Protein AF-0000000086674410 (afdb_homodimer)

Structure (mmCIF, N/CA/C/O backbone):
data_AF-0000000086674410-model_v1
#
loop_
_entity.id
_entity.type
_entity.pdbx_description
1 polymer 'NB-ARC domain-containing protein'
#
loop_
_atom_site.group_PDB
_atom_site.id
_atom_site.type_symbol
_atom_site.label_atom_id
_atom_site.label_alt_id
_atom_site.label_comp_id
_atom_site.label_asym_id
_atom_site.label_entity_id
_atom_site.label_seq_id
_atom_site.pdbx_PDB_ins_code
_atom_site.Cartn_x
_atom_site.Cartn_y
_atom_site.Cartn_z
_atom_site.occupancy
_atom_site.B_iso_or_equiv
_atom_site.auth_seq_id
_atom_site.auth_comp_id
_atom_site.auth_asym_id
_atom_site.auth_atom_id
_atom_site.pdbx_PDB_model_num
ATOM 1 N N . MET A 1 1 ? -72.562 6.164 -1.632 1 20.02 1 MET A N 1
ATOM 2 C CA . MET A 1 1 ? -71.625 5.305 -2.396 1 20.02 1 MET A CA 1
ATOM 3 C C . MET A 1 1 ? -70.25 5.938 -2.516 1 20.02 1 MET A C 1
ATOM 5 O O . MET A 1 1 ? -69.312 5.312 -3.023 1 20.02 1 MET A O 1
ATOM 9 N N . THR A 1 2 ? -70.25 7.18 -2.297 1 23.55 2 THR A N 1
ATOM 10 C CA . THR A 1 2 ? -69.25 8.008 -2.918 1 23.55 2 THR A CA 1
ATOM 11 C C . THR A 1 2 ? -67.875 7.84 -2.201 1 23.55 2 THR A C 1
ATOM 13 O O . THR A 1 2 ? -67.688 8.391 -1.117 1 23.55 2 THR A O 1
ATOM 16 N N . ASP A 1 3 ? -67.5 6.531 -2.08 1 24.77 3 ASP A N 1
ATOM 17 C CA . ASP A 1 3 ? -66.438 6.156 -1.225 1 24.77 3 ASP A CA 1
ATOM 18 C C . ASP A 1 3 ? -65.125 6.902 -1.625 1 24.77 3 ASP A C 1
ATOM 20 O O . ASP A 1 3 ? -64.875 7.051 -2.814 1 24.77 3 ASP A O 1
ATOM 24 N N . ALA A 1 4 ? -64.688 7.754 -0.651 1 25.45 4 ALA A N 1
ATOM 25 C CA . ALA A 1 4 ? -63.75 8.867 -0.396 1 25.45 4 ALA A CA 1
ATOM 26 C C . ALA A 1 4 ? -62.312 8.453 -0.635 1 25.45 4 ALA A C 1
ATOM 28 O O . ALA A 1 4 ? -61.781 7.582 0.062 1 25.45 4 ALA A O 1
ATOM 29 N N . GLN A 1 5 ? -61.875 8.422 -1.929 1 24.64 5 GLN A N 1
ATOM 30 C CA . GLN A 1 5 ? -60.656 8.016 -2.641 1 24.64 5 GLN A CA 1
ATOM 31 C C . GLN A 1 5 ? -59.438 8.742 -2.096 1 24.64 5 GLN A C 1
ATOM 33 O O . GLN A 1 5 ? -59.281 9.945 -2.322 1 24.64 5 GLN A O 1
ATOM 38 N N . THR A 1 6 ? -59.312 8.688 -0.72 1 28.62 6 THR A N 1
ATOM 39 C CA . THR A 1 6 ? -58.25 9.586 -0.27 1 28.62 6 THR A CA 1
ATOM 40 C C . THR A 1 6 ? -56.938 9.297 -1.015 1 28.62 6 THR A C 1
ATOM 42 O O . THR A 1 6 ? -56.5 8.148 -1.104 1 28.62 6 THR A O 1
ATOM 45 N N . PRO A 1 7 ? -56.531 10.281 -1.865 1 28.67 7 PRO A N 1
ATOM 46 C CA . PRO A 1 7 ? -55.406 10.102 -2.783 1 28.67 7 PRO A CA 1
ATOM 47 C C . PRO A 1 7 ? -54.094 9.766 -2.059 1 28.67 7 PRO A C 1
ATOM 49 O O . PRO A 1 7 ? -53.812 10.312 -0.987 1 28.67 7 PRO A O 1
ATOM 52 N N . ARG A 1 8 ? -53.688 8.484 -2.055 1 25.62 8 ARG A N 1
ATOM 53 C CA . ARG A 1 8 ? -52.406 7.957 -1.562 1 25.62 8 ARG A CA 1
ATOM 54 C C . ARG A 1 8 ? -51.25 8.828 -2.016 1 25.62 8 ARG A C 1
ATOM 56 O O . ARG A 1 8 ? -51.062 9.047 -3.215 1 25.62 8 ARG A O 1
ATOM 63 N N . ALA A 1 9 ? -50.938 9.812 -1.191 1 24.42 9 ALA A N 1
ATOM 64 C CA . ALA A 1 9 ? -49.812 10.703 -1.492 1 24.42 9 ALA A CA 1
ATOM 65 C C . ALA A 1 9 ? -48.594 9.906 -1.978 1 24.42 9 ALA A C 1
ATOM 67 O O . ALA A 1 9 ? -48.188 8.953 -1.325 1 24.42 9 ALA A O 1
ATOM 68 N N . ALA A 1 10 ? -48.375 9.938 -3.305 1 27.17 10 ALA A N 1
ATOM 69 C CA . ALA A 1 10 ? -47.188 9.461 -4.031 1 27.17 10 ALA A CA 1
ATOM 70 C C . ALA A 1 10 ? -45.906 9.883 -3.332 1 27.17 10 ALA A C 1
ATOM 72 O O . ALA A 1 10 ? -45.656 11.078 -3.158 1 27.17 10 ALA A O 1
ATOM 73 N N . THR A 1 11 ? -45.594 9.109 -2.281 1 26.58 11 THR A N 1
ATOM 74 C CA . THR A 1 11 ? -44.312 9.367 -1.671 1 26.58 11 THR A CA 1
ATOM 75 C C . THR A 1 11 ? -43.219 9.539 -2.738 1 26.58 11 THR A C 1
ATOM 77 O O . THR A 1 11 ? -43 8.648 -3.562 1 26.58 11 THR A O 1
ATOM 80 N N . THR A 1 12 ? -43.188 10.742 -3.27 1 27.06 12 THR A N 1
ATOM 81 C CA . THR A 1 12 ? -42.125 11.07 -4.215 1 27.06 12 THR A CA 1
ATOM 82 C C . THR A 1 12 ? -40.781 10.531 -3.732 1 27.06 12 THR A C 1
ATOM 84 O O . THR A 1 12 ? -40.312 10.898 -2.658 1 27.06 12 THR A O 1
ATOM 87 N N . ALA A 1 13 ? -40.562 9.234 -3.98 1 29.98 13 ALA A N 1
ATOM 88 C CA . ALA A 1 13 ? -39.219 8.664 -3.867 1 29.98 13 ALA A CA 1
ATOM 89 C C . ALA A 1 13 ? -38.156 9.672 -4.301 1 29.98 13 ALA A C 1
ATOM 91 O O . ALA A 1 13 ? -38.188 10.156 -5.434 1 29.98 13 ALA A O 1
ATOM 92 N N . THR A 1 14 ? -37.812 10.523 -3.461 1 28.25 14 THR A N 1
ATOM 93 C CA . THR A 1 14 ? -36.656 11.383 -3.711 1 28.25 14 THR A CA 1
ATOM 94 C C . THR A 1 14 ? -35.594 10.625 -4.469 1 28.25 14 THR A C 1
ATOM 96 O O . THR A 1 14 ? -35.062 9.617 -3.988 1 28.25 14 THR A O 1
ATOM 99 N N . VAL A 1 15 ? -35.719 10.531 -5.766 1 29.47 15 VAL A N 1
ATOM 100 C CA . VAL A 1 15 ? -34.625 10.086 -6.625 1 29.47 15 VAL A CA 1
ATOM 101 C C . VAL A 1 15 ? -33.281 10.562 -6.059 1 29.47 15 VAL A C 1
ATOM 103 O O . VAL A 1 15 ? -33.062 11.773 -5.965 1 29.47 15 VAL A O 1
ATOM 106 N N . ALA A 1 16 ? -32.719 9.797 -5.176 1 34.81 16 ALA A N 1
ATOM 107 C CA . ALA A 1 16 ? -31.344 10.047 -4.785 1 34.81 16 ALA A CA 1
ATOM 108 C C . ALA A 1 16 ? -30.516 10.516 -5.973 1 34.81 16 ALA A C 1
ATOM 110 O O . ALA A 1 16 ? -30.438 9.836 -6.996 1 34.81 16 ALA A O 1
ATOM 111 N N . HIS A 1 17 ? -30.5 11.711 -6.34 1 33.88 17 HIS A N 1
ATOM 112 C CA . HIS A 1 17 ? -29.531 12.25 -7.297 1 33.88 17 HIS A CA 1
ATOM 113 C C . HIS A 1 17 ? -28.219 11.484 -7.238 1 33.88 17 HIS A C 1
ATOM 115 O O . HIS A 1 17 ? -27.547 11.477 -6.203 1 33.88 17 HIS A O 1
ATOM 121 N N . THR A 1 18 ? -28.188 10.32 -7.734 1 39.38 18 THR A N 1
ATOM 122 C CA . THR A 1 18 ? -26.922 9.609 -7.918 1 39.38 18 THR A CA 1
ATOM 123 C C . THR A 1 18 ? -25.812 10.578 -8.297 1 39.38 18 THR A C 1
ATOM 125 O O . THR A 1 18 ? -25.859 11.219 -9.344 1 39.38 18 THR A O 1
ATOM 128 N N . ASP A 1 19 ? -25.234 11.312 -7.492 1 44.06 19 ASP A N 1
ATOM 129 C CA . ASP A 1 19 ? -24.094 12.195 -7.715 1 44.06 19 ASP A CA 1
ATOM 130 C C . ASP A 1 19 ? -23.141 11.609 -8.758 1 44.06 19 ASP A C 1
ATOM 132 O O . ASP A 1 19 ? -22.766 10.438 -8.68 1 44.06 19 ASP A O 1
ATOM 136 N N . PRO A 1 20 ? -23.203 12.164 -9.984 1 52.78 20 PRO A N 1
ATOM 137 C CA . PRO A 1 20 ? -22.406 11.688 -11.125 1 52.78 20 PRO A CA 1
ATOM 138 C C . PRO A 1 20 ? -20.969 11.359 -10.734 1 52.78 20 PRO A C 1
ATOM 140 O O . PRO A 1 20 ? -20.375 12.055 -9.898 1 52.78 20 PRO A O 1
ATOM 143 N N . LEU A 1 21 ? -20.562 10.133 -10.922 1 59.09 21 LEU A N 1
ATOM 144 C CA . LEU A 1 21 ? -19.219 9.617 -10.695 1 59.09 21 LEU A CA 1
ATOM 145 C C . LEU A 1 21 ? -18.172 10.5 -11.367 1 59.09 21 LEU A C 1
ATOM 147 O O . LEU A 1 21 ? -18.25 10.758 -12.57 1 59.09 21 LEU A O 1
ATOM 151 N N . ARG A 1 22 ? -17.547 11.453 -10.797 1 77.69 22 ARG A N 1
ATOM 152 C CA . ARG A 1 22 ? -16.469 12.227 -11.406 1 77.69 22 ARG A CA 1
ATOM 153 C C . ARG A 1 22 ? -15.109 11.586 -11.133 1 77.69 22 ARG A C 1
ATOM 155 O O . ARG A 1 22 ? -14.664 11.531 -9.984 1 77.69 22 ARG A O 1
ATOM 162 N N . ILE A 1 23 ? -14.555 10.906 -12.203 1 82.75 23 ILE A N 1
ATOM 163 C CA . ILE A 1 23 ? -13.227 10.297 -12.117 1 82.75 23 ILE A CA 1
ATOM 164 C C . ILE A 1 23 ? -12.203 11.203 -12.797 1 82.75 23 ILE A C 1
ATOM 166 O O . ILE A 1 23 ? -12.344 11.539 -13.977 1 82.75 23 ILE A O 1
ATOM 170 N N . TRP A 1 24 ? -11.328 11.773 -12.062 1 85.06 24 TRP A N 1
ATOM 171 C CA . TRP A 1 24 ? -10.227 12.602 -12.547 1 85.06 24 TRP A CA 1
ATOM 172 C C . TRP A 1 24 ? -8.898 12.141 -11.953 1 85.06 24 TRP A C 1
ATOM 174 O O . TRP A 1 24 ? -8.672 12.266 -10.75 1 85.06 24 TRP A O 1
ATOM 184 N N . ALA A 1 25 ? -8.039 11.586 -12.812 1 81.5 25 ALA A N 1
ATOM 185 C CA . ALA A 1 25 ? -6.777 11.117 -12.242 1 81.5 25 ALA A CA 1
ATOM 186 C C . ALA A 1 25 ? -5.66 11.148 -13.281 1 81.5 25 ALA A C 1
ATOM 188 O O . ALA A 1 25 ? -5.91 10.961 -14.477 1 81.5 25 ALA A O 1
ATOM 189 N N . GLY A 1 26 ? -4.488 11.43 -12.781 1 81.44 26 GLY A N 1
ATOM 190 C CA . GLY A 1 26 ? -3.283 11.289 -13.578 1 81.44 26 GLY A CA 1
ATOM 191 C C . GLY A 1 26 ? -2.936 12.539 -14.367 1 81.44 26 GLY A C 1
ATOM 192 O O . GLY A 1 26 ? -1.865 12.625 -14.977 1 81.44 26 GLY A O 1
ATOM 193 N N . VAL A 1 27 ? -3.775 13.555 -14.422 1 86.94 27 VAL A N 1
ATOM 194 C CA . VAL A 1 27 ? -3.537 14.758 -15.219 1 86.94 27 VAL A CA 1
ATOM 195 C C . VAL A 1 27 ? -2.482 15.625 -14.531 1 86.94 27 VAL A C 1
ATOM 197 O O . VAL A 1 27 ? -2.596 15.922 -13.344 1 86.94 27 VAL A O 1
ATOM 200 N N . PRO A 1 28 ? -1.473 15.922 -15.281 1 84.69 28 PRO A N 1
ATOM 201 C CA . PRO A 1 28 ? -0.436 16.781 -14.703 1 84.69 28 PRO A CA 1
ATOM 202 C C . PRO A 1 28 ? -0.986 18.109 -14.211 1 84.69 28 PRO A C 1
ATOM 204 O O . PRO A 1 28 ? -2.104 18.5 -14.562 1 84.69 28 PRO A O 1
ATOM 207 N N . LEU A 1 29 ? -0.163 18.781 -13.43 1 78.69 29 LEU A N 1
ATOM 208 C CA . LEU A 1 29 ? -0.551 20.094 -12.93 1 78.69 29 LEU A CA 1
ATOM 209 C C . LEU A 1 29 ? -0.717 21.094 -14.07 1 78.69 29 LEU A C 1
ATOM 211 O O . LEU A 1 29 ? 0.051 21.062 -15.031 1 78.69 29 LEU A O 1
ATOM 215 N N . ARG A 1 30 ? -1.68 21.812 -13.922 1 83.94 30 ARG A N 1
ATOM 216 C CA . ARG A 1 30 ? -1.926 22.828 -14.93 1 83.94 30 ARG A CA 1
ATOM 217 C C . ARG A 1 30 ? -0.771 23.828 -14.992 1 83.94 30 ARG A C 1
ATOM 219 O O . ARG A 1 30 ? -0.235 24.234 -13.953 1 83.94 30 ARG A O 1
ATOM 226 N N . ASN A 1 31 ? -0.399 24.172 -16.156 1 83.44 31 ASN A N 1
ATOM 227 C CA . ASN A 1 31 ? 0.657 25.156 -16.375 1 83.44 31 ASN A CA 1
ATOM 228 C C . ASN A 1 31 ? 0.153 26.578 -16.125 1 83.44 31 ASN A C 1
ATOM 230 O O . ASN A 1 31 ? -0.61 27.109 -16.938 1 83.44 31 ASN A O 1
ATOM 234 N N . SER A 1 32 ? 0.61 27.219 -15.094 1 76.25 32 SER A N 1
ATOM 235 C CA . SER A 1 32 ? 0.14 28.547 -14.742 1 76.25 32 SER A CA 1
ATOM 236 C C . SER A 1 32 ? 0.58 29.578 -15.773 1 76.25 32 SER A C 1
ATOM 238 O O . SER A 1 32 ? -0.04 30.641 -15.906 1 76.25 32 SER A O 1
ATOM 240 N N . SER A 1 33 ? 1.573 29.234 -16.531 1 79.75 33 SER A N 1
ATOM 241 C CA . SER A 1 33 ? 2.094 30.188 -17.516 1 79.75 33 SER A CA 1
ATOM 242 C C . SER A 1 33 ? 1.648 29.812 -18.922 1 79.75 33 SER A C 1
ATOM 244 O O . SER A 1 33 ? 2.27 30.219 -19.906 1 79.75 33 SER A O 1
ATOM 246 N N . PHE A 1 34 ? 0.615 28.953 -18.922 1 88.44 34 PHE A N 1
ATOM 247 C CA . PHE A 1 34 ? 0.121 28.594 -20.234 1 88.44 34 PHE A CA 1
ATOM 248 C C . PHE A 1 34 ? -0.249 29.859 -21.031 1 88.44 34 PHE A C 1
ATOM 250 O O . PHE A 1 34 ? -0.903 30.75 -20.5 1 88.44 34 PHE A O 1
ATOM 257 N N . THR A 1 35 ? 0.22 29.938 -22.203 1 89.5 35 THR A N 1
ATOM 258 C CA . THR A 1 35 ? 0.074 31.156 -23 1 89.5 35 THR A CA 1
ATOM 259 C C . THR A 1 35 ? -0.441 30.828 -24.391 1 89.5 35 THR A C 1
ATOM 261 O O . THR A 1 35 ? 0.055 29.906 -25.047 1 89.5 35 THR A O 1
ATOM 264 N N . GLY A 1 36 ? -1.478 31.594 -24.688 1 86.38 36 GLY A N 1
ATOM 265 C CA . GLY A 1 36 ? -1.959 31.547 -26.062 1 86.38 36 GLY A CA 1
ATOM 266 C C . GLY A 1 36 ? -2.711 30.266 -26.391 1 86.38 36 GLY A C 1
ATOM 267 O O . GLY A 1 36 ? -3.436 29.734 -25.547 1 86.38 36 GLY A O 1
ATOM 268 N N . ARG A 1 37 ? -2.721 29.859 -27.734 1 91.38 37 ARG A N 1
ATOM 269 C CA . ARG A 1 37 ? -3.215 28.625 -28.328 1 91.38 37 ARG A CA 1
ATOM 270 C C . ARG A 1 37 ? -4.734 28.547 -28.266 1 91.38 37 ARG A C 1
ATOM 272 O O . ARG A 1 37 ? -5.309 27.453 -28.234 1 91.38 37 ARG A O 1
ATOM 279 N N . GLU A 1 38 ? -5.332 29.641 -28.172 1 91.69 38 GLU A N 1
ATOM 280 C CA . GLU A 1 38 ? -6.789 29.656 -28.078 1 91.69 38 GLU A CA 1
ATOM 281 C C . GLU A 1 38 ? -7.434 29.031 -29.297 1 91.69 38 GLU A C 1
ATOM 283 O O . GLU A 1 38 ? -8.414 28.281 -29.188 1 91.69 38 GLU A O 1
ATOM 288 N N . ILE A 1 39 ? -6.836 29.328 -30.406 1 90.44 39 ILE A N 1
ATOM 289 C CA . ILE A 1 39 ? -7.383 28.812 -31.656 1 90.44 39 ILE A CA 1
ATOM 290 C C . ILE A 1 39 ? -7.203 27.297 -31.703 1 90.44 39 ILE A C 1
ATOM 292 O O . ILE A 1 39 ? -8.109 26.562 -32.125 1 90.44 39 ILE A O 1
ATOM 296 N N . LEU A 1 40 ? -6.074 26.859 -31.328 1 91.75 40 LEU A N 1
ATOM 297 C CA . LEU A 1 40 ? -5.797 25.422 -31.344 1 91.75 40 LEU A CA 1
ATOM 298 C C . LEU A 1 40 ? -6.727 24.688 -30.375 1 91.75 40 LEU A C 1
ATOM 300 O O . LEU A 1 40 ? -7.172 23.578 -30.672 1 91.75 40 LEU A O 1
ATOM 304 N N . LEU A 1 41 ? -6.98 25.25 -29.25 1 93.88 41 LEU A N 1
ATOM 305 C CA . LEU A 1 41 ? -7.879 24.656 -28.266 1 93.88 41 LEU A CA 1
ATOM 306 C C . LEU A 1 41 ? -9.297 24.547 -28.812 1 93.88 41 LEU A C 1
ATOM 308 O O . LEU A 1 41 ? -9.961 23.531 -28.625 1 93.88 41 LEU A O 1
ATOM 312 N N . SER A 1 42 ? -9.641 25.578 -29.453 1 92.25 42 SER A N 1
ATOM 313 C CA . SER A 1 42 ? -10.969 25.578 -30.062 1 92.25 42 SER A CA 1
ATOM 314 C C . SER A 1 42 ? -11.062 24.562 -31.188 1 92.25 42 SER A C 1
ATOM 316 O O . SER A 1 42 ? -12.086 23.891 -31.328 1 92.25 42 SER A O 1
ATOM 318 N N . THR A 1 43 ? -10.055 24.5 -31.938 1 90.88 43 THR A N 1
ATOM 319 C CA . THR A 1 43 ? -10.008 23.516 -33.031 1 90.88 43 THR A CA 1
ATOM 320 C C . THR A 1 43 ? -10.086 22.094 -32.5 1 90.88 43 THR A C 1
ATOM 322 O O . THR A 1 43 ? -10.797 21.25 -33.031 1 90.88 43 THR A O 1
ATOM 325 N N . LEU A 1 44 ? -9.328 21.859 -31.5 1 91.62 44 LEU A N 1
ATOM 326 C CA . LEU A 1 44 ? -9.336 20.547 -30.875 1 91.62 44 LEU A CA 1
ATOM 327 C C . LEU A 1 44 ? -10.727 20.203 -30.328 1 91.62 44 LEU A C 1
ATOM 329 O O . LEU A 1 44 ? -11.203 19.094 -30.5 1 91.62 44 LEU A O 1
ATOM 333 N N . ARG A 1 45 ? -11.32 21.141 -29.672 1 91.25 45 ARG A N 1
ATOM 334 C CA . ARG A 1 45 ? -12.664 20.953 -29.141 1 91.25 45 ARG A CA 1
ATOM 335 C C . ARG A 1 45 ? -13.656 20.625 -30.25 1 91.25 45 ARG A C 1
ATOM 337 O O . ARG A 1 45 ? -14.445 19.688 -30.125 1 91.25 45 ARG A O 1
ATOM 344 N N . GLN A 1 46 ? -13.547 21.375 -31.25 1 89.62 46 GLN A N 1
ATOM 345 C CA . GLN A 1 46 ? -14.453 21.188 -32.375 1 89.62 46 GLN A CA 1
ATOM 346 C C . GLN A 1 46 ? -14.227 19.828 -33.031 1 89.62 46 GLN A C 1
ATOM 348 O O . GLN A 1 46 ? -15.188 19.141 -33.406 1 89.62 46 GLN A O 1
ATOM 353 N N . ALA A 1 47 ? -13.055 19.516 -33.188 1 87.81 47 ALA A N 1
ATOM 354 C CA . ALA A 1 47 ? -12.727 18.219 -33.781 1 87.81 47 ALA A CA 1
ATOM 355 C C . ALA A 1 47 ? -13.289 17.078 -32.938 1 87.81 47 ALA A C 1
ATOM 357 O O . ALA A 1 47 ? -13.781 16.078 -33.5 1 87.81 47 ALA A O 1
ATOM 358 N N . LEU A 1 48 ? -13.219 17.141 -31.688 1 89.25 48 LEU A N 1
ATOM 359 C CA . LEU A 1 48 ? -13.703 16.094 -30.781 1 89.25 48 LEU A CA 1
ATOM 360 C C . LEU A 1 48 ? -15.227 16.062 -30.781 1 89.25 48 LEU A C 1
ATOM 362 O O . LEU A 1 48 ? -15.82 14.977 -30.719 1 89.25 48 LEU A O 1
ATOM 366 N N . ASP A 1 49 ? -15.805 17.219 -30.875 1 86.94 49 ASP A N 1
ATOM 367 C CA . ASP A 1 49 ? -17.266 17.297 -30.844 1 86.94 49 ASP A CA 1
ATOM 368 C C . ASP A 1 49 ? -17.875 16.719 -32.125 1 86.94 49 ASP A C 1
ATOM 370 O O . ASP A 1 49 ? -19 16.219 -32.094 1 86.94 49 ASP A O 1
ATOM 374 N N . GLN A 1 50 ? -17.203 16.875 -33.156 1 80.31 50 GLN A N 1
ATOM 375 C CA . GLN A 1 50 ? -17.719 16.438 -34.438 1 80.31 50 GLN A CA 1
ATOM 376 C C . GLN A 1 50 ? -17.609 14.93 -34.594 1 80.31 50 GLN A C 1
ATOM 378 O O . GLN A 1 50 ? -18.234 14.336 -35.469 1 80.31 50 GLN A O 1
ATOM 383 N N . GLN A 1 51 ? -16.953 14.398 -33.656 1 75.06 51 GLN A N 1
ATOM 384 C CA . GLN A 1 51 ? -16.781 12.953 -33.75 1 75.06 51 GLN A CA 1
ATOM 385 C C . GLN A 1 51 ? -18.047 12.211 -33.312 1 75.06 51 GLN A C 1
ATOM 387 O O . GLN A 1 51 ? -18.75 12.656 -32.406 1 75.06 51 GLN A O 1
ATOM 392 N N . SER A 1 52 ? -18.359 11.203 -34.188 1 63.25 52 SER A N 1
ATOM 393 C CA . SER A 1 52 ? -19.5 10.352 -33.875 1 63.25 52 SER A CA 1
ATOM 394 C C . SER A 1 52 ? -19.203 9.484 -32.656 1 63.25 52 SER A C 1
ATOM 396 O O . SER A 1 52 ? -18.047 9.117 -32.406 1 63.25 52 SER A O 1
ATOM 398 N N . LYS A 1 53 ? -20.172 9.312 -31.828 1 61.5 53 LYS A N 1
ATOM 399 C CA . LYS A 1 53 ? -20.047 8.492 -30.625 1 61.5 53 LYS A CA 1
ATOM 400 C C . LYS A 1 53 ? -19.781 7.035 -30.969 1 61.5 53 LYS A C 1
ATOM 402 O O . LYS A 1 53 ? -19.234 6.285 -30.156 1 61.5 53 LYS A O 1
ATOM 407 N N . ALA A 1 54 ? -20.094 6.699 -32.156 1 57.38 54 ALA A N 1
ATOM 408 C CA . ALA A 1 54 ? -20.016 5.297 -32.562 1 57.38 54 ALA A CA 1
ATOM 409 C C . ALA A 1 54 ? -18.562 4.902 -32.875 1 57.38 54 ALA A C 1
ATOM 411 O O . ALA A 1 54 ? -18.188 3.736 -32.719 1 57.38 54 ALA A O 1
ATOM 412 N N . SER A 1 55 ? -17.766 5.855 -33.344 1 61.59 55 SER A N 1
ATOM 413 C CA . SER A 1 55 ? -16.375 5.559 -33.625 1 61.59 55 SER A CA 1
ATOM 414 C C . SER A 1 55 ? -15.453 6.625 -33.062 1 61.59 55 SER A C 1
ATOM 416 O O . SER A 1 55 ? -15.562 7.805 -33.406 1 61.59 55 SER A O 1
ATOM 418 N N . VAL A 1 56 ? -14.695 6.199 -32.062 1 62.12 56 VAL A N 1
ATOM 419 C CA . VAL A 1 56 ? -13.773 7.137 -31.453 1 62.12 56 VAL A CA 1
ATOM 420 C C . VAL A 1 56 ? -12.453 7.152 -32.219 1 62.12 56 VAL A C 1
ATOM 422 O O . VAL A 1 56 ? -11.805 6.117 -32.375 1 62.12 56 VAL A O 1
ATOM 425 N N . LEU A 1 57 ? -12.266 8.18 -33.031 1 69.06 57 LEU A N 1
ATOM 426 C CA . LEU A 1 57 ? -10.953 8.383 -33.625 1 69.06 57 LEU A CA 1
ATOM 427 C C . LEU A 1 57 ? -10.102 9.328 -32.781 1 69.06 57 LEU A C 1
ATOM 429 O O . LEU A 1 57 ? -10.539 10.438 -32.469 1 69.06 57 LEU A O 1
ATOM 433 N N . PRO A 1 58 ? -8.938 8.766 -32.438 1 75.69 58 PRO A N 1
ATOM 434 C CA . PRO A 1 58 ? -8.062 9.633 -31.625 1 75.69 58 PRO A CA 1
ATOM 435 C C . PRO A 1 58 ? -7.617 10.883 -32.375 1 75.69 58 PRO A C 1
ATOM 437 O O . PRO A 1 58 ? -7.465 10.836 -33.625 1 75.69 58 PRO A O 1
ATOM 440 N N . HIS A 1 59 ? -7.738 11.969 -31.797 1 77.38 59 HIS A N 1
ATOM 441 C CA . HIS A 1 59 ? -7.094 13.164 -32.344 1 77.38 59 HIS A CA 1
ATOM 442 C C . HIS A 1 59 ? -5.668 13.305 -31.828 1 77.38 59 HIS A C 1
ATOM 444 O O . HIS A 1 59 ? -5.441 13.398 -30.609 1 77.38 59 HIS A O 1
ATOM 450 N N . ALA A 1 60 ? -4.797 13.273 -32.812 1 76.81 60 ALA A N 1
ATOM 451 C CA . ALA A 1 60 ? -3.375 13.289 -32.469 1 76.81 60 ALA A CA 1
ATOM 452 C C . ALA A 1 60 ? -2.803 14.695 -32.562 1 76.81 60 ALA A C 1
ATOM 454 O O . ALA A 1 60 ? -2.992 15.375 -33.562 1 76.81 60 ALA A O 1
ATOM 455 N N . LEU A 1 61 ? -2.328 15.18 -31.516 1 83.31 61 LEU A N 1
ATOM 456 C CA . LEU A 1 61 ? -1.507 16.391 -31.547 1 83.31 61 LEU A CA 1
ATOM 457 C C . LEU A 1 61 ? -0.084 16.062 -31.984 1 83.31 61 LEU A C 1
ATOM 459 O O . LEU A 1 61 ? 0.634 15.336 -31.297 1 83.31 61 LEU A O 1
ATOM 463 N N . HIS A 1 62 ? 0.208 16.531 -33.125 1 80.38 62 HIS A N 1
ATOM 464 C CA . HIS A 1 62 ? 1.505 16.203 -33.719 1 80.38 62 HIS A CA 1
ATOM 465 C C . HIS A 1 62 ? 2.359 17.453 -33.906 1 80.38 62 HIS A C 1
ATOM 467 O O . HIS A 1 62 ? 1.836 18.531 -34.188 1 80.38 62 HIS A O 1
ATOM 473 N N . GLY A 1 63 ? 3.59 17.328 -33.656 1 76.62 63 GLY A N 1
ATOM 474 C CA . GLY A 1 63 ? 4.547 18.406 -33.812 1 76.62 63 GLY A CA 1
ATOM 475 C C . GLY A 1 63 ? 5.934 18.078 -33.312 1 76.62 63 GLY A C 1
ATOM 476 O O . GLY A 1 63 ? 6.145 17 -32.75 1 76.62 63 GLY A O 1
ATOM 477 N N . LEU A 1 64 ? 6.805 19.031 -33.594 1 74.75 64 LEU A N 1
ATOM 478 C CA . LEU A 1 64 ? 8.18 18.859 -33.156 1 74.75 64 LEU A CA 1
ATOM 479 C C . LEU A 1 64 ? 8.234 18.781 -31.625 1 74.75 64 LEU A C 1
ATOM 481 O O . LEU A 1 64 ? 7.281 19.172 -30.938 1 74.75 64 LEU A O 1
ATOM 485 N N . GLY A 1 65 ? 9.227 18.203 -31.125 1 78.44 65 GLY A N 1
ATOM 486 C CA . GLY A 1 65 ? 9.43 18.172 -29.688 1 78.44 65 GLY A CA 1
ATOM 487 C C . GLY A 1 65 ? 9.555 19.562 -29.094 1 78.44 65 GLY A C 1
ATOM 488 O O . GLY A 1 65 ? 10.195 20.438 -29.672 1 78.44 65 GLY A O 1
ATOM 489 N N . GLY A 1 66 ? 8.703 19.844 -28.078 1 83.06 66 GLY A N 1
ATOM 490 C CA . GLY A 1 66 ? 8.852 21.094 -27.328 1 83.06 66 GLY A CA 1
ATOM 491 C C . GLY A 1 66 ? 7.867 22.156 -27.766 1 83.06 66 GLY A C 1
ATOM 492 O O . GLY A 1 66 ? 7.879 23.266 -27.219 1 83.06 66 GLY A O 1
ATOM 493 N N . VAL A 1 67 ? 7.066 21.797 -28.688 1 86.62 67 VAL A N 1
ATOM 494 C CA . VAL A 1 67 ? 6.16 22.797 -29.219 1 86.62 67 VAL A CA 1
ATOM 495 C C . VAL A 1 67 ? 4.965 22.969 -28.281 1 86.62 67 VAL A C 1
ATOM 497 O O . VAL A 1 67 ? 4.164 23.891 -28.438 1 86.62 67 VAL A O 1
ATOM 500 N N . GLY A 1 68 ? 4.82 22.047 -27.281 1 88.81 68 GLY A N 1
ATOM 501 C CA . GLY A 1 68 ? 3.805 22.25 -26.266 1 88.81 68 GLY A CA 1
ATOM 502 C C . GLY A 1 68 ? 2.604 21.328 -26.438 1 88.81 68 GLY A C 1
ATOM 503 O O . GLY A 1 68 ? 1.506 21.656 -25.969 1 88.81 68 GLY A O 1
ATOM 504 N N . LYS A 1 69 ? 2.744 20.234 -27.172 1 90.62 69 LYS A N 1
ATOM 505 C CA . LYS A 1 69 ? 1.647 19.297 -27.391 1 90.62 69 LYS A CA 1
ATOM 506 C C . LYS A 1 69 ? 1.069 18.797 -26.062 1 90.62 69 LYS A C 1
ATOM 508 O O . LYS A 1 69 ? -0.148 18.812 -25.859 1 90.62 69 LYS A O 1
ATOM 513 N N . THR A 1 70 ? 1.973 18.375 -25.156 1 89.69 70 THR A N 1
ATOM 514 C CA . THR A 1 70 ? 1.563 17.875 -23.844 1 89.69 70 THR A CA 1
ATOM 515 C C . THR A 1 70 ? 0.859 18.969 -23.047 1 89.69 70 THR A C 1
ATOM 517 O O . THR A 1 70 ? -0.182 18.719 -22.438 1 89.69 70 THR A O 1
ATOM 520 N N . GLN A 1 71 ? 1.384 20.188 -23.125 1 90.94 71 GLN A N 1
ATOM 521 C CA . GLN A 1 71 ? 0.797 21.297 -22.406 1 90.94 71 GLN A CA 1
ATOM 522 C C . GLN A 1 71 ? -0.582 21.656 -22.953 1 90.94 71 GLN A C 1
ATOM 524 O O . GLN A 1 71 ? -1.475 22.047 -22.188 1 90.94 71 GLN A O 1
ATOM 529 N N . LEU A 1 72 ? -0.689 21.562 -24.219 1 92.81 72 LEU A N 1
ATOM 530 C CA . LEU A 1 72 ? -1.978 21.812 -24.859 1 92.81 72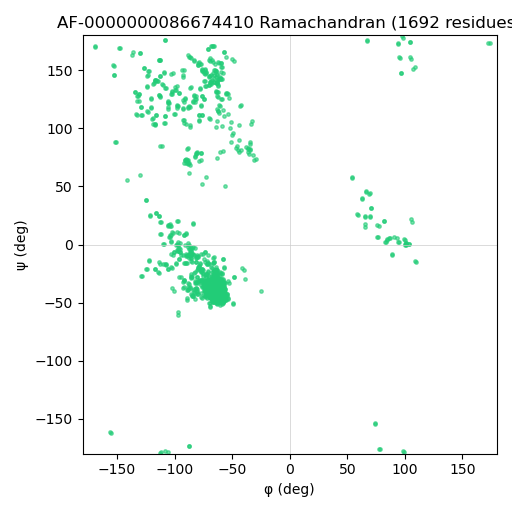 LEU A CA 1
ATOM 531 C C . LEU A 1 72 ? -3.027 20.828 -24.375 1 92.81 72 LEU A C 1
ATOM 533 O O . LEU A 1 72 ? -4.164 21.203 -24.094 1 92.81 72 LEU A O 1
ATOM 537 N N . ALA A 1 73 ? -2.662 19.594 -24.344 1 93.5 73 ALA A N 1
ATOM 538 C CA . ALA A 1 73 ? -3.564 18.547 -23.875 1 93.5 73 ALA A CA 1
ATOM 539 C C . ALA A 1 73 ? -3.955 18.781 -22.422 1 93.5 73 ALA A C 1
ATOM 541 O O . ALA A 1 73 ? -5.113 18.578 -22.047 1 93.5 73 ALA A O 1
ATOM 542 N N . VAL A 1 74 ? -2.992 19.172 -21.578 1 92 74 VAL A N 1
ATOM 543 C CA . VAL A 1 74 ? -3.24 19.453 -20.172 1 92 74 VAL A CA 1
ATOM 544 C C . VAL A 1 74 ? -4.234 20.594 -20.031 1 92 74 VAL A C 1
ATOM 546 O O . VAL A 1 74 ? -5.211 20.5 -19.281 1 92 74 VAL A O 1
ATOM 549 N N . GLU A 1 75 ? -3.959 21.641 -20.75 1 92.25 75 GLU A N 1
ATOM 550 C CA . GLU A 1 75 ? -4.836 22.797 -20.672 1 92.25 75 GLU A CA 1
ATOM 551 C C . GLU A 1 75 ? -6.25 22.453 -21.141 1 92.25 75 GLU A C 1
ATOM 553 O O . GLU A 1 75 ? -7.23 22.922 -20.562 1 92.25 75 GLU A O 1
ATOM 558 N N . PHE A 1 76 ? -6.301 21.688 -22.172 1 93.31 76 PHE A N 1
ATOM 559 C CA . PHE A 1 76 ? -7.602 21.25 -22.656 1 93.31 76 PHE A CA 1
ATOM 560 C C . PHE A 1 76 ? -8.367 20.5 -21.578 1 93.31 76 PHE A C 1
ATOM 562 O O . PHE A 1 76 ? -9.555 20.75 -21.375 1 93.31 76 PHE A O 1
ATOM 569 N N . ALA A 1 77 ? -7.758 19.547 -20.953 1 91.56 77 ALA A N 1
ATOM 570 C CA . ALA A 1 77 ? -8.391 18.766 -19.906 1 91.56 77 ALA A CA 1
ATOM 571 C C . ALA A 1 77 ? -8.961 19.656 -18.812 1 91.56 77 ALA A C 1
ATOM 573 O O . ALA A 1 77 ? -10.078 19.438 -18.344 1 91.56 77 ALA A O 1
ATOM 574 N N . TYR A 1 78 ? -8.188 20.656 -18.438 1 87 78 TYR A N 1
ATOM 575 C CA . TYR A 1 78 ? -8.609 21.531 -17.359 1 87 78 TYR A CA 1
ATOM 576 C C . TYR A 1 78 ? -9.742 22.453 -17.812 1 87 78 TYR A C 1
ATOM 578 O O . TYR A 1 78 ? -10.719 22.656 -17.078 1 87 78 TYR A O 1
ATOM 586 N N . ARG A 1 79 ? -9.68 23 -18.922 1 88.81 79 ARG A N 1
ATOM 587 C CA . ARG A 1 79 ? -10.656 23.984 -19.406 1 88.81 79 ARG A CA 1
ATOM 588 C C . ARG A 1 79 ? -12.008 23.312 -19.688 1 88.81 79 ARG A C 1
ATOM 590 O O . ARG A 1 79 ? -13.055 23.938 -19.5 1 88.81 79 ARG A O 1
ATOM 597 N N . TYR A 1 80 ? -11.93 22.094 -20.141 1 90.06 80 TYR A N 1
ATOM 598 C CA . TYR A 1 80 ? -13.172 21.438 -20.547 1 90.06 80 TYR A CA 1
ATOM 599 C C . TYR A 1 80 ? -13.492 20.266 -19.625 1 90.06 80 TYR A C 1
ATOM 601 O O . TYR A 1 80 ? -14.141 19.297 -20.031 1 90.06 80 TYR A O 1
ATOM 609 N N . ALA A 1 81 ? -13.023 20.266 -18.453 1 85.19 81 ALA A N 1
ATOM 610 C CA . ALA A 1 81 ? -13.203 19.203 -17.469 1 85.19 81 ALA A CA 1
ATOM 611 C C . ALA A 1 81 ? -14.688 18.969 -17.203 1 85.19 81 ALA A C 1
ATOM 613 O O . ALA A 1 81 ? -15.102 17.828 -16.984 1 85.19 81 ALA A O 1
ATOM 614 N N . ASP A 1 82 ? -15.469 19.984 -17.25 1 82.5 82 ASP A N 1
ATOM 615 C CA . ASP A 1 82 ? -16.875 19.906 -16.875 1 82.5 82 ASP A CA 1
ATOM 616 C C . ASP A 1 82 ? -17.688 19.125 -17.922 1 82.5 82 ASP A C 1
ATOM 618 O O . ASP A 1 82 ? -18.797 18.672 -17.625 1 82.5 82 ASP A O 1
ATOM 622 N N . ARG A 1 83 ? -17.125 18.938 -19.016 1 88.5 83 ARG A N 1
ATOM 623 C CA . ARG A 1 83 ? -17.828 18.25 -20.094 1 88.5 83 ARG A CA 1
ATOM 624 C C . ARG A 1 83 ? -17.719 16.75 -19.953 1 88.5 83 ARG A C 1
ATOM 626 O O . ARG A 1 83 ? -18.453 16 -20.609 1 88.5 83 ARG A O 1
ATOM 633 N N . TYR A 1 84 ? -16.906 16.344 -19.031 1 90.81 84 TYR A N 1
ATOM 634 C CA . TYR A 1 84 ? -16.641 14.922 -18.953 1 90.81 84 TYR A CA 1
ATOM 635 C C . TYR A 1 84 ? -16.906 14.391 -17.547 1 90.81 84 TYR A C 1
ATOM 637 O O . TYR A 1 84 ? -16.75 15.117 -16.562 1 90.81 84 TYR A O 1
ATOM 645 N N . ASP A 1 85 ? -17.266 13.125 -17.516 1 89 85 ASP A N 1
ATOM 646 C CA . ASP A 1 85 ? -17.406 12.398 -16.25 1 89 85 ASP A CA 1
ATOM 647 C C . ASP A 1 85 ? -16.109 11.703 -15.867 1 89 85 ASP A C 1
ATOM 649 O O . ASP A 1 85 ? -15.836 11.5 -14.68 1 89 85 ASP A O 1
ATOM 653 N N . VAL A 1 86 ? -15.414 11.344 -16.875 1 91.19 86 VAL A N 1
ATOM 654 C CA . VAL A 1 86 ? -14.141 10.664 -16.688 1 91.19 86 VAL A CA 1
ATOM 655 C C . VAL A 1 86 ? -13.055 11.352 -17.5 1 91.19 86 VAL A C 1
ATOM 657 O O . VAL A 1 86 ? -13.18 11.477 -18.734 1 91.19 86 VAL A O 1
ATOM 660 N N . VAL A 1 87 ? -12.07 11.852 -16.797 1 92.69 87 VAL A N 1
ATOM 661 C CA . VAL A 1 87 ? -10.859 12.336 -17.453 1 92.69 87 VAL A CA 1
ATOM 662 C C . VAL A 1 87 ? -9.648 11.562 -16.938 1 92.69 87 VAL A C 1
ATOM 664 O O . VAL A 1 87 ? -9.344 11.609 -15.742 1 92.69 87 VAL A O 1
ATOM 667 N N . TRP A 1 88 ? -8.961 10.828 -17.797 1 92.88 88 TRP A N 1
ATOM 668 C CA . TRP A 1 88 ? -7.879 9.953 -17.375 1 92.88 88 TRP A CA 1
ATOM 669 C C . TRP A 1 88 ? -6.637 10.164 -18.234 1 92.88 88 TRP A C 1
ATOM 671 O O . TRP A 1 88 ? -6.711 10.109 -19.469 1 92.88 88 TRP A O 1
ATOM 681 N N . TRP A 1 89 ? -5.523 10.484 -17.547 1 93.25 89 TRP A N 1
ATOM 682 C CA . TRP A 1 89 ? -4.238 10.695 -18.203 1 93.25 89 TRP A CA 1
ATOM 683 C C . TRP A 1 89 ? -3.447 9.398 -18.281 1 93.25 89 TRP A C 1
ATOM 685 O O . TRP A 1 89 ? -3.215 8.742 -17.266 1 93.25 89 TRP A O 1
ATOM 695 N N . ILE A 1 90 ? -2.992 8.961 -19.453 1 94.62 90 ILE A N 1
ATOM 696 C CA . ILE A 1 90 ? -2.293 7.695 -19.656 1 94.62 90 ILE A CA 1
ATOM 697 C C . ILE A 1 90 ? -0.895 7.965 -20.203 1 94.62 90 ILE A C 1
ATOM 699 O O . ILE A 1 90 ? -0.737 8.328 -21.375 1 94.62 90 ILE A O 1
ATOM 703 N N . PRO A 1 91 ? 0.157 7.766 -19.391 1 91.19 91 PRO A N 1
ATOM 704 C CA . PRO A 1 91 ? 1.497 7.773 -19.969 1 91.19 91 PRO A CA 1
ATOM 705 C C . PRO A 1 91 ? 1.688 6.676 -21.016 1 91.19 91 PRO A C 1
ATOM 707 O O . PRO A 1 91 ? 1.563 5.488 -20.703 1 91.19 91 PRO A O 1
ATOM 710 N N . ALA A 1 92 ? 1.994 7.062 -22.25 1 91.06 92 ALA A N 1
ATOM 711 C CA . ALA A 1 92 ? 1.975 6.094 -23.344 1 91.06 92 ALA A CA 1
ATOM 712 C C . ALA A 1 92 ? 3.367 5.914 -23.938 1 91.06 92 ALA A C 1
ATOM 714 O O . ALA A 1 92 ? 3.502 5.621 -25.125 1 91.06 92 ALA A O 1
ATOM 715 N N . GLU A 1 93 ? 4.348 6.148 -23.125 1 84.06 93 GLU A N 1
ATOM 716 C CA . GLU A 1 93 ? 5.719 5.984 -23.609 1 84.06 93 GLU A CA 1
ATOM 717 C C . GLU A 1 93 ? 6.016 4.527 -23.938 1 84.06 93 GLU A C 1
ATOM 719 O O . GLU A 1 93 ? 6.867 4.246 -24.797 1 84.06 93 GLU A O 1
ATOM 724 N N . ASN A 1 94 ? 5.402 3.68 -23.203 1 85.62 94 ASN A N 1
ATOM 725 C CA . ASN A 1 94 ? 5.484 2.252 -23.5 1 85.62 94 ASN A CA 1
ATOM 726 C C . ASN A 1 94 ? 4.199 1.524 -23.109 1 85.62 94 ASN A C 1
ATOM 728 O O . ASN A 1 94 ? 3.348 2.082 -22.422 1 85.62 94 ASN A O 1
ATOM 732 N N . GLN A 1 95 ? 4.168 0.363 -23.547 1 87.44 95 GLN A N 1
ATOM 733 C CA . GLN A 1 95 ? 2.928 -0.392 -23.406 1 87.44 95 GLN A CA 1
ATOM 734 C C . GLN A 1 95 ? 2.637 -0.705 -21.938 1 87.44 95 GLN A C 1
ATOM 736 O O . GLN A 1 95 ? 1.479 -0.695 -21.516 1 87.44 95 GLN A O 1
ATOM 741 N N . THR A 1 96 ? 3.668 -1.021 -21.172 1 86.19 96 THR A N 1
ATOM 742 C CA . THR A 1 96 ? 3.486 -1.379 -19.766 1 86.19 96 THR A CA 1
ATOM 743 C C . THR A 1 96 ? 2.812 -0.244 -19 1 86.19 96 THR A C 1
ATOM 745 O O . THR A 1 96 ? 1.915 -0.482 -18.188 1 86.19 96 THR A O 1
ATOM 748 N N . LEU A 1 97 ? 3.248 0.931 -19.266 1 88.19 97 LEU A N 1
ATOM 749 C CA . LEU A 1 97 ? 2.67 2.092 -18.609 1 88.19 97 LEU A CA 1
ATOM 750 C C . LEU A 1 97 ? 1.2 2.258 -18.969 1 88.19 97 LEU A C 1
ATOM 752 O O . LEU A 1 97 ? 0.374 2.594 -18.125 1 88.19 97 LEU A O 1
ATOM 756 N N . VAL A 1 98 ? 0.915 2.008 -20.219 1 91.44 98 VAL A N 1
ATOM 757 C CA . VAL A 1 98 ? -0.463 2.092 -20.688 1 91.44 98 VAL A CA 1
ATOM 758 C C . VAL A 1 98 ? -1.325 1.067 -19.953 1 91.44 98 VAL A C 1
ATOM 760 O O . VAL A 1 98 ? -2.393 1.403 -19.438 1 91.44 98 VAL A O 1
ATOM 763 N N . LEU A 1 99 ? -0.82 -0.115 -19.891 1 90.19 99 LEU A N 1
ATOM 764 C CA . LEU A 1 99 ? -1.558 -1.208 -19.266 1 90.19 99 LEU A CA 1
ATOM 765 C C . LEU A 1 99 ? -1.771 -0.942 -17.781 1 90.19 99 LEU A C 1
ATOM 767 O O . LEU A 1 99 ? -2.871 -1.148 -17.25 1 90.19 99 LEU A O 1
ATOM 771 N N . GLN A 1 100 ? -0.759 -0.479 -17.141 1 87.5 100 GLN A N 1
ATOM 772 C CA . GLN A 1 100 ? -0.86 -0.185 -15.719 1 87.5 100 GLN A CA 1
ATOM 773 C C . GLN A 1 100 ? -1.858 0.94 -15.461 1 87.5 100 GLN A C 1
ATOM 775 O O . GLN A 1 100 ? -2.645 0.874 -14.516 1 87.5 100 GLN A O 1
ATOM 780 N N . SER A 1 101 ? -1.788 1.97 -16.281 1 91.62 101 SER A N 1
ATOM 781 C CA . SER A 1 101 ? -2.707 3.094 -16.125 1 91.62 101 SER A CA 1
ATOM 782 C C . SER A 1 101 ? -4.156 2.654 -16.312 1 91.62 101 SER A C 1
ATOM 784 O O . SER A 1 101 ? -5.039 3.066 -15.562 1 91.62 101 SER A O 1
ATOM 786 N N . LEU A 1 102 ? -4.398 1.838 -17.281 1 92 102 LEU A N 1
ATOM 787 C CA . LEU A 1 102 ? -5.75 1.363 -17.547 1 92 102 LEU A CA 1
ATOM 788 C C . LEU A 1 102 ? -6.242 0.455 -16.422 1 92 102 LEU A C 1
ATOM 790 O O . LEU A 1 102 ? -7.43 0.463 -16.094 1 92 102 LEU A O 1
ATOM 794 N N . ARG A 1 103 ? -5.344 -0.325 -15.914 1 87.12 103 ARG A N 1
ATOM 795 C CA . ARG A 1 103 ? -5.715 -1.12 -14.75 1 87.12 103 ARG A CA 1
ATOM 796 C C . ARG A 1 103 ? -6.172 -0.228 -13.602 1 87.12 103 ARG A C 1
ATOM 798 O O . ARG A 1 103 ? -7.176 -0.515 -12.945 1 87.12 103 ARG A O 1
ATOM 805 N N . ASP A 1 104 ? -5.469 0.8 -13.375 1 88 104 ASP A N 1
ATOM 806 C CA . ASP A 1 104 ? -5.824 1.729 -12.312 1 88 104 ASP A CA 1
ATOM 807 C C . ASP A 1 104 ? -7.184 2.375 -12.57 1 88 104 ASP A C 1
ATOM 809 O O . ASP A 1 104 ? -7.965 2.59 -11.641 1 88 104 ASP A O 1
ATOM 813 N N . LEU A 1 105 ? -7.422 2.713 -13.797 1 90.38 105 LEU A N 1
ATOM 814 C CA . LEU A 1 105 ? -8.734 3.242 -14.172 1 90.38 105 LEU A CA 1
ATOM 815 C C . LEU A 1 105 ? -9.828 2.213 -13.906 1 90.38 105 LEU A C 1
ATOM 817 O O . LEU A 1 105 ? -10.922 2.564 -13.461 1 90.38 105 LEU A O 1
ATOM 821 N N . GLY A 1 106 ? -9.516 0.982 -14.203 1 88.38 106 GLY A N 1
ATOM 822 C CA . GLY A 1 106 ? -10.469 -0.088 -13.945 1 88.38 106 GLY A CA 1
ATOM 823 C C . GLY A 1 106 ? -10.883 -0.183 -12.492 1 88.38 106 GLY A C 1
ATOM 824 O O . GLY A 1 106 ? -12.062 -0.399 -12.195 1 88.38 106 GLY A O 1
ATOM 825 N N . ARG A 1 107 ? -9.961 0.036 -11.648 1 81 107 ARG A N 1
ATOM 826 C CA . ARG A 1 107 ? -10.258 0.01 -10.219 1 81 107 ARG A CA 1
ATOM 827 C C . ARG A 1 107 ? -11.25 1.109 -9.844 1 81 107 ARG A C 1
ATOM 829 O O . ARG A 1 107 ? -12.141 0.893 -9.031 1 81 107 ARG A O 1
ATOM 836 N N . ARG A 1 108 ? -11.094 2.256 -10.469 1 81.31 108 ARG A N 1
ATOM 837 C CA . ARG A 1 108 ? -11.984 3.383 -10.203 1 81.31 108 ARG A CA 1
ATOM 838 C C . ARG A 1 108 ? -13.359 3.145 -10.805 1 81.31 108 ARG A C 1
ATOM 840 O O . ARG A 1 108 ? -14.367 3.646 -10.289 1 81.31 108 ARG A O 1
ATOM 847 N N . LEU A 1 109 ? -13.391 2.424 -11.914 1 84.94 109 LEU A N 1
ATOM 848 C CA . LEU A 1 109 ? -14.641 2.16 -12.617 1 84.94 109 LEU A CA 1
ATOM 849 C C . LEU A 1 109 ? -15.344 0.936 -12.039 1 84.94 109 LEU A C 1
ATOM 851 O O . LEU A 1 109 ? -16.484 0.653 -12.383 1 84.94 109 LEU A O 1
ATOM 855 N N . GLY A 1 110 ? -14.594 0.215 -11.188 1 76.12 110 GLY A N 1
ATOM 856 C CA . GLY A 1 110 ? -15.172 -0.974 -10.578 1 76.12 110 GLY A CA 1
ATOM 857 C C . GLY A 1 110 ? -15.109 -2.195 -11.477 1 76.12 110 GLY A C 1
ATOM 858 O O . GLY A 1 110 ? -15.938 -3.102 -11.352 1 76.12 110 GLY A O 1
ATOM 859 N N . THR A 1 111 ? -14.195 -2.111 -12.453 1 79.75 111 THR A N 1
ATOM 860 C CA . THR A 1 111 ? -14.023 -3.281 -13.312 1 79.75 111 THR A CA 1
ATOM 861 C C . THR A 1 111 ? -13.305 -4.398 -12.555 1 79.75 111 THR A C 1
ATOM 863 O O . THR A 1 111 ? -12.523 -4.137 -11.648 1 79.75 111 THR A O 1
ATOM 866 N N . PRO A 1 112 ? -13.609 -5.637 -12.859 1 67 112 PRO A N 1
ATOM 867 C CA . PRO A 1 112 ? -12.992 -6.766 -12.156 1 67 112 PRO A CA 1
ATOM 868 C C . PRO A 1 112 ? -11.477 -6.805 -12.312 1 67 112 PRO A C 1
ATOM 870 O O . PRO A 1 112 ? -10.953 -6.438 -13.375 1 67 112 PRO A O 1
ATOM 873 N N . GLU A 1 113 ? -10.797 -7.195 -11.258 1 66.06 113 GLU A N 1
ATOM 874 C CA . GLU A 1 113 ? -9.344 -7.363 -11.32 1 66.06 113 GLU A CA 1
ATOM 875 C C . GLU A 1 113 ? -8.977 -8.648 -12.047 1 66.06 113 GLU A C 1
ATOM 877 O O . GLU A 1 113 ? -9.648 -9.672 -11.898 1 66.06 113 GLU A O 1
ATOM 882 N N . THR A 1 114 ? -8.062 -8.547 -13.102 1 67.5 114 THR A N 1
ATOM 883 C CA . THR A 1 114 ? -7.637 -9.688 -13.906 1 67.5 114 THR A CA 1
ATOM 884 C C . THR A 1 114 ? -6.164 -10 -13.664 1 67.5 114 THR A C 1
ATOM 886 O O . THR A 1 114 ? -5.43 -9.18 -13.117 1 67.5 114 THR A O 1
ATOM 889 N N . ALA A 1 115 ? -5.758 -11.258 -13.977 1 64.94 115 ALA A N 1
ATOM 890 C CA . ALA A 1 115 ? -4.367 -11.695 -13.852 1 64.94 115 ALA A CA 1
ATOM 891 C C . ALA A 1 115 ? -3.498 -11.07 -14.945 1 64.94 115 ALA A C 1
ATOM 893 O O . ALA A 1 115 ? -2.281 -10.945 -14.781 1 64.94 115 ALA A O 1
ATOM 894 N N . SER A 1 116 ? -4.113 -10.781 -16.016 1 75.31 116 SER A N 1
ATOM 895 C CA . SER A 1 116 ? -3.416 -10.211 -17.156 1 75.31 116 SER A CA 1
ATOM 896 C C . SER A 1 116 ? -3.717 -8.719 -17.312 1 75.31 116 SER A C 1
ATOM 898 O O . SER A 1 116 ? -4.883 -8.32 -17.328 1 75.31 116 SER A O 1
ATOM 900 N N . LEU A 1 117 ? -2.611 -7.934 -17.312 1 79.44 117 LEU A N 1
ATOM 901 C CA . LEU A 1 117 ? -2.801 -6.5 -17.5 1 79.44 117 LEU A CA 1
ATOM 902 C C . LEU A 1 117 ? -3.496 -6.215 -18.828 1 79.44 117 LEU A C 1
ATOM 904 O O . LEU A 1 117 ? -4.27 -5.258 -18.922 1 79.44 117 LEU A O 1
ATOM 908 N N . GLN A 1 118 ? -3.219 -7.012 -19.797 1 79.69 118 GLN A N 1
ATOM 909 C CA . GLN A 1 118 ? -3.832 -6.812 -21.109 1 79.69 118 GLN A CA 1
ATOM 910 C C . GLN A 1 118 ? -5.34 -7.059 -21.047 1 79.69 118 GLN A C 1
ATOM 912 O O . GLN A 1 118 ? -6.117 -6.301 -21.641 1 79.69 118 GLN A O 1
ATOM 917 N N . GLN A 1 119 ? -5.668 -8.039 -20.328 1 76.75 119 GLN A N 1
ATOM 918 C CA . GLN A 1 119 ? -7.086 -8.336 -20.188 1 76.75 119 GLN A CA 1
ATOM 919 C C . GLN A 1 119 ? -7.801 -7.258 -19.375 1 76.75 119 GLN A C 1
ATOM 921 O O . GLN A 1 119 ? -8.93 -6.887 -19.688 1 76.75 119 GLN A O 1
ATOM 926 N N . ALA A 1 120 ? -7.129 -6.848 -18.328 1 81 120 ALA A N 1
ATOM 927 C CA . ALA A 1 120 ? -7.695 -5.766 -17.516 1 81 120 ALA A CA 1
ATOM 928 C C . ALA A 1 120 ? -7.957 -4.527 -18.375 1 81 120 ALA A C 1
ATOM 930 O O . ALA A 1 120 ? -9.016 -3.904 -18.266 1 81 120 ALA A O 1
ATOM 931 N N . ALA A 1 121 ? -6.973 -4.242 -19.203 1 87.81 121 ALA A N 1
ATOM 932 C CA . ALA A 1 121 ? -7.102 -3.086 -20.078 1 87.81 121 ALA A CA 1
ATOM 933 C C . ALA A 1 121 ? -8.281 -3.25 -21.031 1 87.81 121 ALA A C 1
ATOM 935 O O . ALA A 1 121 ? -9.047 -2.311 -21.25 1 87.81 121 ALA A O 1
ATOM 936 N N . ARG A 1 122 ? -8.492 -4.414 -21.562 1 83.56 122 ARG A N 1
ATOM 937 C CA . ARG A 1 122 ? -9.57 -4.676 -22.5 1 83.56 122 ARG A CA 1
ATOM 938 C C . ARG A 1 122 ? -10.93 -4.52 -21.828 1 83.56 122 ARG A C 1
ATOM 940 O O . ARG A 1 122 ? -11.859 -3.965 -22.422 1 83.56 122 ARG A O 1
ATOM 947 N N . LEU A 1 123 ? -10.969 -4.996 -20.672 1 82.19 123 LEU A N 1
ATOM 948 C CA . LEU A 1 123 ? -12.227 -4.887 -19.938 1 82.19 123 LEU A CA 1
ATOM 949 C C . LEU A 1 123 ? -12.586 -3.428 -19.688 1 82.19 123 LEU A C 1
ATOM 951 O O . LEU A 1 123 ? -13.758 -3.049 -19.797 1 82.19 123 LEU A O 1
ATOM 955 N N . VAL A 1 124 ? -11.594 -2.686 -19.375 1 89.44 124 VAL A N 1
ATOM 956 C CA . VAL A 1 124 ? -11.805 -1.267 -19.109 1 89.44 124 VAL A CA 1
ATOM 957 C C . VAL A 1 124 ? -12.266 -0.57 -20.391 1 89.44 124 VAL A C 1
ATOM 959 O O . VAL A 1 124 ? -13.211 0.222 -20.359 1 89.44 124 VAL A O 1
ATOM 962 N N . LEU A 1 125 ? -11.625 -0.861 -21.484 1 90.56 125 LEU A N 1
ATOM 963 C CA . LEU A 1 125 ? -11.953 -0.237 -22.75 1 90.56 125 LEU A CA 1
ATOM 964 C C . LEU A 1 125 ? -13.352 -0.62 -23.219 1 90.56 125 LEU A C 1
ATOM 966 O O . LEU A 1 125 ? -14.102 0.223 -23.719 1 90.56 125 LEU A O 1
ATOM 970 N N . ASP A 1 126 ? -13.703 -1.814 -22.969 1 86.12 126 ASP A N 1
ATOM 971 C CA . ASP A 1 126 ? -15.047 -2.27 -23.312 1 86.12 126 ASP A CA 1
ATOM 972 C C . ASP A 1 126 ? -16.094 -1.572 -22.453 1 86.12 126 ASP A C 1
ATOM 974 O O . ASP A 1 126 ? -17.172 -1.198 -22.953 1 86.12 126 ASP A O 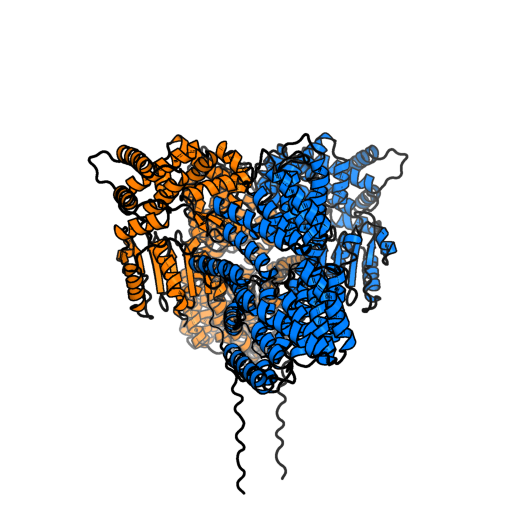1
ATOM 978 N N . ARG A 1 127 ? -15.773 -1.478 -21.219 1 86.94 127 ARG A N 1
ATOM 979 C CA . ARG A 1 127 ? -16.688 -0.796 -20.297 1 86.94 127 ARG A CA 1
ATOM 980 C C . ARG A 1 127 ? -16.891 0.654 -20.719 1 86.94 127 ARG A C 1
ATOM 982 O O . ARG A 1 127 ? -18.016 1.158 -20.688 1 86.94 127 ARG A O 1
ATOM 989 N N . LEU A 1 128 ? -15.883 1.283 -21.078 1 89.94 128 LEU A N 1
ATOM 990 C CA . LEU A 1 128 ? -15.969 2.672 -21.516 1 89.94 128 LEU A CA 1
ATOM 991 C C . LEU A 1 128 ? -16.766 2.781 -22.812 1 89.94 128 LEU A C 1
ATOM 993 O O . LEU A 1 128 ? -17.578 3.682 -22.969 1 89.94 128 LEU A O 1
ATOM 997 N N . ALA A 1 129 ? -16.562 1.886 -23.703 1 87.25 129 ALA A N 1
ATOM 998 C CA . ALA A 1 129 ? -17.203 1.905 -25 1 87.25 129 ALA A CA 1
ATOM 999 C C . ALA A 1 129 ? -18.719 1.69 -24.875 1 87.25 129 ALA A C 1
ATOM 1001 O O . ALA A 1 129 ? -19.5 2.248 -25.641 1 87.25 129 ALA A O 1
ATOM 1002 N N . SER A 1 130 ? -19.031 0.979 -23.844 1 84.69 130 SER A N 1
ATOM 1003 C CA . SER A 1 130 ? -20.438 0.621 -23.703 1 84.69 130 SER A CA 1
ATOM 1004 C C . SER A 1 130 ? -21.125 1.518 -22.688 1 84.69 130 SER A C 1
ATOM 1006 O O . SER A 1 130 ? -22.344 1.457 -22.531 1 84.69 130 SER A O 1
ATOM 1008 N N . SER A 1 131 ? -20.391 2.295 -22.062 1 84.69 131 SER A N 1
ATOM 1009 C CA . SER A 1 131 ? -20.969 3.105 -20.984 1 84.69 131 SER A CA 1
ATOM 1010 C C . SER A 1 131 ? -21.578 4.395 -21.547 1 84.69 131 SER A C 1
ATOM 1012 O O . SER A 1 131 ? -21.281 4.789 -22.672 1 84.69 131 SER A O 1
ATOM 1014 N N . ARG A 1 132 ? -22.469 4.992 -20.734 1 85.25 132 ARG A N 1
ATOM 1015 C CA . ARG A 1 132 ? -23.047 6.285 -21.078 1 85.25 132 ARG A CA 1
ATOM 1016 C C . ARG A 1 132 ? -22.234 7.426 -20.5 1 85.25 132 ARG A C 1
ATOM 1018 O O . ARG A 1 132 ? -22.594 8.594 -20.625 1 85.25 132 ARG A O 1
ATOM 1025 N N . LEU A 1 133 ? -21.141 6.984 -19.984 1 88.38 133 LEU A N 1
ATOM 1026 C CA . LEU A 1 133 ? -20.281 7.992 -19.375 1 88.38 133 LEU A CA 1
ATOM 1027 C C . LEU A 1 133 ? -19.594 8.828 -20.453 1 88.38 133 LEU A C 1
ATOM 1029 O O . LEU A 1 133 ? -19.203 8.305 -21.5 1 88.38 133 LEU A O 1
ATOM 1033 N N . ARG A 1 134 ? -19.547 10.102 -20.281 1 92.25 134 ARG A N 1
ATOM 1034 C CA . ARG A 1 134 ? -18.719 10.969 -21.109 1 92.25 134 ARG A CA 1
ATOM 1035 C C . ARG A 1 134 ? -17.25 10.922 -20.672 1 92.25 134 ARG A C 1
ATOM 1037 O O . ARG A 1 134 ? -16.906 11.453 -19.609 1 92.25 134 ARG A O 1
ATOM 1044 N N . TRP A 1 135 ? -16.453 10.312 -21.391 1 93.25 135 TRP A N 1
ATOM 1045 C CA . TRP A 1 135 ? -15.086 10.141 -20.906 1 93.25 135 TRP A CA 1
ATOM 1046 C C . TRP A 1 135 ? -14.086 10.734 -21.906 1 93.25 135 TRP A C 1
ATOM 1048 O O . TRP A 1 135 ? -14.367 10.828 -23.094 1 93.25 135 TRP A O 1
ATOM 1058 N N . LEU A 1 136 ? -12.93 11.234 -21.375 1 94.12 136 LEU A N 1
ATOM 1059 C CA . LEU A 1 136 ? -11.766 11.727 -22.109 1 94.12 136 LEU A CA 1
ATOM 1060 C C . LEU A 1 136 ? -10.508 10.969 -21.703 1 94.12 136 LEU A C 1
ATOM 1062 O O . LEU A 1 136 ? -10.125 10.984 -20.531 1 94.12 136 LEU A O 1
ATOM 1066 N N . LEU A 1 137 ? -9.961 10.227 -22.641 1 94.81 137 LEU A N 1
ATOM 1067 C CA . LEU A 1 137 ? -8.672 9.586 -22.422 1 94.81 137 LEU A CA 1
ATOM 1068 C C . LEU A 1 137 ? -7.555 10.336 -23.141 1 94.81 137 LEU A C 1
ATOM 1070 O O . LEU A 1 137 ? -7.691 10.664 -24.312 1 94.81 137 LEU A O 1
ATOM 1074 N N . ILE A 1 138 ? -6.5 10.633 -22.422 1 95.38 138 ILE A N 1
ATOM 1075 C CA . ILE A 1 138 ? -5.367 11.336 -23.016 1 95.38 138 ILE A CA 1
ATOM 1076 C C . ILE A 1 138 ? -4.129 10.438 -22.984 1 95.38 138 ILE A C 1
ATOM 1078 O O . ILE A 1 138 ? -3.604 10.141 -21.906 1 95.38 138 ILE A O 1
ATOM 1082 N N . TYR A 1 139 ? -3.707 10.008 -24.141 1 94.25 139 TYR A N 1
ATOM 1083 C CA . TYR A 1 139 ? -2.48 9.234 -24.281 1 94.25 139 TYR A CA 1
ATOM 1084 C C . TYR A 1 139 ? -1.289 10.133 -24.562 1 94.25 139 TYR A C 1
ATOM 1086 O O . TYR A 1 139 ? -1.124 10.617 -25.688 1 94.25 139 TYR A O 1
ATOM 1094 N N . ASP A 1 140 ? -0.439 10.289 -23.562 1 91.19 140 ASP A N 1
ATOM 1095 C CA . ASP A 1 140 ? 0.662 11.234 -23.688 1 91.19 140 ASP A CA 1
ATOM 1096 C C . ASP A 1 140 ? 1.944 10.531 -24.125 1 91.19 140 ASP A C 1
ATOM 1098 O O . ASP A 1 140 ? 2.322 9.508 -23.562 1 91.19 140 ASP A O 1
ATOM 1102 N N . ASN A 1 141 ? 2.609 11.023 -25.125 1 87.69 141 ASN A N 1
ATOM 1103 C CA . ASN A 1 141 ? 3.887 10.555 -25.656 1 87.69 141 ASN A CA 1
ATOM 1104 C C . ASN A 1 141 ? 3.76 9.164 -26.266 1 87.69 141 ASN A C 1
ATOM 1106 O O . ASN A 1 141 ? 4.547 8.266 -25.953 1 87.69 141 ASN A O 1
ATOM 1110 N N . ALA A 1 142 ? 2.699 9 -27.062 1 87.62 142 ALA A N 1
ATOM 1111 C CA . ALA A 1 142 ? 2.475 7.75 -27.781 1 87.62 142 ALA A CA 1
ATOM 1112 C C . ALA A 1 142 ? 3.318 7.691 -29.062 1 87.62 142 ALA A C 1
ATOM 1114 O O . ALA A 1 142 ? 2.789 7.789 -30.172 1 87.62 142 ALA A O 1
ATOM 1115 N N . ASN A 1 143 ? 4.516 7.414 -28.906 1 79.06 143 ASN A N 1
ATOM 1116 C CA . ASN A 1 143 ? 5.418 7.508 -30.047 1 79.06 143 ASN A CA 1
ATOM 1117 C C . ASN A 1 143 ? 5.402 6.234 -30.891 1 79.06 143 ASN A C 1
ATOM 1119 O O . ASN A 1 143 ? 5.746 6.258 -32.062 1 79.06 143 ASN A O 1
ATOM 1123 N N . ASP A 1 144 ? 5.109 5.145 -30.219 1 82.25 144 ASP A N 1
ATOM 1124 C CA . ASP A 1 144 ? 4.984 3.887 -30.938 1 82.25 144 ASP A CA 1
ATOM 1125 C C . ASP A 1 144 ? 3.525 3.434 -31.016 1 82.25 144 ASP A C 1
ATOM 1127 O O . ASP A 1 144 ? 2.961 2.99 -30.016 1 82.25 144 ASP A O 1
ATOM 1131 N N . PRO A 1 145 ? 3.02 3.494 -32.156 1 81.62 145 PRO A N 1
ATOM 1132 C CA . PRO A 1 145 ? 1.609 3.121 -32.281 1 81.62 145 PRO A CA 1
ATOM 1133 C C . PRO A 1 145 ? 1.319 1.708 -31.781 1 81.62 145 PRO A C 1
ATOM 1135 O O . PRO A 1 145 ? 0.237 1.446 -31.25 1 81.62 145 PRO A O 1
ATOM 1138 N N . ASP A 1 146 ? 2.254 0.84 -31.938 1 80.06 146 ASP A N 1
ATOM 1139 C CA . ASP A 1 146 ? 2.043 -0.552 -31.562 1 80.06 146 ASP A CA 1
ATOM 1140 C C . ASP A 1 146 ? 1.793 -0.675 -30.047 1 80.06 146 ASP A C 1
ATOM 1142 O O . ASP A 1 146 ? 1.154 -1.628 -29.609 1 80.06 146 ASP A O 1
ATOM 1146 N N . ASP A 1 147 ? 2.248 0.331 -29.375 1 84 147 ASP A N 1
ATOM 1147 C CA . ASP A 1 147 ? 2.115 0.294 -27.922 1 84 147 ASP A CA 1
ATOM 1148 C C . ASP A 1 147 ? 0.719 0.732 -27.484 1 84 147 ASP A C 1
ATOM 1150 O O . ASP A 1 147 ? 0.298 0.457 -26.359 1 84 147 ASP A O 1
ATOM 1154 N N . VAL A 1 148 ? -0.036 1.375 -28.422 1 87.5 148 VAL A N 1
ATOM 1155 C CA . VAL A 1 148 ? -1.234 2.061 -27.953 1 87.5 148 VAL A CA 1
ATOM 1156 C C . VAL A 1 148 ? -2.439 1.63 -28.797 1 87.5 148 VAL A C 1
ATOM 1158 O O . VAL A 1 148 ? -3.568 1.609 -28.297 1 87.5 148 VAL A O 1
ATOM 1161 N N . VAL A 1 149 ? -2.27 1.24 -30 1 84.38 149 VAL A N 1
ATOM 1162 C CA . VAL A 1 149 ? -3.336 1.074 -30.984 1 84.38 149 VAL A CA 1
ATOM 1163 C C . VAL A 1 149 ? -4.336 0.031 -30.484 1 84.38 149 VAL A C 1
ATOM 1165 O O . VAL A 1 149 ? -5.547 0.188 -30.672 1 84.38 149 VAL A O 1
ATOM 1168 N N . ASN A 1 150 ? -3.863 -0.947 -29.812 1 84.56 150 ASN A N 1
ATOM 1169 C CA . ASN A 1 150 ? -4.727 -2.025 -29.344 1 84.56 150 ASN A CA 1
ATOM 1170 C C . ASN A 1 150 ? -5.438 -1.655 -28.047 1 84.56 150 ASN A C 1
ATOM 1172 O O . ASN A 1 150 ? -6.289 -2.402 -27.578 1 84.56 150 ASN A O 1
ATOM 1176 N N . PHE A 1 151 ? -5.105 -0.507 -27.578 1 89.62 151 PHE A N 1
ATOM 1177 C CA . PHE A 1 151 ? -5.648 -0.13 -26.281 1 89.62 151 PHE A CA 1
ATOM 1178 C C . PHE A 1 151 ? -6.383 1.201 -26.375 1 89.62 151 PHE A C 1
ATOM 1180 O O . PHE A 1 151 ? -6.262 2.043 -25.484 1 89.62 151 PHE A O 1
ATOM 1187 N N . ILE A 1 152 ? -7.027 1.35 -27.422 1 88.75 152 ILE A N 1
ATOM 1188 C CA . ILE A 1 152 ? -7.922 2.48 -27.656 1 88.75 152 ILE A CA 1
ATOM 1189 C C . ILE A 1 152 ? -9.367 1.991 -27.719 1 88.75 152 ILE A C 1
ATOM 1191 O O . ILE A 1 152 ? -9.672 1.024 -28.422 1 88.75 152 ILE A O 1
ATOM 1195 N N . PRO A 1 153 ? -10.172 2.625 -26.906 1 86.69 153 PRO A N 1
ATOM 1196 C CA . PRO A 1 153 ? -11.578 2.209 -26.969 1 86.69 153 PRO A CA 1
ATOM 1197 C C . PRO A 1 153 ? -12.188 2.387 -28.344 1 86.69 153 PRO A C 1
ATOM 1199 O O . PRO A 1 153 ? -11.812 3.305 -29.078 1 86.69 153 PRO A O 1
ATOM 1202 N N . SER A 1 154 ? -13.211 1.588 -28.719 1 79.81 154 SER A N 1
ATOM 1203 C CA . SER A 1 154 ? -13.82 1.598 -30.031 1 79.81 154 SER A CA 1
ATOM 1204 C C . SER A 1 154 ? -14.828 2.736 -30.172 1 79.81 154 SER A C 1
ATOM 1206 O O . SER A 1 154 ? -15.109 3.195 -31.281 1 79.81 154 SER A O 1
ATOM 1208 N N . GLY A 1 155 ? -15.422 3.141 -29.016 1 81.12 155 GLY A N 1
ATOM 1209 C CA . GLY A 1 155 ? -16.406 4.211 -29.109 1 81.12 155 GLY A CA 1
ATOM 1210 C C . GLY A 1 155 ? -16.812 4.754 -27.75 1 81.12 155 GLY A C 1
ATOM 1211 O O . GLY A 1 155 ? -16.266 4.336 -26.719 1 81.12 155 GLY A O 1
ATOM 1212 N N . GLY A 1 156 ? -17.547 5.875 -27.828 1 81.5 156 GLY A N 1
ATOM 1213 C CA . GLY A 1 156 ? -18.266 6.316 -26.641 1 81.5 156 GLY A CA 1
ATOM 1214 C C . GLY A 1 156 ? -17.688 7.578 -26.031 1 81.5 156 GLY A C 1
ATOM 1215 O O . GLY A 1 156 ? -18.328 8.234 -25.203 1 81.5 156 GLY A O 1
ATOM 1216 N N . GLY A 1 157 ? -16.453 7.938 -26.438 1 90.62 157 GLY A N 1
ATOM 1217 C CA . GLY A 1 157 ? -15.844 9.094 -25.797 1 90.62 157 GLY A CA 1
ATOM 1218 C C . GLY A 1 157 ? -14.805 9.781 -26.656 1 90.62 157 GLY A C 1
ATOM 1219 O O . GLY A 1 157 ? -14.914 9.789 -27.875 1 90.62 157 GLY A O 1
ATOM 1220 N N . HIS A 1 158 ? -13.984 10.562 -26.047 1 92.19 158 HIS A N 1
ATOM 1221 C CA . HIS A 1 158 ? -12.977 11.352 -26.75 1 92.19 158 HIS A CA 1
ATOM 1222 C C . HIS A 1 158 ? -11.57 10.867 -26.422 1 92.19 158 HIS A C 1
ATOM 1224 O O . HIS A 1 158 ? -11.305 10.43 -25.297 1 92.19 158 HIS A O 1
ATOM 1230 N N . ILE A 1 159 ? -10.719 10.938 -27.406 1 92.88 159 ILE A N 1
ATOM 1231 C CA . ILE A 1 159 ? -9.328 10.523 -27.219 1 92.88 159 ILE A CA 1
ATOM 1232 C C . ILE A 1 159 ? -8.391 11.594 -27.781 1 92.88 159 ILE A C 1
ATOM 1234 O O . ILE A 1 159 ? -8.555 12.031 -28.922 1 92.88 159 ILE A O 1
ATOM 1238 N N . ILE A 1 160 ? -7.449 12.008 -26.922 1 92.44 160 ILE A N 1
ATOM 1239 C CA . ILE A 1 160 ? -6.367 12.883 -27.359 1 92.44 160 ILE A CA 1
ATOM 1240 C C . ILE A 1 160 ? -5.039 12.133 -27.281 1 92.44 160 ILE A C 1
ATOM 1242 O O . ILE A 1 160 ? -4.746 11.484 -26.281 1 92.44 160 ILE A O 1
ATOM 1246 N N . LEU A 1 161 ? -4.328 12.156 -28.328 1 91.38 161 LEU A N 1
ATOM 1247 C CA . LEU A 1 161 ? -3.014 11.523 -28.375 1 91.38 161 LEU A CA 1
ATOM 1248 C C . LEU A 1 161 ? -1.929 12.539 -28.703 1 91.38 161 LEU A C 1
ATOM 1250 O O . LEU A 1 161 ? -2.084 13.344 -29.625 1 91.38 161 LEU A O 1
ATOM 1254 N N . THR A 1 162 ? -0.884 12.625 -27.828 1 90.44 162 THR A N 1
ATOM 1255 C CA . THR A 1 162 ? 0.266 13.453 -28.172 1 90.44 162 THR A CA 1
ATOM 1256 C C . THR A 1 162 ? 1.429 12.594 -28.656 1 90.44 162 THR A C 1
ATOM 1258 O O . THR A 1 162 ? 1.708 11.539 -28.078 1 90.44 162 THR A O 1
ATOM 1261 N N . SER A 1 163 ? 2.01 12.938 -29.734 1 87.56 163 SER A N 1
ATOM 1262 C CA . SER A 1 163 ? 3.084 12.133 -30.312 1 87.56 163 SER A CA 1
ATOM 1263 C C . SER A 1 163 ? 4.039 12.992 -31.141 1 87.56 163 SER A C 1
ATOM 1265 O O . SER A 1 163 ? 3.666 14.07 -31.609 1 87.56 163 SER A O 1
ATOM 1267 N N . ARG A 1 164 ? 5.254 12.492 -31.219 1 77.81 164 ARG A N 1
ATOM 1268 C CA . ARG A 1 164 ? 6.23 13.094 -32.125 1 77.81 164 ARG A CA 1
ATOM 1269 C C . ARG A 1 164 ? 6.27 12.352 -33.438 1 77.81 164 ARG A C 1
ATOM 1271 O O . ARG A 1 164 ? 6.836 12.852 -34.438 1 77.81 164 ARG A O 1
ATOM 1278 N N . ASN A 1 165 ? 5.637 11.234 -33.375 1 77.38 165 ASN A N 1
ATOM 1279 C CA . ASN A 1 165 ? 5.684 10.352 -34.562 1 77.38 165 ASN A CA 1
ATOM 1280 C C . ASN A 1 165 ? 4.641 10.742 -35.594 1 77.38 165 ASN A C 1
ATOM 1282 O O . ASN A 1 165 ? 3.441 10.727 -35.312 1 77.38 165 ASN A O 1
ATOM 1286 N N . GLN A 1 166 ? 5.105 10.992 -36.719 1 71 166 GLN A N 1
ATOM 1287 C CA . GLN A 1 166 ? 4.238 11.438 -37.812 1 71 166 GLN A CA 1
ATOM 1288 C C . GLN A 1 166 ? 3.4 10.281 -38.344 1 71 166 GLN A C 1
ATOM 1290 O O . GLN A 1 166 ? 2.396 10.5 -39.031 1 71 166 GLN A O 1
ATOM 1295 N N . THR A 1 167 ? 3.789 9.148 -38 1 72.81 167 THR A N 1
ATOM 1296 C CA . THR A 1 167 ? 3.084 7.977 -38.5 1 72.81 167 THR A CA 1
ATOM 1297 C C . THR A 1 167 ? 1.625 7.988 -38.062 1 72.81 167 THR A C 1
ATOM 1299 O O . THR A 1 167 ? 0.762 7.418 -38.719 1 72.81 167 THR A O 1
ATOM 1302 N N . TRP A 1 168 ? 1.381 8.656 -37.031 1 71.69 168 TRP A N 1
ATOM 1303 C CA . TRP A 1 168 ? 0.018 8.719 -36.5 1 71.69 168 TRP A CA 1
ATOM 1304 C C . TRP A 1 168 ? -0.899 9.461 -37.469 1 71.69 168 TRP A C 1
ATOM 1306 O O . TRP A 1 168 ? -2.111 9.234 -37.5 1 71.69 168 TRP A O 1
ATOM 1316 N N . SER A 1 169 ? -0.274 10.352 -38.188 1 65.38 169 SER A N 1
ATOM 1317 C CA . SER A 1 169 ? -1.051 11.164 -39.125 1 65.38 169 SER A CA 1
ATOM 1318 C C . SER A 1 169 ? -1.653 10.312 -40.219 1 65.38 169 SER A C 1
ATOM 1320 O O . SER A 1 169 ? -2.627 10.719 -40.875 1 65.38 169 SER A O 1
ATOM 1322 N N . GLU A 1 170 ? -1 9.242 -40.344 1 68.25 170 GLU A N 1
ATOM 1323 C CA . GLU A 1 170 ? -1.534 8.32 -41.344 1 68.25 170 GLU A CA 1
ATOM 1324 C C . GLU A 1 170 ? -2.732 7.547 -40.812 1 68.25 170 GLU A C 1
ATOM 1326 O O . GLU A 1 170 ? -3.576 7.082 -41.594 1 68.25 170 GLU A O 1
ATOM 1331 N N . LEU A 1 171 ? -2.848 7.523 -39.594 1 66.94 171 LEU A N 1
ATOM 1332 C CA . LEU A 1 171 ? -3.879 6.707 -38.938 1 66.94 171 LEU A CA 1
ATOM 1333 C C . LEU A 1 171 ? -5.062 7.562 -38.531 1 66.94 171 LEU A C 1
ATOM 1335 O O . LEU A 1 171 ? -6.215 7.125 -38.594 1 66.94 171 LEU A O 1
ATOM 1339 N N . TRP A 1 172 ? -4.664 8.727 -38.062 1 70.75 172 TRP A N 1
ATOM 1340 C CA . TRP A 1 172 ? -5.723 9.547 -37.469 1 70.75 172 TRP A CA 1
ATOM 1341 C C . TRP A 1 172 ? -5.59 11 -37.906 1 70.75 172 TRP A C 1
ATOM 1343 O O . TRP A 1 172 ? -4.578 11.383 -38.531 1 70.75 172 TRP A O 1
ATOM 1353 N N . ASP A 1 173 ? -6.613 11.773 -37.75 1 71.81 173 ASP A N 1
ATOM 1354 C CA . ASP A 1 173 ? -6.621 13.18 -38.125 1 71.81 173 ASP A CA 1
ATOM 1355 C C . ASP A 1 173 ? -5.715 14 -37.219 1 71.81 173 ASP A C 1
ATOM 1357 O O . ASP A 1 173 ? -6.039 14.227 -36.031 1 71.81 173 ASP A O 1
ATOM 1361 N N . PRO A 1 174 ? -4.672 14.391 -37.781 1 81.38 174 PRO A N 1
ATOM 1362 C CA . PRO A 1 174 ? -3.701 15.094 -36.938 1 81.38 174 PRO A CA 1
ATOM 1363 C C . PRO A 1 174 ? -3.996 16.594 -36.812 1 81.38 174 PRO A C 1
ATOM 1365 O O . PRO A 1 174 ? -4.527 17.188 -37.75 1 81.38 174 PRO A O 1
ATOM 1368 N N . ILE A 1 175 ? -3.906 17.062 -35.625 1 86.25 175 ILE A N 1
ATOM 1369 C CA . ILE A 1 175 ? -3.844 18.5 -35.406 1 86.25 175 ILE A CA 1
ATOM 1370 C C . ILE A 1 175 ? -2.391 18.922 -35.219 1 86.25 175 ILE A C 1
ATOM 1372 O O . ILE A 1 175 ? -1.718 18.484 -34.281 1 86.25 175 ILE A O 1
ATOM 1376 N N . LYS A 1 176 ? -2.023 19.734 -36.094 1 87.62 176 LYS A N 1
ATOM 1377 C CA . LYS A 1 176 ? -0.626 20.156 -36.094 1 87.62 176 LYS A CA 1
ATOM 1378 C C . LYS A 1 176 ? -0.4 21.281 -35.062 1 87.62 176 LYS A C 1
ATOM 1380 O O . LYS A 1 176 ? -1.134 22.266 -35.062 1 87.62 176 LYS A O 1
ATOM 1385 N N . VAL A 1 177 ? 0.508 21.047 -34.219 1 89.38 177 VAL A N 1
ATOM 1386 C CA . VAL A 1 177 ? 0.93 22.062 -33.25 1 89.38 177 VAL A CA 1
ATOM 1387 C C . VAL A 1 177 ? 2.293 22.625 -33.656 1 89.38 177 VAL A C 1
ATOM 1389 O O . VAL A 1 177 ? 3.275 21.875 -33.719 1 89.38 177 VAL A O 1
ATOM 1392 N N . ASP A 1 178 ? 2.281 23.859 -33.938 1 88.75 178 ASP A N 1
ATOM 1393 C CA . ASP A 1 178 ? 3.514 24.5 -34.375 1 88.75 178 ASP A CA 1
ATOM 1394 C C . ASP A 1 178 ? 4.102 25.391 -33.281 1 88.75 178 ASP A C 1
ATOM 1396 O O . ASP A 1 178 ? 3.557 25.484 -32.188 1 88.75 178 ASP A O 1
ATOM 1400 N N . VAL A 1 179 ? 5.18 26.016 -33.625 1 91 179 VAL A N 1
ATOM 1401 C CA . VAL A 1 179 ? 5.812 26.938 -32.688 1 91 179 VAL A CA 1
ATOM 1402 C C . VAL A 1 179 ? 4.898 28.141 -32.438 1 91 179 VAL A C 1
ATOM 1404 O O . VAL A 1 179 ? 3.865 28.281 -33.094 1 91 179 VAL A O 1
ATOM 1407 N N . PHE A 1 180 ? 5.285 28.906 -31.484 1 92.44 180 PHE A N 1
ATOM 1408 C CA . PHE A 1 180 ? 4.492 30.078 -31.094 1 92.44 180 PHE A CA 1
ATOM 1409 C C . PHE A 1 180 ? 4.531 31.141 -32.188 1 92.44 180 PHE A C 1
ATOM 1411 O O . PHE A 1 180 ? 5.527 31.266 -32.906 1 92.44 180 PHE A O 1
ATOM 1418 N N . ASP A 1 181 ? 3.402 31.781 -32.281 1 93.19 181 ASP A N 1
ATOM 1419 C CA . ASP A 1 181 ? 3.502 33.094 -32.938 1 93.19 181 ASP A CA 1
ATOM 1420 C C . ASP A 1 181 ? 4.301 34.062 -32.094 1 93.19 181 ASP A C 1
ATOM 1422 O O . ASP A 1 181 ? 4.402 33.906 -30.875 1 93.19 181 ASP A O 1
ATOM 1426 N N . ARG A 1 182 ? 4.812 35.062 -32.719 1 93.62 182 ARG A N 1
ATOM 1427 C CA . ARG A 1 182 ? 5.711 36 -32.031 1 93.62 182 ARG A CA 1
ATOM 1428 C C . ARG A 1 182 ? 5.023 36.656 -30.844 1 93.62 182 ARG A C 1
ATOM 1430 O O . ARG A 1 182 ? 5.629 36.812 -29.797 1 93.62 182 ARG A O 1
ATOM 1437 N N . ASP A 1 183 ? 3.799 36.938 -30.984 1 93.12 183 ASP A N 1
ATOM 1438 C CA . ASP A 1 183 ? 3.062 37.594 -29.906 1 93.12 183 ASP A CA 1
ATOM 1439 C C . ASP A 1 183 ? 2.932 36.656 -28.703 1 93.12 183 ASP A C 1
ATOM 1441 O O . ASP A 1 183 ? 3.008 37.094 -27.562 1 93.12 183 ASP A O 1
ATOM 1445 N N . GLU A 1 184 ? 2.719 35.469 -29.016 1 93.5 184 GLU A N 1
ATOM 1446 C CA . GLU A 1 184 ? 2.623 34.469 -27.953 1 93.5 184 GLU A CA 1
ATOM 1447 C C . GLU A 1 184 ? 3.963 34.281 -27.25 1 93.5 184 GLU A C 1
ATOM 1449 O O . GLU A 1 184 ? 4.008 34.125 -26.016 1 93.5 184 GLU A O 1
ATOM 1454 N N . SER A 1 185 ? 5.008 34.312 -28.016 1 94.25 185 SER A N 1
ATOM 1455 C CA . SER A 1 185 ? 6.348 34.188 -27.453 1 94.25 185 SER A CA 1
ATOM 1456 C C . SER A 1 185 ? 6.648 35.344 -26.5 1 94.25 185 SER A C 1
ATOM 1458 O O . SER A 1 185 ? 7.137 35.094 -25.391 1 94.25 185 SER A O 1
ATOM 1460 N N . VAL A 1 186 ? 6.312 36.469 -26.922 1 93.81 186 VAL A N 1
ATOM 1461 C CA . VAL A 1 186 ? 6.586 37.656 -26.125 1 93.81 186 VAL A CA 1
ATOM 1462 C C . VAL A 1 186 ? 5.746 37.625 -24.844 1 93.81 186 VAL A C 1
ATOM 1464 O O . VAL A 1 186 ? 6.234 37.969 -23.766 1 93.81 186 VAL A O 1
ATOM 1467 N N . GLU A 1 187 ? 4.578 37.188 -25.016 1 91.56 187 GLU A N 1
ATOM 1468 C CA . GLU A 1 187 ? 3.689 37.094 -23.859 1 91.56 187 GLU A CA 1
ATOM 1469 C C . GLU A 1 187 ? 4.234 36.125 -22.828 1 91.56 187 GLU A C 1
ATOM 1471 O O . GLU A 1 187 ? 4.23 36.406 -21.625 1 91.56 187 GLU A O 1
ATOM 1476 N N . LEU A 1 188 ? 4.676 34.969 -23.266 1 91.56 188 LEU A N 1
ATOM 1477 C CA . LEU A 1 188 ? 5.195 33.969 -22.359 1 91.56 188 LEU A CA 1
ATOM 1478 C C . LEU A 1 188 ? 6.418 34.5 -21.609 1 91.56 188 LEU A C 1
ATOM 1480 O O . LEU A 1 188 ? 6.52 34.344 -20.391 1 91.56 188 LEU A O 1
ATOM 1484 N N . VAL A 1 189 ? 7.316 35.125 -22.328 1 89.81 189 VAL A N 1
ATOM 1485 C CA . VAL A 1 189 ? 8.57 35.625 -21.75 1 89.81 189 VAL A CA 1
ATOM 1486 C C . VAL A 1 189 ? 8.273 36.719 -20.734 1 89.81 189 VAL A C 1
ATOM 1488 O O . VAL A 1 189 ? 8.891 36.75 -19.656 1 89.81 189 VAL A O 1
ATOM 1491 N N . CYS A 1 190 ? 7.312 37.469 -21.047 1 87 190 CYS A N 1
ATOM 1492 C CA . CYS A 1 190 ? 6.961 38.562 -20.156 1 87 190 CYS A CA 1
ATOM 1493 C C . CYS A 1 190 ? 6.246 38.031 -18.906 1 87 190 CYS A C 1
ATOM 1495 O O . CYS A 1 190 ? 6.387 38.594 -17.828 1 87 190 CYS A O 1
ATOM 1497 N N . LYS A 1 191 ? 5.508 37.031 -19.109 1 80.06 191 LYS A N 1
ATOM 1498 C CA . LYS A 1 191 ? 4.805 36.406 -17.984 1 80.06 191 LYS A CA 1
ATOM 1499 C C . LYS A 1 191 ? 5.785 35.781 -17.016 1 80.06 191 LYS A C 1
ATOM 1501 O O . LYS A 1 191 ? 5.566 35.781 -15.805 1 80.06 191 LYS A O 1
ATOM 1506 N N . ARG A 1 192 ? 6.812 35.188 -17.531 1 76.25 192 ARG A N 1
ATOM 1507 C CA . ARG A 1 192 ? 7.773 34.438 -16.734 1 76.25 192 ARG A CA 1
ATOM 1508 C C . ARG A 1 192 ? 8.797 35.375 -16.078 1 76.25 192 ARG A C 1
ATOM 1510 O O . ARG A 1 192 ? 9.312 35.062 -15.008 1 76.25 192 ARG A O 1
ATOM 1517 N N . GLY A 1 193 ? 9.156 36.375 -16.844 1 66.75 193 GLY A N 1
ATOM 1518 C CA . GLY A 1 193 ? 10.203 37.281 -16.359 1 66.75 193 GLY A CA 1
ATOM 1519 C C . GLY A 1 193 ? 9.68 38.656 -15.953 1 66.75 193 GLY A C 1
ATOM 1520 O O . GLY A 1 193 ? 9.141 39.375 -16.781 1 66.75 193 GLY A O 1
ATOM 1521 N N . SER A 1 194 ? 9.555 38.969 -14.711 1 61.97 194 SER A N 1
ATOM 1522 C CA . SER A 1 194 ? 8.984 40.25 -14.242 1 61.97 194 SER A CA 1
ATOM 1523 C C . SER A 1 194 ? 9.742 41.438 -14.805 1 61.97 194 SER A C 1
ATOM 1525 O O . SER A 1 194 ? 9.188 42.531 -14.93 1 61.97 194 SER A O 1
ATOM 1527 N N . GLU A 1 195 ? 10.969 41.25 -15.25 1 72.19 195 GLU A N 1
ATOM 1528 C CA . GLU A 1 195 ? 11.719 42.438 -15.578 1 72.19 195 GLU A CA 1
ATOM 1529 C C . GLU A 1 195 ? 12.164 42.438 -17.031 1 72.19 195 GLU A C 1
ATOM 1531 O O . GLU A 1 195 ? 13.094 43.188 -17.406 1 72.19 195 GLU A O 1
ATOM 1536 N N . VAL A 1 196 ? 11.469 41.75 -17.844 1 80.75 196 VAL A N 1
ATOM 1537 C CA . VAL A 1 196 ? 11.898 41.688 -19.25 1 80.75 196 VAL A CA 1
ATOM 1538 C C . VAL A 1 196 ? 10.992 42.562 -20.109 1 80.75 196 VAL A C 1
ATOM 1540 O O . VAL A 1 196 ? 9.766 42.438 -20.062 1 80.75 196 VAL A O 1
ATOM 1543 N N . SER A 1 197 ? 11.57 43.531 -20.797 1 86.5 197 SER A N 1
ATOM 1544 C CA . SER A 1 197 ? 10.797 44.375 -21.688 1 86.5 197 SER A CA 1
ATOM 1545 C C . SER A 1 197 ? 10.312 43.594 -22.906 1 86.5 197 SER A C 1
ATOM 1547 O O . SER A 1 197 ? 10.859 42.531 -23.234 1 86.5 197 SER A O 1
ATOM 1549 N N . SER A 1 198 ? 9.258 44.062 -23.562 1 90.94 198 SER A N 1
ATOM 1550 C CA . SER A 1 198 ? 8.703 43.438 -24.75 1 90.94 198 SER A CA 1
ATOM 1551 C C . SER A 1 198 ? 9.75 43.344 -25.859 1 90.94 198 SER A C 1
ATOM 1553 O O . SER A 1 198 ? 9.789 42.375 -26.609 1 90.94 198 SER A O 1
ATOM 1555 N N . ALA A 1 199 ? 10.602 44.375 -25.906 1 90.75 199 ALA A N 1
ATOM 1556 C CA . ALA A 1 199 ? 11.641 44.375 -26.938 1 90.75 199 ALA A CA 1
ATOM 1557 C C . ALA A 1 199 ? 12.68 43.281 -26.688 1 90.75 199 ALA A C 1
ATOM 1559 O O . ALA A 1 199 ? 13.148 42.656 -27.625 1 90.75 199 ALA A O 1
ATOM 1560 N N . GLU A 1 200 ? 12.984 43.219 -25.516 1 89.25 200 GLU A N 1
ATOM 1561 C CA . GLU A 1 200 ? 13.93 42.156 -25.141 1 89.25 200 GLU A CA 1
ATOM 1562 C C . GLU A 1 200 ? 13.344 40.781 -25.344 1 89.25 200 GLU A C 1
ATOM 1564 O O . GLU A 1 200 ? 14.039 39.844 -25.797 1 89.25 200 GLU A O 1
ATOM 1569 N N . ALA A 1 201 ? 12.086 40.656 -25 1 92.19 201 ALA A N 1
ATOM 1570 C CA . ALA A 1 201 ? 11.383 39.406 -25.203 1 92.19 201 ALA A CA 1
ATOM 1571 C C . ALA A 1 201 ? 11.352 39 -26.672 1 92.19 201 ALA A C 1
ATOM 1573 O O . ALA A 1 201 ? 11.469 37.812 -27.016 1 92.19 201 ALA A O 1
ATOM 1574 N N . GLU A 1 202 ? 11.188 39.969 -27.5 1 93.69 202 GLU A N 1
ATOM 1575 C CA . GLU A 1 202 ? 11.172 39.719 -28.938 1 93.69 202 GLU A CA 1
ATOM 1576 C C . GLU A 1 202 ? 12.531 39.219 -29.422 1 93.69 202 GLU A C 1
ATOM 1578 O O . GLU A 1 202 ? 12.609 38.344 -30.312 1 93.69 202 GLU A O 1
ATOM 1583 N N . GLN A 1 203 ? 13.578 39.781 -28.922 1 91.88 203 GLN A N 1
ATOM 1584 C CA . GLN A 1 203 ? 14.922 39.344 -29.297 1 91.88 203 GLN A CA 1
ATOM 1585 C C . GLN A 1 203 ? 15.164 37.906 -28.906 1 91.88 203 GLN A C 1
ATOM 1587 O O . GLN A 1 203 ? 15.758 37.125 -29.656 1 91.88 203 GLN A O 1
ATOM 1592 N N . LEU A 1 204 ? 14.75 37.625 -27.75 1 90.5 204 LEU A N 1
ATOM 1593 C CA . LEU A 1 204 ? 14.883 36.25 -27.281 1 90.5 204 LEU A CA 1
ATOM 1594 C C . LEU A 1 204 ? 14.07 35.281 -28.156 1 90.5 204 LEU A C 1
ATOM 1596 O O . LEU A 1 204 ? 14.547 34.188 -28.484 1 90.5 204 LEU A O 1
ATOM 1600 N N . ALA A 1 205 ? 12.875 35.656 -28.484 1 92.94 205 ALA A N 1
ATOM 1601 C CA . ALA A 1 205 ? 11.977 34.844 -29.312 1 92.94 205 ALA A CA 1
ATOM 1602 C C . ALA A 1 205 ? 12.594 34.594 -30.672 1 92.94 205 ALA A C 1
ATOM 1604 O O . ALA A 1 205 ? 12.484 33.469 -31.203 1 92.94 205 ALA A O 1
ATOM 1605 N N . ILE A 1 206 ? 13.266 35.531 -31.141 1 90.5 206 ILE A N 1
ATOM 1606 C CA . ILE A 1 206 ? 13.891 35.406 -32.438 1 90.5 206 ILE A CA 1
ATOM 1607 C C . ILE A 1 206 ? 15.023 34.375 -32.375 1 90.5 206 ILE A C 1
ATOM 1609 O O . ILE A 1 206 ? 15.133 33.5 -33.25 1 90.5 206 ILE A O 1
ATOM 1613 N N . ARG A 1 207 ? 15.781 34.469 -31.406 1 88.44 207 ARG A N 1
ATOM 1614 C CA . ARG A 1 207 ? 16.938 33.594 -31.281 1 88.44 207 ARG A CA 1
ATOM 1615 C C . ARG A 1 207 ? 16.5 32.156 -31.031 1 88.44 207 ARG A C 1
ATOM 1617 O O . ARG A 1 207 ? 17.234 31.219 -31.359 1 88.44 207 ARG A O 1
ATOM 1624 N N . LEU A 1 208 ? 15.383 32.062 -30.375 1 90.25 208 LEU A N 1
ATOM 1625 C CA . LEU A 1 208 ? 14.961 30.734 -29.953 1 90.25 208 LEU A CA 1
ATOM 1626 C C . LEU A 1 208 ? 13.875 30.188 -30.891 1 90.25 208 LEU A C 1
ATOM 1628 O O . LEU A 1 208 ? 13.242 29.188 -30.594 1 90.25 208 LEU A O 1
ATOM 1632 N N . ASP A 1 209 ? 13.656 30.875 -31.984 1 88.69 209 ASP A N 1
ATOM 1633 C CA . ASP A 1 209 ? 12.789 30.453 -33.094 1 88.69 209 ASP A CA 1
ATOM 1634 C C . ASP A 1 209 ? 11.359 30.219 -32.594 1 88.69 209 ASP A C 1
ATOM 1636 O O . ASP A 1 209 ? 10.688 29.297 -33.031 1 88.69 209 ASP A O 1
ATOM 1640 N N . ASP A 1 210 ? 10.984 30.875 -31.531 1 92.5 210 ASP A N 1
ATOM 1641 C CA . ASP A 1 210 ? 9.625 30.875 -31 1 92.5 210 ASP A CA 1
ATOM 1642 C C . ASP A 1 210 ? 9.234 29.484 -30.5 1 92.5 210 ASP A C 1
ATOM 1644 O O . ASP A 1 210 ? 8.062 29.109 -30.516 1 92.5 210 ASP A O 1
ATOM 1648 N N . LEU A 1 211 ? 10.195 28.672 -30.141 1 91.69 211 LEU A N 1
ATOM 1649 C CA . LEU A 1 211 ? 9.922 27.375 -29.547 1 91.69 211 LEU A CA 1
ATOM 1650 C C . LEU A 1 211 ? 9.516 27.516 -28.078 1 91.69 211 LEU A C 1
ATOM 1652 O O . LEU A 1 211 ? 10.32 27.953 -27.25 1 91.69 211 LEU A O 1
ATOM 1656 N N . PRO A 1 212 ? 8.312 27.078 -27.75 1 90.94 212 PRO A N 1
ATOM 1657 C CA . PRO A 1 212 ? 7.777 27.312 -26.406 1 90.94 212 PRO A CA 1
ATOM 1658 C C . PRO A 1 212 ? 8.672 26.734 -25.297 1 90.94 212 PRO A C 1
ATOM 1660 O O . PRO A 1 212 ? 8.953 27.422 -24.312 1 90.94 212 PRO A O 1
ATOM 1663 N N . LEU A 1 213 ? 9.109 25.531 -25.422 1 88.38 213 LEU A N 1
ATOM 1664 C CA . LEU A 1 213 ? 9.953 24.906 -24.422 1 88.38 213 LEU A CA 1
ATOM 1665 C C . LEU A 1 213 ? 11.227 25.703 -24.188 1 88.38 213 LEU A C 1
ATOM 1667 O O . LEU A 1 213 ? 11.625 25.938 -23.047 1 88.38 213 LEU A O 1
ATOM 1671 N N . ALA A 1 214 ? 11.805 26.125 -25.281 1 89 214 ALA A N 1
ATOM 1672 C CA . ALA A 1 214 ? 13.047 26.891 -25.219 1 89 214 ALA A CA 1
ATOM 1673 C C . ALA A 1 214 ? 12.82 28.25 -24.562 1 89 214 ALA A C 1
ATOM 1675 O O . ALA A 1 214 ? 13.641 28.703 -23.75 1 89 214 ALA A O 1
ATOM 1676 N N . LEU A 1 215 ? 11.773 28.828 -24.953 1 90.5 215 LEU A N 1
ATOM 1677 C CA . LEU A 1 215 ? 11.453 30.156 -24.422 1 90.5 215 LEU A CA 1
ATOM 1678 C C . LEU A 1 215 ? 11.219 30.078 -22.906 1 90.5 215 LEU A C 1
ATOM 1680 O O . LEU A 1 215 ? 11.734 30.906 -22.156 1 90.5 215 LEU A O 1
ATOM 1684 N N . ASP A 1 216 ? 10.461 29.109 -22.516 1 88.5 216 ASP A N 1
ATOM 1685 C CA . ASP A 1 216 ? 10.164 28.922 -21.094 1 88.5 216 ASP A CA 1
ATOM 1686 C C . ASP A 1 216 ? 11.445 28.688 -20.297 1 88.5 216 ASP A C 1
ATOM 1688 O O . ASP A 1 216 ? 11.648 29.281 -19.234 1 88.5 216 ASP A O 1
ATOM 1692 N N . GLN A 1 217 ? 12.289 27.859 -20.781 1 86.56 217 GLN A N 1
ATOM 1693 C CA . GLN A 1 217 ? 13.531 27.516 -20.094 1 86.56 217 GLN A CA 1
ATOM 1694 C C . GLN A 1 217 ? 14.5 28.703 -20.094 1 86.56 217 GLN A C 1
ATOM 1696 O O . GLN A 1 217 ? 15.195 28.922 -19.094 1 86.56 217 GLN A O 1
ATOM 1701 N N . ALA A 1 218 ? 14.547 29.375 -21.203 1 88.44 218 ALA A N 1
ATOM 1702 C CA . ALA A 1 218 ? 15.461 30.5 -21.312 1 88.44 218 ALA A CA 1
ATOM 1703 C C . ALA A 1 218 ? 15.062 31.625 -20.344 1 88.44 218 ALA A C 1
ATOM 1705 O O . ALA A 1 218 ? 15.922 32.25 -19.719 1 88.44 218 ALA A O 1
ATOM 1706 N N . ALA A 1 219 ? 13.828 31.828 -20.281 1 87.25 219 ALA A N 1
ATOM 1707 C CA . ALA A 1 219 ? 13.344 32.844 -19.359 1 87.25 219 ALA A CA 1
ATOM 1708 C C . ALA A 1 219 ? 13.688 32.5 -17.922 1 87.25 219 ALA A C 1
ATOM 1710 O O . ALA A 1 219 ? 14.141 33.344 -17.156 1 87.25 219 ALA A O 1
ATOM 1711 N N . ALA A 1 220 ? 13.477 31.281 -17.578 1 83.62 220 ALA A N 1
ATOM 1712 C CA . ALA A 1 220 ? 13.781 30.812 -16.234 1 83.62 220 ALA A CA 1
ATOM 1713 C C . ALA A 1 220 ? 15.281 30.875 -15.953 1 83.62 220 ALA A C 1
ATOM 1715 O O . ALA A 1 220 ? 15.711 31.266 -14.867 1 83.62 220 ALA A O 1
ATOM 1716 N N . CYS A 1 221 ? 16.016 30.422 -16.875 1 85.88 221 CYS A N 1
ATOM 1717 C CA . CYS A 1 221 ? 17.469 30.391 -16.734 1 85.88 221 CYS A CA 1
ATOM 1718 C C . CYS A 1 221 ? 18.016 31.812 -16.594 1 85.88 221 CYS A C 1
ATOM 1720 O O . CYS A 1 221 ? 18.875 32.062 -15.742 1 85.88 221 CYS A O 1
ATOM 1722 N N . GLN A 1 222 ? 17.562 32.625 -17.469 1 86.69 222 GLN A N 1
ATOM 1723 C CA . GLN A 1 222 ? 17.984 34.031 -17.406 1 86.69 222 GLN A CA 1
ATOM 1724 C C . GLN A 1 222 ? 17.672 34.656 -16.047 1 86.69 222 GLN A C 1
ATOM 1726 O O . GLN A 1 222 ? 18.531 35.312 -15.453 1 86.69 222 GLN A O 1
ATOM 1731 N N . ALA A 1 223 ? 16.516 34.406 -15.578 1 82.19 223 ALA A N 1
ATOM 1732 C CA . ALA A 1 223 ? 16.125 34.906 -14.273 1 82.19 223 ALA A CA 1
ATOM 1733 C C . ALA A 1 223 ? 17 34.344 -13.164 1 82.19 223 ALA A C 1
ATOM 1735 O O . ALA A 1 223 ? 17.359 35.062 -12.219 1 82.19 223 ALA A O 1
ATOM 1736 N N . ALA A 1 224 ? 17.344 33.125 -13.25 1 81.25 224 ALA A N 1
ATOM 1737 C CA . ALA A 1 224 ? 18.125 32.406 -12.227 1 81.25 224 ALA A CA 1
ATOM 1738 C C . ALA A 1 224 ? 19.562 32.906 -12.195 1 81.25 224 ALA A C 1
ATOM 1740 O O . ALA A 1 224 ? 20.188 32.969 -11.125 1 81.25 224 ALA A O 1
ATOM 1741 N N . THR A 1 225 ? 20.125 33.219 -13.289 1 82.44 225 THR A N 1
ATOM 1742 C CA . THR A 1 225 ? 21.5 33.688 -13.367 1 82.44 225 THR A CA 1
ATOM 1743 C C . THR A 1 225 ? 21.609 35.125 -12.898 1 82.44 225 THR A C 1
ATOM 1745 O O . THR A 1 225 ? 22.688 35.562 -12.5 1 82.44 225 THR A O 1
ATOM 1748 N N . GLY A 1 226 ? 20.562 35.844 -13.023 1 78.5 226 GLY A N 1
ATOM 1749 C CA . GLY A 1 226 ? 20.578 37.25 -12.688 1 78.5 226 GLY A CA 1
ATOM 1750 C C . GLY A 1 226 ? 21.25 38.094 -13.75 1 78.5 226 GLY A C 1
ATOM 1751 O O . GLY A 1 226 ? 21.375 39.312 -13.578 1 78.5 226 GLY A O 1
ATOM 1752 N N . MET A 1 227 ? 21.609 37.531 -14.852 1 83.31 227 MET A N 1
ATOM 1753 C CA . MET A 1 227 ? 22.234 38.25 -15.945 1 83.31 227 MET A CA 1
ATOM 1754 C C . MET A 1 227 ? 21.219 39.125 -16.688 1 83.31 227 MET A C 1
ATOM 1756 O O . MET A 1 227 ? 20.078 38.719 -16.875 1 83.31 227 MET A O 1
ATOM 1760 N N . PRO A 1 228 ? 21.688 40.281 -17.047 1 85.31 228 PRO A N 1
ATOM 1761 C CA . PRO A 1 228 ? 20.812 41.031 -17.953 1 85.31 228 PRO A CA 1
ATOM 1762 C C . PRO A 1 228 ? 20.531 40.281 -19.25 1 85.31 228 PRO A C 1
ATOM 1764 O O . PRO A 1 228 ? 21.422 39.594 -19.766 1 85.31 228 PRO A O 1
ATOM 1767 N N . ILE A 1 229 ? 19.422 40.469 -19.797 1 86.5 229 ILE A N 1
ATOM 1768 C CA . ILE A 1 229 ? 18.969 39.719 -20.969 1 86.5 229 ILE A CA 1
ATOM 1769 C C . ILE A 1 229 ? 19.938 39.938 -22.125 1 86.5 229 ILE A C 1
ATOM 1771 O O . ILE A 1 229 ? 20.172 39.031 -22.922 1 86.5 229 ILE A O 1
ATOM 1775 N N . SER A 1 230 ? 20.516 41.188 -22.203 1 86.94 230 SER A N 1
ATOM 1776 C CA . SER A 1 230 ? 21.453 41.469 -23.297 1 86.94 230 SER A CA 1
ATOM 1777 C C . SER A 1 230 ? 22.688 40.594 -23.219 1 86.94 230 SER A C 1
ATOM 1779 O O . SER A 1 230 ? 23.141 40.062 -24.234 1 86.94 230 SER A O 1
ATOM 1781 N N . GLN A 1 231 ? 23.125 40.469 -22.078 1 90.06 231 GLN A N 1
ATOM 1782 C CA . GLN A 1 231 ? 24.297 39.625 -21.859 1 90.06 231 GLN A CA 1
ATOM 1783 C C . GLN A 1 231 ? 23.953 38.156 -22.109 1 90.06 231 GLN A C 1
ATOM 1785 O O . GLN A 1 231 ? 24.766 37.406 -22.656 1 90.06 231 GLN A O 1
ATOM 1790 N N . TYR A 1 232 ? 22.797 37.781 -21.625 1 90 232 TYR A N 1
ATOM 1791 C CA . TYR A 1 232 ? 22.344 36.438 -21.812 1 90 232 TYR A CA 1
ATOM 1792 C C . TYR A 1 232 ? 22.25 36.062 -23.297 1 90 232 TYR A C 1
ATOM 1794 O O . TYR A 1 232 ? 22.656 35 -23.703 1 90 232 TYR A O 1
ATOM 1802 N N . LEU A 1 233 ? 21.797 36.969 -24.109 1 89.38 233 LEU A N 1
ATOM 1803 C CA . LEU A 1 233 ? 21.625 36.781 -25.547 1 89.38 233 LEU A CA 1
ATOM 1804 C C . LEU A 1 233 ? 22.984 36.625 -26.234 1 89.38 233 LEU A C 1
ATOM 1806 O O . LEU A 1 233 ? 23.141 35.844 -27.156 1 89.38 233 LEU A O 1
ATOM 1810 N N . ILE A 1 234 ? 23.922 37.375 -25.734 1 90.94 234 ILE A N 1
ATOM 1811 C CA . ILE A 1 234 ? 25.266 37.281 -26.312 1 90.94 234 ILE A CA 1
ATOM 1812 C C . ILE A 1 234 ? 25.844 35.906 -26.062 1 90.94 234 ILE A C 1
ATOM 1814 O O . ILE A 1 234 ? 26.422 35.312 -26.969 1 90.94 234 ILE A O 1
ATOM 1818 N N . ARG A 1 235 ? 25.688 35.469 -24.891 1 90.5 235 ARG A N 1
ATOM 1819 C CA . ARG A 1 235 ? 26.188 34.156 -24.547 1 90.5 235 ARG A CA 1
ATOM 1820 C C . ARG A 1 235 ? 25.484 33.062 -25.344 1 90.5 235 ARG A C 1
ATOM 1822 O O . ARG A 1 235 ? 26.094 32.062 -25.734 1 90.5 235 ARG A O 1
ATOM 1829 N N . LEU A 1 236 ? 24.188 33.188 -25.484 1 89.88 236 LEU A N 1
ATOM 1830 C CA . LEU A 1 236 ? 23.391 32.25 -26.266 1 89.88 236 LEU A CA 1
ATOM 1831 C C . LEU A 1 236 ? 23.859 32.219 -27.719 1 89.88 236 LEU A C 1
ATOM 1833 O O . LEU A 1 236 ? 24 31.125 -28.297 1 89.88 236 LEU A O 1
ATOM 1837 N N . ASP A 1 237 ? 24.156 33.312 -28.219 1 88.88 237 ASP A N 1
ATOM 1838 C CA . ASP A 1 237 ? 24.625 33.438 -29.609 1 88.88 237 ASP A CA 1
ATOM 1839 C C . ASP A 1 237 ? 25.969 32.75 -29.797 1 88.88 237 ASP A C 1
ATOM 1841 O O . ASP A 1 237 ? 26.234 32.156 -30.844 1 88.88 237 ASP A O 1
ATOM 1845 N N . GLU A 1 238 ? 26.734 32.906 -28.828 1 89.69 238 GLU A N 1
ATOM 1846 C CA . GLU A 1 238 ? 28.047 32.25 -28.875 1 89.69 238 GLU A CA 1
ATOM 1847 C C . GLU A 1 238 ? 27.906 30.734 -29 1 89.69 238 GLU A C 1
ATOM 1849 O O . GLU A 1 238 ? 28.625 30.109 -29.781 1 89.69 238 GLU A O 1
ATOM 1854 N N . HIS A 1 239 ? 27.016 30.219 -28.281 1 88.19 239 HIS A N 1
ATOM 1855 C CA . HIS A 1 239 ? 26.812 28.766 -28.328 1 88.19 239 HIS A CA 1
ATOM 1856 C C . HIS A 1 239 ? 26.125 28.344 -29.625 1 88.19 239 HIS A C 1
ATOM 1858 O O . HIS A 1 239 ? 26.422 27.266 -30.156 1 88.19 239 HIS A O 1
ATOM 1864 N N . ILE A 1 240 ? 25.203 29.078 -30.062 1 85.19 240 ILE A N 1
ATOM 1865 C CA . ILE A 1 240 ? 24.516 28.781 -31.328 1 85.19 240 ILE A CA 1
ATOM 1866 C C . ILE A 1 240 ? 25.531 28.766 -32.469 1 85.19 240 ILE A C 1
ATOM 1868 O O . ILE A 1 240 ? 25.516 27.875 -33.312 1 85.19 240 ILE A O 1
ATOM 1872 N N . GLN A 1 241 ? 26.406 29.688 -32.406 1 83.5 241 GLN A N 1
ATOM 1873 C CA . GLN A 1 241 ? 27.422 29.781 -33.469 1 83.5 241 GLN A CA 1
ATOM 1874 C C . GLN A 1 241 ? 28.391 28.609 -33.406 1 83.5 241 GLN A C 1
ATOM 1876 O O . GLN A 1 241 ? 28.828 28.109 -34.438 1 83.5 241 GLN A O 1
ATOM 1881 N N . ALA A 1 242 ? 28.609 28.219 -32.281 1 83.38 242 ALA A N 1
ATOM 1882 C CA . ALA A 1 242 ? 29.531 27.109 -32.094 1 83.38 242 ALA A CA 1
ATOM 1883 C C . ALA A 1 242 ? 28.922 25.797 -32.594 1 83.38 242 ALA A C 1
ATOM 1885 O O . ALA A 1 242 ? 29.641 24.906 -33.062 1 83.38 242 ALA A O 1
ATOM 1886 N N . LEU A 1 243 ? 27.641 25.625 -32.562 1 82.25 243 LEU A N 1
ATOM 1887 C CA . LEU A 1 243 ? 26.953 24.375 -32.875 1 82.25 243 LEU A CA 1
ATOM 1888 C C . LEU A 1 243 ? 26.562 24.344 -34.375 1 82.25 243 LEU A C 1
ATOM 1890 O O . LEU A 1 243 ? 26.328 23.281 -34.938 1 82.25 243 LEU A O 1
ATOM 1894 N N . SER A 1 244 ? 26.188 25.344 -34.938 1 75 244 SER A N 1
ATOM 1895 C CA . SER A 1 244 ? 25.781 25.391 -36.344 1 75 244 SER A CA 1
ATOM 1896 C C . SER A 1 244 ? 26.703 26.312 -37.156 1 75 244 SER A C 1
ATOM 1898 O O . SER A 1 244 ? 26.656 27.531 -37 1 75 244 SER A O 1
ATOM 1900 N N . PRO A 1 245 ? 27.609 25.641 -37.906 1 61.41 245 PRO A N 1
ATOM 1901 C CA . PRO A 1 245 ? 28.359 26.531 -38.812 1 61.41 245 PRO A CA 1
ATOM 1902 C C . PRO A 1 245 ? 27.469 27.297 -39.781 1 61.41 245 PRO A C 1
ATOM 1904 O O . PRO A 1 245 ? 26.344 26.859 -40.062 1 61.41 245 PRO A O 1
ATOM 1907 N N . PRO A 1 246 ? 27.734 28.578 -40.125 1 56.03 246 PRO A N 1
ATOM 1908 C CA . PRO A 1 246 ? 26.938 29.531 -40.875 1 56.03 246 PRO A CA 1
ATOM 1909 C C . PRO A 1 246 ? 26.203 28.891 -42.062 1 56.03 246 PRO A C 1
ATOM 1911 O O . PRO A 1 246 ? 25.172 29.391 -42.5 1 56.03 246 PRO A O 1
ATOM 1914 N N . GLU A 1 247 ? 26.547 27.797 -42.625 1 53.38 247 GLU A N 1
ATOM 1915 C CA . GLU A 1 247 ? 25.969 27.328 -43.875 1 53.38 247 GLU A CA 1
ATOM 1916 C C . GLU A 1 247 ? 24.734 26.469 -43.625 1 53.38 247 GLU A C 1
ATOM 1918 O O . GLU A 1 247 ? 23.969 26.172 -44.562 1 53.38 247 GLU A O 1
ATOM 1923 N N . LYS A 1 248 ? 24.531 26.031 -42.5 1 55.72 248 LYS A N 1
ATOM 1924 C CA . LYS A 1 248 ? 23.406 25.109 -42.344 1 55.72 248 LYS A CA 1
ATOM 1925 C C . LYS A 1 248 ? 22.25 25.766 -41.594 1 55.72 248 LYS A C 1
ATOM 1927 O O . LYS A 1 248 ? 22.469 26.562 -40.688 1 55.72 248 LYS A O 1
ATOM 1932 N N . PRO A 1 249 ? 21.031 25.547 -42.156 1 56.62 249 PRO A N 1
ATOM 1933 C CA . PRO A 1 249 ? 19.844 26.125 -41.531 1 56.62 249 PRO A CA 1
ATOM 1934 C C . PRO A 1 249 ? 19.719 25.75 -40.062 1 56.62 249 PRO A C 1
ATOM 1936 O O . PRO A 1 249 ? 20.031 24.625 -39.656 1 56.62 249 PRO A O 1
ATOM 1939 N N . ARG A 1 250 ? 19.516 26.719 -39.312 1 63.06 250 ARG A N 1
ATOM 1940 C CA . ARG A 1 250 ? 19.328 26.578 -37.875 1 63.06 250 ARG A CA 1
ATOM 1941 C C . ARG A 1 250 ? 18.094 25.75 -37.562 1 63.06 250 ARG A C 1
ATOM 1943 O O . ARG A 1 250 ? 17 26.031 -38.031 1 63.06 250 ARG A O 1
ATOM 1950 N N . SER A 1 251 ? 18.328 24.547 -36.938 1 71.75 251 SER A N 1
ATOM 1951 C CA . SER A 1 251 ? 17.219 23.703 -36.531 1 71.75 251 SER A CA 1
ATOM 1952 C C . SER A 1 251 ? 16.828 23.969 -35.094 1 71.75 251 SER A C 1
ATOM 1954 O O . SER A 1 251 ? 17.594 24.594 -34.344 1 71.75 251 SER A O 1
ATOM 1956 N N . SER A 1 252 ? 15.617 23.781 -34.781 1 74.31 252 SER A N 1
ATOM 1957 C CA . SER A 1 252 ? 15.125 23.891 -33.406 1 74.31 252 SER A CA 1
ATOM 1958 C C . SER A 1 252 ? 16 23.109 -32.438 1 74.31 252 SER A C 1
ATOM 1960 O O . SER A 1 252 ? 16.188 23.516 -31.281 1 74.31 252 SER A O 1
ATOM 1962 N N . ARG A 1 253 ? 16.578 22.156 -32.906 1 79.31 253 ARG A N 1
ATOM 1963 C CA . ARG A 1 253 ? 17.438 21.312 -32.094 1 79.31 253 ARG A CA 1
ATOM 1964 C C . ARG A 1 253 ? 18.719 22.062 -31.688 1 79.31 253 ARG A C 1
ATOM 1966 O O . ARG A 1 253 ? 19.219 21.875 -30.578 1 79.31 253 ARG A O 1
ATOM 1973 N N . THR A 1 254 ? 19.203 22.828 -32.625 1 83.25 254 THR A N 1
ATOM 1974 C CA . THR A 1 254 ? 20.422 23.578 -32.375 1 83.25 254 THR A CA 1
ATOM 1975 C C . THR A 1 254 ? 20.172 24.641 -31.297 1 83.25 254 THR A C 1
ATOM 1977 O O . THR A 1 254 ? 21.031 24.875 -30.453 1 83.25 254 THR A O 1
ATOM 1980 N N . THR A 1 255 ? 19.078 25.219 -31.391 1 82.06 255 THR A N 1
ATOM 1981 C CA . THR A 1 255 ? 18.719 26.25 -30.422 1 82.06 255 THR A CA 1
ATOM 1982 C C . THR A 1 255 ? 18.609 25.656 -29.016 1 82.06 255 THR A C 1
ATOM 1984 O O . THR A 1 255 ? 19.109 26.234 -28.047 1 82.06 255 THR A O 1
ATOM 1987 N N . VAL A 1 256 ? 17.984 24.547 -28.922 1 86.38 256 VAL A N 1
ATOM 1988 C CA . VAL A 1 256 ? 17.812 23.891 -27.641 1 86.38 256 VAL A CA 1
ATOM 1989 C C . VAL A 1 256 ? 19.172 23.422 -27.109 1 86.38 256 VAL A C 1
ATOM 1991 O O . VAL A 1 256 ? 19.453 23.5 -25.922 1 86.38 256 VAL A O 1
ATOM 1994 N N . ALA A 1 257 ? 19.953 23 -28.031 1 89.12 257 ALA A N 1
ATOM 1995 C CA . ALA A 1 257 ? 21.297 22.562 -27.656 1 89.12 257 ALA A CA 1
ATOM 1996 C C . ALA A 1 257 ? 22.094 23.703 -27.047 1 89.12 257 ALA A C 1
ATOM 1998 O O . ALA A 1 257 ? 22.828 23.516 -26.078 1 89.12 257 ALA A O 1
ATOM 1999 N N . ALA A 1 258 ? 22 24.828 -27.656 1 88.19 258 ALA A N 1
ATOM 2000 C CA . ALA A 1 258 ? 22.703 26 -27.156 1 88.19 258 ALA A CA 1
ATOM 2001 C C . ALA A 1 258 ? 22.219 26.375 -25.766 1 88.19 258 ALA A C 1
ATOM 2003 O O . ALA A 1 258 ? 23.031 26.734 -24.891 1 88.19 258 ALA A O 1
ATOM 2004 N N . LEU A 1 259 ? 20.984 26.328 -25.578 1 87.94 259 LEU A N 1
ATOM 2005 C CA . LEU A 1 259 ? 20.391 26.609 -24.281 1 87.94 259 LEU A CA 1
ATOM 2006 C C . LEU A 1 259 ? 20.875 25.625 -23.234 1 87.94 259 LEU A C 1
ATOM 2008 O O . LEU A 1 259 ? 21.203 26.031 -22.109 1 87.94 259 LEU A O 1
ATOM 2012 N N . VAL A 1 260 ? 20.906 24.391 -23.547 1 88.75 260 VAL A N 1
ATOM 2013 C CA . VAL A 1 260 ? 21.312 23.344 -22.625 1 88.75 260 VAL A CA 1
ATOM 2014 C C . VAL A 1 260 ? 22.797 23.531 -22.266 1 88.75 260 VAL A C 1
ATOM 2016 O O . VAL A 1 260 ? 23.172 23.391 -21.094 1 88.75 260 VAL A O 1
ATOM 2019 N N . ARG A 1 261 ? 23.531 23.875 -23.25 1 89.31 261 ARG A N 1
ATOM 2020 C CA . ARG A 1 261 ? 24.953 24.109 -23.016 1 89.31 261 ARG A CA 1
ATOM 2021 C C . ARG A 1 261 ? 25.172 25.281 -22.062 1 89.31 261 ARG A C 1
ATOM 2023 O O . ARG A 1 261 ? 26 25.188 -21.141 1 89.31 261 ARG A O 1
ATOM 2030 N N . LEU A 1 262 ? 24.5 26.281 -22.328 1 89.19 262 LEU A N 1
ATOM 2031 C CA . LEU A 1 262 ? 24.609 27.453 -21.484 1 89.19 262 LEU A CA 1
ATOM 2032 C C . LEU A 1 262 ? 24.203 27.125 -20.047 1 89.19 262 LEU A C 1
ATOM 2034 O O . LEU A 1 262 ? 24.875 27.531 -19.094 1 89.19 262 LEU A O 1
ATOM 2038 N N . THR A 1 263 ? 23.109 26.453 -19.891 1 89.69 263 THR A N 1
ATOM 2039 C CA . THR A 1 263 ? 22.609 26.062 -18.578 1 89.69 263 THR A CA 1
ATOM 2040 C C . THR A 1 263 ? 23.609 25.172 -17.859 1 89.69 263 THR A C 1
ATOM 2042 O O . THR A 1 263 ? 23.891 25.359 -16.672 1 89.69 263 THR A O 1
ATOM 2045 N N . LEU A 1 264 ? 24.172 24.25 -18.531 1 90.75 264 LEU A N 1
ATOM 2046 C CA . LEU A 1 264 ? 25.141 23.328 -17.953 1 90.75 264 LEU A CA 1
ATOM 2047 C C . LEU A 1 264 ? 26.391 24.062 -17.5 1 90.75 264 LEU A C 1
ATOM 2049 O O . LEU A 1 264 ? 26.953 23.734 -16.453 1 90.75 264 LEU A O 1
ATOM 2053 N N . GLU A 1 265 ? 26.766 24.938 -18.328 1 90.5 265 GLU A N 1
ATOM 2054 C CA . GLU A 1 265 ? 27.953 25.734 -17.984 1 90.5 265 GLU A CA 1
ATOM 2055 C C . GLU A 1 265 ? 27.734 26.5 -16.688 1 90.5 265 GLU A C 1
ATOM 2057 O O . GLU A 1 265 ? 28.625 26.531 -15.828 1 90.5 265 GLU A O 1
ATOM 2062 N N . GLN A 1 266 ? 26.656 27.062 -16.578 1 90.06 266 GLN A N 1
ATOM 2063 C CA . GLN A 1 266 ? 26.344 27.844 -15.375 1 90.06 266 GLN A CA 1
ATOM 2064 C C . GLN A 1 266 ? 26.219 26.922 -14.156 1 90.06 266 GLN A C 1
ATOM 2066 O O . GLN A 1 266 ? 26.703 27.266 -13.078 1 90.06 266 GLN A O 1
ATOM 2071 N N . LEU A 1 267 ? 25.594 25.828 -14.305 1 91.94 267 LEU A N 1
ATOM 2072 C CA . LEU A 1 267 ? 25.391 24.891 -13.203 1 91.94 267 LEU A CA 1
ATOM 2073 C C . LEU A 1 267 ? 26.719 24.297 -12.734 1 91.94 267 LEU A C 1
ATOM 2075 O O . LEU A 1 267 ? 26.906 24.047 -11.539 1 91.94 267 LEU A O 1
ATOM 2079 N N . ARG A 1 268 ? 27.578 24.031 -13.664 1 92.06 268 ARG A N 1
ATOM 2080 C CA . ARG A 1 268 ? 28.875 23.453 -13.312 1 92.06 268 ARG A CA 1
ATOM 2081 C C . ARG A 1 268 ? 29.656 24.375 -12.398 1 92.06 268 ARG A C 1
ATOM 2083 O O . ARG A 1 268 ? 30.391 23.906 -11.523 1 92.06 268 ARG A O 1
ATOM 2090 N N . ILE A 1 269 ? 29.406 25.609 -12.586 1 90.62 269 ILE A N 1
ATOM 2091 C CA . ILE A 1 269 ? 30.125 26.594 -11.797 1 90.62 269 ILE A CA 1
ATOM 2092 C C . ILE A 1 269 ? 29.406 26.797 -10.461 1 90.62 269 ILE A C 1
ATOM 2094 O O . ILE A 1 269 ? 30.047 26.781 -9.398 1 90.62 269 ILE A O 1
ATOM 2098 N N . LYS A 1 270 ? 28.172 26.906 -10.492 1 89.31 270 LYS A N 1
ATOM 2099 C CA . LYS A 1 270 ? 27.406 27.328 -9.32 1 89.31 270 LYS A CA 1
ATOM 2100 C C . LYS A 1 270 ? 27.062 26.125 -8.438 1 89.31 270 LYS A C 1
ATOM 2102 O O . LYS A 1 270 ? 27.016 26.25 -7.207 1 89.31 270 LYS A O 1
ATOM 2107 N N . SER A 1 271 ? 26.781 25.016 -9.031 1 93.5 271 SER A N 1
ATOM 2108 C CA . SER A 1 271 ? 26.344 23.844 -8.297 1 93.5 271 SER A CA 1
ATOM 2109 C C . SER A 1 271 ? 26.734 22.562 -9.031 1 93.5 271 SER A C 1
ATOM 2111 O O . SER A 1 271 ? 25.906 21.953 -9.727 1 93.5 271 SER A O 1
ATOM 2113 N N . PRO A 1 272 ? 27.938 22.109 -8.734 1 94.94 272 PRO A N 1
ATOM 2114 C CA . PRO A 1 272 ? 28.391 20.906 -9.414 1 94.94 272 PRO A CA 1
ATOM 2115 C C . PRO A 1 272 ? 27.484 19.703 -9.172 1 94.94 272 PRO A C 1
ATOM 2117 O O . PRO A 1 272 ? 27.297 18.875 -10.07 1 94.94 272 PRO A O 1
ATOM 2120 N N . ALA A 1 273 ? 26.906 19.641 -8 1 95.25 273 ALA A N 1
ATOM 2121 C CA . ALA A 1 273 ? 25.984 18.562 -7.684 1 95.25 273 ALA A CA 1
ATOM 2122 C C . ALA A 1 273 ? 24.75 18.594 -8.594 1 95.25 273 ALA A C 1
ATOM 2124 O O . ALA A 1 273 ? 24.328 17.562 -9.102 1 95.25 273 ALA A O 1
ATOM 2125 N N . ALA A 1 274 ? 24.203 19.781 -8.82 1 95.25 274 ALA A N 1
ATOM 2126 C CA . ALA A 1 274 ? 23.047 19.938 -9.695 1 95.25 274 ALA A CA 1
ATOM 2127 C C . ALA A 1 274 ? 23.391 19.594 -11.141 1 95.25 274 ALA A C 1
ATOM 2129 O O . ALA A 1 274 ? 22.578 19.031 -11.867 1 95.25 274 ALA A O 1
ATOM 2130 N N . SER A 1 275 ? 24.625 19.938 -11.508 1 95.12 275 SER A N 1
ATOM 2131 C CA . SER A 1 275 ? 25.078 19.641 -12.867 1 95.12 275 SER A CA 1
ATOM 2132 C C . SER A 1 275 ? 25.172 18.141 -13.102 1 95.12 275 SER A C 1
ATOM 2134 O O . SER A 1 275 ? 24.656 17.641 -14.102 1 95.12 275 SER A O 1
ATOM 2136 N N . GLU A 1 276 ? 25.781 17.438 -12.172 1 96.19 276 GLU A N 1
ATOM 2137 C CA . GLU A 1 276 ? 25.922 15.992 -12.32 1 96.19 276 GLU A CA 1
ATOM 2138 C C . GLU A 1 276 ? 24.562 15.297 -12.234 1 96.19 276 GLU A C 1
ATOM 2140 O O . GLU A 1 276 ? 24.328 14.289 -12.906 1 96.19 276 GLU A O 1
ATOM 2145 N N . LEU A 1 277 ? 23.688 15.844 -11.375 1 96.06 277 LEU A N 1
ATOM 2146 C CA . LEU A 1 277 ? 22.328 15.32 -11.305 1 96.06 277 LEU A CA 1
ATOM 2147 C C . LEU A 1 277 ? 21.609 15.484 -12.641 1 96.06 277 LEU A C 1
ATOM 2149 O O . LEU A 1 277 ? 20.953 14.555 -13.109 1 96.06 277 LEU A O 1
ATOM 2153 N N . LEU A 1 278 ? 21.75 16.656 -13.242 1 94.81 278 LEU A N 1
ATOM 2154 C CA . LEU A 1 278 ? 21.125 16.922 -14.539 1 94.81 278 LEU A CA 1
ATOM 2155 C C . LEU A 1 278 ? 21.672 15.961 -15.602 1 94.81 278 LEU A C 1
ATOM 2157 O O . LEU A 1 278 ? 20.906 15.477 -16.438 1 94.81 278 LEU A O 1
ATOM 2161 N N . GLU A 1 279 ? 22.922 15.727 -15.578 1 95.69 279 GLU A N 1
ATOM 2162 C CA . GLU A 1 279 ? 23.562 14.867 -16.562 1 95.69 279 GLU A CA 1
ATOM 2163 C C . GLU A 1 279 ? 23.016 13.445 -16.5 1 95.69 279 GLU A C 1
ATOM 2165 O O . GLU A 1 279 ? 22.969 12.75 -17.516 1 95.69 279 GLU A O 1
ATOM 2170 N N . MET A 1 280 ? 22.562 12.984 -15.336 1 96.25 280 MET A N 1
ATOM 2171 C CA . MET A 1 280 ? 21.969 11.656 -15.203 1 96.25 280 MET A CA 1
ATOM 2172 C C . MET A 1 280 ? 20.734 11.523 -16.078 1 96.25 280 MET A C 1
ATOM 2174 O O . MET A 1 280 ? 20.453 10.438 -16.594 1 96.25 280 MET A O 1
ATOM 2178 N N . PHE A 1 281 ? 20.031 12.625 -16.312 1 95.19 281 PHE A N 1
ATOM 2179 C CA . PHE A 1 281 ? 18.781 12.586 -17.062 1 95.19 281 PHE A CA 1
ATOM 2180 C C . PHE A 1 281 ? 19.047 12.375 -18.547 1 95.19 281 PHE A C 1
ATOM 2182 O O . PHE A 1 281 ? 18.109 12.133 -19.312 1 95.19 281 PHE A O 1
ATOM 2189 N N . ALA A 1 282 ? 20.312 12.398 -18.922 1 94.69 282 ALA A N 1
ATOM 2190 C CA . ALA A 1 282 ? 20.656 12 -20.281 1 94.69 282 ALA A CA 1
ATOM 2191 C C . ALA A 1 282 ? 20.359 10.516 -20.516 1 94.69 282 ALA A C 1
ATOM 2193 O O . ALA A 1 282 ? 20.141 10.086 -21.641 1 94.69 282 ALA A O 1
ATOM 2194 N N . PHE A 1 283 ? 20.297 9.773 -19.391 1 95.94 283 PHE A N 1
ATOM 2195 C CA . PHE A 1 283 ? 20.172 8.328 -19.531 1 95.94 283 PHE A CA 1
ATOM 2196 C C . PHE A 1 283 ? 18.922 7.82 -18.828 1 95.94 283 PHE A C 1
ATOM 2198 O O . PHE A 1 283 ? 18.5 6.676 -19.031 1 95.94 283 PHE A O 1
ATOM 2205 N N . LEU A 1 284 ? 18.297 8.609 -17.984 1 95.19 284 LEU A N 1
ATOM 2206 C CA . LEU A 1 284 ? 17.047 8.234 -17.344 1 95.19 284 LEU A CA 1
ATOM 2207 C C . LEU A 1 284 ? 15.875 8.375 -18.312 1 95.19 284 LEU A C 1
ATOM 2209 O O . LEU A 1 284 ? 15.969 9.109 -19.297 1 95.19 284 LEU A O 1
ATOM 2213 N N . GLY A 1 285 ? 14.797 7.617 -18.047 1 90.38 285 GLY A N 1
ATOM 2214 C CA . GLY A 1 285 ? 13.578 7.781 -18.828 1 90.38 285 GLY A CA 1
ATOM 2215 C C . GLY A 1 285 ? 12.891 9.109 -18.594 1 90.38 285 GLY A C 1
ATOM 2216 O O . GLY A 1 285 ? 13.297 9.883 -17.719 1 90.38 285 GLY A O 1
ATOM 2217 N N . ALA A 1 286 ? 11.906 9.391 -19.406 1 86.31 286 ALA A N 1
ATOM 2218 C CA . ALA A 1 286 ? 11.203 10.672 -19.359 1 86.31 286 ALA A CA 1
ATOM 2219 C C . ALA A 1 286 ? 10.18 10.688 -18.234 1 86.31 286 ALA A C 1
ATOM 2221 O O . ALA A 1 286 ? 9.68 11.75 -17.859 1 86.31 286 ALA A O 1
ATOM 2222 N N . GLU A 1 287 ? 9.938 9.484 -17.625 1 87.06 287 GLU A N 1
ATOM 2223 C CA . GLU A 1 287 ? 9 9.422 -16.516 1 87.06 287 GLU A CA 1
ATOM 2224 C C . GLU A 1 287 ? 9.602 10.031 -15.25 1 87.06 287 GLU A C 1
ATOM 2226 O O . GLU A 1 287 ? 10.828 10.039 -15.078 1 87.06 287 GLU A O 1
ATOM 2231 N N . PRO A 1 288 ? 8.734 10.578 -14.406 1 90.25 288 PRO A N 1
ATOM 2232 C CA . PRO A 1 288 ? 9.242 11.219 -13.195 1 90.25 288 PRO A CA 1
ATOM 2233 C C . PRO A 1 288 ? 9.93 10.227 -12.25 1 90.25 288 PRO A C 1
ATOM 2235 O O . PRO A 1 288 ? 9.586 9.039 -12.242 1 90.25 288 PRO A O 1
ATOM 2238 N N . ILE A 1 289 ? 10.914 10.688 -11.508 1 93.31 289 ILE A N 1
ATOM 2239 C CA . ILE A 1 289 ? 11.648 9.898 -10.523 1 93.31 289 ILE A CA 1
ATOM 2240 C C . ILE A 1 289 ? 11.57 10.586 -9.164 1 93.31 289 ILE A C 1
ATOM 2242 O O . ILE A 1 289 ? 11.672 11.812 -9.07 1 93.31 289 ILE A O 1
ATOM 2246 N N . SER A 1 290 ? 11.328 9.82 -8.117 1 93.31 290 SER A N 1
ATOM 2247 C CA . SER A 1 290 ? 11.148 10.383 -6.781 1 93.31 290 SER A CA 1
ATOM 2248 C C . SER A 1 290 ? 12.492 10.719 -6.137 1 93.31 290 SER A C 1
ATOM 2250 O O . SER A 1 290 ? 13.516 10.141 -6.492 1 93.31 290 SER A O 1
ATOM 2252 N N . ARG A 1 291 ? 12.516 11.641 -5.18 1 92.19 291 ARG A N 1
ATOM 2253 C CA . ARG A 1 291 ? 13.688 11.992 -4.395 1 92.19 291 ARG A CA 1
ATOM 2254 C C . ARG A 1 291 ? 14.164 10.805 -3.559 1 92.19 291 ARG A C 1
ATOM 2256 O O . ARG A 1 291 ? 15.367 10.602 -3.393 1 92.19 291 ARG A O 1
ATOM 2263 N N . SER A 1 292 ? 13.195 10.055 -3.104 1 90.81 292 SER A N 1
ATOM 2264 C CA . SER A 1 292 ? 13.508 8.898 -2.277 1 90.81 292 SER A CA 1
ATOM 2265 C C . SER A 1 292 ? 14.305 7.855 -3.062 1 90.81 292 SER A C 1
ATOM 2267 O O . SER A 1 292 ? 15.258 7.273 -2.543 1 90.81 292 SER A O 1
ATOM 2269 N N . LEU A 1 293 ? 13.922 7.633 -4.336 1 93.06 293 LEU A N 1
ATOM 2270 C CA . LEU A 1 293 ? 14.641 6.672 -5.168 1 93.06 293 LEU A CA 1
ATOM 2271 C C . LEU A 1 293 ? 16.078 7.121 -5.41 1 93.06 293 LEU A C 1
ATOM 2273 O O . LEU A 1 293 ? 17 6.32 -5.32 1 93.06 293 LEU A O 1
ATOM 2277 N N . LEU A 1 294 ? 16.281 8.438 -5.645 1 94.56 294 LEU A N 1
ATOM 2278 C CA . LEU A 1 294 ? 17.625 8.969 -5.867 1 94.56 294 LEU A CA 1
ATOM 2279 C C . LEU A 1 294 ? 18.469 8.875 -4.602 1 94.56 294 LEU A C 1
ATOM 2281 O O . LEU A 1 294 ? 19.641 8.531 -4.66 1 94.56 294 LEU A O 1
ATOM 2285 N N . HIS A 1 295 ? 17.797 9.102 -3.508 1 93 295 HIS A N 1
ATOM 2286 C CA . HIS A 1 295 ? 18.484 9.094 -2.221 1 93 295 HIS A CA 1
ATOM 2287 C C . HIS A 1 295 ? 18.984 7.699 -1.87 1 93 295 HIS A C 1
ATOM 2289 O O . HIS A 1 295 ? 19.953 7.555 -1.119 1 93 295 HIS A O 1
ATOM 2295 N N . LYS A 1 296 ? 18.438 6.656 -2.385 1 91.31 296 LYS A N 1
ATOM 2296 C CA . LYS A 1 296 ? 18.859 5.281 -2.131 1 91.31 296 LYS A CA 1
ATOM 2297 C C . LYS A 1 296 ? 20.25 5.02 -2.697 1 91.31 296 LYS A C 1
ATOM 2299 O O . LYS A 1 296 ? 20.891 4.039 -2.328 1 91.31 296 LYS A O 1
ATOM 2304 N N . GLY A 1 297 ? 20.688 5.957 -3.615 1 92.44 297 GLY A N 1
ATOM 2305 C CA . GLY A 1 297 ? 22.031 5.844 -4.141 1 92.44 297 GLY A CA 1
ATOM 2306 C C . GLY A 1 297 ? 23.078 6.473 -3.242 1 92.44 297 GLY A C 1
ATOM 2307 O O . GLY A 1 297 ? 24.203 6.703 -3.668 1 92.44 297 GLY A O 1
ATOM 2308 N N . ARG A 1 298 ? 22.797 6.707 -2.018 1 90.81 298 ARG A N 1
ATOM 2309 C CA . ARG A 1 298 ? 23.641 7.469 -1.108 1 90.81 298 ARG A CA 1
ATOM 2310 C C . ARG A 1 298 ? 24.969 6.75 -0.868 1 90.81 298 ARG A C 1
ATOM 2312 O O . ARG A 1 298 ? 26 7.395 -0.678 1 90.81 298 ARG A O 1
ATOM 2319 N N . ASP A 1 299 ? 24.922 5.34 -0.929 1 88.69 299 ASP A N 1
ATOM 2320 C CA . ASP A 1 299 ? 26.141 4.582 -0.647 1 88.69 299 ASP A CA 1
ATOM 2321 C C . ASP A 1 299 ? 26.75 4.043 -1.934 1 88.69 299 ASP A C 1
ATOM 2323 O O . ASP A 1 299 ? 27.75 3.307 -1.891 1 88.69 299 ASP A O 1
ATOM 2327 N N . ALA A 1 300 ? 26.172 4.445 -3.061 1 91.56 300 ALA A N 1
ATOM 2328 C CA . ALA A 1 300 ? 26.672 3.949 -4.34 1 91.56 300 ALA A CA 1
ATOM 2329 C C . ALA A 1 300 ? 27.984 4.633 -4.723 1 91.56 300 ALA A C 1
ATOM 2331 O O . ALA A 1 300 ? 28.25 5.77 -4.32 1 91.56 300 ALA A O 1
ATOM 2332 N N . PRO A 1 301 ? 28.812 3.936 -5.422 1 92.06 301 PRO A N 1
ATOM 2333 C CA . PRO A 1 301 ? 30.047 4.559 -5.914 1 92.06 301 PRO A CA 1
ATOM 2334 C C . PRO A 1 301 ? 29.812 5.457 -7.121 1 92.06 301 PRO A C 1
ATOM 2336 O O . PRO A 1 301 ? 30.141 5.086 -8.25 1 92.06 301 PRO A O 1
ATOM 2339 N N . VAL A 1 302 ? 29.328 6.645 -6.848 1 95.62 302 VAL A N 1
ATOM 2340 C CA . VAL A 1 302 ? 29.047 7.613 -7.898 1 95.62 302 VAL A CA 1
ATOM 2341 C C . VAL A 1 302 ? 30.062 8.742 -7.852 1 95.62 302 VAL A C 1
ATOM 2343 O O . VAL A 1 302 ? 31 8.711 -7.055 1 95.62 302 VAL A O 1
ATOM 2346 N N . SER A 1 303 ? 29.953 9.648 -8.828 1 96.19 303 SER A N 1
ATOM 2347 C CA . SER A 1 303 ? 30.875 10.773 -8.906 1 96.19 303 SER A CA 1
ATOM 2348 C C . SER A 1 303 ? 30.812 11.633 -7.645 1 96.19 303 SER A C 1
ATOM 2350 O O . SER A 1 303 ? 29.797 11.625 -6.941 1 96.19 303 SER A O 1
ATOM 2352 N N . SER A 1 304 ? 31.781 12.328 -7.352 1 93.38 304 SER A N 1
ATOM 2353 C CA . SER A 1 304 ? 32 12.953 -6.051 1 93.38 304 SER A CA 1
ATOM 2354 C C . SER A 1 304 ? 30.922 13.977 -5.734 1 93.38 304 SER A C 1
ATOM 2356 O O . SER A 1 304 ? 30.344 13.953 -4.652 1 93.38 304 SER A O 1
ATOM 2358 N N . ALA A 1 305 ? 30.672 14.891 -6.684 1 94.5 305 ALA A N 1
ATOM 2359 C CA . ALA A 1 305 ? 29.688 15.938 -6.426 1 94.5 305 ALA A CA 1
ATOM 2360 C C . ALA A 1 305 ? 28.297 15.359 -6.258 1 94.5 305 ALA A C 1
ATOM 2362 O O . ALA A 1 305 ? 27.531 15.773 -5.375 1 94.5 305 ALA A O 1
ATOM 2363 N N . LEU A 1 306 ? 28 14.375 -7.086 1 95.75 306 LEU A N 1
ATOM 2364 C CA . LEU A 1 306 ? 26.703 13.711 -6.984 1 95.75 306 LEU A CA 1
ATOM 2365 C C . LEU A 1 306 ? 26.594 12.93 -5.68 1 95.75 306 LEU A C 1
ATOM 2367 O O . LEU A 1 306 ? 25.547 12.961 -5.02 1 95.75 306 LEU A O 1
ATOM 2371 N N . GLY A 1 307 ? 27.672 12.219 -5.379 1 94.81 307 GLY A N 1
ATOM 2372 C CA . GLY A 1 307 ? 27.688 11.445 -4.148 1 94.81 307 GLY A CA 1
ATOM 2373 C C . GLY A 1 307 ? 27.453 12.297 -2.912 1 94.81 307 GLY A C 1
ATOM 2374 O O . GLY A 1 307 ? 26.719 11.891 -2.006 1 94.81 307 GLY A O 1
ATOM 2375 N N . ALA A 1 308 ? 28.047 13.422 -2.887 1 91.38 308 ALA A N 1
ATOM 2376 C CA . ALA A 1 308 ? 27.875 14.344 -1.765 1 91.38 308 ALA A CA 1
ATOM 2377 C C . ALA A 1 308 ? 26.422 14.789 -1.64 1 91.38 308 ALA A C 1
ATOM 2379 O O . ALA A 1 308 ? 25.891 14.914 -0.531 1 91.38 308 ALA A O 1
ATOM 2380 N N . ALA A 1 309 ? 25.781 15.023 -2.725 1 92.69 309 ALA A N 1
ATOM 2381 C CA . ALA A 1 309 ? 24.391 15.461 -2.729 1 92.69 309 ALA A CA 1
ATOM 2382 C C . ALA A 1 309 ? 23.453 14.336 -2.297 1 92.69 309 ALA A C 1
ATOM 2384 O O . ALA A 1 309 ? 22.5 14.562 -1.558 1 92.69 309 ALA A O 1
ATOM 2385 N N . LEU A 1 310 ? 23.734 13.078 -2.668 1 92.94 310 LEU A N 1
ATOM 2386 C CA . LEU A 1 310 ? 22.844 11.953 -2.416 1 92.94 310 LEU A CA 1
ATOM 2387 C C . LEU A 1 310 ? 22.938 11.508 -0.961 1 92.94 310 LEU A C 1
ATOM 2389 O O . LEU A 1 310 ? 22 10.883 -0.441 1 92.94 310 LEU A O 1
ATOM 2393 N N . ARG A 1 311 ? 24.016 11.797 -0.339 1 87.38 311 ARG A N 1
ATOM 2394 C CA . ARG A 1 311 ? 24.266 11.305 1.011 1 87.38 311 ARG A CA 1
ATOM 2395 C C . ARG A 1 311 ? 23.328 11.953 2.02 1 87.38 311 ARG A C 1
ATOM 2397 O O . ARG A 1 311 ? 23.016 11.359 3.055 1 87.38 311 ARG A O 1
ATOM 2404 N N . SER A 1 312 ? 22.969 13.203 1.669 1 85.56 312 SER A N 1
ATOM 2405 C CA . SER A 1 312 ? 22.047 13.891 2.572 1 85.56 312 SER A CA 1
ATOM 2406 C C . SER A 1 312 ? 20.797 14.344 1.842 1 85.56 312 SER A C 1
ATOM 2408 O O . SER A 1 312 ? 20.844 14.734 0.671 1 85.56 312 SER A O 1
ATOM 2410 N N . GLN A 1 313 ? 19.688 14.312 2.533 1 84.56 313 GLN A N 1
ATOM 2411 C CA . GLN A 1 313 ? 18.438 14.75 1.94 1 84.56 313 GLN A CA 1
ATOM 2412 C C . GLN A 1 313 ? 18.484 16.234 1.595 1 84.56 313 GLN A C 1
ATOM 2414 O O . GLN A 1 313 ? 17.969 16.656 0.549 1 84.56 313 GLN A O 1
ATOM 2419 N N . ALA A 1 314 ? 19.078 16.984 2.443 1 82.31 314 ALA A N 1
ATOM 2420 C CA . ALA A 1 314 ? 19.203 18.422 2.209 1 82.31 314 ALA A CA 1
ATOM 2421 C C . ALA A 1 314 ? 20.016 18.719 0.95 1 82.31 314 ALA A C 1
ATOM 2423 O O . ALA A 1 314 ? 19.672 19.609 0.169 1 82.31 314 ALA A O 1
ATOM 2424 N N . GLY A 1 315 ? 21.141 17.984 0.855 1 87.19 315 GLY A N 1
ATOM 2425 C CA . GLY A 1 315 ? 21.969 18.141 -0.335 1 87.19 315 GLY A CA 1
ATOM 2426 C C . GLY A 1 315 ? 21.219 17.812 -1.618 1 87.19 315 GLY A C 1
ATOM 2427 O O . GLY A 1 315 ? 21.312 18.547 -2.6 1 87.19 315 GLY A O 1
ATOM 2428 N N . LEU A 1 316 ? 20.516 16.734 -1.599 1 92.12 316 LEU A N 1
ATOM 2429 C CA . LEU A 1 316 ? 19.75 16.312 -2.773 1 92.12 316 LEU A CA 1
ATOM 2430 C C . LEU A 1 316 ? 18.641 17.312 -3.082 1 92.12 316 LEU A C 1
ATOM 2432 O O . LEU A 1 316 ? 18.453 17.688 -4.238 1 92.12 316 LEU A O 1
ATOM 2436 N N . ASN A 1 317 ? 17.953 17.734 -2.096 1 86.69 317 ASN A N 1
ATOM 2437 C CA . ASN A 1 317 ? 16.891 18.719 -2.283 1 86.69 317 ASN A CA 1
ATOM 2438 C C . ASN A 1 317 ? 17.438 20.031 -2.844 1 86.69 317 ASN A C 1
ATOM 2440 O O . ASN A 1 317 ? 16.797 20.672 -3.684 1 86.69 317 ASN A O 1
ATOM 2444 N N . GLY A 1 318 ? 18.594 20.406 -2.336 1 87 318 GLY A N 1
ATOM 2445 C CA . GLY A 1 318 ? 19.234 21.609 -2.848 1 87 318 GLY A CA 1
ATOM 2446 C C . GLY A 1 318 ? 19.578 21.516 -4.324 1 87 318 GLY A C 1
ATOM 2447 O O . GLY A 1 318 ? 19.344 22.469 -5.078 1 87 318 GLY A O 1
ATOM 2448 N N . ALA A 1 319 ? 20.109 20.406 -4.684 1 92.62 319 ALA A N 1
ATOM 2449 C CA . ALA A 1 319 ? 20.453 20.203 -6.086 1 92.62 319 ALA A CA 1
ATOM 2450 C C . ALA A 1 319 ? 19.203 20.219 -6.969 1 92.62 319 ALA A C 1
ATOM 2452 O O . ALA A 1 319 ? 19.203 20.797 -8.055 1 92.62 319 ALA A O 1
ATOM 2453 N N . ILE A 1 320 ? 18.188 19.609 -6.496 1 91.25 320 ILE A N 1
ATOM 2454 C CA . ILE A 1 320 ? 16.938 19.516 -7.238 1 91.25 320 ILE A CA 1
ATOM 2455 C C . ILE A 1 320 ? 16.312 20.906 -7.355 1 91.25 320 ILE A C 1
ATOM 2457 O O . ILE A 1 320 ? 15.789 21.281 -8.406 1 91.25 320 ILE A O 1
ATOM 2461 N N . GLN A 1 321 ? 16.375 21.625 -6.328 1 85.69 321 GLN A N 1
ATOM 2462 C CA . GLN A 1 321 ? 15.828 22.984 -6.34 1 85.69 321 GLN A CA 1
ATOM 2463 C C . GLN A 1 321 ? 16.562 23.859 -7.344 1 85.69 321 GLN A C 1
ATOM 2465 O O . GLN A 1 321 ? 15.961 24.734 -7.965 1 85.69 321 GLN A O 1
ATOM 2470 N N . GLU A 1 322 ? 17.844 23.641 -7.434 1 88.69 322 GLU A N 1
ATOM 2471 C CA . GLU A 1 322 ? 18.609 24.391 -8.422 1 88.69 322 GLU A CA 1
ATOM 2472 C C . GLU A 1 322 ? 18.156 24.078 -9.844 1 88.69 322 GLU A C 1
ATOM 2474 O O . GLU A 1 322 ? 18.062 24.969 -10.688 1 88.69 322 GLU A O 1
ATOM 2479 N N . LEU A 1 323 ? 17.859 22.844 -10.07 1 91.38 323 LEU A N 1
ATOM 2480 C CA . LEU A 1 323 ? 17.375 22.438 -11.391 1 91.38 323 LEU A CA 1
ATOM 2481 C C . LEU A 1 323 ? 16.016 23.078 -11.68 1 91.38 323 LEU A C 1
ATOM 2483 O O . LEU A 1 323 ? 15.742 23.469 -12.812 1 91.38 323 LEU A O 1
ATOM 2487 N N . LYS A 1 324 ? 15.242 23.156 -10.719 1 85.06 324 LYS A N 1
ATOM 2488 C CA . LYS A 1 324 ? 13.938 23.797 -10.867 1 85.06 324 LYS A CA 1
ATOM 2489 C C . LYS A 1 324 ? 14.086 25.281 -11.148 1 85.06 324 LYS A C 1
ATOM 2491 O O . LYS A 1 324 ? 13.391 25.828 -12.008 1 85.06 324 LYS A O 1
ATOM 2496 N N . ARG A 1 325 ? 14.977 25.906 -10.461 1 83.62 325 ARG A N 1
ATOM 2497 C CA . ARG A 1 325 ? 15.211 27.328 -10.609 1 83.62 325 ARG A CA 1
ATOM 2498 C C . ARG A 1 325 ? 15.672 27.672 -12.023 1 83.62 325 ARG A C 1
ATOM 2500 O O . ARG A 1 325 ? 15.305 28.719 -12.562 1 83.62 325 ARG A O 1
ATOM 2507 N N . TYR A 1 326 ? 16.391 26.766 -12.586 1 86.75 326 TYR A N 1
ATOM 2508 C CA . TYR A 1 326 ? 16.906 27 -13.93 1 86.75 326 TYR A CA 1
ATOM 2509 C C . TYR A 1 326 ? 15.891 26.562 -14.984 1 86.75 326 TYR A C 1
ATOM 2511 O O . TYR A 1 326 ? 16.156 26.656 -16.188 1 86.75 326 TYR A O 1
ATOM 2519 N N . GLY A 1 327 ? 14.781 26.062 -14.539 1 83.31 327 GLY A N 1
ATOM 2520 C CA . GLY A 1 327 ? 13.68 25.75 -15.438 1 83.31 327 GLY A CA 1
ATOM 2521 C C . GLY A 1 327 ? 13.891 24.453 -16.219 1 83.31 327 GLY A C 1
ATOM 2522 O O . GLY A 1 327 ? 13.203 24.203 -17.203 1 83.31 327 GLY A O 1
ATOM 2523 N N . ILE A 1 328 ? 14.82 23.641 -15.781 1 85.81 328 ILE A N 1
ATOM 2524 C CA . ILE A 1 328 ? 15.148 22.438 -16.531 1 85.81 328 ILE A CA 1
ATOM 2525 C C . ILE A 1 328 ? 14.312 21.266 -16.031 1 85.81 328 ILE A C 1
ATOM 2527 O O . ILE A 1 328 ? 14.016 20.344 -16.781 1 85.81 328 ILE A O 1
ATOM 2531 N N . ALA A 1 329 ? 13.992 21.281 -14.773 1 86.81 329 ALA A N 1
ATOM 2532 C CA . ALA A 1 329 ? 13.227 20.188 -14.195 1 86.81 329 ALA A CA 1
ATOM 2533 C C . ALA A 1 329 ? 11.875 20.672 -13.68 1 86.81 329 ALA A C 1
ATOM 2535 O O . ALA A 1 329 ? 11.758 21.812 -13.195 1 86.81 329 ALA A O 1
ATOM 2536 N N . ASN A 1 330 ? 10.914 19.844 -13.883 1 81.69 330 ASN A N 1
ATOM 2537 C CA . ASN A 1 330 ? 9.586 20.094 -13.336 1 81.69 330 ASN A CA 1
ATOM 2538 C C . ASN A 1 330 ? 9.211 19.078 -12.273 1 81.69 330 ASN A C 1
ATOM 2540 O O . ASN A 1 330 ? 9.789 17.984 -12.219 1 81.69 330 ASN A O 1
ATOM 2544 N N . PHE A 1 331 ? 8.273 19.5 -11.477 1 78.38 331 PHE A N 1
ATOM 2545 C CA . PHE A 1 331 ? 7.809 18.625 -10.406 1 78.38 331 PHE A CA 1
ATOM 2546 C C . PHE A 1 331 ? 6.332 18.297 -10.57 1 78.38 331 PHE A C 1
ATOM 2548 O O . PHE A 1 331 ? 5.539 19.156 -10.969 1 78.38 331 PHE A O 1
ATOM 2555 N N . ASP A 1 332 ? 6.062 17.047 -10.328 1 75.5 332 ASP A N 1
ATOM 2556 C CA . ASP A 1 332 ? 4.648 16.672 -10.359 1 75.5 332 ASP A CA 1
ATOM 2557 C C . ASP A 1 332 ? 3.994 16.891 -9 1 75.5 332 ASP A C 1
ATOM 2559 O O . ASP A 1 332 ? 4.582 17.516 -8.109 1 75.5 332 ASP A O 1
ATOM 2563 N N . ALA A 1 333 ? 2.734 16.438 -8.898 1 64.75 333 ALA A N 1
ATOM 2564 C CA . ALA A 1 333 ? 1.92 16.703 -7.719 1 64.75 333 ALA A CA 1
ATOM 2565 C C . ALA A 1 333 ? 2.537 16.078 -6.469 1 64.75 333 ALA A C 1
ATOM 2567 O O . ALA A 1 333 ? 2.385 16.609 -5.363 1 64.75 333 ALA A O 1
ATOM 2568 N N . VAL A 1 334 ? 3.279 14.953 -6.703 1 66.31 334 VAL A N 1
ATOM 2569 C CA . VAL A 1 334 ? 3.859 14.273 -5.551 1 66.31 334 VAL A CA 1
ATOM 2570 C C . VAL A 1 334 ? 5.359 14.547 -5.488 1 66.31 334 VAL A C 1
ATOM 2572 O O . VAL A 1 334 ? 6.109 13.797 -4.867 1 66.31 334 VAL A O 1
ATOM 2575 N N . ARG A 1 335 ? 5.836 15.586 -6.234 1 74.38 335 ARG A N 1
ATOM 2576 C CA . ARG A 1 335 ? 7.168 16.188 -6.199 1 74.38 335 ARG A CA 1
ATOM 2577 C C . ARG A 1 335 ? 8.211 15.25 -6.793 1 74.38 335 ARG A C 1
ATOM 2579 O O . ARG A 1 335 ? 9.344 15.188 -6.316 1 74.38 335 ARG A O 1
ATOM 2586 N N . ARG A 1 336 ? 7.852 14.516 -7.676 1 87.31 336 ARG A N 1
ATOM 2587 C CA . ARG A 1 336 ? 8.836 13.789 -8.477 1 87.31 336 ARG A CA 1
ATOM 2588 C C . ARG A 1 336 ? 9.438 14.688 -9.547 1 87.31 336 ARG A C 1
ATOM 2590 O O . ARG A 1 336 ? 8.781 15.617 -10.031 1 87.31 336 ARG A O 1
ATOM 2597 N N . ILE A 1 337 ? 10.625 14.328 -9.93 1 90.75 337 ILE A N 1
ATOM 2598 C CA . ILE A 1 337 ? 11.375 15.18 -10.844 1 90.75 337 ILE A CA 1
ATOM 2599 C C . ILE A 1 337 ? 11.25 14.641 -12.273 1 90.75 337 ILE A C 1
ATOM 2601 O O . ILE A 1 337 ? 11.359 13.438 -12.5 1 90.75 337 ILE A O 1
ATOM 2605 N N . GLN A 1 338 ? 10.984 15.508 -13.133 1 89.38 338 GLN A N 1
ATOM 2606 C CA . GLN A 1 338 ? 10.867 15.125 -14.539 1 89.38 338 GLN A CA 1
ATOM 2607 C C . GLN A 1 338 ? 11.609 16.109 -15.438 1 89.38 338 GLN A C 1
ATOM 2609 O O . GLN A 1 338 ? 11.578 17.328 -15.195 1 89.38 338 GLN A O 1
ATOM 2614 N N . VAL A 1 339 ? 12.414 15.594 -16.328 1 89.62 339 VAL A N 1
ATOM 2615 C CA . VAL A 1 339 ? 13.07 16.406 -17.359 1 89.62 339 VAL A CA 1
ATOM 2616 C C . VAL A 1 339 ? 12.484 16.062 -18.719 1 89.62 339 VAL A C 1
ATOM 2618 O O . VAL A 1 339 ? 12.242 14.891 -19.031 1 89.62 339 VAL A O 1
ATOM 2621 N N . HIS A 1 340 ? 12.281 17.078 -19.438 1 83.5 340 HIS A N 1
ATOM 2622 C CA . HIS A 1 340 ? 11.664 16.906 -20.75 1 83.5 340 HIS A CA 1
ATOM 2623 C C . HIS A 1 340 ? 12.539 16.062 -21.672 1 83.5 340 HIS A C 1
ATOM 2625 O O . HIS A 1 340 ? 13.766 16.219 -21.672 1 83.5 340 HIS A O 1
ATOM 2631 N N . ARG A 1 341 ? 11.914 15.305 -22.516 1 83.5 341 ARG A N 1
ATOM 2632 C CA . ARG A 1 341 ? 12.578 14.344 -23.391 1 83.5 341 ARG A CA 1
ATOM 2633 C C . ARG A 1 341 ? 13.547 15.047 -24.328 1 83.5 341 ARG A C 1
ATOM 2635 O O . ARG A 1 341 ? 14.648 14.547 -24.594 1 83.5 341 ARG A O 1
ATOM 2642 N N . LEU A 1 342 ? 13.172 16.172 -24.844 1 81.12 342 LEU A N 1
ATOM 2643 C CA . LEU A 1 342 ? 14.031 16.891 -25.766 1 81.12 342 LEU A CA 1
ATOM 2644 C C . LEU A 1 342 ? 15.32 17.328 -25.078 1 81.12 342 LEU A C 1
ATOM 2646 O O . LEU A 1 342 ? 16.391 17.266 -25.672 1 81.12 342 LEU A O 1
ATOM 2650 N N . PHE A 1 343 ? 15.156 17.734 -23.906 1 86.5 343 PHE A N 1
ATOM 2651 C CA . PHE A 1 343 ? 16.344 18.125 -23.141 1 86.5 343 PHE A CA 1
ATOM 2652 C C . PHE A 1 343 ? 17.25 16.922 -22.891 1 86.5 343 PHE A C 1
ATOM 2654 O O . PHE A 1 343 ? 18.469 17.031 -22.969 1 86.5 343 PHE A O 1
ATOM 2661 N N . GLN A 1 344 ? 16.641 15.828 -22.594 1 88.56 344 GLN A N 1
ATOM 2662 C CA . GLN A 1 344 ? 17.406 14.602 -22.359 1 88.56 344 GLN A CA 1
ATOM 2663 C C . GLN A 1 344 ? 18.219 14.219 -23.594 1 88.56 344 GLN A C 1
ATOM 2665 O O . GLN A 1 344 ? 19.406 13.891 -23.484 1 88.56 344 GLN A O 1
ATOM 2670 N N . LEU A 1 345 ? 17.609 14.336 -24.734 1 85.69 345 LEU A N 1
ATOM 2671 C CA . LEU A 1 345 ? 18.266 13.977 -26 1 85.69 345 LEU A CA 1
ATOM 2672 C C . LEU A 1 345 ? 19.438 14.914 -26.281 1 85.69 345 LEU A C 1
ATOM 2674 O O . LEU A 1 345 ? 20.516 14.469 -26.656 1 85.69 345 LEU A O 1
ATOM 2678 N N . VAL A 1 346 ? 19.172 16.109 -26.062 1 87.19 346 VAL A N 1
ATOM 2679 C CA . VAL A 1 346 ? 20.188 17.125 -26.344 1 87.19 346 VAL A CA 1
ATOM 2680 C C . VAL A 1 346 ? 21.328 16.984 -25.344 1 87.19 346 VAL A C 1
ATOM 2682 O O . VAL A 1 346 ? 22.5 17.125 -25.719 1 87.19 346 VAL A O 1
ATOM 2685 N N . LEU A 1 347 ? 20.969 16.719 -24.125 1 90.19 347 LEU A N 1
ATOM 2686 C CA . LEU A 1 347 ? 21.969 16.5 -23.094 1 90.19 347 LEU A CA 1
ATOM 2687 C C . LEU A 1 347 ? 22.906 15.375 -23.484 1 90.19 347 LEU A C 1
ATOM 2689 O O . LEU A 1 347 ? 24.125 15.484 -23.312 1 90.19 347 LEU A O 1
ATOM 2693 N N . ARG A 1 348 ? 22.438 14.367 -23.969 1 89.5 348 ARG A N 1
ATOM 2694 C CA . ARG A 1 348 ? 23.219 13.203 -24.359 1 89.5 348 ARG A CA 1
ATOM 2695 C C . ARG A 1 348 ? 24.219 13.562 -25.469 1 89.5 348 ARG A C 1
ATOM 2697 O O . ARG A 1 348 ? 25.328 13.055 -25.484 1 89.5 348 ARG A O 1
ATOM 2704 N N . ASP A 1 349 ? 23.812 14.5 -26.266 1 86.94 349 ASP A N 1
ATOM 2705 C CA . ASP A 1 349 ? 24.641 14.891 -27.406 1 86.94 349 ASP A CA 1
ATOM 2706 C C . ASP A 1 349 ? 25.672 15.938 -27.016 1 86.94 349 ASP A C 1
ATOM 2708 O O . ASP A 1 349 ? 26.719 16.062 -27.641 1 86.94 349 ASP A O 1
ATOM 2712 N N . GLN A 1 350 ? 25.297 16.656 -26.016 1 85.56 350 GLN A N 1
ATOM 2713 C CA . GLN A 1 350 ? 26.094 17.844 -25.75 1 85.56 350 GLN A CA 1
ATOM 2714 C C . GLN A 1 350 ? 27.109 17.594 -24.625 1 85.56 350 GLN A C 1
ATOM 2716 O O . GLN A 1 350 ? 28.094 18.328 -24.484 1 85.56 350 GLN A O 1
ATOM 2721 N N . ILE A 1 351 ? 26.812 16.531 -23.953 1 88.44 351 ILE A N 1
ATOM 2722 C CA . ILE A 1 351 ? 27.719 16.281 -22.844 1 88.44 351 ILE A CA 1
ATOM 2723 C C . ILE A 1 351 ? 28.969 15.555 -23.359 1 88.44 351 ILE A C 1
ATOM 2725 O O . ILE A 1 351 ? 28.875 14.742 -24.281 1 88.44 351 ILE A O 1
ATOM 2729 N N . GLY A 1 352 ? 30.188 16.031 -23.078 1 86.81 352 GLY A N 1
ATOM 2730 C CA . GLY A 1 352 ? 31.438 15.406 -23.5 1 86.81 352 GLY A CA 1
ATOM 2731 C C . GLY A 1 352 ? 31.5 13.914 -23.219 1 86.81 352 GLY A C 1
ATOM 2732 O O . GLY A 1 352 ? 30.734 13.414 -22.391 1 86.81 352 GLY A O 1
ATOM 2733 N N . ALA A 1 353 ? 32.281 13.195 -23.875 1 91.56 353 ALA A N 1
ATOM 2734 C CA . ALA A 1 353 ? 32.344 11.742 -23.797 1 91.56 353 ALA A CA 1
ATOM 2735 C C . ALA A 1 353 ? 32.625 11.273 -22.375 1 91.56 353 ALA A C 1
ATOM 2737 O O . ALA A 1 353 ? 32.062 10.281 -21.922 1 91.56 353 ALA A O 1
ATOM 2738 N N . GLU A 1 354 ? 33.469 11.961 -21.734 1 92.5 354 GLU A N 1
ATOM 2739 C CA . GLU A 1 354 ? 33.812 11.57 -20.359 1 92.5 354 GLU A CA 1
ATOM 2740 C C . GLU A 1 354 ? 32.656 11.766 -19.422 1 92.5 354 GLU A C 1
ATOM 2742 O O . GLU A 1 354 ? 32.375 10.891 -18.594 1 92.5 354 GLU A O 1
ATOM 2747 N N . ALA A 1 355 ? 32.062 12.875 -19.578 1 92.69 355 ALA A N 1
ATOM 2748 C CA . ALA A 1 355 ? 30.891 13.164 -18.75 1 92.69 355 ALA A CA 1
ATOM 2749 C C . ALA A 1 355 ? 29.734 12.203 -19.062 1 92.69 355 ALA A C 1
ATOM 2751 O O . ALA A 1 355 ? 28.969 11.836 -18.172 1 92.69 355 ALA A O 1
ATOM 2752 N N . LEU A 1 356 ? 29.703 11.867 -20.266 1 94.75 356 LEU A N 1
ATOM 2753 C CA . LEU A 1 356 ? 28.672 10.945 -20.688 1 94.75 356 LEU A CA 1
ATOM 2754 C C . LEU A 1 356 ? 28.859 9.57 -20.062 1 94.75 356 LEU A C 1
ATOM 2756 O O . LEU A 1 356 ? 27.906 8.984 -19.531 1 94.75 356 LEU A O 1
ATOM 2760 N N . ALA A 1 357 ? 30.047 9.062 -20.109 1 95.25 357 ALA A N 1
ATOM 2761 C CA . ALA A 1 357 ? 30.359 7.77 -19.516 1 95.25 357 ALA A CA 1
ATOM 2762 C C . ALA A 1 357 ? 30.141 7.797 -18 1 95.25 357 ALA A C 1
ATOM 2764 O O . ALA A 1 357 ? 29.594 6.848 -17.438 1 95.25 357 ALA A O 1
ATOM 2765 N N . ARG A 1 358 ? 30.531 8.844 -17.422 1 95.38 358 ARG A N 1
ATOM 2766 C CA . 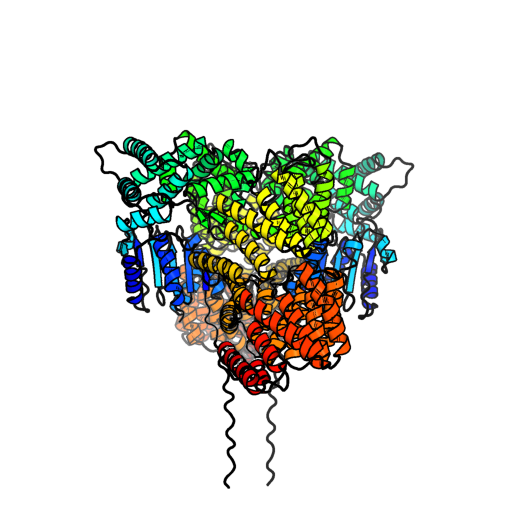ARG A 1 358 ? 30.359 9.008 -15.984 1 95.38 358 ARG A CA 1
ATOM 2767 C C . ARG A 1 358 ? 28.875 9.047 -15.617 1 95.38 358 ARG A C 1
ATOM 2769 O O . ARG A 1 358 ? 28.453 8.43 -14.633 1 95.38 358 ARG A O 1
ATOM 2776 N N . SER A 1 359 ? 28.141 9.773 -16.391 1 96.25 359 SER A N 1
ATOM 2777 C CA . SER A 1 359 ? 26.719 9.914 -16.125 1 96.25 359 SER A CA 1
ATOM 2778 C C . SER A 1 359 ? 26 8.578 -16.266 1 96.25 359 SER A C 1
ATOM 2780 O O . SER A 1 359 ? 25.094 8.258 -15.484 1 96.25 359 SER A O 1
ATOM 2782 N N . ARG A 1 360 ? 26.375 7.871 -17.266 1 96.5 360 ARG A N 1
ATOM 2783 C CA . ARG A 1 360 ? 25.781 6.551 -17.469 1 96.5 360 ARG A CA 1
ATOM 2784 C C . ARG A 1 360 ? 26.094 5.629 -16.297 1 96.5 360 ARG A C 1
ATOM 2786 O O . ARG A 1 360 ? 25.203 4.941 -15.797 1 96.5 360 ARG A O 1
ATOM 2793 N N . GLU A 1 361 ? 27.281 5.648 -15.898 1 97 361 GLU A N 1
ATOM 2794 C CA . GLU A 1 361 ? 27.688 4.832 -14.758 1 97 361 GLU A CA 1
ATOM 2795 C C . GLU A 1 361 ? 26.953 5.258 -13.484 1 97 361 GLU A C 1
ATOM 2797 O O . GLU A 1 361 ? 26.531 4.414 -12.695 1 97 361 GLU A O 1
ATOM 2802 N N . ASN A 1 362 ? 26.859 6.59 -13.281 1 97.5 362 ASN A N 1
ATOM 2803 C CA . ASN A 1 362 ? 26.125 7.102 -12.133 1 97.5 362 ASN A CA 1
ATOM 2804 C C . ASN A 1 362 ? 24.688 6.57 -12.109 1 97.5 362 ASN A C 1
ATOM 2806 O O . ASN A 1 362 ? 24.203 6.129 -11.062 1 97.5 362 ASN A O 1
ATOM 2810 N N . VAL A 1 363 ? 24.031 6.566 -13.281 1 98 363 VAL A N 1
ATOM 2811 C CA . VAL A 1 363 ? 22.641 6.113 -13.375 1 98 363 VAL A CA 1
ATOM 2812 C C . VAL A 1 363 ? 22.562 4.621 -13.055 1 98 363 VAL A C 1
ATOM 2814 O O . VAL A 1 363 ? 21.688 4.188 -12.312 1 98 363 VAL A O 1
ATOM 2817 N N . HIS A 1 364 ? 23.562 3.836 -13.594 1 97.88 364 HIS A N 1
ATOM 2818 C CA . HIS A 1 364 ? 23.578 2.4 -13.344 1 97.88 364 HIS A CA 1
ATOM 2819 C C . HIS A 1 364 ? 23.734 2.104 -11.859 1 97.88 364 HIS A C 1
ATOM 2821 O O . HIS A 1 364 ? 23.031 1.252 -11.32 1 97.88 364 HIS A O 1
ATOM 2827 N N . GLN A 1 365 ? 24.594 2.865 -11.242 1 96.75 365 GLN A N 1
ATOM 2828 C CA . GLN A 1 365 ? 24.859 2.656 -9.82 1 96.75 365 GLN A CA 1
ATOM 2829 C C . GLN A 1 365 ? 23.672 3.049 -8.969 1 96.75 365 GLN A C 1
ATOM 2831 O O . GLN A 1 365 ? 23.312 2.336 -8.023 1 96.75 365 GLN A O 1
ATOM 2836 N N . VAL A 1 366 ? 23.031 4.125 -9.273 1 96.62 366 VAL A N 1
ATOM 2837 C CA . VAL A 1 366 ? 21.906 4.621 -8.484 1 96.62 366 VAL A CA 1
ATOM 2838 C C . VAL A 1 366 ? 20.719 3.666 -8.625 1 96.62 366 VAL A C 1
ATOM 2840 O O . VAL A 1 366 ? 20.078 3.316 -7.629 1 96.62 366 VAL A O 1
ATOM 2843 N N . LEU A 1 367 ? 20.438 3.199 -9.844 1 97.19 367 LEU A N 1
ATOM 2844 C CA . LEU A 1 367 ? 19.328 2.293 -10.055 1 97.19 367 LEU A CA 1
ATOM 2845 C C . LEU A 1 367 ? 19.594 0.935 -9.422 1 97.19 367 LEU A C 1
ATOM 2847 O O . LEU A 1 367 ? 18.672 0.289 -8.914 1 97.19 367 LEU A O 1
ATOM 2851 N N . ALA A 1 368 ? 20.859 0.54 -9.453 1 95.56 368 ALA A N 1
ATOM 2852 C CA . ALA A 1 368 ? 21.234 -0.704 -8.781 1 95.56 368 ALA A CA 1
ATOM 2853 C C . ALA A 1 368 ? 20.984 -0.617 -7.281 1 95.56 368 ALA A C 1
ATOM 2855 O O . ALA A 1 368 ? 20.453 -1.547 -6.676 1 95.56 368 ALA A O 1
ATOM 2856 N N . SER A 1 369 ? 21.359 0.496 -6.711 1 93.69 369 SER A N 1
ATOM 2857 C CA . SER A 1 369 ? 21.203 0.696 -5.277 1 93.69 369 SER A CA 1
ATOM 2858 C C . SER A 1 369 ? 19.734 0.846 -4.895 1 93.69 369 SER A C 1
ATOM 2860 O O . SER A 1 369 ? 19.328 0.474 -3.791 1 93.69 369 SER A O 1
ATOM 2862 N N . ALA A 1 370 ? 18.984 1.372 -5.797 1 94.25 370 ALA A N 1
ATOM 2863 C CA . ALA A 1 370 ? 17.562 1.631 -5.527 1 94.25 370 ALA A CA 1
ATOM 2864 C C . ALA A 1 370 ? 16.734 0.365 -5.703 1 94.25 370 ALA A C 1
ATOM 2866 O O . ALA A 1 370 ? 15.578 0.311 -5.273 1 94.25 370 ALA A O 1
ATOM 2867 N N . ASN A 1 371 ? 17.312 -0.693 -6.285 1 95.12 371 ASN A N 1
ATOM 2868 C CA . ASN A 1 371 ? 16.609 -1.938 -6.543 1 95.12 371 ASN A CA 1
ATOM 2869 C C . ASN A 1 371 ? 16.141 -2.6 -5.246 1 95.12 371 ASN A C 1
ATOM 2871 O O . ASN A 1 371 ? 16.969 -3.018 -4.434 1 95.12 371 ASN A O 1
ATOM 2875 N N . PRO A 1 372 ? 14.883 -2.715 -5.039 1 91.12 372 PRO A N 1
ATOM 2876 C CA . PRO A 1 372 ? 14.43 -3.332 -3.793 1 91.12 372 PRO A CA 1
ATOM 2877 C C . PRO A 1 372 ? 14.703 -4.836 -3.746 1 91.12 372 PRO A C 1
ATOM 2879 O O . PRO A 1 372 ? 14.781 -5.418 -2.66 1 91.12 372 PRO A O 1
ATOM 2882 N N . GLY A 1 373 ? 14.828 -5.438 -4.965 1 91.12 373 GLY A N 1
ATOM 2883 C CA . GLY A 1 373 ? 14.922 -6.891 -4.996 1 91.12 373 GLY A CA 1
ATOM 2884 C C . GLY A 1 373 ? 13.641 -7.582 -4.566 1 91.12 373 GLY A C 1
ATOM 2885 O O . GLY A 1 373 ? 12.617 -6.926 -4.348 1 91.12 373 GLY A O 1
ATOM 2886 N N . TYR A 1 374 ? 13.609 -8.883 -4.652 1 90 374 TYR A N 1
ATOM 2887 C CA . TYR A 1 374 ? 12.539 -9.742 -4.168 1 90 374 TYR A CA 1
ATOM 2888 C C . TYR A 1 374 ? 11.195 -9.32 -4.746 1 90 374 TYR A C 1
ATOM 2890 O O . TYR A 1 374 ? 10.242 -9.062 -4.004 1 90 374 TYR A O 1
ATOM 2898 N N . PRO A 1 375 ? 11.094 -9.297 -6.043 1 91.69 375 PRO A N 1
ATOM 2899 C CA . PRO A 1 375 ? 9.836 -8.898 -6.68 1 91.69 375 PRO A CA 1
ATOM 2900 C C . PRO A 1 375 ? 8.656 -9.766 -6.254 1 91.69 375 PRO A C 1
ATOM 2902 O O . PRO A 1 375 ? 7.5 -9.398 -6.469 1 91.69 375 PRO A O 1
ATOM 2905 N N . GLU A 1 376 ? 8.883 -10.938 -5.582 1 85.25 376 GLU A N 1
ATOM 2906 C CA . GLU A 1 376 ? 7.809 -11.812 -5.117 1 85.25 376 GLU A CA 1
ATOM 2907 C C . GLU A 1 376 ? 7.07 -11.195 -3.928 1 85.25 376 GLU A C 1
ATOM 2909 O O . GLU A 1 376 ? 5.969 -11.625 -3.586 1 85.25 376 GLU A O 1
ATOM 2914 N N . ASP A 1 377 ? 7.73 -10.219 -3.338 1 83.62 377 ASP A N 1
ATOM 2915 C CA . ASP A 1 377 ? 7.117 -9.484 -2.238 1 83.62 377 ASP A CA 1
ATOM 2916 C C . ASP A 1 377 ? 6.391 -8.242 -2.746 1 83.62 377 ASP A C 1
ATOM 2918 O O . ASP A 1 377 ? 7.02 -7.305 -3.244 1 83.62 377 ASP A O 1
ATOM 2922 N N . GLU A 1 378 ? 5.125 -8.203 -2.562 1 79.44 378 GLU A N 1
ATOM 2923 C CA . GLU A 1 378 ? 4.293 -7.117 -3.074 1 79.44 378 GLU A CA 1
ATOM 2924 C C . GLU A 1 378 ? 4.715 -5.777 -2.48 1 79.44 378 GLU A C 1
ATOM 2926 O O . GLU A 1 378 ? 4.504 -4.727 -3.096 1 79.44 378 GLU A O 1
ATOM 2931 N N . LYS A 1 379 ? 5.328 -5.82 -1.311 1 81.94 379 LYS A N 1
ATOM 2932 C CA . LYS A 1 379 ? 5.75 -4.59 -0.645 1 81.94 379 LYS A CA 1
ATOM 2933 C C . LYS A 1 379 ? 6.848 -3.883 -1.438 1 81.94 379 LYS A C 1
ATOM 2935 O O . LYS A 1 379 ? 7.094 -2.693 -1.238 1 81.94 379 LYS A O 1
ATOM 2940 N N . THR A 1 380 ? 7.461 -4.586 -2.379 1 89.75 380 THR A N 1
ATOM 2941 C CA . THR A 1 380 ? 8.555 -4.004 -3.145 1 89.75 380 THR A CA 1
ATOM 2942 C C . THR A 1 380 ? 8.055 -3.459 -4.477 1 89.75 380 THR A C 1
ATOM 2944 O O . THR A 1 380 ? 8.805 -2.814 -5.215 1 89.75 380 THR A O 1
ATOM 2947 N N . TRP A 1 381 ? 6.812 -3.641 -4.859 1 88.31 381 TRP A N 1
ATOM 2948 C CA . TRP A 1 381 ? 6.289 -3.395 -6.199 1 88.31 381 TRP A CA 1
ATOM 2949 C C . TRP A 1 381 ? 6.359 -1.912 -6.547 1 88.31 381 TRP A C 1
ATOM 2951 O O . TRP A 1 381 ? 6.625 -1.549 -7.695 1 88.31 381 TRP A O 1
ATOM 2961 N N . ASP A 1 382 ? 6.129 -1.025 -5.566 1 88.12 382 ASP A N 1
ATOM 2962 C CA . ASP A 1 382 ? 6.199 0.408 -5.836 1 88.12 382 ASP A CA 1
ATOM 2963 C C . ASP A 1 382 ? 7.586 0.805 -6.332 1 88.12 382 ASP A C 1
ATOM 2965 O O . ASP A 1 382 ? 7.715 1.636 -7.23 1 88.12 382 ASP A O 1
ATOM 2969 N N . GLY A 1 383 ? 8.531 0.211 -5.738 1 92 383 GLY A N 1
ATOM 2970 C CA . GLY A 1 383 ? 9.891 0.486 -6.164 1 92 383 GLY A CA 1
ATOM 2971 C C . GLY A 1 383 ? 10.188 0.004 -7.57 1 92 383 GLY A C 1
ATOM 2972 O O . GLY A 1 383 ? 10.797 0.726 -8.367 1 92 383 GLY A O 1
ATOM 2973 N N . HIS A 1 384 ? 9.742 -1.194 -7.902 1 94.06 384 HIS A N 1
ATOM 2974 C CA . HIS A 1 384 ? 9.945 -1.743 -9.234 1 94.06 384 HIS A CA 1
ATOM 2975 C C . HIS A 1 384 ? 9.203 -0.928 -10.289 1 94.06 384 HIS A C 1
ATOM 2977 O O . HIS A 1 384 ? 9.719 -0.692 -11.383 1 94.06 384 HIS A O 1
ATOM 2983 N N . ALA A 1 385 ? 7.992 -0.502 -9.914 1 90.06 385 ALA A N 1
ATOM 2984 C CA . ALA A 1 385 ? 7.176 0.289 -10.836 1 90.06 385 ALA A CA 1
ATOM 2985 C C . ALA A 1 385 ? 7.863 1.607 -11.18 1 90.06 385 ALA A C 1
ATOM 2987 O O . ALA A 1 385 ? 7.766 2.088 -12.312 1 90.06 385 ALA A O 1
ATOM 2988 N N . GLU A 1 386 ? 8.484 2.17 -10.234 1 92.12 386 GLU A N 1
ATOM 2989 C CA . GLU A 1 386 ? 9.125 3.461 -10.453 1 92.12 386 GLU A CA 1
ATOM 2990 C C . GLU A 1 386 ? 10.414 3.307 -11.258 1 92.12 386 GLU A C 1
ATOM 2992 O O . GLU A 1 386 ? 10.766 4.184 -12.055 1 92.12 386 GLU A O 1
ATOM 2997 N N . ILE A 1 387 ? 11.172 2.211 -11.141 1 96.06 387 ILE A N 1
ATOM 2998 C CA . ILE A 1 387 ? 12.453 1.979 -11.781 1 96.06 387 ILE A CA 1
ATOM 2999 C C . ILE A 1 387 ? 12.242 1.573 -13.242 1 96.06 387 ILE A C 1
ATOM 3001 O O . ILE A 1 387 ? 13.039 1.917 -14.109 1 96.06 387 ILE A O 1
ATOM 3005 N N . GLY A 1 388 ? 11.18 0.917 -13.547 1 94.31 388 GLY A N 1
ATOM 3006 C CA . GLY A 1 388 ? 10.891 0.259 -14.812 1 94.31 388 GLY A CA 1
ATOM 3007 C C . GLY A 1 388 ? 11.141 1.146 -16.016 1 94.31 388 GLY A C 1
ATOM 3008 O O . GLY A 1 388 ? 11.93 0.794 -16.891 1 94.31 388 GLY A O 1
ATOM 3009 N N . PRO A 1 389 ? 10.586 2.373 -16.016 1 92.25 389 PRO A N 1
ATOM 3010 C CA . PRO A 1 389 ? 10.688 3.242 -17.188 1 92.25 389 PRO A CA 1
ATOM 3011 C C . PRO A 1 389 ? 12.117 3.686 -17.469 1 92.25 389 PRO A C 1
ATOM 3013 O O . PRO A 1 389 ? 12.398 4.219 -18.547 1 92.25 389 PRO A O 1
ATOM 3016 N N . HIS A 1 390 ? 13.023 3.461 -16.578 1 94.75 390 HIS A N 1
ATOM 3017 C CA . HIS A 1 390 ? 14.375 3.984 -16.719 1 94.75 390 HIS A CA 1
ATOM 3018 C C . HIS A 1 390 ? 15.344 2.896 -17.172 1 94.75 390 HIS A C 1
ATOM 3020 O O . HIS A 1 390 ? 16.484 3.188 -17.562 1 94.75 390 HIS A O 1
ATOM 3026 N N . ILE A 1 391 ? 14.922 1.659 -17.219 1 96.19 391 ILE A N 1
ATOM 3027 C CA . ILE A 1 391 ? 15.805 0.519 -17.453 1 96.19 391 ILE A CA 1
ATOM 3028 C C . ILE A 1 391 ? 16.328 0.535 -18.891 1 96.19 391 ILE A C 1
ATOM 3030 O O . ILE A 1 391 ? 17.531 0.498 -19.109 1 96.19 391 ILE A O 1
ATOM 3034 N N . VAL A 1 392 ? 15.438 0.679 -19.828 1 93.12 392 VAL A N 1
ATOM 3035 C CA . VAL A 1 392 ? 15.812 0.586 -21.234 1 93.12 392 VAL A CA 1
ATOM 3036 C C . VAL A 1 392 ? 16.578 1.844 -21.656 1 93.12 392 VAL A C 1
ATOM 3038 O O . VAL A 1 392 ? 17.656 1.758 -22.234 1 93.12 392 VAL A O 1
ATOM 3041 N N . PRO A 1 393 ? 16.094 3.039 -21.25 1 92.44 393 PRO A N 1
ATOM 3042 C CA . PRO A 1 393 ? 16.844 4.242 -21.609 1 92.44 393 PRO A CA 1
ATOM 3043 C C . PRO A 1 393 ? 18.25 4.258 -21 1 92.44 393 PRO A C 1
ATOM 3045 O O . PRO A 1 393 ? 19.188 4.758 -21.625 1 92.44 393 PRO A O 1
ATOM 3048 N N . ALA A 1 394 ? 18.406 3.717 -19.844 1 96.31 394 ALA A N 1
ATOM 3049 C CA . ALA A 1 394 ? 19.703 3.727 -19.172 1 96.31 394 ALA A CA 1
ATOM 3050 C C . ALA A 1 394 ? 20.625 2.67 -19.75 1 96.31 394 ALA A C 1
ATOM 3052 O O . ALA A 1 394 ? 21.844 2.707 -19.531 1 96.31 394 ALA A O 1
ATOM 3053 N N . GLY A 1 395 ? 20.078 1.754 -20.469 1 96.69 395 GLY A N 1
ATOM 3054 C CA . GLY A 1 395 ? 20.875 0.674 -21.016 1 96.69 395 GLY A CA 1
ATOM 3055 C C . GLY A 1 395 ? 21.391 -0.285 -19.953 1 96.69 395 GLY A C 1
ATOM 3056 O O . GLY A 1 395 ? 22.562 -0.672 -19.984 1 96.69 395 GLY A O 1
ATOM 3057 N N . LEU A 1 396 ? 20.5 -0.646 -19 1 97.5 396 LEU A N 1
ATOM 3058 C CA . LEU A 1 396 ? 20.938 -1.49 -17.891 1 97.5 396 LEU A CA 1
ATOM 3059 C C . LEU A 1 396 ? 21.297 -2.887 -18.391 1 97.5 396 LEU A C 1
ATOM 3061 O O . LEU A 1 396 ? 22.125 -3.57 -17.781 1 97.5 396 LEU A O 1
ATOM 3065 N N . VAL A 1 397 ? 20.734 -3.406 -19.5 1 96.69 397 VAL A N 1
ATOM 3066 C CA . VAL A 1 397 ? 20.984 -4.746 -20.016 1 96.69 397 VAL A CA 1
ATOM 3067 C C . VAL A 1 397 ? 22.453 -4.887 -20.375 1 96.69 397 VAL A C 1
ATOM 3069 O O . VAL A 1 397 ? 23.078 -5.922 -20.109 1 96.69 397 VAL A O 1
ATOM 3072 N N . ASP A 1 398 ? 23 -3.82 -20.922 1 93.69 398 ASP A N 1
ATOM 3073 C CA . ASP A 1 398 ? 24.391 -3.859 -21.375 1 93.69 398 ASP A CA 1
ATOM 3074 C C . ASP A 1 398 ? 25.328 -3.277 -20.328 1 93.69 398 ASP A C 1
ATOM 3076 O O . ASP A 1 398 ? 26.453 -2.893 -20.641 1 93.69 398 ASP A O 1
ATOM 3080 N N . SER A 1 399 ? 24.922 -3.217 -19.125 1 95.25 399 SER A N 1
ATOM 3081 C CA . SER A 1 399 ? 25.703 -2.543 -18.094 1 95.25 399 SER A CA 1
ATOM 3082 C C . SER A 1 399 ? 26.891 -3.393 -17.656 1 95.25 399 SER A C 1
ATOM 3084 O O . SER A 1 399 ? 26.797 -4.621 -17.609 1 95.25 399 SER A O 1
ATOM 3086 N N . ASP A 1 400 ? 27.969 -2.77 -17.234 1 92.25 400 ASP A N 1
ATOM 3087 C CA . ASP A 1 400 ? 29.109 -3.445 -16.625 1 92.25 400 ASP A CA 1
ATOM 3088 C C . ASP A 1 400 ? 28.938 -3.588 -15.125 1 92.25 400 ASP A C 1
ATOM 3090 O O . ASP A 1 400 ? 29.734 -4.266 -14.461 1 92.25 400 ASP A O 1
ATOM 3094 N N . VAL A 1 401 ? 27.938 -2.955 -14.633 1 91.75 401 VAL A N 1
ATOM 3095 C CA . VAL A 1 401 ? 27.641 -3.004 -13.203 1 91.75 401 VAL A CA 1
ATOM 3096 C C . VAL A 1 401 ? 26.734 -4.199 -12.898 1 91.75 401 VAL A C 1
ATOM 3098 O O . VAL A 1 401 ? 25.609 -4.266 -13.383 1 91.75 401 VAL A O 1
ATOM 3101 N N . ALA A 1 402 ? 27.219 -5.129 -12.094 1 89.81 402 ALA A N 1
ATOM 3102 C CA . ALA A 1 402 ? 26.5 -6.367 -11.805 1 89.81 402 ALA A CA 1
ATOM 3103 C C . ALA A 1 402 ? 25.125 -6.074 -11.188 1 89.81 402 ALA A C 1
ATOM 3105 O O . ALA A 1 402 ? 24.141 -6.711 -11.539 1 89.81 402 ALA A O 1
ATOM 3106 N N . GLY A 1 403 ? 25.125 -5.094 -10.289 1 91.75 403 GLY A N 1
ATOM 3107 C CA . GLY A 1 403 ? 23.875 -4.734 -9.648 1 91.75 403 GLY A CA 1
ATOM 3108 C C . GLY A 1 403 ? 22.828 -4.227 -10.625 1 91.75 403 GLY A C 1
ATOM 3109 O O . GLY A 1 403 ? 21.625 -4.453 -10.438 1 91.75 403 GLY A O 1
ATOM 3110 N N . ALA A 1 404 ? 23.297 -3.516 -11.672 1 95.12 404 ALA A N 1
ATOM 3111 C CA . ALA A 1 404 ? 22.391 -2.986 -12.68 1 95.12 404 ALA A CA 1
ATOM 3112 C C . ALA A 1 404 ? 21.766 -4.113 -13.492 1 95.12 404 ALA A C 1
ATOM 3114 O O . ALA A 1 404 ? 20.594 -4.039 -13.867 1 95.12 404 ALA A O 1
ATOM 3115 N N . ARG A 1 405 ? 22.516 -5.148 -13.742 1 95.19 405 ARG A N 1
ATOM 3116 C CA . ARG A 1 405 ? 22 -6.305 -14.461 1 95.19 405 ARG A CA 1
ATOM 3117 C C . ARG A 1 405 ? 20.953 -7.047 -13.633 1 95.19 405 ARG A C 1
ATOM 3119 O O . ARG A 1 405 ? 19.984 -7.562 -14.172 1 95.19 405 ARG A O 1
ATOM 3126 N N . GLN A 1 406 ? 21.188 -7.074 -12.344 1 93.75 406 GLN A N 1
ATOM 3127 C CA . GLN A 1 406 ? 20.219 -7.695 -11.445 1 93.75 406 GLN A CA 1
ATOM 3128 C C . GLN A 1 406 ? 18.875 -6.961 -11.492 1 93.75 406 GLN A C 1
ATOM 3130 O O . GLN A 1 406 ? 17.812 -7.578 -11.359 1 93.75 406 GLN A O 1
ATOM 3135 N N . VAL A 1 407 ? 18.953 -5.621 -11.672 1 96.5 407 VAL A N 1
ATOM 3136 C CA . VAL A 1 407 ? 17.734 -4.832 -11.789 1 96.5 407 VAL A CA 1
ATOM 3137 C C . VAL A 1 407 ? 16.906 -5.355 -12.961 1 96.5 407 VAL A C 1
ATOM 3139 O O . VAL A 1 407 ? 15.672 -5.438 -12.859 1 96.5 407 VAL A O 1
ATOM 3142 N N . VAL A 1 408 ? 17.531 -5.754 -14.031 1 97.62 408 VAL A N 1
ATOM 3143 C CA . VAL A 1 408 ? 16.875 -6.215 -15.25 1 97.62 408 VAL A CA 1
ATOM 3144 C C . VAL A 1 408 ? 16.109 -7.504 -14.953 1 97.62 408 VAL A C 1
ATOM 3146 O O . VAL A 1 408 ? 14.938 -7.641 -15.328 1 97.62 408 VAL A O 1
ATOM 3149 N N . ILE A 1 409 ? 16.719 -8.398 -14.234 1 96 409 ILE A N 1
ATOM 3150 C CA . ILE A 1 409 ? 16.094 -9.68 -13.906 1 96 409 ILE A CA 1
ATOM 3151 C C . ILE A 1 409 ? 14.914 -9.461 -12.977 1 96 409 ILE A C 1
ATOM 3153 O O . ILE A 1 409 ? 13.836 -10.031 -13.188 1 96 409 ILE A O 1
ATOM 3157 N N . ASP A 1 410 ? 15.148 -8.68 -11.938 1 96.06 410 ASP A N 1
ATOM 3158 C CA . ASP A 1 410 ? 14.086 -8.406 -10.969 1 96.06 410 ASP A CA 1
ATOM 3159 C C . ASP A 1 410 ? 12.898 -7.723 -11.641 1 96.06 410 ASP A C 1
ATOM 3161 O O . ASP A 1 410 ? 11.742 -8.016 -11.32 1 96.06 410 ASP A O 1
ATOM 3165 N N . GLN A 1 411 ? 13.195 -6.836 -12.594 1 97 411 GLN A N 1
ATOM 3166 C CA . GLN A 1 411 ? 12.133 -6.137 -13.312 1 97 411 GLN A CA 1
ATOM 3167 C C . GLN A 1 411 ? 11.344 -7.102 -14.188 1 97 411 GLN A C 1
ATOM 3169 O O . GLN A 1 411 ? 10.109 -7.023 -14.25 1 97 411 GLN A O 1
ATOM 3174 N N . ALA A 1 412 ? 12.055 -7.977 -14.891 1 96.94 412 ALA A N 1
ATOM 3175 C CA . ALA A 1 412 ? 11.375 -8.961 -15.727 1 96.94 412 ALA A CA 1
ATOM 3176 C C . ALA A 1 412 ? 10.445 -9.844 -14.891 1 96.94 412 ALA A C 1
ATOM 3178 O O . ALA A 1 412 ? 9.328 -10.148 -15.305 1 96.94 412 ALA A O 1
ATOM 3179 N N . THR A 1 413 ? 10.922 -10.219 -13.758 1 95.44 413 THR A N 1
ATOM 3180 C CA . THR A 1 413 ? 10.125 -11.031 -12.844 1 95.44 413 THR A CA 1
ATOM 3181 C C . THR A 1 413 ? 8.914 -10.242 -12.336 1 95.44 413 THR A C 1
ATOM 3183 O O . THR A 1 413 ? 7.801 -10.758 -12.305 1 95.44 413 THR A O 1
ATOM 3186 N N . TYR A 1 414 ? 9.133 -8.969 -11.93 1 94.06 414 TYR A N 1
ATOM 3187 C CA . TYR A 1 414 ? 8.055 -8.094 -11.477 1 94.06 414 TYR A CA 1
ATOM 3188 C C . TYR A 1 414 ? 6.973 -7.965 -12.539 1 94.06 414 TYR A C 1
ATOM 3190 O O . TYR A 1 414 ? 5.785 -8.094 -12.25 1 94.06 414 TYR A O 1
ATOM 3198 N N . LEU A 1 415 ? 7.414 -7.738 -13.82 1 93.12 415 LEU A N 1
ATOM 3199 C CA . LEU A 1 415 ? 6.473 -7.574 -14.922 1 93.12 415 LEU A CA 1
ATOM 3200 C C . LEU A 1 415 ? 5.621 -8.828 -15.102 1 93.12 415 LEU A C 1
ATOM 3202 O O . LEU A 1 415 ? 4.414 -8.734 -15.336 1 93.12 415 LEU A O 1
ATOM 3206 N N . ARG A 1 416 ? 6.191 -9.977 -14.953 1 90.06 416 ARG A N 1
ATOM 3207 C CA . ARG A 1 416 ? 5.457 -11.234 -15.031 1 90.06 416 ARG A CA 1
ATOM 3208 C C . ARG A 1 416 ? 4.414 -11.328 -13.922 1 90.06 416 ARG A C 1
ATOM 3210 O O . ARG A 1 416 ? 3.266 -11.695 -14.172 1 90.06 416 ARG A O 1
ATOM 3217 N N . LEU A 1 417 ? 4.781 -10.93 -12.734 1 85.69 417 LEU A N 1
ATOM 3218 C CA . LEU A 1 417 ? 3.938 -11.094 -11.555 1 85.69 417 LEU A CA 1
ATOM 3219 C C . LEU A 1 417 ? 2.752 -10.141 -11.594 1 85.69 417 LEU A C 1
ATOM 3221 O O . LEU A 1 417 ? 1.662 -10.477 -11.125 1 85.69 417 LEU A O 1
ATOM 3225 N N . ILE A 1 418 ? 2.955 -8.969 -12.188 1 80.19 418 ILE A N 1
ATOM 3226 C CA . ILE A 1 418 ? 1.854 -8.016 -12.242 1 80.19 418 ILE A CA 1
ATOM 3227 C C . ILE A 1 418 ? 0.986 -8.289 -13.469 1 80.19 418 ILE A C 1
ATOM 3229 O O . ILE A 1 418 ? -0.031 -7.625 -13.68 1 80.19 418 ILE A O 1
ATOM 3233 N N . GLY A 1 419 ? 1.449 -9.266 -14.383 1 79.81 419 GLY A N 1
ATOM 3234 C CA . GLY A 1 419 ? 0.612 -9.719 -15.484 1 79.81 419 GLY A CA 1
ATOM 3235 C C . GLY A 1 419 ? 1.004 -9.125 -16.828 1 79.81 419 GLY A C 1
ATOM 3236 O O . GLY A 1 419 ? 0.334 -9.352 -17.828 1 79.81 419 GLY A O 1
ATOM 3237 N N . ASP A 1 420 ? 2.033 -8.289 -16.875 1 87 420 ASP A N 1
ATOM 3238 C CA . ASP A 1 420 ? 2.561 -7.828 -18.156 1 87 420 ASP A CA 1
ATOM 3239 C C . ASP A 1 420 ? 3.516 -8.859 -18.766 1 87 420 ASP A C 1
ATOM 3241 O O . ASP A 1 420 ? 4.719 -8.609 -18.859 1 87 420 ASP A O 1
ATOM 3245 N N . LEU A 1 421 ? 2.988 -9.867 -19.281 1 86.81 421 LEU A N 1
ATOM 3246 C CA . LEU A 1 421 ? 3.756 -11.016 -19.766 1 86.81 421 LEU A CA 1
ATOM 3247 C C . LEU A 1 421 ? 4.594 -10.633 -20.984 1 86.81 421 LEU A C 1
ATOM 3249 O O . LEU A 1 421 ? 5.734 -11.078 -21.109 1 86.81 421 LEU A O 1
ATOM 3253 N N . ASP A 1 422 ? 4.031 -9.82 -21.828 1 86.81 422 ASP A N 1
ATOM 3254 C CA . ASP A 1 422 ? 4.773 -9.398 -23.016 1 86.81 422 ASP A CA 1
ATOM 3255 C C . ASP A 1 422 ? 5.98 -8.547 -22.625 1 86.81 422 ASP A C 1
ATOM 3257 O O . ASP A 1 422 ? 7.055 -8.672 -23.219 1 86.81 422 ASP A O 1
ATOM 3261 N N . GLY A 1 423 ? 5.688 -7.641 -21.672 1 90.69 423 GLY A N 1
ATOM 3262 C CA . GLY A 1 423 ? 6.801 -6.848 -21.188 1 90.69 423 GLY A CA 1
ATOM 3263 C C . GLY A 1 423 ? 7.902 -7.684 -20.562 1 90.69 423 GLY A C 1
ATOM 3264 O O . GLY A 1 423 ? 9.086 -7.434 -20.781 1 90.69 423 GLY A O 1
ATOM 3265 N N . SER A 1 424 ? 7.523 -8.664 -19.781 1 94.62 424 SER A N 1
ATOM 3266 C CA . SER A 1 424 ? 8.477 -9.594 -19.172 1 94.62 424 SER A CA 1
ATOM 3267 C C . SER A 1 424 ? 9.266 -10.344 -20.25 1 94.62 424 SER A C 1
ATOM 3269 O O . SER A 1 424 ? 10.492 -10.438 -20.172 1 94.62 424 SER A O 1
ATOM 3271 N N . ARG A 1 425 ? 8.57 -10.836 -21.25 1 94.31 425 ARG A N 1
ATOM 3272 C CA . ARG A 1 425 ? 9.203 -11.586 -22.328 1 94.31 425 ARG A CA 1
ATOM 3273 C C . ARG A 1 425 ? 10.227 -10.727 -23.078 1 94.31 425 ARG A C 1
ATOM 3275 O O . ARG A 1 425 ? 11.359 -11.156 -23.281 1 94.31 425 ARG A O 1
ATOM 3282 N N . ARG A 1 426 ? 9.844 -9.508 -23.469 1 94.5 426 ARG A N 1
ATOM 3283 C CA . ARG A 1 426 ? 10.711 -8.633 -24.25 1 94.5 426 ARG A CA 1
ATOM 3284 C C . ARG A 1 426 ? 11.992 -8.305 -23.484 1 94.5 426 ARG A C 1
ATOM 3286 O O . ARG A 1 426 ? 13.086 -8.375 -24.031 1 94.5 426 ARG A O 1
ATOM 3293 N N . LEU A 1 427 ? 11.828 -7.93 -22.219 1 96.5 427 LEU A N 1
ATOM 3294 C CA . LEU A 1 427 ? 12.977 -7.562 -21.406 1 96.5 427 LEU A CA 1
ATOM 3295 C C . LEU A 1 427 ? 13.891 -8.766 -21.188 1 96.5 427 LEU A C 1
ATOM 3297 O O . LEU A 1 427 ? 15.109 -8.656 -21.312 1 96.5 427 LEU A O 1
ATOM 3301 N N . ALA A 1 428 ? 13.32 -9.914 -20.844 1 98 428 ALA A N 1
ATOM 3302 C CA . ALA A 1 428 ? 14.102 -11.133 -20.594 1 98 428 ALA A CA 1
ATOM 3303 C C . ALA A 1 428 ? 14.781 -11.609 -21.875 1 98 428 ALA A C 1
ATOM 3305 O O . ALA A 1 428 ? 15.938 -12.047 -21.844 1 98 428 ALA A O 1
ATOM 3306 N N . GLU A 1 429 ? 14.055 -11.562 -22.953 1 97.5 429 GLU A N 1
ATOM 3307 C CA . GLU A 1 429 ? 14.617 -11.984 -24.234 1 97.5 429 GLU A CA 1
ATOM 3308 C C . GLU A 1 429 ? 15.812 -11.117 -24.625 1 97.5 429 GLU A C 1
ATOM 3310 O O . GLU A 1 429 ? 16.844 -11.633 -25.078 1 97.5 429 GLU A O 1
ATOM 3315 N N . ASN A 1 430 ? 15.609 -9.82 -24.5 1 97.12 430 ASN A N 1
ATOM 3316 C CA . ASN A 1 430 ? 16.719 -8.906 -24.75 1 97.12 430 ASN A CA 1
ATOM 3317 C C . ASN A 1 430 ? 17.922 -9.227 -23.875 1 97.12 430 ASN A C 1
ATOM 3319 O O . ASN A 1 430 ? 19.062 -9.234 -24.344 1 97.12 430 ASN A O 1
ATOM 3323 N N . ALA A 1 431 ? 17.734 -9.438 -22.594 1 97.81 431 ALA A N 1
ATOM 3324 C CA . ALA A 1 431 ? 18.812 -9.758 -21.656 1 97.81 431 ALA A CA 1
ATOM 3325 C C . ALA A 1 431 ? 19.531 -11.039 -22.062 1 97.81 431 ALA A C 1
ATOM 3327 O O . ALA A 1 431 ? 20.766 -11.07 -22.109 1 97.81 431 ALA A O 1
ATOM 3328 N N . VAL A 1 432 ? 18.75 -12.086 -22.406 1 97.56 432 VAL A N 1
ATOM 3329 C CA . VAL A 1 432 ? 19.344 -13.367 -22.797 1 97.56 432 VAL A CA 1
ATOM 3330 C C . VAL A 1 432 ? 20.219 -13.188 -24.031 1 97.56 432 VAL A C 1
ATOM 3332 O O . VAL A 1 432 ? 21.344 -13.688 -24.094 1 97.56 432 VAL A O 1
ATOM 3335 N N . ASP A 1 433 ? 19.719 -12.477 -25 1 96.69 433 ASP A N 1
ATOM 3336 C CA . ASP A 1 433 ? 20.422 -12.281 -26.266 1 96.69 433 ASP A CA 1
ATOM 3337 C C . ASP A 1 433 ? 21.75 -11.547 -26.047 1 96.69 433 ASP A C 1
ATOM 3339 O O . ASP A 1 433 ? 22.781 -11.938 -26.594 1 96.69 433 ASP A O 1
ATOM 3343 N N . VAL A 1 434 ? 21.703 -10.547 -25.219 1 96.81 434 VAL A N 1
ATOM 3344 C CA . VAL A 1 434 ? 22.859 -9.703 -25 1 96.81 434 VAL A CA 1
ATOM 3345 C C . VAL A 1 434 ? 23.859 -10.43 -24.078 1 96.81 434 VAL A C 1
ATOM 3347 O O . VAL A 1 434 ? 25.062 -10.438 -24.344 1 96.81 434 VAL A O 1
ATOM 3350 N N . TRP A 1 435 ? 23.422 -11.016 -23.031 1 97.19 435 TRP A N 1
ATOM 3351 C CA . TRP A 1 435 ? 24.266 -11.586 -22 1 97.19 435 TRP A CA 1
ATOM 3352 C C . TRP A 1 435 ? 24.922 -12.883 -22.484 1 97.19 435 TRP A C 1
ATOM 3354 O O . TRP A 1 435 ? 26.031 -13.219 -22.062 1 97.19 435 TRP A O 1
ATOM 3364 N N . ARG A 1 436 ? 24.25 -13.617 -23.328 1 95.5 436 ARG A N 1
ATOM 3365 C CA . ARG A 1 436 ? 24.812 -14.852 -23.875 1 95.5 436 ARG A CA 1
ATOM 3366 C C . ARG A 1 436 ? 26.094 -14.578 -24.656 1 95.5 436 ARG A C 1
ATOM 3368 O O . ARG A 1 436 ? 27.016 -15.391 -24.641 1 95.5 436 ARG A O 1
ATOM 3375 N N . LYS A 1 437 ? 26.141 -13.406 -25.203 1 93.75 437 LYS A N 1
ATOM 3376 C CA . LYS A 1 437 ? 27.266 -13.039 -26.062 1 93.75 437 LYS A CA 1
ATOM 3377 C C . LYS A 1 437 ? 28.391 -12.383 -25.25 1 93.75 437 LYS A C 1
ATOM 3379 O O . LYS A 1 437 ? 29.516 -12.273 -25.719 1 93.75 437 LYS A O 1
ATOM 3384 N N . ALA A 1 438 ? 28.078 -11.977 -24.078 1 92 438 ALA A N 1
ATOM 3385 C CA . ALA A 1 438 ? 29.031 -11.25 -23.25 1 92 438 ALA A CA 1
ATOM 3386 C C . ALA A 1 438 ? 29.875 -12.211 -22.406 1 92 438 ALA A C 1
ATOM 3388 O O . ALA A 1 438 ? 29.688 -12.289 -21.188 1 92 438 ALA A O 1
ATOM 3389 N N . GLU A 1 439 ? 30.922 -12.812 -22.875 1 85.94 439 GLU A N 1
ATOM 3390 C CA . GLU A 1 439 ? 31.688 -13.852 -22.203 1 85.94 439 GLU A CA 1
ATOM 3391 C C . GLU A 1 439 ? 32.75 -13.25 -21.266 1 85.94 439 GLU A C 1
ATOM 3393 O O . GLU A 1 439 ? 33.281 -13.938 -20.406 1 85.94 439 GLU A O 1
ATOM 3398 N N . ASN A 1 440 ? 32.938 -12.008 -21.297 1 84.5 440 ASN A N 1
ATOM 3399 C CA . ASN A 1 440 ? 34.031 -11.391 -20.562 1 84.5 440 ASN A CA 1
ATOM 3400 C C . ASN A 1 440 ? 33.594 -10.867 -19.203 1 84.5 440 ASN A C 1
ATOM 3402 O O . ASN A 1 440 ? 34.406 -10.398 -18.406 1 84.5 440 ASN A O 1
ATOM 3406 N N . LEU A 1 441 ? 32.406 -10.883 -18.906 1 85.38 441 LEU A N 1
ATOM 3407 C CA . LEU A 1 441 ? 31.906 -10.352 -17.641 1 85.38 441 LEU A CA 1
ATOM 3408 C C . LEU A 1 441 ? 31.438 -11.484 -16.719 1 85.38 441 LEU A C 1
ATOM 3410 O O . LEU A 1 441 ? 30.906 -12.492 -17.188 1 85.38 441 LEU A O 1
ATOM 3414 N N . THR A 1 442 ? 31.609 -11.25 -15.469 1 82.62 442 THR A N 1
ATOM 3415 C CA . THR A 1 442 ? 31.266 -12.25 -14.461 1 82.62 442 THR A CA 1
ATOM 3416 C C . THR A 1 442 ? 29.766 -12.531 -14.477 1 82.62 442 THR A C 1
ATOM 3418 O O . THR A 1 442 ? 28.953 -11.602 -14.461 1 82.62 442 THR A O 1
ATOM 3421 N N . GLY A 1 443 ? 29.469 -13.812 -14.492 1 84.62 443 GLY A N 1
ATOM 3422 C CA . GLY A 1 443 ? 28.078 -14.234 -14.391 1 84.62 443 GLY A CA 1
ATOM 3423 C C . GLY A 1 443 ? 27.344 -14.195 -15.719 1 84.62 443 GLY A C 1
ATOM 3424 O O . GLY A 1 443 ? 26.141 -14.453 -15.773 1 84.62 443 GLY A O 1
ATOM 3425 N N . LEU A 1 444 ? 28.125 -13.812 -16.797 1 93.31 444 LEU A N 1
ATOM 3426 C CA . LEU A 1 444 ? 27.5 -13.742 -18.109 1 93.31 444 LEU A CA 1
ATOM 3427 C C . LEU A 1 444 ? 28.031 -14.82 -19.031 1 93.31 444 LEU A C 1
ATOM 3429 O O . LEU A 1 444 ? 28.797 -15.695 -18.609 1 93.31 444 LEU A O 1
ATOM 3433 N N . GLY A 1 445 ? 27.609 -14.898 -20.25 1 93.31 445 GLY A N 1
ATOM 3434 C CA . GLY A 1 445 ? 27.859 -16 -21.172 1 93.31 445 GLY A CA 1
ATOM 3435 C C . GLY A 1 445 ? 26.719 -16.984 -21.266 1 93.31 445 GLY A C 1
ATOM 3436 O O . GLY A 1 445 ? 25.703 -16.844 -20.578 1 93.31 445 GLY A O 1
ATOM 3437 N N . ALA A 1 446 ? 26.891 -17.938 -21.984 1 92.5 446 ALA A N 1
ATOM 3438 C CA . ALA A 1 446 ? 25.828 -18.922 -22.234 1 92.5 446 ALA A CA 1
ATOM 3439 C C . ALA A 1 446 ? 25.469 -19.672 -20.953 1 92.5 446 ALA A C 1
ATOM 3441 O O . ALA A 1 446 ? 24.297 -20.031 -20.75 1 92.5 446 ALA A O 1
ATOM 3442 N N . ASP A 1 447 ? 26.438 -19.844 -20.094 1 93.25 447 ASP A N 1
ATOM 3443 C CA . ASP A 1 447 ? 26.219 -20.609 -18.875 1 93.25 447 ASP A CA 1
ATOM 3444 C C . ASP A 1 447 ? 26.297 -19.703 -17.641 1 93.25 447 ASP A C 1
ATOM 3446 O O . ASP A 1 447 ? 26.422 -20.203 -16.516 1 93.25 447 ASP A O 1
ATOM 3450 N N . GLY A 1 448 ? 26.359 -18.406 -17.922 1 93.19 448 GLY A N 1
ATOM 3451 C CA . GLY A 1 448 ? 26.422 -17.5 -16.781 1 93.19 448 GLY A CA 1
ATOM 3452 C C . GLY A 1 448 ? 25.156 -17.5 -15.953 1 93.19 448 GLY A C 1
ATOM 3453 O O . GLY A 1 448 ? 24.047 -17.656 -16.484 1 93.19 448 GLY A O 1
ATOM 3454 N N . GLU A 1 449 ? 25.281 -17.297 -14.68 1 91.75 449 GLU A N 1
ATOM 3455 C CA . GLU A 1 449 ? 24.172 -17.344 -13.742 1 91.75 449 GLU A CA 1
ATOM 3456 C C . GLU A 1 449 ? 23.062 -16.375 -14.141 1 91.75 449 GLU A C 1
ATOM 3458 O O . GLU A 1 449 ? 21.891 -16.734 -14.172 1 91.75 449 GLU A O 1
ATOM 3463 N N . LEU A 1 450 ? 23.422 -15.109 -14.469 1 93.12 450 LEU A N 1
ATOM 3464 C CA . LEU A 1 450 ? 22.422 -14.102 -14.797 1 93.12 450 LEU A CA 1
ATOM 3465 C C . LEU A 1 450 ? 21.734 -14.422 -16.109 1 93.12 450 LEU A C 1
ATOM 3467 O O . LEU A 1 450 ? 20.531 -14.203 -16.25 1 93.12 450 LEU A O 1
ATOM 3471 N N . THR A 1 451 ? 22.516 -14.945 -17.062 1 95.88 451 THR A N 1
ATOM 3472 C CA . THR A 1 451 ? 21.953 -15.352 -18.344 1 95.88 451 THR A CA 1
ATOM 3473 C C . THR A 1 451 ? 20.906 -16.453 -18.156 1 95.88 451 THR A C 1
ATOM 3475 O O . THR A 1 451 ? 19.828 -16.391 -18.734 1 95.88 451 THR A O 1
ATOM 3478 N N . LEU A 1 452 ? 21.281 -17.406 -17.328 1 95.88 452 LEU A N 1
ATOM 3479 C CA . LEU A 1 452 ? 20.391 -18.531 -17.078 1 95.88 452 LEU A CA 1
ATOM 3480 C C . LEU A 1 452 ? 19.141 -18.078 -16.328 1 95.88 452 LEU A C 1
ATOM 3482 O O . LEU A 1 452 ? 18.047 -18.578 -16.609 1 95.88 452 LEU A O 1
ATOM 3486 N N . LEU A 1 453 ? 19.297 -17.172 -15.414 1 95.06 453 LEU A N 1
ATOM 3487 C CA . LEU A 1 453 ? 18.156 -16.656 -14.68 1 95.06 453 LEU A CA 1
ATOM 3488 C C . LEU A 1 453 ? 17.219 -15.883 -15.609 1 95.06 453 LEU A C 1
ATOM 3490 O O . LEU A 1 453 ? 15.992 -16.016 -15.508 1 95.06 453 LEU A O 1
ATOM 3494 N N . ALA A 1 454 ? 17.766 -15.062 -16.5 1 96.81 454 ALA A N 1
ATOM 3495 C CA . ALA A 1 454 ? 16.953 -14.367 -17.484 1 96.81 454 ALA A CA 1
ATOM 3496 C C . ALA A 1 454 ? 16.219 -15.359 -18.391 1 96.81 454 ALA A C 1
ATOM 3498 O O . ALA A 1 454 ? 15.055 -15.148 -18.734 1 96.81 454 ALA A O 1
ATOM 3499 N N . GLY A 1 455 ? 16.953 -16.438 -18.766 1 97.19 455 GLY A N 1
ATOM 3500 C CA . GLY A 1 455 ? 16.344 -17.484 -19.562 1 97.19 455 GLY A CA 1
ATOM 3501 C C . GLY A 1 455 ? 15.18 -18.156 -18.875 1 97.19 455 GLY A C 1
ATOM 3502 O O . GLY A 1 455 ? 14.164 -18.469 -19.5 1 97.19 455 GLY A O 1
ATOM 3503 N N . HIS A 1 456 ? 15.352 -18.391 -17.641 1 96.69 456 HIS A N 1
ATOM 3504 C CA . HIS A 1 456 ? 14.289 -19 -16.844 1 96.69 456 HIS A CA 1
ATOM 3505 C C . HIS A 1 456 ? 13.047 -18.109 -16.828 1 96.69 456 HIS A C 1
ATOM 3507 O O . HIS A 1 456 ? 11.93 -18.594 -17.031 1 96.69 456 HIS A O 1
ATOM 3513 N N . THR A 1 457 ? 13.258 -16.859 -16.594 1 96.31 457 THR A N 1
ATOM 3514 C CA . THR A 1 457 ? 12.148 -15.906 -16.594 1 96.31 457 THR A CA 1
ATOM 3515 C C . THR A 1 457 ? 11.492 -15.852 -17.969 1 96.31 457 THR A C 1
ATOM 3517 O O . THR A 1 457 ? 10.258 -15.797 -18.062 1 96.31 457 THR A O 1
ATOM 3520 N N . LEU A 1 458 ? 12.289 -15.891 -18.969 1 97.25 458 LEU A N 1
ATOM 3521 C CA . LEU A 1 458 ? 11.789 -15.883 -20.328 1 97.25 458 LEU A CA 1
ATOM 3522 C C . LEU A 1 458 ? 10.938 -17.125 -20.609 1 97.25 458 LEU A C 1
ATOM 3524 O O . LEU A 1 458 ? 9.867 -17.016 -21.203 1 97.25 458 LEU A O 1
ATOM 3528 N N . ALA A 1 459 ? 11.406 -18.266 -20.172 1 97.19 459 ALA A N 1
ATOM 3529 C CA . ALA A 1 459 ? 10.68 -19.5 -20.391 1 97.19 459 ALA A CA 1
ATOM 3530 C C . ALA A 1 459 ? 9.289 -19.453 -19.766 1 97.19 459 ALA A C 1
ATOM 3532 O O . ALA A 1 459 ? 8.312 -19.891 -20.359 1 97.19 459 ALA A O 1
ATOM 3533 N N . ILE A 1 460 ? 9.211 -18.938 -18.625 1 94.5 460 ILE A N 1
ATOM 3534 C CA . ILE A 1 460 ? 7.938 -18.828 -17.938 1 94.5 460 ILE A CA 1
ATOM 3535 C C . ILE A 1 460 ? 7.008 -17.891 -18.703 1 94.5 460 ILE A C 1
ATOM 3537 O O . ILE A 1 460 ? 5.836 -18.219 -18.922 1 94.5 460 ILE A O 1
ATOM 3541 N N . ALA A 1 461 ? 7.539 -16.719 -19.078 1 92.44 461 ALA A N 1
ATOM 3542 C CA . ALA A 1 461 ? 6.734 -15.758 -19.812 1 92.44 461 ALA A CA 1
ATOM 3543 C C . ALA A 1 461 ? 6.219 -16.359 -21.125 1 92.44 461 ALA A C 1
ATOM 3545 O O . ALA A 1 461 ? 5.055 -16.172 -21.484 1 92.44 461 ALA A O 1
ATOM 3546 N N . LEU A 1 462 ? 7.066 -17.109 -21.797 1 93.62 462 LEU A N 1
ATOM 3547 C CA . LEU A 1 462 ? 6.691 -17.734 -23.062 1 93.62 462 LEU A CA 1
ATOM 3548 C C . LEU A 1 462 ? 5.566 -18.734 -22.859 1 93.62 462 LEU A C 1
ATOM 3550 O O . LEU A 1 462 ? 4.617 -18.797 -23.641 1 93.62 462 LEU A O 1
ATOM 3554 N N . ARG A 1 463 ? 5.641 -19.469 -21.859 1 90.06 463 ARG A N 1
ATOM 3555 C CA . ARG A 1 463 ? 4.605 -20.453 -21.562 1 90.06 463 ARG A CA 1
ATOM 3556 C C . ARG A 1 463 ? 3.268 -19.766 -21.297 1 90.06 463 ARG A C 1
ATOM 3558 O O . ARG A 1 463 ? 2.236 -20.172 -21.828 1 90.06 463 ARG A O 1
ATOM 3565 N N . LEU A 1 464 ? 3.357 -18.781 -20.453 1 83.38 464 LEU A N 1
ATOM 3566 C CA . LEU A 1 464 ? 2.139 -18.078 -20.062 1 83.38 464 LEU A CA 1
ATOM 3567 C C . LEU A 1 464 ? 1.527 -17.344 -21.25 1 83.38 464 LEU A C 1
ATOM 3569 O O . LEU A 1 464 ? 0.317 -17.109 -21.281 1 83.38 464 LEU A O 1
ATOM 3573 N N . LEU A 1 465 ? 2.375 -17.031 -22.266 1 82.69 465 LEU A N 1
ATOM 3574 C CA . LEU A 1 465 ? 1.907 -16.359 -23.469 1 82.69 465 LEU A CA 1
ATOM 3575 C C . LEU A 1 465 ? 1.446 -17.375 -24.516 1 82.69 465 LEU A C 1
ATOM 3577 O O . LEU A 1 465 ? 0.909 -17 -25.547 1 82.69 465 LEU A O 1
ATOM 35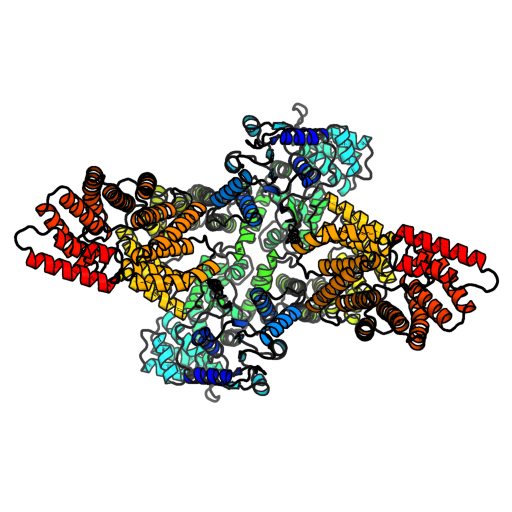81 N N . GLY A 1 466 ? 1.705 -18.703 -24.312 1 79.31 466 GLY A N 1
ATOM 3582 C CA . GLY A 1 466 ? 1.197 -19.734 -25.188 1 79.31 466 GLY A CA 1
ATOM 3583 C C . GLY A 1 466 ? 2.234 -20.25 -26.172 1 79.31 466 GLY A C 1
ATOM 3584 O O . GLY A 1 466 ? 1.926 -21.062 -27.047 1 79.31 466 GLY A O 1
ATOM 3585 N N . PHE A 1 467 ? 3.422 -19.672 -26.078 1 87.88 467 PHE A N 1
ATOM 3586 C CA . PHE A 1 467 ? 4.492 -20.203 -26.906 1 87.88 467 PHE A CA 1
ATOM 3587 C C . PHE A 1 467 ? 5.039 -21.5 -26.328 1 87.88 467 PHE A C 1
ATOM 3589 O O . PHE A 1 467 ? 6.211 -21.578 -25.953 1 87.88 467 PHE A O 1
ATOM 3596 N N . ASN A 1 468 ? 4.285 -22.531 -26.438 1 88.62 468 ASN A N 1
ATOM 3597 C CA . ASN A 1 468 ? 4.469 -23.734 -25.641 1 88.62 468 ASN A CA 1
ATOM 3598 C C . ASN A 1 468 ? 5.742 -24.484 -26.031 1 88.62 468 ASN A C 1
ATOM 3600 O O . ASN A 1 468 ? 6.539 -24.859 -25.172 1 88.62 468 ASN A O 1
ATOM 3604 N N . GLU A 1 469 ? 5.988 -24.656 -27.297 1 90.31 469 GLU A N 1
ATOM 3605 C CA . GLU A 1 469 ? 7.148 -25.422 -27.75 1 90.31 469 GLU A CA 1
ATOM 3606 C C . GLU A 1 469 ? 8.453 -24.703 -27.406 1 90.31 469 GLU A C 1
ATOM 3608 O O . GLU A 1 469 ? 9.398 -25.312 -26.922 1 90.31 469 GLU A O 1
ATOM 3613 N N . ARG A 1 470 ? 8.414 -23.422 -27.719 1 94.38 470 ARG A N 1
ATOM 3614 C CA . ARG A 1 470 ? 9.602 -22.625 -27.406 1 94.38 470 ARG A CA 1
ATOM 3615 C C . ARG A 1 470 ? 9.859 -22.594 -25.906 1 94.38 470 ARG A C 1
ATOM 3617 O O . ARG A 1 470 ? 11.008 -22.703 -25.469 1 94.38 470 ARG A O 1
ATOM 3624 N N . ALA A 1 471 ? 8.812 -22.453 -25.125 1 95.81 471 ALA A N 1
ATOM 3625 C CA . ALA A 1 471 ? 8.922 -22.422 -23.672 1 95.81 471 ALA A CA 1
ATOM 3626 C C . ALA A 1 471 ? 9.492 -23.734 -23.141 1 95.81 471 ALA A C 1
ATOM 3628 O O . ALA A 1 471 ? 10.391 -23.719 -22.297 1 95.81 471 ALA A O 1
ATOM 3629 N N . ARG A 1 472 ? 9.016 -24.812 -23.625 1 95.06 472 ARG A N 1
ATOM 3630 C CA . ARG A 1 472 ? 9.461 -26.125 -23.172 1 95.06 472 ARG A CA 1
ATOM 3631 C C . ARG A 1 472 ? 10.938 -26.344 -23.484 1 95.06 472 ARG A C 1
ATOM 3633 O O . ARG A 1 472 ? 11.711 -26.75 -22.609 1 95.06 472 ARG A O 1
ATOM 3640 N N . ALA A 1 473 ? 11.297 -26.062 -24.703 1 96.94 473 ALA A N 1
ATOM 3641 C CA . ALA A 1 473 ? 12.688 -26.25 -25.109 1 96.94 473 ALA A CA 1
ATOM 3642 C C . ALA A 1 473 ? 13.625 -25.406 -24.266 1 96.94 473 ALA A C 1
ATOM 3644 O O . ALA A 1 473 ? 14.672 -25.891 -23.812 1 96.94 473 ALA A O 1
ATOM 3645 N N . LEU A 1 474 ? 13.219 -24.203 -24.062 1 97.38 474 LEU A N 1
ATOM 3646 C CA . LEU A 1 474 ? 14.055 -23.281 -23.297 1 97.38 474 LEU A CA 1
ATOM 3647 C C . LEU A 1 474 ? 14.125 -23.719 -21.828 1 97.38 474 LEU A C 1
ATOM 3649 O O . LEU A 1 474 ? 15.195 -23.672 -21.219 1 97.38 474 LEU A O 1
ATOM 3653 N N . ALA A 1 475 ? 13.008 -24.062 -21.234 1 97.56 475 ALA A N 1
ATOM 3654 C CA . ALA A 1 475 ? 12.969 -24.484 -19.844 1 97.56 475 ALA A CA 1
ATOM 3655 C C . ALA A 1 475 ? 13.867 -25.703 -19.609 1 97.56 475 ALA A C 1
ATOM 3657 O O . ALA A 1 475 ? 14.609 -25.75 -18.625 1 97.56 475 ALA A O 1
ATOM 3658 N N . GLU A 1 476 ? 13.828 -26.641 -20.516 1 96.62 476 GLU A N 1
ATOM 3659 C CA . GLU A 1 476 ? 14.641 -27.844 -20.406 1 96.62 476 GLU A CA 1
ATOM 3660 C C . GLU A 1 476 ? 16.125 -27.516 -20.547 1 96.62 476 GLU A C 1
ATOM 3662 O O . GLU A 1 476 ? 16.953 -28.047 -19.812 1 96.62 476 GLU A O 1
ATOM 3667 N N . ASP A 1 477 ? 16.391 -26.688 -21.484 1 97.12 477 ASP A N 1
ATOM 3668 C CA . ASP A 1 477 ? 17.781 -26.281 -21.703 1 97.12 477 ASP A CA 1
ATOM 3669 C C . ASP A 1 477 ? 18.359 -25.578 -20.484 1 97.12 477 ASP A C 1
ATOM 3671 O O . ASP A 1 477 ? 19.469 -25.891 -20.031 1 97.12 477 ASP A O 1
ATOM 3675 N N . ILE A 1 478 ? 17.641 -24.641 -19.938 1 97.38 478 ILE A N 1
ATOM 3676 C CA . ILE A 1 478 ? 18.078 -23.875 -18.781 1 97.38 478 ILE A CA 1
ATOM 3677 C C . ILE A 1 478 ? 18.297 -24.797 -17.594 1 97.38 478 ILE A C 1
ATOM 3679 O O . ILE A 1 478 ? 19.297 -24.688 -16.891 1 97.38 478 ILE A O 1
ATOM 3683 N N . TYR A 1 479 ? 17.391 -25.734 -17.375 1 96.75 479 TYR A N 1
ATOM 3684 C CA . TYR A 1 479 ? 17.516 -26.672 -16.25 1 96.75 479 TYR A CA 1
ATOM 3685 C C . TYR A 1 479 ? 18.766 -27.516 -16.391 1 96.75 479 TYR A C 1
ATOM 3687 O O . TYR A 1 479 ? 19.531 -27.672 -15.43 1 96.75 479 TYR A O 1
ATOM 3695 N N . GLN A 1 480 ? 18.953 -28 -17.562 1 96.5 480 GLN A N 1
ATOM 3696 C CA . GLN A 1 480 ? 2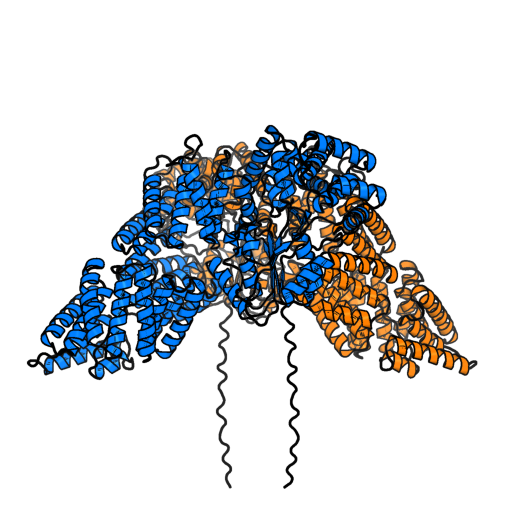0.109 -28.844 -17.797 1 96.5 480 GLN A CA 1
ATOM 3697 C C . GLN A 1 480 ? 21.406 -28.078 -17.578 1 96.5 480 GLN A C 1
ATOM 3699 O O . GLN A 1 480 ? 22.344 -28.578 -16.969 1 96.5 480 GLN A O 1
ATOM 3704 N N . ARG A 1 481 ? 21.469 -26.891 -18.031 1 96.12 481 ARG A N 1
ATOM 3705 C CA . ARG A 1 481 ? 22.672 -26.062 -17.891 1 96.12 481 ARG A CA 1
ATOM 3706 C C . ARG A 1 481 ? 22.922 -25.703 -16.438 1 96.12 481 ARG A C 1
ATOM 3708 O O . ARG A 1 481 ? 24.062 -25.719 -15.969 1 96.12 481 ARG A O 1
ATOM 3715 N N . MET A 1 482 ? 21.875 -25.344 -15.703 1 95.81 482 MET A N 1
ATOM 3716 C CA . MET A 1 482 ? 22.031 -25.031 -14.289 1 95.81 482 MET A CA 1
ATOM 3717 C C . MET A 1 482 ? 22.484 -26.266 -13.508 1 95.81 482 MET A C 1
ATOM 3719 O O . MET A 1 482 ? 23.344 -26.172 -12.633 1 95.81 482 MET A O 1
ATOM 3723 N N . ARG A 1 483 ? 21.859 -27.391 -13.812 1 95.25 483 ARG A N 1
ATOM 3724 C CA . ARG A 1 483 ? 22.172 -28.641 -13.133 1 95.25 483 ARG A CA 1
ATOM 3725 C C . ARG A 1 483 ? 23.641 -29.031 -13.352 1 95.25 483 ARG A C 1
ATOM 3727 O O . ARG A 1 483 ? 24.281 -29.562 -12.445 1 95.25 483 ARG A O 1
ATOM 3734 N N . ASN A 1 484 ? 24.156 -28.719 -14.477 1 94.06 484 ASN A N 1
ATOM 3735 C CA . ASN A 1 484 ? 25.516 -29.141 -14.852 1 94.06 484 ASN A CA 1
ATOM 3736 C C . ASN A 1 484 ? 26.531 -28.047 -14.562 1 94.06 484 ASN A C 1
ATOM 3738 O O . ASN A 1 484 ? 27.719 -28.219 -14.805 1 94.06 484 ASN A O 1
ATOM 3742 N N . SER A 1 485 ? 26.047 -26.922 -14.102 1 92.12 485 SER A N 1
ATOM 3743 C CA . SER A 1 485 ? 26.938 -25.812 -13.773 1 92.12 485 SER A CA 1
ATOM 3744 C C . SER A 1 485 ? 27.797 -26.125 -12.555 1 92.12 485 SER A C 1
ATOM 3746 O O . SER A 1 485 ? 27.297 -26.672 -11.562 1 92.12 485 SER A O 1
ATOM 3748 N N . SER A 1 486 ? 29.062 -25.766 -12.617 1 87.44 486 SER A N 1
ATOM 3749 C CA . SER A 1 486 ? 29.969 -25.984 -11.484 1 87.44 486 SER A CA 1
ATOM 3750 C C . SER A 1 486 ? 29.656 -25.016 -10.344 1 87.44 486 SER A C 1
ATOM 3752 O O . SER A 1 486 ? 29.906 -25.328 -9.18 1 87.44 486 SER A O 1
ATOM 3754 N N . GLU A 1 487 ? 29.078 -23.906 -10.727 1 83.31 487 GLU A N 1
ATOM 3755 C CA . GLU A 1 487 ? 28.797 -22.891 -9.727 1 83.31 487 GLU A CA 1
ATOM 3756 C C . GLU A 1 487 ? 27.469 -23.172 -9.016 1 83.31 487 GLU A C 1
ATOM 3758 O O . GLU A 1 487 ? 27.328 -22.891 -7.82 1 83.31 487 GLU A O 1
ATOM 3763 N N . LEU A 1 488 ? 26.469 -23.609 -9.641 1 88.69 488 LEU A N 1
ATOM 3764 C CA . LEU A 1 488 ? 25.141 -23.781 -9.07 1 88.69 488 LEU A CA 1
ATOM 3765 C C . LEU A 1 488 ? 24.922 -25.219 -8.617 1 88.69 488 LEU A C 1
ATOM 3767 O O . LEU A 1 488 ? 24.812 -25.484 -7.414 1 88.69 488 LEU A O 1
ATOM 3771 N N . GLY A 1 489 ? 25.062 -26.188 -9.617 1 90.19 489 GLY A N 1
ATOM 3772 C CA . GLY A 1 489 ? 24.891 -27.594 -9.289 1 90.19 489 GLY A CA 1
ATOM 3773 C C . GLY A 1 489 ? 23.438 -28 -9.148 1 90.19 489 GLY A C 1
ATOM 3774 O O . GLY A 1 489 ? 22.531 -27.188 -9.352 1 90.19 489 GLY A O 1
ATOM 3775 N N . PRO A 1 490 ? 23.094 -29.234 -8.766 1 90.19 490 PRO A N 1
ATOM 3776 C CA . PRO A 1 490 ? 21.75 -29.797 -8.789 1 90.19 490 PRO A CA 1
ATOM 3777 C C . PRO A 1 490 ? 20.906 -29.359 -7.602 1 90.19 490 PRO A C 1
ATOM 3779 O O . PRO A 1 490 ? 19.672 -29.375 -7.672 1 90.19 490 PRO A O 1
ATOM 3782 N N . ASP A 1 491 ? 21.547 -28.906 -6.566 1 87.25 491 ASP A N 1
ATOM 3783 C CA . ASP A 1 491 ? 20.781 -28.656 -5.352 1 87.25 491 ASP A CA 1
ATOM 3784 C C . ASP A 1 491 ? 20.672 -27.156 -5.074 1 87.25 491 ASP A C 1
ATOM 3786 O O . ASP A 1 491 ? 20.109 -26.75 -4.059 1 87.25 491 ASP A O 1
ATOM 3790 N N . HIS A 1 492 ? 21.266 -26.375 -5.965 1 87 492 HIS A N 1
ATOM 3791 C CA . HIS A 1 492 ? 21.172 -24.938 -5.797 1 87 492 HIS A CA 1
ATOM 3792 C C . HIS A 1 492 ? 19.734 -24.453 -5.941 1 87 492 HIS A C 1
ATOM 3794 O O . HIS A 1 492 ? 18.969 -25 -6.73 1 87 492 HIS A O 1
ATOM 3800 N N . ASP A 1 493 ? 19.344 -23.375 -5.277 1 85.5 493 ASP A N 1
ATOM 3801 C CA . ASP A 1 493 ? 17.984 -22.859 -5.281 1 85.5 493 ASP A CA 1
ATOM 3802 C C . ASP A 1 493 ? 17.516 -22.531 -6.699 1 85.5 493 ASP A C 1
ATOM 3804 O O . ASP A 1 493 ? 16.375 -22.812 -7.07 1 85.5 493 ASP A O 1
ATOM 3808 N N . HIS A 1 494 ? 18.375 -21.938 -7.504 1 90.12 494 HIS A N 1
ATOM 3809 C CA . HIS A 1 494 ? 18.016 -21.578 -8.875 1 90.12 494 HIS A CA 1
ATOM 3810 C C . HIS A 1 494 ? 17.766 -22.812 -9.719 1 90.12 494 HIS A C 1
ATOM 3812 O O . HIS A 1 494 ? 16.875 -22.828 -10.57 1 90.12 494 HIS A O 1
ATOM 3818 N N . THR A 1 495 ? 18.578 -23.859 -9.422 1 93.56 495 THR A N 1
ATOM 3819 C CA . THR A 1 495 ? 18.422 -25.109 -10.164 1 93.56 495 THR A CA 1
ATOM 3820 C C . THR A 1 495 ? 17.109 -25.797 -9.805 1 93.56 495 THR A C 1
ATOM 3822 O O . THR A 1 495 ? 16.406 -26.312 -10.68 1 93.56 495 THR A O 1
ATOM 3825 N N . LEU A 1 496 ? 16.797 -25.766 -8.547 1 90.94 496 LEU A N 1
ATOM 3826 C CA . LEU A 1 496 ? 15.547 -26.359 -8.094 1 90.94 496 LEU A CA 1
ATOM 3827 C C . LEU A 1 496 ? 14.352 -25.625 -8.688 1 90.94 496 LEU A C 1
ATOM 3829 O O . LEU A 1 496 ? 13.375 -26.25 -9.109 1 90.94 496 LEU A O 1
ATOM 3833 N N . ALA A 1 497 ? 14.43 -24.344 -8.719 1 91.31 497 ALA A N 1
ATOM 3834 C CA . ALA A 1 497 ? 13.359 -23.547 -9.305 1 91.31 497 ALA A CA 1
ATOM 3835 C C . ALA A 1 497 ? 13.203 -23.844 -10.789 1 91.31 497 ALA A C 1
ATOM 3837 O O . ALA A 1 497 ? 12.086 -23.938 -11.297 1 91.31 497 ALA A O 1
ATOM 3838 N N . ALA A 1 498 ? 14.32 -23.938 -11.484 1 94.75 498 ALA A N 1
ATOM 3839 C CA . ALA A 1 498 ? 14.289 -24.266 -12.906 1 94.75 498 ALA A CA 1
ATOM 3840 C C . ALA A 1 498 ? 13.703 -25.656 -13.141 1 94.75 498 ALA A C 1
ATOM 3842 O O . ALA A 1 498 ? 12.969 -25.859 -14.102 1 94.75 498 ALA A O 1
ATOM 3843 N N . ALA A 1 499 ? 14.055 -26.578 -12.266 1 95.12 499 ALA A N 1
ATOM 3844 C CA . ALA A 1 499 ? 13.516 -27.938 -12.367 1 95.12 499 ALA A CA 1
ATOM 3845 C C . ALA A 1 499 ? 11.992 -27.922 -12.258 1 95.12 499 ALA A C 1
ATOM 3847 O O . ALA A 1 499 ? 11.312 -28.625 -13.008 1 95.12 499 ALA A O 1
ATOM 3848 N N . ALA A 1 500 ? 11.516 -27.172 -11.391 1 92.06 500 ALA A N 1
ATOM 3849 C CA . ALA A 1 500 ? 10.07 -27.078 -11.148 1 92.06 500 ALA A CA 1
ATOM 3850 C C . ALA A 1 500 ? 9.367 -26.375 -12.305 1 92.06 500 ALA A C 1
ATOM 3852 O O . ALA A 1 500 ? 8.148 -26.5 -12.469 1 92.06 500 ALA A O 1
ATOM 3853 N N . GLY A 1 501 ? 10.109 -25.703 -13.109 1 92.25 501 GLY A N 1
ATOM 3854 C CA . GLY A 1 501 ? 9.547 -24.953 -14.227 1 92.25 501 GLY A CA 1
ATOM 3855 C C . GLY A 1 501 ? 9.359 -25.797 -15.477 1 92.25 501 GLY A C 1
ATOM 3856 O O . GLY A 1 501 ? 8.648 -25.406 -16.406 1 92.25 501 GLY A O 1
ATOM 3857 N N . VAL A 1 502 ? 9.852 -27.016 -15.508 1 95.69 502 VAL A N 1
ATOM 3858 C CA . VAL A 1 502 ? 9.836 -27.844 -16.703 1 95.69 502 VAL A CA 1
ATOM 3859 C C . VAL A 1 502 ? 8.508 -28.578 -16.797 1 95.69 502 VAL A C 1
ATOM 3861 O O . VAL A 1 502 ? 7.863 -28.578 -17.859 1 95.69 502 VAL A O 1
ATOM 3864 N N . PRO A 1 503 ? 8.016 -29.109 -15.695 1 96.06 503 PRO A N 1
ATOM 3865 C CA . PRO A 1 503 ? 6.836 -29.984 -15.781 1 96.06 503 PRO A CA 1
ATOM 3866 C C . PRO A 1 503 ? 5.598 -29.266 -16.297 1 96.06 503 PRO A C 1
ATOM 3868 O O . PRO A 1 503 ? 4.836 -29.812 -17.094 1 96.06 503 PRO A O 1
ATOM 3871 N N . PRO A 1 504 ? 5.359 -28.078 -15.977 1 93.94 504 PRO A N 1
ATOM 3872 C CA . PRO A 1 504 ? 4.199 -27.391 -16.547 1 93.94 504 PRO A CA 1
ATOM 3873 C C . PRO A 1 504 ? 4.227 -27.375 -18.078 1 93.94 504 PRO A C 1
ATOM 3875 O O . PRO A 1 504 ? 3.178 -27.5 -18.719 1 93.94 504 PRO A O 1
ATOM 3878 N N . ASN A 1 505 ? 5.367 -27.25 -18.641 1 94.81 505 ASN A N 1
ATOM 3879 C CA . ASN A 1 505 ? 5.5 -27.281 -20.094 1 94.81 505 ASN A CA 1
ATOM 3880 C C . ASN A 1 505 ? 5.207 -28.688 -20.641 1 94.81 505 ASN A C 1
ATOM 3882 O O . ASN A 1 505 ? 4.641 -28.828 -21.734 1 94.81 505 ASN A O 1
ATOM 3886 N N . LEU A 1 506 ? 5.598 -29.656 -19.906 1 95.38 506 LEU A N 1
ATOM 3887 C CA . LEU A 1 506 ? 5.328 -31.031 -20.312 1 95.38 506 LEU A CA 1
ATOM 3888 C C . LEU A 1 506 ? 3.832 -31.328 -20.266 1 95.38 506 LEU A C 1
ATOM 3890 O O . LEU A 1 506 ? 3.303 -32 -21.156 1 95.38 506 LEU A O 1
ATOM 3894 N N . ARG A 1 507 ? 3.162 -30.828 -19.312 1 94.06 507 ARG A N 1
ATOM 3895 C CA . ARG A 1 507 ? 1.719 -31.016 -19.203 1 94.06 507 ARG A CA 1
ATOM 3896 C C . ARG A 1 507 ? 1.001 -30.359 -20.391 1 94.06 507 ARG A C 1
ATOM 3898 O O . ARG A 1 507 ? 0.08 -30.938 -20.969 1 94.06 507 ARG A O 1
ATOM 3905 N N . VAL A 1 508 ? 1.459 -29.172 -20.734 1 92 508 VAL A N 1
ATOM 3906 C CA . VAL A 1 508 ? 0.866 -28.469 -21.859 1 92 508 VAL A CA 1
ATOM 3907 C C . VAL A 1 508 ? 1.073 -29.266 -23.141 1 92 508 VAL A C 1
ATOM 3909 O O . VAL A 1 508 ? 0.211 -29.266 -24.031 1 92 508 VAL A O 1
ATOM 3912 N N . ALA A 1 509 ? 2.129 -30.016 -23.188 1 92.5 509 ALA A N 1
ATOM 3913 C CA . ALA A 1 509 ? 2.453 -30.812 -24.359 1 92.5 509 ALA A CA 1
ATOM 3914 C C . ALA A 1 509 ? 1.745 -32.156 -24.328 1 92.5 509 ALA A C 1
ATOM 3916 O O . ALA A 1 509 ? 1.84 -32.938 -25.266 1 92.5 509 ALA A O 1
ATOM 3917 N N . GLY A 1 510 ? 1.057 -32.438 -23.234 1 92.38 510 GLY A N 1
ATOM 3918 C CA . GLY A 1 510 ? 0.336 -33.688 -23.109 1 92.38 510 GLY A CA 1
ATOM 3919 C C . GLY A 1 510 ? 1.193 -34.812 -22.578 1 92.38 510 GLY A C 1
ATOM 3920 O O . GLY A 1 510 ? 0.772 -35.969 -22.578 1 92.38 510 GLY A O 1
ATOM 3921 N N . LEU A 1 511 ? 2.381 -34.531 -22.203 1 94.31 511 LEU A N 1
ATOM 3922 C CA . LEU A 1 511 ? 3.312 -35.531 -21.672 1 94.31 511 LEU A CA 1
ATOM 3923 C C . LEU A 1 511 ? 3.203 -35.625 -20.156 1 94.31 511 LEU A C 1
ATOM 3925 O O . LEU A 1 511 ? 4.152 -35.312 -19.438 1 94.31 511 LEU A O 1
ATOM 3929 N N . PHE A 1 512 ? 2.172 -36.188 -19.672 1 95.81 512 PHE A N 1
ATOM 3930 C CA . PHE A 1 512 ? 1.801 -36.188 -18.266 1 95.81 512 PHE A CA 1
ATOM 3931 C C . PHE A 1 512 ? 2.719 -37.094 -17.453 1 95.81 512 PHE A C 1
ATOM 3933 O O . PHE A 1 512 ? 3.09 -36.75 -16.328 1 95.81 512 PHE A O 1
ATOM 3940 N N . ARG A 1 513 ? 3.08 -38.25 -17.969 1 95.38 513 ARG A N 1
ATOM 3941 C CA . ARG A 1 513 ? 3.926 -39.188 -17.25 1 95.38 513 ARG A CA 1
ATOM 3942 C C . ARG A 1 513 ? 5.324 -38.625 -17.031 1 95.38 513 ARG A C 1
ATOM 3944 O O . ARG A 1 513 ? 5.906 -38.781 -15.961 1 95.38 513 ARG A O 1
ATOM 3951 N N . GLU A 1 514 ? 5.805 -38 -18.125 1 95.94 514 GLU A N 1
ATOM 3952 C CA . GLU A 1 514 ? 7.113 -37.375 -18 1 95.94 514 GLU A CA 1
ATOM 3953 C C . GLU A 1 514 ? 7.09 -36.25 -16.984 1 95.94 514 GLU A C 1
ATOM 3955 O O . GLU A 1 514 ? 8.047 -36.062 -16.219 1 95.94 514 GLU A O 1
ATOM 3960 N N . ALA A 1 515 ? 6.031 -35.469 -16.984 1 97.12 515 ALA A N 1
ATOM 3961 C CA . ALA A 1 515 ? 5.867 -34.375 -16 1 97.12 515 ALA A CA 1
ATOM 3962 C C . ALA A 1 515 ? 5.898 -34.938 -14.578 1 97.12 515 ALA A C 1
ATOM 3964 O O . ALA A 1 515 ? 6.555 -34.375 -13.695 1 97.12 515 ALA A O 1
ATOM 3965 N N . LEU A 1 516 ? 5.191 -36.031 -14.336 1 97.44 516 LEU A N 1
ATOM 3966 C CA . LEU A 1 516 ? 5.133 -36.688 -13.023 1 97.44 516 LEU A CA 1
ATOM 3967 C C . LEU A 1 516 ? 6.527 -37.094 -12.57 1 97.44 516 LEU A C 1
ATOM 3969 O O . LEU A 1 516 ? 6.906 -36.875 -11.422 1 97.44 516 LEU A O 1
ATOM 3973 N N . GLU A 1 517 ? 7.238 -37.75 -13.477 1 97.06 517 GLU A N 1
ATOM 3974 C CA . GLU A 1 517 ? 8.57 -38.219 -13.133 1 97.06 517 GLU A CA 1
ATOM 3975 C C . GLU A 1 517 ? 9.484 -37.062 -12.703 1 97.06 517 GLU A C 1
ATOM 3977 O O . GLU A 1 517 ? 10.211 -37.188 -11.719 1 97.06 517 GLU A O 1
ATOM 3982 N N . GLN A 1 518 ? 9.375 -36.031 -13.445 1 96.25 518 GLN A N 1
ATOM 3983 C CA . GLN A 1 518 ? 10.219 -34.875 -13.148 1 96.25 518 GLN A CA 1
ATOM 3984 C C . GLN A 1 518 ? 9.789 -34.219 -11.844 1 96.25 518 GLN A C 1
ATOM 3986 O O . GLN A 1 518 ? 10.633 -33.812 -11.047 1 96.25 518 GLN A O 1
ATOM 3991 N N . ASP A 1 519 ? 8.5 -34.031 -11.633 1 97.25 519 ASP A N 1
ATOM 3992 C CA . ASP A 1 519 ? 8.016 -33.406 -10.414 1 97.25 519 ASP A CA 1
ATOM 3993 C C . ASP A 1 519 ? 8.328 -34.25 -9.188 1 97.25 519 ASP A C 1
ATOM 3995 O O . ASP A 1 519 ? 8.602 -33.719 -8.109 1 97.25 519 ASP A O 1
ATOM 3999 N N . ARG A 1 520 ? 8.281 -35.562 -9.32 1 97 520 ARG A N 1
ATOM 4000 C CA . ARG A 1 520 ? 8.648 -36.438 -8.219 1 97 520 ARG A CA 1
ATOM 4001 C C . ARG A 1 520 ? 10.117 -36.281 -7.84 1 97 520 ARG A C 1
ATOM 4003 O O . ARG A 1 520 ? 10.453 -36.219 -6.656 1 97 520 ARG A O 1
ATOM 4010 N N . ALA A 1 521 ? 10.906 -36.219 -8.883 1 95.12 521 ALA A N 1
ATOM 4011 C CA . ALA A 1 521 ? 12.336 -36.031 -8.648 1 95.12 521 ALA A CA 1
ATOM 4012 C C . ALA A 1 521 ? 12.586 -34.688 -7.934 1 95.12 521 ALA A C 1
ATOM 4014 O O . ALA A 1 521 ? 13.406 -34.625 -7.012 1 95.12 521 ALA A O 1
ATOM 4015 N N . SER A 1 522 ? 11.938 -33.656 -8.406 1 94.38 522 SER A N 1
ATOM 4016 C CA . SER A 1 522 ? 12.07 -32.344 -7.793 1 94.38 522 SER A CA 1
ATOM 4017 C C . SER A 1 522 ? 11.594 -32.375 -6.344 1 94.38 522 SER A C 1
ATOM 4019 O O . SER A 1 522 ? 12.242 -31.812 -5.461 1 94.38 522 SER A O 1
ATOM 4021 N N . ALA A 1 523 ? 10.438 -32.969 -6.062 1 95.12 523 ALA A N 1
ATOM 4022 C CA . ALA A 1 523 ? 9.883 -33.031 -4.715 1 95.12 523 ALA A CA 1
ATOM 4023 C C . ALA A 1 523 ? 10.828 -33.75 -3.76 1 95.12 523 ALA A C 1
ATOM 4025 O O . ALA A 1 523 ? 10.969 -33.344 -2.6 1 95.12 523 ALA A O 1
ATOM 4026 N N . ASP A 1 524 ? 11.469 -34.75 -4.258 1 93.75 524 ASP A N 1
ATOM 4027 C CA . ASP A 1 524 ? 12.43 -35.5 -3.449 1 93.75 524 ASP A CA 1
ATOM 4028 C C . ASP A 1 524 ? 13.617 -34.594 -3.068 1 93.75 524 ASP A C 1
ATOM 4030 O O . ASP A 1 524 ? 14.109 -34.688 -1.94 1 93.75 524 ASP A O 1
ATOM 4034 N N . ARG A 1 525 ? 14.039 -33.844 -3.971 1 91.56 525 ARG A N 1
ATOM 4035 C CA . ARG A 1 525 ? 15.164 -32.938 -3.709 1 91.56 525 ARG A CA 1
ATOM 4036 C C . ARG A 1 525 ? 14.773 -31.859 -2.713 1 91.56 525 ARG A C 1
ATOM 4038 O O . ARG A 1 525 ? 15.562 -31.5 -1.837 1 91.56 525 ARG A O 1
ATOM 4045 N N . TYR A 1 526 ? 13.57 -31.297 -2.898 1 90.69 526 TYR A N 1
ATOM 4046 C CA . TYR A 1 526 ? 13.086 -30.297 -1.952 1 90.69 526 TYR A CA 1
ATOM 4047 C C . TYR A 1 526 ? 12.977 -30.891 -0.549 1 90.69 526 TYR A C 1
ATOM 4049 O O . TYR A 1 526 ? 13.32 -30.219 0.433 1 90.69 526 TYR A O 1
ATOM 4057 N N . ARG A 1 527 ? 12.516 -32.062 -0.464 1 87.69 527 ARG A N 1
ATOM 4058 C CA . ARG A 1 527 ? 12.359 -32.719 0.83 1 87.69 527 ARG A CA 1
ATOM 4059 C C . ARG A 1 527 ? 13.711 -32.906 1.521 1 87.69 527 ARG A C 1
ATOM 4061 O O . ARG A 1 527 ? 13.82 -32.75 2.736 1 87.69 527 ARG A O 1
ATOM 4068 N N . ARG A 1 528 ? 14.688 -33.219 0.718 1 82.44 528 ARG A N 1
ATOM 4069 C CA . ARG A 1 528 ? 16.031 -33.406 1.272 1 82.44 528 ARG A CA 1
ATOM 4070 C C . ARG A 1 528 ? 16.625 -32.062 1.732 1 82.44 528 ARG A C 1
ATOM 4072 O O . ARG A 1 528 ? 17.359 -32.031 2.719 1 82.44 528 ARG A O 1
ATOM 4079 N N . LYS A 1 529 ? 16.297 -31.094 0.995 1 79.38 529 LYS A N 1
ATOM 4080 C CA . LYS A 1 529 ? 16.891 -29.781 1.26 1 79.38 529 LYS A CA 1
ATOM 4081 C C . LYS A 1 529 ? 16.156 -29.062 2.381 1 79.38 529 LYS A C 1
ATOM 4083 O O . LYS A 1 529 ? 16.781 -28.375 3.193 1 79.38 529 LYS A O 1
ATOM 4088 N N . PHE A 1 530 ? 14.766 -28.906 2.537 1 74.56 530 PHE A N 1
ATOM 4089 C CA . PHE A 1 530 ? 14 -28.047 3.428 1 74.56 530 PHE A CA 1
ATOM 4090 C C . PHE A 1 530 ? 13.234 -28.875 4.457 1 74.56 530 PHE A C 1
ATOM 4092 O O . PHE A 1 530 ? 12.633 -28.312 5.379 1 74.56 530 PHE A O 1
ATOM 4099 N N . ASP A 1 531 ? 12.961 -29.984 4.504 1 73.94 531 ASP A N 1
ATOM 4100 C CA . ASP A 1 531 ? 12.172 -30.875 5.348 1 73.94 531 ASP A CA 1
ATOM 4101 C C . ASP A 1 531 ? 10.797 -31.125 4.734 1 73.94 531 ASP A C 1
ATOM 4103 O O . ASP A 1 531 ? 10.406 -30.469 3.771 1 73.94 531 ASP A O 1
ATOM 4107 N N . GLU A 1 532 ? 10.047 -31.875 5.309 1 78.31 532 GLU A N 1
ATOM 4108 C CA . GLU A 1 532 ? 8.805 -32.406 4.75 1 78.31 532 GLU A CA 1
ATOM 4109 C C . GLU A 1 532 ? 7.676 -31.391 4.852 1 78.31 532 GLU A C 1
ATOM 4111 O O . GLU A 1 532 ? 6.828 -31.312 3.957 1 78.31 532 GLU A O 1
ATOM 4116 N N . ASP A 1 533 ? 7.688 -30.594 5.871 1 78.12 533 ASP A N 1
ATOM 4117 C CA . ASP A 1 533 ? 6.543 -29.719 6.098 1 78.12 533 ASP A CA 1
ATOM 4118 C C . ASP A 1 533 ? 6.867 -28.281 5.688 1 78.12 533 ASP A C 1
ATOM 4120 O O . ASP A 1 533 ? 6.074 -27.359 5.93 1 78.12 533 ASP A O 1
ATOM 4124 N N . ASP A 1 534 ? 8.031 -28.141 5.051 1 81.5 534 ASP A N 1
ATOM 4125 C CA . ASP A 1 534 ? 8.398 -26.812 4.57 1 81.5 534 ASP A CA 1
ATOM 4126 C C . ASP A 1 534 ? 7.496 -26.375 3.418 1 81.5 534 ASP A C 1
ATOM 4128 O O . ASP A 1 534 ? 7.152 -27.188 2.551 1 81.5 534 ASP A O 1
ATOM 4132 N N . PRO A 1 535 ? 7.102 -25.125 3.406 1 83.19 535 PRO A N 1
ATOM 4133 C CA . PRO A 1 535 ? 6.223 -24.625 2.342 1 83.19 535 PRO A CA 1
ATOM 4134 C C . PRO A 1 535 ? 6.77 -24.922 0.945 1 83.19 535 PRO A C 1
ATOM 4136 O O . PRO A 1 535 ? 6 -25.188 0.021 1 83.19 535 PRO A O 1
ATOM 4139 N N . GLU A 1 536 ? 8.047 -24.922 0.765 1 86.12 536 GLU A N 1
ATOM 4140 C CA . GLU A 1 536 ? 8.633 -25.219 -0.539 1 86.12 536 GLU A CA 1
ATOM 4141 C C . GLU A 1 536 ? 8.453 -26.688 -0.902 1 86.12 536 GLU A C 1
ATOM 4143 O O . GLU A 1 536 ? 8.156 -27.016 -2.053 1 86.12 536 GLU A O 1
ATOM 4148 N N . THR A 1 537 ? 8.602 -27.516 0.096 1 90.56 537 THR A N 1
ATOM 4149 C CA . THR A 1 537 ? 8.406 -28.953 -0.127 1 90.56 537 THR A CA 1
ATOM 4150 C C . THR A 1 537 ? 6.938 -29.25 -0.411 1 90.56 537 THR A C 1
ATOM 4152 O O . THR A 1 537 ? 6.625 -30.031 -1.317 1 90.56 537 THR A O 1
ATOM 4155 N N . LEU A 1 538 ? 6.105 -28.625 0.366 1 91.94 538 LEU A N 1
ATOM 4156 C CA . LEU A 1 538 ? 4.676 -28.812 0.156 1 91.94 538 LEU A CA 1
ATOM 4157 C C . LEU A 1 538 ? 4.262 -28.344 -1.233 1 91.94 538 LEU A C 1
ATOM 4159 O O . LEU A 1 538 ? 3.42 -28.969 -1.881 1 91.94 538 LEU A O 1
ATOM 4163 N N . GLY A 1 539 ? 4.863 -27.297 -1.662 1 92.94 539 GLY A N 1
ATOM 4164 C CA . GLY A 1 539 ? 4.605 -26.812 -3.008 1 92.94 539 GLY A CA 1
ATOM 4165 C C . GLY A 1 539 ? 5.039 -27.781 -4.09 1 92.94 539 GLY A C 1
ATOM 4166 O O . GLY A 1 539 ? 4.316 -27.984 -5.066 1 92.94 539 GLY A O 1
ATOM 4167 N N . ALA A 1 540 ? 6.199 -28.375 -3.912 1 94.62 540 ALA A N 1
ATOM 4168 C CA . ALA A 1 540 ? 6.691 -29.359 -4.867 1 94.62 540 ALA A CA 1
ATOM 4169 C C . ALA A 1 540 ? 5.805 -30.609 -4.875 1 94.62 540 ALA A C 1
ATOM 4171 O O . ALA A 1 540 ? 5.543 -31.188 -5.934 1 94.62 540 ALA A O 1
ATOM 4172 N N . GLN A 1 541 ? 5.344 -30.969 -3.736 1 95.94 541 GLN A N 1
ATOM 4173 C CA . GLN A 1 541 ? 4.445 -32.125 -3.631 1 95.94 541 GLN A CA 1
ATOM 4174 C C . GLN A 1 541 ? 3.105 -31.828 -4.297 1 95.94 541 GLN A C 1
ATOM 4176 O O . GLN A 1 541 ? 2.502 -32.719 -4.898 1 95.94 541 GLN A O 1
ATOM 4181 N N . ASN A 1 542 ? 2.674 -30.672 -4.152 1 95.56 542 ASN A N 1
ATOM 4182 C CA . ASN A 1 542 ? 1.443 -30.281 -4.824 1 95.56 542 ASN A CA 1
ATOM 4183 C C . ASN A 1 542 ? 1.55 -30.438 -6.336 1 95.56 542 ASN A C 1
ATOM 4185 O O . ASN A 1 542 ? 0.584 -30.844 -6.992 1 95.56 542 ASN A O 1
ATOM 4189 N N . ASN A 1 543 ? 2.682 -30.141 -6.883 1 95.69 543 ASN A N 1
ATOM 4190 C CA . ASN A 1 543 ? 2.891 -30.328 -8.312 1 95.69 543 ASN A CA 1
ATOM 4191 C C . ASN A 1 543 ? 2.771 -31.797 -8.711 1 95.69 543 ASN A C 1
ATOM 4193 O O . ASN A 1 543 ? 2.227 -32.125 -9.766 1 95.69 543 ASN A O 1
ATOM 4197 N N . VAL A 1 544 ? 3.268 -32.594 -7.844 1 97.5 544 VAL A N 1
ATOM 4198 C CA . VAL A 1 544 ? 3.143 -34.031 -8.07 1 97.5 544 VAL A CA 1
ATOM 4199 C C . VAL A 1 544 ? 1.667 -34.438 -8.094 1 97.5 544 VAL A C 1
ATOM 4201 O O . VAL A 1 544 ? 1.233 -35.188 -8.969 1 97.5 544 VAL A O 1
ATOM 4204 N N . ALA A 1 545 ? 0.958 -33.875 -7.164 1 97.62 545 ALA A N 1
ATOM 4205 C CA . ALA A 1 545 ? -0.468 -34.188 -7.078 1 97.62 545 ALA A CA 1
ATOM 4206 C C . ALA A 1 545 ? -1.199 -33.75 -8.344 1 97.62 545 ALA A C 1
ATOM 4208 O O . ALA A 1 545 ? -2.123 -34.438 -8.797 1 97.62 545 ALA A O 1
ATOM 4209 N N . VAL A 1 546 ? -0.819 -32.719 -8.953 1 96.31 546 VAL A N 1
ATOM 4210 C CA . VAL A 1 546 ? -1.423 -32.219 -10.188 1 96.31 546 VAL A CA 1
ATOM 4211 C C . VAL A 1 546 ? -1.208 -33.25 -11.297 1 96.31 546 VAL A C 1
ATOM 4213 O O . VAL A 1 546 ? -2.143 -33.594 -12.031 1 96.31 546 VAL A O 1
ATOM 4216 N N . ASP A 1 547 ? -0.037 -33.75 -11.383 1 97 547 ASP A N 1
ATOM 4217 C CA . ASP A 1 547 ? 0.287 -34.75 -12.406 1 97 547 ASP A CA 1
ATOM 4218 C C . ASP A 1 547 ? -0.5 -36.031 -12.195 1 97 547 ASP A C 1
ATOM 4220 O O . ASP A 1 547 ? -0.977 -36.656 -13.148 1 97 547 ASP A O 1
ATOM 4224 N N . LEU A 1 548 ? -0.584 -36.344 -10.953 1 97.56 548 LEU A N 1
ATOM 4225 C CA . LEU A 1 548 ? -1.319 -37.562 -10.633 1 97.56 548 LEU A CA 1
ATOM 4226 C C . LEU A 1 548 ? -2.789 -37.438 -11.016 1 97.56 548 LEU A C 1
ATOM 4228 O O . LEU A 1 548 ? -3.379 -38.375 -11.555 1 97.56 548 LEU A O 1
ATOM 4232 N N . ARG A 1 549 ? -3.342 -36.312 -10.812 1 96.19 549 ARG A N 1
ATOM 4233 C CA . ARG A 1 549 ? -4.719 -36.094 -11.234 1 96.19 549 ARG A CA 1
ATOM 4234 C C . ARG A 1 549 ? -4.855 -36.188 -12.75 1 96.19 549 ARG A C 1
ATOM 4236 O O . ARG A 1 549 ? -5.824 -36.75 -13.258 1 96.19 549 ARG A O 1
ATOM 4243 N N . MET A 1 550 ? -3.891 -35.625 -13.422 1 95.38 550 MET A N 1
ATOM 4244 C CA . MET A 1 550 ? -3.934 -35.656 -14.883 1 95.38 550 MET A CA 1
ATOM 4245 C C . MET A 1 550 ? -3.854 -37.094 -15.398 1 95.38 550 MET A C 1
ATOM 4247 O O . MET A 1 550 ? -4.383 -37.406 -16.469 1 95.38 550 MET A O 1
ATOM 4251 N N . LEU A 1 551 ? -3.277 -37.906 -14.586 1 95.69 551 LEU A N 1
ATOM 4252 C CA . LEU A 1 551 ? -3.139 -39.312 -14.953 1 95.69 551 LEU A CA 1
ATOM 4253 C C . LEU A 1 551 ? -4.258 -40.156 -14.344 1 95.69 551 LEU A C 1
ATOM 4255 O O . LEU A 1 551 ? -4.188 -41.375 -14.336 1 95.69 551 LEU A O 1
ATOM 4259 N N . SER A 1 552 ? -5.262 -39.5 -13.781 1 95.38 552 SER A N 1
ATOM 4260 C CA . SER A 1 552 ? -6.453 -40.094 -13.188 1 95.38 552 SER A CA 1
ATOM 4261 C C . SER A 1 552 ? -6.105 -40.938 -11.953 1 95.38 552 SER A C 1
ATOM 4263 O O . SER A 1 552 ? -6.828 -41.875 -11.602 1 95.38 552 SER A O 1
ATOM 4265 N N . ASP A 1 553 ? -4.934 -40.719 -11.43 1 96.25 553 ASP A N 1
ATOM 4266 C CA . ASP A 1 553 ? -4.574 -41.375 -10.164 1 96.25 553 ASP A CA 1
ATOM 4267 C C . ASP A 1 553 ? -4.992 -40.5 -8.977 1 96.25 553 ASP A C 1
ATOM 4269 O O . ASP A 1 553 ? -4.141 -40 -8.242 1 96.25 553 ASP A O 1
ATOM 4273 N N . PHE A 1 554 ? -6.258 -40.438 -8.719 1 96.94 554 PHE A N 1
ATOM 4274 C CA . PHE A 1 554 ? -6.84 -39.562 -7.711 1 96.94 554 PHE A CA 1
ATOM 4275 C C . PHE A 1 554 ? -6.535 -40.062 -6.309 1 96.94 554 PHE A C 1
ATOM 4277 O O . PHE A 1 554 ? -6.348 -39.281 -5.379 1 96.94 554 PHE A O 1
ATOM 4284 N N . PRO A 1 555 ? -6.449 -41.406 -6.129 1 96.62 555 PRO A N 1
ATOM 4285 C CA . PRO A 1 555 ? -6.109 -41.906 -4.785 1 96.62 555 PRO A CA 1
ATOM 4286 C C . PRO A 1 555 ? -4.746 -41.406 -4.312 1 96.62 555 PRO A C 1
ATOM 4288 O O . PRO A 1 555 ? -4.617 -40.938 -3.174 1 96.62 555 PRO A O 1
ATOM 4291 N N . ALA A 1 556 ? -3.77 -41.5 -5.223 1 97.31 556 ALA A N 1
ATOM 4292 C CA . ALA A 1 556 ? -2.438 -41.031 -4.844 1 97.31 556 ALA A CA 1
ATOM 4293 C C . ALA A 1 556 ? -2.426 -39.531 -4.625 1 97.31 556 ALA A C 1
ATOM 4295 O O . ALA A 1 556 ? -1.769 -39.031 -3.709 1 97.31 556 ALA A O 1
ATOM 4296 N N . ALA A 1 557 ? -3.092 -38.75 -5.477 1 98 557 ALA A N 1
ATOM 4297 C CA . ALA A 1 557 ? -3.189 -37.312 -5.316 1 98 557 ALA A CA 1
ATOM 4298 C C . ALA A 1 557 ? -3.859 -36.938 -3.994 1 98 557 ALA A C 1
ATOM 4300 O O . ALA A 1 557 ? -3.432 -36 -3.309 1 98 557 ALA A O 1
ATOM 4301 N N . TYR A 1 558 ? -4.887 -37.688 -3.668 1 98.06 558 TYR A N 1
ATOM 4302 C CA . TYR A 1 558 ? -5.637 -37.469 -2.436 1 98.06 558 TYR A CA 1
ATOM 4303 C C . TYR A 1 558 ? -4.73 -37.594 -1.217 1 98.06 558 TYR A C 1
ATOM 4305 O O . TYR A 1 558 ? -4.816 -36.781 -0.293 1 98.06 558 TYR A O 1
ATOM 4313 N N . GLU A 1 559 ? -3.887 -38.531 -1.245 1 97.56 559 GLU A N 1
ATOM 4314 C CA . GLU A 1 559 ? -3 -38.75 -0.103 1 97.56 559 GLU A CA 1
ATOM 4315 C C . GLU A 1 559 ? -2.027 -37.594 0.054 1 97.56 559 GLU A C 1
ATOM 4317 O O . GLU A 1 559 ? -1.73 -37.156 1.174 1 97.56 559 GLU A O 1
ATOM 4322 N N . ILE A 1 560 ? -1.515 -37.094 -1.008 1 97.44 560 ILE A N 1
ATOM 4323 C CA . ILE A 1 560 ? -0.591 -35.938 -0.981 1 97.44 560 ILE A CA 1
ATOM 4324 C C . ILE A 1 560 ? -1.316 -34.688 -0.482 1 97.44 560 ILE A C 1
ATOM 4326 O O . ILE A 1 560 ? -0.817 -34 0.396 1 97.44 560 ILE A O 1
ATOM 4330 N N . ASP A 1 561 ? -2.498 -34.438 -1.044 1 97.5 561 ASP A N 1
ATOM 4331 C CA . ASP A 1 561 ? -3.242 -33.25 -0.685 1 97.5 561 ASP A CA 1
ATOM 4332 C C . ASP A 1 561 ? -3.752 -33.312 0.752 1 97.5 561 ASP A C 1
ATOM 4334 O O . ASP A 1 561 ? -3.828 -32.312 1.446 1 97.5 561 ASP A O 1
ATOM 4338 N N . LYS A 1 562 ? -4.137 -34.531 1.151 1 96.94 562 LYS A N 1
ATOM 4339 C CA . LYS A 1 562 ? -4.543 -34.719 2.537 1 96.94 562 LYS A CA 1
ATOM 4340 C C . LYS A 1 562 ? -3.404 -34.406 3.5 1 96.94 562 LYS A C 1
ATOM 4342 O O . LYS A 1 562 ? -3.615 -33.75 4.52 1 96.94 562 LYS A O 1
ATOM 4347 N N . ALA A 1 563 ? -2.248 -34.844 3.129 1 94.81 563 ALA A N 1
ATOM 4348 C CA . ALA A 1 563 ? -1.069 -34.562 3.939 1 94.81 563 ALA A CA 1
ATOM 4349 C C . ALA A 1 563 ? -0.789 -33.062 3.979 1 94.81 563 ALA A C 1
ATOM 4351 O O . ALA A 1 563 ? -0.398 -32.531 5.016 1 94.81 563 ALA A O 1
ATOM 4352 N N . ALA A 1 564 ? -0.935 -32.406 2.852 1 95 564 ALA A N 1
ATOM 4353 C CA . ALA A 1 564 ? -0.727 -30.969 2.787 1 95 564 ALA A CA 1
ATOM 4354 C C . ALA A 1 564 ? -1.729 -30.234 3.67 1 95 564 ALA A C 1
ATOM 4356 O O . ALA A 1 564 ? -1.368 -29.281 4.367 1 95 564 ALA A O 1
ATOM 4357 N N . VAL A 1 565 ? -2.996 -30.594 3.633 1 94.62 565 VAL A N 1
ATOM 4358 C CA . VAL A 1 565 ? -4.031 -29.984 4.465 1 94.62 565 VAL A CA 1
ATOM 4359 C C . VAL A 1 565 ? -3.678 -30.172 5.941 1 94.62 565 VAL A C 1
ATOM 4361 O O . VAL A 1 565 ? -3.771 -29.234 6.727 1 94.62 565 VAL A O 1
ATOM 4364 N N . HIS A 1 566 ? -3.23 -31.344 6.191 1 90 566 HIS A N 1
ATOM 4365 C CA . HIS A 1 566 ? -2.854 -31.625 7.574 1 90 566 HIS A CA 1
ATOM 4366 C C . HIS A 1 566 ? -1.684 -30.75 8.016 1 90 566 HIS A C 1
ATOM 4368 O O . HIS A 1 566 ? -1.696 -30.203 9.117 1 90 566 HIS A O 1
ATOM 4374 N N . ALA A 1 567 ? -0.729 -30.656 7.18 1 87.12 567 ALA A N 1
ATOM 4375 C CA . ALA A 1 567 ? 0.45 -29.859 7.484 1 87.12 567 ALA A CA 1
ATOM 4376 C C . ALA A 1 567 ? 0.071 -28.391 7.715 1 87.12 567 ALA A C 1
ATOM 4378 O O . ALA A 1 567 ? 0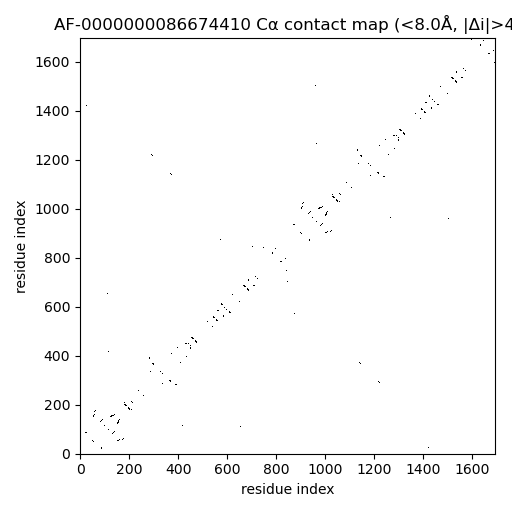.501 -27.781 8.695 1 87.12 567 ALA A O 1
ATOM 4379 N N . TRP A 1 568 ? -0.766 -27.828 6.832 1 87.12 568 TRP A N 1
ATOM 4380 C CA . TRP A 1 568 ? -1.151 -26.422 6.93 1 87.12 568 TRP A CA 1
ATOM 4381 C C . TRP A 1 568 ? -2.055 -26.188 8.133 1 87.12 568 TRP A C 1
ATOM 4383 O O . TRP A 1 568 ? -1.975 -25.141 8.781 1 87.12 568 TRP A O 1
ATOM 4393 N N . GLN A 1 569 ? -2.928 -27.141 8.391 1 80.56 569 GLN A N 1
ATOM 4394 C CA . GLN A 1 569 ? -3.832 -27.031 9.531 1 80.56 569 GLN A CA 1
ATOM 4395 C C . GLN A 1 569 ? -3.055 -26.906 10.836 1 80.56 569 GLN A C 1
ATOM 4397 O O . GLN A 1 569 ? -3.539 -26.297 11.797 1 80.56 569 GLN A O 1
ATOM 4402 N N . GLN A 1 570 ? -1.862 -27.438 10.695 1 73.31 570 GLN A N 1
ATOM 4403 C CA . GLN A 1 570 ? -1.037 -27.422 11.898 1 73.31 570 GLN A CA 1
ATOM 4404 C C . GLN A 1 570 ? -0.292 -26.094 12.031 1 73.31 570 GLN A C 1
ATOM 4406 O O . GLN A 1 570 ? 0.188 -25.75 13.109 1 73.31 570 GLN A O 1
ATOM 4411 N N . THR A 1 571 ? -0.26 -25.359 11 1 73.38 571 THR A N 1
ATOM 4412 C CA . THR A 1 571 ? 0.694 -24.25 11.016 1 73.38 571 THR A CA 1
ATOM 4413 C C . THR A 1 571 ? -0.011 -22.922 10.758 1 73.38 571 THR A C 1
ATOM 4415 O O . THR A 1 571 ? 0.528 -21.859 11.062 1 73.38 571 THR A O 1
ATOM 4418 N N . VAL A 1 572 ? -1.189 -22.953 10.148 1 76.38 572 VAL A N 1
ATOM 4419 C CA . VAL A 1 572 ? -1.825 -21.703 9.773 1 76.38 572 VAL A CA 1
ATOM 4420 C C . VAL A 1 572 ? -3.273 -21.688 10.258 1 76.38 572 VAL A C 1
ATOM 4422 O O . VAL A 1 572 ? -3.795 -22.719 10.703 1 76.38 572 VAL A O 1
ATOM 4425 N N . SER A 1 573 ? -3.859 -20.5 10.266 1 72.31 573 SER A N 1
ATOM 4426 C CA . SER A 1 573 ? -5.254 -20.359 10.672 1 72.31 573 SER A CA 1
ATOM 4427 C C . SER A 1 573 ? -6.195 -20.938 9.625 1 72.31 573 SER A C 1
ATOM 4429 O O . SER A 1 573 ? -5.781 -21.234 8.5 1 72.31 573 SER A O 1
ATOM 4431 N N . GLU A 1 574 ? -7.383 -21.078 9.961 1 74.94 574 GLU A N 1
ATOM 4432 C CA . GLU A 1 574 ? -8.383 -21.734 9.125 1 74.94 574 GLU A CA 1
ATOM 4433 C C . GLU A 1 574 ? -8.625 -20.969 7.836 1 74.94 574 GLU A C 1
ATOM 4435 O O . GLU A 1 574 ? -8.969 -21.547 6.809 1 74.94 574 GLU A O 1
ATOM 4440 N N . ASN A 1 575 ? -8.43 -19.688 7.898 1 77.19 575 ASN A N 1
ATOM 4441 C CA . ASN A 1 575 ? -8.742 -18.891 6.711 1 77.19 575 ASN A CA 1
ATOM 4442 C C . ASN A 1 575 ? -7.473 -18.484 5.965 1 77.19 575 ASN A C 1
ATOM 4444 O O . ASN A 1 575 ? -7.516 -17.594 5.109 1 77.19 575 ASN A O 1
ATOM 4448 N N . ASP A 1 576 ? -6.426 -19.203 6.352 1 81.94 576 ASP A N 1
ATOM 4449 C CA . ASP A 1 576 ? -5.184 -18.922 5.637 1 81.94 576 ASP A CA 1
ATOM 4450 C C . ASP A 1 576 ? -5.258 -19.422 4.195 1 81.94 576 ASP A C 1
ATOM 4452 O O . ASP A 1 576 ? -5.777 -20.516 3.934 1 81.94 576 ASP A O 1
ATOM 4456 N N . ASN A 1 577 ? -4.77 -18.609 3.297 1 84.38 577 ASN A N 1
ATOM 4457 C CA . ASN A 1 577 ? -4.855 -18.922 1.872 1 84.38 577 ASN A CA 1
ATOM 4458 C C . ASN A 1 577 ? -4.184 -20.25 1.54 1 84.38 577 ASN A C 1
ATOM 4460 O O . ASN A 1 577 ? -4.621 -20.953 0.632 1 84.38 577 ASN A O 1
ATOM 4464 N N . ARG A 1 578 ? -3.17 -20.656 2.264 1 85.5 578 ARG A N 1
ATOM 4465 C CA . ARG A 1 578 ? -2.432 -21.891 1.977 1 85.5 578 ARG A CA 1
ATOM 4466 C C . ARG A 1 578 ? -3.252 -23.125 2.346 1 85.5 578 ARG A C 1
ATOM 4468 O O . ARG A 1 578 ? -3.262 -24.109 1.608 1 85.5 578 ARG A O 1
ATOM 4475 N N . LEU A 1 579 ? -3.902 -22.938 3.398 1 89.12 579 LEU A N 1
ATOM 4476 C CA . LEU A 1 579 ? -4.777 -24.031 3.824 1 89.12 579 LEU A CA 1
ATOM 4477 C C . LEU A 1 579 ? -5.996 -24.125 2.912 1 89.12 579 LEU A C 1
ATOM 4479 O O . LEU A 1 579 ? -6.375 -25.234 2.496 1 89.12 579 LEU A O 1
ATOM 4483 N N . LEU A 1 580 ? -6.586 -22.984 2.627 1 91.31 580 LEU A N 1
ATOM 4484 C CA . LEU A 1 580 ? -7.75 -22.969 1.745 1 91.31 580 LEU A CA 1
ATOM 4485 C C . LEU A 1 580 ? -7.402 -23.562 0.38 1 91.31 580 LEU A C 1
ATOM 4487 O O . LEU A 1 580 ? -8.18 -24.328 -0.189 1 91.31 580 LEU A O 1
ATOM 4491 N N . PHE A 1 581 ? -6.223 -23.25 -0.107 1 92.81 581 PHE A N 1
ATOM 4492 C CA . PHE A 1 581 ? -5.754 -23.766 -1.386 1 92.81 581 PHE A CA 1
ATOM 4493 C C . PHE A 1 581 ? -5.59 -25.281 -1.327 1 92.81 581 PHE A C 1
ATOM 4495 O O . PHE A 1 581 ? -6.035 -26 -2.229 1 92.81 581 PHE A O 1
ATOM 4502 N N . ALA A 1 582 ? -4.988 -25.766 -0.296 1 95.38 582 ALA A N 1
ATOM 4503 C CA . ALA A 1 582 ? -4.805 -27.203 -0.124 1 95.38 582 ALA A CA 1
ATOM 4504 C C . ALA A 1 582 ? -6.148 -27.922 -0.03 1 95.38 582 ALA A C 1
ATOM 4506 O O . ALA A 1 582 ? -6.316 -29.016 -0.581 1 95.38 582 ALA A O 1
ATOM 4507 N N . GLN A 1 583 ? -7.074 -27.312 0.615 1 96.19 583 GLN A N 1
ATOM 4508 C CA . GLN A 1 583 ? -8.391 -27.906 0.78 1 96.19 583 GLN A CA 1
ATOM 4509 C C . GLN A 1 583 ? -9.148 -27.953 -0.544 1 96.19 583 GLN A C 1
ATOM 4511 O O . GLN A 1 583 ? -9.914 -28.875 -0.807 1 96.19 583 GLN A O 1
ATOM 4516 N N . THR A 1 584 ? -8.984 -27.016 -1.358 1 95.88 584 THR A N 1
ATOM 4517 C CA . THR A 1 584 ? -9.586 -27.016 -2.684 1 95.88 584 THR A CA 1
ATOM 4518 C C . THR A 1 584 ? -9.039 -28.172 -3.527 1 95.88 584 THR A C 1
ATOM 4520 O O . THR A 1 584 ? -9.781 -28.797 -4.277 1 95.88 584 THR A O 1
ATOM 4523 N N . ASN A 1 585 ? -7.766 -28.375 -3.406 1 96.62 585 ASN A N 1
ATOM 4524 C CA . ASN A 1 585 ? -7.164 -29.5 -4.102 1 96.62 585 ASN A CA 1
ATOM 4525 C C . ASN A 1 585 ? -7.719 -30.828 -3.598 1 96.62 585 ASN A C 1
ATOM 4527 O O . ASN A 1 585 ? -7.988 -31.734 -4.391 1 96.62 585 ASN A O 1
ATOM 4531 N N . LEU A 1 586 ? -7.898 -30.859 -2.318 1 97.69 586 LEU A N 1
ATOM 4532 C CA . LEU A 1 586 ? -8.461 -32.062 -1.724 1 97.69 586 LEU A CA 1
ATOM 4533 C C . LEU A 1 586 ? -9.875 -32.312 -2.234 1 97.69 586 LEU A C 1
ATOM 4535 O O . LEU A 1 586 ? -10.25 -33.469 -2.492 1 97.69 586 LEU A O 1
ATOM 4539 N N . ALA A 1 587 ? -10.609 -31.281 -2.361 1 97.56 587 ALA A N 1
ATOM 4540 C CA . ALA A 1 587 ? -11.969 -31.391 -2.893 1 97.56 587 ALA A CA 1
ATOM 4541 C C . ALA A 1 587 ? -11.953 -31.953 -4.316 1 97.56 587 ALA A C 1
ATOM 4543 O O . ALA A 1 587 ? -12.828 -32.719 -4.691 1 97.56 587 ALA A O 1
ATOM 4544 N N . ARG A 1 588 ? -11.047 -31.594 -5.074 1 96.81 588 ARG A N 1
ATOM 4545 C CA . ARG A 1 588 ? -10.914 -32.094 -6.434 1 96.81 588 ARG A CA 1
ATOM 4546 C C . ARG A 1 588 ? -10.625 -33.594 -6.43 1 96.81 588 ARG A C 1
ATOM 4548 O O . ARG A 1 588 ? -11.141 -34.344 -7.27 1 96.81 588 ARG A O 1
ATOM 4555 N N . ASP A 1 589 ? -9.789 -33.969 -5.516 1 97.88 589 ASP A N 1
ATOM 4556 C CA . ASP A 1 589 ? -9.484 -35.406 -5.395 1 97.88 589 ASP A CA 1
ATOM 4557 C C . ASP A 1 589 ? -10.719 -36.188 -4.98 1 97.88 589 ASP A C 1
ATOM 4559 O O . ASP A 1 589 ? -10.961 -37.281 -5.488 1 97.88 589 ASP A O 1
ATOM 4563 N N . LEU A 1 590 ? -11.477 -35.594 -4.039 1 97.88 590 LEU A N 1
ATOM 4564 C CA . LEU A 1 590 ? -12.703 -36.25 -3.596 1 97.88 590 LEU A CA 1
ATOM 4565 C C . LEU A 1 590 ? -13.68 -36.438 -4.754 1 97.88 590 LEU A C 1
ATOM 4567 O O . LEU A 1 590 ? -14.312 -37.469 -4.898 1 97.88 590 LEU A O 1
ATOM 4571 N N . TYR A 1 591 ? -13.75 -35.438 -5.531 1 97.06 591 TYR A N 1
ATOM 4572 C CA . TYR A 1 591 ? -14.547 -35.531 -6.746 1 97.06 591 TYR A CA 1
ATOM 4573 C C . TYR A 1 591 ? -14.062 -36.688 -7.633 1 97.06 591 TYR A C 1
ATOM 4575 O O . TYR A 1 591 ? -14.875 -37.5 -8.102 1 97.06 591 TYR A O 1
ATOM 4583 N N . GLY A 1 592 ? -12.773 -36.75 -7.855 1 96.56 592 GLY A N 1
ATOM 4584 C CA . GLY A 1 592 ? -12.211 -37.781 -8.711 1 96.56 592 GLY A CA 1
ATOM 4585 C C . GLY A 1 592 ? -12.422 -39.188 -8.164 1 96.56 592 GLY A C 1
ATOM 4586 O O . GLY A 1 592 ? -12.508 -40.156 -8.922 1 96.56 592 GLY A O 1
ATOM 4587 N N . LEU A 1 593 ? -12.578 -39.25 -6.855 1 96.94 593 LEU A N 1
ATOM 4588 C CA . LEU A 1 593 ? -12.75 -40.531 -6.188 1 96.94 593 LEU A CA 1
ATOM 4589 C C . LEU A 1 593 ? -14.219 -40.938 -6.168 1 96.94 593 LEU A C 1
ATOM 4591 O O . LEU A 1 593 ? -14.555 -42.031 -5.711 1 96.94 593 LEU A O 1
ATOM 4595 N N . GLY A 1 594 ? -15.055 -40.094 -6.641 1 96.06 594 GLY A N 1
ATOM 4596 C CA . GLY A 1 594 ? -16.484 -40.375 -6.66 1 96.06 594 GLY A CA 1
ATOM 4597 C C . GLY A 1 594 ? -17.172 -40.031 -5.348 1 96.06 594 GLY A C 1
ATOM 4598 O O . GLY A 1 594 ? -18.344 -40.406 -5.152 1 96.06 594 GLY A O 1
ATOM 4599 N N . ARG A 1 595 ? -16.453 -39.469 -4.441 1 96.62 595 ARG A N 1
ATOM 4600 C CA . ARG A 1 595 ? -17.031 -39.062 -3.164 1 96.62 595 ARG A CA 1
ATOM 4601 C C . ARG A 1 595 ? -17.594 -37.625 -3.256 1 96.62 595 ARG A C 1
ATOM 4603 O O . ARG A 1 595 ? -17.125 -36.719 -2.561 1 96.62 595 ARG A O 1
ATOM 4610 N N . TYR A 1 596 ? -18.672 -37.531 -4.023 1 97.38 596 TYR A N 1
ATOM 4611 C CA . TYR A 1 596 ? -19.203 -36.25 -4.457 1 97.38 596 TYR A CA 1
ATOM 4612 C C . TYR A 1 596 ? -19.812 -35.5 -3.281 1 97.38 596 TYR A C 1
ATOM 4614 O O . TYR A 1 596 ? -19.641 -34.281 -3.17 1 97.38 596 TYR A O 1
ATOM 4622 N N . GLY A 1 597 ? -20.469 -36.188 -2.432 1 95.62 597 GLY A N 1
ATOM 4623 C CA . GLY A 1 597 ? -21.078 -35.531 -1.278 1 95.62 597 GLY A CA 1
ATOM 4624 C C . GLY A 1 597 ? -20.062 -34.875 -0.355 1 95.62 597 GLY A C 1
ATOM 4625 O O . GLY A 1 597 ? -20.281 -33.75 0.098 1 95.62 597 GLY A O 1
ATOM 4626 N N . GLU A 1 598 ? -18.984 -35.625 -0.077 1 96.44 598 GLU A N 1
ATOM 4627 C CA . GLU A 1 598 ? -17.922 -35.094 0.767 1 96.44 598 GLU A CA 1
ATOM 4628 C C . GLU A 1 598 ? -17.25 -33.906 0.107 1 96.44 598 GLU A C 1
ATOM 4630 O O . GLU A 1 598 ? -16.922 -32.906 0.777 1 96.44 598 GLU A O 1
ATOM 4635 N N . ALA A 1 599 ? -17.047 -34 -1.185 1 97.62 599 ALA A N 1
ATOM 4636 C CA . ALA A 1 599 ? -16.438 -32.906 -1.933 1 97.62 599 ALA A CA 1
ATOM 4637 C C . ALA A 1 599 ? -17.281 -31.641 -1.854 1 97.62 599 ALA A C 1
ATOM 4639 O O . ALA A 1 599 ? -16.766 -30.547 -1.618 1 97.62 599 ALA A O 1
ATOM 4640 N N . LEU A 1 600 ? -18.562 -31.781 -2.064 1 97.19 600 LEU A N 1
ATOM 4641 C CA . LEU A 1 600 ? -19.469 -30.641 -2.053 1 97.19 600 LEU A CA 1
ATOM 4642 C C . LEU A 1 600 ? -19.5 -29.984 -0.678 1 97.19 600 LEU A C 1
ATOM 4644 O O . LEU A 1 600 ? -19.469 -28.766 -0.572 1 97.19 600 LEU A O 1
ATOM 4648 N N . ALA A 1 601 ? -19.531 -30.828 0.353 1 96.38 601 ALA A N 1
ATOM 4649 C CA . ALA A 1 601 ? -19.547 -30.297 1.716 1 96.38 601 ALA A CA 1
ATOM 4650 C C . ALA A 1 601 ? -18.297 -29.484 2.012 1 96.38 601 ALA A C 1
ATOM 4652 O O . ALA A 1 601 ? -18.375 -28.406 2.605 1 96.38 601 ALA A O 1
ATOM 4653 N N . LEU A 1 602 ? -17.188 -30.016 1.586 1 96 602 LEU A N 1
ATOM 4654 C CA . LEU A 1 602 ? -15.93 -29.312 1.799 1 96 602 LEU A CA 1
ATOM 4655 C C . LEU A 1 602 ? -15.898 -28 1.027 1 96 602 LEU A C 1
ATOM 4657 O O . LEU A 1 602 ? -15.492 -26.969 1.566 1 96 602 LEU A O 1
ATOM 4661 N N . GLN A 1 603 ? -16.359 -27.969 -0.187 1 95.94 603 GLN A N 1
ATOM 4662 C CA . GLN A 1 603 ? -16.344 -26.781 -1.039 1 95.94 603 GLN A CA 1
ATOM 4663 C C . GLN A 1 603 ? -17.25 -25.688 -0.479 1 95.94 603 GLN A C 1
ATOM 4665 O O . GLN A 1 603 ? -16.891 -24.516 -0.5 1 95.94 603 GLN A O 1
ATOM 4670 N N . GLN A 1 604 ? -18.375 -26.078 -0.032 1 92.81 604 GLN A N 1
ATOM 4671 C CA . GLN A 1 604 ? -19.328 -25.109 0.502 1 92.81 604 GLN A CA 1
ATOM 4672 C C . GLN A 1 604 ? -18.781 -24.422 1.75 1 92.81 604 GLN A C 1
ATOM 4674 O O . GLN A 1 604 ? -19.078 -23.25 2.002 1 92.81 604 GLN A O 1
ATOM 4679 N N . ARG A 1 605 ? -17.938 -25.156 2.387 1 90.69 605 ARG A N 1
ATOM 4680 C CA . ARG A 1 605 ? -17.344 -24.609 3.605 1 90.69 605 ARG A CA 1
ATOM 4681 C C . ARG A 1 605 ? -16.203 -23.641 3.279 1 90.69 605 ARG A C 1
ATOM 4683 O O . ARG A 1 605 ? -16.031 -22.625 3.969 1 90.69 605 ARG A O 1
ATOM 4690 N N . ILE A 1 606 ? -15.5 -23.875 2.238 1 92.25 606 ILE A N 1
ATOM 4691 C CA . ILE A 1 606 ? -14.227 -23.188 2.111 1 92.25 606 ILE A CA 1
ATOM 4692 C C . ILE A 1 606 ? -14.328 -22.109 1.034 1 92.25 606 ILE A C 1
ATOM 4694 O O . ILE A 1 606 ? -13.492 -21.203 0.964 1 92.25 606 ILE A O 1
ATOM 4698 N N . LEU A 1 607 ? -15.289 -22.094 0.145 1 93 607 LEU A N 1
ATOM 4699 C CA . LEU A 1 607 ? -15.297 -21.219 -1.029 1 93 607 LEU A CA 1
ATOM 4700 C C . LEU A 1 607 ? -15.5 -19.766 -0.629 1 93 607 LEU A C 1
ATOM 4702 O O . LEU A 1 607 ? -14.852 -18.875 -1.176 1 93 607 LEU A O 1
ATOM 4706 N N . VAL A 1 608 ? -16.312 -19.531 0.36 1 86 608 VAL A N 1
ATOM 4707 C CA . VAL A 1 608 ? -16.641 -18.156 0.75 1 86 608 VAL A CA 1
ATOM 4708 C C . VAL A 1 608 ? -15.414 -17.484 1.361 1 86 608 VAL A C 1
ATOM 4710 O O . VAL A 1 608 ? -14.969 -16.438 0.894 1 86 608 VAL A O 1
ATOM 4713 N N . PRO A 1 609 ? -14.836 -18.141 2.365 1 82.62 609 PRO A N 1
ATOM 4714 C CA . PRO A 1 609 ? -13.625 -17.516 2.891 1 82.62 609 PRO A CA 1
ATOM 4715 C C . PRO A 1 609 ? -12.523 -17.391 1.844 1 82.62 609 PRO A C 1
ATOM 4717 O O . PRO A 1 609 ? -11.758 -16.422 1.856 1 82.62 609 PRO A O 1
ATOM 4720 N N . PHE A 1 610 ? -12.445 -18.281 0.977 1 87.88 610 PHE A N 1
ATOM 4721 C CA . PHE A 1 610 ? -11.406 -18.266 -0.046 1 87.88 610 PHE A CA 1
ATOM 4722 C C . PHE A 1 610 ? -11.586 -17.062 -0.971 1 87.88 610 PHE A C 1
ATOM 4724 O O . PHE A 1 610 ? -10.617 -16.391 -1.324 1 87.88 610 PHE A O 1
ATOM 4731 N N . ARG A 1 611 ? -12.875 -16.781 -1.309 1 84.81 611 ARG A N 1
ATOM 4732 C CA . ARG A 1 611 ? -13.219 -15.633 -2.137 1 84.81 611 ARG A CA 1
ATOM 4733 C C . ARG A 1 611 ? -12.883 -14.32 -1.424 1 84.81 611 ARG A C 1
ATOM 4735 O O . ARG A 1 611 ? -12.398 -13.375 -2.047 1 84.81 611 ARG A O 1
ATOM 4742 N N . GLN A 1 612 ? -13.078 -14.375 -0.184 1 75.81 612 GLN A N 1
ATOM 4743 C CA . GLN A 1 612 ? -12.82 -13.172 0.607 1 75.81 612 GLN A CA 1
ATOM 4744 C C . GLN A 1 612 ? -11.328 -12.898 0.723 1 75.81 612 GLN A C 1
ATOM 4746 O O . GLN A 1 612 ? -10.891 -11.75 0.68 1 75.81 612 GLN A O 1
ATOM 4751 N N . GLN A 1 613 ? -10.609 -13.977 0.829 1 73.06 613 GLN A N 1
ATOM 4752 C CA . GLN A 1 613 ? -9.18 -13.828 1.06 1 73.06 613 GLN A CA 1
ATOM 4753 C C . GLN A 1 613 ? -8.438 -13.516 -0.241 1 73.06 613 GLN A C 1
ATOM 4755 O O . GLN A 1 613 ? -7.555 -12.656 -0.271 1 73.06 613 GLN A O 1
ATOM 4760 N N . ARG A 1 614 ? -8.797 -14.195 -1.318 1 76.5 614 ARG A N 1
ATOM 4761 C CA . ARG A 1 614 ? -8.023 -14.109 -2.551 1 76.5 614 ARG A CA 1
ATOM 4762 C C . ARG A 1 614 ? -8.711 -13.211 -3.572 1 76.5 614 ARG A C 1
ATOM 4764 O O . ARG A 1 614 ? -8.078 -12.727 -4.512 1 76.5 614 ARG A O 1
ATOM 4771 N N . GLY A 1 615 ? -10.039 -12.961 -3.402 1 74.5 615 GLY A N 1
ATOM 4772 C CA . GLY A 1 615 ? -10.82 -12.25 -4.398 1 74.5 615 GLY A CA 1
ATOM 4773 C C . GLY A 1 615 ? -11.57 -13.172 -5.34 1 74.5 615 GLY A C 1
ATOM 4774 O O . GLY A 1 615 ? -11.117 -14.289 -5.613 1 74.5 615 GLY A O 1
ATOM 4775 N N . PRO A 1 616 ? -12.664 -12.859 -5.812 1 75.69 616 PRO A N 1
ATOM 4776 C CA . PRO A 1 616 ? -13.555 -13.734 -6.582 1 75.69 616 PRO A CA 1
ATOM 4777 C C . PRO A 1 616 ? -12.961 -14.141 -7.93 1 75.69 616 PRO A C 1
ATOM 4779 O O . PRO A 1 616 ? -13.305 -15.203 -8.461 1 75.69 616 PRO A O 1
ATOM 4782 N N . ARG A 1 617 ? -12.102 -13.453 -8.539 1 78.88 617 ARG A N 1
ATOM 4783 C CA . ARG A 1 617 ? -11.617 -13.82 -9.867 1 78.88 617 ARG A CA 1
ATOM 4784 C C . ARG A 1 617 ? -10.156 -14.25 -9.82 1 78.88 617 ARG A C 1
ATOM 4786 O O . ARG A 1 617 ? -9.492 -14.32 -10.852 1 78.88 617 ARG A O 1
ATOM 4793 N N . HIS A 1 618 ? -9.773 -14.594 -8.609 1 79.81 618 HIS A N 1
ATOM 4794 C CA . HIS A 1 618 ? -8.453 -15.211 -8.5 1 79.81 618 HIS A CA 1
ATOM 4795 C C . HIS A 1 618 ? -8.445 -16.609 -9.109 1 79.81 618 HIS A C 1
ATOM 4797 O O . HIS A 1 618 ? -9.445 -17.328 -9.047 1 79.81 618 HIS A O 1
ATOM 4803 N N . GLN A 1 619 ? -7.402 -17 -9.703 1 84.38 619 GLN A N 1
ATOM 4804 C CA . GLN A 1 619 ? -7.293 -18.266 -10.43 1 84.38 619 GLN A CA 1
ATOM 4805 C C . GLN A 1 619 ? -7.688 -19.438 -9.555 1 84.38 619 GLN A C 1
ATOM 4807 O O . GLN A 1 619 ? -8.414 -20.328 -9.992 1 84.38 619 GLN A O 1
ATOM 4812 N N . ASP A 1 620 ? -7.18 -19.469 -8.32 1 87.94 620 ASP A N 1
ATOM 4813 C CA . ASP A 1 620 ? -7.449 -20.578 -7.418 1 87.94 620 ASP A CA 1
ATOM 4814 C C . ASP A 1 620 ? -8.93 -20.625 -7.035 1 87.94 620 ASP A C 1
ATOM 4816 O O . ASP A 1 620 ? -9.492 -21.719 -6.863 1 87.94 620 ASP A O 1
ATOM 4820 N N . VAL A 1 621 ? -9.539 -19.469 -6.926 1 89.56 621 VAL A N 1
ATOM 4821 C CA . VAL A 1 621 ? -10.953 -19.391 -6.59 1 89.56 621 VAL A CA 1
ATOM 4822 C C . VAL A 1 621 ? -11.797 -19.859 -7.773 1 89.56 621 VAL A C 1
ATOM 4824 O O . VAL A 1 621 ? -12.789 -20.562 -7.598 1 89.56 621 VAL A O 1
ATOM 4827 N N . LEU A 1 622 ? -11.367 -19.5 -8.953 1 90.75 622 LEU A N 1
ATOM 4828 C CA . LEU A 1 622 ? -12.07 -19.953 -10.156 1 90.75 622 LEU A CA 1
ATOM 4829 C C . LEU A 1 622 ? -12.023 -21.469 -10.289 1 90.75 622 LEU A C 1
ATOM 4831 O O . LEU A 1 622 ? -13.016 -22.094 -10.656 1 90.75 622 LEU A O 1
ATOM 4835 N N . LEU A 1 623 ? -10.898 -22 -10 1 92.88 623 LEU A N 1
ATOM 4836 C CA . LEU A 1 623 ? -10.789 -23.453 -10.062 1 92.88 623 LEU A CA 1
ATOM 4837 C C . LEU A 1 623 ? -11.688 -24.109 -9.023 1 92.88 623 LEU A C 1
ATOM 4839 O O . LEU A 1 623 ? -12.281 -25.156 -9.273 1 92.88 623 LEU A O 1
ATOM 4843 N N . ALA A 1 624 ? -11.695 -23.5 -7.855 1 94.69 624 ALA A N 1
ATOM 4844 C CA . ALA A 1 624 ? -12.594 -24 -6.816 1 94.69 624 ALA A CA 1
ATOM 4845 C C . ALA A 1 624 ? -14.055 -23.891 -7.254 1 94.69 624 ALA A C 1
ATOM 4847 O O . ALA A 1 624 ? -14.859 -24.781 -6.98 1 94.69 624 ALA A O 1
ATOM 4848 N N . GLU A 1 625 ? -14.414 -22.859 -7.91 1 95.94 625 GLU A N 1
ATOM 4849 C CA . GLU A 1 625 ? -15.766 -22.656 -8.414 1 95.94 625 GLU A CA 1
ATOM 4850 C C . GLU A 1 625 ? -16.109 -23.672 -9.5 1 95.94 625 GLU A C 1
ATOM 4852 O O . GLU A 1 625 ? -17.25 -24.109 -9.609 1 95.94 625 GLU A O 1
ATOM 4857 N N . ARG A 1 626 ? -15.156 -23.969 -10.289 1 96.69 626 ARG A N 1
ATOM 4858 C CA . ARG A 1 626 ? -15.375 -25.016 -11.273 1 96.69 626 ARG A CA 1
ATOM 4859 C C . ARG A 1 626 ? -15.711 -26.344 -10.602 1 96.69 626 ARG A C 1
ATOM 4861 O O . ARG A 1 626 ? -16.656 -27.031 -10.992 1 96.69 626 ARG A O 1
ATOM 4868 N N . THR A 1 627 ? -14.898 -26.703 -9.641 1 96.56 627 THR A N 1
ATOM 4869 C CA . THR A 1 627 ? -15.117 -27.938 -8.914 1 96.56 627 THR A CA 1
ATOM 4870 C C . THR A 1 627 ? -16.5 -27.953 -8.258 1 96.56 627 THR A C 1
ATOM 4872 O O . THR A 1 627 ? -17.141 -29 -8.195 1 96.56 627 THR A O 1
ATOM 4875 N N . LEU A 1 628 ? -16.922 -26.781 -7.797 1 97.12 628 LEU A N 1
ATOM 4876 C CA . LEU A 1 628 ? -18.266 -26.672 -7.215 1 97.12 628 LEU A CA 1
ATOM 4877 C C . LEU A 1 628 ? -19.328 -27 -8.25 1 97.12 628 LEU A C 1
ATOM 4879 O O . LEU A 1 628 ? -20.266 -27.766 -7.973 1 97.12 628 LEU A O 1
ATOM 4883 N N . ALA A 1 629 ? -19.172 -26.438 -9.422 1 97.62 629 ALA A N 1
ATOM 4884 C CA . ALA A 1 629 ? -20.141 -26.703 -10.492 1 97.62 629 ALA A CA 1
ATOM 4885 C C . ALA A 1 629 ? -20.172 -28.188 -10.836 1 97.62 629 ALA A C 1
ATOM 4887 O O . ALA A 1 629 ? -21.25 -28.766 -11.016 1 97.62 629 ALA A O 1
ATOM 4888 N N . MET A 1 630 ? -19.078 -28.797 -10.898 1 97.81 630 MET A N 1
ATOM 4889 C CA . MET A 1 630 ? -18.969 -30.219 -11.219 1 97.81 630 MET A CA 1
ATOM 4890 C C . MET A 1 630 ? -19.625 -31.078 -10.133 1 97.81 630 MET A C 1
ATOM 4892 O O . MET A 1 630 ? -20.406 -31.984 -10.438 1 97.81 630 MET A O 1
ATOM 4896 N N . THR A 1 631 ? -19.312 -30.734 -8.938 1 97.62 631 THR A N 1
ATOM 4897 C CA . THR A 1 631 ? -19.797 -31.547 -7.828 1 97.62 631 THR A CA 1
ATOM 4898 C C . THR A 1 631 ? -21.312 -31.391 -7.672 1 97.62 631 THR A C 1
ATOM 4900 O O . THR A 1 631 ? -22.016 -32.375 -7.375 1 97.62 631 THR A O 1
ATOM 4903 N N . LEU A 1 632 ? -21.797 -30.172 -7.848 1 97.81 632 LEU A N 1
ATOM 4904 C CA . LEU A 1 632 ? -23.234 -29.938 -7.812 1 97.81 632 LEU A CA 1
ATOM 4905 C C . LEU A 1 632 ? -23.953 -30.797 -8.852 1 97.81 632 LEU A C 1
ATOM 4907 O O . LEU A 1 632 ? -25 -31.375 -8.57 1 97.81 632 LEU A O 1
ATOM 4911 N N . ARG A 1 633 ? -23.391 -30.828 -10.016 1 97.62 633 ARG A N 1
ATOM 4912 C CA . ARG A 1 633 ? -23.969 -31.656 -11.07 1 97.62 633 ARG A CA 1
ATOM 4913 C C . ARG A 1 633 ? -23.969 -33.125 -10.68 1 97.62 633 ARG A C 1
ATOM 4915 O O . ARG A 1 633 ? -24.969 -33.844 -10.859 1 97.62 633 ARG A O 1
ATOM 4922 N N . LYS A 1 634 ? -22.922 -33.594 -10.078 1 97.62 634 LYS A N 1
ATOM 4923 C CA . LYS A 1 634 ? -22.75 -35.031 -9.797 1 97.62 634 LYS A CA 1
ATOM 4924 C C . LYS A 1 634 ? -23.594 -35.469 -8.609 1 97.62 634 LYS A C 1
ATOM 4926 O O . LYS A 1 634 ? -23.922 -36.625 -8.477 1 97.62 634 LYS A O 1
ATOM 4931 N N . VAL A 1 635 ? -23.969 -34.5 -7.773 1 97 635 VAL A N 1
ATOM 4932 C CA . VAL A 1 635 ? -24.844 -34.875 -6.672 1 97 635 VAL A CA 1
ATOM 4933 C C . VAL A 1 635 ? -26.312 -34.719 -7.109 1 97 635 VAL A C 1
ATOM 4935 O O . VAL A 1 635 ? -27.219 -34.938 -6.316 1 97 635 VAL A O 1
ATOM 4938 N N . GLY A 1 636 ? -26.578 -34.281 -8.336 1 96.5 636 GLY A N 1
ATOM 4939 C CA . GLY A 1 636 ? -27.922 -34.281 -8.906 1 96.5 636 GLY A CA 1
ATOM 4940 C C . GLY A 1 636 ? -28.609 -32.938 -8.844 1 96.5 636 GLY A C 1
ATOM 4941 O O . GLY A 1 636 ? -29.781 -32.812 -9.203 1 96.5 636 GLY A O 1
ATOM 4942 N N . ARG A 1 637 ? -27.938 -31.953 -8.398 1 96.94 637 ARG A N 1
ATOM 4943 C CA . ARG A 1 637 ? -28.5 -30.609 -8.336 1 96.94 637 ARG A CA 1
ATOM 4944 C C . ARG A 1 637 ? -28.234 -29.844 -9.625 1 96.94 637 ARG A C 1
ATOM 4946 O O . ARG A 1 637 ? -27.516 -28.844 -9.617 1 96.94 637 ARG A O 1
ATOM 4953 N N . TYR A 1 638 ? -28.938 -30.25 -10.688 1 97.44 638 TYR A N 1
ATOM 4954 C CA . TYR A 1 638 ? -28.609 -29.859 -12.055 1 97.44 638 TYR A CA 1
ATOM 4955 C C . TYR A 1 638 ? -28.859 -28.375 -12.289 1 97.44 638 TYR A C 1
ATOM 4957 O O . TYR A 1 638 ? -28.062 -27.703 -12.953 1 97.44 638 TYR A O 1
ATOM 4965 N N . ALA A 1 639 ? -29.875 -27.828 -11.688 1 97 639 ALA A N 1
ATOM 4966 C CA . ALA A 1 639 ? -30.188 -26.406 -11.891 1 97 639 ALA A CA 1
ATOM 4967 C C . ALA A 1 639 ? -29.141 -25.516 -11.242 1 97 639 ALA A C 1
ATOM 4969 O O . ALA A 1 639 ? -28.672 -24.547 -11.844 1 97 639 ALA A O 1
ATOM 4970 N N . GLU A 1 640 ? -28.812 -25.891 -10.008 1 97.25 640 GLU A N 1
ATOM 4971 C CA . GLU A 1 640 ? -27.781 -25.141 -9.305 1 97.25 640 GLU A CA 1
ATOM 4972 C C . GLU A 1 640 ? -26.422 -25.281 -10.008 1 97.25 640 GLU A C 1
ATOM 4974 O O . GLU A 1 640 ? -25.656 -24.328 -10.07 1 97.25 640 GLU A O 1
ATOM 4979 N N . ALA A 1 641 ? -26.172 -26.453 -10.477 1 98 641 ALA A N 1
ATOM 4980 C CA . ALA A 1 641 ? -24.922 -26.719 -11.195 1 98 641 ALA A CA 1
ATOM 4981 C C . ALA A 1 641 ? -24.812 -25.844 -12.445 1 98 641 ALA A C 1
ATOM 4983 O O . ALA A 1 641 ? -23.734 -25.312 -12.742 1 98 641 ALA A O 1
ATOM 4984 N N . LEU A 1 642 ? -25.891 -25.75 -13.18 1 98.12 642 LEU A N 1
ATOM 4985 C CA . LEU A 1 642 ? -25.906 -24.969 -14.406 1 98.12 642 LEU A CA 1
ATOM 4986 C C . LEU A 1 642 ? -25.641 -23.484 -14.102 1 98.12 642 LEU A C 1
ATOM 4988 O O . LEU A 1 642 ? -24.859 -22.844 -14.781 1 98.12 642 LEU A O 1
ATOM 4992 N N . THR A 1 643 ? -26.281 -23.031 -13.039 1 97.69 643 THR A N 1
ATOM 4993 C CA . THR A 1 643 ? -26.078 -21.656 -12.633 1 97.69 643 THR A CA 1
ATOM 4994 C C . THR A 1 643 ? -24.625 -21.406 -12.258 1 97.69 643 THR A C 1
ATOM 4996 O O . THR A 1 643 ? -24.016 -20.422 -12.688 1 97.69 643 THR A O 1
ATOM 4999 N N . ALA A 1 644 ? -24.062 -22.266 -11.5 1 97.44 644 ALA A N 1
ATOM 5000 C CA . ALA A 1 644 ? -22.672 -22.156 -11.062 1 97.44 644 ALA A CA 1
ATOM 5001 C C . ALA A 1 644 ? -21.719 -22.25 -12.25 1 97.44 644 ALA A C 1
ATOM 5003 O O . ALA A 1 644 ? -20.734 -21.516 -12.312 1 97.44 644 ALA A O 1
ATOM 5004 N N . ALA A 1 645 ? -22.016 -23.125 -13.172 1 98.25 645 ALA A N 1
ATOM 5005 C CA . ALA A 1 645 ? -21.156 -23.328 -14.336 1 98.25 645 ALA A CA 1
ATOM 5006 C C . ALA A 1 645 ? -21.188 -22.109 -15.25 1 98.25 645 ALA A C 1
ATOM 5008 O O . ALA A 1 645 ? -20.156 -21.734 -15.82 1 98.25 645 ALA A O 1
ATOM 5009 N N . GLU A 1 646 ? -22.344 -21.531 -15.422 1 97.88 646 GLU A N 1
ATOM 5010 C CA . GLU A 1 646 ? -22.469 -20.328 -16.25 1 97.88 646 GLU A CA 1
ATOM 5011 C C . GLU A 1 646 ? -21.688 -19.156 -15.656 1 97.88 646 GLU A C 1
ATOM 5013 O O . GLU A 1 646 ? -20.938 -18.484 -16.375 1 97.88 646 GLU A O 1
ATOM 5018 N N . GLN A 1 647 ? -21.859 -19.047 -14.406 1 95.31 647 GLN A N 1
ATOM 5019 C CA . GLN A 1 647 ? -21.125 -17.984 -13.734 1 95.31 647 GLN A CA 1
ATOM 5020 C C . GLN A 1 647 ? -19.625 -18.203 -13.812 1 95.31 647 GLN A C 1
ATOM 5022 O O . GLN A 1 647 ? -18.859 -17.281 -14.094 1 95.31 647 GLN A O 1
ATOM 5027 N N . HIS A 1 648 ? -19.219 -19.375 -13.523 1 95.69 648 HIS A N 1
ATOM 5028 C CA . HIS A 1 648 ? -17.812 -19.719 -13.586 1 95.69 648 HIS A CA 1
ATOM 5029 C C . HIS A 1 648 ? -17.25 -19.484 -14.984 1 95.69 648 HIS A C 1
ATOM 5031 O O . HIS A 1 648 ? -16.141 -18.984 -15.141 1 95.69 648 HIS A O 1
ATOM 5037 N N . HIS A 1 649 ? -17.969 -19.922 -15.969 1 96.75 649 HIS A N 1
ATOM 5038 C CA . HIS A 1 649 ? -17.531 -19.75 -17.344 1 96.75 649 HIS A CA 1
ATOM 5039 C C . HIS A 1 649 ? -17.359 -18.281 -17.688 1 96.75 649 HIS A C 1
ATOM 5041 O O . HIS A 1 649 ? -16.312 -17.875 -18.219 1 96.75 649 HIS A O 1
ATOM 5047 N N . ASP A 1 650 ? -18.266 -17.453 -17.312 1 92.38 650 ASP A N 1
ATOM 5048 C CA . ASP A 1 650 ? -18.203 -16.031 -17.594 1 92.38 650 ASP A CA 1
ATOM 5049 C C . ASP A 1 650 ? -17.031 -15.375 -16.875 1 92.38 650 ASP A C 1
ATOM 5051 O O . ASP A 1 650 ? -16.266 -14.609 -17.469 1 92.38 650 ASP A O 1
ATOM 5055 N N . ASP A 1 651 ? -16.906 -15.719 -15.609 1 87.25 651 ASP A N 1
ATOM 5056 C CA . ASP A 1 651 ? -15.82 -15.148 -14.805 1 87.25 651 ASP A CA 1
ATOM 5057 C C . ASP A 1 651 ? -14.461 -15.555 -15.359 1 87.25 651 ASP A C 1
ATOM 5059 O O . ASP A 1 651 ? -13.516 -14.758 -15.344 1 87.25 651 ASP A O 1
ATOM 5063 N N . THR A 1 652 ? -14.344 -16.766 -15.828 1 90.62 652 THR A N 1
ATOM 5064 C CA . THR A 1 652 ? -13.07 -17.281 -16.328 1 90.62 652 THR A CA 1
ATOM 5065 C C . THR A 1 652 ? -12.727 -16.641 -17.672 1 90.62 652 THR A C 1
ATOM 5067 O O . THR A 1 652 ? -11.57 -16.281 -17.922 1 90.62 652 THR A O 1
ATOM 5070 N N . VAL A 1 653 ? -13.703 -16.5 -18.5 1 88.06 653 VAL A N 1
ATOM 5071 C CA . VAL A 1 653 ? -13.492 -15.859 -19.797 1 88.06 653 VAL A CA 1
ATOM 5072 C C . VAL A 1 653 ? -13.117 -14.391 -19.594 1 88.06 653 VAL A C 1
ATOM 5074 O O . VAL A 1 653 ? -12.258 -13.859 -20.297 1 88.06 653 VAL A O 1
ATOM 5077 N N . ASP A 1 654 ? -13.75 -13.828 -18.578 1 76.25 654 ASP A N 1
ATOM 5078 C CA . ASP A 1 654 ? -13.438 -12.445 -18.25 1 76.25 654 ASP A CA 1
ATOM 5079 C C . ASP A 1 654 ? -11.992 -12.297 -17.781 1 76.25 654 ASP A C 1
ATOM 5081 O O . ASP A 1 654 ? -11.328 -11.312 -18.125 1 76.25 654 ASP A O 1
ATOM 5085 N N . ARG A 1 655 ? -11.547 -13.281 -17.094 1 75.81 655 ARG A N 1
ATOM 5086 C CA . ARG A 1 655 ? -10.203 -13.203 -16.516 1 75.81 655 ARG A CA 1
ATOM 5087 C C . ARG A 1 655 ? -9.141 -13.539 -17.547 1 75.81 655 ARG A C 1
ATOM 5089 O O . ARG A 1 655 ? -8.094 -12.891 -17.594 1 75.81 655 ARG A O 1
ATOM 5096 N N . TYR A 1 656 ? -9.414 -14.57 -18.391 1 77.69 656 TYR A N 1
ATOM 5097 C CA . TYR A 1 656 ? -8.312 -15.133 -19.172 1 77.69 656 TYR A CA 1
ATOM 5098 C C . TYR A 1 656 ? -8.539 -14.938 -20.656 1 77.69 656 TYR A C 1
ATOM 5100 O O . TYR A 1 656 ? -7.602 -15.047 -21.453 1 77.69 656 TYR A O 1
ATOM 5108 N N . GLY A 1 657 ? -9.766 -14.719 -21.156 1 77.19 657 GLY A N 1
ATOM 5109 C CA . GLY A 1 657 ? -10.125 -14.781 -22.562 1 77.19 657 GLY A CA 1
ATOM 5110 C C . GLY A 1 657 ? -10.656 -16.141 -22.984 1 77.19 657 GLY A C 1
ATOM 5111 O O . GLY A 1 657 ? -10.523 -17.109 -22.25 1 77.19 657 GLY A O 1
ATOM 5112 N N . ALA A 1 658 ? -11.117 -16.281 -24.109 1 86.06 658 ALA A N 1
ATOM 5113 C CA . ALA A 1 658 ? -11.883 -17.438 -24.547 1 86.06 658 ALA A CA 1
ATOM 5114 C C . ALA A 1 658 ? -10.953 -18.578 -24.953 1 86.06 658 ALA A C 1
ATOM 5116 O O . ALA A 1 658 ? -11.352 -19.75 -24.938 1 86.06 658 ALA A O 1
ATOM 5117 N N . GLU A 1 659 ? -9.758 -18.312 -25.312 1 88.06 659 GLU A N 1
ATOM 5118 C CA . GLU A 1 659 ? -8.883 -19.359 -25.859 1 88.06 659 GLU A CA 1
ATOM 5119 C C . GLU A 1 659 ? -7.945 -19.891 -24.781 1 88.06 659 GLU A C 1
ATOM 5121 O O . GLU A 1 659 ? -7.164 -20.812 -25.047 1 88.06 659 GLU A O 1
ATOM 5126 N N . HIS A 1 660 ? -8.039 -19.375 -23.609 1 85.88 660 HIS A N 1
ATOM 5127 C CA . HIS A 1 660 ? -7.168 -19.828 -22.531 1 85.88 660 HIS A CA 1
ATOM 5128 C C . HIS A 1 660 ? -7.594 -21.203 -22.031 1 85.88 660 HIS A C 1
ATOM 5130 O O . HIS A 1 660 ? -8.781 -21.531 -22.031 1 85.88 660 HIS A O 1
ATOM 5136 N N . GLU A 1 661 ? -6.691 -21.984 -21.625 1 90.25 661 GLU A N 1
ATOM 5137 C CA . GLU A 1 661 ? -6.953 -23.359 -21.203 1 90.25 661 GLU A CA 1
ATOM 5138 C C . GLU A 1 661 ? -8 -23.391 -20.094 1 90.25 661 GLU A C 1
ATOM 5140 O O . GLU A 1 661 ? -8.828 -24.312 -20.047 1 90.25 661 GLU A O 1
ATOM 5145 N N . HIS A 1 662 ? -7.973 -22.438 -19.156 1 90.5 662 HIS A N 1
ATOM 5146 C CA . HIS A 1 662 ? -8.961 -22.391 -18.078 1 90.5 662 HIS A CA 1
ATOM 5147 C C . HIS A 1 662 ? -10.359 -22.125 -18.625 1 90.5 662 HIS A C 1
ATOM 5149 O O . HIS A 1 662 ? -11.344 -22.672 -18.125 1 90.5 662 HIS A O 1
ATOM 5155 N N . SER A 1 663 ? -10.445 -21.312 -19.672 1 93.44 663 SER A N 1
ATOM 5156 C CA . SER A 1 663 ? -11.719 -21.031 -20.297 1 93.44 663 SER A CA 1
ATOM 5157 C C . SER A 1 663 ? -12.242 -22.234 -21.062 1 93.44 663 SER A C 1
ATOM 5159 O O . SER A 1 663 ? -13.445 -22.5 -21.078 1 93.44 663 SER A O 1
ATOM 5161 N N . LEU A 1 664 ? -11.344 -22.938 -21.656 1 95.69 664 LEU A N 1
ATOM 5162 C CA . LEU A 1 664 ? -11.734 -24.156 -22.375 1 95.69 664 LEU A CA 1
ATOM 5163 C C . LEU A 1 664 ? -12.289 -25.203 -21.406 1 95.69 664 LEU A C 1
ATOM 5165 O O . LEU A 1 664 ? -13.32 -25.812 -21.672 1 95.69 664 LEU A O 1
ATOM 5169 N N . ALA A 1 665 ? -11.594 -25.344 -20.312 1 96.38 665 ALA A N 1
ATOM 5170 C CA . ALA A 1 665 ? -12.07 -26.266 -19.281 1 96.38 665 ALA A CA 1
ATOM 5171 C C . ALA A 1 665 ? -13.445 -25.844 -18.766 1 96.38 665 ALA A C 1
ATOM 5173 O O . ALA A 1 665 ? -14.32 -26.672 -18.547 1 96.38 665 ALA A O 1
ATOM 5174 N N . ALA A 1 666 ? -13.57 -24.594 -18.562 1 97 666 ALA A N 1
ATOM 5175 C CA . ALA A 1 666 ? -14.844 -24.047 -18.109 1 97 666 ALA A CA 1
ATOM 5176 C C . ALA A 1 666 ? -15.953 -24.312 -19.125 1 97 666 ALA A C 1
ATOM 5178 O O . ALA A 1 666 ? -17.094 -24.625 -18.75 1 97 666 ALA A O 1
ATOM 5179 N N . ALA A 1 667 ? -15.656 -24.188 -20.391 1 97.81 667 ALA A N 1
ATOM 5180 C CA . ALA A 1 667 ? -16.625 -24.438 -21.453 1 97.81 667 ALA A CA 1
ATOM 5181 C C . ALA A 1 667 ? -17.109 -25.891 -21.422 1 97.81 667 ALA A C 1
ATOM 5183 O O . ALA A 1 667 ? -18.281 -26.156 -21.641 1 97.81 667 ALA A O 1
ATOM 5184 N N . MET A 1 668 ? -16.25 -26.734 -21.203 1 97.5 668 MET A N 1
ATOM 5185 C CA . MET A 1 668 ? -16.625 -28.141 -21.156 1 97.5 668 MET A CA 1
ATOM 5186 C C . MET A 1 668 ? -17.516 -28.422 -19.953 1 97.5 668 MET A C 1
ATOM 5188 O O . MET A 1 668 ? -18.469 -29.188 -20.062 1 97.5 668 MET A O 1
ATOM 5192 N N . THR A 1 669 ? -17.141 -27.859 -18.812 1 98.06 669 THR A N 1
ATOM 5193 C CA . THR A 1 669 ? -17.969 -28.016 -17.625 1 98.06 669 THR A CA 1
ATOM 5194 C C . THR A 1 669 ? -19.375 -27.453 -17.875 1 98.06 669 THR A C 1
ATOM 5196 O O . THR A 1 669 ? -20.359 -28.047 -17.453 1 98.06 669 THR A O 1
ATOM 5199 N N . LEU A 1 670 ? -19.391 -26.359 -18.547 1 98.5 670 LEU A N 1
ATOM 5200 C CA . LEU A 1 670 ? -20.688 -25.766 -18.859 1 98.5 670 LEU A CA 1
ATOM 5201 C C . LEU A 1 670 ? -21.469 -26.625 -19.844 1 98.5 670 LEU A C 1
ATOM 5203 O O . LEU A 1 670 ? -22.672 -26.812 -19.688 1 98.5 670 LEU A O 1
ATOM 5207 N N . ALA A 1 671 ? -20.828 -27.141 -20.859 1 98.31 671 ALA A N 1
ATOM 5208 C CA . ALA A 1 671 ? -21.484 -28.016 -21.828 1 98.31 671 ALA A CA 1
ATOM 5209 C C . ALA A 1 671 ? -22.078 -29.25 -21.141 1 98.31 671 ALA A C 1
ATOM 5211 O O . ALA A 1 671 ? -23.219 -29.641 -21.422 1 98.31 671 ALA A O 1
ATOM 5212 N N . ASN A 1 672 ? -21.344 -29.875 -20.281 1 98.12 672 ASN A N 1
ATOM 5213 C CA . ASN A 1 672 ? -21.828 -31.031 -19.531 1 98.12 672 ASN A CA 1
ATOM 5214 C C . ASN A 1 672 ? -23.031 -30.656 -18.656 1 98.12 672 ASN A C 1
ATOM 5216 O O . ASN A 1 672 ? -23.969 -31.453 -18.531 1 98.12 672 ASN A O 1
ATOM 5220 N N . SER A 1 673 ? -22.969 -29.469 -18.062 1 98.38 673 SER A N 1
ATOM 5221 C CA . SER A 1 673 ? -24.047 -29.031 -17.203 1 98.38 673 SER A CA 1
ATOM 5222 C C . SER A 1 673 ? -25.312 -28.719 -18 1 98.38 673 SER A C 1
ATOM 5224 O O . SER A 1 673 ? -26.422 -29.016 -17.578 1 98.38 673 SER A O 1
ATOM 5226 N N . LEU A 1 674 ? -25.125 -28.062 -19.172 1 98.38 674 LEU A N 1
ATOM 5227 C CA . LEU A 1 674 ? -26.234 -27.797 -20.078 1 98.38 674 LEU A CA 1
ATOM 5228 C C . LEU A 1 674 ? -26.906 -29.094 -20.5 1 98.38 674 LEU A C 1
ATOM 5230 O O . LEU A 1 674 ? -28.141 -29.188 -20.484 1 98.38 674 LEU A O 1
ATOM 5234 N N . ARG A 1 675 ? -26.156 -30.062 -20.875 1 97.44 675 ARG A N 1
ATOM 5235 C CA . ARG A 1 675 ? -26.688 -31.359 -21.266 1 97.44 675 ARG A CA 1
ATOM 5236 C C . ARG A 1 675 ? -27.5 -31.984 -20.141 1 97.44 675 ARG A C 1
ATOM 5238 O O . ARG A 1 675 ? -28.609 -32.469 -20.359 1 97.44 675 ARG A O 1
ATOM 5245 N N . ALA A 1 676 ? -26.938 -32 -18.922 1 96.62 676 ALA A N 1
ATOM 5246 C CA . ALA A 1 676 ? -27.594 -32.625 -17.75 1 96.62 676 ALA A CA 1
ATOM 5247 C C . ALA A 1 676 ? -28.891 -31.891 -17.422 1 96.62 676 ALA A C 1
ATOM 5249 O O . ALA A 1 676 ? -29.859 -32.531 -16.969 1 96.62 676 ALA A O 1
ATOM 5250 N N . ALA A 1 677 ? -28.906 -30.625 -17.703 1 96.62 677 ALA A N 1
ATOM 5251 C CA . ALA A 1 677 ? -30.078 -29.812 -17.406 1 96.62 677 ALA A CA 1
ATOM 5252 C C . ALA A 1 677 ? -31.094 -29.875 -18.531 1 96.62 677 ALA A C 1
ATOM 5254 O O . ALA A 1 677 ? -32.156 -29.266 -18.453 1 96.62 677 ALA A O 1
ATOM 5255 N N . GLY A 1 678 ? -30.812 -30.562 -19.641 1 95.62 678 GLY A N 1
ATOM 5256 C CA . GLY A 1 678 ? -31.75 -30.781 -20.719 1 95.62 678 GLY A CA 1
ATOM 5257 C C . GLY A 1 678 ? -31.641 -29.75 -21.828 1 95.62 678 GLY A C 1
ATOM 5258 O O . GLY A 1 678 ? -32.406 -29.766 -22.781 1 95.62 678 GLY A O 1
ATOM 5259 N N . GLU A 1 679 ? -30.734 -28.891 -21.672 1 97.31 679 GLU A N 1
ATOM 5260 C CA . GLU A 1 679 ? -30.5 -27.891 -22.719 1 97.31 679 GLU A CA 1
ATOM 5261 C C . GLU A 1 679 ? -29.469 -28.391 -23.734 1 97.31 679 GLU A C 1
ATOM 5263 O O . GLU A 1 679 ? -28.438 -27.75 -23.922 1 97.31 679 GLU A O 1
ATOM 5268 N N . VAL A 1 680 ? -29.859 -29.375 -24.516 1 97.56 680 VAL A N 1
ATOM 5269 C CA . VAL A 1 680 ? -28.922 -30.172 -25.297 1 97.56 680 VAL A CA 1
ATOM 5270 C C . VAL A 1 680 ? -28.469 -29.391 -26.531 1 97.56 680 VAL A C 1
ATOM 5272 O O . VAL A 1 680 ? -27.328 -29.516 -26.969 1 97.56 680 VAL A O 1
ATOM 5275 N N . ARG A 1 681 ? -29.266 -28.531 -27.078 1 97.12 681 ARG A N 1
ATOM 5276 C CA . ARG A 1 681 ? -28.906 -27.75 -28.25 1 97.12 681 ARG A CA 1
ATOM 5277 C C . ARG A 1 681 ? -27.844 -26.703 -27.906 1 97.12 681 ARG A C 1
ATOM 5279 O O . ARG A 1 681 ? -26.875 -26.531 -28.656 1 97.12 681 ARG A O 1
ATOM 5286 N N . ARG A 1 682 ? -28.047 -26.125 -26.797 1 97.62 682 ARG A N 1
ATOM 5287 C CA . ARG A 1 682 ? -27.047 -25.172 -26.328 1 97.62 682 ARG A CA 1
ATOM 5288 C C . ARG A 1 682 ? -25.734 -25.859 -26 1 97.62 682 ARG A C 1
ATOM 5290 O O . ARG A 1 682 ? -24.656 -25.312 -26.266 1 97.62 682 ARG A O 1
ATOM 5297 N N . ALA A 1 683 ? -25.859 -27.016 -25.422 1 98.25 683 ALA A N 1
ATOM 5298 C CA . ALA A 1 683 ? -24.672 -27.828 -25.125 1 98.25 683 ALA A CA 1
ATOM 5299 C C . ALA A 1 683 ? -23.906 -28.156 -26.391 1 98.25 683 ALA A C 1
ATOM 5301 O O . ALA A 1 683 ? -22.672 -28.125 -26.406 1 98.25 683 ALA A O 1
ATOM 5302 N N . ASP A 1 684 ? -24.625 -28.5 -27.406 1 97.88 684 ASP A N 1
ATOM 5303 C CA . ASP A 1 684 ? -24.016 -28.875 -28.688 1 97.88 684 ASP A CA 1
ATOM 5304 C C . ASP A 1 684 ? -23.25 -27.703 -29.297 1 97.88 684 ASP A C 1
ATOM 5306 O O . ASP A 1 684 ? -22.125 -27.875 -29.75 1 97.88 684 ASP A O 1
ATOM 5310 N N . ALA A 1 685 ? -23.859 -26.531 -29.266 1 97.88 685 ALA A N 1
ATOM 5311 C CA . ALA A 1 685 ? -23.203 -25.344 -29.812 1 97.88 685 ALA A CA 1
ATOM 5312 C C . ALA A 1 685 ? -21.906 -25.031 -29.047 1 97.88 685 ALA A C 1
ATOM 5314 O O . ALA A 1 685 ? -20.875 -24.766 -29.656 1 97.88 685 ALA A O 1
ATOM 5315 N N . LEU A 1 686 ? -21.984 -25.094 -27.75 1 97.81 686 LEU A N 1
ATOM 5316 C CA . LEU A 1 686 ? -20.828 -24.781 -26.906 1 97.81 686 LEU A CA 1
ATOM 5317 C C . LEU A 1 686 ? -19.734 -25.828 -27.062 1 97.81 686 LEU A C 1
ATOM 5319 O O . LEU A 1 686 ? -18.562 -25.5 -27.125 1 97.81 686 LEU A O 1
ATOM 5323 N N . ALA A 1 687 ? -20.109 -27.094 -27.094 1 97.88 687 ALA A N 1
ATOM 5324 C CA . ALA A 1 687 ? -19.141 -28.188 -27.203 1 97.88 687 ALA A CA 1
ATOM 5325 C C . ALA A 1 687 ? -18.422 -28.141 -28.547 1 97.88 687 ALA A C 1
ATOM 5327 O O . ALA A 1 687 ? -17.219 -28.391 -28.625 1 97.88 687 ALA A O 1
ATOM 5328 N N . THR A 1 688 ? -19.172 -27.828 -29.578 1 97.44 688 THR A N 1
ATOM 5329 C CA . THR A 1 688 ? -18.578 -27.719 -30.922 1 97.44 688 THR A CA 1
ATOM 5330 C C . THR A 1 688 ? -17.516 -26.625 -30.953 1 97.44 688 THR A C 1
ATOM 5332 O O . THR A 1 688 ? -16.406 -26.859 -31.438 1 97.44 688 THR A O 1
ATOM 5335 N N . ASP A 1 689 ? -17.906 -25.578 -30.422 1 97.31 689 ASP A N 1
ATOM 5336 C CA . ASP A 1 689 ? -16.984 -24.438 -30.391 1 97.31 689 ASP A CA 1
ATOM 5337 C C . ASP A 1 689 ? -15.766 -24.766 -29.531 1 97.31 689 ASP A C 1
ATOM 5339 O O . ASP A 1 689 ? -14.633 -24.438 -29.891 1 97.31 689 ASP A O 1
ATOM 5343 N N . ALA A 1 690 ? -16 -25.359 -28.375 1 97.19 690 ALA A N 1
ATOM 5344 C CA . ALA A 1 690 ? -14.922 -25.672 -27.453 1 97.19 690 ALA A CA 1
ATOM 5345 C C . ALA A 1 690 ? -13.938 -26.672 -28.062 1 97.19 690 ALA A C 1
ATOM 5347 O O . ALA A 1 690 ? -12.727 -26.531 -27.922 1 97.19 690 ALA A O 1
ATOM 5348 N N . VAL A 1 691 ? -14.422 -27.703 -28.719 1 97.31 691 VAL A N 1
ATOM 5349 C CA . VAL A 1 691 ? -13.57 -28.703 -29.328 1 97.31 691 VAL A CA 1
ATOM 5350 C C . VAL A 1 691 ? -12.688 -28.047 -30.391 1 97.31 691 VAL A C 1
ATOM 5352 O O . VAL A 1 691 ? -11.492 -28.344 -30.484 1 97.31 691 VAL A O 1
ATOM 5355 N N . ASP A 1 692 ? -13.234 -27.125 -31.141 1 97 692 ASP A N 1
ATOM 5356 C CA . ASP A 1 692 ? -12.469 -26.391 -32.156 1 97 692 ASP A CA 1
ATOM 5357 C C . ASP A 1 692 ? -11.336 -25.594 -31.516 1 97 692 ASP A C 1
ATOM 5359 O O . ASP A 1 692 ? -10.211 -25.594 -32.031 1 97 692 ASP A O 1
ATOM 5363 N N . ARG A 1 693 ? -11.633 -24.969 -30.469 1 95.38 693 ARG A N 1
ATOM 5364 C CA . ARG A 1 693 ? -10.633 -24.156 -29.781 1 95.38 693 ARG A CA 1
ATOM 5365 C C . ARG A 1 693 ? -9.57 -25.047 -29.125 1 95.38 693 ARG A C 1
ATOM 5367 O O . ARG A 1 693 ? -8.383 -24.703 -29.141 1 95.38 693 ARG A O 1
ATOM 5374 N N . TYR A 1 694 ? -9.984 -26.188 -28.547 1 96.06 694 TYR A N 1
ATOM 5375 C CA . TYR A 1 694 ? -9.016 -27.141 -28.016 1 96.06 694 TYR A CA 1
ATOM 5376 C C . TYR A 1 694 ? -8.031 -27.578 -29.094 1 96.06 694 TYR A C 1
ATOM 5378 O O . TYR A 1 694 ? -6.832 -27.688 -28.844 1 96.06 694 TYR A O 1
ATOM 5386 N N . GLN A 1 695 ? -8.539 -27.797 -30.25 1 95.5 695 GLN A N 1
ATOM 5387 C CA . GLN A 1 695 ? -7.715 -28.234 -31.359 1 95.5 695 GLN A CA 1
ATOM 5388 C C . GLN A 1 695 ? -6.707 -27.156 -31.75 1 95.5 695 GLN A C 1
ATOM 5390 O O . GLN A 1 695 ? -5.551 -27.453 -32.062 1 95.5 695 GLN A O 1
ATOM 5395 N N . ARG A 1 696 ? -7.156 -25.953 -31.672 1 92.06 696 ARG A N 1
ATOM 5396 C CA . ARG A 1 696 ? -6.281 -24.844 -32.031 1 92.06 696 ARG A CA 1
ATOM 5397 C C . ARG A 1 696 ? -5.207 -24.625 -30.969 1 92.06 696 ARG A C 1
ATOM 5399 O O . ARG A 1 696 ? -4.062 -24.297 -31.297 1 92.06 696 ARG A O 1
ATOM 5406 N N . VAL A 1 697 ? -5.594 -24.781 -29.75 1 89.06 697 VAL A N 1
ATOM 5407 C CA . VAL A 1 697 ? -4.715 -24.422 -28.641 1 89.06 697 VAL A CA 1
ATOM 5408 C C . VAL A 1 697 ? -3.754 -25.578 -28.359 1 89.06 697 VAL A C 1
ATOM 5410 O O . VAL A 1 697 ? -2.561 -25.359 -28.141 1 89.06 697 VAL A O 1
ATOM 5413 N N . PHE A 1 698 ? -4.242 -26.891 -28.406 1 91.75 698 PHE A N 1
ATOM 5414 C CA . PHE A 1 698 ? -3.445 -28 -27.922 1 91.75 698 PHE A CA 1
ATOM 5415 C C . PHE A 1 698 ? -3.066 -28.938 -29.078 1 91.75 698 PHE A C 1
ATOM 5417 O O . PHE A 1 698 ? -2.105 -29.703 -28.969 1 91.75 698 PHE A O 1
ATOM 5424 N N . GLY A 1 699 ? -3.844 -28.938 -30.156 1 91.38 699 GLY A N 1
ATOM 5425 C CA . GLY A 1 699 ? -3.635 -29.875 -31.25 1 91.38 699 GLY A CA 1
ATOM 5426 C C . GLY A 1 699 ? -4.641 -31 -31.266 1 91.38 699 GLY A C 1
ATOM 5427 O O . GLY A 1 699 ? -5.363 -31.219 -30.297 1 91.38 699 GLY A O 1
ATOM 5428 N N . GLU A 1 700 ? -4.621 -31.797 -32.219 1 93.31 700 GLU A N 1
ATOM 5429 C CA . GLU A 1 700 ? -5.668 -32.781 -32.5 1 93.31 700 GLU A CA 1
ATOM 5430 C C . GLU A 1 700 ? -5.508 -34.031 -31.656 1 93.31 700 GLU A C 1
ATOM 5432 O O . GLU A 1 700 ? -6.5 -34.656 -31.281 1 93.31 700 GLU A O 1
ATOM 5437 N N . ASP A 1 701 ? -4.328 -34.344 -31.344 1 94 701 ASP A N 1
ATOM 5438 C CA . ASP A 1 701 ? -4.09 -35.625 -30.656 1 94 701 ASP A CA 1
ATOM 5439 C C . ASP A 1 701 ? -3.844 -35.438 -29.172 1 94 701 ASP A C 1
ATOM 5441 O O . ASP A 1 701 ? -3.529 -36.375 -28.453 1 94 701 ASP A O 1
ATOM 5445 N N . HIS A 1 702 ? -3.943 -34.156 -28.781 1 94.94 702 HIS A N 1
ATOM 5446 C CA . HIS A 1 702 ? -3.723 -33.906 -27.375 1 94.94 702 HIS A CA 1
ATOM 5447 C C . HIS A 1 702 ? -4.805 -34.531 -26.5 1 94.94 702 HIS A C 1
ATOM 5449 O O . HIS A 1 702 ? -5.984 -34.531 -26.859 1 94.94 702 HIS A O 1
ATOM 5455 N N . PRO A 1 703 ? -4.422 -35.094 -25.359 1 95.12 703 PRO A N 1
ATOM 5456 C CA . PRO A 1 703 ? -5.391 -35.812 -24.516 1 95.12 703 PRO A CA 1
ATOM 5457 C C . PRO A 1 703 ? -6.574 -34.906 -24.125 1 95.12 703 PRO A C 1
ATOM 5459 O O . PRO A 1 703 ? -7.707 -35.406 -24.047 1 95.12 703 PRO A O 1
ATOM 5462 N N . LEU A 1 704 ? -6.391 -33.688 -23.969 1 95.69 704 LEU A N 1
ATOM 5463 C CA . LEU A 1 704 ? -7.465 -32.781 -23.562 1 95.69 704 LEU A CA 1
ATOM 5464 C C . LEU A 1 704 ? -8.406 -32.5 -24.719 1 95.69 704 LEU A C 1
ATOM 5466 O O . LEU A 1 704 ? -9.617 -32.344 -24.531 1 95.69 704 LEU A O 1
ATOM 5470 N N . THR A 1 705 ? -7.828 -32.406 -25.891 1 96.69 705 THR A N 1
ATOM 5471 C CA . THR A 1 705 ? -8.648 -32.281 -27.094 1 96.69 705 THR A CA 1
ATOM 5472 C C . THR A 1 705 ? -9.523 -33.5 -27.297 1 96.69 705 THR A C 1
ATOM 5474 O O . THR A 1 705 ? -10.719 -33.406 -27.578 1 96.69 705 THR A O 1
ATOM 5477 N N . LEU A 1 706 ? -8.891 -34.625 -27.141 1 97.38 706 LEU A N 1
ATOM 5478 C CA . LEU A 1 706 ? -9.609 -35.875 -27.297 1 97.38 706 LEU A CA 1
ATOM 5479 C C . LEU A 1 706 ? -10.711 -36 -26.25 1 97.38 706 LEU A C 1
ATOM 5481 O O . LEU A 1 706 ? -11.805 -36.5 -26.547 1 97.38 706 LEU A O 1
ATOM 5485 N N . SER A 1 707 ? -10.461 -35.562 -25.062 1 97.12 707 SER A N 1
ATOM 5486 C CA . SER A 1 707 ? -11.453 -35.594 -24 1 97.12 707 SER A CA 1
ATOM 5487 C C . SER A 1 707 ? -12.648 -34.719 -24.328 1 97.12 707 SER A C 1
ATOM 5489 O O . SER A 1 707 ? -13.797 -35.094 -24.094 1 97.12 707 SER A O 1
ATOM 5491 N N . ALA A 1 708 ? -12.359 -33.562 -24.859 1 97.62 708 ALA A N 1
ATOM 5492 C CA . ALA A 1 708 ? -13.43 -32.656 -25.25 1 97.62 708 ALA A CA 1
ATOM 5493 C C . ALA A 1 708 ? -14.281 -33.25 -26.359 1 97.62 708 ALA A C 1
ATOM 5495 O O . ALA A 1 708 ? -15.508 -33.094 -26.359 1 97.62 708 ALA A O 1
ATOM 5496 N N . ALA A 1 709 ? -13.648 -33.938 -27.219 1 97.62 709 ALA A N 1
ATOM 5497 C CA . ALA A 1 709 ? -14.352 -34.594 -28.328 1 97.62 709 ALA A CA 1
ATOM 5498 C C . ALA A 1 709 ? -15.25 -35.719 -27.828 1 97.62 709 ALA A C 1
ATOM 5500 O O . ALA A 1 709 ? -16.359 -35.906 -28.359 1 97.62 709 ALA A O 1
ATOM 5501 N N . VAL A 1 710 ? -14.789 -36.438 -26.906 1 97.25 710 VAL A N 1
ATOM 5502 C CA . VAL A 1 710 ? -15.586 -37.5 -26.297 1 97.25 710 VAL A CA 1
ATOM 5503 C C . VAL A 1 710 ? -16.828 -36.906 -25.641 1 97.25 710 VAL A C 1
ATOM 5505 O O . VAL A 1 710 ? -17.922 -37.469 -25.766 1 97.25 710 VAL A O 1
ATOM 5508 N N . ASN A 1 711 ? -16.688 -35.844 -24.969 1 97.88 711 ASN A N 1
ATOM 5509 C CA . ASN A 1 711 ? -17.828 -35.156 -24.375 1 97.88 711 ASN A CA 1
ATOM 5510 C C . ASN A 1 711 ? -18.812 -34.688 -25.438 1 97.88 711 ASN A C 1
ATOM 5512 O O . ASN A 1 711 ? -20.031 -34.719 -25.234 1 97.88 711 ASN A O 1
ATOM 5516 N N . HIS A 1 712 ? -18.25 -34.188 -26.516 1 98.12 712 HIS A N 1
ATOM 5517 C CA . HIS A 1 712 ? -19.109 -33.781 -27.609 1 98.12 712 HIS A CA 1
ATOM 5518 C C . HIS A 1 712 ? -19.938 -34.938 -28.156 1 98.12 712 HIS A C 1
ATOM 5520 O O . HIS A 1 712 ? -21.109 -34.75 -28.484 1 98.12 712 HIS A O 1
ATOM 5526 N N . ALA A 1 713 ? -19.375 -36.094 -28.234 1 98 713 ALA A N 1
ATOM 5527 C CA . ALA A 1 713 ? -20.094 -37.281 -28.672 1 98 713 ALA A CA 1
ATOM 5528 C C . ALA A 1 713 ? -21.281 -37.594 -27.766 1 98 713 ALA A C 1
ATOM 5530 O O . ALA A 1 713 ? -22.344 -38 -28.234 1 98 713 ALA A O 1
ATOM 5531 N N . ILE A 1 714 ? -21.141 -37.406 -26.5 1 97.75 714 ILE A N 1
ATOM 5532 C CA . ILE A 1 714 ? -22.219 -37.594 -25.547 1 97.75 714 ILE A CA 1
ATOM 5533 C C . ILE A 1 714 ? -23.359 -36.625 -25.844 1 97.75 714 ILE A C 1
ATOM 5535 O O . ILE A 1 714 ? -24.531 -37.031 -25.828 1 97.75 714 ILE A O 1
ATOM 5539 N N . VAL A 1 715 ? -22.984 -35.375 -26.141 1 97.88 715 VAL A N 1
ATOM 5540 C CA . VAL A 1 715 ? -23.969 -34.375 -26.453 1 97.88 715 VAL A CA 1
ATOM 5541 C C . VAL A 1 715 ? -24.703 -34.719 -27.734 1 97.88 715 VAL A C 1
ATOM 5543 O O . VAL A 1 715 ? -25.922 -34.594 -27.828 1 97.88 715 VAL A O 1
ATOM 5546 N N . LEU A 1 716 ? -23.984 -35.219 -28.719 1 97.5 716 LEU A N 1
ATOM 5547 C CA . LEU A 1 716 ? -24.562 -35.594 -30 1 97.5 716 LEU A CA 1
ATOM 5548 C C . LEU A 1 716 ? -25.516 -36.75 -29.828 1 97.5 716 LEU A C 1
ATOM 5550 O O . LEU A 1 716 ? -26.578 -36.812 -30.469 1 97.5 716 LEU A O 1
ATOM 5554 N N . ARG A 1 717 ? -25.188 -37.719 -29.016 1 96.19 717 ARG A N 1
ATOM 5555 C CA . ARG A 1 717 ? -26.094 -38.844 -28.734 1 96.19 717 ARG A CA 1
ATOM 5556 C C . ARG A 1 717 ? -27.391 -38.344 -28.109 1 96.19 717 ARG A C 1
ATOM 5558 O O . ARG A 1 717 ? -28.469 -38.844 -28.422 1 96.19 717 ARG A O 1
ATOM 5565 N N . ALA A 1 718 ? -27.25 -37.375 -27.219 1 95.56 718 ALA A N 1
ATOM 5566 C CA . ALA A 1 718 ? -28.422 -36.812 -26.547 1 95.56 718 ALA A CA 1
ATOM 5567 C C . ALA A 1 718 ? -29.312 -36.094 -27.547 1 95.56 718 ALA A C 1
ATOM 5569 O O . ALA A 1 718 ? -30.531 -36.031 -27.375 1 95.56 718 ALA A O 1
ATOM 5570 N N . LEU A 1 719 ? -28.719 -35.625 -28.609 1 95.69 719 LEU A N 1
ATOM 5571 C CA . LEU A 1 719 ? -29.453 -34.906 -29.641 1 95.69 719 LEU A CA 1
ATOM 5572 C C . LEU A 1 719 ? -30.062 -35.844 -30.672 1 95.69 719 LEU A C 1
ATOM 5574 O O . LEU A 1 719 ? -30.812 -35.406 -31.547 1 95.69 719 LEU A O 1
ATOM 5578 N N . GLY A 1 720 ? -29.672 -37.156 -30.625 1 93.88 720 GLY A N 1
ATOM 5579 C CA . GLY A 1 720 ? -30.156 -38.156 -31.562 1 93.88 720 GLY A CA 1
ATOM 5580 C C . GLY A 1 720 ? -29.297 -38.281 -32.781 1 93.88 720 GLY A C 1
ATOM 5581 O O . GLY A 1 720 ? -29.641 -39.031 -33.719 1 93.88 720 GLY A O 1
ATOM 5582 N N . LYS A 1 721 ? -28.203 -37.594 -32.75 1 95.75 721 LYS A N 1
ATOM 5583 C CA . LYS A 1 721 ? -27.266 -37.719 -33.875 1 95.75 721 LYS A CA 1
ATOM 5584 C C . LYS A 1 721 ? -26.297 -38.875 -33.656 1 95.75 721 LYS A C 1
ATOM 5586 O O . LYS A 1 721 ? -25.094 -38.688 -33.562 1 95.75 721 LYS A O 1
ATOM 5591 N N . ARG A 1 722 ? -26.781 -40.094 -33.719 1 94.81 722 ARG A N 1
ATOM 5592 C CA . ARG A 1 722 ? -26.094 -41.312 -33.281 1 94.81 722 ARG A CA 1
ATOM 5593 C C . ARG A 1 722 ? -24.938 -41.656 -34.219 1 94.81 722 ARG A C 1
ATOM 5595 O O . ARG A 1 722 ? -23.891 -42.125 -33.781 1 94.81 722 ARG A O 1
ATOM 5602 N N . ASP A 1 723 ? -25.109 -41.375 -35.5 1 95.25 723 ASP A N 1
ATOM 5603 C CA . ASP A 1 723 ? -24.062 -41.688 -36.469 1 95.25 723 ASP A CA 1
ATOM 5604 C C . ASP A 1 723 ? -22.812 -40.844 -36.25 1 95.25 723 ASP A C 1
ATOM 5606 O O . ASP A 1 723 ? -21.703 -41.344 -36.25 1 95.25 723 ASP A O 1
ATOM 5610 N N . ARG A 1 724 ? -23.047 -39.594 -36.031 1 96 724 ARG A N 1
ATOM 5611 C CA . ARG A 1 724 ? -21.922 -38.688 -35.781 1 96 724 ARG A CA 1
ATOM 5612 C C . ARG A 1 724 ? -21.234 -39 -34.469 1 96 724 ARG A C 1
ATOM 5614 O O . ARG A 1 724 ? -20 -38.938 -34.375 1 96 724 ARG A O 1
ATOM 5621 N N . ALA A 1 725 ? -21.969 -39.281 -33.469 1 97.31 725 ALA A N 1
ATOM 5622 C CA . ALA A 1 725 ? -21.422 -39.656 -32.156 1 97.31 725 ALA A CA 1
ATOM 5623 C C . ALA A 1 725 ? -20.531 -40.875 -32.281 1 97.31 725 ALA A C 1
ATOM 5625 O O . ALA A 1 725 ? -19.438 -40.938 -31.734 1 97.31 725 ALA A O 1
ATOM 5626 N N . ARG A 1 726 ? -21.047 -41.875 -32.938 1 96.06 726 ARG A N 1
ATOM 5627 C CA . ARG A 1 726 ? -20.312 -43.125 -33.156 1 96.06 726 ARG A CA 1
ATOM 5628 C C . ARG A 1 726 ? -19 -42.875 -33.875 1 96.06 726 ARG A C 1
ATOM 5630 O O . ARG A 1 726 ? -17.953 -43.406 -33.5 1 96.06 726 ARG A O 1
ATOM 5637 N N . GLN A 1 727 ? -19.062 -42.031 -34.875 1 96.44 727 GLN A N 1
ATOM 5638 C CA . GLN A 1 727 ? -17.859 -41.719 -35.625 1 96.44 727 GLN A CA 1
ATOM 5639 C C . GLN A 1 727 ? -16.812 -41.031 -34.75 1 96.44 727 GLN A C 1
ATOM 5641 O O . GLN A 1 727 ? -15.633 -41.375 -34.812 1 96.44 727 GLN A O 1
ATOM 5646 N N . LEU A 1 728 ? -17.25 -40.125 -33.938 1 96.25 728 LEU A N 1
ATOM 5647 C CA . LEU A 1 728 ? -16.344 -39.406 -33.031 1 96.25 728 LEU A CA 1
ATOM 5648 C C . LEU A 1 728 ? -15.719 -40.375 -32.031 1 96.25 728 LEU A C 1
ATOM 5650 O O . LEU A 1 728 ? -14.516 -40.312 -31.781 1 96.25 728 LEU A O 1
ATOM 5654 N N . ASP A 1 729 ? -16.5 -41.25 -31.453 1 96.88 729 ASP A N 1
ATOM 5655 C CA . ASP A 1 729 ? -16 -42.156 -30.453 1 96.88 729 ASP A CA 1
ATOM 5656 C C . ASP A 1 729 ? -15.055 -43.188 -31.078 1 96.88 729 ASP A C 1
ATOM 5658 O O . ASP A 1 729 ? -14.047 -43.562 -30.469 1 96.88 729 ASP A O 1
ATOM 5662 N N . GLU A 1 730 ? -15.367 -43.688 -32.25 1 96.31 730 GLU A N 1
ATOM 5663 C CA . GLU A 1 730 ? -14.516 -44.656 -32.938 1 96.31 730 GLU A CA 1
ATOM 5664 C C . GLU A 1 730 ? -13.156 -44.031 -33.281 1 96.31 730 GLU A C 1
ATOM 5666 O O . GLU A 1 730 ? -12.141 -44.75 -33.25 1 96.31 730 GLU A O 1
ATOM 5671 N N . ASP A 1 731 ? -13.172 -42.812 -33.562 1 96.44 731 ASP A N 1
ATOM 5672 C CA . ASP A 1 731 ? -11.938 -42.094 -33.906 1 96.44 731 ASP A CA 1
ATOM 5673 C C . ASP A 1 731 ? -11.117 -41.781 -32.656 1 96.44 731 ASP A C 1
ATOM 5675 O O . ASP A 1 731 ? -9.891 -41.844 -32.688 1 96.44 731 ASP A O 1
ATOM 5679 N N . ASN A 1 732 ? -11.781 -41.375 -31.625 1 96.5 732 ASN A N 1
ATOM 5680 C CA . ASN A 1 732 ? -11.102 -40.781 -30.484 1 96.5 732 ASN A CA 1
ATOM 5681 C C . ASN A 1 732 ? -10.648 -41.844 -29.484 1 96.5 732 ASN A C 1
ATOM 5683 O O . ASN A 1 732 ? -9.609 -41.719 -28.844 1 96.5 732 ASN A O 1
ATOM 5687 N N . TYR A 1 733 ? -11.383 -42.938 -29.297 1 96.56 733 TYR A N 1
ATOM 5688 C CA . TYR A 1 733 ? -11.086 -43.938 -28.266 1 96.56 733 TYR A CA 1
ATOM 5689 C C . TYR A 1 733 ? -9.711 -44.562 -28.484 1 96.56 733 TYR A C 1
ATOM 5691 O O . TYR A 1 733 ? -8.859 -44.531 -27.594 1 96.56 733 TYR A O 1
ATOM 5699 N N . PRO A 1 734 ? -9.344 -45.062 -29.688 1 96.38 734 PRO A N 1
ATOM 5700 C CA . PRO A 1 734 ? -8.016 -45.656 -29.875 1 96.38 734 PRO A CA 1
ATOM 5701 C C . PRO A 1 734 ? -6.891 -44.656 -29.672 1 96.38 734 PRO A C 1
ATOM 5703 O O . PRO A 1 734 ? -5.84 -45 -29.125 1 96.38 734 PRO A O 1
ATOM 5706 N N . ARG A 1 735 ? -7.129 -43.438 -30.109 1 96.12 735 ARG A N 1
ATOM 5707 C CA . ARG A 1 735 ? -6.129 -42.406 -29.953 1 96.12 735 ARG A CA 1
ATOM 5708 C C . ARG A 1 735 ? -5.891 -42.062 -28.484 1 96.12 735 ARG A C 1
ATOM 5710 O O . ARG A 1 735 ? -4.746 -41.906 -28.062 1 96.12 735 ARG A O 1
ATOM 5717 N N . MET A 1 736 ? -6.965 -42 -27.75 1 95.88 736 MET A N 1
ATOM 5718 C CA . MET A 1 736 ? -6.867 -41.719 -26.328 1 95.88 736 MET A CA 1
ATOM 5719 C C . MET A 1 736 ? -6.168 -42.875 -25.594 1 95.88 736 MET A C 1
ATOM 5721 O O . MET A 1 736 ? -5.367 -42.625 -24.688 1 95.88 736 MET A O 1
ATOM 5725 N N . ARG A 1 737 ? -6.531 -44.094 -25.922 1 95.81 737 ARG A N 1
ATOM 5726 C CA . ARG A 1 737 ? -5.914 -45.25 -25.328 1 95.81 737 ARG A CA 1
ATOM 5727 C C . ARG A 1 737 ? -4.406 -45.281 -25.562 1 95.81 737 ARG A C 1
ATOM 5729 O O . ARG A 1 737 ? -3.635 -45.625 -24.656 1 95.81 737 ARG A O 1
ATOM 5736 N N . ASP A 1 738 ? -3.979 -44.844 -26.719 1 94.19 738 ASP A N 1
ATOM 5737 C CA . ASP A 1 738 ? -2.564 -44.812 -27.078 1 94.19 738 ASP A CA 1
ATOM 5738 C C . ASP A 1 738 ? -1.821 -43.719 -26.297 1 94.19 738 ASP A C 1
ATOM 5740 O O . ASP A 1 738 ? -0.658 -43.906 -25.938 1 94.19 738 ASP A O 1
ATOM 5744 N N . THR A 1 739 ? -2.502 -42.625 -26.031 1 92.31 739 THR A N 1
ATOM 5745 C CA . THR A 1 739 ? -1.848 -41.469 -25.422 1 92.31 739 THR A CA 1
ATOM 5746 C C . THR A 1 739 ? -1.882 -41.562 -23.906 1 92.31 739 THR A C 1
ATOM 5748 O O . THR A 1 739 ? -0.925 -41.188 -23.219 1 92.31 739 THR A O 1
ATOM 5751 N N . LEU A 1 740 ? -2.979 -42.094 -23.312 1 94.69 740 LEU A N 1
ATOM 5752 C CA . LEU A 1 740 ? -3.164 -42.031 -21.859 1 94.69 740 LEU A CA 1
ATOM 5753 C C . LEU A 1 740 ? -3.018 -43.406 -21.234 1 94.69 740 LEU A C 1
ATOM 5755 O O . LEU A 1 740 ? -2.807 -43.531 -20.031 1 94.69 740 LEU A O 1
ATOM 5759 N N . GLY A 1 741 ? -3.092 -44.469 -22.031 1 92.94 741 GLY A N 1
ATOM 5760 C CA . GLY A 1 741 ? -3.096 -45.812 -21.5 1 92.94 741 GLY A CA 1
ATOM 5761 C C . GLY A 1 741 ? -4.492 -46.406 -21.312 1 92.94 741 GLY A C 1
ATOM 5762 O O . GLY A 1 741 ? -5.449 -45.625 -21.125 1 92.94 741 GLY A O 1
ATOM 5763 N N . HIS A 1 742 ? -4.656 -47.656 -21.219 1 92.69 742 HIS A N 1
ATOM 5764 C CA . HIS A 1 742 ? -5.945 -48.312 -21.297 1 92.69 742 HIS A CA 1
ATOM 5765 C C . HIS A 1 742 ? -6.695 -48.219 -19.969 1 92.69 742 HIS A C 1
ATOM 5767 O O . HIS A 1 742 ? -7.918 -48.375 -19.938 1 92.69 742 HIS A O 1
ATOM 5773 N N . GLN A 1 743 ? -5.996 -48 -18.938 1 93.88 743 GLN A N 1
ATOM 5774 C CA . GLN A 1 743 ? -6.645 -48 -17.641 1 93.88 743 GLN A CA 1
ATOM 5775 C C . GLN A 1 743 ? -7.074 -46.562 -17.25 1 93.88 743 GLN A C 1
ATOM 5777 O O . GLN A 1 743 ? -7.84 -46.406 -16.297 1 93.88 743 GLN A O 1
ATOM 5782 N N . HIS A 1 744 ? -6.652 -45.594 -18 1 95.69 744 HIS A N 1
ATOM 5783 C CA . HIS A 1 744 ? -6.922 -44.219 -17.641 1 95.69 744 HIS A CA 1
ATOM 5784 C C . HIS A 1 744 ? -8.422 -43.938 -17.562 1 95.69 744 HIS A C 1
ATOM 5786 O O . HIS A 1 744 ? -9.188 -44.438 -18.375 1 95.69 744 HIS A O 1
ATOM 5792 N N . GLY A 1 745 ? -8.812 -43.125 -16.609 1 95.56 745 GLY A N 1
ATOM 5793 C CA . GLY A 1 745 ? -10.211 -42.812 -16.375 1 95.56 745 GLY A CA 1
ATOM 5794 C C . GLY A 1 745 ? -10.914 -42.25 -17.594 1 95.56 745 GLY A C 1
ATOM 5795 O O . GLY A 1 745 ? -12.062 -42.594 -17.875 1 95.56 745 GLY A O 1
ATOM 5796 N N . TYR A 1 746 ? -10.305 -41.406 -18.344 1 96.44 746 TYR A N 1
ATOM 5797 C CA . TYR A 1 746 ? -10.898 -40.781 -19.531 1 96.44 746 TYR A CA 1
ATOM 5798 C C . TYR A 1 746 ? -11.086 -41.812 -20.641 1 96.44 746 TYR A C 1
ATOM 5800 O O . TYR A 1 746 ? -12.07 -41.75 -21.391 1 96.44 746 TYR A O 1
ATOM 5808 N N . VAL A 1 747 ? -10.109 -42.719 -20.688 1 97 747 VAL A N 1
ATOM 5809 C CA . VAL A 1 747 ? -10.188 -43.75 -21.688 1 97 747 VAL A CA 1
ATOM 5810 C C . VAL A 1 747 ? -11.383 -44.688 -21.391 1 97 747 VAL A C 1
ATOM 5812 O O . VAL A 1 747 ? -12.086 -45.094 -22.312 1 97 747 VAL A O 1
ATOM 5815 N N . LEU A 1 748 ? -11.617 -44.938 -20.156 1 97.19 748 LEU A N 1
ATOM 5816 C CA . LEU A 1 748 ? -12.742 -45.75 -19.75 1 97.19 748 LEU A CA 1
ATOM 5817 C C . LEU A 1 748 ? -14.07 -45.094 -20.094 1 97.19 748 LEU A C 1
ATOM 5819 O O . LEU A 1 748 ? -15.039 -45.75 -20.469 1 97.19 748 LEU A O 1
ATOM 5823 N N . CYS A 1 749 ? -14.125 -43.812 -19.984 1 97.12 749 CYS A N 1
ATOM 5824 C CA . CYS A 1 749 ? -15.312 -43.062 -20.375 1 97.12 749 CYS A CA 1
ATOM 5825 C C . CYS A 1 749 ? -15.547 -43.125 -21.875 1 97.12 749 CYS A C 1
ATOM 5827 O O . CYS A 1 749 ? -16.672 -43.312 -22.328 1 97.12 749 CYS A O 1
ATOM 5829 N N . ALA A 1 750 ? -14.445 -43.031 -22.609 1 97.19 750 ALA A N 1
ATOM 5830 C CA . ALA A 1 750 ? -14.539 -43.125 -24.062 1 97.19 750 ALA A CA 1
ATOM 5831 C C . ALA A 1 750 ? -14.992 -44.531 -24.469 1 97.19 750 ALA A C 1
ATOM 5833 O O . ALA A 1 750 ? -15.797 -44.688 -25.391 1 97.19 750 ALA A O 1
ATOM 5834 N N . LEU A 1 751 ? -14.484 -45.531 -23.781 1 97.38 751 LEU A N 1
ATOM 5835 C CA . LEU A 1 751 ? -14.844 -46.906 -24.062 1 97.38 751 LEU A CA 1
ATOM 5836 C C . LEU A 1 751 ? -16.328 -47.156 -23.781 1 97.38 751 LEU A C 1
ATOM 5838 O O . LEU A 1 751 ? -17.016 -47.812 -24.562 1 97.38 751 LEU A O 1
ATOM 5842 N N . ASN A 1 752 ? -16.797 -46.656 -22.703 1 96.62 752 ASN A N 1
ATOM 5843 C CA . ASN A 1 752 ? -18.219 -46.75 -22.375 1 96.62 752 ASN A CA 1
ATOM 5844 C C . ASN A 1 752 ? -19.078 -46.094 -23.453 1 96.62 752 ASN A C 1
ATOM 5846 O O . ASN A 1 752 ? -20.125 -46.625 -23.812 1 96.62 752 ASN A O 1
ATOM 5850 N N . GLY A 1 753 ? -18.656 -44.938 -23.938 1 96.38 753 GLY A N 1
ATOM 5851 C CA . GLY A 1 753 ? -19.359 -44.25 -25 1 96.38 753 GLY A CA 1
ATOM 5852 C C . GLY A 1 753 ? -19.406 -45.031 -26.297 1 96.38 753 GLY A C 1
ATOM 5853 O O . GLY A 1 753 ? -20.438 -45.094 -26.953 1 96.38 753 GLY A O 1
ATOM 5854 N N . LEU A 1 754 ? -18.266 -45.594 -26.625 1 96.75 754 LEU A N 1
ATOM 5855 C CA . LEU A 1 754 ? -18.203 -46.438 -27.828 1 96.75 754 LEU A CA 1
ATOM 5856 C C . LEU A 1 754 ? -19.109 -47.625 -27.719 1 96.75 754 LEU A C 1
ATOM 5858 O O . LEU A 1 754 ? -19.797 -48 -28.672 1 96.75 754 LEU A O 1
ATOM 5862 N N . ALA A 1 755 ? -19.125 -48.25 -26.547 1 96.5 755 ALA A N 1
ATOM 5863 C CA . ALA A 1 755 ? -20.031 -49.375 -26.297 1 96.5 755 ALA A CA 1
ATOM 5864 C C . ALA A 1 755 ? -21.484 -48.969 -26.453 1 96.5 755 ALA A C 1
ATOM 5866 O O . ALA A 1 755 ? -22.281 -49.719 -27.016 1 96.5 755 ALA A O 1
ATOM 5867 N N . LEU A 1 756 ? -21.828 -47.844 -26.016 1 95.81 756 LEU A N 1
ATOM 5868 C CA . LEU A 1 756 ? -23.172 -47.312 -26.125 1 95.81 756 LEU A CA 1
ATOM 5869 C C . LEU A 1 756 ? -23.562 -47.125 -27.594 1 95.81 756 LEU A C 1
ATOM 5871 O O . LEU A 1 756 ? -24.703 -47.375 -27.984 1 95.81 756 LEU A O 1
ATOM 5875 N N . ASP A 1 757 ? -22.641 -46.625 -28.344 1 96 757 ASP A N 1
ATOM 5876 C CA . ASP A 1 757 ? -22.891 -46.438 -29.766 1 96 757 ASP A CA 1
ATOM 5877 C C . ASP A 1 757 ? -23.25 -47.781 -30.438 1 96 757 ASP A C 1
ATOM 5879 O O . ASP A 1 757 ? -24.156 -47.844 -31.266 1 96 757 ASP A O 1
ATOM 5883 N N . HIS A 1 758 ? -22.578 -48.812 -30.047 1 94.62 758 HIS A N 1
ATOM 5884 C CA . HIS A 1 758 ? -22.844 -50.125 -30.594 1 94.62 758 HIS A CA 1
ATOM 5885 C C . HIS A 1 758 ? -24.219 -50.625 -30.172 1 94.62 758 HIS A C 1
ATOM 5887 O O . HIS A 1 758 ? -24.953 -51.219 -30.969 1 94.62 758 HIS A O 1
ATOM 5893 N N . ALA A 1 759 ? -24.516 -50.438 -28.969 1 93.69 759 ALA A N 1
ATOM 5894 C CA . ALA A 1 759 ? -25.828 -50.844 -28.453 1 93.69 759 ALA A CA 1
ATOM 5895 C C . ALA A 1 759 ? -26.953 -50.125 -29.188 1 93.69 759 ALA A C 1
ATOM 5897 O O . ALA A 1 759 ? -27.984 -50.719 -29.5 1 93.69 759 ALA A O 1
ATOM 5898 N N . LEU A 1 760 ? -26.766 -48.875 -29.516 1 92 760 LEU A N 1
ATOM 5899 C CA . LEU A 1 760 ? -27.812 -48.031 -30.094 1 92 760 LEU A CA 1
ATOM 5900 C C . LEU A 1 760 ? -28.031 -48.375 -31.562 1 92 760 LEU A C 1
ATOM 5902 O O . LEU A 1 760 ? -29.109 -48.156 -32.125 1 92 760 LEU A O 1
ATOM 5906 N N . VAL A 1 761 ? -27.031 -49 -32.188 1 89.94 761 VAL A N 1
ATOM 5907 C CA . VAL A 1 761 ? -27.188 -49.375 -33.594 1 89.94 761 VAL A CA 1
ATOM 5908 C C . VAL A 1 761 ? -27.625 -50.844 -33.688 1 89.94 761 VAL A C 1
ATOM 5910 O O . VAL A 1 761 ? -27.766 -51.375 -34.781 1 89.94 761 VAL A O 1
ATOM 5913 N N . GLY A 1 762 ? -27.797 -51.594 -32.531 1 87.62 762 GLY A N 1
ATOM 5914 C CA . GLY A 1 762 ? -28.359 -52.938 -32.5 1 87.62 762 GLY A CA 1
ATOM 5915 C C . GLY A 1 762 ? -27.312 -54.031 -32.406 1 87.62 762 GLY A C 1
ATOM 5916 O O . GLY A 1 762 ? -27.656 -55.219 -32.375 1 87.62 762 GLY A O 1
ATOM 5917 N N . ASP A 1 763 ? -26.094 -53.625 -32.375 1 90.06 763 ASP A N 1
ATOM 5918 C CA . ASP A 1 763 ? -25.031 -54.594 -32.188 1 90.06 763 ASP A CA 1
ATOM 5919 C C . ASP A 1 763 ? -24.891 -54.969 -30.703 1 90.06 763 ASP A C 1
ATOM 5921 O O . ASP A 1 763 ? -23.938 -54.562 -30.047 1 90.06 763 ASP A O 1
ATOM 5925 N N . ARG A 1 764 ? -25.703 -55.781 -30.188 1 84.38 764 ARG A N 1
ATOM 5926 C CA . ARG A 1 764 ? -25.797 -56.094 -28.766 1 84.38 764 ARG A CA 1
ATOM 5927 C C . ARG A 1 764 ? -24.609 -56.906 -28.312 1 84.38 764 ARG A C 1
ATOM 5929 O O . ARG A 1 764 ? -24.109 -56.75 -27.188 1 84.38 764 ARG A O 1
ATOM 5936 N N . ALA A 1 765 ? -24.156 -57.812 -29.188 1 87.12 765 ALA A N 1
ATOM 5937 C CA . ALA A 1 765 ? -23.016 -58.656 -28.812 1 87.12 765 ALA A CA 1
ATOM 5938 C C . ALA A 1 765 ? -21.75 -57.812 -28.672 1 87.12 765 ALA A C 1
ATOM 5940 O O . ALA A 1 765 ? -21 -57.969 -27.703 1 87.12 765 ALA A O 1
ATOM 5941 N N . GLY A 1 766 ? -21.516 -57 -29.688 1 90.75 766 GLY A N 1
ATOM 5942 C CA . GLY A 1 766 ? -20.375 -56.125 -29.625 1 90.75 766 GLY A CA 1
ATOM 5943 C C . GLY A 1 766 ? -20.406 -55.156 -28.453 1 90.75 766 GLY A C 1
ATOM 5944 O O . GLY A 1 766 ? -19.391 -54.906 -27.812 1 90.75 766 GLY A O 1
ATOM 5945 N N . ALA A 1 767 ? -21.516 -54.594 -28.172 1 94.31 767 ALA A N 1
ATOM 5946 C CA . ALA A 1 767 ? -21.703 -53.688 -27.047 1 94.31 767 ALA A CA 1
ATOM 5947 C C . ALA A 1 767 ? -21.406 -54.406 -25.719 1 94.31 767 ALA A C 1
ATOM 5949 O O . ALA A 1 767 ? -20.719 -53.844 -24.859 1 94.31 767 ALA A O 1
ATOM 5950 N N . ARG A 1 768 ? -21.922 -55.594 -25.562 1 90.5 768 ARG A N 1
ATOM 5951 C CA . ARG A 1 768 ? -21.75 -56.344 -24.328 1 90.5 768 ARG A CA 1
ATOM 5952 C C . ARG A 1 768 ? -20.266 -56.594 -24.062 1 90.5 768 ARG A C 1
ATOM 5954 O O . ARG A 1 768 ? -19.812 -56.469 -22.922 1 90.5 768 ARG A O 1
ATOM 5961 N N . GLU A 1 769 ? -19.547 -56.938 -25.047 1 94.19 769 GLU A N 1
ATOM 5962 C CA . GLU A 1 769 ? -18.109 -57.188 -24.906 1 94.19 769 GLU A CA 1
ATOM 5963 C C . GLU A 1 769 ? -17.375 -55.938 -24.422 1 94.19 769 GLU A C 1
ATOM 5965 O O . GLU A 1 769 ? -16.562 -56 -23.516 1 94.19 769 GLU A O 1
ATOM 5970 N N . LEU A 1 770 ? -17.703 -54.844 -25.047 1 95.75 770 LEU A N 1
ATOM 5971 C CA . LEU A 1 770 ? -17.062 -53.562 -24.703 1 95.75 770 LEU A CA 1
ATOM 5972 C C . LEU A 1 770 ? -17.469 -53.125 -23.312 1 95.75 770 LEU A C 1
ATOM 5974 O O . LEU A 1 770 ? -16.625 -52.594 -22.547 1 95.75 770 LEU A O 1
ATOM 5978 N N . PHE A 1 771 ? -18.703 -53.25 -22.938 1 95.75 771 PHE A N 1
ATOM 5979 C CA . PHE A 1 771 ? -19.172 -52.875 -21.609 1 95.75 771 PHE A CA 1
ATOM 5980 C C . PHE A 1 771 ? -18.5 -53.719 -20.531 1 95.75 771 PHE A C 1
ATOM 5982 O O . PHE A 1 771 ? -18.094 -53.219 -19.5 1 95.75 771 PHE A O 1
ATOM 5989 N N . ASP A 1 772 ? -18.391 -55.031 -20.797 1 94.56 772 ASP A N 1
ATOM 5990 C CA . ASP A 1 772 ? -17.75 -55.938 -19.828 1 94.56 772 ASP A CA 1
ATOM 5991 C C . ASP A 1 772 ? -16.281 -55.562 -19.641 1 94.56 772 ASP A C 1
ATOM 5993 O O . ASP A 1 772 ? -15.766 -55.625 -18.516 1 94.56 772 ASP A O 1
ATOM 5997 N N . GLU A 1 773 ? -15.648 -55.219 -20.688 1 96.12 773 GLU A N 1
ATOM 5998 C CA . GLU A 1 773 ? -14.266 -54.75 -20.594 1 96.12 773 GLU A CA 1
ATOM 5999 C C . GLU A 1 773 ? -14.156 -53.469 -19.766 1 96.12 773 GLU A C 1
ATOM 6001 O O . GLU A 1 773 ? -13.336 -53.406 -18.844 1 96.12 773 GLU A O 1
ATOM 6006 N N . ALA A 1 774 ? -14.992 -52.5 -20.094 1 96.31 774 ALA A N 1
ATOM 6007 C CA . ALA A 1 774 ? -15.008 -51.25 -19.359 1 96.31 774 ALA A CA 1
ATOM 6008 C C . ALA A 1 774 ? -15.273 -51.469 -17.875 1 96.31 774 ALA A C 1
ATOM 6010 O O . ALA A 1 774 ? -14.625 -50.875 -17.016 1 96.31 774 ALA A O 1
ATOM 6011 N N . LEU A 1 775 ? -16.266 -52.312 -17.562 1 96.31 775 LEU A N 1
ATOM 6012 C CA . LEU A 1 775 ? -16.641 -52.594 -16.188 1 96.31 775 LEU A CA 1
ATOM 6013 C C . LEU A 1 775 ? -15.492 -53.25 -15.43 1 96.31 775 LEU A C 1
ATOM 6015 O O . LEU A 1 775 ? -15.195 -52.875 -14.297 1 96.31 775 LEU A O 1
ATOM 6019 N N . THR A 1 776 ? -14.797 -54.219 -16.047 1 96.5 776 THR A N 1
ATOM 6020 C CA . THR A 1 776 ? -13.711 -54.938 -15.414 1 96.5 776 THR A CA 1
ATOM 6021 C C . THR A 1 776 ? -12.547 -54 -15.086 1 96.5 776 THR A C 1
ATOM 6023 O O . THR A 1 776 ? -12.062 -54 -13.953 1 96.5 776 THR A O 1
ATOM 6026 N N . VAL A 1 777 ? -12.188 -53.281 -16.062 1 96.81 777 VAL A N 1
ATOM 6027 C CA . VAL A 1 777 ? -11.047 -52.375 -15.859 1 96.81 777 VAL A CA 1
ATOM 6028 C C . VAL A 1 777 ? -11.414 -51.281 -14.859 1 96.81 777 VAL A C 1
ATOM 6030 O O . VAL A 1 777 ? -10.602 -50.906 -14.016 1 96.81 777 VAL A O 1
ATOM 6033 N N . SER A 1 778 ? -12.625 -50.75 -14.953 1 96.94 778 SER A N 1
ATOM 6034 C CA . SER A 1 778 ? -13.07 -49.688 -14.031 1 96.94 778 SER A CA 1
ATOM 6035 C C . SER A 1 778 ? -13.094 -50.188 -12.594 1 96.94 778 SER A C 1
ATOM 6037 O O . SER A 1 778 ? -12.727 -49.469 -11.672 1 96.94 778 SER A O 1
ATOM 6039 N N . ARG A 1 779 ? -13.555 -51.375 -12.344 1 96.06 779 ARG A N 1
ATOM 6040 C CA . ARG A 1 779 ? -13.586 -51.969 -11.016 1 96.06 779 ARG A CA 1
ATOM 6041 C C . ARG A 1 779 ? -12.18 -52.062 -10.43 1 96.06 779 ARG A C 1
ATOM 6043 O O . ARG A 1 779 ? -11.977 -51.812 -9.242 1 96.06 779 ARG A O 1
ATOM 6050 N N . ASP A 1 780 ? -11.273 -52.406 -11.281 1 94.94 780 ASP A N 1
ATOM 6051 C CA . ASP A 1 780 ? -9.891 -52.594 -10.844 1 94.94 780 ASP A CA 1
ATOM 6052 C C . ASP A 1 780 ? -9.227 -51.219 -10.578 1 94.94 780 ASP A C 1
ATOM 6054 O O . ASP A 1 780 ? -8.469 -51.062 -9.617 1 94.94 780 ASP A O 1
ATOM 6058 N N . PHE A 1 781 ? -9.539 -50.312 -11.438 1 94.69 781 PHE A N 1
ATOM 6059 C CA . PHE A 1 781 ? -8.828 -49.031 -11.422 1 94.69 781 PHE A CA 1
ATOM 6060 C C . PHE A 1 781 ? -9.516 -48.031 -10.492 1 94.69 781 PHE A C 1
ATOM 6062 O O . PHE A 1 781 ? -8.852 -47.375 -9.688 1 94.69 781 PHE A O 1
ATOM 6069 N N . ARG A 1 782 ? -10.859 -47.875 -10.539 1 95.31 782 ARG A N 1
ATOM 6070 C CA . ARG A 1 782 ? -11.602 -46.875 -9.766 1 95.31 782 ARG A CA 1
ATOM 6071 C C . ARG A 1 782 ? -12.148 -47.469 -8.477 1 95.31 782 ARG A C 1
ATOM 6073 O O . ARG A 1 782 ? -12.391 -46.75 -7.508 1 95.31 782 ARG A O 1
ATOM 6080 N N . GLY A 1 783 ? -12.391 -48.75 -8.508 1 94.19 783 GLY A N 1
ATOM 6081 C CA . GLY A 1 783 ? -13.062 -49.406 -7.398 1 94.19 783 GLY A CA 1
ATOM 6082 C C . GLY A 1 783 ? -14.508 -49.75 -7.703 1 94.19 783 GLY A C 1
ATOM 6083 O O . GLY A 1 783 ? -15.125 -49.156 -8.594 1 94.19 783 GLY A O 1
ATOM 6084 N N . PRO A 1 784 ? -15.102 -50.625 -7.043 1 94.19 784 PRO A N 1
ATOM 6085 C CA . PRO A 1 784 ? -16.438 -51.156 -7.344 1 94.19 784 PRO A CA 1
ATOM 6086 C C . PRO A 1 784 ? -17.547 -50.188 -6.965 1 94.19 784 PRO A C 1
ATOM 6088 O O . PRO A 1 784 ? -18.656 -50.25 -7.516 1 94.19 784 PRO A O 1
ATOM 6091 N N . ARG A 1 785 ? -17.25 -49.312 -6.082 1 94.62 785 ARG A N 1
ATOM 6092 C CA . ARG A 1 785 ? -18.297 -48.438 -5.582 1 94.62 785 ARG A CA 1
ATOM 6093 C C . ARG A 1 785 ? -18.266 -47.094 -6.285 1 94.62 785 ARG A C 1
ATOM 6095 O O . ARG A 1 785 ? -19.094 -46.219 -6.012 1 94.62 785 ARG A O 1
ATOM 6102 N N . HIS A 1 786 ? -17.266 -46.938 -7.129 1 96.94 786 HIS A N 1
ATOM 6103 C CA . HIS A 1 786 ? -17.203 -45.656 -7.852 1 96.94 786 HIS A CA 1
ATOM 6104 C C . HIS A 1 786 ? -18.422 -45.469 -8.75 1 96.94 786 HIS A C 1
ATOM 6106 O O . HIS A 1 786 ? -18.828 -46.406 -9.438 1 96.94 786 HIS A O 1
ATOM 6112 N N . PRO A 1 787 ? -18.969 -44.281 -8.805 1 96.94 787 PRO A N 1
ATOM 6113 C CA . PRO A 1 787 ? -20.188 -44.062 -9.578 1 96.94 787 PRO A CA 1
ATOM 6114 C C . PRO A 1 787 ? -20.016 -44.438 -11.055 1 96.94 787 PRO A C 1
ATOM 6116 O O . PRO A 1 787 ? -20.938 -45 -11.664 1 96.94 787 PRO A O 1
ATOM 6119 N N . TYR A 1 788 ? -18.906 -44.25 -11.664 1 97.06 788 TYR A N 1
ATOM 6120 C CA . TYR A 1 788 ? -18.688 -44.562 -13.07 1 97.06 788 TYR A CA 1
ATOM 6121 C C . TYR A 1 788 ? -18.547 -46.062 -13.266 1 97.06 788 TYR A C 1
ATOM 6123 O O . TYR A 1 788 ? -18.891 -46.594 -14.328 1 97.06 788 TYR A O 1
ATOM 6131 N N . THR A 1 789 ? -18.016 -46.719 -12.227 1 97.19 789 THR A N 1
ATOM 6132 C CA . THR A 1 789 ? -18 -48.156 -12.273 1 97.19 789 THR A CA 1
ATOM 6133 C C . THR A 1 789 ? -19.422 -48.719 -12.227 1 97.19 789 THR A C 1
ATOM 6135 O O . THR A 1 789 ? -19.766 -49.625 -12.977 1 97.19 789 THR A O 1
ATOM 6138 N N . LEU A 1 790 ? -20.203 -48.125 -11.391 1 96.81 790 LEU A N 1
ATOM 6139 C CA . LEU A 1 790 ? -21.594 -48.531 -11.266 1 96.81 790 LEU A CA 1
ATOM 6140 C C . LEU A 1 790 ? -22.375 -48.219 -12.539 1 96.81 790 LEU A C 1
ATOM 6142 O O . LEU A 1 790 ? -23.266 -48.969 -12.93 1 96.81 790 LEU A O 1
ATOM 6146 N N . ALA A 1 791 ? -22.047 -47.156 -13.211 1 96.25 791 ALA A N 1
ATOM 6147 C CA . ALA A 1 791 ? -22.656 -46.812 -14.5 1 96.25 791 ALA A CA 1
ATOM 6148 C C . ALA A 1 791 ? -22.312 -47.875 -15.547 1 96.25 791 ALA A C 1
ATOM 6150 O O . ALA A 1 791 ? -23.188 -48.281 -16.328 1 96.25 791 ALA A O 1
ATOM 6151 N N . CYS A 1 792 ? -21.062 -48.281 -15.562 1 95.56 792 CYS A N 1
ATOM 6152 C CA . CYS A 1 792 ? -20.656 -49.344 -16.469 1 95.56 792 CYS A CA 1
ATOM 6153 C C . CYS A 1 792 ? -21.391 -50.625 -16.156 1 95.56 792 CYS A C 1
ATOM 6155 O O . CYS A 1 792 ? -21.766 -51.375 -17.078 1 95.56 792 CYS A O 1
ATOM 6157 N N . ALA A 1 793 ? -21.656 -50.844 -14.891 1 95.5 793 ALA A N 1
ATOM 6158 C CA . ALA A 1 793 ? -22.391 -52.031 -14.477 1 95.5 793 ALA A CA 1
ATOM 6159 C C . ALA A 1 793 ? -23.828 -52 -14.969 1 95.5 793 ALA A C 1
ATOM 6161 O O . ALA A 1 793 ? -24.375 -53.031 -15.406 1 95.5 793 ALA A O 1
ATOM 6162 N N . VAL A 1 794 ? -24.406 -50.906 -14.883 1 95.5 794 VAL A N 1
ATOM 6163 C CA . VAL A 1 794 ? -25.766 -50.719 -15.391 1 95.5 794 VAL A CA 1
ATOM 6164 C C . VAL A 1 794 ? -25.797 -51.031 -16.891 1 95.5 794 VAL A C 1
ATOM 6166 O O . VAL A 1 794 ? -26.641 -51.812 -17.344 1 95.5 794 VAL A O 1
ATOM 6169 N N . ASN A 1 795 ? -24.906 -50.438 -17.625 1 95.5 795 ASN A N 1
ATOM 6170 C CA . ASN A 1 795 ? -24.859 -50.625 -19.078 1 95.5 795 ASN A CA 1
ATOM 6171 C C . ASN A 1 795 ? -24.594 -52.094 -19.453 1 95.5 795 ASN A C 1
ATOM 6173 O O . ASN A 1 795 ? -25.203 -52.594 -20.391 1 95.5 795 ASN A O 1
ATOM 6177 N N . ALA A 1 796 ? -23.688 -52.719 -18.703 1 93.31 796 ALA A N 1
ATOM 6178 C CA . ALA A 1 796 ? -23.375 -54.125 -18.969 1 93.31 796 ALA A CA 1
ATOM 6179 C C . ALA A 1 796 ? -24.609 -55 -18.734 1 93.31 796 ALA A C 1
ATOM 6181 O O . ALA A 1 796 ? -24.844 -55.938 -19.469 1 93.31 796 ALA A O 1
ATOM 6182 N N . ALA A 1 797 ? -25.359 -54.656 -17.703 1 91.5 797 ALA A N 1
ATOM 6183 C CA . ALA A 1 797 ? -26.547 -55.406 -17.375 1 91.5 797 ALA A CA 1
ATOM 6184 C C . ALA A 1 797 ? -27.641 -55.188 -18.422 1 91.5 797 ALA A C 1
ATOM 6186 O O . ALA A 1 797 ? -28.406 -56.125 -18.734 1 91.5 797 ALA A O 1
ATOM 6187 N N . LEU A 1 798 ? -27.719 -54 -18.922 1 91.56 798 LEU A N 1
ATOM 6188 C CA . LEU A 1 798 ? -28.75 -53.688 -19.906 1 91.56 798 LEU A CA 1
ATOM 6189 C C . LEU A 1 798 ? -28.438 -54.312 -21.25 1 91.56 798 LEU A C 1
ATOM 6191 O O . LEU A 1 798 ? -29.344 -54.562 -22.047 1 91.56 798 LEU A O 1
ATOM 6195 N N . ALA A 1 799 ? -27.172 -54.438 -21.547 1 87.5 799 ALA A N 1
ATOM 6196 C CA . ALA A 1 799 ? -26.781 -55.062 -22.797 1 87.5 799 ALA A CA 1
ATOM 6197 C C . ALA A 1 799 ? -27 -56.562 -22.781 1 87.5 799 ALA A C 1
ATOM 6199 O O . ALA A 1 799 ? -26.094 -57.344 -22.422 1 87.5 799 ALA A O 1
ATOM 6200 N N . VAL A 1 800 ? -28.469 -57 -22.5 1 72 800 VAL A N 1
ATOM 6201 C CA . VAL A 1 800 ? -28.984 -58.344 -22.25 1 72 800 VAL A CA 1
ATOM 6202 C C . VAL A 1 800 ? -28.531 -59.281 -23.375 1 72 800 VAL A C 1
ATOM 6204 O O . VAL A 1 800 ? -28.641 -58.938 -24.547 1 72 800 VAL A O 1
ATOM 6207 N N . ALA A 1 801 ? -27.844 -60.469 -22.953 1 58.78 801 ALA A N 1
ATOM 6208 C CA . ALA A 1 801 ? -27.75 -61.562 -23.906 1 58.78 801 ALA A CA 1
ATOM 6209 C C . ALA A 1 801 ? -29.016 -62.406 -23.906 1 58.78 801 ALA A C 1
ATOM 6211 O O . ALA A 1 801 ? -29.688 -62.531 -22.891 1 58.78 801 ALA A O 1
ATOM 6212 N N . ASP A 1 802 ? -29.828 -62.656 -25.062 1 57.03 802 ASP A N 1
ATOM 6213 C CA . ASP A 1 802 ? -31.047 -63.438 -25.266 1 57.03 802 ASP A CA 1
ATOM 6214 C C . ASP A 1 802 ? -31.172 -64.562 -24.219 1 57.03 802 ASP A C 1
ATOM 6216 O O . ASP A 1 802 ? -32.25 -64.812 -23.734 1 57.03 802 ASP A O 1
ATOM 6220 N N . ASP A 1 803 ? -30.078 -65.25 -23.859 1 56.16 803 ASP A N 1
ATOM 6221 C CA . ASP A 1 803 ? -30.141 -66.562 -23.188 1 56.16 803 ASP A CA 1
ATOM 6222 C C . ASP A 1 803 ? -30.172 -66.375 -21.672 1 56.16 803 ASP A C 1
ATOM 6224 O O . ASP A 1 803 ? -30.422 -67.312 -20.922 1 56.16 803 ASP A O 1
ATOM 6228 N N . ASP A 1 804 ? -29.984 -65.188 -21.016 1 63.97 804 ASP A N 1
ATOM 6229 C CA . ASP A 1 804 ? -29.875 -65.125 -19.562 1 63.97 804 ASP A CA 1
ATOM 6230 C C . ASP A 1 804 ? -30.562 -63.938 -18.969 1 63.97 804 ASP A C 1
ATOM 6232 O O . ASP A 1 804 ? -29.969 -63.188 -18.172 1 63.97 804 ASP A O 1
ATOM 6236 N N . ALA A 1 805 ? -31.875 -63.781 -19.266 1 71.94 805 ALA A N 1
ATOM 6237 C CA . ALA A 1 805 ? -32.688 -62.625 -18.953 1 71.94 805 ALA A CA 1
ATOM 6238 C C . ALA A 1 805 ? -32.844 -62.438 -17.438 1 71.94 805 ALA A C 1
ATOM 6240 O O . ALA A 1 805 ? -32.75 -61.312 -16.922 1 71.94 805 ALA A O 1
ATOM 6241 N N . GLU A 1 806 ? -32.938 -63.531 -16.75 1 78.19 806 GLU A N 1
ATOM 6242 C CA . GLU A 1 806 ? -33.188 -63.438 -15.312 1 78.19 806 GLU A CA 1
ATOM 6243 C C . GLU A 1 806 ? -31.922 -63 -14.578 1 78.19 806 GLU A C 1
ATOM 6245 O O . GLU A 1 806 ? -31.984 -62.156 -13.664 1 78.19 806 GLU A O 1
ATOM 6250 N N . ALA A 1 807 ? -30.734 -63.531 -15.016 1 80.19 807 ALA A N 1
ATOM 6251 C CA . ALA A 1 807 ? -29.453 -63.156 -14.398 1 80.19 807 ALA A CA 1
ATOM 6252 C C . ALA A 1 807 ? -29.125 -61.688 -14.68 1 80.19 807 ALA A C 1
ATOM 6254 O O . ALA A 1 807 ? -28.578 -61 -13.82 1 80.19 807 ALA A O 1
ATOM 6255 N N . ASP A 1 808 ? -29.5 -61.312 -15.812 1 81.94 808 ASP A N 1
ATOM 6256 C CA . ASP A 1 808 ? -29.219 -59.938 -16.203 1 81.94 808 ASP A CA 1
ATOM 6257 C C . ASP A 1 808 ? -30.109 -58.938 -15.445 1 81.94 808 ASP A C 1
ATOM 6259 O O . ASP A 1 808 ? -29.656 -57.844 -15.086 1 81.94 808 ASP A O 1
ATOM 6263 N N . LEU A 1 809 ? -31.25 -59.312 -15.164 1 85.5 809 LEU A N 1
ATOM 6264 C CA . LEU A 1 809 ? -32.156 -58.5 -14.359 1 85.5 809 LEU A CA 1
ATOM 6265 C C . LEU A 1 809 ? -31.641 -58.375 -12.93 1 85.5 809 LEU A C 1
ATOM 6267 O O . LEU A 1 809 ? -31.75 -57.312 -12.305 1 85.5 809 LEU A O 1
ATOM 6271 N N . ALA A 1 810 ? -31.031 -59.469 -12.516 1 89.56 810 ALA A N 1
ATOM 6272 C CA . ALA A 1 810 ? -30.469 -59.438 -11.164 1 89.56 810 ALA A CA 1
ATOM 6273 C C . ALA A 1 810 ? -29.25 -58.531 -11.094 1 89.56 810 ALA A C 1
ATOM 6275 O O . ALA A 1 810 ? -29.078 -57.812 -10.117 1 89.56 810 ALA A O 1
ATOM 6276 N N . ARG A 1 811 ? -28.453 -58.594 -12.117 1 90.94 811 ARG A N 1
ATOM 6277 C CA . ARG A 1 811 ? -27.281 -57.719 -12.188 1 90.94 811 ARG A CA 1
ATOM 6278 C C . ARG A 1 811 ? -27.688 -56.25 -12.266 1 90.94 811 ARG A C 1
ATOM 6280 O O . ARG A 1 811 ? -27.031 -55.406 -11.656 1 90.94 811 ARG A O 1
ATOM 6287 N N . LEU A 1 812 ? -28.688 -55.969 -13.016 1 93.19 812 LEU A N 1
ATOM 6288 C CA . LEU A 1 812 ? -29.188 -54.625 -13.109 1 93.19 812 LEU A CA 1
ATOM 6289 C C . LEU A 1 812 ? -29.688 -54.125 -11.758 1 93.19 812 LEU A C 1
ATOM 6291 O O . LEU A 1 812 ? -29.422 -53 -11.359 1 93.19 812 LEU A O 1
ATOM 6295 N N . GLY A 1 813 ? -30.406 -54.969 -11.055 1 93.56 813 GLY A N 1
ATOM 6296 C CA . GLY A 1 813 ? -30.891 -54.656 -9.727 1 93.56 813 GLY A CA 1
ATOM 6297 C C . GLY A 1 813 ? -29.766 -54.312 -8.758 1 93.56 813 GLY A C 1
ATOM 6298 O O . GLY A 1 813 ? -29.875 -53.375 -7.973 1 93.56 813 GLY A O 1
ATOM 6299 N N . GLN A 1 814 ? -28.719 -55.062 -8.867 1 94.19 814 GLN A N 1
ATOM 6300 C CA . GLN A 1 814 ? -27.562 -54.844 -8.016 1 94.19 814 GLN A CA 1
ATOM 6301 C C . GLN A 1 814 ? -26.875 -53.5 -8.344 1 94.19 814 GLN A C 1
ATOM 6303 O O . GLN A 1 814 ? -26.453 -52.781 -7.449 1 94.19 814 GLN A O 1
ATOM 6308 N N . ALA A 1 815 ? -26.703 -53.281 -9.641 1 94.81 815 ALA A N 1
ATOM 6309 C CA . ALA A 1 815 ? -26.094 -52.031 -10.078 1 94.81 815 ALA A CA 1
ATOM 6310 C C . ALA A 1 815 ? -26.906 -50.812 -9.641 1 94.81 815 ALA A C 1
ATOM 6312 O O . ALA A 1 815 ? -26.359 -49.812 -9.188 1 94.81 815 ALA A O 1
ATOM 6313 N N . VAL A 1 816 ? -28.219 -50.875 -9.773 1 96 816 VAL A N 1
ATOM 6314 C CA . VAL A 1 816 ? -29.125 -49.812 -9.375 1 96 816 VAL A CA 1
ATOM 6315 C C . VAL A 1 816 ? -29.047 -49.594 -7.867 1 96 816 VAL A C 1
ATOM 6317 O O . VAL A 1 816 ? -29.047 -48.469 -7.391 1 96 816 VAL A O 1
ATOM 6320 N N . ALA A 1 817 ? -28.953 -50.656 -7.098 1 95.88 817 ALA A N 1
ATOM 6321 C CA . ALA A 1 817 ? -28.828 -50.594 -5.645 1 95.88 817 ALA A CA 1
ATOM 6322 C C . ALA A 1 817 ? -27.516 -49.906 -5.25 1 95.88 817 ALA A C 1
ATOM 6324 O O . ALA A 1 817 ? -27.469 -49.125 -4.293 1 95.88 817 ALA A O 1
ATOM 6325 N N . GLY A 1 818 ? -26.516 -50.312 -5.977 1 95.5 818 GLY A N 1
ATOM 6326 C CA . GLY A 1 818 ? -25.234 -49.656 -5.742 1 95.5 818 GLY A CA 1
ATOM 6327 C C . GLY A 1 818 ? -25.266 -48.156 -5.977 1 95.5 818 GLY A C 1
ATOM 6328 O O . GLY A 1 818 ? -24.734 -47.406 -5.176 1 95.5 818 GLY A O 1
ATOM 6329 N N . LEU A 1 819 ? -25.875 -47.719 -7.051 1 96.25 819 LEU A N 1
ATOM 6330 C CA . LEU A 1 819 ? -26.016 -46.281 -7.352 1 96.25 819 LEU A CA 1
ATOM 6331 C C . LEU A 1 819 ? -26.844 -45.594 -6.277 1 96.25 819 LEU A C 1
ATOM 6333 O O . LEU A 1 819 ? -26.531 -44.469 -5.875 1 96.25 819 LEU A O 1
ATOM 6337 N N . ALA A 1 820 ? -27.859 -46.219 -5.883 1 96.25 820 ALA A N 1
ATOM 6338 C CA . ALA A 1 820 ? -28.734 -45.656 -4.852 1 96.25 820 ALA A CA 1
ATOM 6339 C C . ALA A 1 820 ? -27.984 -45.469 -3.543 1 96.25 820 ALA A C 1
ATOM 6341 O O . ALA A 1 820 ? -28.234 -44.5 -2.809 1 96.25 820 ALA A O 1
ATOM 6342 N N . GLU A 1 821 ? -27.094 -46.344 -3.281 1 95.12 821 GLU A N 1
ATOM 6343 C CA . GLU A 1 821 ? -26.312 -46.25 -2.057 1 95.12 821 GLU A CA 1
ATOM 6344 C C . GLU A 1 821 ? -25.312 -45.094 -2.123 1 95.12 821 GLU A C 1
ATOM 6346 O O . GLU A 1 821 ? -25.125 -44.375 -1.142 1 95.12 821 GLU A O 1
ATOM 6351 N N . VAL A 1 822 ? -24.703 -44.938 -3.281 1 95.06 822 VAL A N 1
ATOM 6352 C CA . VAL A 1 822 ? -23.594 -44 -3.391 1 95.06 822 VAL A CA 1
ATOM 6353 C C . VAL A 1 822 ? -24.125 -42.625 -3.727 1 95.06 822 VAL A C 1
ATOM 6355 O O . VAL A 1 822 ? -23.609 -41.594 -3.229 1 95.06 822 VAL A O 1
ATOM 6358 N N . LEU A 1 823 ? -25.156 -42.469 -4.602 1 95.62 823 LEU A N 1
ATOM 6359 C CA . LEU A 1 823 ? -25.641 -41.188 -5.066 1 95.62 823 LEU A CA 1
ATOM 6360 C C . LEU A 1 823 ? -26.969 -40.844 -4.402 1 95.62 823 LEU A C 1
ATOM 6362 O O . LEU A 1 823 ? -27.344 -39.656 -4.34 1 95.62 823 LEU A O 1
ATOM 6366 N N . GLY A 1 824 ? -27.719 -41.812 -3.873 1 94.25 824 GLY A N 1
ATOM 6367 C CA . GLY A 1 824 ? -29.047 -41.625 -3.332 1 94.25 824 GLY A CA 1
ATOM 6368 C C . GLY A 1 824 ? -30.141 -42.188 -4.211 1 94.25 824 GLY A C 1
ATOM 6369 O O . GLY A 1 824 ? -30 -42.25 -5.434 1 94.25 824 GLY A O 1
ATOM 6370 N N . PRO A 1 825 ? -31.203 -42.594 -3.713 1 93.81 825 PRO A N 1
ATOM 6371 C CA . PRO A 1 825 ? -32.281 -43.25 -4.465 1 93.81 825 PRO A CA 1
ATOM 6372 C C . PRO A 1 825 ? -33.031 -42.281 -5.375 1 93.81 825 PRO A C 1
ATOM 6374 O O . PRO A 1 825 ? -33.594 -42.688 -6.398 1 93.81 825 PRO A O 1
ATOM 6377 N N . GLU A 1 826 ? -33 -41.062 -4.984 1 93.94 826 GLU A N 1
ATOM 6378 C CA . GLU A 1 826 ? -33.75 -40.062 -5.754 1 93.94 826 GLU A CA 1
ATOM 6379 C C . GLU A 1 826 ? -32.844 -39.375 -6.766 1 93.94 826 GLU A C 1
ATOM 6381 O O . GLU A 1 826 ? -33.281 -38.469 -7.484 1 93.94 826 GLU A O 1
ATOM 6386 N N . HIS A 1 827 ? -31.625 -39.781 -6.797 1 96.06 827 HIS A N 1
ATOM 6387 C CA . HIS A 1 827 ? -30.688 -39.156 -7.742 1 96.06 827 HIS A CA 1
ATOM 6388 C C . HIS A 1 827 ? -31.125 -39.406 -9.18 1 96.06 827 HIS A C 1
ATOM 6390 O O . HIS A 1 827 ? -31.578 -40.5 -9.516 1 96.06 827 HIS A O 1
ATOM 6396 N N . PRO A 1 828 ? -30.984 -38.438 -10.023 1 95.5 828 PRO A N 1
ATOM 6397 C CA . PRO A 1 828 ? -31.438 -38.594 -11.398 1 95.5 828 PRO A CA 1
ATOM 6398 C C . PRO A 1 828 ? -30.812 -39.781 -12.109 1 95.5 828 PRO A C 1
ATOM 6400 O O . PRO A 1 828 ? -31.469 -40.469 -12.883 1 95.5 828 PRO A O 1
ATOM 6403 N N . GLU A 1 829 ? -29.641 -40.125 -11.906 1 95.44 829 GLU A N 1
ATOM 6404 C CA . GLU A 1 829 ? -28.953 -41.219 -12.562 1 95.44 829 GLU A CA 1
ATOM 6405 C C . GLU A 1 829 ? -29.438 -42.562 -12.008 1 95.44 829 GLU A C 1
ATOM 6407 O O . GLU A 1 829 ? -29.516 -43.562 -12.742 1 95.44 829 GLU A O 1
ATOM 6412 N N . THR A 1 830 ? -29.719 -42.562 -10.711 1 96.56 830 THR A N 1
ATOM 6413 C CA . THR A 1 830 ? -30.297 -43.75 -10.125 1 96.56 830 THR A CA 1
ATOM 6414 C C . THR A 1 830 ? -31.688 -44.031 -10.703 1 96.56 830 THR A C 1
ATOM 6416 O O . THR A 1 830 ? -32 -45.156 -11.07 1 96.56 830 THR A O 1
ATOM 6419 N N . ARG A 1 831 ? -32.469 -43 -10.852 1 96.12 831 ARG A N 1
ATOM 6420 C CA . ARG A 1 831 ? -33.812 -43.125 -11.422 1 96.12 831 ARG A CA 1
ATOM 6421 C C . ARG A 1 831 ? -33.75 -43.562 -12.875 1 96.12 831 ARG A C 1
ATOM 6423 O O . ARG A 1 831 ? -34.562 -44.375 -13.32 1 96.12 831 ARG A O 1
ATOM 6430 N N . ALA A 1 832 ? -32.844 -43.031 -13.539 1 95.31 832 ALA A N 1
ATOM 6431 C CA . ALA A 1 832 ? -32.688 -43.406 -14.938 1 95.31 832 ALA A CA 1
ATOM 6432 C C . ALA A 1 832 ? -32.312 -44.906 -15.062 1 95.31 832 ALA A C 1
ATOM 6434 O O . ALA A 1 832 ? -32.812 -45.594 -15.961 1 95.31 832 ALA A O 1
ATOM 6435 N N . ALA A 1 833 ? -31.422 -45.344 -14.258 1 95.25 833 ALA A N 1
ATOM 6436 C CA . ALA A 1 833 ? -31.047 -46.75 -14.266 1 95.25 833 ALA A CA 1
ATOM 6437 C C . ALA A 1 833 ? -32.219 -47.656 -13.938 1 95.25 833 ALA A C 1
ATOM 6439 O O . ALA A 1 833 ? -32.375 -48.75 -14.516 1 95.25 833 ALA A O 1
ATOM 6440 N N . GLN A 1 834 ? -33.062 -47.156 -13.055 1 93.5 834 GLN A N 1
ATOM 6441 C CA . GLN A 1 834 ? -34.25 -47.906 -12.695 1 93.5 834 GLN A CA 1
ATOM 6442 C C . GLN A 1 834 ? -35.219 -48 -13.883 1 93.5 834 GLN A C 1
ATOM 6444 O O . GLN A 1 834 ? -35.906 -49 -14.039 1 93.5 834 GLN A O 1
ATOM 6449 N N . GLN A 1 835 ? -35.188 -47.062 -14.672 1 93.5 835 GLN A N 1
ATOM 6450 C CA . GLN A 1 835 ? -36.062 -47.031 -15.844 1 93.5 835 GLN A CA 1
ATOM 6451 C C . GLN A 1 835 ? -35.406 -47.688 -17.047 1 93.5 835 GLN A C 1
ATOM 6453 O O . GLN A 1 835 ? -35.844 -47.531 -18.172 1 93.5 835 GLN A O 1
ATOM 6458 N N . ARG A 1 836 ? -34.281 -48.344 -16.859 1 92 836 ARG A N 1
ATOM 6459 C CA . ARG A 1 836 ? -33.531 -49.094 -17.859 1 92 836 ARG A CA 1
ATOM 6460 C C . ARG A 1 836 ? -33.031 -48.219 -18.984 1 92 836 ARG A C 1
ATOM 6462 O O . ARG A 1 836 ? -33.156 -48.562 -20.156 1 92 836 ARG A O 1
ATOM 6469 N N . SER A 1 837 ? -32.625 -47.062 -18.5 1 92.81 837 SER A N 1
ATOM 6470 C CA . SER A 1 837 ? -31.969 -46.125 -19.438 1 92.81 837 SER A CA 1
ATOM 6471 C C . SER A 1 837 ? -30.453 -46.312 -19.422 1 92.81 837 SER A C 1
ATOM 6473 O O . SER A 1 837 ? -29.875 -46.594 -18.375 1 92.81 837 SER A O 1
ATOM 6475 N N . TRP A 1 838 ? -29.812 -46.156 -20.562 1 93.94 838 TRP A N 1
ATOM 6476 C CA . TRP A 1 838 ? -28.359 -46.25 -20.656 1 93.94 838 TRP A CA 1
ATOM 6477 C C . TRP A 1 838 ? -27.688 -45.156 -19.859 1 93.94 838 TRP A C 1
ATOM 6479 O O . TRP A 1 838 ? -28.188 -44 -19.812 1 93.94 838 TRP A O 1
ATOM 6489 N N . ALA A 1 839 ? -26.562 -45.438 -19.234 1 95.06 839 ALA A N 1
ATOM 6490 C CA . ALA A 1 839 ? -25.812 -44.469 -18.438 1 95.06 839 ALA A CA 1
ATOM 6491 C C . ALA A 1 839 ? -24.641 -43.906 -19.234 1 95.06 839 ALA A C 1
ATOM 6493 O O . ALA A 1 839 ? -23.953 -44.656 -19.938 1 95.06 839 ALA A O 1
ATOM 6494 N N . GLU A 1 840 ? -24.422 -42.594 -19.188 1 95.81 840 GLU A N 1
ATOM 6495 C CA . GLU A 1 840 ? -23.297 -41.906 -19.812 1 95.81 840 GLU A CA 1
ATOM 6496 C C . GLU A 1 840 ? -22.234 -41.562 -18.781 1 95.81 840 GLU A C 1
ATOM 6498 O O . GLU A 1 840 ? -22.531 -41.344 -17.609 1 95.81 840 GLU A O 1
ATOM 6503 N N . CYS A 1 841 ? -21 -41.562 -19.156 1 96.62 841 CYS A N 1
ATOM 6504 C CA . CYS A 1 841 ? -19.875 -41.125 -18.344 1 96.62 841 CYS A CA 1
ATOM 6505 C C . CYS A 1 841 ? -19.172 -39.938 -19.016 1 96.62 841 CYS A C 1
ATOM 6507 O O . CYS A 1 841 ? -18.375 -40.125 -19.953 1 96.62 841 CYS A O 1
ATOM 6509 N N . ASP A 1 842 ? -19.359 -38.719 -18.547 1 96.75 842 ASP A N 1
ATOM 6510 C CA . ASP A 1 842 ? -18.75 -37.531 -19.125 1 96.75 842 ASP A CA 1
ATOM 6511 C C . ASP A 1 842 ? -17.375 -37.281 -18.516 1 96.75 842 ASP A C 1
ATOM 6513 O O . ASP A 1 842 ? -17.016 -37.844 -17.484 1 96.75 842 ASP A O 1
ATOM 6517 N N . ILE A 1 843 ? -16.547 -36.5 -19.156 1 97.25 843 ILE A N 1
ATOM 6518 C CA . ILE A 1 843 ? -15.18 -36.156 -18.734 1 97.25 843 ILE A CA 1
ATOM 6519 C C . ILE A 1 843 ? -15.086 -34.688 -18.406 1 97.25 843 ILE A C 1
ATOM 6521 O O . ILE A 1 843 ? -15.742 -33.844 -19.047 1 97.25 843 ILE A O 1
ATOM 6525 N N . GLU A 1 844 ? -14.367 -34.312 -17.375 1 97.06 844 GLU A N 1
ATOM 6526 C CA . GLU A 1 844 ? -14.008 -32.938 -17.016 1 97.06 844 GLU A CA 1
ATOM 6527 C C . GLU A 1 844 ? -12.516 -32.688 -17.203 1 97.06 844 GLU A C 1
ATOM 6529 O O . GLU A 1 844 ? -11.742 -32.812 -16.25 1 97.06 844 GLU A O 1
ATOM 6534 N N . PRO A 1 845 ? -12.117 -32.344 -18.422 1 93.31 845 PRO A N 1
ATOM 6535 C CA . PRO A 1 845 ? -10.688 -32.062 -18.609 1 93.31 845 PRO A CA 1
ATOM 6536 C C . PRO A 1 845 ? -10.18 -30.891 -17.797 1 93.31 845 PRO A C 1
ATOM 6538 O O . PRO A 1 845 ? -10.742 -29.797 -17.891 1 93.31 845 PRO A O 1
ATOM 6541 N N . PRO A 1 846 ? -9.102 -31.078 -17.016 1 91.88 846 PRO A N 1
ATOM 6542 C CA . PRO A 1 846 ? -8.578 -29.969 -16.203 1 91.88 846 PRO A CA 1
ATOM 6543 C C . PRO A 1 846 ? -7.656 -29.047 -16.984 1 91.88 846 PRO A C 1
ATOM 6545 O O . PRO A 1 846 ? -7.148 -29.422 -18.047 1 91.88 846 PRO A O 1
ATOM 6548 N N . PRO A 1 847 ? -7.516 -27.797 -16.469 1 89.81 847 PRO A N 1
ATOM 6549 C CA . PRO A 1 847 ? -6.395 -27.016 -17 1 89.81 847 PRO A CA 1
ATOM 6550 C C . PRO A 1 847 ? -5.035 -27.625 -16.641 1 89.81 847 PRO A C 1
ATOM 6552 O O . PRO A 1 847 ? -4.949 -28.453 -15.734 1 89.81 847 PRO A O 1
ATOM 6555 N N . THR A 1 848 ? -4.078 -27.312 -17.438 1 85.81 848 THR A N 1
ATOM 6556 C CA . THR A 1 848 ? -2.766 -27.906 -17.234 1 85.81 848 THR A CA 1
ATOM 6557 C C . THR A 1 848 ? -2.029 -27.234 -16.078 1 85.81 848 THR A C 1
ATOM 6559 O O . THR A 1 848 ? -2.297 -26.078 -15.758 1 85.81 848 THR A O 1
ATOM 6562 N N . MET B 1 1 ? -72.5 -14.625 5.5 1 21.12 1 MET B N 1
ATOM 6563 C CA . MET B 1 1 ? -71.812 -13.641 4.703 1 21.12 1 MET B CA 1
ATOM 6564 C C . MET B 1 1 ? -70.312 -13.547 5.148 1 21.12 1 MET B C 1
ATOM 6566 O O . MET B 1 1 ? -69.938 -12.641 5.898 1 21.12 1 MET B O 1
ATOM 6570 N N . THR B 1 2 ? -69.75 -14.547 5.34 1 23.7 2 THR B N 1
ATOM 6571 C CA . THR B 1 2 ? -68.688 -15.141 6.129 1 23.7 2 THR B CA 1
ATOM 6572 C C . THR B 1 2 ? -67.375 -14.96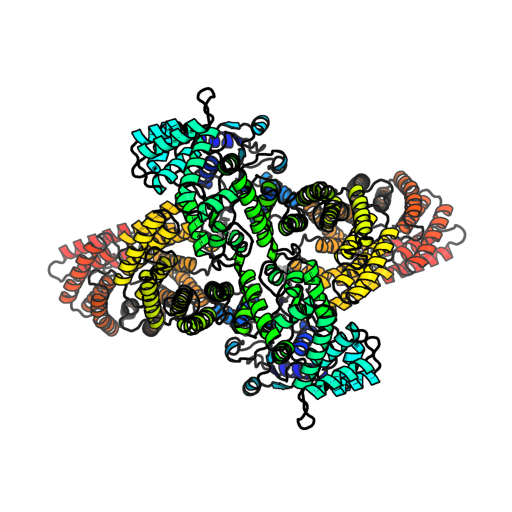1 5.441 1 23.7 2 THR B C 1
ATOM 6574 O O . THR B 1 2 ? -67.062 -15.602 4.426 1 23.7 2 THR B O 1
ATOM 6577 N N . ASP B 1 3 ? -67 -13.656 5.258 1 24.22 3 ASP B N 1
ATOM 6578 C CA . ASP B 1 3 ? -65.938 -13.094 4.41 1 24.22 3 ASP B CA 1
ATOM 6579 C C . ASP B 1 3 ? -64.562 -13.57 4.863 1 24.22 3 ASP B C 1
ATOM 6581 O O . ASP B 1 3 ? -64.125 -13.211 5.949 1 24.22 3 ASP B O 1
ATOM 6585 N N . ALA B 1 4 ? -64.25 -14.781 4.594 1 27.3 4 ALA B N 1
ATOM 6586 C CA . ALA B 1 4 ? -63.156 -15.656 5.047 1 27.3 4 ALA B CA 1
ATOM 6587 C C . ALA B 1 4 ? -61.812 -15.109 4.621 1 27.3 4 ALA B C 1
ATOM 6589 O O . ALA B 1 4 ? -61.594 -14.789 3.445 1 27.3 4 ALA B O 1
ATOM 6590 N N . GLN B 1 5 ? -61.031 -14.555 5.57 1 25.94 5 GLN B N 1
ATOM 6591 C CA . GLN B 1 5 ? -59.781 -13.836 5.711 1 25.94 5 GLN B CA 1
ATOM 6592 C C . GLN B 1 5 ? -58.625 -14.648 5.152 1 25.94 5 GLN B C 1
ATOM 6594 O O . GLN B 1 5 ? -58.375 -15.781 5.586 1 25.94 5 GLN B O 1
ATOM 6599 N N . THR B 1 6 ? -58.469 -14.609 3.863 1 28.88 6 THR B N 1
ATOM 6600 C CA . THR B 1 6 ? -57.438 -15.414 3.24 1 28.88 6 THR B CA 1
ATOM 6601 C C . THR B 1 6 ? -56.062 -15.078 3.832 1 28.88 6 THR B C 1
ATOM 6603 O O . THR B 1 6 ? -55.656 -13.914 3.885 1 28.88 6 THR B O 1
ATOM 6606 N N . PRO B 1 7 ? -55.469 -15.992 4.59 1 28.83 7 PRO B N 1
ATOM 6607 C CA . PRO B 1 7 ? -54.25 -15.766 5.383 1 28.83 7 PRO B CA 1
ATOM 6608 C C . PRO B 1 7 ? -53.031 -15.453 4.523 1 28.83 7 PRO B C 1
ATOM 6610 O O . PRO B 1 7 ? -52.844 -16.094 3.482 1 28.83 7 PRO B O 1
ATOM 6613 N N . ARG B 1 8 ? -52.594 -14.227 4.359 1 25.42 8 ARG B N 1
ATOM 6614 C CA . ARG B 1 8 ? -51.438 -13.711 3.623 1 25.42 8 ARG B CA 1
ATOM 6615 C C . ARG B 1 8 ? -50.188 -14.445 4.027 1 25.42 8 ARG B C 1
ATOM 6617 O O . ARG B 1 8 ? -49.844 -14.516 5.215 1 25.42 8 ARG B O 1
ATOM 6624 N N . ALA B 1 9 ? -49.75 -15.312 3.125 1 26.52 9 ALA B N 1
ATOM 6625 C CA . ALA B 1 9 ? -48.531 -16.125 3.289 1 26.52 9 ALA B CA 1
ATOM 6626 C C . ALA B 1 9 ? -47.344 -15.273 3.652 1 26.52 9 ALA B C 1
ATOM 6628 O O . ALA B 1 9 ? -46.969 -14.344 2.918 1 26.52 9 ALA B O 1
ATOM 6629 N N . ALA B 1 10 ? -47 -15.258 4.922 1 25.88 10 ALA B N 1
ATOM 6630 C CA . ALA B 1 10 ? -45.844 -14.578 5.539 1 25.88 10 ALA B CA 1
ATOM 6631 C C . ALA B 1 10 ? -44.562 -14.914 4.812 1 25.88 10 ALA B C 1
ATOM 6633 O O . ALA B 1 10 ? -44.188 -16.094 4.703 1 25.88 10 ALA B O 1
ATOM 6634 N N . THR B 1 11 ? -44.281 -14.117 3.801 1 26.11 11 THR B N 1
ATOM 6635 C CA . THR B 1 11 ? -43 -14.242 3.123 1 26.11 11 THR B CA 1
ATOM 6636 C C . THR B 1 11 ? -41.875 -14.328 4.133 1 26.11 11 THR B C 1
ATOM 6638 O O . THR B 1 11 ? -41.688 -13.43 4.965 1 26.11 11 THR B O 1
ATOM 6641 N N . THR B 1 12 ? -41.656 -15.523 4.633 1 27.56 12 THR B N 1
ATOM 6642 C CA . THR B 1 12 ? -40.531 -15.758 5.527 1 27.56 12 THR B CA 1
ATOM 6643 C C . THR B 1 12 ? -39.25 -15.109 4.984 1 27.56 12 THR B C 1
ATOM 6645 O O . THR B 1 12 ? -38.812 -15.43 3.881 1 27.56 12 THR B O 1
ATOM 6648 N N . ALA B 1 13 ? -39.031 -13.812 5.25 1 28.22 13 ALA B N 1
ATOM 6649 C CA . ALA B 1 13 ? -37.781 -13.133 5.043 1 28.22 13 ALA B CA 1
ATOM 6650 C C . ALA B 1 13 ? -36.594 -14.039 5.402 1 28.22 13 ALA B C 1
ATOM 6652 O O . ALA B 1 13 ? -36.5 -14.539 6.523 1 28.22 13 ALA B O 1
ATOM 6653 N N . THR B 1 14 ? -36.188 -14.859 4.496 1 27.95 14 THR B N 1
ATOM 6654 C CA . THR B 1 14 ? -34.938 -15.602 4.711 1 27.95 14 THR B CA 1
ATOM 6655 C C . THR B 1 14 ? -33.906 -14.734 5.434 1 27.95 14 THR B C 1
ATOM 6657 O O . THR B 1 14 ? -33.531 -13.672 4.938 1 27.95 14 THR B O 1
ATOM 6660 N N . VAL B 1 15 ? -34.031 -14.68 6.707 1 31.58 15 VAL B N 1
ATOM 6661 C CA . VAL B 1 15 ? -33 -14.078 7.535 1 31.58 15 VAL B CA 1
ATOM 6662 C C . VAL B 1 15 ? -31.625 -14.359 6.922 1 31.58 15 VAL B C 1
ATOM 6664 O O . VAL B 1 15 ? -31.234 -15.516 6.762 1 31.58 15 VAL B O 1
ATOM 6667 N N . ALA B 1 16 ? -31.188 -13.5 6.035 1 33.88 16 ALA B N 1
ATOM 6668 C CA . ALA B 1 16 ? -29.781 -13.508 5.617 1 33.88 16 ALA B CA 1
ATOM 6669 C C . ALA B 1 16 ? -28.875 -13.953 6.758 1 33.88 16 ALA B C 1
ATOM 6671 O O . ALA B 1 16 ? -28.812 -13.312 7.809 1 33.88 16 ALA B O 1
ATOM 6672 N N . HIS B 1 17 ? -28.734 -15.141 7.117 1 33.84 17 HIS B N 1
ATOM 6673 C CA . HIS B 1 17 ? -27.703 -15.609 8.023 1 33.84 17 HIS B CA 1
ATOM 6674 C C . HIS B 1 17 ? -26.422 -14.773 7.891 1 33.84 17 HIS B C 1
ATOM 6676 O O . HIS B 1 17 ? -25.812 -14.742 6.824 1 33.84 17 HIS B O 1
ATOM 6682 N N . THR B 1 18 ? -26.422 -13.586 8.352 1 39.34 18 THR B N 1
ATOM 6683 C CA . THR B 1 18 ? -25.219 -12.773 8.461 1 39.34 18 THR B CA 1
ATOM 6684 C C . THR B 1 18 ? -24.016 -13.625 8.836 1 39.34 18 THR B C 1
ATOM 6686 O O . THR B 1 18 ? -23.984 -14.242 9.906 1 39.34 18 THR B O 1
ATOM 6689 N N . ASP B 1 19 ? -23.375 -14.32 8.039 1 44.56 19 ASP B N 1
ATOM 6690 C CA . ASP B 1 19 ? -22.141 -15.078 8.242 1 44.56 19 ASP B CA 1
ATOM 6691 C C . ASP B 1 19 ? -21.234 -14.383 9.25 1 44.56 19 ASP B C 1
ATOM 6693 O O . ASP B 1 19 ? -21 -13.172 9.164 1 44.56 19 ASP B O 1
ATOM 6697 N N . PRO B 1 20 ? -21.172 -14.953 10.461 1 52.72 20 PRO B N 1
ATOM 6698 C CA . PRO B 1 20 ? -20.406 -14.383 11.578 1 52.72 20 PRO B CA 1
ATOM 6699 C C . PRO B 1 20 ? -19.031 -13.883 11.164 1 52.72 20 PRO B C 1
ATOM 6701 O O . PRO B 1 20 ? -18.391 -14.484 10.305 1 52.72 20 PRO B O 1
ATOM 6704 N N . LEU B 1 21 ? -18.781 -12.625 11.336 1 59.56 21 LEU B N 1
ATOM 6705 C CA . LEU B 1 21 ? -17.516 -11.953 11.086 1 59.56 21 LEU B CA 1
ATOM 6706 C C . LEU B 1 21 ? -16.359 -12.711 11.734 1 59.56 21 LEU B C 1
ATOM 6708 O O . LEU B 1 21 ? -16.391 -12.984 12.938 1 59.56 21 LEU B O 1
ATOM 6712 N N . ARG B 1 22 ? -15.602 -13.562 11.148 1 77.94 22 ARG B N 1
ATOM 6713 C CA . ARG B 1 22 ? -14.422 -14.203 11.727 1 77.94 22 ARG B CA 1
ATOM 6714 C C . ARG B 1 22 ? -13.164 -13.406 11.406 1 77.94 22 ARG B C 1
ATOM 6716 O O . ARG B 1 22 ? -12.773 -13.289 10.242 1 77.94 22 ARG B O 1
ATOM 6723 N N . ILE B 1 23 ? -12.656 -12.664 12.461 1 82.88 23 ILE B N 1
ATOM 6724 C CA . ILE B 1 23 ? -11.414 -11.906 12.336 1 82.88 23 ILE B CA 1
ATOM 6725 C C . ILE B 1 23 ? -10.266 -12.688 12.969 1 82.88 23 ILE B C 1
ATOM 6727 O O . ILE B 1 23 ? -10.32 -13.039 14.156 1 82.88 23 ILE B O 1
ATOM 6731 N N . TRP B 1 24 ? -9.359 -13.148 12.203 1 85 24 TRP B N 1
ATOM 6732 C CA . TRP B 1 24 ? -8.148 -13.836 12.648 1 85 24 TRP B CA 1
ATOM 6733 C C . TRP B 1 24 ? -6.906 -13.219 12.016 1 85 24 TRP B C 1
ATOM 6735 O O . TRP B 1 24 ? -6.703 -13.312 10.805 1 85 24 TRP B O 1
ATOM 6745 N N . ALA B 1 25 ? -6.09 -12.562 12.852 1 81.69 25 ALA B N 1
ATOM 6746 C CA . ALA B 1 25 ? -4.918 -11.938 12.242 1 81.69 25 ALA B CA 1
ATOM 6747 C C . ALA B 1 25 ? -3.771 -11.828 13.242 1 81.69 25 ALA B C 1
ATOM 6749 O O . ALA B 1 25 ? -4.004 -11.688 14.445 1 81.69 25 ALA B O 1
ATOM 6750 N N . GLY B 1 26 ? -2.586 -11.961 12.703 1 81.5 26 GLY B N 1
ATOM 6751 C CA . GLY B 1 26 ? -1.381 -11.672 13.469 1 81.5 26 GLY B CA 1
ATOM 6752 C C . GLY B 1 26 ? -0.859 -12.875 14.234 1 81.5 26 GLY B C 1
ATOM 6753 O O . GLY B 1 26 ? 0.233 -12.828 14.805 1 81.5 26 GLY B O 1
ATOM 6754 N N . VAL B 1 27 ? -1.565 -13.977 14.312 1 86.94 27 VAL B N 1
ATOM 6755 C CA . VAL B 1 27 ? -1.158 -15.141 15.086 1 86.94 27 VAL B CA 1
ATOM 6756 C C . VAL B 1 27 ? -0.034 -15.875 14.359 1 86.94 27 VAL B C 1
ATOM 6758 O O . VAL B 1 27 ? -0.151 -16.188 13.164 1 86.94 27 VAL B O 1
ATOM 6761 N N . PRO B 1 28 ? 1.032 -16.062 15.078 1 84.88 28 PRO B N 1
ATOM 6762 C CA . PRO B 1 28 ? 2.143 -16.797 14.461 1 84.88 28 PRO B CA 1
ATOM 6763 C C . PRO B 1 28 ? 1.735 -18.188 13.977 1 84.88 28 PRO B C 1
ATOM 6765 O O . PRO B 1 28 ? 0.676 -18.688 14.359 1 84.88 28 PRO B O 1
ATOM 6768 N N . LEU B 1 29 ? 2.609 -18.734 13.164 1 78.38 29 LEU B N 1
ATOM 6769 C CA . LEU B 1 29 ? 2.361 -20.078 12.672 1 78.38 29 LEU B CA 1
ATOM 6770 C C . LEU B 1 29 ? 2.355 -21.094 13.812 1 78.38 29 LEU B C 1
ATOM 6772 O O . LEU B 1 29 ? 3.148 -20.984 14.75 1 78.38 29 LEU B O 1
ATOM 6776 N N . ARG B 1 30 ? 1.489 -21.922 13.68 1 83.69 30 ARG B N 1
ATOM 6777 C CA . ARG B 1 30 ? 1.402 -22.984 14.695 1 83.69 30 ARG B CA 1
ATOM 6778 C C . ARG B 1 30 ? 2.672 -23.828 14.719 1 83.69 30 ARG B C 1
ATOM 6780 O O . ARG B 1 30 ? 3.219 -24.156 13.664 1 83.69 30 ARG B O 1
ATOM 6787 N N . ASN B 1 31 ? 3.121 -24.109 15.875 1 83.44 31 ASN B N 1
ATOM 6788 C CA . ASN B 1 31 ? 4.297 -24.969 16.047 1 83.44 31 ASN B CA 1
ATOM 6789 C C . ASN B 1 31 ? 3.959 -26.438 15.82 1 83.44 31 ASN B C 1
ATOM 6791 O O . ASN B 1 31 ? 3.297 -27.062 16.656 1 83.44 31 ASN B O 1
ATOM 6795 N N . SER B 1 32 ? 4.445 -27.016 14.773 1 76.25 32 SER B N 1
ATOM 6796 C CA . SER B 1 32 ? 4.133 -28.391 14.438 1 76.25 32 SER B CA 1
ATOM 6797 C C . SER B 1 32 ? 4.734 -29.359 15.445 1 76.25 32 SER B C 1
ATOM 6799 O O . SER B 1 32 ? 4.254 -30.484 15.602 1 76.25 32 SER B O 1
ATOM 6801 N N . SER B 1 33 ? 5.707 -28.906 16.156 1 79.75 33 SER B N 1
ATOM 6802 C CA . SER B 1 33 ? 6.379 -29.781 17.125 1 79.75 33 SER B CA 1
ATOM 6803 C C . SER B 1 33 ? 5.941 -29.453 18.547 1 79.75 33 SER B C 1
ATOM 6805 O O . SER B 1 33 ? 6.652 -29.781 19.516 1 79.75 33 SER B O 1
ATOM 6807 N N . PHE B 1 34 ? 4.809 -28.734 18.578 1 88.5 34 PHE B N 1
ATOM 6808 C CA . PHE B 1 34 ? 4.324 -28.453 19.922 1 88.5 34 PHE B CA 1
ATOM 6809 C C . PHE B 1 34 ? 4.141 -29.734 20.719 1 88.5 34 PHE B C 1
ATOM 6811 O O . PHE B 1 34 ? 3.578 -30.703 20.219 1 88.5 34 PHE B O 1
ATOM 6818 N N . THR B 1 35 ? 4.664 -29.766 21.859 1 89.38 35 THR B N 1
ATOM 6819 C CA . THR B 1 35 ? 4.695 -31 22.656 1 89.38 35 THR B CA 1
ATOM 6820 C C . THR B 1 35 ? 4.195 -30.734 24.078 1 89.38 35 THR B C 1
ATOM 6822 O O . THR B 1 35 ? 4.594 -29.75 24.719 1 89.38 35 THR B O 1
ATOM 6825 N N . GLY B 1 36 ? 3.27 -31.609 24.406 1 86.12 36 GLY B N 1
ATOM 6826 C CA . GLY B 1 36 ? 2.834 -31.609 25.797 1 86.12 36 GLY B CA 1
ATOM 6827 C C . GLY B 1 36 ? 1.939 -30.438 26.156 1 86.12 36 GLY B C 1
ATOM 6828 O O . GLY B 1 36 ? 1.129 -30 25.344 1 86.12 36 GLY B O 1
ATOM 6829 N N . ARG B 1 37 ? 1.923 -30.031 27.5 1 91.31 37 ARG B N 1
ATOM 6830 C CA . ARG B 1 37 ? 1.303 -28.875 28.109 1 91.31 37 ARG B CA 1
ATOM 6831 C C . ARG B 1 37 ? -0.218 -28.984 28.094 1 91.31 37 ARG B C 1
ATOM 6833 O O . ARG B 1 37 ? -0.92 -27.969 28.094 1 91.31 37 ARG B O 1
ATOM 6840 N N . GLU B 1 38 ? -0.675 -30.156 28.031 1 91.5 38 GLU B N 1
ATOM 6841 C CA . GLU B 1 38 ? -2.121 -30.328 27.969 1 91.5 38 GLU B CA 1
ATOM 6842 C C . GLU B 1 38 ? -2.797 -29.797 29.234 1 91.5 38 GLU B C 1
ATOM 6844 O O . GLU B 1 38 ? -3.859 -29.172 29.156 1 91.5 38 GLU B O 1
ATOM 6849 N N . ILE B 1 39 ? -2.137 -30.016 30.312 1 90.31 39 ILE B N 1
ATOM 6850 C CA . ILE B 1 39 ? -2.697 -29.562 31.578 1 90.31 39 ILE B CA 1
ATOM 6851 C C . ILE B 1 39 ? -2.699 -28.047 31.641 1 90.31 39 ILE B C 1
ATOM 6853 O O . ILE B 1 39 ? -3.674 -27.438 32.094 1 90.31 39 ILE B O 1
ATOM 6857 N N . LEU B 1 40 ? -1.647 -27.469 31.219 1 91.62 40 LEU B N 1
ATOM 6858 C CA . LEU B 1 40 ? -1.549 -26.016 31.234 1 91.62 40 LEU B CA 1
ATOM 6859 C C . LEU B 1 40 ? -2.592 -25.391 30.312 1 91.62 40 LEU B C 1
ATOM 6861 O O . LEU B 1 40 ? -3.16 -24.344 30.625 1 91.62 40 LEU B O 1
ATOM 6865 N N . LEU B 1 41 ? -2.811 -26 29.172 1 93.81 41 LEU B N 1
ATOM 6866 C CA . LEU B 1 41 ? -3.807 -25.516 28.234 1 93.81 41 LEU B CA 1
ATOM 6867 C C . LEU B 1 41 ? -5.207 -25.578 28.828 1 93.81 41 LEU B C 1
ATOM 6869 O O . LEU B 1 41 ? -6 -24.641 28.672 1 93.81 41 LEU B O 1
ATOM 6873 N N . SER B 1 42 ? -5.406 -26.641 29.469 1 92.19 42 SER B N 1
ATOM 6874 C CA . SER B 1 42 ? -6.703 -26.797 30.125 1 92.19 42 SER B CA 1
ATOM 6875 C C . SER B 1 42 ? -6.883 -25.797 31.266 1 92.19 42 SER B C 1
ATOM 6877 O O . SER B 1 42 ? -7.973 -25.25 31.453 1 92.19 42 SER B O 1
ATOM 6879 N N . THR B 1 43 ? -5.863 -25.609 31.984 1 90.75 43 THR B N 1
ATOM 6880 C CA . THR B 1 43 ? -5.898 -24.641 33.062 1 90.75 43 THR B CA 1
ATOM 6881 C C . THR B 1 43 ? -6.164 -23.234 32.531 1 90.75 43 THR B C 1
ATOM 6883 O O . THR B 1 43 ? -6.949 -22.484 33.125 1 90.75 43 THR B O 1
ATOM 6886 N N . LEU B 1 44 ? -5.484 -22.922 31.531 1 91.56 44 LEU B N 1
ATOM 6887 C CA . LEU B 1 44 ? -5.672 -21.609 30.906 1 91.56 44 LEU B CA 1
ATOM 6888 C C . LEU B 1 44 ? -7.105 -21.438 30.422 1 91.56 44 LEU B C 1
ATOM 6890 O O . LEU B 1 44 ? -7.711 -20.391 30.609 1 91.56 44 LEU B O 1
ATOM 6894 N N . ARG B 1 45 ? -7.609 -22.438 29.766 1 91.25 45 ARG B N 1
ATOM 6895 C CA . ARG B 1 45 ? -8.984 -22.406 29.281 1 91.25 45 ARG B CA 1
ATOM 6896 C C . ARG B 1 45 ? -9.961 -22.188 30.438 1 91.25 45 ARG B C 1
ATOM 6898 O O . ARG B 1 45 ? -10.867 -21.359 30.344 1 91.25 45 ARG B O 1
ATOM 6905 N N . GLN B 1 46 ? -9.734 -22.938 31.422 1 89.56 46 GLN B N 1
ATOM 6906 C CA . GLN B 1 46 ? -10.617 -22.844 32.594 1 89.56 46 GLN B CA 1
ATOM 6907 C C . GLN B 1 46 ? -10.531 -21.469 33.25 1 89.56 46 GLN B C 1
ATOM 6909 O O . GLN B 1 46 ? -11.555 -20.906 33.656 1 89.56 46 GLN B O 1
ATOM 6914 N N . ALA B 1 47 ? -9.406 -21.031 33.344 1 87.75 47 ALA B N 1
ATOM 6915 C CA . ALA B 1 47 ? -9.211 -19.703 33.938 1 87.75 47 ALA B CA 1
ATOM 6916 C C . ALA B 1 47 ? -9.938 -18.625 33.125 1 87.75 47 ALA B C 1
ATOM 6918 O O . ALA B 1 47 ? -10.531 -17.719 33.688 1 87.75 47 ALA B O 1
ATOM 6919 N N . LEU B 1 48 ? -9.898 -18.688 31.859 1 89.25 48 LEU B N 1
ATOM 6920 C CA . LEU B 1 48 ? -10.539 -17.719 30.984 1 89.25 48 LEU B CA 1
ATOM 6921 C C . LEU B 1 48 ? -12.055 -17.859 31.016 1 89.25 48 LEU B C 1
ATOM 6923 O O . LEU B 1 48 ? -12.773 -16.859 30.984 1 89.25 48 LEU B O 1
ATOM 6927 N N . ASP B 1 49 ? -12.477 -19.078 31.125 1 86.94 49 ASP B N 1
ATOM 6928 C CA . ASP B 1 49 ? -13.914 -19.344 31.141 1 86.94 49 ASP B CA 1
ATOM 6929 C C . ASP B 1 49 ? -14.547 -18.844 32.438 1 86.94 49 ASP B C 1
ATOM 6931 O O . ASP B 1 49 ? -15.727 -18.484 32.469 1 86.94 49 ASP B O 1
ATOM 6935 N N . GLN B 1 50 ? -13.844 -18.922 33.469 1 80.12 50 GLN B N 1
ATOM 6936 C CA . GLN B 1 50 ? -14.352 -18.547 34.781 1 80.12 50 GLN B CA 1
ATOM 6937 C C . GLN B 1 50 ? -14.43 -17.031 34.938 1 80.12 50 GLN B C 1
ATOM 6939 O O . GLN B 1 50 ? -15.094 -16.516 35.844 1 80.12 50 GLN B O 1
ATOM 6944 N N . GLN B 1 51 ? -13.883 -16.422 33.969 1 74.81 51 GLN B N 1
ATOM 6945 C CA . GLN B 1 51 ? -13.875 -14.961 34.062 1 74.81 51 GLN B CA 1
ATOM 6946 C C . GLN B 1 51 ? -15.234 -14.375 33.688 1 74.81 51 GLN B C 1
ATOM 6948 O O . GLN B 1 51 ? -15.914 -14.898 32.812 1 74.81 51 GLN B O 1
ATOM 6953 N N . SER B 1 52 ? -15.641 -13.414 34.594 1 63.38 52 SER B N 1
ATOM 6954 C CA . SER B 1 52 ? -16.875 -12.703 34.281 1 63.38 52 SER B CA 1
ATOM 6955 C C . SER B 1 52 ? -16.734 -11.812 33.062 1 63.38 52 SER B C 1
ATOM 6957 O O . SER B 1 52 ? -15.641 -11.312 32.781 1 63.38 52 SER B O 1
ATOM 6959 N N . LYS B 1 53 ? -17.75 -11.766 32.281 1 61.28 53 LYS B N 1
ATOM 6960 C CA . LYS B 1 53 ? -17.766 -10.938 31.062 1 61.28 53 LYS B CA 1
ATOM 6961 C C . LYS B 1 53 ? -17.656 -9.453 31.406 1 61.28 53 LYS B C 1
ATOM 6963 O O . LYS B 1 53 ? -17.234 -8.648 30.578 1 61.28 53 LYS B O 1
ATOM 6968 N N . ALA B 1 54 ? -18 -9.164 32.625 1 56.81 54 ALA B N 1
ATOM 6969 C CA . ALA B 1 54 ? -18.062 -7.758 33.031 1 56.81 54 ALA B CA 1
ATOM 6970 C C . ALA B 1 54 ? -16.672 -7.191 33.281 1 56.81 54 ALA B C 1
ATOM 6972 O O . ALA B 1 54 ? -16.453 -5.988 33.125 1 56.81 54 ALA B O 1
ATOM 6973 N N . SER B 1 55 ? -15.734 -8.031 33.719 1 61.44 55 SER B N 1
ATOM 6974 C CA . SER B 1 55 ? -14.367 -7.574 33.969 1 61.44 55 SER B CA 1
ATOM 6975 C C . SER B 1 55 ? -13.344 -8.523 33.344 1 61.44 55 SER B C 1
ATOM 6977 O O . SER B 1 55 ? -13.305 -9.703 33.688 1 61.44 55 SER B O 1
ATOM 6979 N N . VAL B 1 56 ? -12.688 -8.008 32.344 1 61.53 56 VAL B N 1
ATOM 6980 C CA . VAL B 1 56 ? -11.68 -8.828 31.688 1 61.53 56 VAL B CA 1
ATOM 6981 C C . VAL B 1 56 ? -10.344 -8.695 32.406 1 61.53 56 VAL B C 1
ATOM 6983 O O . VAL B 1 56 ? -9.812 -7.586 32.562 1 61.53 56 VAL B O 1
ATOM 6986 N N . LEU B 1 57 ? -10.016 -9.695 33.219 1 68.88 57 LEU B N 1
ATOM 6987 C CA . LEU B 1 57 ? -8.672 -9.742 33.781 1 68.88 57 LEU B CA 1
ATOM 6988 C C . LEU B 1 57 ? -7.738 -10.57 32.906 1 68.88 57 LEU B C 1
ATOM 6990 O O . LEU B 1 57 ? -8.031 -11.727 32.594 1 68.88 57 LEU B O 1
ATOM 6994 N N . PRO B 1 58 ? -6.656 -9.859 32.5 1 75.69 58 PRO B N 1
ATOM 6995 C CA . PRO B 1 58 ? -5.711 -10.609 31.672 1 75.69 58 PRO B CA 1
ATOM 6996 C C . PRO B 1 58 ? -5.086 -11.789 32.406 1 75.69 58 PRO B C 1
ATOM 6998 O O . PRO B 1 58 ? -4.891 -11.734 33.625 1 75.69 58 PRO B O 1
ATOM 7001 N N . HIS B 1 59 ? -5.098 -12.891 31.812 1 77.69 59 HIS B N 1
ATOM 7002 C CA . HIS B 1 59 ? -4.297 -13.992 32.312 1 77.69 59 HIS B CA 1
ATOM 7003 C C . HIS B 1 59 ? -2.879 -13.961 31.766 1 77.69 59 HIS B C 1
ATOM 7005 O O . HIS B 1 59 ? -2.688 -14.031 30.547 1 77.69 59 HIS B O 1
ATOM 7011 N N . ALA B 1 60 ? -1.978 -13.82 32.719 1 76.88 60 ALA B N 1
ATOM 7012 C CA . ALA B 1 60 ? -0.577 -13.664 32.312 1 76.88 60 ALA B CA 1
ATOM 7013 C C . ALA B 1 60 ? 0.165 -14.992 32.406 1 76.88 60 ALA B C 1
ATOM 7015 O O . ALA B 1 60 ? 0.1 -15.695 33.406 1 76.88 60 ALA B O 1
ATOM 7016 N N . LEU B 1 61 ? 0.665 -15.414 31.312 1 83.56 61 LEU B N 1
ATOM 7017 C CA . LEU B 1 61 ? 1.626 -16.516 31.312 1 83.56 61 LEU B CA 1
ATOM 7018 C C . LEU B 1 61 ? 3.014 -16.016 31.719 1 83.56 61 LEU B C 1
ATOM 7020 O O . LEU B 1 61 ? 3.613 -15.211 31 1 83.56 61 LEU B O 1
ATOM 7024 N N . HIS B 1 62 ? 3.398 -16.453 32.844 1 80.38 62 HIS B N 1
ATOM 7025 C CA . HIS B 1 62 ? 4.664 -15.969 33.375 1 80.38 62 HIS B CA 1
ATOM 7026 C C . HIS B 1 62 ? 5.672 -17.109 33.531 1 80.38 62 HIS B C 1
ATOM 7028 O O . HIS B 1 62 ? 5.293 -18.234 33.844 1 80.38 62 HIS B O 1
ATOM 7034 N N . GLY B 1 63 ? 6.867 -16.828 33.25 1 76.81 63 GLY B N 1
ATOM 7035 C CA . GLY B 1 63 ? 7.953 -17.781 33.375 1 76.81 63 GLY B CA 1
ATOM 7036 C C . GLY B 1 63 ? 9.266 -17.281 32.812 1 76.81 63 GLY B C 1
ATOM 7037 O O . GLY B 1 63 ? 9.328 -16.188 32.25 1 76.81 63 GLY B O 1
ATOM 7038 N N . LEU B 1 64 ? 10.266 -18.125 33.062 1 74.56 64 LEU B N 1
ATOM 7039 C CA . LEU B 1 64 ? 11.594 -17.797 32.562 1 74.56 64 LEU B CA 1
ATOM 7040 C C . LEU B 1 64 ? 11.586 -17.703 31.047 1 74.56 64 LEU B C 1
ATOM 7042 O O . LEU B 1 64 ? 10.672 -18.203 30.391 1 74.56 64 LEU B O 1
ATOM 7046 N N . GLY B 1 65 ? 12.484 -17 30.531 1 78.56 65 GLY B N 1
ATOM 7047 C CA . GLY B 1 65 ? 12.641 -16.969 29.078 1 78.56 65 GLY B CA 1
ATOM 7048 C C . GLY B 1 65 ? 12.914 -18.328 28.469 1 78.56 65 GLY B C 1
ATOM 7049 O O . GLY B 1 65 ? 13.68 -19.109 29.031 1 78.56 65 GLY B O 1
ATOM 7050 N N . GLY B 1 66 ? 12.055 -18.703 27.484 1 83.06 66 GLY B N 1
ATOM 7051 C CA . GLY B 1 66 ? 12.32 -19.922 26.734 1 83.06 66 GLY B CA 1
ATOM 7052 C C . GLY B 1 66 ? 11.492 -21.109 27.203 1 83.06 66 GLY B C 1
ATOM 7053 O O . GLY B 1 66 ? 11.609 -22.203 26.656 1 83.06 66 GLY B O 1
ATOM 7054 N N . VAL B 1 67 ? 10.695 -20.844 28.156 1 86.62 67 VAL B N 1
ATOM 7055 C CA . VAL B 1 67 ? 9.93 -21.953 28.719 1 86.62 67 VAL B CA 1
ATOM 7056 C C . VAL B 1 67 ? 8.734 -22.266 27.812 1 86.62 67 VAL B C 1
ATOM 7058 O O . VAL B 1 67 ? 8.047 -23.266 28 1 86.62 67 VAL B O 1
ATOM 7061 N N . GLY B 1 68 ? 8.445 -21.375 26.828 1 89 68 GLY B N 1
ATOM 7062 C CA . GLY B 1 68 ? 7.426 -21.688 25.844 1 89 68 GLY B CA 1
ATOM 7063 C C . GLY B 1 68 ? 6.129 -20.938 26.062 1 89 68 GLY B C 1
ATOM 7064 O O . GLY B 1 68 ? 5.062 -21.391 25.625 1 89 68 GLY B O 1
ATOM 7065 N N . LYS B 1 69 ? 6.16 -19.797 26.781 1 90.69 69 LYS B N 1
ATOM 7066 C CA . LYS B 1 69 ? 4.961 -19 27.047 1 90.69 69 LYS B CA 1
ATOM 7067 C C . LYS B 1 69 ? 4.281 -18.594 25.734 1 90.69 69 LYS B C 1
ATOM 7069 O O . LYS B 1 69 ? 3.068 -18.75 25.594 1 90.69 69 LYS B O 1
ATOM 7074 N N . THR B 1 70 ? 5.094 -18.062 24.797 1 89.81 70 THR B N 1
ATOM 7075 C CA . THR B 1 70 ? 4.582 -17.625 23.5 1 89.81 70 THR B CA 1
ATOM 7076 C C . THR B 1 70 ? 3.988 -18.797 22.734 1 89.81 70 THR B C 1
ATOM 7078 O O . THR B 1 70 ? 2.9 -18.688 22.156 1 89.81 70 THR B O 1
ATOM 7081 N N . GLN B 1 71 ? 4.656 -19.938 22.797 1 90.94 71 GLN B N 1
ATOM 7082 C CA . GLN B 1 71 ? 4.184 -21.109 22.078 1 90.94 71 GLN B CA 1
ATOM 7083 C C . GLN B 1 71 ? 2.881 -21.641 22.672 1 90.94 71 GLN B C 1
ATOM 7085 O O . GLN B 1 71 ? 2.016 -22.141 21.953 1 90.94 71 GLN B O 1
ATOM 7090 N N . LEU B 1 72 ? 2.812 -21.562 23.969 1 92.75 72 LEU B N 1
ATOM 7091 C CA . LEU B 1 72 ? 1.589 -21.969 24.641 1 92.75 72 LEU B CA 1
ATOM 7092 C C . LEU B 1 72 ? 0.407 -21.109 24.203 1 92.75 72 LEU B C 1
ATOM 7094 O O . LEU B 1 72 ? -0.683 -21.625 23.953 1 92.75 72 LEU B O 1
ATOM 7098 N N . ALA B 1 73 ? 0.622 -19.859 24.172 1 93.5 73 ALA B N 1
ATOM 7099 C CA . ALA B 1 73 ? -0.419 -18.922 23.734 1 93.5 73 ALA B CA 1
ATOM 7100 C C . ALA B 1 73 ? -0.83 -19.203 22.281 1 93.5 73 ALA B C 1
ATOM 7102 O O . ALA B 1 73 ? -2.016 -19.156 21.953 1 93.5 73 ALA B O 1
ATOM 7103 N N . VAL B 1 74 ? 0.138 -19.469 21.406 1 92 74 VAL B N 1
ATOM 7104 C CA . VAL B 1 74 ? -0.125 -19.781 20 1 92 74 VAL B CA 1
ATOM 7105 C C . VAL B 1 74 ? -0.976 -21.047 19.906 1 92 74 VAL B C 1
ATOM 7107 O O . VAL B 1 74 ? -1.982 -21.062 19.188 1 92 74 VAL B O 1
ATOM 7110 N N . GLU B 1 75 ? -0.547 -22.031 20.594 1 92.25 75 GLU B N 1
ATOM 7111 C CA . GLU B 1 75 ? -1.279 -23.297 20.547 1 92.25 75 GLU B CA 1
ATOM 7112 C C . GLU B 1 75 ? -2.707 -23.125 21.062 1 92.25 75 GLU B C 1
ATOM 7114 O O . GLU B 1 75 ? -3.643 -23.703 20.516 1 92.25 75 GLU B O 1
ATOM 7119 N N . PHE B 1 76 ? -2.812 -22.375 22.094 1 93.31 76 PHE B N 1
ATOM 7120 C CA . PHE B 1 76 ? -4.141 -22.094 22.641 1 93.31 76 PHE B CA 1
ATOM 7121 C C . PHE B 1 76 ? -5.027 -21.453 21.594 1 93.31 76 PHE B C 1
ATOM 7123 O O . PHE B 1 76 ? -6.184 -21.844 21.406 1 93.31 76 PHE B O 1
ATOM 7130 N N . ALA B 1 77 ? -4.559 -20.438 20.953 1 91.56 77 ALA B N 1
ATOM 7131 C CA . ALA B 1 77 ? -5.32 -19.719 19.922 1 91.56 77 ALA B CA 1
ATOM 7132 C C . ALA B 1 77 ? -5.812 -20.672 18.844 1 91.56 77 ALA B C 1
ATOM 7134 O O . ALA B 1 77 ? -6.973 -20.594 18.422 1 91.56 77 ALA B O 1
ATOM 7135 N N . TYR B 1 78 ? -4.941 -21.578 18.438 1 86.94 78 TYR B N 1
ATOM 7136 C CA . TYR B 1 78 ? -5.297 -22.5 17.375 1 86.94 78 TYR B CA 1
ATOM 7137 C C . TYR B 1 78 ? -6.293 -23.547 17.859 1 86.94 78 TYR B C 1
ATOM 7139 O O . TYR B 1 78 ? -7.262 -23.859 17.156 1 86.94 78 TYR B O 1
ATOM 7147 N N . ARG B 1 79 ? -6.129 -24.094 18.969 1 88.88 79 ARG B N 1
ATOM 7148 C CA . ARG B 1 79 ? -6.965 -25.172 19.484 1 88.88 79 ARG B CA 1
ATOM 7149 C C . ARG B 1 79 ? -8.367 -24.672 19.812 1 88.88 79 ARG B C 1
ATOM 7151 O O . ARG B 1 79 ? -9.344 -25.406 19.641 1 88.88 79 ARG B O 1
ATOM 7158 N N . TYR B 1 80 ? -8.43 -23.453 20.266 1 90 80 TYR B N 1
ATOM 7159 C CA . TYR B 1 80 ? -9.727 -22.953 20.719 1 90 80 TYR B CA 1
ATOM 7160 C C . TYR B 1 80 ? -10.211 -21.828 19.812 1 90 80 TYR B C 1
ATOM 7162 O O . TYR B 1 80 ? -10.961 -20.953 20.25 1 90 80 TYR B O 1
ATOM 7170 N N . ALA B 1 81 ? -9.781 -21.781 18.609 1 85.19 81 ALA B N 1
ATOM 7171 C CA . ALA B 1 81 ? -10.125 -20.75 17.625 1 85.19 81 ALA B CA 1
ATOM 7172 C C . ALA B 1 81 ? -11.641 -20.688 17.422 1 85.19 81 ALA B C 1
ATOM 7174 O O . ALA B 1 81 ? -12.195 -19.594 17.234 1 85.19 81 ALA B O 1
ATOM 7175 N N . ASP B 1 82 ? -12.297 -21.781 17.484 1 82.56 82 ASP B N 1
ATOM 7176 C CA . ASP B 1 82 ? -13.719 -21.875 17.172 1 82.56 82 ASP B CA 1
ATOM 7177 C C . ASP B 1 82 ? -14.57 -21.203 18.234 1 82.56 82 ASP B C 1
ATOM 7179 O O . ASP B 1 82 ? -15.734 -20.875 17.984 1 82.56 82 ASP B O 1
ATOM 7183 N N . ARG B 1 83 ? -14 -20.953 19.328 1 88.5 83 ARG B N 1
ATOM 7184 C CA . ARG B 1 83 ? -14.742 -20.359 20.438 1 88.5 83 ARG B CA 1
ATOM 7185 C C . ARG B 1 83 ? -14.828 -18.844 20.281 1 88.5 83 ARG B C 1
ATOM 7187 O O . ARG B 1 83 ? -15.617 -18.188 20.984 1 88.5 83 ARG B O 1
ATOM 7194 N N . TYR B 1 84 ? -14.102 -18.359 19.344 1 90.81 84 TYR B N 1
ATOM 7195 C CA . TYR B 1 84 ? -14.008 -16.906 19.266 1 90.81 84 TYR B CA 1
ATOM 7196 C C . TYR B 1 84 ? -14.383 -16.406 17.859 1 90.81 84 TYR B C 1
ATOM 7198 O O . TYR B 1 84 ? -14.188 -17.125 16.875 1 90.81 84 TYR B O 1
ATOM 7206 N N . ASP B 1 85 ? -14.891 -15.188 17.844 1 89.06 85 ASP B N 1
ATOM 7207 C CA . ASP B 1 85 ? -15.172 -14.492 16.594 1 89.06 85 ASP B CA 1
ATOM 7208 C C . ASP B 1 85 ? -13.977 -13.648 16.156 1 89.06 85 ASP B C 1
ATOM 7210 O O . ASP B 1 85 ? -13.773 -13.414 14.969 1 89.06 85 ASP B O 1
ATOM 7214 N N . VAL B 1 86 ? -13.289 -13.203 17.156 1 91.19 86 VAL B N 1
ATOM 7215 C CA . VAL B 1 86 ? -12.117 -12.367 16.922 1 91.19 86 VAL B CA 1
ATOM 7216 C C . VAL B 1 86 ? -10.93 -12.922 17.703 1 91.19 86 VAL B C 1
ATOM 7218 O O . VAL B 1 86 ? -10.992 -13.055 18.938 1 91.19 86 VAL B O 1
ATOM 7221 N N . VAL B 1 87 ? -9.922 -13.297 16.969 1 92.69 87 VAL B N 1
ATOM 7222 C CA . VAL B 1 87 ? -8.633 -13.633 17.578 1 92.69 87 VAL B CA 1
ATOM 7223 C C . VAL B 1 87 ? -7.547 -12.719 17.016 1 92.69 87 VAL B C 1
ATOM 7225 O O . VAL B 1 87 ? -7.277 -12.734 15.82 1 92.69 87 VAL B O 1
ATOM 7228 N N . TRP B 1 88 ? -6.918 -11.922 17.859 1 92.88 88 TRP B N 1
ATOM 7229 C CA . TRP B 1 88 ? -5.965 -10.914 17.406 1 92.88 88 TRP B CA 1
ATOM 7230 C C . TRP B 1 88 ? -4.68 -10.969 18.234 1 92.88 88 TRP B C 1
ATOM 7232 O O . TRP B 1 88 ? -4.719 -10.938 19.469 1 92.88 88 TRP B O 1
ATOM 7242 N N . TRP B 1 89 ? -3.561 -11.156 17.5 1 93.25 89 TRP B N 1
ATOM 7243 C CA . TRP B 1 89 ? -2.238 -11.211 18.125 1 93.25 89 TRP B CA 1
ATOM 7244 C C . TRP B 1 89 ? -1.605 -9.828 18.172 1 93.25 89 TRP B C 1
ATOM 7246 O O . TRP B 1 89 ? -1.489 -9.148 17.156 1 93.25 89 TRP B O 1
ATOM 7256 N N . ILE B 1 90 ? -1.175 -9.336 19.312 1 94.69 90 ILE B N 1
ATOM 7257 C CA . ILE B 1 90 ? -0.625 -7.996 19.5 1 94.69 90 ILE B CA 1
ATOM 7258 C C . ILE B 1 90 ? 0.816 -8.094 20 1 94.69 90 ILE B C 1
ATOM 7260 O O . ILE B 1 90 ? 1.057 -8.445 21.156 1 94.69 90 ILE B O 1
ATOM 7264 N N . PRO B 1 91 ? 1.812 -7.762 19.156 1 91.31 91 PRO B N 1
ATOM 7265 C CA . PRO B 1 91 ? 3.164 -7.605 19.703 1 91.31 91 PRO B CA 1
ATOM 7266 C C . PRO B 1 91 ? 3.256 -6.496 20.75 1 91.31 91 PRO B C 1
ATOM 7268 O O . PRO B 1 91 ? 2.986 -5.332 20.438 1 91.31 91 PRO B O 1
ATOM 7271 N N . ALA B 1 92 ? 3.645 -6.84 21.953 1 91.06 92 ALA B N 1
ATOM 7272 C CA . ALA B 1 92 ? 3.547 -5.879 23.047 1 91.06 92 ALA B CA 1
ATOM 7273 C C . ALA B 1 92 ? 4.926 -5.535 23.594 1 91.06 92 ALA B C 1
ATOM 7275 O O . ALA B 1 92 ? 5.07 -5.227 24.781 1 91.06 92 ALA B O 1
ATOM 7276 N N . GLU B 1 93 ? 5.902 -5.652 22.75 1 84.31 93 GLU B N 1
ATOM 7277 C CA . GLU B 1 93 ? 7.262 -5.324 23.172 1 84.31 93 GLU B CA 1
ATOM 7278 C C . GLU B 1 93 ? 7.395 -3.842 23.516 1 84.31 93 GLU B C 1
ATOM 7280 O O . GLU B 1 93 ? 8.227 -3.455 24.328 1 84.31 93 GLU B O 1
ATOM 7285 N N . ASN B 1 94 ? 6.648 -3.062 22.797 1 85.69 94 ASN B N 1
ATOM 7286 C CA . ASN B 1 94 ? 6.574 -1.636 23.094 1 85.69 94 ASN B CA 1
ATOM 7287 C C . ASN B 1 94 ? 5.195 -1.067 22.766 1 85.69 94 ASN B C 1
ATOM 7289 O O . ASN B 1 94 ? 4.395 -1.725 22.094 1 85.69 94 ASN B O 1
ATOM 7293 N N . GLN B 1 95 ? 5.043 0.077 23.203 1 87.62 95 GLN B N 1
ATOM 7294 C CA . GLN B 1 95 ? 3.717 0.677 23.109 1 87.62 95 GLN B CA 1
ATOM 7295 C C . GLN B 1 95 ? 3.338 0.951 21.656 1 87.62 95 GLN B C 1
ATOM 7297 O O . GLN B 1 95 ? 2.176 0.802 21.266 1 87.62 95 GLN B O 1
ATOM 7302 N N . THR B 1 96 ? 4.297 1.387 20.844 1 86.38 96 THR B N 1
ATOM 7303 C CA . THR B 1 96 ? 4.023 1.719 19.453 1 86.38 96 THR B CA 1
ATOM 7304 C C . THR B 1 96 ? 3.465 0.51 18.703 1 86.38 96 THR B C 1
ATOM 7306 O O . THR B 1 96 ? 2.516 0.637 17.922 1 86.38 96 THR B O 1
ATOM 7309 N N . LEU B 1 97 ? 4.055 -0.602 18.953 1 88.44 97 LEU B N 1
ATOM 7310 C CA . LEU B 1 97 ? 3.596 -1.825 18.297 1 88.44 97 LEU B CA 1
ATOM 7311 C C . LEU B 1 97 ? 2.172 -2.168 18.719 1 88.44 97 LEU B C 1
ATOM 7313 O O . LEU B 1 97 ? 1.362 -2.602 17.906 1 88.44 97 LEU B O 1
ATOM 7317 N N . VAL B 1 98 ? 1.897 -1.957 19.969 1 91.56 98 VAL B N 1
ATOM 7318 C CA . VAL B 1 98 ? 0.558 -2.207 20.5 1 91.56 98 VAL B CA 1
ATOM 7319 C C . VAL B 1 98 ? -0.447 -1.296 19.797 1 91.56 98 VAL B C 1
ATOM 7321 O O . VAL B 1 98 ? -1.483 -1.759 19.312 1 91.56 98 VAL B O 1
ATOM 7324 N N . LEU B 1 99 ? -0.094 -0.055 19.703 1 90.44 99 LEU B N 1
ATOM 7325 C CA . LEU B 1 99 ? -0.98 0.94 19.109 1 90.44 99 LEU B CA 1
ATOM 7326 C C . LEU B 1 99 ? -1.212 0.648 17.641 1 90.44 99 LEU B C 1
ATOM 7328 O O . LEU B 1 99 ? -2.346 0.717 17.156 1 90.44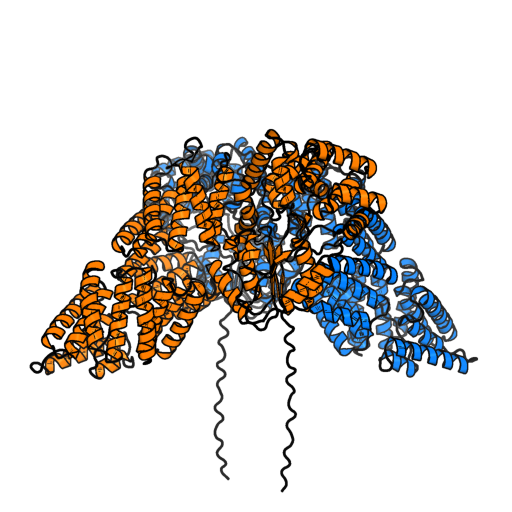 99 LEU B O 1
ATOM 7332 N N . GLN B 1 100 ? -0.172 0.307 16.969 1 87.56 100 GLN B N 1
ATOM 7333 C CA . GLN B 1 100 ? -0.287 0.002 15.547 1 87.56 100 GLN B CA 1
ATOM 7334 C C . GLN B 1 100 ? -1.149 -1.236 15.32 1 87.56 100 GLN B C 1
ATOM 7336 O O . GLN B 1 100 ? -1.97 -1.267 14.398 1 87.56 100 GLN B O 1
ATOM 7341 N N . SER B 1 101 ? -0.931 -2.246 16.141 1 91.75 101 SER B N 1
ATOM 7342 C CA . SER B 1 101 ? -1.711 -3.473 16.016 1 91.75 101 SER B CA 1
ATOM 7343 C C . SER B 1 101 ? -3.193 -3.211 16.25 1 91.75 101 SER B C 1
ATOM 7345 O O . SER B 1 101 ? -4.047 -3.73 15.531 1 91.75 101 SER B O 1
ATOM 7347 N N . LEU B 1 102 ? -3.5 -2.432 17.219 1 92 102 LEU B N 1
ATOM 7348 C CA . LEU B 1 102 ? -4.891 -2.123 17.547 1 92 102 LEU B CA 1
ATOM 7349 C C . LEU B 1 102 ? -5.527 -1.284 16.438 1 92 102 LEU B C 1
ATOM 7351 O O . LEU B 1 102 ? -6.715 -1.439 16.141 1 92 102 LEU B O 1
ATOM 7355 N N . ARG B 1 103 ? -4.75 -0.398 15.891 1 87.06 103 ARG B N 1
ATOM 7356 C CA . ARG B 1 103 ? -5.25 0.344 14.742 1 87.06 103 ARG B CA 1
ATOM 7357 C C . ARG B 1 103 ? -5.637 -0.6 13.609 1 87.06 103 ARG B C 1
ATOM 7359 O O . ARG B 1 103 ? -6.688 -0.436 12.984 1 87.06 103 ARG B O 1
ATOM 7366 N N . ASP B 1 104 ? -4.82 -1.539 13.359 1 88.06 104 ASP B N 1
ATOM 7367 C CA . ASP B 1 104 ? -5.094 -2.506 12.305 1 88.06 104 ASP B CA 1
ATOM 7368 C C . ASP B 1 104 ? -6.355 -3.311 12.609 1 88.06 104 ASP B C 1
ATOM 7370 O O . ASP B 1 104 ? -7.137 -3.621 11.703 1 88.06 104 ASP B O 1
ATOM 7374 N N . LEU B 1 105 ? -6.512 -3.672 13.844 1 90.38 105 LEU B N 1
ATOM 7375 C CA . LEU B 1 105 ? -7.734 -4.355 14.258 1 90.38 105 LEU B CA 1
ATOM 7376 C C . LEU B 1 105 ? -8.953 -3.465 14.039 1 90.38 105 LEU B C 1
ATOM 7378 O O . LEU B 1 105 ? -10.016 -3.945 13.625 1 90.38 105 LEU B O 1
ATOM 7382 N N . GLY B 1 106 ? -8.781 -2.211 14.32 1 88.44 106 GLY B N 1
ATOM 7383 C CA . GLY B 1 106 ? -9.859 -1.263 14.102 1 88.44 106 GLY B CA 1
ATOM 7384 C C . GLY B 1 106 ? -10.336 -1.221 12.664 1 88.44 106 GLY B C 1
ATOM 7385 O O . GLY B 1 106 ? -11.539 -1.15 12.406 1 88.44 106 GLY B O 1
ATOM 7386 N N . ARG B 1 107 ? -9.422 -1.32 11.789 1 81.06 107 ARG B N 1
ATOM 7387 C CA . ARG B 1 107 ? -9.766 -1.331 10.367 1 81.06 107 ARG B CA 1
ATOM 7388 C C . ARG B 1 107 ? -10.633 -2.541 10.023 1 81.06 107 ARG B C 1
ATOM 7390 O O . ARG B 1 107 ? -11.578 -2.434 9.242 1 81.06 107 ARG B O 1
ATOM 7397 N N . ARG B 1 108 ? -10.32 -3.664 10.641 1 81.44 108 ARG B N 1
ATOM 7398 C CA . ARG B 1 108 ? -11.078 -4.891 10.398 1 81.44 108 ARG B CA 1
ATOM 7399 C C . ARG B 1 108 ? -12.453 -4.82 11.047 1 81.44 108 ARG B C 1
ATOM 7401 O O . ARG B 1 108 ? -13.406 -5.422 10.555 1 81.44 108 ARG B O 1
ATOM 7408 N N . LEU B 1 109 ? -12.523 -4.105 12.164 1 85 109 LEU B N 1
ATOM 7409 C CA . LEU B 1 109 ? -13.773 -3.996 12.914 1 85 109 LEU B CA 1
ATOM 7410 C C . LEU B 1 109 ? -14.641 -2.865 12.359 1 85 109 LEU B C 1
ATOM 7412 O O . LEU B 1 109 ? -15.797 -2.723 12.75 1 85 109 LEU B O 1
ATOM 7416 N N . GLY B 1 110 ? -14.023 -2.057 11.484 1 76.31 110 GLY B N 1
ATOM 7417 C CA . GLY B 1 110 ? -14.758 -0.949 10.898 1 76.31 110 GLY B CA 1
ATOM 7418 C C . GLY B 1 110 ? -14.812 0.272 11.797 1 76.31 110 GLY B C 1
ATOM 7419 O O . GLY B 1 110 ? -15.75 1.07 11.711 1 76.31 110 GLY B O 1
ATOM 7420 N N . THR B 1 111 ? -13.859 0.304 12.742 1 79.94 111 THR B N 1
ATOM 7421 C CA . THR B 1 111 ? -13.797 1.488 13.594 1 79.94 111 THR B CA 1
ATOM 7422 C C . THR B 1 111 ? -13.25 2.684 12.82 1 79.94 111 THR B C 1
ATOM 7424 O O . THR B 1 111 ? -12.477 2.514 11.875 1 79.94 111 THR B O 1
ATOM 7427 N N . PRO B 1 112 ? -13.672 3.885 13.141 1 66.75 112 PRO B N 1
ATOM 7428 C CA . PRO B 1 112 ? -13.227 5.074 12.422 1 66.75 112 PRO B CA 1
ATOM 7429 C C . PRO B 1 112 ? -11.719 5.297 12.523 1 66.75 112 PRO B C 1
ATOM 7431 O O . PRO B 1 112 ? -11.117 4.996 13.562 1 66.75 112 PRO B O 1
ATOM 7434 N N . GLU B 1 113 ? -11.133 5.754 11.438 1 66 113 GLU B N 1
ATOM 7435 C CA . GLU B 1 113 ? -9.711 6.094 11.453 1 66 113 GLU B CA 1
ATOM 7436 C C . GLU B 1 113 ? -9.469 7.422 12.164 1 66 113 GLU B C 1
ATOM 7438 O O . GLU B 1 113 ? -10.266 8.359 12.031 1 66 113 GLU B O 1
ATOM 7443 N N . THR B 1 114 ? -8.523 7.434 13.18 1 67.62 114 THR B N 1
ATOM 7444 C CA . THR B 1 114 ? -8.219 8.617 13.977 1 67.62 114 THR B CA 1
ATOM 7445 C C . THR B 1 114 ? -6.805 9.117 13.688 1 67.62 114 THR B C 1
ATOM 7447 O O . THR B 1 114 ? -5.992 8.391 13.109 1 67.62 114 THR B O 1
ATOM 7450 N N . ALA B 1 115 ? -6.543 10.406 14 1 65.12 115 ALA B N 1
ATOM 7451 C CA . ALA B 1 115 ? -5.227 11.016 13.836 1 65.12 115 ALA B CA 1
ATOM 7452 C C . ALA B 1 115 ? -4.25 10.508 14.898 1 65.12 115 ALA B C 1
ATOM 7454 O O . ALA B 1 115 ? -3.033 10.547 14.703 1 65.12 115 ALA B O 1
ATOM 7455 N N . SER B 1 116 ? -4.789 10.141 15.984 1 75.56 116 SER B N 1
ATOM 7456 C CA . SER B 1 116 ? -3.992 9.656 17.109 1 75.56 116 SER B CA 1
ATOM 7457 C C . SER B 1 116 ? -4.109 8.141 17.266 1 75.56 116 SER B C 1
ATOM 7459 O O . SER B 1 116 ? -5.215 7.602 17.328 1 75.56 116 SER B O 1
ATOM 7461 N N . LEU B 1 117 ? -2.916 7.488 17.219 1 79.5 117 LEU B N 1
ATOM 7462 C CA . LEU B 1 117 ? -2.924 6.043 17.422 1 79.5 117 LEU B CA 1
ATOM 7463 C C . LEU B 1 117 ? -3.531 5.676 18.766 1 79.5 117 LEU B C 1
ATOM 7465 O O . LEU B 1 117 ? -4.18 4.633 18.891 1 79.5 117 LEU B O 1
ATOM 7469 N N . GLN B 1 118 ? -3.322 6.504 19.734 1 79.75 118 GLN B N 1
ATOM 7470 C CA . GLN B 1 118 ? -3.861 6.238 21.062 1 79.75 118 GLN B CA 1
ATOM 7471 C C . GLN B 1 118 ? -5.387 6.297 21.062 1 79.75 118 GLN B C 1
ATOM 7473 O O . GLN B 1 118 ? -6.047 5.453 21.672 1 79.75 118 GLN B O 1
ATOM 7478 N N . GLN B 1 119 ? -5.855 7.227 20.344 1 76.81 119 GLN B N 1
ATOM 7479 C CA . GLN B 1 119 ? -7.309 7.355 20.25 1 76.81 119 GLN B CA 1
ATOM 7480 C C . GLN B 1 119 ? -7.91 6.195 19.469 1 76.81 119 GLN B C 1
ATOM 7482 O O . GLN B 1 119 ? -8.977 5.688 19.812 1 76.81 119 GLN B O 1
ATOM 7487 N N . ALA B 1 120 ? -7.23 5.867 18.391 1 81.25 120 ALA B N 1
ATOM 7488 C CA . ALA B 1 120 ? -7.691 4.723 17.609 1 81.25 120 ALA B CA 1
ATOM 7489 C C . ALA B 1 120 ? -7.773 3.463 18.469 1 81.25 120 ALA B C 1
ATOM 7491 O O . ALA B 1 120 ? -8.75 2.717 18.391 1 81.25 120 ALA B O 1
ATOM 7492 N N . ALA B 1 121 ? -6.727 3.303 19.25 1 87.88 121 ALA B N 1
ATOM 7493 C CA . ALA B 1 121 ? -6.684 2.141 20.141 1 87.88 121 ALA B CA 1
ATOM 7494 C C . ALA B 1 121 ? -7.844 2.164 21.125 1 87.88 121 ALA B C 1
ATOM 7496 O O . ALA B 1 121 ? -8.484 1.138 21.375 1 87.88 121 ALA B O 1
ATOM 7497 N N . ARG B 1 122 ? -8.164 3.293 21.672 1 83.81 122 ARG B N 1
ATOM 7498 C CA . ARG B 1 122 ? -9.242 3.422 22.656 1 83.81 122 ARG B CA 1
ATOM 7499 C C . ARG B 1 122 ? -10.594 3.1 22.031 1 83.81 122 ARG B C 1
ATOM 7501 O O . ARG B 1 122 ? -11.43 2.434 22.641 1 83.81 122 ARG B O 1
ATOM 7508 N N . LEU B 1 123 ? -10.742 3.564 20.859 1 82.19 123 LEU B N 1
ATOM 7509 C CA . LEU B 1 123 ? -11.992 3.303 20.172 1 82.19 123 LEU B CA 1
ATOM 7510 C C . LEU B 1 123 ? -12.188 1.809 19.938 1 82.19 123 LEU B C 1
ATOM 7512 O O . LEU B 1 123 ? -13.297 1.289 20.078 1 82.19 123 LEU B O 1
ATOM 7516 N N . VAL B 1 124 ? -11.117 1.187 19.578 1 89.44 124 VAL B N 1
ATOM 7517 C CA . VAL B 1 124 ? -11.164 -0.249 19.328 1 89.44 124 VAL B CA 1
ATOM 7518 C C . VAL B 1 124 ? -11.492 -0.995 20.609 1 89.44 124 VAL B C 1
ATOM 7520 O O . VAL B 1 124 ? -12.336 -1.895 20.625 1 89.44 124 VAL B O 1
ATOM 7523 N N . LEU B 1 125 ? -10.859 -0.619 21.688 1 90.56 125 LEU B N 1
ATOM 7524 C CA . LEU B 1 125 ? -11.062 -1.274 22.984 1 90.56 125 LEU B CA 1
ATOM 7525 C C . LEU B 1 125 ? -12.484 -1.066 23.469 1 90.56 125 LEU B C 1
ATOM 7527 O O . LEU B 1 125 ? -13.109 -1.994 24 1 90.56 125 LEU B O 1
ATOM 7531 N N . ASP B 1 126 ? -12.984 0.087 23.25 1 86.19 126 ASP B N 1
ATOM 7532 C CA . ASP B 1 126 ? -14.367 0.377 23.625 1 86.19 126 ASP B CA 1
ATOM 7533 C C . ASP B 1 126 ? -15.352 -0.445 22.797 1 86.19 126 ASP B C 1
ATOM 7535 O O . ASP B 1 126 ? -16.344 -0.946 23.328 1 86.19 126 ASP B O 1
ATOM 7539 N N . ARG B 1 127 ? -15.055 -0.515 21.562 1 87.06 127 ARG B N 1
ATOM 7540 C CA . ARG B 1 127 ? -15.906 -1.302 20.672 1 87.06 127 ARG B CA 1
ATOM 7541 C C . ARG B 1 127 ? -15.93 -2.768 21.094 1 87.06 127 ARG B C 1
ATOM 7543 O O . ARG B 1 127 ? -16.984 -3.404 21.094 1 87.06 127 ARG B O 1
ATOM 7550 N N . LEU B 1 128 ? -14.828 -3.27 21.422 1 89.88 128 LEU B N 1
ATOM 7551 C CA . LEU B 1 128 ? -14.734 -4.66 21.859 1 89.88 128 LEU B CA 1
ATOM 7552 C C . LEU B 1 128 ? -15.461 -4.863 23.188 1 89.88 128 LEU B C 1
ATOM 7554 O O . LEU B 1 128 ? -16.172 -5.859 23.359 1 89.88 128 LEU B O 1
ATOM 7558 N N . ALA B 1 129 ? -15.336 -3.939 24.062 1 87.31 129 ALA B N 1
ATOM 7559 C CA . ALA B 1 129 ? -15.938 -4.039 25.391 1 87.31 129 ALA B CA 1
ATOM 7560 C C . ALA B 1 129 ? -17.453 -4.004 25.297 1 87.31 129 ALA B C 1
ATOM 7562 O O . ALA B 1 129 ? -18.141 -4.652 26.094 1 87.31 129 ALA B O 1
ATOM 7563 N N . SER B 1 130 ? -17.875 -3.334 24.281 1 84.75 130 SER B N 1
ATOM 7564 C CA . SER B 1 130 ? -19.328 -3.145 24.188 1 84.75 130 SER B CA 1
ATOM 7565 C C . SER B 1 130 ? -19.938 -4.121 23.188 1 84.75 130 SER B C 1
ATOM 7567 O O . SER B 1 130 ? -21.172 -4.207 23.078 1 84.75 130 SER B O 1
ATOM 7569 N N . SER B 1 131 ? -19.156 -4.82 22.531 1 84.62 131 SER B N 1
ATOM 7570 C CA . SER B 1 131 ? -19.688 -5.695 21.484 1 84.62 131 SER B CA 1
ATOM 7571 C C . SER B 1 131 ? -20.094 -7.047 22.062 1 84.62 131 SER B C 1
ATOM 7573 O O . SER B 1 131 ? -19.719 -7.402 23.172 1 84.62 131 SER B O 1
ATOM 7575 N N . ARG B 1 132 ? -20.922 -7.738 21.281 1 85.44 132 ARG B N 1
ATOM 7576 C CA . ARG B 1 132 ? -21.328 -9.094 21.641 1 85.44 132 ARG B CA 1
ATOM 7577 C C . ARG B 1 132 ? -20.391 -10.133 21.016 1 85.44 132 ARG B C 1
ATOM 7579 O O . ARG B 1 132 ? -20.609 -11.336 21.156 1 85.44 132 ARG B O 1
ATOM 7586 N N . LEU B 1 133 ? -19.406 -9.562 20.484 1 88.38 133 LEU B N 1
ATOM 7587 C CA . LEU B 1 133 ? -18.438 -10.461 19.844 1 88.38 133 LEU B CA 1
ATOM 7588 C C . LEU B 1 133 ? -17.625 -11.211 20.891 1 88.38 133 LEU B C 1
ATOM 7590 O O . LEU B 1 133 ? -17.266 -10.641 21.938 1 88.38 133 LEU B O 1
ATOM 7594 N N . ARG B 1 134 ? -17.422 -12.461 20.719 1 92.19 134 ARG B N 1
ATOM 7595 C CA . ARG B 1 134 ? -16.453 -13.227 21.516 1 92.19 134 ARG B CA 1
ATOM 7596 C C . ARG B 1 134 ? -15.031 -13 21.016 1 92.19 134 ARG B C 1
ATOM 7598 O O . ARG B 1 134 ? -14.656 -13.477 19.938 1 92.19 134 ARG B O 1
ATOM 7605 N N . TRP B 1 135 ? -14.289 -12.305 21.719 1 93.19 135 TRP B N 1
ATOM 7606 C CA . TRP B 1 135 ? -12.961 -11.969 21.188 1 93.19 135 TRP B CA 1
ATOM 7607 C C . TRP B 1 135 ? -11.867 -12.438 22.141 1 93.19 135 TRP B C 1
ATOM 7609 O O . TRP B 1 135 ? -12.102 -12.562 23.359 1 93.19 135 TRP B O 1
ATOM 7619 N N . LEU B 1 136 ? -10.68 -12.789 21.578 1 94.12 136 LEU B N 1
ATOM 7620 C CA . LEU B 1 136 ? -9.445 -13.133 22.281 1 94.12 136 LEU B CA 1
ATOM 7621 C C . LEU B 1 136 ? -8.297 -12.234 21.828 1 94.12 136 LEU B C 1
ATOM 7623 O O . LEU B 1 136 ? -7.953 -12.203 20.641 1 94.12 136 LEU B O 1
ATOM 7627 N N . LEU B 1 137 ? -7.816 -11.438 22.734 1 94.75 137 LEU B N 1
ATOM 7628 C CA . LEU B 1 137 ? -6.621 -10.641 22.484 1 94.75 137 LEU B CA 1
ATOM 7629 C C . LEU B 1 137 ? -5.402 -11.258 23.156 1 94.75 137 LEU B C 1
ATOM 7631 O O . LEU B 1 137 ? -5.453 -11.602 24.344 1 94.75 137 LEU B O 1
ATOM 7635 N N . ILE B 1 138 ? -4.336 -11.422 22.406 1 95.38 138 ILE B N 1
ATOM 7636 C CA . ILE B 1 138 ? -3.105 -11.977 22.953 1 95.38 138 ILE B CA 1
ATOM 7637 C C . ILE B 1 138 ? -1.991 -10.938 22.891 1 95.38 138 ILE B C 1
ATOM 7639 O O . ILE B 1 138 ? -1.54 -10.578 21.797 1 95.38 138 ILE B O 1
ATOM 7643 N N . TYR B 1 139 ? -1.583 -10.461 24.031 1 94.19 139 TYR B N 1
ATOM 7644 C CA . TYR B 1 139 ? -0.459 -9.539 24.125 1 94.19 139 TYR B CA 1
ATOM 7645 C C . TYR B 1 139 ? 0.844 -10.289 24.375 1 94.19 139 TYR B C 1
ATOM 7647 O O . TYR B 1 139 ? 1.105 -10.75 25.484 1 94.19 139 TYR B O 1
ATOM 7655 N N . ASP B 1 140 ? 1.68 -10.344 23.328 1 91.25 140 ASP B N 1
ATOM 7656 C CA . ASP B 1 140 ? 2.893 -11.148 23.422 1 91.25 140 ASP B CA 1
ATOM 7657 C C . ASP B 1 140 ? 4.094 -10.289 23.812 1 91.25 140 ASP B C 1
ATOM 7659 O O . ASP B 1 140 ? 4.32 -9.227 23.234 1 91.25 140 ASP B O 1
ATOM 7663 N N . ASN B 1 141 ? 4.852 -10.695 24.797 1 87.69 141 ASN B N 1
ATOM 7664 C CA . ASN B 1 141 ? 6.082 -10.078 25.281 1 87.69 141 ASN B CA 1
ATOM 7665 C C . ASN B 1 141 ? 5.809 -8.711 25.906 1 87.69 141 ASN B C 1
ATOM 7667 O O . ASN B 1 141 ? 6.473 -7.727 25.578 1 87.69 141 ASN B O 1
ATOM 7671 N N . ALA B 1 142 ? 4.758 -8.68 26.734 1 87.75 142 ALA B N 1
ATOM 7672 C CA . ALA B 1 142 ? 4.41 -7.469 27.469 1 87.75 142 ALA B CA 1
ATOM 7673 C C . ALA B 1 142 ? 5.285 -7.312 28.719 1 87.75 142 ALA B C 1
ATOM 7675 O O . ALA B 1 142 ? 4.809 -7.488 29.844 1 87.75 142 ALA B O 1
ATOM 7676 N N . ASN B 1 143 ? 6.422 -6.867 28.516 1 79.38 143 ASN B N 1
ATOM 7677 C CA . ASN B 1 143 ? 7.371 -6.852 29.625 1 79.38 143 ASN B CA 1
ATOM 7678 C C . ASN B 1 143 ? 7.223 -5.59 30.469 1 79.38 143 ASN B C 1
ATOM 7680 O O . ASN B 1 143 ? 7.598 -5.574 31.641 1 79.38 143 ASN B O 1
ATOM 7684 N N . ASP B 1 144 ? 6.785 -4.543 29.828 1 82.25 144 ASP B N 1
ATOM 7685 C CA . ASP B 1 144 ? 6.531 -3.309 30.562 1 82.25 144 ASP B CA 1
ATOM 7686 C C . ASP B 1 144 ? 5.035 -3.037 30.672 1 82.25 144 ASP B C 1
ATOM 7688 O O . ASP B 1 144 ? 4.383 -2.67 29.703 1 82.25 144 ASP B O 1
ATOM 7692 N N . PRO B 1 145 ? 4.57 -3.156 31.828 1 81.69 145 PRO B N 1
ATOM 7693 C CA . PRO B 1 145 ? 3.131 -2.957 32 1 81.69 145 PRO B CA 1
ATOM 7694 C C . PRO B 1 145 ? 2.654 -1.59 31.531 1 81.69 145 PRO B C 1
ATOM 7696 O O . PRO B 1 145 ? 1.531 -1.462 31.031 1 81.69 145 PRO B O 1
ATOM 7699 N N . ASP B 1 146 ? 3.486 -0.615 31.656 1 80.31 146 ASP B N 1
ATOM 7700 C CA . ASP B 1 146 ? 3.098 0.742 31.281 1 80.31 146 ASP B CA 1
ATOM 7701 C C . ASP B 1 146 ? 2.781 0.832 29.781 1 80.31 146 ASP B C 1
ATOM 7703 O O . ASP B 1 146 ? 2.02 1.702 29.359 1 80.31 146 ASP B O 1
ATOM 7707 N N . ASP B 1 147 ? 3.334 -0.12 29.078 1 84.12 147 ASP B N 1
ATOM 7708 C CA . ASP B 1 147 ? 3.146 -0.102 27.641 1 84.12 147 ASP B CA 1
ATOM 7709 C C . ASP B 1 147 ? 1.798 -0.705 27.25 1 84.12 147 ASP B C 1
ATOM 7711 O O . ASP B 1 147 ? 1.308 -0.483 26.141 1 84.12 147 ASP B O 1
ATOM 7715 N N . VAL B 1 148 ? 1.165 -1.432 28.219 1 87.5 148 VAL B N 1
ATOM 7716 C CA . VAL B 1 148 ? 0.043 -2.256 27.797 1 87.5 148 VAL B CA 1
ATOM 7717 C C . VAL B 1 148 ? -1.175 -1.976 28.672 1 87.5 148 VAL B C 1
ATOM 7719 O O . VAL B 1 148 ? -2.316 -2.092 28.219 1 87.5 148 VAL B O 1
ATOM 7722 N N . VAL B 1 149 ? -1.021 -1.56 29.875 1 84.38 149 VAL B N 1
ATOM 7723 C CA . VAL B 1 149 ? -2.064 -1.523 30.891 1 84.38 149 VAL B CA 1
ATOM 7724 C C . VAL B 1 149 ? -3.201 -0.612 30.438 1 84.38 149 VAL B C 1
ATOM 7726 O O . VAL B 1 149 ? -4.375 -0.918 30.656 1 84.38 149 VAL B O 1
ATOM 7729 N N . ASN B 1 150 ? -2.869 0.414 29.734 1 84.62 150 ASN B N 1
ATOM 7730 C CA . ASN B 1 150 ? -3.877 1.376 29.312 1 84.62 150 ASN B CA 1
ATOM 7731 C C . ASN B 1 150 ? -4.578 0.921 28.031 1 84.62 150 ASN B C 1
ATOM 7733 O O . ASN B 1 150 ? -5.531 1.559 27.578 1 84.62 150 ASN B O 1
ATOM 7737 N N . PHE B 1 151 ? -4.133 -0.183 27.547 1 89.69 151 PHE B N 1
ATOM 7738 C CA . PHE B 1 151 ? -4.668 -0.624 26.266 1 89.69 151 PHE B CA 1
ATOM 7739 C C . PHE B 1 151 ? -5.234 -2.035 26.375 1 89.69 151 PHE B C 1
ATOM 7741 O O . PHE B 1 151 ? -5.039 -2.857 25.469 1 89.69 151 PHE B O 1
ATOM 7748 N N . ILE B 1 152 ? -5.82 -2.258 27.453 1 88.88 152 ILE B N 1
ATOM 7749 C CA . ILE B 1 152 ? -6.562 -3.488 27.703 1 88.88 152 ILE B CA 1
ATOM 7750 C C . ILE B 1 152 ? -8.055 -3.178 27.812 1 88.88 152 ILE B C 1
ATOM 7752 O O . ILE B 1 152 ? -8.453 -2.258 28.531 1 88.88 152 ILE B O 1
ATOM 7756 N N . PRO B 1 153 ? -8.805 -3.906 27.031 1 86.81 153 PRO B N 1
ATOM 7757 C CA . PRO B 1 153 ? -10.242 -3.664 27.141 1 86.81 153 PRO B CA 1
ATOM 7758 C C . PRO B 1 153 ? -10.781 -3.914 28.547 1 86.81 153 PRO B C 1
ATOM 7760 O O . PRO B 1 153 ? -10.266 -4.781 29.266 1 86.81 153 PRO B O 1
ATOM 7763 N N . SER B 1 154 ? -11.875 -3.246 28.969 1 79.94 154 SER B N 1
ATOM 7764 C CA . SER B 1 154 ? -12.438 -3.332 30.312 1 79.94 154 SER B CA 1
ATOM 7765 C C . SER B 1 154 ? -13.289 -4.586 30.469 1 79.94 154 SER B C 1
ATOM 7767 O O . SER B 1 154 ? -13.461 -5.082 31.594 1 79.94 154 SER B O 1
ATOM 7769 N N . GLY B 1 155 ? -13.867 -5.062 29.344 1 81.19 155 GLY B N 1
ATOM 7770 C CA . GLY B 1 155 ? -14.703 -6.242 29.453 1 81.19 155 GLY B CA 1
ATOM 7771 C C . GLY B 1 155 ? -15.086 -6.828 28.109 1 81.19 155 GLY B C 1
ATOM 7772 O O . GLY B 1 155 ? -14.648 -6.344 27.062 1 81.19 155 GLY B O 1
ATOM 7773 N N . GLY B 1 156 ? -15.695 -8.023 28.203 1 81.56 156 GLY B N 1
ATOM 7774 C CA . GLY B 1 156 ? -16.391 -8.547 27.047 1 81.56 156 GLY B CA 1
ATOM 7775 C C . GLY B 1 156 ? -15.688 -9.727 26.406 1 81.56 156 GLY B C 1
ATOM 7776 O O . GLY B 1 156 ? -16.281 -10.453 25.609 1 81.56 156 GLY B O 1
ATOM 7777 N N . GLY B 1 157 ? -14.406 -9.945 26.781 1 90.62 157 GLY B N 1
ATOM 7778 C CA . GLY B 1 157 ? -13.695 -11.016 26.109 1 90.62 157 GLY B CA 1
ATOM 7779 C C . GLY B 1 157 ? -12.547 -11.578 26.922 1 90.62 157 GLY B C 1
ATOM 7780 O O . GLY B 1 157 ? -12.602 -11.594 28.156 1 90.62 157 GLY B O 1
ATOM 7781 N N . HIS B 1 158 ? -11.648 -12.258 26.281 1 92.19 158 HIS B N 1
ATOM 7782 C CA . HIS B 1 158 ? -10.531 -12.914 26.953 1 92.19 158 HIS B CA 1
ATOM 7783 C C . HIS B 1 158 ? -9.203 -12.258 26.578 1 92.19 158 HIS B C 1
ATOM 7785 O O . HIS B 1 158 ? -9.039 -11.797 25.453 1 92.19 158 HIS B O 1
ATOM 7791 N N . ILE B 1 159 ? -8.32 -12.227 27.531 1 92.88 159 ILE B N 1
ATOM 7792 C CA . ILE B 1 159 ? -7.004 -11.648 27.297 1 92.88 159 ILE B CA 1
ATOM 7793 C C . ILE B 1 159 ? -5.922 -12.594 27.828 1 92.88 159 ILE B C 1
ATOM 7795 O O . ILE B 1 159 ? -5.992 -13.055 28.969 1 92.88 159 ILE B O 1
ATOM 7799 N N . ILE B 1 160 ? -4.969 -12.891 26.938 1 92.44 160 ILE B N 1
ATOM 7800 C CA . ILE B 1 160 ? -3.771 -13.625 27.328 1 92.44 160 ILE B CA 1
ATOM 7801 C C . ILE B 1 160 ? -2.545 -12.719 27.203 1 92.44 160 ILE B C 1
ATOM 7803 O O . ILE B 1 160 ? -2.373 -12.039 26.203 1 92.44 160 ILE B O 1
ATOM 7807 N N . LEU B 1 161 ? -1.801 -12.656 28.234 1 91.38 161 LEU B N 1
ATOM 7808 C CA . LEU B 1 161 ? -0.572 -11.875 28.219 1 91.38 161 LEU B CA 1
ATOM 7809 C C . LEU B 1 161 ? 0.638 -12.75 28.516 1 91.38 161 LEU B C 1
ATOM 7811 O O . LEU B 1 161 ? 0.61 -13.57 29.438 1 91.38 161 LEU B O 1
ATOM 7815 N N . THR B 1 162 ? 1.658 -12.703 27.609 1 90.5 162 THR B N 1
ATOM 7816 C CA . THR B 1 162 ? 2.912 -13.391 27.906 1 90.5 162 THR B CA 1
ATOM 7817 C C . THR B 1 162 ? 3.975 -12.391 28.359 1 90.5 162 THR B C 1
ATOM 7819 O O . THR B 1 162 ? 4.102 -11.305 27.781 1 90.5 162 THR B O 1
ATOM 7822 N N . SER B 1 163 ? 4.637 -12.672 29.422 1 87.56 163 SER B N 1
ATOM 7823 C CA . SER B 1 163 ? 5.625 -11.742 29.953 1 87.56 163 SER B CA 1
ATOM 7824 C C . SER B 1 163 ? 6.707 -12.477 30.75 1 87.56 163 SER B C 1
ATOM 7826 O O . SER B 1 163 ? 6.484 -13.586 31.219 1 87.56 163 SER B O 1
ATOM 7828 N N . ARG B 1 164 ? 7.855 -11.82 30.781 1 77.81 164 ARG B N 1
ATOM 7829 C CA . ARG B 1 164 ? 8.93 -12.297 31.641 1 77.81 164 ARG B CA 1
ATOM 7830 C C . ARG B 1 164 ? 8.922 -11.562 32.969 1 77.81 164 ARG B C 1
ATOM 7832 O O . ARG B 1 164 ? 9.578 -11.984 33.938 1 77.81 164 ARG B O 1
ATOM 7839 N N . ASN B 1 165 ? 8.148 -10.516 32.938 1 77.12 165 ASN B N 1
ATOM 7840 C CA . ASN B 1 165 ? 8.133 -9.633 34.125 1 77.12 165 ASN B CA 1
ATOM 7841 C C . ASN B 1 165 ? 7.18 -10.148 35.188 1 77.12 165 ASN B C 1
ATOM 7843 O O . ASN B 1 165 ? 5.977 -10.281 34.938 1 77.12 165 ASN B O 1
ATOM 7847 N N . GLN B 1 166 ? 7.703 -10.359 36.312 1 71.06 166 GLN B N 1
ATOM 7848 C CA . GLN B 1 166 ? 6.934 -10.906 37.406 1 71.06 166 GLN B CA 1
ATOM 7849 C C . GLN B 1 166 ? 5.98 -9.859 38 1 71.06 166 GLN B C 1
ATOM 7851 O O . GLN B 1 166 ? 5.035 -10.203 38.719 1 71.06 166 GLN B O 1
ATOM 7856 N N . THR B 1 167 ? 6.219 -8.672 37.594 1 72.69 167 THR B N 1
ATOM 7857 C CA . THR B 1 167 ? 5.391 -7.598 38.156 1 72.69 167 THR B CA 1
ATOM 7858 C C . THR B 1 167 ? 3.932 -7.785 37.75 1 72.69 167 THR B C 1
ATOM 7860 O O . THR B 1 167 ? 3.025 -7.328 38.438 1 72.69 167 THR B O 1
ATOM 7863 N N . TRP B 1 168 ? 3.738 -8.484 36.719 1 71.81 168 TRP B N 1
ATOM 7864 C CA . TRP B 1 168 ? 2.377 -8.711 36.25 1 71.81 168 TRP B CA 1
ATOM 7865 C C . TRP B 1 168 ? 1.59 -9.57 37.219 1 71.81 168 TRP B C 1
ATOM 7867 O O . TRP B 1 168 ? 0.362 -9.477 37.312 1 71.81 168 TRP B O 1
ATOM 7877 N N . SER B 1 169 ? 2.344 -10.375 37.906 1 65.44 169 SER B N 1
ATOM 7878 C CA . SER B 1 169 ? 1.704 -11.281 38.875 1 65.44 169 SER B CA 1
ATOM 7879 C C . SER B 1 169 ? 1.044 -10.508 40 1 65.44 169 SER B C 1
ATOM 7881 O O . SER B 1 169 ? 0.149 -11.023 40.688 1 65.44 169 SER B O 1
ATOM 7883 N N . GLU B 1 170 ? 1.579 -9.352 40.125 1 68.12 170 GLU B N 1
ATOM 7884 C CA . GLU B 1 170 ? 0.974 -8.508 41.156 1 68.12 170 GLU B CA 1
ATOM 7885 C C . GLU B 1 170 ? -0.326 -7.883 40.656 1 68.12 170 GLU B C 1
ATOM 7887 O O . GLU B 1 170 ? -1.192 -7.52 41.438 1 68.12 170 GLU B O 1
ATOM 7892 N N . LEU B 1 171 ? -0.498 -7.871 39.406 1 67 171 LEU B N 1
ATOM 7893 C CA . LEU B 1 171 ? -1.642 -7.184 38.844 1 67 171 LEU B CA 1
ATOM 7894 C C . LEU B 1 171 ? -2.73 -8.172 38.438 1 67 171 LEU B C 1
ATOM 7896 O O . LEU B 1 171 ? -3.922 -7.883 38.562 1 67 171 LEU B O 1
ATOM 7900 N N . TRP B 1 172 ? -2.211 -9.281 37.938 1 70.62 172 TRP B N 1
ATOM 7901 C CA . TRP B 1 172 ? -3.182 -10.219 37.406 1 70.62 172 TRP B CA 1
ATOM 7902 C C . TRP B 1 172 ? -2.863 -11.648 37.844 1 70.62 172 TRP B C 1
ATOM 7904 O O . TRP B 1 172 ? -1.797 -11.906 38.406 1 70.62 172 TRP B O 1
ATOM 7914 N N . ASP B 1 173 ? -3.801 -12.547 37.688 1 71.62 173 ASP B N 1
ATOM 7915 C CA . ASP B 1 173 ? -3.631 -13.945 38.062 1 71.62 173 ASP B CA 1
ATOM 7916 C C . ASP B 1 173 ? -2.658 -14.648 37.125 1 71.62 173 ASP B C 1
ATOM 7918 O O . ASP B 1 173 ? -2.98 -14.898 35.969 1 71.62 173 ASP B O 1
ATOM 7922 N N . PRO B 1 174 ? -1.551 -14.922 37.656 1 81.44 174 PRO B N 1
ATOM 7923 C CA . PRO B 1 174 ? -0.529 -15.5 36.781 1 81.44 174 PRO B CA 1
ATOM 7924 C C . PRO B 1 174 ? -0.644 -17.016 36.688 1 81.44 174 PRO B C 1
ATOM 7926 O O . PRO B 1 174 ? -1.067 -17.688 37.625 1 81.44 174 PRO B O 1
ATOM 7929 N N . ILE B 1 175 ? -0.543 -17.469 35.5 1 86.25 175 ILE B N 1
ATOM 7930 C CA . ILE B 1 175 ? -0.314 -18.891 35.25 1 86.25 175 ILE B CA 1
ATOM 7931 C C . ILE B 1 175 ? 1.175 -19.141 35 1 86.25 175 ILE B C 1
ATOM 7933 O O . ILE B 1 175 ? 1.754 -18.625 34.062 1 86.25 175 ILE B O 1
ATOM 7937 N N . LYS B 1 176 ? 1.675 -19.891 35.875 1 87.5 176 LYS B N 1
ATOM 7938 C CA . LYS B 1 176 ? 3.111 -20.141 35.812 1 87.5 176 LYS B CA 1
ATOM 7939 C C . LYS B 1 176 ? 3.436 -21.234 34.781 1 87.5 176 LYS B C 1
ATOM 7941 O O . LYS B 1 176 ? 2.826 -22.297 34.812 1 87.5 176 LYS B O 1
ATOM 7946 N N . VAL B 1 177 ? 4.273 -20.906 33.906 1 89.38 177 VAL B N 1
ATOM 7947 C CA . VAL B 1 177 ? 4.781 -21.859 32.906 1 89.38 177 VAL B CA 1
ATOM 7948 C C . VAL B 1 177 ? 6.215 -22.25 33.281 1 89.38 177 VAL B C 1
ATOM 7950 O O . VAL B 1 177 ? 7.105 -21.391 33.312 1 89.38 177 VAL B O 1
ATOM 7953 N N . ASP B 1 178 ? 6.371 -23.469 33.531 1 88.69 178 ASP B N 1
ATOM 7954 C CA . ASP B 1 178 ? 7.688 -23.953 33.938 1 88.69 178 ASP B CA 1
ATOM 7955 C C . ASP B 1 178 ? 8.344 -24.766 32.844 1 88.69 178 ASP B C 1
ATOM 7957 O O . ASP B 1 178 ? 7.777 -24.906 31.75 1 88.69 178 ASP B O 1
ATOM 7961 N N . VAL B 1 179 ? 9.508 -25.266 33.156 1 91 179 VAL B N 1
ATOM 7962 C CA . VAL B 1 179 ? 10.211 -26.094 32.188 1 91 179 VAL B CA 1
ATOM 7963 C C . VAL B 1 179 ? 9.438 -27.391 31.953 1 91 179 VAL B C 1
ATOM 7965 O O . VAL B 1 179 ? 8.461 -27.672 32.656 1 91 179 VAL B O 1
ATOM 7968 N N . PHE B 1 180 ? 9.875 -28.109 30.969 1 92.44 180 PHE B N 1
ATOM 7969 C CA . PHE B 1 180 ? 9.219 -29.359 30.609 1 92.44 180 PHE B CA 1
ATOM 7970 C C . PHE B 1 180 ? 9.43 -30.406 31.688 1 92.44 180 PHE B C 1
ATOM 7972 O O . PHE B 1 180 ? 10.453 -30.406 32.375 1 92.44 180 PHE B O 1
ATOM 7979 N N . ASP B 1 181 ? 8.406 -31.203 31.828 1 93.06 181 ASP B N 1
ATOM 7980 C CA . ASP B 1 181 ? 8.695 -32.469 32.5 1 93.06 181 ASP B CA 1
ATOM 7981 C C . ASP B 1 181 ? 9.57 -33.344 31.609 1 93.06 181 ASP B C 1
ATOM 7983 O O . ASP B 1 181 ? 9.609 -33.188 30.391 1 93.06 181 ASP B O 1
ATOM 7987 N N . ARG B 1 182 ? 10.219 -34.312 32.219 1 93.62 182 ARG B N 1
ATOM 7988 C CA . ARG B 1 182 ? 11.203 -35.125 31.5 1 93.62 182 ARG B CA 1
ATOM 7989 C C . ARG B 1 182 ? 10.555 -35.844 30.328 1 93.62 182 ARG B C 1
ATOM 7991 O O . ARG B 1 182 ? 11.141 -35.938 29.25 1 93.62 182 ARG B O 1
ATOM 7998 N N . ASP B 1 183 ? 9.367 -36.281 30.516 1 93.12 183 ASP B N 1
ATOM 7999 C CA . ASP B 1 183 ? 8.68 -37 29.453 1 93.12 183 ASP B CA 1
ATOM 8000 C C . ASP B 1 183 ? 8.398 -36.094 28.266 1 93.12 183 ASP B C 1
ATOM 8002 O O . ASP B 1 183 ? 8.5 -36.531 27.109 1 93.12 183 ASP B O 1
ATOM 8006 N N . GLU B 1 184 ? 8.039 -34.938 28.578 1 93.38 184 GLU B N 1
ATOM 8007 C CA . GLU B 1 184 ? 7.793 -33.969 27.531 1 93.38 184 GLU B CA 1
ATOM 8008 C C . GLU B 1 184 ? 9.078 -33.625 26.766 1 93.38 184 GLU B C 1
ATOM 8010 O O . GLU B 1 184 ? 9.055 -33.438 25.547 1 93.38 184 GLU B O 1
ATOM 8015 N N . SER B 1 185 ? 10.141 -33.531 27.516 1 94.19 185 SER B N 1
ATOM 8016 C CA . SER B 1 185 ? 11.438 -33.25 26.906 1 94.19 185 SER B CA 1
ATOM 8017 C C . SER B 1 185 ? 11.844 -34.344 25.922 1 94.19 185 SER B C 1
ATOM 8019 O O . SER B 1 185 ? 12.258 -34.031 24.797 1 94.19 185 SER B O 1
ATOM 8021 N N . VAL B 1 186 ? 11.672 -35.5 26.359 1 93.81 186 VAL B N 1
ATOM 8022 C CA . VAL B 1 186 ? 12.055 -36.656 25.547 1 93.81 186 VAL B CA 1
ATOM 8023 C C . VAL B 1 186 ? 11.172 -36.719 24.297 1 93.81 186 VAL B C 1
ATOM 8025 O O . VAL B 1 186 ? 11.664 -37 23.203 1 93.81 186 VAL B O 1
ATOM 8028 N N . GLU B 1 187 ? 9.969 -36.406 24.516 1 91.5 187 GLU B N 1
ATOM 8029 C CA . GLU B 1 187 ? 9.031 -36.438 23.391 1 91.5 187 GLU B CA 1
ATOM 8030 C C . GLU B 1 187 ? 9.414 -35.406 22.344 1 91.5 187 GLU B C 1
ATOM 8032 O O . GLU B 1 187 ? 9.406 -35.688 21.141 1 91.5 187 GLU B O 1
ATOM 8037 N N . LEU B 1 188 ? 9.727 -34.219 22.781 1 91.5 188 LEU B N 1
ATOM 8038 C CA . LEU B 1 188 ? 10.094 -33.156 21.859 1 91.5 188 LEU B CA 1
ATOM 8039 C C . LEU B 1 188 ? 11.336 -33.531 21.062 1 91.5 188 LEU B C 1
ATOM 8041 O O . LEU B 1 188 ? 11.375 -33.344 19.844 1 91.5 188 LEU B O 1
ATOM 8045 N N . VAL B 1 189 ? 12.336 -34.062 21.75 1 89.69 189 VAL B N 1
ATOM 8046 C CA . VAL B 1 189 ? 13.609 -34.375 21.109 1 89.69 189 VAL B CA 1
ATOM 8047 C C . VAL B 1 189 ? 13.414 -35.5 20.109 1 89.69 189 VAL B C 1
ATOM 8049 O O . VAL B 1 189 ? 13.984 -35.469 19.016 1 89.69 189 VAL B O 1
ATOM 8052 N N . CYS B 1 190 ? 12.57 -36.344 20.453 1 86.94 190 CYS B N 1
ATOM 8053 C CA . CYS B 1 190 ? 12.32 -37.469 19.562 1 86.94 190 CYS B CA 1
ATOM 8054 C C . CYS B 1 190 ? 11.5 -37.062 18.359 1 86.94 190 CYS B C 1
ATOM 8056 O O . CYS B 1 190 ? 11.664 -37.594 17.266 1 86.94 190 CYS B O 1
ATOM 8058 N N . LYS B 1 191 ? 10.656 -36.156 18.594 1 80.12 191 LYS B N 1
ATOM 8059 C CA . LYS B 1 191 ? 9.852 -35.625 17.484 1 80.12 191 LYS B CA 1
ATOM 8060 C C . LYS B 1 191 ? 10.711 -34.875 16.484 1 80.12 191 LYS B C 1
ATOM 8062 O O . LYS B 1 191 ? 10.453 -34.906 15.281 1 80.12 191 LYS B O 1
ATOM 8067 N N . ARG B 1 192 ? 11.672 -34.156 16.969 1 76.12 192 ARG B N 1
ATOM 8068 C CA . ARG B 1 192 ? 12.5 -33.281 16.141 1 76.12 192 ARG B CA 1
ATOM 8069 C C . ARG B 1 192 ? 13.602 -34.094 15.445 1 76.12 192 ARG B C 1
ATOM 8071 O O . ARG B 1 192 ? 14.031 -33.75 14.336 1 76.12 192 ARG B O 1
ATOM 8078 N N . GLY B 1 193 ? 14.125 -35.062 16.172 1 66.62 193 GLY B N 1
ATOM 8079 C CA . GLY B 1 193 ? 15.25 -35.812 15.648 1 66.62 193 GLY B CA 1
ATOM 8080 C C . GLY B 1 193 ? 14.891 -37.25 15.266 1 66.62 193 GLY B C 1
ATOM 8081 O O . GLY B 1 193 ? 14.477 -38.031 16.109 1 66.62 193 GLY B O 1
ATOM 8082 N N . SER B 1 194 ? 14.75 -37.594 14.016 1 61.94 194 SER B N 1
ATOM 8083 C CA . SER B 1 194 ? 14.32 -38.938 13.57 1 61.94 194 SER B CA 1
ATOM 8084 C C . SER B 1 194 ? 15.242 -40.031 14.094 1 61.94 194 SER B C 1
ATOM 8086 O O . SER B 1 194 ? 14.836 -41.188 14.242 1 61.94 194 SER B O 1
ATOM 8088 N N . GLU B 1 195 ? 16.469 -39.688 14.508 1 72.19 195 GLU B N 1
ATOM 8089 C CA . GLU B 1 195 ? 17.375 -40.781 14.797 1 72.19 195 GLU B CA 1
ATOM 8090 C C . GLU B 1 195 ? 17.859 -40.719 16.25 1 72.19 195 GLU B C 1
ATOM 8092 O O . GLU B 1 195 ? 18.875 -41.312 16.578 1 72.19 195 GLU B O 1
ATOM 8097 N N . VAL B 1 196 ? 17.125 -40.125 17.094 1 80.75 196 VAL B N 1
ATOM 8098 C CA . VAL B 1 196 ? 17.594 -40 18.469 1 80.75 196 VAL B CA 1
ATOM 8099 C C . VAL B 1 196 ? 16.828 -40.969 19.359 1 80.75 196 VAL B C 1
ATOM 8101 O O . VAL B 1 196 ? 15.594 -41 19.359 1 80.75 196 VAL B O 1
ATOM 8104 N N . SER B 1 197 ? 17.531 -41.844 20.016 1 86.5 197 SER B N 1
ATOM 8105 C CA . SER B 1 197 ? 16.891 -42.812 20.938 1 86.5 197 SER B CA 1
ATOM 8106 C C . SER B 1 197 ? 16.359 -42.094 22.172 1 86.5 197 SER B C 1
ATOM 8108 O O . SER B 1 197 ? 16.781 -40.969 22.484 1 86.5 197 SER B O 1
ATOM 8110 N N . SER B 1 198 ? 15.406 -42.688 22.875 1 90.81 198 SER B N 1
ATOM 8111 C CA . SER B 1 198 ? 14.828 -42.125 24.078 1 90.81 198 SER B CA 1
ATOM 8112 C C . SER B 1 198 ? 15.891 -41.906 25.156 1 90.81 198 SER B C 1
ATOM 8114 O O . SER B 1 198 ? 15.844 -40.938 25.891 1 90.81 198 SER B O 1
ATOM 8116 N N . ALA B 1 199 ? 16.859 -42.812 25.156 1 90.75 199 ALA B N 1
ATOM 8117 C CA . ALA B 1 199 ? 17.922 -42.719 26.141 1 90.75 199 ALA B CA 1
ATOM 8118 C C . ALA B 1 199 ? 18.812 -41.5 25.859 1 90.75 199 ALA B C 1
ATOM 8120 O O . ALA B 1 199 ? 19.234 -40.781 26.797 1 90.75 199 ALA B O 1
ATOM 8121 N N . GLU B 1 200 ? 19.078 -41.375 24.688 1 89.25 200 GLU B N 1
ATOM 8122 C CA . GLU B 1 200 ? 19.875 -40.219 24.281 1 89.25 200 GLU B CA 1
ATOM 8123 C C . GLU B 1 200 ? 19.125 -38.906 24.516 1 89.25 200 GLU B C 1
ATOM 8125 O O . GLU B 1 200 ? 19.719 -37.906 24.953 1 89.25 200 GLU B O 1
ATOM 8130 N N . ALA B 1 201 ? 17.859 -38.969 24.219 1 92.12 201 ALA B N 1
ATOM 8131 C CA . ALA B 1 201 ? 17 -37.781 24.438 1 92.12 201 ALA B CA 1
ATOM 8132 C C . ALA B 1 201 ? 16.984 -37.406 25.922 1 92.12 201 ALA B C 1
ATOM 8134 O O . ALA B 1 201 ? 16.969 -36.219 26.25 1 92.12 201 ALA B O 1
ATOM 8135 N N . GLU B 1 202 ? 16.953 -38.375 26.734 1 93.69 202 GLU B N 1
ATOM 8136 C CA . GLU B 1 202 ? 16.969 -38.125 28.188 1 93.69 202 GLU B CA 1
ATOM 8137 C C . GLU B 1 202 ? 18.266 -37.469 28.625 1 93.69 202 GLU B C 1
ATOM 8139 O O . GLU B 1 202 ? 18.281 -36.594 29.5 1 93.69 202 GLU B O 1
ATOM 8144 N N . GLN B 1 203 ? 19.359 -37.906 28.094 1 91.81 203 GLN B N 1
ATOM 8145 C CA . GLN B 1 203 ? 20.656 -37.312 28.406 1 91.81 203 GLN B CA 1
ATOM 8146 C C . GLN B 1 203 ? 20.703 -35.844 28.016 1 91.81 203 GLN B C 1
ATOM 8148 O O . GLN B 1 203 ? 21.234 -35 28.75 1 91.81 203 GLN B O 1
ATOM 8153 N N . LEU B 1 204 ? 20.219 -35.625 26.875 1 90.5 204 LEU B N 1
ATOM 8154 C CA . LEU B 1 204 ? 20.156 -34.219 26.406 1 90.5 204 LEU B CA 1
ATOM 8155 C C . LEU B 1 204 ? 19.281 -33.375 27.312 1 90.5 204 LEU B C 1
ATOM 8157 O O . LEU B 1 204 ? 19.625 -32.25 27.641 1 90.5 204 LEU B O 1
ATOM 8161 N N . ALA B 1 205 ? 18.141 -33.906 27.688 1 92.94 205 ALA B N 1
ATOM 8162 C CA . ALA B 1 205 ? 17.188 -33.219 28.547 1 92.94 205 ALA B CA 1
ATOM 8163 C C . ALA B 1 205 ? 17.812 -32.875 29.906 1 92.94 205 ALA B C 1
ATOM 8165 O O . ALA B 1 205 ? 17.594 -31.766 30.438 1 92.94 205 ALA B O 1
ATOM 8166 N N . ILE B 1 206 ? 18.609 -33.719 30.344 1 90.56 206 ILE B N 1
ATOM 8167 C CA . ILE B 1 206 ? 19.266 -33.5 31.625 1 90.56 206 ILE B CA 1
ATOM 8168 C C . ILE B 1 206 ? 20.25 -32.344 31.516 1 90.56 206 ILE B C 1
ATOM 8170 O O . ILE B 1 206 ? 20.281 -31.469 32.375 1 90.56 206 ILE B O 1
ATOM 8174 N N . ARG B 1 207 ? 20.984 -32.375 30.516 1 88.38 207 ARG B N 1
ATOM 8175 C CA . ARG B 1 207 ? 22.016 -31.344 30.344 1 88.38 207 ARG B CA 1
ATOM 8176 C C . ARG B 1 207 ? 21.406 -29.969 30.109 1 88.38 207 ARG B C 1
ATOM 8178 O O . ARG B 1 207 ? 22.016 -28.953 30.438 1 88.38 207 ARG B O 1
ATOM 8185 N N . LEU B 1 208 ? 20.25 -30.031 29.5 1 90.19 208 LEU B N 1
ATOM 8186 C CA . LEU B 1 208 ? 19.656 -28.75 29.109 1 90.19 208 LEU B CA 1
ATOM 8187 C C . LEU B 1 208 ? 18.547 -28.344 30.062 1 90.19 208 LEU B C 1
ATOM 8189 O O . LEU B 1 208 ? 17.781 -27.422 29.797 1 90.19 208 LEU B O 1
ATOM 8193 N N . ASP B 1 209 ? 18.438 -29.047 31.172 1 88.62 209 ASP B N 1
ATOM 8194 C CA . ASP B 1 209 ? 17.578 -28.734 32.281 1 88.62 209 ASP B CA 1
ATOM 8195 C C . ASP B 1 209 ? 16.109 -28.672 31.859 1 88.62 209 ASP B C 1
ATOM 8197 O O . ASP B 1 209 ? 15.344 -27.828 32.344 1 88.62 209 ASP B O 1
ATOM 8201 N N . ASP B 1 210 ? 15.781 -29.375 30.812 1 92.44 210 ASP B N 1
ATOM 8202 C CA . ASP B 1 210 ? 14.406 -29.531 30.344 1 92.44 210 ASP B CA 1
ATOM 8203 C C . ASP B 1 210 ? 13.836 -28.203 29.859 1 92.44 210 ASP B C 1
ATOM 8205 O O . ASP B 1 210 ? 12.625 -27.984 29.922 1 92.44 210 ASP B O 1
ATOM 8209 N N . LEU B 1 211 ? 14.68 -27.297 29.469 1 91.75 211 LEU B N 1
ATOM 8210 C CA . LEU B 1 211 ? 14.234 -26.031 28.891 1 91.75 211 LEU B CA 1
ATOM 8211 C C . LEU B 1 211 ? 13.797 -26.234 27.438 1 91.75 211 LEU B C 1
ATOM 8213 O O . LEU B 1 211 ? 14.617 -26.562 26.578 1 91.75 211 LEU B O 1
ATOM 8217 N N . PRO B 1 212 ? 12.539 -25.922 27.141 1 91 212 PRO B N 1
ATOM 8218 C CA . PRO B 1 212 ? 11.984 -26.219 25.812 1 91 212 PRO B CA 1
ATOM 8219 C C . PRO B 1 212 ? 12.773 -25.547 24.688 1 91 212 PRO B C 1
ATOM 8221 O O . PRO B 1 212 ? 13.094 -26.203 23.688 1 91 212 PRO B O 1
ATOM 8224 N N . LEU B 1 213 ? 13.062 -24.312 24.797 1 88.44 213 LEU B N 1
ATOM 8225 C CA . LEU B 1 213 ? 13.789 -23.578 23.766 1 88.44 213 LEU B CA 1
ATOM 8226 C C . LEU B 1 213 ? 15.141 -24.219 23.484 1 88.44 213 LEU B C 1
ATOM 8228 O O . LEU B 1 213 ? 15.523 -24.406 22.328 1 88.44 213 LEU B O 1
ATOM 8232 N N . ALA B 1 214 ? 15.797 -24.562 24.562 1 89 214 ALA B N 1
ATOM 8233 C CA . ALA B 1 214 ? 17.125 -25.172 24.438 1 89 214 ALA B CA 1
ATOM 8234 C C . ALA B 1 214 ? 17.047 -26.547 23.797 1 89 214 ALA B C 1
ATOM 8236 O O . ALA B 1 214 ? 17.875 -26.891 22.953 1 89 214 ALA B O 1
ATOM 8237 N N . LEU B 1 215 ? 16.078 -27.25 24.234 1 90.5 215 LEU B N 1
ATOM 8238 C CA . LEU B 1 215 ? 15.906 -28.609 23.688 1 90.5 215 LEU B CA 1
ATOM 8239 C C . LEU B 1 215 ? 15.617 -28.562 22.203 1 90.5 215 LEU B C 1
ATOM 8241 O O . LEU B 1 215 ? 16.203 -29.312 21.422 1 90.5 215 LEU B O 1
ATOM 8245 N N . ASP B 1 216 ? 14.734 -27.703 21.828 1 88.5 216 ASP B N 1
ATOM 8246 C CA . ASP B 1 216 ? 14.367 -27.547 20.422 1 88.5 216 ASP B CA 1
ATOM 8247 C C . ASP B 1 216 ? 15.586 -27.156 19.578 1 88.5 216 ASP B C 1
ATOM 8249 O O . ASP B 1 216 ? 15.82 -27.734 18.516 1 88.5 216 ASP B O 1
ATOM 8253 N N . GLN B 1 217 ? 16.328 -26.234 20.047 1 86.62 217 GLN B N 1
ATOM 8254 C CA . GLN B 1 217 ? 17.5 -25.75 19.328 1 86.62 217 GLN B CA 1
ATOM 8255 C C . GLN B 1 217 ? 18.594 -26.797 19.266 1 86.62 217 GLN B C 1
ATOM 8257 O O . GLN B 1 217 ? 19.266 -26.953 18.25 1 86.62 217 GLN B O 1
ATOM 8262 N N . ALA B 1 218 ? 18.781 -27.453 20.391 1 88.38 218 ALA B N 1
ATOM 8263 C CA . ALA B 1 218 ? 19.828 -28.469 20.453 1 88.38 218 ALA B CA 1
ATOM 8264 C C . ALA B 1 218 ? 19.531 -29.625 19.5 1 88.38 218 ALA B C 1
ATOM 8266 O O . ALA B 1 218 ? 20.438 -30.141 18.844 1 88.38 218 ALA B O 1
ATOM 8267 N N . ALA B 1 219 ? 18.328 -29.984 19.484 1 87.19 219 ALA B N 1
ATOM 8268 C CA . ALA B 1 219 ? 17.938 -31.062 18.562 1 87.19 219 ALA B CA 1
ATOM 8269 C C . ALA B 1 219 ? 18.188 -30.656 17.109 1 87.19 219 ALA B C 1
ATOM 8271 O O . ALA B 1 219 ? 18.703 -31.453 16.328 1 87.19 219 ALA B O 1
ATOM 8272 N N . ALA B 1 220 ? 17.828 -29.484 16.781 1 83.69 220 ALA B N 1
ATOM 8273 C CA . ALA B 1 220 ? 18.016 -28.984 15.43 1 83.69 220 ALA B CA 1
ATOM 8274 C C . ALA B 1 220 ? 19.5 -28.859 15.102 1 83.69 220 ALA B C 1
ATOM 8276 O O . ALA B 1 220 ? 19.938 -29.219 14.008 1 83.69 220 ALA B O 1
ATOM 8277 N N . CYS B 1 221 ? 20.203 -28.312 16 1 85.88 221 CYS B N 1
ATOM 8278 C CA . CYS B 1 221 ? 21.641 -28.125 15.805 1 85.88 221 CYS B CA 1
ATOM 8279 C C . CYS B 1 221 ? 22.359 -29.469 15.641 1 85.88 221 CYS B C 1
ATOM 8281 O O . CYS B 1 221 ? 23.203 -29.609 14.766 1 85.88 221 CYS B O 1
ATOM 8283 N N . GLN B 1 222 ? 22.016 -30.328 16.531 1 86.62 222 GLN B N 1
ATOM 8284 C CA . GLN B 1 222 ? 22.625 -31.672 16.453 1 86.62 222 GLN B CA 1
ATOM 8285 C C . GLN B 1 222 ? 22.344 -32.312 15.102 1 86.62 222 GLN B C 1
ATOM 8287 O O . GLN B 1 222 ? 23.234 -32.875 14.477 1 86.62 222 GLN B O 1
ATOM 8292 N N . ALA B 1 223 ? 21.141 -32.219 14.672 1 82.12 223 ALA B N 1
ATOM 8293 C CA . ALA B 1 223 ? 20.766 -32.781 13.383 1 82.12 223 ALA B CA 1
ATOM 8294 C C . ALA B 1 223 ? 21.516 -32.094 12.242 1 82.12 223 ALA B C 1
ATOM 8296 O O . ALA B 1 223 ? 21.938 -32.75 11.289 1 82.12 223 ALA B O 1
ATOM 8297 N N . ALA B 1 224 ? 21.734 -30.844 12.328 1 81.31 224 ALA B N 1
ATOM 8298 C CA . ALA B 1 224 ? 22.375 -30.062 11.281 1 81.31 224 ALA B CA 1
ATOM 8299 C C . ALA B 1 224 ? 23.859 -30.391 11.195 1 81.31 224 ALA B C 1
ATOM 8301 O O . ALA B 1 224 ? 24.453 -30.359 10.109 1 81.31 224 ALA B O 1
ATOM 8302 N N . THR B 1 225 ? 24.5 -30.609 12.266 1 82.38 225 THR B N 1
ATOM 8303 C CA . THR B 1 225 ? 25.922 -30.906 12.289 1 82.38 225 THR B CA 1
ATOM 8304 C C . THR B 1 225 ? 26.203 -32.344 11.82 1 82.38 225 THR B C 1
ATOM 8306 O O . THR B 1 225 ? 27.312 -32.656 11.391 1 82.38 225 THR B O 1
ATOM 8309 N N . GLY B 1 226 ? 25.25 -33.156 11.977 1 78.56 226 GLY B N 1
ATOM 8310 C CA . GLY B 1 226 ? 25.422 -34.562 11.641 1 78.56 226 GLY B CA 1
ATOM 8311 C C . GLY B 1 226 ? 26.234 -35.312 12.672 1 78.56 226 GLY B C 1
ATOM 8312 O O . GLY B 1 226 ? 26.516 -36.5 12.492 1 78.56 226 GLY B O 1
ATOM 8313 N N . MET B 1 227 ? 26.562 -34.688 13.773 1 83.31 227 MET B N 1
ATOM 8314 C CA . MET B 1 227 ? 27.312 -35.344 14.844 1 83.31 227 MET B CA 1
ATOM 8315 C C . MET B 1 227 ? 26.438 -36.312 15.609 1 83.31 227 MET B C 1
ATOM 8317 O O . MET B 1 227 ? 25.25 -36.062 15.836 1 83.31 227 MET B O 1
ATOM 8321 N N . PRO B 1 228 ? 27.047 -37.438 15.945 1 85.12 228 PRO B N 1
ATOM 8322 C CA . PRO B 1 228 ? 26.312 -38.281 16.875 1 85.12 228 PRO B CA 1
ATOM 8323 C C . PRO B 1 228 ? 25.984 -37.562 18.188 1 85.12 228 PRO B C 1
ATOM 8325 O O . PRO B 1 228 ? 26.797 -36.781 18.672 1 85.12 228 PRO B O 1
ATOM 8328 N N . ILE B 1 229 ? 24.922 -37.875 18.766 1 86.5 229 ILE B N 1
ATOM 8329 C CA . ILE B 1 229 ? 24.422 -37.188 19.953 1 86.5 229 ILE B CA 1
ATOM 8330 C C . ILE B 1 229 ? 25.453 -37.281 21.078 1 86.5 229 ILE B C 1
ATOM 8332 O O . ILE B 1 229 ? 25.609 -36.344 21.875 1 86.5 229 ILE B O 1
ATOM 8336 N N . SER B 1 230 ? 26.172 -38.438 21.141 1 86.88 230 SER B N 1
ATOM 8337 C CA . SER B 1 230 ? 27.172 -38.625 22.203 1 86.88 230 SER B CA 1
ATOM 8338 C C . SER B 1 230 ? 28.297 -37.594 22.078 1 86.88 230 SER B C 1
ATOM 8340 O O . SER B 1 230 ? 28.703 -37 23.078 1 86.88 230 SER B O 1
ATOM 8342 N N . GLN B 1 231 ? 28.688 -37.406 20.922 1 90 231 GLN B N 1
ATOM 8343 C CA . GLN B 1 231 ? 29.734 -36.438 20.672 1 90 231 GLN B CA 1
ATOM 8344 C C . GLN B 1 231 ? 29.219 -35 20.922 1 90 231 GLN B C 1
ATOM 8346 O O . GLN B 1 231 ? 29.938 -34.188 21.469 1 90 231 GLN B O 1
ATOM 8351 N N . TYR B 1 232 ? 28 -34.812 20.484 1 90 232 TYR B N 1
ATOM 8352 C CA . TYR B 1 232 ? 27.375 -33.5 20.688 1 90 232 TYR B CA 1
ATOM 8353 C C . TYR B 1 232 ? 27.297 -33.156 22.172 1 90 232 TYR B C 1
ATOM 8355 O O . TYR B 1 232 ? 27.594 -32.031 22.578 1 90 232 TYR B O 1
ATOM 8363 N N . LEU B 1 233 ? 27 -34.125 23 1 89.31 233 LEU B N 1
ATOM 8364 C CA . LEU B 1 233 ? 26.859 -33.938 24.438 1 89.31 233 LEU B CA 1
ATOM 8365 C C . LEU B 1 233 ? 28.219 -33.625 25.078 1 89.31 233 LEU B C 1
ATOM 8367 O O . LEU B 1 233 ? 28.297 -32.812 26 1 89.31 233 LEU B O 1
ATOM 8371 N N . ILE B 1 234 ? 29.219 -34.25 24.562 1 90.88 234 ILE B N 1
ATOM 8372 C CA . ILE B 1 234 ? 30.547 -34 25.078 1 90.88 234 ILE B CA 1
ATOM 8373 C C . ILE B 1 234 ? 30.953 -32.531 24.828 1 90.88 234 ILE B C 1
ATOM 8375 O O . ILE B 1 234 ? 31.469 -31.875 25.719 1 90.88 234 ILE B O 1
ATOM 8379 N N . ARG B 1 235 ? 30.688 -32.156 23.656 1 90.44 235 ARG B N 1
ATOM 8380 C CA . ARG B 1 235 ? 31.031 -30.766 23.297 1 90.44 235 ARG B CA 1
ATOM 8381 C C . ARG B 1 235 ? 30.219 -29.766 24.125 1 90.44 235 ARG B C 1
ATOM 8383 O O . ARG B 1 235 ? 30.719 -28.703 24.484 1 90.44 235 ARG B O 1
ATOM 8390 N N . LEU B 1 236 ? 28.953 -30.062 24.312 1 89.81 236 LEU B N 1
ATOM 8391 C CA . LEU B 1 236 ? 28.078 -29.203 25.109 1 89.81 236 LEU B CA 1
ATOM 8392 C C . LEU B 1 236 ? 28.594 -29.109 26.547 1 89.81 236 LEU B C 1
ATOM 8394 O O . LEU B 1 236 ? 28.609 -28.031 27.141 1 89.81 236 LEU B O 1
ATOM 8398 N N . ASP B 1 237 ? 29.031 -30.203 27.047 1 88.81 237 ASP B N 1
ATOM 8399 C CA . ASP B 1 237 ? 29.562 -30.25 28.406 1 88.81 237 ASP B CA 1
ATOM 8400 C C . ASP B 1 237 ? 30.828 -29.422 28.547 1 88.81 237 ASP B C 1
ATOM 8402 O O . ASP B 1 237 ? 31.047 -28.781 29.594 1 88.81 237 ASP B O 1
ATOM 8406 N N . GLU B 1 238 ? 31.562 -29.453 27.562 1 89.75 238 GLU B N 1
ATOM 8407 C CA . GLU B 1 238 ? 32.781 -28.656 27.562 1 89.75 238 GLU B CA 1
ATOM 8408 C C . GLU B 1 238 ? 32.469 -27.156 27.703 1 89.75 238 GLU B C 1
ATOM 8410 O O . GLU B 1 238 ? 33.125 -26.453 28.469 1 89.75 238 GLU B O 1
ATOM 8415 N N . HIS B 1 239 ? 31.484 -26.766 27.016 1 88.25 239 HIS B N 1
ATOM 8416 C CA . HIS B 1 239 ? 31.109 -25.359 27.062 1 88.25 239 HIS B CA 1
ATOM 8417 C C . HIS B 1 239 ? 30.422 -25.016 28.391 1 88.25 239 HIS B C 1
ATOM 8419 O O . HIS B 1 239 ? 30.609 -23.922 28.922 1 88.25 239 HIS B O 1
ATOM 8425 N N . ILE B 1 240 ? 29.609 -25.859 28.875 1 85.25 240 ILE B N 1
ATOM 8426 C CA . ILE B 1 240 ? 28.953 -25.641 30.156 1 85.25 240 ILE B CA 1
ATOM 8427 C C . ILE B 1 240 ? 29.984 -25.5 31.25 1 85.25 240 ILE B C 1
ATOM 8429 O O . ILE B 1 240 ? 29.891 -24.625 32.094 1 85.25 240 ILE B O 1
ATOM 8433 N N . GLN B 1 241 ? 30.953 -26.312 31.172 1 83.56 241 GLN B N 1
ATOM 8434 C CA . GLN B 1 241 ? 32.031 -26.281 32.188 1 83.56 241 GLN B CA 1
ATOM 8435 C C . GLN B 1 241 ? 32.812 -24.984 32.094 1 83.56 241 GLN B C 1
ATOM 8437 O O . GLN B 1 241 ? 33.25 -24.453 33.125 1 83.56 241 GLN B O 1
ATOM 8442 N N . ALA B 1 242 ? 32.969 -24.594 30.953 1 83.38 242 ALA B N 1
ATOM 8443 C CA . ALA B 1 242 ? 33.75 -23.375 30.75 1 83.38 242 ALA B CA 1
ATOM 8444 C C . ALA B 1 242 ? 33 -22.156 31.281 1 83.38 242 ALA B C 1
ATOM 8446 O O . ALA B 1 242 ? 33.594 -21.172 31.703 1 83.38 242 ALA B O 1
ATOM 8447 N N . LEU B 1 243 ? 31.688 -22.141 31.281 1 82.19 243 LEU B N 1
ATOM 8448 C CA . LEU B 1 243 ? 30.875 -20.984 31.641 1 82.19 243 LEU B CA 1
ATOM 8449 C C . LEU B 1 243 ? 30.531 -21 33.125 1 82.19 243 LEU B C 1
ATOM 8451 O O . LEU B 1 243 ? 30.188 -19.969 33.719 1 82.19 243 LEU B O 1
ATOM 8455 N N . SER B 1 244 ? 30.297 -22.031 33.719 1 74.75 244 SER B N 1
ATOM 8456 C CA . SER B 1 244 ? 29.938 -22.125 35.156 1 74.75 244 SER B CA 1
ATOM 8457 C C . SER B 1 244 ? 31 -22.906 35.906 1 74.75 244 SER B C 1
ATOM 8459 O O . SER B 1 244 ? 31.125 -24.125 35.75 1 74.75 244 SER B O 1
ATOM 8461 N N . PRO B 1 245 ? 31.844 -22.125 36.656 1 61.41 245 PRO B N 1
ATOM 8462 C CA . PRO B 1 245 ? 32.719 -22.906 37.5 1 61.41 245 PRO B CA 1
ATOM 8463 C C . PRO B 1 245 ? 31.969 -23.781 38.5 1 61.41 245 PRO B C 1
ATOM 8465 O O . PRO B 1 245 ? 30.812 -23.516 38.812 1 61.41 245 PRO B O 1
ATOM 8468 N N . PRO B 1 246 ? 32.438 -25.047 38.844 1 55.81 246 PRO B N 1
ATOM 8469 C CA . PRO B 1 246 ? 31.781 -26.109 39.594 1 55.81 246 PRO B CA 1
ATOM 8470 C C . PRO B 1 246 ? 31.016 -25.562 40.812 1 55.81 246 PRO B C 1
ATOM 8472 O O . PRO B 1 246 ? 30.062 -26.188 41.281 1 55.81 246 PRO B O 1
ATOM 8475 N N . GLU B 1 247 ? 31.219 -24.422 41.375 1 53.5 247 GLU B N 1
ATOM 8476 C CA . GLU B 1 247 ? 30.641 -24.031 42.656 1 53.5 247 GLU B CA 1
ATOM 8477 C C . GLU B 1 247 ? 29.297 -23.344 42.469 1 53.5 247 GLU B C 1
ATOM 8479 O O . GLU B 1 247 ? 28.531 -23.156 43.406 1 53.5 247 GLU B O 1
ATOM 8484 N N . LYS B 1 248 ? 28.984 -22.922 41.344 1 55.69 248 LYS B N 1
ATOM 8485 C CA . LYS B 1 248 ? 27.75 -22.156 41.219 1 55.69 248 LYS B CA 1
ATOM 8486 C C . LYS B 1 248 ? 26.672 -22.953 40.531 1 55.69 248 LYS B C 1
ATOM 8488 O O . LYS B 1 248 ? 26.953 -23.703 39.594 1 55.69 248 LYS B O 1
ATOM 8493 N N . PRO B 1 249 ? 25.438 -22.891 41.125 1 56.72 249 PRO B N 1
ATOM 8494 C CA . PRO B 1 249 ? 24.312 -23.609 40.531 1 56.72 249 PRO B CA 1
ATOM 8495 C C . PRO B 1 249 ? 24.109 -23.25 39.062 1 56.72 249 PRO B C 1
ATOM 8497 O O . PRO B 1 249 ? 24.25 -22.078 38.688 1 56.72 249 PRO B O 1
ATOM 8500 N N . ARG B 1 250 ? 24.016 -24.219 38.312 1 63.19 250 ARG B N 1
ATOM 8501 C CA . ARG B 1 250 ? 23.766 -24.109 36.875 1 63.19 250 ARG B CA 1
ATOM 8502 C C . ARG B 1 250 ? 22.422 -23.422 36.594 1 63.19 250 ARG B C 1
ATOM 8504 O O . ARG B 1 250 ? 21.391 -23.844 37.125 1 63.19 250 ARG B O 1
ATOM 8511 N N . SER B 1 251 ? 22.484 -22.188 36 1 71.94 251 SER B N 1
ATOM 8512 C CA . SER B 1 251 ? 21.266 -21.484 35.625 1 71.94 251 SER B CA 1
ATOM 8513 C C . SER B 1 251 ? 20.859 -21.797 34.188 1 71.94 251 SER B C 1
ATOM 8515 O O . SER B 1 251 ? 21.672 -22.328 33.406 1 71.94 251 SER B O 1
ATOM 8517 N N . SER B 1 252 ? 19.625 -21.766 33.906 1 74.19 252 SER B N 1
ATOM 8518 C CA . SER B 1 252 ? 19.094 -21.938 32.562 1 74.19 252 SER B CA 1
ATOM 8519 C C . SER B 1 252 ? 19.844 -21.047 31.562 1 74.19 252 SER B C 1
ATOM 8521 O O . SER B 1 252 ? 20.031 -21.422 30.406 1 74.19 252 SER B O 1
ATOM 8523 N N . ARG B 1 253 ? 20.312 -20.031 32.031 1 79.25 253 ARG B N 1
ATOM 8524 C CA . ARG B 1 253 ? 21.031 -19.094 31.172 1 79.25 253 ARG B CA 1
ATOM 8525 C C . ARG B 1 253 ? 22.375 -19.672 30.734 1 79.25 253 ARG B C 1
ATOM 8527 O O . ARG B 1 253 ? 22.812 -19.453 29.609 1 79.25 253 ARG B O 1
ATOM 8534 N N . THR B 1 254 ? 22.969 -20.359 31.656 1 83.19 254 THR B N 1
ATOM 8535 C CA . THR B 1 254 ? 24.266 -20.969 31.359 1 83.19 254 THR B CA 1
ATOM 8536 C C . THR B 1 254 ? 24.125 -22.047 30.297 1 83.19 254 THR B C 1
ATOM 8538 O O . THR B 1 254 ? 24.984 -22.172 29.406 1 83.19 254 THR B O 1
ATOM 8541 N N . THR B 1 255 ? 23.094 -22.766 30.406 1 82 255 THR B N 1
ATOM 8542 C CA . THR B 1 255 ? 22.844 -23.828 29.453 1 82 255 THR B CA 1
ATOM 8543 C C . THR B 1 255 ? 22.609 -23.266 28.062 1 82 255 THR B C 1
ATOM 8545 O O . THR B 1 255 ? 23.156 -23.781 27.078 1 82 255 THR B O 1
ATOM 8548 N N . VAL B 1 256 ? 21.859 -22.25 27.984 1 86.44 256 VAL B N 1
ATOM 8549 C CA . VAL B 1 256 ? 21.562 -21.625 26.703 1 86.44 256 VAL B CA 1
ATOM 8550 C C . VAL B 1 256 ? 22.844 -20.984 26.141 1 86.44 256 VAL B C 1
ATOM 8552 O O . VAL B 1 256 ? 23.078 -21.031 24.938 1 86.44 256 VAL B O 1
ATOM 8555 N N . ALA B 1 257 ? 23.594 -20.469 27.031 1 89.12 257 ALA B N 1
ATOM 8556 C CA . ALA B 1 257 ? 24.844 -19.859 26.609 1 89.12 257 ALA B CA 1
ATOM 8557 C C . ALA B 1 257 ? 25.766 -20.906 25.984 1 89.12 257 ALA B C 1
ATOM 8559 O O . ALA B 1 257 ? 26.438 -20.625 24.969 1 89.12 257 ALA B O 1
ATOM 8560 N N . ALA B 1 258 ? 25.828 -22.031 26.594 1 88.19 258 ALA B N 1
ATOM 8561 C CA . ALA B 1 258 ? 26.656 -23.109 26.062 1 88.19 258 ALA B CA 1
ATOM 8562 C C . ALA B 1 258 ? 26.172 -23.531 24.672 1 88.19 258 ALA B C 1
ATOM 8564 O O . ALA B 1 258 ? 26.984 -23.797 23.781 1 88.19 258 ALA B O 1
ATOM 8565 N N . LEU B 1 259 ? 24.938 -23.641 24.547 1 87.94 259 LEU B N 1
ATOM 8566 C CA . LEU B 1 259 ? 24.344 -24 23.266 1 87.94 259 LEU B CA 1
ATOM 8567 C C . LEU B 1 259 ? 24.672 -22.969 22.203 1 87.94 259 LEU B C 1
ATOM 8569 O O . LEU B 1 259 ? 25 -23.312 21.062 1 87.94 259 LEU B O 1
ATOM 8573 N N . VAL B 1 260 ? 24.547 -21.734 22.516 1 88.69 260 VAL B N 1
ATOM 8574 C CA . VAL B 1 260 ? 24.797 -20.641 21.578 1 88.69 260 VAL B CA 1
ATOM 8575 C C . VAL B 1 260 ? 26.266 -20.656 21.172 1 88.69 260 VAL B C 1
ATOM 8577 O O . VAL B 1 260 ? 26.594 -20.469 19.984 1 88.69 260 VAL B O 1
ATOM 8580 N N . ARG B 1 261 ? 27.094 -20.906 22.125 1 89.25 261 ARG B N 1
ATOM 8581 C CA . ARG B 1 261 ? 28.516 -20.953 21.844 1 89.25 261 ARG B CA 1
ATOM 8582 C C . ARG B 1 261 ? 28.844 -22.094 20.875 1 89.25 261 ARG B C 1
ATOM 8584 O O . ARG B 1 261 ? 29.609 -21.906 19.938 1 89.25 261 ARG B O 1
ATOM 8591 N N . LEU B 1 262 ? 28.312 -23.172 21.172 1 89.06 262 LEU B N 1
ATOM 8592 C CA . LEU B 1 262 ? 28.531 -24.328 20.297 1 89.06 262 LEU B CA 1
ATOM 8593 C C . LEU B 1 262 ? 28.031 -24.047 18.891 1 89.06 262 LEU B C 1
ATOM 8595 O O . LEU B 1 262 ? 28.703 -24.375 17.906 1 89.06 262 LEU B O 1
ATOM 8599 N N . THR B 1 263 ? 26.859 -23.516 18.781 1 89.62 263 THR B N 1
ATOM 8600 C CA . THR B 1 263 ? 26.281 -23.188 17.484 1 89.62 263 THR B CA 1
ATOM 8601 C C . THR B 1 263 ? 27.141 -22.172 16.734 1 89.62 263 THR B C 1
ATOM 8603 O O . THR B 1 263 ? 27.391 -22.344 15.539 1 89.62 263 THR B O 1
ATOM 8606 N N . LEU B 1 264 ? 27.594 -21.188 17.391 1 90.69 264 LEU B N 1
ATOM 8607 C CA . LEU B 1 264 ? 28.422 -20.156 16.781 1 90.69 264 LEU B CA 1
ATOM 8608 C C . LEU B 1 264 ? 29.734 -20.734 16.281 1 90.69 264 LEU B C 1
ATOM 8610 O O . LEU B 1 264 ? 30.234 -20.359 15.211 1 90.69 264 LEU B O 1
ATOM 8614 N N . GLU B 1 265 ? 30.25 -21.562 17.078 1 90.44 265 GLU B N 1
ATOM 8615 C CA . GLU B 1 265 ? 31.5 -22.203 16.703 1 90.44 265 GLU B CA 1
ATOM 8616 C C . GLU B 1 265 ? 31.344 -23 15.414 1 90.44 265 GLU B C 1
ATOM 8618 O O . GLU B 1 265 ? 32.188 -22.922 14.523 1 90.44 265 GLU B O 1
ATOM 8623 N N . GLN B 1 266 ? 30.344 -23.688 15.344 1 90.06 266 GLN B N 1
ATOM 8624 C CA . GLN B 1 266 ? 30.078 -24.5 14.148 1 90.06 266 GLN B CA 1
ATOM 8625 C C . GLN B 1 266 ? 29.812 -23.609 12.938 1 90.06 266 GLN B C 1
ATOM 8627 O O . GLN B 1 266 ? 30.297 -23.891 11.836 1 90.06 266 GLN B O 1
ATOM 8632 N N . LEU B 1 267 ? 29.062 -22.594 13.109 1 91.94 267 LEU B N 1
ATOM 8633 C CA . LEU B 1 267 ? 28.703 -21.688 12.023 1 91.94 267 LEU B CA 1
ATOM 8634 C C . LEU B 1 267 ? 29.938 -20.938 11.516 1 91.94 267 LEU B C 1
ATOM 8636 O O . LEU B 1 267 ? 30.047 -20.672 10.312 1 91.94 267 LEU B O 1
ATOM 8640 N N . ARG B 1 268 ? 30.781 -20.562 12.406 1 92.06 268 ARG B N 1
ATOM 8641 C CA . ARG B 1 268 ? 31.984 -19.828 12.016 1 92.06 268 ARG B CA 1
ATOM 8642 C C . ARG B 1 268 ? 32.844 -20.656 11.062 1 92.06 268 ARG B C 1
ATOM 8644 O O . ARG B 1 268 ? 33.469 -20.109 10.164 1 92.06 268 ARG B O 1
ATOM 8651 N N . ILE B 1 269 ? 32.75 -21.922 11.266 1 90.62 269 ILE B N 1
ATOM 8652 C CA . ILE B 1 269 ? 33.531 -22.812 10.445 1 90.62 269 ILE B CA 1
ATOM 8653 C C . ILE B 1 269 ? 32.812 -23.109 9.133 1 90.62 269 ILE B C 1
ATOM 8655 O O . ILE B 1 269 ? 33.406 -23 8.055 1 90.62 269 ILE B O 1
ATOM 8659 N N . LYS B 1 270 ? 31.609 -23.359 9.211 1 89.25 270 LYS B N 1
ATOM 8660 C CA . LYS B 1 270 ? 30.859 -23.875 8.062 1 89.25 270 LYS B CA 1
ATOM 8661 C C . LYS B 1 270 ? 30.344 -22.719 7.195 1 89.25 270 LYS B C 1
ATOM 8663 O O . LYS B 1 270 ? 30.266 -22.859 5.973 1 89.25 270 LYS B O 1
ATOM 8668 N N . SER B 1 271 ? 29.938 -21.656 7.805 1 93.56 271 SER B N 1
ATOM 8669 C CA . SER B 1 271 ? 29.344 -20.531 7.094 1 93.56 271 SER B CA 1
ATOM 8670 C C . SER B 1 271 ? 29.594 -19.219 7.812 1 93.56 271 SER B C 1
ATOM 8672 O O . SER B 1 271 ? 28.734 -18.719 8.539 1 93.56 271 SER B O 1
ATOM 8674 N N . PRO B 1 272 ? 30.719 -18.625 7.473 1 94.94 272 PRO B N 1
ATOM 8675 C CA . PRO B 1 272 ? 31.062 -17.375 8.141 1 94.94 272 PRO B CA 1
ATOM 8676 C C . PRO B 1 272 ? 30 -16.297 7.938 1 94.94 272 PRO B C 1
ATOM 8678 O O . PRO B 1 272 ? 29.75 -15.492 8.844 1 94.94 272 PRO B O 1
ATOM 8681 N N . ALA B 1 273 ? 29.375 -16.312 6.781 1 95.25 273 ALA B N 1
ATOM 8682 C CA . ALA B 1 273 ? 28.328 -15.336 6.504 1 95.25 273 ALA B CA 1
ATOM 8683 C C . ALA B 1 273 ? 27.141 -15.523 7.453 1 95.25 273 ALA B C 1
ATOM 8685 O O . ALA B 1 273 ? 26.609 -14.547 7.98 1 95.25 273 ALA B O 1
ATOM 8686 N N . ALA B 1 274 ? 26.75 -16.766 7.699 1 95.31 274 ALA B N 1
ATOM 8687 C CA . ALA B 1 274 ? 25.641 -17.062 8.617 1 95.31 274 ALA B CA 1
ATOM 8688 C C . ALA B 1 274 ? 26 -16.672 10.047 1 95.31 274 ALA B C 1
ATOM 8690 O O . ALA B 1 274 ? 25.141 -16.219 10.805 1 95.31 274 ALA B O 1
ATOM 8691 N N . SER B 1 275 ? 27.281 -16.875 10.367 1 95.12 275 SER B N 1
ATOM 8692 C CA . SER B 1 275 ? 27.734 -16.516 11.711 1 95.12 275 SER B CA 1
ATOM 8693 C C . SER B 1 275 ? 27.656 -15.016 11.945 1 95.12 275 SER B C 1
ATOM 8695 O O . SER B 1 275 ? 27.109 -14.578 12.969 1 95.12 275 SER B O 1
ATOM 8697 N N . GLU B 1 276 ? 28.156 -14.25 11 1 96.25 276 GLU B N 1
ATOM 8698 C CA . GLU B 1 276 ? 28.109 -12.797 11.148 1 96.25 276 GLU B CA 1
ATOM 8699 C C . GLU B 1 276 ? 26.672 -12.281 11.109 1 96.25 276 GLU B C 1
ATOM 8701 O O . GLU B 1 276 ? 26.344 -11.305 11.797 1 96.25 276 GLU B O 1
ATOM 8706 N N . LEU B 1 277 ? 25.859 -12.922 10.281 1 96.06 277 LEU B N 1
ATOM 8707 C CA . LEU B 1 277 ? 24.438 -12.57 10.25 1 96.06 277 LEU B CA 1
ATOM 8708 C C . LEU B 1 277 ? 23.797 -12.82 11.609 1 96.06 277 LEU B C 1
ATOM 8710 O O . LEU B 1 277 ? 23.031 -11.984 12.109 1 96.06 277 LEU B O 1
ATOM 8714 N N . LEU B 1 278 ? 24.094 -13.953 12.211 1 94.81 278 LEU B N 1
ATOM 8715 C CA . LEU B 1 278 ? 23.562 -14.289 13.531 1 94.81 278 LEU B CA 1
ATOM 8716 C C . LEU B 1 278 ? 24.016 -13.281 14.578 1 94.81 278 LEU B C 1
ATOM 8718 O O . LEU B 1 278 ? 23.234 -12.891 15.445 1 94.81 278 LEU B O 1
ATOM 8722 N N . GLU B 1 279 ? 25.234 -12.898 14.508 1 95.69 279 GLU B N 1
ATOM 8723 C CA . GLU B 1 279 ? 25.797 -11.961 15.477 1 95.69 279 GLU B CA 1
ATOM 8724 C C . GLU B 1 279 ? 25.078 -10.625 15.445 1 95.69 279 GLU B C 1
ATOM 8726 O O . GLU B 1 279 ? 24.984 -9.93 16.453 1 95.69 279 GLU B O 1
ATOM 8731 N N . MET B 1 280 ? 24.531 -10.219 14.289 1 96.25 280 MET B N 1
ATOM 8732 C CA . MET B 1 280 ? 23.766 -8.977 14.18 1 96.25 280 MET B CA 1
ATOM 8733 C C . MET B 1 280 ? 22.562 -8.992 15.109 1 96.25 280 MET B C 1
ATOM 8735 O O . MET B 1 280 ? 22.156 -7.953 15.633 1 96.25 280 MET B O 1
ATOM 8739 N N . PHE B 1 281 ? 22.016 -10.172 15.359 1 95.12 281 PHE B N 1
ATOM 8740 C CA . PHE B 1 281 ? 20.797 -10.289 16.156 1 95.12 281 PHE B CA 1
ATOM 8741 C C . PHE B 1 281 ? 21.078 -10.047 17.625 1 95.12 281 PHE B C 1
ATOM 8743 O O . PHE B 1 281 ? 20.156 -9.914 18.422 1 95.12 281 PHE B O 1
ATOM 8750 N N . ALA B 1 282 ? 22.344 -9.914 17.953 1 94.69 282 ALA B N 1
ATOM 8751 C CA . ALA B 1 282 ? 22.688 -9.469 19.312 1 94.69 282 ALA B CA 1
ATOM 8752 C C . ALA B 1 282 ? 22.219 -8.039 19.547 1 94.69 282 ALA B C 1
ATOM 8754 O O . ALA B 1 282 ? 22 -7.637 20.688 1 94.69 282 ALA B O 1
ATOM 8755 N N . PHE B 1 283 ? 22.031 -7.309 18.438 1 95.88 283 PHE B N 1
ATOM 8756 C CA . PHE B 1 283 ? 21.734 -5.887 18.594 1 95.88 283 PHE B CA 1
ATOM 8757 C C . PHE B 1 283 ? 20.406 -5.535 17.922 1 95.88 283 PHE B C 1
ATOM 8759 O O . PHE B 1 283 ? 19.875 -4.449 18.141 1 95.88 283 PHE B O 1
ATOM 8766 N N . LEU B 1 284 ? 19.859 -6.402 17.109 1 95.19 284 LEU B N 1
ATOM 8767 C CA . LEU B 1 284 ? 18.547 -6.18 16.5 1 95.19 284 LEU B CA 1
ATOM 8768 C C . LEU B 1 284 ? 17.438 -6.465 17.516 1 95.19 284 LEU B C 1
ATOM 8770 O O . LEU B 1 284 ? 17.641 -7.18 18.5 1 95.19 284 LEU B O 1
ATOM 8774 N N . GLY B 1 285 ? 16.266 -5.836 17.281 1 90.38 285 GLY B N 1
ATOM 8775 C CA . GLY B 1 285 ? 15.109 -6.145 18.109 1 90.38 285 GLY B CA 1
ATOM 8776 C C . GLY B 1 285 ? 14.578 -7.551 17.891 1 90.38 285 GLY B C 1
ATOM 8777 O O . GLY B 1 285 ? 15.039 -8.266 17 1 90.38 285 GLY B O 1
ATOM 8778 N N . ALA B 1 286 ? 13.656 -7.941 18.734 1 86.31 286 ALA B N 1
ATOM 8779 C CA . ALA B 1 286 ? 13.117 -9.297 18.703 1 86.31 286 ALA B CA 1
ATOM 8780 C C . ALA B 1 286 ? 12.062 -9.438 17.625 1 86.31 286 ALA B C 1
ATOM 8782 O O . ALA B 1 286 ? 11.68 -10.555 17.266 1 86.31 286 ALA B O 1
ATOM 8783 N N . GLU B 1 287 ? 11.664 -8.281 17.031 1 87.19 287 GLU B N 1
ATOM 8784 C CA . GLU B 1 287 ? 10.688 -8.328 15.953 1 87.19 287 GLU B CA 1
ATOM 8785 C C . GLU B 1 287 ? 11.312 -8.867 14.664 1 87.19 287 GLU B C 1
ATOM 8787 O O . GLU B 1 287 ? 12.516 -8.719 14.445 1 87.19 287 GLU B O 1
ATOM 8792 N N . PRO B 1 288 ? 10.484 -9.508 13.852 1 90.31 288 PRO B N 1
ATOM 8793 C CA . PRO B 1 288 ? 11.023 -10.078 12.617 1 90.31 288 PRO B CA 1
ATOM 8794 C C . PRO B 1 288 ? 11.547 -9.023 11.656 1 90.31 288 PRO B C 1
ATOM 8796 O O . PRO B 1 288 ? 11.062 -7.883 11.656 1 90.31 288 PRO B O 1
ATOM 8799 N N . ILE B 1 289 ? 12.555 -9.359 10.875 1 93.44 289 ILE B N 1
ATOM 8800 C CA . ILE B 1 289 ? 13.156 -8.492 9.867 1 93.44 289 ILE B CA 1
ATOM 8801 C C . ILE B 1 289 ? 13.117 -9.188 8.508 1 93.44 289 ILE B C 1
ATOM 8803 O O . ILE B 1 289 ? 13.367 -10.391 8.406 1 93.44 289 ILE B O 1
ATOM 8807 N N . SER B 1 290 ? 12.734 -8.461 7.465 1 93.38 290 SER B N 1
ATOM 8808 C CA . SER B 1 290 ? 12.578 -9.047 6.137 1 93.38 290 SER B CA 1
ATOM 8809 C C . SER B 1 290 ? 13.922 -9.219 5.445 1 93.38 290 SER B C 1
ATOM 8811 O O . SER B 1 290 ? 14.891 -8.516 5.766 1 93.38 290 SER B O 1
ATOM 8813 N N . ARG B 1 291 ? 14.031 -10.117 4.488 1 92.19 291 ARG B N 1
ATOM 8814 C CA . ARG B 1 291 ? 15.211 -10.32 3.662 1 92.19 291 ARG B CA 1
ATOM 8815 C C . ARG B 1 291 ? 15.508 -9.094 2.812 1 92.19 291 ARG B C 1
ATOM 8817 O O . ARG B 1 291 ? 16.672 -8.734 2.602 1 92.19 291 ARG B O 1
ATOM 8824 N N . SER B 1 292 ? 14.438 -8.469 2.393 1 90.88 292 SER B N 1
ATOM 8825 C CA . SER B 1 292 ? 14.578 -7.277 1.56 1 90.88 292 SER B CA 1
ATOM 8826 C C . SER B 1 292 ? 15.266 -6.148 2.318 1 90.88 292 SER B C 1
ATOM 8828 O O . SER B 1 292 ? 16.125 -5.457 1.766 1 90.88 292 SER B O 1
ATOM 8830 N N . LEU B 1 293 ? 14.898 -5.973 3.607 1 93.06 293 LEU B N 1
ATOM 8831 C CA . LEU B 1 293 ? 15.523 -4.93 4.414 1 93.06 293 LEU B CA 1
ATOM 8832 C C . LEU B 1 293 ? 17.016 -5.199 4.605 1 93.06 293 LEU B C 1
ATOM 8834 O O . LEU B 1 293 ? 17.828 -4.289 4.488 1 93.06 293 LEU B O 1
ATOM 8838 N N . LEU B 1 294 ? 17.391 -6.473 4.828 1 94.56 294 LEU B N 1
ATOM 8839 C CA . LEU B 1 294 ? 18.781 -6.84 5.004 1 94.56 294 LEU B CA 1
ATOM 8840 C C . LEU B 1 294 ? 19.562 -6.645 3.707 1 94.56 294 LEU B C 1
ATOM 8842 O O . LEU B 1 294 ? 20.703 -6.164 3.727 1 94.56 294 LEU B O 1
ATOM 8846 N N . HIS B 1 295 ? 18.891 -6.949 2.641 1 92.88 295 HIS B N 1
ATOM 8847 C CA . HIS B 1 295 ? 19.531 -6.863 1.329 1 92.88 295 HIS B CA 1
ATOM 8848 C C . HIS B 1 295 ? 19.844 -5.418 0.966 1 92.88 295 HIS B C 1
ATOM 8850 O O . HIS B 1 295 ? 20.766 -5.156 0.18 1 92.88 295 HIS B O 1
ATOM 8856 N N . LYS B 1 296 ? 19.188 -4.449 1.504 1 91.31 296 LYS B N 1
ATOM 8857 C CA . LYS B 1 296 ? 19.438 -3.035 1.242 1 91.31 296 LYS B CA 1
ATOM 8858 C C . LYS B 1 296 ? 20.797 -2.607 1.76 1 91.31 296 LYS B C 1
ATOM 8860 O O . LYS B 1 296 ? 21.312 -1.557 1.372 1 91.31 296 LYS B O 1
ATOM 8865 N N . GLY B 1 297 ? 21.375 -3.484 2.654 1 92.56 297 GLY B N 1
ATOM 8866 C CA . GLY B 1 297 ? 22.719 -3.209 3.135 1 92.56 297 GLY B CA 1
ATOM 8867 C C . GLY B 1 297 ? 23.812 -3.705 2.195 1 92.56 297 GLY B C 1
ATOM 8868 O O . GLY B 1 297 ? 24.969 -3.801 2.58 1 92.56 297 GLY B O 1
ATOM 8869 N N . ARG B 1 298 ? 23.5 -3.975 0.978 1 90.81 298 ARG B N 1
ATOM 8870 C CA . ARG B 1 298 ? 24.406 -4.629 0.036 1 90.81 298 ARG B CA 1
ATOM 8871 C C . ARG B 1 298 ? 25.625 -3.754 -0.25 1 90.81 298 ARG B C 1
ATOM 8873 O O . ARG B 1 298 ? 26.719 -4.266 -0.48 1 90.81 298 ARG B O 1
ATOM 8880 N N . ASP B 1 299 ? 25.406 -2.359 -0.181 1 88.75 299 ASP B N 1
ATOM 8881 C CA . ASP B 1 299 ? 26.516 -1.457 -0.503 1 88.75 299 ASP B CA 1
ATOM 8882 C C . ASP B 1 299 ? 27.109 -0.844 0.763 1 88.75 299 ASP B C 1
ATOM 8884 O O . ASP B 1 299 ? 28 0.01 0.688 1 88.75 299 ASP B O 1
ATOM 8888 N N . ALA B 1 300 ? 26.625 -1.33 1.909 1 91.69 300 ALA B N 1
ATOM 8889 C CA . ALA B 1 300 ? 27.109 -0.775 3.174 1 91.69 300 ALA B CA 1
ATOM 8890 C C . ALA B 1 300 ? 28.5 -1.292 3.506 1 91.69 300 ALA B C 1
ATOM 8892 O O . ALA B 1 300 ? 28.875 -2.389 3.09 1 91.69 300 ALA B O 1
ATOM 8893 N N . PRO B 1 301 ? 29.266 -0.484 4.176 1 92.06 301 PRO B N 1
ATOM 8894 C CA . PRO B 1 301 ? 30.578 -0.95 4.621 1 92.06 301 PRO B CA 1
ATOM 8895 C C . PRO B 1 301 ? 30.5 -1.873 5.836 1 92.06 301 PRO B C 1
ATOM 8897 O O . PRO B 1 301 ? 30.812 -1.457 6.957 1 92.06 301 PRO B O 1
ATOM 8900 N N . VAL B 1 302 ? 30.156 -3.113 5.574 1 95.56 302 VAL B N 1
ATOM 8901 C CA . VAL B 1 302 ? 30.016 -4.109 6.637 1 95.56 302 VAL B CA 1
ATOM 8902 C C . VAL B 1 302 ? 31.172 -5.109 6.551 1 95.56 302 VAL B C 1
ATOM 8904 O O . VAL B 1 302 ? 32.062 -4.961 5.719 1 95.56 302 VAL B O 1
ATOM 8907 N N . SER B 1 303 ? 31.203 -6.012 7.527 1 96.19 303 SER B N 1
ATOM 8908 C CA . SER B 1 303 ? 32.25 -7.02 7.566 1 96.19 303 SER B CA 1
ATOM 8909 C C . SER B 1 303 ? 32.25 -7.883 6.309 1 96.19 303 SER B C 1
ATOM 8911 O O . SER B 1 303 ? 31.219 -8 5.641 1 96.19 303 SER B O 1
ATOM 8913 N N . SER B 1 304 ? 33.312 -8.461 5.98 1 93.25 304 SER B N 1
ATOM 8914 C CA . SER B 1 304 ? 33.562 -9.055 4.676 1 93.25 304 SER B CA 1
ATOM 8915 C C . SER B 1 304 ? 32.594 -10.203 4.391 1 93.25 304 SER B C 1
ATOM 8917 O O . SER B 1 304 ? 31.969 -10.25 3.326 1 93.25 304 SER B O 1
ATOM 8919 N N . ALA B 1 305 ? 32.5 -11.133 5.348 1 94.5 305 ALA B N 1
ATOM 8920 C CA . ALA B 1 305 ? 31.641 -12.297 5.117 1 94.5 305 ALA B CA 1
ATOM 8921 C C . ALA B 1 305 ? 30.172 -11.891 5 1 94.5 305 ALA B C 1
ATOM 8923 O O . ALA B 1 305 ? 29.453 -12.391 4.137 1 94.5 305 ALA B O 1
ATOM 8924 N N . LEU B 1 306 ? 29.781 -10.961 5.836 1 95.75 306 LEU B N 1
ATOM 8925 C CA . LEU B 1 306 ? 28.422 -10.461 5.785 1 95.75 306 LEU B CA 1
ATOM 8926 C C . LEU B 1 306 ? 28.172 -9.695 4.488 1 95.75 306 LEU B C 1
ATOM 8928 O O . LEU B 1 306 ? 27.125 -9.852 3.861 1 95.75 306 LEU B O 1
ATOM 8932 N N . GLY B 1 307 ? 29.141 -8.852 4.152 1 94.88 307 GLY B N 1
ATOM 8933 C CA . GLY B 1 307 ? 29.016 -8.086 2.922 1 94.88 307 GLY B CA 1
ATOM 8934 C C . GLY B 1 307 ? 28.844 -8.953 1.691 1 94.88 307 GLY B C 1
ATOM 8935 O O . GLY B 1 307 ? 28.047 -8.641 0.813 1 94.88 307 GLY B O 1
ATOM 8936 N N . ALA B 1 308 ? 29.578 -10.008 1.644 1 91.5 308 ALA B N 1
ATOM 8937 C CA . ALA B 1 308 ? 29.469 -10.938 0.524 1 91.5 308 ALA B CA 1
ATOM 8938 C C . ALA B 1 308 ? 28.078 -11.562 0.447 1 91.5 308 ALA B C 1
ATOM 8940 O O . ALA B 1 308 ? 27.547 -11.742 -0.644 1 91.5 308 ALA B O 1
ATOM 8941 N N . ALA B 1 309 ? 27.516 -11.867 1.555 1 92.75 309 ALA B N 1
ATOM 8942 C CA . ALA B 1 309 ? 26.188 -12.477 1.604 1 92.75 309 ALA B CA 1
ATOM 8943 C C . ALA B 1 309 ? 25.109 -11.469 1.209 1 92.75 309 ALA B C 1
ATOM 8945 O O . ALA B 1 309 ? 24.156 -11.812 0.505 1 92.75 309 ALA B O 1
ATOM 8946 N N . LEU B 1 310 ? 25.25 -10.18 1.575 1 92.94 310 LEU B N 1
ATOM 8947 C CA . LEU B 1 310 ? 24.219 -9.172 1.36 1 92.94 310 LEU B CA 1
ATOM 8948 C C . LEU B 1 310 ? 24.203 -8.719 -0.095 1 92.94 310 LEU B C 1
ATOM 8950 O O . LEU B 1 310 ? 23.188 -8.219 -0.578 1 92.94 310 LEU B O 1
ATOM 8954 N N . ARG B 1 311 ? 25.281 -8.891 -0.767 1 87.44 311 ARG B N 1
ATOM 8955 C CA . ARG B 1 311 ? 25.422 -8.367 -2.123 1 87.44 311 ARG B CA 1
ATOM 8956 C C . ARG B 1 311 ? 24.531 -9.133 -3.1 1 87.44 311 ARG B C 1
ATOM 8958 O O . ARG B 1 311 ? 24.109 -8.586 -4.117 1 87.44 311 ARG B O 1
ATOM 8965 N N . SER B 1 312 ? 24.344 -10.406 -2.727 1 85.44 312 SER B N 1
ATOM 8966 C CA . SER B 1 312 ? 23.5 -11.211 -3.596 1 85.44 312 SER B CA 1
ATOM 8967 C C . SER B 1 312 ? 22.328 -11.812 -2.822 1 85.44 312 SER B C 1
ATOM 8969 O O . SER B 1 312 ? 22.469 -12.18 -1.655 1 85.44 312 SER B O 1
ATOM 8971 N N . GLN B 1 313 ? 21.203 -11.914 -3.48 1 84.31 313 GLN B N 1
ATOM 8972 C CA . GLN B 1 313 ? 20.031 -12.508 -2.846 1 84.31 313 GLN B CA 1
ATOM 8973 C C . GLN B 1 313 ? 20.266 -13.977 -2.506 1 84.31 313 GLN B C 1
ATOM 8975 O O . GLN B 1 313 ? 19.859 -14.445 -1.444 1 84.31 313 GLN B O 1
ATOM 8980 N N . ALA B 1 314 ? 20.938 -14.641 -3.369 1 82.12 314 ALA B N 1
ATOM 8981 C CA . ALA B 1 314 ? 21.25 -16.047 -3.145 1 82.12 314 ALA B CA 1
ATOM 8982 C C . ALA B 1 314 ? 22.125 -16.234 -1.915 1 82.12 314 ALA B C 1
ATOM 8984 O O . ALA B 1 314 ? 21.922 -17.156 -1.125 1 82.12 314 ALA B O 1
ATOM 8985 N N . GLY B 1 315 ? 23.156 -15.375 -1.863 1 87.12 315 GLY B N 1
ATOM 8986 C CA . GLY B 1 315 ? 24.031 -15.438 -0.703 1 87.12 315 GLY B CA 1
ATOM 8987 C C . GLY B 1 315 ? 23.297 -15.188 0.606 1 87.12 315 GLY B C 1
ATOM 8988 O O . GLY B 1 315 ? 23.5 -15.914 1.58 1 87.12 315 GLY B O 1
ATOM 8989 N N . LEU B 1 316 ? 22.469 -14.195 0.616 1 92.06 316 LEU B N 1
ATOM 8990 C CA . LEU B 1 316 ? 21.719 -13.875 1.818 1 92.06 316 LEU B CA 1
ATOM 8991 C C . LEU B 1 316 ? 20.734 -15 2.164 1 92.06 316 LEU B C 1
ATOM 8993 O O . LEU B 1 316 ? 20.641 -15.406 3.322 1 92.06 316 LEU B O 1
ATOM 8997 N N . ASN B 1 317 ? 20.078 -15.516 1.198 1 86.5 317 ASN B N 1
ATOM 8998 C CA . ASN B 1 317 ? 19.156 -16.625 1.419 1 86.5 317 ASN B CA 1
ATOM 8999 C C . ASN B 1 317 ? 19.875 -17.859 1.954 1 86.5 317 ASN B C 1
ATOM 9001 O O . ASN B 1 317 ? 19.344 -18.562 2.816 1 86.5 317 ASN B O 1
ATOM 9005 N N . GLY B 1 318 ? 21.047 -18.078 1.406 1 87 318 GLY B N 1
ATOM 9006 C CA . GLY B 1 318 ? 21.844 -19.188 1.893 1 87 318 GLY B CA 1
ATOM 9007 C C . GLY B 1 318 ? 22.219 -19.062 3.355 1 87 318 GLY B C 1
ATOM 9008 O O . GLY B 1 318 ? 22.141 -20.031 4.113 1 87 318 GLY B O 1
ATOM 9009 N N . ALA B 1 319 ? 22.625 -17.891 3.703 1 92.62 319 ALA B N 1
ATOM 9010 C CA . ALA B 1 319 ? 22.984 -17.656 5.094 1 92.62 319 ALA B CA 1
ATOM 9011 C C . ALA B 1 319 ? 21.781 -17.812 6.016 1 92.62 319 ALA B C 1
ATOM 9013 O O . ALA B 1 319 ? 21.891 -18.391 7.098 1 92.62 319 ALA B O 1
ATOM 9014 N N . ILE B 1 320 ? 20.688 -17.328 5.586 1 91.25 320 ILE B N 1
ATOM 9015 C CA . ILE B 1 320 ? 19.453 -17.406 6.371 1 91.25 320 ILE B CA 1
ATOM 9016 C C . ILE B 1 320 ? 19.016 -18.859 6.504 1 91.25 320 ILE B C 1
ATOM 9018 O O . ILE B 1 320 ? 18.578 -19.281 7.578 1 91.25 320 ILE B O 1
ATOM 9022 N N . GLN B 1 321 ? 19.125 -19.547 5.477 1 85.56 321 GLN B N 1
ATOM 9023 C CA . GLN B 1 321 ? 18.766 -20.969 5.5 1 85.56 321 GLN B CA 1
ATOM 9024 C C . GLN B 1 321 ? 19.625 -21.75 6.477 1 85.56 321 GLN B C 1
ATOM 9026 O O . GLN B 1 321 ? 19.156 -22.688 7.117 1 85.56 321 GLN B O 1
ATOM 9031 N N . GLU B 1 322 ? 20.859 -21.375 6.516 1 88.62 322 GLU B N 1
ATOM 9032 C CA . GLU B 1 322 ? 21.75 -22.031 7.477 1 88.62 322 GLU B CA 1
ATOM 9033 C C . GLU B 1 322 ? 21.312 -21.766 8.906 1 88.62 322 GLU B C 1
ATOM 9035 O O . GLU B 1 322 ? 21.359 -22.656 9.758 1 88.62 322 GLU B O 1
ATOM 9040 N N . LEU B 1 323 ? 20.875 -20.578 9.164 1 91.31 323 LEU B N 1
ATOM 9041 C CA . LEU B 1 323 ? 20.391 -20.234 10.5 1 91.31 323 LEU B CA 1
ATOM 9042 C C . LEU B 1 323 ? 19.141 -21.031 10.836 1 91.31 323 LEU B C 1
ATOM 9044 O O . LEU B 1 323 ? 18.953 -21.453 11.977 1 91.31 323 LEU B O 1
ATOM 9048 N N . LYS B 1 324 ? 18.344 -21.203 9.898 1 85 324 LYS B N 1
ATOM 9049 C CA . LYS B 1 324 ? 17.141 -22 10.094 1 85 324 LYS B CA 1
ATOM 9050 C C . LYS B 1 324 ? 17.469 -23.469 10.359 1 85 324 LYS B C 1
ATOM 9052 O O . LYS B 1 324 ? 16.875 -24.094 11.234 1 85 324 LYS B O 1
ATOM 9057 N N . ARG B 1 325 ? 18.406 -23.953 9.641 1 83.5 325 ARG B N 1
ATOM 9058 C CA . ARG B 1 325 ? 18.828 -25.359 9.773 1 83.5 325 ARG B CA 1
ATOM 9059 C C . ARG B 1 325 ? 19.375 -25.625 11.172 1 83.5 325 ARG B C 1
ATOM 9061 O O . ARG B 1 325 ? 19.141 -26.703 11.727 1 83.5 325 ARG B O 1
ATOM 9068 N N . TYR B 1 326 ? 19.984 -24.656 11.703 1 86.69 326 TYR B N 1
ATOM 9069 C CA . TYR B 1 326 ? 20.578 -24.828 13.031 1 86.69 326 TYR B CA 1
ATOM 9070 C C . TYR B 1 326 ? 19.562 -24.5 14.117 1 86.69 326 TYR B C 1
ATOM 9072 O O . TYR B 1 326 ? 19.875 -24.562 15.312 1 86.69 326 TYR B O 1
ATOM 9080 N N . GLY B 1 327 ? 18.375 -24.156 13.719 1 83.25 327 GLY B N 1
ATOM 9081 C CA . GLY B 1 327 ? 17.281 -23.969 14.656 1 83.25 327 GLY B CA 1
ATOM 9082 C C . GLY B 1 327 ? 17.359 -22.672 15.43 1 83.25 327 GLY B C 1
ATOM 9083 O O . GLY B 1 327 ? 16.688 -22.5 16.438 1 83.25 327 GLY B O 1
ATOM 9084 N N . ILE B 1 328 ? 18.156 -21.75 14.961 1 85.81 328 ILE B N 1
ATOM 9085 C CA . ILE B 1 328 ? 18.375 -20.516 15.711 1 85.81 328 ILE B CA 1
ATOM 9086 C C . ILE B 1 328 ? 17.375 -19.453 15.242 1 85.81 328 ILE B C 1
ATOM 9088 O O . ILE B 1 328 ? 17 -18.562 16 1 85.81 328 ILE B O 1
ATOM 9092 N N . ALA B 1 329 ? 17.031 -19.5 14 1 87 329 ALA B N 1
ATOM 9093 C CA . ALA B 1 329 ? 16.109 -18.5 13.445 1 87 329 ALA B CA 1
ATOM 9094 C C . ALA B 1 329 ? 14.812 -19.156 12.969 1 87 329 ALA B C 1
ATOM 9096 O O . ALA B 1 329 ? 14.82 -20.297 12.492 1 87 329 ALA B O 1
ATOM 9097 N N . ASN B 1 330 ? 13.75 -18.438 13.219 1 81.75 330 ASN B N 1
ATOM 9098 C CA . ASN B 1 330 ? 12.445 -18.859 12.719 1 81.75 330 ASN B CA 1
ATOM 9099 C C . ASN B 1 330 ? 11.914 -17.891 11.672 1 81.75 330 ASN B C 1
ATOM 9101 O O . ASN B 1 330 ? 12.359 -16.75 11.594 1 81.75 330 ASN B O 1
ATOM 9105 N N . PHE B 1 331 ? 11.016 -18.438 10.906 1 78.56 331 PHE B N 1
ATOM 9106 C CA . PHE B 1 331 ? 10.414 -17.625 9.852 1 78.56 331 PHE B CA 1
ATOM 9107 C C . PHE B 1 331 ? 8.914 -17.484 10.078 1 78.56 331 PHE B C 1
ATOM 9109 O O . PHE B 1 331 ? 8.25 -18.422 10.492 1 78.56 331 PHE B O 1
ATOM 9116 N N . ASP B 1 332 ? 8.477 -16.266 9.836 1 75.56 332 ASP B N 1
ATOM 9117 C CA . ASP B 1 332 ? 7.031 -16.062 9.922 1 75.56 332 ASP B CA 1
ATOM 9118 C C . ASP B 1 332 ? 6.359 -16.359 8.586 1 75.56 332 ASP B C 1
ATOM 9120 O O . ASP B 1 332 ? 6.984 -16.922 7.676 1 75.56 332 ASP B O 1
ATOM 9124 N N . ALA B 1 333 ? 5.055 -16.062 8.531 1 64.69 333 ALA B N 1
ATOM 9125 C CA . ALA B 1 333 ? 4.238 -16.438 7.379 1 64.69 333 ALA B CA 1
ATOM 9126 C C . ALA B 1 333 ? 4.727 -15.734 6.113 1 64.69 333 ALA B C 1
ATOM 9128 O O . ALA B 1 333 ? 4.59 -16.266 5.012 1 64.69 333 ALA B O 1
ATOM 9129 N N . VAL B 1 334 ? 5.336 -14.523 6.328 1 66.19 334 VAL B N 1
ATOM 9130 C CA . VAL B 1 334 ? 5.785 -13.781 5.16 1 66.19 334 VAL B CA 1
ATOM 9131 C C . VAL B 1 334 ? 7.309 -13.867 5.043 1 66.19 334 VAL B C 1
ATOM 9133 O O . VAL B 1 334 ? 7.938 -13.023 4.406 1 66.19 334 VAL B O 1
ATOM 9136 N N . ARG B 1 335 ? 7.93 -14.844 5.77 1 74.25 335 ARG B N 1
ATOM 9137 C CA . ARG B 1 335 ? 9.32 -15.281 5.684 1 74.25 335 ARG B CA 1
ATOM 9138 C C . ARG B 1 335 ? 10.258 -14.219 6.246 1 74.25 335 ARG B C 1
ATOM 9140 O O . ARG B 1 335 ? 11.367 -14.023 5.73 1 74.25 335 ARG B O 1
ATOM 9147 N N . ARG B 1 336 ? 9.844 -13.539 7.133 1 87.31 336 ARG B N 1
ATOM 9148 C CA . ARG B 1 336 ? 10.758 -12.695 7.898 1 87.31 336 ARG B CA 1
ATOM 9149 C C . ARG B 1 336 ? 11.5 -13.516 8.953 1 87.31 336 ARG B C 1
ATOM 9151 O O . ARG B 1 336 ? 10.984 -14.516 9.453 1 87.31 336 ARG B O 1
ATOM 9158 N N . ILE B 1 337 ? 12.656 -13.016 9.297 1 90.81 337 ILE B N 1
ATOM 9159 C CA . ILE B 1 337 ? 13.539 -13.766 10.18 1 90.81 337 ILE B CA 1
ATOM 9160 C C . ILE B 1 337 ? 13.398 -13.242 11.609 1 90.81 337 ILE B C 1
ATOM 9162 O O . ILE B 1 337 ? 13.367 -12.031 11.836 1 90.81 337 ILE B O 1
ATOM 9166 N N . GLN B 1 338 ? 13.266 -14.141 12.477 1 89.44 338 GLN B N 1
ATOM 9167 C CA . GLN B 1 338 ? 13.156 -13.773 13.891 1 89.44 338 GLN B CA 1
ATOM 9168 C C . GLN B 1 338 ? 14.047 -14.664 14.758 1 89.44 338 GLN B C 1
ATOM 9170 O O . GLN B 1 338 ? 14.156 -15.867 14.516 1 89.44 338 GLN B O 1
ATOM 9175 N N . VAL B 1 339 ? 14.82 -14.047 15.617 1 89.69 339 VAL B N 1
ATOM 9176 C CA . VAL B 1 339 ? 15.602 -14.766 16.625 1 89.69 339 VAL B CA 1
ATOM 9177 C C . VAL B 1 339 ? 15.023 -14.5 18.016 1 89.69 339 VAL B C 1
ATOM 9179 O O . VAL B 1 339 ? 14.648 -13.367 18.328 1 89.69 339 VAL B O 1
ATOM 9182 N N . HIS B 1 340 ? 14.969 -15.531 18.734 1 83.44 340 HIS B N 1
ATOM 9183 C CA . HIS B 1 340 ? 14.383 -15.445 20.062 1 83.44 340 HIS B CA 1
ATOM 9184 C C . HIS B 1 340 ? 15.18 -14.5 20.969 1 83.44 340 HIS B C 1
ATOM 9186 O O . HIS B 1 340 ? 16.406 -14.5 20.922 1 83.44 340 HIS B O 1
ATOM 9192 N N . ARG B 1 341 ? 14.492 -13.812 21.828 1 83.62 341 ARG B N 1
ATOM 9193 C CA . ARG B 1 341 ? 15.062 -12.781 22.688 1 83.62 341 ARG B CA 1
ATOM 9194 C C . ARG B 1 341 ? 16.141 -13.359 23.594 1 83.62 341 ARG B C 1
ATOM 9196 O O . ARG B 1 341 ? 17.188 -12.727 23.797 1 83.62 341 ARG B O 1
ATOM 9203 N N . LEU B 1 342 ? 15.922 -14.508 24.109 1 81.19 342 LEU B N 1
ATOM 9204 C CA . LEU B 1 342 ? 16.906 -15.133 25 1 81.19 342 LEU B CA 1
ATOM 9205 C C . LEU B 1 342 ? 18.203 -15.406 24.266 1 81.19 342 LEU B C 1
ATOM 9207 O O . LEU B 1 342 ? 19.297 -15.203 24.828 1 81.19 342 LEU B O 1
ATOM 9211 N N . PHE B 1 343 ? 18.062 -15.828 23.094 1 86.5 343 PHE B N 1
ATOM 9212 C CA . PHE B 1 343 ? 19.25 -16.062 22.297 1 86.5 343 PHE B CA 1
ATOM 9213 C C . PHE B 1 343 ? 19.984 -14.766 22.016 1 86.5 343 PHE B C 1
ATOM 9215 O O . PHE B 1 343 ? 21.219 -14.727 22.047 1 86.5 343 PHE B O 1
ATOM 9222 N N . GLN B 1 344 ? 19.25 -13.758 21.734 1 88.56 344 GLN B N 1
ATOM 9223 C CA . GLN B 1 344 ? 19.859 -12.445 21.484 1 88.56 344 GLN B CA 1
ATOM 9224 C C . GLN B 1 344 ? 20.656 -11.969 22.688 1 88.56 344 GLN B C 1
ATOM 9226 O O . GLN B 1 344 ? 21.781 -11.5 22.531 1 88.56 344 GLN B O 1
ATOM 9231 N N . LEU B 1 345 ? 20.109 -12.148 23.859 1 85.62 345 LEU B N 1
ATOM 9232 C CA . LEU B 1 345 ? 20.766 -11.711 25.094 1 85.62 345 LEU B CA 1
ATOM 9233 C C . LEU B 1 345 ? 22.031 -12.508 25.328 1 85.62 345 LEU B C 1
ATOM 9235 O O . LEU B 1 345 ? 23.078 -11.93 25.688 1 85.62 345 LEU B O 1
ATOM 9239 N N . VAL B 1 346 ? 21.906 -13.727 25.125 1 87.19 346 VAL B N 1
ATOM 9240 C CA . VAL B 1 346 ? 23.047 -14.602 25.359 1 87.19 346 VAL B CA 1
ATOM 9241 C C . VAL B 1 346 ? 24.141 -14.32 24.328 1 87.19 346 VAL B C 1
ATOM 9243 O O . VAL B 1 346 ? 25.328 -14.32 24.656 1 87.19 346 VAL B O 1
ATOM 9246 N N . LEU B 1 347 ? 23.703 -14.117 23.125 1 90.19 347 LEU B N 1
ATOM 9247 C CA . LEU B 1 347 ? 24.641 -13.773 22.062 1 90.19 347 LEU B CA 1
ATOM 9248 C C . LEU B 1 347 ? 25.453 -12.539 22.422 1 90.19 347 LEU B C 1
ATOM 9250 O O . LEU B 1 347 ? 26.672 -12.5 22.203 1 90.19 347 LEU B O 1
ATOM 9254 N N . ARG B 1 348 ? 24.875 -11.594 22.922 1 89.5 348 ARG B N 1
ATOM 9255 C CA . ARG B 1 348 ? 25.531 -10.344 23.297 1 89.5 348 ARG B CA 1
ATOM 9256 C C . ARG B 1 348 ? 26.594 -10.586 24.375 1 89.5 348 ARG B C 1
ATOM 9258 O O . ARG B 1 348 ? 27.641 -9.945 24.359 1 89.5 348 ARG B O 1
ATOM 9265 N N . ASP B 1 349 ? 26.344 -11.562 25.188 1 87 349 ASP B N 1
ATOM 9266 C CA . ASP B 1 349 ? 27.234 -11.852 26.297 1 87 349 ASP B CA 1
ATOM 9267 C C . ASP B 1 349 ? 28.375 -12.758 25.859 1 87 349 ASP B C 1
ATOM 9269 O O . ASP B 1 349 ? 29.469 -12.742 26.438 1 87 349 ASP B O 1
ATOM 9273 N N . GLN B 1 350 ? 28.062 -13.523 24.875 1 85.56 350 GLN B N 1
ATOM 9274 C CA . GLN B 1 350 ? 29 -14.609 24.562 1 85.56 350 GLN B CA 1
ATOM 9275 C C . GLN B 1 350 ? 29.922 -14.227 23.406 1 85.56 350 GLN B C 1
ATOM 9277 O O . GLN B 1 350 ? 30.984 -14.812 23.25 1 85.56 350 GLN B O 1
ATOM 9282 N N . ILE B 1 351 ? 29.484 -13.227 22.734 1 88.56 351 ILE B N 1
ATOM 9283 C CA . ILE B 1 351 ? 30.312 -12.836 21.594 1 88.56 351 ILE B CA 1
ATOM 9284 C C . ILE B 1 351 ? 31.469 -11.977 22.078 1 88.56 351 ILE B C 1
ATOM 9286 O O . ILE B 1 351 ? 31.328 -11.188 23.016 1 88.56 351 ILE B O 1
ATOM 9290 N N . GLY B 1 352 ? 32.75 -12.281 21.734 1 86.81 352 GLY B N 1
ATOM 9291 C CA . GLY B 1 352 ? 33.906 -11.508 22.125 1 86.81 352 GLY B CA 1
ATOM 9292 C C . GLY B 1 352 ? 33.75 -10.023 21.828 1 86.81 352 GLY B C 1
ATOM 9293 O O . GLY B 1 352 ? 32.906 -9.617 21.031 1 86.81 352 GLY B O 1
ATOM 9294 N N . ALA B 1 353 ? 34.469 -9.234 22.453 1 91.69 353 ALA B N 1
ATOM 9295 C CA . ALA B 1 353 ? 34.375 -7.781 22.391 1 91.69 353 ALA B CA 1
ATOM 9296 C C . ALA B 1 353 ? 34.562 -7.281 20.953 1 91.69 353 ALA B C 1
ATOM 9298 O O . ALA B 1 353 ? 33.844 -6.375 20.516 1 91.69 353 ALA B O 1
ATOM 9299 N N . GLU B 1 354 ? 35.438 -7.855 20.281 1 92.5 354 GLU B N 1
ATOM 9300 C CA . GLU B 1 354 ? 35.719 -7.43 18.906 1 92.5 354 GLU B CA 1
ATOM 9301 C C . GLU B 1 354 ? 34.531 -7.766 18 1 92.5 354 GLU B C 1
ATOM 9303 O O . GLU B 1 354 ? 34.094 -6.938 17.188 1 92.5 354 GLU B O 1
ATOM 9308 N N . ALA B 1 355 ? 34.094 -8.953 18.188 1 92.62 355 ALA B N 1
ATOM 9309 C CA . ALA B 1 355 ? 32.938 -9.383 17.391 1 92.62 355 ALA B CA 1
ATOM 9310 C C . ALA B 1 355 ? 31.688 -8.578 17.75 1 92.62 355 ALA B C 1
ATOM 9312 O O . ALA B 1 355 ? 30.844 -8.297 16.891 1 92.62 355 ALA B O 1
ATOM 9313 N N . LEU B 1 356 ? 31.656 -8.234 18.953 1 94.75 356 LEU B N 1
ATOM 9314 C CA . LEU B 1 356 ? 30.531 -7.449 19.422 1 94.75 356 LEU B CA 1
ATOM 9315 C C . LEU B 1 356 ? 30.531 -6.062 18.781 1 94.75 356 LEU B C 1
ATOM 9317 O O . LEU B 1 356 ? 29.5 -5.594 18.297 1 94.75 356 LEU B O 1
ATOM 9321 N N . ALA B 1 357 ? 31.656 -5.418 18.797 1 95.25 357 ALA B N 1
ATOM 9322 C CA . ALA B 1 357 ? 31.781 -4.094 18.188 1 95.25 357 ALA B CA 1
ATOM 9323 C C . ALA B 1 357 ? 31.5 -4.145 16.688 1 95.25 357 ALA B C 1
ATOM 9325 O O . ALA B 1 357 ? 30.828 -3.273 16.141 1 95.25 357 ALA B O 1
ATOM 9326 N N . ARG B 1 358 ? 32 -5.137 16.094 1 95.44 358 ARG B N 1
ATOM 9327 C CA . ARG B 1 358 ? 31.797 -5.32 14.656 1 95.44 358 ARG B CA 1
ATOM 9328 C C . ARG B 1 358 ? 30.328 -5.543 14.344 1 95.44 358 ARG B C 1
ATOM 9330 O O . ARG B 1 358 ? 29.797 -4.988 13.383 1 95.44 358 ARG B O 1
ATOM 9337 N N . SER B 1 359 ? 29.719 -6.359 15.148 1 96.25 359 SER B N 1
ATOM 9338 C CA . SER B 1 359 ? 28.312 -6.668 14.93 1 96.25 359 SER B CA 1
ATOM 9339 C C . SER B 1 359 ? 27.438 -5.43 15.109 1 96.25 359 SER B C 1
ATOM 9341 O O . SER B 1 359 ? 26.484 -5.223 14.359 1 96.25 359 SER B O 1
ATOM 9343 N N . ARG B 1 360 ? 27.766 -4.672 16.094 1 96.5 360 ARG B N 1
ATOM 9344 C CA . ARG B 1 360 ? 27.031 -3.434 16.328 1 96.5 360 ARG B CA 1
ATOM 9345 C C . ARG B 1 360 ? 27.172 -2.484 15.141 1 96.5 360 ARG B C 1
ATOM 9347 O O . ARG B 1 360 ? 26.188 -1.908 14.68 1 96.5 360 ARG B O 1
ATOM 9354 N N . GLU B 1 361 ? 28.344 -2.369 14.695 1 97 361 GLU B N 1
ATOM 9355 C CA . GLU B 1 361 ? 28.594 -1.512 13.547 1 97 361 GLU B CA 1
ATOM 9356 C C . GLU B 1 361 ? 27.875 -2.025 12.305 1 97 361 GLU B C 1
ATOM 9358 O O . GLU B 1 361 ? 27.328 -1.239 11.531 1 97 361 GLU B O 1
ATOM 9363 N N . ASN B 1 362 ? 27.938 -3.354 12.094 1 97.5 362 ASN B N 1
ATOM 9364 C CA . ASN B 1 362 ? 27.219 -3.953 10.977 1 97.5 362 ASN B CA 1
ATOM 9365 C C . ASN B 1 362 ? 25.734 -3.598 11 1 97.5 362 ASN B C 1
ATOM 9367 O O . ASN B 1 362 ? 25.172 -3.223 9.977 1 97.5 362 ASN B O 1
ATOM 9371 N N . VAL B 1 363 ? 25.125 -3.682 12.203 1 98.06 363 VAL B N 1
ATOM 9372 C CA . VAL B 1 363 ? 23.703 -3.396 12.344 1 98.06 363 VAL B CA 1
ATOM 9373 C C . VAL B 1 363 ? 23.438 -1.927 12.023 1 98.06 363 VAL B C 1
ATOM 9375 O O . VAL B 1 363 ? 22.484 -1.603 11.32 1 98.06 363 VAL B O 1
ATOM 9378 N N . HIS B 1 364 ? 24.344 -1.021 12.539 1 97.88 364 HIS B N 1
ATOM 9379 C CA . HIS B 1 364 ? 24.188 0.407 12.289 1 97.88 364 HIS B CA 1
ATOM 9380 C C . HIS B 1 364 ? 24.234 0.718 10.797 1 97.88 364 HIS B C 1
ATOM 9382 O O . HIS B 1 364 ? 23.422 1.477 10.281 1 97.88 364 HIS B O 1
ATOM 9388 N N . GLN B 1 365 ? 25.156 0.065 10.141 1 96.75 365 GLN B N 1
ATOM 9389 C CA . GLN B 1 365 ? 25.359 0.302 8.719 1 96.75 365 GLN B CA 1
ATOM 9390 C C . GLN B 1 365 ? 24.172 -0.234 7.902 1 96.75 365 GLN B C 1
ATOM 9392 O O . GLN B 1 365 ? 23.703 0.428 6.977 1 96.75 365 GLN B O 1
ATOM 9397 N N . VAL B 1 366 ? 23.703 -1.376 8.234 1 96.62 366 VAL B N 1
ATOM 9398 C CA . VAL B 1 366 ? 22.609 -2.008 7.488 1 96.62 366 VAL B CA 1
ATOM 9399 C C . VAL B 1 366 ? 21.328 -1.205 7.668 1 96.62 366 VAL B C 1
ATOM 9401 O O . VAL B 1 366 ? 20.609 -0.937 6.699 1 96.62 366 VAL B O 1
ATOM 9404 N N . LEU B 1 367 ? 21.031 -0.773 8.898 1 97.12 367 LEU B N 1
ATOM 9405 C CA . LEU B 1 367 ? 19.828 -0.01 9.156 1 97.12 367 LEU B CA 1
ATOM 9406 C C . LEU B 1 367 ? 19.906 1.369 8.508 1 97.12 367 LEU B C 1
ATOM 9408 O O . LEU B 1 367 ? 18.891 1.896 8.039 1 97.12 367 LEU B O 1
ATOM 9412 N N . ALA B 1 368 ? 21.109 1.917 8.492 1 95.56 368 ALA B N 1
ATOM 9413 C CA . ALA B 1 368 ? 21.312 3.197 7.82 1 95.56 368 ALA B CA 1
ATOM 9414 C C . ALA B 1 368 ? 21.016 3.078 6.324 1 95.56 368 ALA B C 1
ATOM 9416 O O . ALA B 1 368 ? 20.344 3.934 5.746 1 95.56 368 ALA B O 1
ATOM 9417 N N . SER B 1 369 ? 21.5 2.012 5.742 1 93.75 369 SER B N 1
ATOM 9418 C CA . SER B 1 369 ? 21.312 1.791 4.312 1 93.75 369 SER B CA 1
ATOM 9419 C C . SER B 1 369 ? 19.859 1.463 3.984 1 93.75 369 SER B C 1
ATOM 9421 O O . SER B 1 369 ? 19.375 1.78 2.895 1 93.75 369 SER B O 1
ATOM 9423 N N . ALA B 1 370 ? 19.219 0.851 4.91 1 94.25 370 ALA B N 1
ATOM 9424 C CA . ALA B 1 370 ? 17.828 0.422 4.691 1 94.25 370 ALA B CA 1
ATOM 9425 C C . ALA B 1 370 ? 16.859 1.578 4.906 1 94.25 370 ALA B C 1
ATOM 9427 O O . ALA B 1 370 ? 15.688 1.49 4.523 1 94.25 370 ALA B O 1
ATOM 9428 N N . ASN B 1 371 ? 17.344 2.709 5.469 1 95.19 371 ASN B N 1
ATOM 9429 C CA . ASN B 1 371 ? 16.484 3.857 5.758 1 95.19 371 ASN B CA 1
ATOM 9430 C C . ASN B 1 371 ? 15.898 4.457 4.48 1 95.19 371 ASN B C 1
ATOM 9432 O O . ASN B 1 371 ? 16.641 4.973 3.639 1 95.19 371 ASN B O 1
ATOM 9436 N N . PRO B 1 372 ? 14.633 4.426 4.312 1 91.12 372 PRO B N 1
ATOM 9437 C CA . PRO B 1 372 ? 14.062 4.977 3.082 1 91.12 372 PRO B CA 1
ATOM 9438 C C . PRO B 1 372 ? 14.141 6.5 3.025 1 91.12 372 PRO B C 1
ATOM 9440 O O . PRO B 1 372 ? 14.109 7.086 1.94 1 91.12 372 PRO B O 1
ATOM 9443 N N . GLY B 1 373 ? 14.25 7.121 4.246 1 91.25 373 GLY B N 1
ATOM 9444 C CA . GLY B 1 373 ? 14.164 8.57 4.27 1 91.25 373 GLY B CA 1
ATOM 9445 C C . GLY B 1 373 ? 12.797 9.102 3.895 1 91.25 373 GLY B C 1
ATOM 9446 O O . GLY B 1 373 ? 11.852 8.328 3.715 1 91.25 373 GLY B O 1
ATOM 9447 N N . TYR B 1 374 ? 12.602 10.391 3.975 1 90.12 374 TYR B N 1
ATOM 9448 C CA . TYR B 1 374 ? 11.414 11.109 3.535 1 90.12 374 TYR B CA 1
ATOM 9449 C C . TYR B 1 374 ? 10.156 10.523 4.164 1 90.12 374 TYR B C 1
ATOM 9451 O O . TYR B 1 374 ? 9.211 10.156 3.457 1 90.12 374 TYR B O 1
ATOM 9459 N N . PRO B 1 375 ? 10.102 10.492 5.469 1 91.88 375 PRO B N 1
ATOM 9460 C CA . PRO B 1 375 ? 8.93 9.945 6.148 1 91.88 375 PRO B CA 1
ATOM 9461 C C . PRO B 1 375 ? 7.637 10.664 5.77 1 91.88 375 PRO B C 1
ATOM 9463 O O . PRO B 1 375 ? 6.543 10.156 6.027 1 91.88 375 PRO B O 1
ATOM 9466 N N . GLU B 1 376 ? 7.695 11.859 5.09 1 85.44 376 GLU B N 1
ATOM 9467 C CA . GLU B 1 376 ? 6.508 12.594 4.664 1 85.44 376 GLU B CA 1
ATOM 9468 C C . GLU B 1 376 ? 5.812 11.891 3.504 1 85.44 376 GLU B C 1
ATOM 9470 O O . GLU B 1 376 ? 4.652 12.18 3.203 1 85.44 376 GLU B O 1
ATOM 9475 N N . ASP B 1 377 ? 6.562 10.992 2.891 1 83.94 377 ASP B N 1
ATOM 9476 C CA . ASP B 1 377 ? 6 10.188 1.811 1 83.94 377 ASP B CA 1
ATOM 9477 C C . ASP B 1 377 ? 5.449 8.867 2.342 1 83.94 377 ASP B C 1
ATOM 9479 O O . ASP B 1 377 ? 6.207 8.016 2.814 1 83.94 377 ASP B O 1
ATOM 9483 N N . GLU B 1 378 ? 4.191 8.68 2.203 1 79.62 378 GLU B N 1
ATOM 9484 C CA . GLU B 1 378 ? 3.52 7.5 2.74 1 79.62 378 GLU B CA 1
ATOM 9485 C C . GLU B 1 378 ? 4.078 6.219 2.129 1 79.62 378 GLU B C 1
ATOM 9487 O O . GLU B 1 378 ? 4.02 5.152 2.746 1 79.62 378 GLU B O 1
ATOM 9492 N N . LYS B 1 379 ? 4.633 6.332 0.937 1 82.12 379 LYS B N 1
ATOM 9493 C CA . LYS B 1 379 ? 5.176 5.164 0.252 1 82.12 379 LYS B CA 1
ATOM 9494 C C . LYS B 1 379 ? 6.379 4.594 1.003 1 82.12 379 LYS B C 1
ATOM 9496 O O . LYS B 1 379 ? 6.762 3.441 0.789 1 82.12 379 LYS B O 1
ATOM 9501 N N . THR B 1 380 ? 6.941 5.367 1.926 1 89.88 380 THR B N 1
ATOM 9502 C CA . THR B 1 380 ? 8.125 4.922 2.648 1 89.88 380 THR B CA 1
ATOM 9503 C C . THR B 1 380 ? 7.742 4.32 3.998 1 89.88 380 THR B C 1
ATOM 9505 O O . THR B 1 380 ? 8.594 3.77 4.703 1 89.88 380 THR B O 1
ATOM 9508 N N . TRP B 1 381 ? 6.508 4.348 4.422 1 88.31 381 TRP B N 1
ATOM 9509 C CA . TRP B 1 381 ? 6.066 4.039 5.777 1 88.31 381 TRP B CA 1
ATOM 9510 C C . TRP B 1 381 ? 6.328 2.578 6.117 1 88.31 381 TRP B C 1
ATOM 9512 O O . TRP B 1 381 ? 6.676 2.252 7.254 1 88.31 381 TRP B O 1
ATOM 9522 N N . ASP B 1 382 ? 6.164 1.666 5.145 1 88.25 382 ASP B N 1
ATOM 9523 C CA . ASP B 1 382 ? 6.422 0.254 5.406 1 88.25 382 ASP B CA 1
ATOM 9524 C C . ASP B 1 382 ? 7.863 0.031 5.852 1 88.25 382 ASP B C 1
ATOM 9526 O O . ASP B 1 382 ? 8.125 -0.776 6.746 1 88.25 382 ASP B O 1
ATOM 9530 N N . GLY B 1 383 ? 8.703 0.736 5.23 1 92 383 GLY B N 1
ATOM 9531 C CA . GLY B 1 383 ? 10.102 0.63 5.605 1 92 383 GLY B CA 1
ATOM 9532 C C . GLY B 1 383 ? 10.391 1.145 7.004 1 92 383 GLY B C 1
ATOM 9533 O O . GLY B 1 383 ? 11.102 0.501 7.773 1 92 383 GLY B O 1
ATOM 9534 N N . HIS B 1 384 ? 9.812 2.289 7.352 1 94.12 384 HIS B N 1
ATOM 9535 C CA . HIS B 1 384 ? 10 2.861 8.68 1 94.12 384 HIS B CA 1
ATOM 9536 C C . HIS B 1 384 ? 9.398 1.962 9.758 1 94.12 384 HIS B C 1
ATOM 9538 O O . HIS B 1 384 ? 9.984 1.79 10.828 1 94.12 384 HIS B O 1
ATOM 9544 N N . ALA B 1 385 ? 8.234 1.393 9.43 1 90.25 385 ALA B N 1
ATOM 9545 C CA . ALA B 1 385 ? 7.555 0.51 10.375 1 90.25 385 ALA B CA 1
ATOM 9546 C C . ALA B 1 385 ? 8.406 -0.715 10.688 1 90.25 385 ALA B C 1
ATOM 9548 O O . ALA B 1 385 ? 8.414 -1.199 11.82 1 90.25 385 ALA B O 1
ATOM 9549 N N . GLU B 1 386 ? 9.055 -1.203 9.719 1 92.25 386 GLU B N 1
ATOM 9550 C CA . GLU B 1 386 ? 9.859 -2.406 9.914 1 92.25 386 GLU B CA 1
ATOM 9551 C C . GLU B 1 386 ? 11.148 -2.098 10.672 1 92.25 386 GLU B C 1
ATOM 9553 O O . GLU B 1 386 ? 11.633 -2.924 11.445 1 92.25 386 GLU B O 1
ATOM 9558 N N . ILE B 1 387 ? 11.766 -0.923 10.523 1 96.06 387 ILE B N 1
ATOM 9559 C CA . ILE B 1 387 ? 13.031 -0.533 11.125 1 96.06 387 ILE B CA 1
ATOM 9560 C C . ILE B 1 387 ? 12.82 -0.156 12.586 1 96.06 387 ILE B C 1
ATOM 9562 O O . ILE B 1 387 ? 13.695 -0.393 13.43 1 96.06 387 ILE B O 1
ATOM 9566 N N . GLY B 1 388 ? 11.695 0.367 12.93 1 94.38 388 GLY B N 1
ATOM 9567 C CA . GLY B 1 388 ? 11.375 0.988 14.211 1 94.38 388 GLY B CA 1
ATOM 9568 C C . GLY B 1 388 ? 11.773 0.141 15.398 1 94.38 388 GLY B C 1
ATOM 9569 O O . GLY B 1 388 ? 12.547 0.586 16.25 1 94.38 388 GLY B O 1
ATOM 9570 N N . PRO B 1 389 ? 11.383 -1.145 15.414 1 92.31 389 PRO B N 1
ATOM 9571 C CA . PRO B 1 389 ? 11.625 -1.99 16.578 1 92.31 389 PRO B CA 1
ATOM 9572 C C . PRO B 1 389 ? 13.109 -2.256 16.812 1 92.31 389 PRO B C 1
ATOM 9574 O O . PRO B 1 389 ? 13.492 -2.742 17.891 1 92.31 389 PRO B O 1
ATOM 9577 N N . HIS B 1 390 ? 13.945 -1.933 15.891 1 94.81 390 HIS B N 1
ATOM 9578 C CA . HIS B 1 390 ? 15.359 -2.285 15.984 1 94.81 390 HIS B CA 1
ATOM 9579 C C . HIS B 1 390 ? 16.203 -1.087 16.422 1 94.81 390 HIS B C 1
ATOM 9581 O O . HIS B 1 390 ? 17.375 -1.238 16.766 1 94.81 390 HIS B O 1
ATOM 9587 N N . ILE B 1 391 ? 15.633 0.09 16.484 1 96.25 391 ILE B N 1
ATOM 9588 C CA . ILE B 1 391 ? 16.375 1.33 16.672 1 96.25 391 ILE B CA 1
ATOM 9589 C C . ILE B 1 391 ? 16.938 1.381 18.094 1 96.25 391 ILE B C 1
ATOM 9591 O O . ILE B 1 391 ? 18.156 1.563 18.281 1 96.25 391 ILE B O 1
ATOM 9595 N N . VAL B 1 392 ? 16.125 1.142 19.062 1 93.12 392 VAL B N 1
ATOM 9596 C CA . VAL B 1 392 ? 16.531 1.281 20.453 1 93.12 392 VAL B CA 1
ATOM 9597 C C . VAL B 1 392 ? 17.453 0.127 20.844 1 93.12 392 VAL B C 1
ATOM 9599 O O . VAL B 1 392 ? 18.531 0.346 21.375 1 93.12 392 VAL B O 1
ATOM 9602 N N . PRO B 1 393 ? 17.094 -1.122 20.453 1 92.44 393 PRO B N 1
ATOM 9603 C CA . PRO B 1 393 ? 18.016 -2.223 20.781 1 92.44 393 PRO B CA 1
ATOM 9604 C C . PRO B 1 393 ? 19.375 -2.066 20.125 1 92.44 393 PRO B C 1
ATOM 9606 O O . PRO B 1 393 ? 20.391 -2.451 20.719 1 92.44 393 PRO B O 1
ATOM 9609 N N . ALA B 1 394 ? 19.438 -1.521 18.969 1 96.31 394 ALA B N 1
ATOM 9610 C CA . ALA B 1 394 ? 20.688 -1.373 18.25 1 96.31 394 ALA B CA 1
ATOM 9611 C C . ALA B 1 394 ? 21.516 -0.21 18.797 1 96.31 394 ALA B C 1
ATOM 9613 O O . ALA B 1 394 ? 22.703 -0.1 18.531 1 96.31 394 ALA B O 1
ATOM 9614 N N . GLY B 1 395 ? 20.875 0.64 19.531 1 96.62 395 GLY B N 1
ATOM 9615 C CA . GLY B 1 395 ? 21.562 1.811 20.062 1 96.62 395 GLY B CA 1
ATOM 9616 C C . GLY B 1 395 ? 21.922 2.822 18.984 1 96.62 395 GLY B C 1
ATOM 9617 O O . GLY B 1 395 ? 23.031 3.35 18.969 1 96.62 395 GLY B O 1
ATOM 9618 N N . LEU B 1 396 ? 20.953 3.072 18.078 1 97.44 396 LEU B N 1
ATOM 9619 C CA . LEU B 1 396 ? 21.25 3.961 16.953 1 97.44 396 LEU B CA 1
ATOM 9620 C C . LEU B 1 396 ? 21.453 5.395 17.438 1 97.44 396 LEU B C 1
ATOM 9622 O O . LEU B 1 396 ? 22.172 6.172 16.797 1 97.44 396 LEU B O 1
ATOM 9626 N N . VAL B 1 397 ? 20.859 5.848 18.562 1 96.69 397 VAL B N 1
ATOM 9627 C CA . VAL B 1 397 ? 20.969 7.207 19.078 1 96.69 397 VAL B CA 1
ATOM 9628 C C . VAL B 1 397 ? 22.438 7.527 19.391 1 96.69 397 VAL B C 1
ATOM 9630 O O . VAL B 1 397 ? 22.906 8.625 19.109 1 96.69 397 VAL B O 1
ATOM 9633 N N . ASP B 1 398 ? 23.125 6.535 19.906 1 93.69 398 ASP B N 1
ATOM 9634 C CA . ASP B 1 398 ? 24.5 6.742 20.312 1 93.69 398 ASP B CA 1
ATOM 9635 C C . ASP B 1 398 ? 25.469 6.277 19.234 1 93.69 398 ASP B C 1
ATOM 9637 O O . ASP B 1 398 ? 26.656 6.031 19.5 1 93.69 398 ASP B O 1
ATOM 9641 N N . SER B 1 399 ? 25.031 6.156 18.031 1 95.31 399 SER B N 1
ATOM 9642 C CA . SER B 1 399 ? 25.859 5.578 16.984 1 95.31 399 SER B CA 1
ATOM 9643 C C . SER B 1 399 ? 26.906 6.566 16.5 1 95.31 399 SER B C 1
ATOM 9645 O O . SER B 1 399 ? 26.656 7.773 16.453 1 95.31 399 SER B O 1
ATOM 9647 N N . ASP B 1 400 ? 28.031 6.082 16.031 1 92.25 400 ASP B N 1
ATOM 9648 C CA . ASP B 1 400 ? 29.062 6.891 15.391 1 92.25 400 ASP B CA 1
ATOM 9649 C C . ASP B 1 400 ? 28.828 7.008 13.891 1 92.25 400 ASP B C 1
ATOM 9651 O O . ASP B 1 400 ? 29.516 7.766 13.203 1 92.25 400 ASP B O 1
ATOM 9655 N N . VAL B 1 401 ? 27.891 6.25 13.43 1 91.75 401 VAL B N 1
ATOM 9656 C CA . VAL B 1 401 ? 27.547 6.262 12.008 1 91.75 401 VAL B CA 1
ATOM 9657 C C . VAL B 1 401 ? 26.484 7.336 11.742 1 91.75 401 VAL B C 1
ATOM 9659 O O . VAL B 1 401 ? 25.375 7.266 12.266 1 91.75 401 VAL B O 1
ATOM 9662 N N . ALA B 1 402 ? 26.828 8.32 10.922 1 89.88 402 ALA B N 1
ATOM 9663 C CA . ALA B 1 402 ? 25.953 9.461 10.664 1 89.88 402 ALA B CA 1
ATOM 9664 C C . ALA B 1 402 ? 24.609 9 10.094 1 89.88 402 ALA B C 1
ATOM 9666 O O . ALA B 1 402 ? 23.547 9.516 10.484 1 89.88 402 ALA B O 1
ATOM 9667 N N . GLY B 1 403 ? 24.688 8.031 9.188 1 91.81 403 GLY B N 1
ATOM 9668 C CA . GLY B 1 403 ? 23.453 7.516 8.602 1 91.81 403 GLY B CA 1
ATOM 9669 C C . GLY B 1 403 ? 22.531 6.887 9.609 1 91.81 403 GLY B C 1
ATOM 9670 O O . GLY B 1 403 ? 21.297 6.969 9.469 1 91.81 403 GLY B O 1
ATOM 9671 N N . ALA B 1 404 ? 23.125 6.242 10.633 1 95.19 404 ALA B N 1
ATOM 9672 C CA . ALA B 1 404 ? 22.328 5.609 11.68 1 95.19 404 ALA B CA 1
ATOM 9673 C C . ALA B 1 404 ? 21.594 6.652 12.523 1 95.19 404 ALA B C 1
ATOM 9675 O O . ALA B 1 404 ? 20.453 6.434 12.938 1 95.19 404 ALA B O 1
ATOM 9676 N N . ARG B 1 405 ? 22.234 7.777 12.734 1 95.19 405 ARG B N 1
ATOM 9677 C CA . ARG B 1 405 ? 21.594 8.859 13.484 1 95.19 405 ARG B CA 1
ATOM 9678 C C . ARG B 1 405 ? 20.438 9.469 12.688 1 95.19 405 ARG B C 1
ATOM 9680 O O . ARG B 1 405 ? 19.422 9.859 13.266 1 95.19 405 ARG B O 1
ATOM 9687 N N . GLN B 1 406 ? 20.625 9.523 11.391 1 93.81 406 GLN B N 1
ATOM 9688 C CA . GLN B 1 406 ? 19.547 10.023 10.531 1 93.81 406 GLN B CA 1
ATOM 9689 C C . GLN B 1 406 ? 18.312 9.133 10.625 1 93.81 406 GLN B C 1
ATOM 9691 O O . GLN B 1 406 ? 17.188 9.617 10.531 1 93.81 406 GLN B O 1
ATOM 9696 N N . VAL B 1 407 ? 18.562 7.809 10.805 1 96.56 407 VAL B N 1
ATOM 9697 C CA . VAL B 1 407 ? 17.453 6.879 10.969 1 96.56 407 VAL B CA 1
ATOM 9698 C C . VAL B 1 407 ? 16.594 7.297 12.164 1 96.56 407 VAL B C 1
ATOM 9700 O O . VAL B 1 407 ? 15.367 7.227 12.109 1 96.56 407 VAL B O 1
ATOM 9703 N N . VAL B 1 408 ? 17.219 7.77 13.219 1 97.69 408 VAL B N 1
ATOM 9704 C CA . VAL B 1 408 ? 16.547 8.148 14.461 1 97.69 408 VAL B CA 1
ATOM 9705 C C . VAL B 1 408 ? 15.625 9.336 14.195 1 97.69 408 VAL B C 1
ATOM 9707 O O . VAL B 1 408 ? 14.461 9.328 14.609 1 97.69 408 VAL B O 1
ATOM 9710 N N . ILE B 1 409 ? 16.094 10.289 13.453 1 96.06 409 ILE B N 1
ATOM 9711 C CA . ILE B 1 409 ? 15.32 11.492 13.148 1 96.06 409 ILE B CA 1
ATOM 9712 C C . ILE B 1 409 ? 14.133 11.125 12.258 1 96.06 409 ILE B C 1
ATOM 9714 O O . ILE B 1 409 ? 13 11.555 12.516 1 96.06 409 ILE B O 1
ATOM 9718 N N . ASP B 1 410 ? 14.414 10.375 11.211 1 96.12 410 ASP B N 1
ATOM 9719 C CA . ASP B 1 410 ? 13.367 9.977 10.281 1 96.12 410 ASP B CA 1
ATOM 9720 C C . ASP B 1 410 ? 12.289 9.156 10.992 1 96.12 410 ASP B C 1
ATOM 9722 O O . ASP B 1 410 ? 11.102 9.305 10.711 1 96.12 410 ASP B O 1
ATOM 9726 N N . GLN B 1 411 ? 12.734 8.312 11.938 1 96.94 411 GLN B N 1
ATOM 9727 C CA . GLN B 1 411 ? 11.789 7.488 12.688 1 96.94 411 GLN B CA 1
ATOM 9728 C C . GLN B 1 411 ? 10.914 8.352 13.594 1 96.94 411 GLN B C 1
ATOM 9730 O O . GLN B 1 411 ? 9.711 8.125 13.695 1 96.94 411 GLN B O 1
ATOM 9735 N N . ALA B 1 412 ? 11.547 9.305 14.273 1 97 412 ALA B N 1
ATOM 9736 C CA . ALA B 1 412 ? 10.773 10.203 15.141 1 97 412 ALA B CA 1
ATOM 9737 C C . ALA B 1 412 ? 9.727 10.961 14.336 1 97 412 ALA B C 1
ATOM 9739 O O . ALA B 1 412 ? 8.594 11.133 14.797 1 97 412 ALA B O 1
ATOM 9740 N N . THR B 1 413 ? 10.102 11.398 13.188 1 95.5 413 THR B N 1
ATOM 9741 C CA . THR B 1 413 ? 9.18 12.102 12.312 1 95.5 413 THR B CA 1
ATOM 9742 C C . THR B 1 413 ? 8.062 11.172 11.844 1 95.5 413 THR B C 1
ATOM 9744 O O . THR B 1 413 ? 6.887 11.547 11.852 1 95.5 413 THR B O 1
ATOM 9747 N N . TYR B 1 414 ? 8.422 9.93 11.422 1 94.12 414 TYR B N 1
ATOM 9748 C CA . TYR B 1 414 ? 7.441 8.93 11.008 1 94.12 414 TYR B CA 1
ATOM 9749 C C . TYR B 1 414 ? 6.422 8.672 12.109 1 94.12 414 TYR B C 1
ATOM 9751 O O . TYR B 1 414 ? 5.215 8.656 11.859 1 94.12 414 TYR B O 1
ATOM 9759 N N . LEU B 1 415 ? 6.934 8.508 13.375 1 93.12 415 LEU B N 1
ATOM 9760 C CA . LEU B 1 415 ? 6.062 8.227 14.508 1 93.12 415 LEU B CA 1
ATOM 9761 C C . LEU B 1 415 ? 5.07 9.367 14.719 1 93.12 415 LEU B C 1
ATOM 9763 O O . LEU B 1 415 ? 3.893 9.133 15 1 93.12 415 LEU B O 1
ATOM 9767 N N . ARG B 1 416 ? 5.484 10.578 14.555 1 90.25 416 ARG B N 1
ATOM 9768 C CA . ARG B 1 416 ? 4.605 11.734 14.664 1 90.25 416 ARG B CA 1
ATOM 9769 C C . ARG B 1 416 ? 3.52 11.703 13.594 1 90.25 416 ARG B C 1
ATOM 9771 O O . ARG B 1 416 ? 2.344 11.922 13.883 1 90.25 416 ARG B O 1
ATOM 9778 N N . LEU B 1 417 ? 3.889 11.352 12.391 1 85.81 417 LEU B N 1
ATOM 9779 C CA . LEU B 1 417 ? 2.99 11.414 11.242 1 85.81 417 LEU B CA 1
ATOM 9780 C C . LEU B 1 417 ? 1.934 10.312 11.32 1 85.81 417 LEU B C 1
ATOM 9782 O O . LEU B 1 417 ? 0.795 10.508 10.891 1 85.81 417 LEU B O 1
ATOM 9786 N N . ILE B 1 418 ? 2.293 9.18 11.906 1 80.25 418 ILE B N 1
ATOM 9787 C CA . ILE B 1 418 ? 1.32 8.094 12 1 80.25 418 ILE B CA 1
ATOM 9788 C C . ILE B 1 418 ? 0.47 8.266 13.258 1 80.25 418 ILE B C 1
ATOM 9790 O O . ILE B 1 418 ? -0.448 7.48 13.5 1 80.25 418 ILE B O 1
ATOM 9794 N N . GLY B 1 419 ? 0.846 9.289 14.164 1 79.94 419 GLY B N 1
ATOM 9795 C CA . GLY B 1 419 ? 0.001 9.641 15.297 1 79.94 419 GLY B CA 1
ATOM 9796 C C . GLY B 1 419 ? 0.514 9.102 16.625 1 79.94 419 GLY B C 1
ATOM 9797 O O . GLY B 1 419 ? -0.137 9.258 17.656 1 79.94 419 GLY B O 1
ATOM 9798 N N . ASP B 1 420 ? 1.635 8.398 16.625 1 87.12 420 ASP B N 1
ATOM 9799 C CA . ASP B 1 420 ? 2.264 8.008 17.891 1 87.12 420 ASP B CA 1
ATOM 9800 C C . ASP B 1 420 ? 3.105 9.148 18.453 1 87.12 420 ASP B C 1
ATOM 9802 O O . ASP B 1 420 ? 4.332 9.047 18.516 1 87.12 420 ASP B O 1
ATOM 9806 N N . LEU B 1 421 ? 2.479 10.094 19 1 87 421 LEU B N 1
ATOM 9807 C CA . LEU B 1 421 ? 3.115 11.32 19.453 1 87 421 LEU B CA 1
ATOM 9808 C C . LEU B 1 421 ? 4.035 11.055 20.641 1 87 421 LEU B C 1
ATOM 9810 O O . LEU B 1 421 ? 5.121 11.633 20.734 1 87 421 LEU B O 1
ATOM 9814 N N . ASP B 1 422 ? 3.605 10.172 21.516 1 86.94 422 ASP B N 1
ATOM 9815 C CA . ASP B 1 422 ? 4.438 9.844 22.656 1 86.94 422 ASP B CA 1
ATOM 9816 C C . ASP B 1 422 ? 5.723 9.141 22.234 1 86.94 422 ASP B C 1
ATOM 9818 O O . ASP B 1 422 ? 6.797 9.406 22.781 1 86.94 422 ASP B O 1
ATOM 9822 N N . GLY B 1 423 ? 5.512 8.211 21.297 1 90.81 423 GLY B N 1
ATOM 9823 C CA . GLY B 1 423 ? 6.695 7.555 20.75 1 90.81 423 GLY B CA 1
ATOM 9824 C C . GLY B 1 423 ? 7.66 8.516 20.094 1 90.81 423 GLY B C 1
ATOM 9825 O O . GLY B 1 423 ? 8.875 8.414 20.281 1 90.81 423 GLY B O 1
ATOM 9826 N N . SER B 1 424 ? 7.137 9.445 19.328 1 94.75 424 SER B N 1
ATOM 9827 C CA . SER B 1 424 ? 7.949 10.477 18.703 1 94.75 424 SER B CA 1
ATOM 9828 C C . SER B 1 424 ? 8.68 11.32 19.734 1 94.75 424 SER B C 1
ATOM 9830 O O . SER B 1 424 ? 9.883 11.562 19.625 1 94.75 424 SER B O 1
ATOM 9832 N N . ARG B 1 425 ? 7.969 11.734 20.781 1 94.38 425 ARG B N 1
ATOM 9833 C CA . ARG B 1 425 ? 8.539 12.555 21.828 1 94.38 425 ARG B CA 1
ATOM 9834 C C . ARG B 1 425 ? 9.688 11.836 22.531 1 94.38 425 ARG B C 1
ATOM 9836 O O . ARG B 1 425 ? 10.773 12.398 22.703 1 94.38 425 ARG B O 1
ATOM 9843 N N . ARG B 1 426 ? 9.477 10.562 22.938 1 94.56 426 ARG B N 1
ATOM 9844 C CA . ARG B 1 426 ? 10.477 9.805 23.672 1 94.56 426 ARG B CA 1
ATOM 9845 C C . ARG B 1 426 ? 11.758 9.641 22.859 1 94.56 426 ARG B C 1
ATOM 9847 O O . ARG B 1 426 ? 12.852 9.852 23.391 1 94.56 426 ARG B O 1
ATOM 9854 N N . LEU B 1 427 ? 11.594 9.242 21.625 1 96.5 427 LEU B N 1
ATOM 9855 C CA . LEU B 1 427 ? 12.75 9.016 20.766 1 96.5 427 LEU B CA 1
ATOM 9856 C C . LEU B 1 427 ? 13.5 10.32 20.5 1 96.5 427 LEU B C 1
ATOM 9858 O O . LEU B 1 427 ? 14.727 10.367 20.578 1 96.5 427 LEU B O 1
ATOM 9862 N N . ALA B 1 428 ? 12.781 11.398 20.188 1 98 428 ALA B N 1
ATOM 9863 C CA . ALA B 1 428 ? 13.391 12.695 19.906 1 98 428 ALA B CA 1
ATOM 9864 C C . ALA B 1 428 ? 14.055 13.258 21.172 1 98 428 ALA B C 1
ATOM 9866 O O . ALA B 1 428 ? 15.141 13.836 21.094 1 98 428 ALA B O 1
ATOM 9867 N N . GLU B 1 429 ? 13.375 13.117 22.281 1 97.56 429 GLU B N 1
ATOM 9868 C CA . GLU B 1 429 ? 13.93 13.609 23.531 1 97.56 429 GLU B CA 1
ATOM 9869 C C . GLU B 1 429 ? 15.234 12.891 23.875 1 97.56 429 GLU B C 1
ATOM 9871 O O . GLU B 1 429 ? 16.203 13.531 24.281 1 97.56 429 GLU B O 1
ATOM 9876 N N . ASN B 1 430 ? 15.188 11.586 23.766 1 97.19 430 ASN B N 1
ATOM 9877 C CA . ASN B 1 430 ? 16.406 10.812 23.984 1 97.19 430 ASN B CA 1
ATOM 9878 C C . ASN B 1 430 ? 17.531 11.273 23.062 1 97.19 430 ASN B C 1
ATOM 9880 O O . ASN B 1 430 ? 18.672 11.43 23.484 1 97.19 430 ASN B O 1
ATOM 9884 N N . ALA B 1 431 ? 17.266 11.461 21.781 1 97.81 431 ALA B N 1
ATOM 9885 C CA . ALA B 1 431 ? 18.266 11.914 20.797 1 97.81 431 ALA B CA 1
ATOM 9886 C C . ALA B 1 431 ? 18.844 13.273 21.188 1 97.81 431 ALA B C 1
ATOM 9888 O O . ALA B 1 431 ? 20.062 13.453 21.203 1 97.81 431 ALA B O 1
ATOM 9889 N N . VAL B 1 432 ? 17.953 14.219 21.562 1 97.56 432 VAL B N 1
ATOM 9890 C CA . VAL B 1 432 ? 18.391 15.562 21.938 1 97.56 432 VAL B CA 1
ATOM 9891 C C . VAL B 1 432 ? 19.328 15.492 23.141 1 97.56 432 VAL B C 1
ATOM 9893 O O . VAL B 1 432 ? 20.375 16.125 23.156 1 97.56 432 VAL B O 1
ATOM 9896 N N . ASP B 1 433 ? 18.953 14.727 24.125 1 96.75 433 ASP B N 1
ATOM 9897 C CA . ASP B 1 433 ? 19.719 14.617 25.359 1 96.75 433 ASP B CA 1
ATOM 9898 C C . ASP B 1 433 ? 21.125 14.055 25.094 1 96.75 433 ASP B C 1
ATOM 9900 O O . ASP B 1 433 ? 22.109 14.57 25.609 1 96.75 433 ASP B O 1
ATOM 9904 N N . VAL B 1 434 ? 21.156 13.055 24.281 1 96.81 434 VAL B N 1
ATOM 9905 C CA . VAL B 1 434 ? 22.422 12.359 24 1 96.81 434 VAL B CA 1
ATOM 9906 C C . VAL B 1 434 ? 23.281 13.195 23.062 1 96.81 434 VAL B C 1
ATOM 9908 O O . VAL B 1 434 ? 24.484 13.352 23.281 1 96.81 434 VAL B O 1
ATOM 9911 N N . TRP B 1 435 ? 22.734 13.727 22.031 1 97.19 435 TRP B N 1
ATOM 9912 C CA . TRP B 1 435 ? 23.484 14.391 20.953 1 97.19 435 TRP B CA 1
ATOM 9913 C C . TRP B 1 435 ? 23.984 15.758 21.422 1 97.19 435 TRP B C 1
ATOM 9915 O O . TRP B 1 435 ? 25.031 16.234 20.969 1 97.19 435 TRP B O 1
ATOM 9925 N N . ARG B 1 436 ? 23.25 16.406 22.281 1 95.56 436 ARG B N 1
ATOM 9926 C CA . ARG B 1 436 ? 23.672 17.703 22.812 1 95.56 436 ARG B CA 1
ATOM 9927 C C . ARG B 1 436 ? 25 17.594 23.547 1 95.56 436 ARG B C 1
ATOM 9929 O O . ARG B 1 436 ? 25.828 18.5 23.5 1 95.56 436 ARG B O 1
ATOM 9936 N N . LYS B 1 437 ? 25.219 16.438 24.078 1 93.81 437 LYS B N 1
ATOM 9937 C CA . LYS B 1 437 ? 26.406 16.219 24.906 1 93.81 437 LYS B CA 1
ATOM 9938 C C . LYS B 1 437 ? 27.562 15.695 24.062 1 93.81 437 LYS B C 1
ATOM 9940 O O . LYS B 1 437 ? 28.719 15.734 24.5 1 93.81 437 LYS B O 1
ATOM 9945 N N . ALA B 1 438 ? 27.281 15.242 22.906 1 92 438 ALA B N 1
ATOM 9946 C CA . ALA B 1 438 ? 28.281 14.641 22.047 1 92 438 ALA B CA 1
ATOM 9947 C C . ALA B 1 438 ? 28.969 15.688 21.172 1 92 438 ALA B C 1
ATOM 9949 O O . ALA B 1 438 ? 28.703 15.766 19.969 1 92 438 ALA B O 1
ATOM 9950 N N . GLU B 1 439 ? 29.953 16.406 21.594 1 85.88 439 GLU B N 1
ATOM 9951 C CA . GLU B 1 439 ? 30.578 17.531 20.891 1 85.88 439 GLU B CA 1
ATOM 9952 C C . GLU B 1 439 ? 31.656 17.047 19.922 1 85.88 439 GLU B C 1
ATOM 9954 O O . GLU B 1 439 ? 32.062 17.797 19.047 1 85.88 439 GLU B O 1
ATOM 9959 N N . ASN B 1 440 ? 32 15.836 19.938 1 84.62 440 ASN B N 1
ATOM 9960 C CA . ASN B 1 440 ? 33.125 15.352 19.156 1 84.62 440 ASN B CA 1
ATOM 9961 C C . ASN B 1 440 ? 32.688 14.781 17.812 1 84.62 440 ASN B C 1
ATOM 9963 O O . ASN B 1 440 ? 33.531 14.398 17 1 84.62 440 ASN B O 1
ATOM 9967 N N . LEU B 1 441 ? 31.516 14.656 17.547 1 85.44 441 LEU B N 1
ATOM 9968 C CA . LEU B 1 441 ? 31.047 14.07 16.297 1 85.44 441 LEU B CA 1
ATOM 9969 C C . LEU B 1 441 ? 30.422 15.133 15.406 1 85.44 441 LEU B C 1
ATOM 9971 O O . LEU B 1 441 ? 29.781 16.078 15.898 1 85.44 441 LEU B O 1
ATOM 9975 N N . THR B 1 442 ? 30.562 14.93 14.148 1 82.75 442 THR B N 1
ATOM 9976 C CA . THR B 1 442 ? 30.062 15.883 13.164 1 82.75 442 THR B CA 1
ATOM 9977 C C . THR B 1 442 ? 28.547 15.977 13.227 1 82.75 442 THR B C 1
ATOM 9979 O O . THR B 1 442 ? 27.859 14.953 13.242 1 82.75 442 THR B O 1
ATOM 9982 N N . GLY B 1 443 ? 28.094 17.219 13.266 1 84.81 443 GLY B N 1
ATOM 9983 C CA . GLY B 1 443 ? 26.656 17.453 13.211 1 84.81 443 GLY B CA 1
ATOM 9984 C C . GLY B 1 443 ? 25.984 17.328 14.562 1 84.81 443 GLY B C 1
ATOM 9985 O O . GLY B 1 443 ? 24.75 17.438 14.664 1 84.81 443 GLY B O 1
ATOM 9986 N N . LEU B 1 444 ? 26.844 17.062 15.617 1 93.38 444 LEU B N 1
ATOM 9987 C CA . LEU B 1 444 ? 26.281 16.922 16.953 1 93.38 444 LEU B CA 1
ATOM 9988 C C . LEU B 1 444 ? 26.719 18.062 17.859 1 93.38 444 LEU B C 1
ATOM 9990 O O . LEU B 1 444 ? 27.344 19.016 17.391 1 93.38 444 LEU B O 1
ATOM 9994 N N . GLY B 1 445 ? 26.328 18.094 19.094 1 93.31 445 GLY B N 1
ATOM 9995 C CA . GLY B 1 445 ? 26.484 19.219 20 1 93.31 445 GLY B CA 1
ATOM 9996 C C . GLY B 1 445 ? 25.219 20.062 20.141 1 93.31 445 GLY B C 1
ATOM 9997 O O . GLY B 1 445 ? 24.219 19.781 19.484 1 93.31 445 GLY B O 1
ATOM 9998 N N . ALA B 1 446 ? 25.297 21.031 20.859 1 92.5 446 ALA B N 1
ATOM 9999 C CA . ALA B 1 446 ? 24.141 21.859 21.141 1 92.5 446 ALA B CA 1
ATOM 10000 C C . ALA B 1 446 ? 23.641 22.562 19.875 1 92.5 446 ALA B C 1
ATOM 10002 O O . ALA B 1 446 ? 22.438 22.781 19.719 1 92.5 446 ALA B O 1
ATOM 10003 N N . ASP B 1 447 ? 24.562 22.859 18.984 1 93.31 447 ASP B N 1
ATOM 10004 C CA . ASP B 1 447 ? 24.203 23.578 17.766 1 93.31 447 ASP B CA 1
ATOM 10005 C C . ASP B 1 447 ? 24.344 22.703 16.531 1 93.31 447 ASP B C 1
ATOM 10007 O O . ASP B 1 447 ? 24.359 23.203 15.406 1 93.31 447 ASP B O 1
ATOM 10011 N N . GLY B 1 448 ? 24.578 21.406 16.812 1 93.25 448 GLY B N 1
ATOM 10012 C CA . GLY B 1 448 ? 24.703 20.5 15.672 1 93.25 448 GLY B CA 1
ATOM 10013 C C . GLY B 1 448 ? 23.422 20.344 14.883 1 93.25 448 GLY B C 1
ATOM 10014 O O . GLY B 1 448 ? 22.328 20.359 15.461 1 93.25 448 GLY B O 1
ATOM 10015 N N . GLU B 1 449 ? 23.516 20.172 13.594 1 91.94 449 GLU B N 1
ATOM 10016 C CA . GLU B 1 449 ? 22.375 20.078 12.703 1 91.94 449 GLU B CA 1
ATOM 10017 C C . GLU B 1 449 ? 21.406 18.969 13.141 1 91.94 449 GLU B C 1
ATOM 10019 O O . GLU B 1 449 ? 20.203 19.188 13.211 1 91.94 449 GLU B O 1
ATOM 10024 N N . LEU B 1 450 ? 21.938 17.766 13.461 1 93.19 450 LEU B N 1
ATOM 10025 C CA . LEU B 1 450 ? 21.078 16.641 13.82 1 93.19 450 LEU B CA 1
ATOM 10026 C C . LEU B 1 450 ? 20.406 16.891 15.164 1 93.19 450 LEU B C 1
ATOM 10028 O O . LEU B 1 450 ? 19.234 16.516 15.352 1 93.19 450 LEU B O 1
ATOM 10032 N N . THR B 1 451 ? 21.141 17.5 16.094 1 95.94 451 THR B N 1
ATOM 10033 C CA . THR B 1 451 ? 20.578 17.844 17.391 1 95.94 451 THR B CA 1
ATOM 10034 C C . THR B 1 451 ? 19.406 18.797 17.234 1 95.94 451 THR B C 1
ATOM 10036 O O . THR B 1 451 ? 18.359 18.609 17.859 1 95.94 451 THR B O 1
ATOM 10039 N N . LEU B 1 452 ? 19.625 19.797 16.406 1 96 452 LEU B N 1
ATOM 10040 C CA . LEU B 1 452 ? 18.609 20.812 16.188 1 96 452 LEU B CA 1
ATOM 10041 C C . LEU B 1 452 ? 17.391 20.203 15.484 1 96 452 LEU B C 1
ATOM 10043 O O . LEU B 1 452 ? 16.25 20.547 15.805 1 96 452 LEU B O 1
ATOM 10047 N N . LEU B 1 453 ? 17.625 19.312 14.555 1 95.12 453 LEU B N 1
ATOM 10048 C CA . LEU B 1 453 ? 16.531 18.656 13.859 1 95.12 453 LEU B CA 1
ATOM 10049 C C . LEU B 1 453 ? 15.727 17.781 14.82 1 95.12 453 LEU B C 1
ATOM 10051 O O . LEU B 1 453 ? 14.492 17.75 14.758 1 95.12 453 LEU B O 1
ATOM 10055 N N . ALA B 1 454 ? 16.406 17.031 15.688 1 96.88 454 ALA B N 1
ATOM 10056 C CA . ALA B 1 454 ? 15.719 16.25 16.703 1 96.88 454 ALA B CA 1
ATOM 10057 C C . ALA B 1 454 ? 14.906 17.141 17.641 1 96.88 454 ALA B C 1
ATOM 10059 O O . ALA B 1 454 ? 13.789 16.797 18.016 1 96.88 454 ALA B O 1
ATOM 10060 N N . GLY B 1 455 ? 15.508 18.297 18 1 97.31 455 GLY B N 1
ATOM 10061 C CA . GLY B 1 455 ? 14.805 19.266 18.828 1 97.31 455 GLY B CA 1
ATOM 10062 C C . GLY B 1 455 ? 13.539 19.797 18.172 1 97.31 455 GLY B C 1
ATOM 10063 O O . GLY B 1 455 ? 12.523 20 18.828 1 97.31 455 GLY B O 1
ATOM 10064 N N . HIS B 1 456 ? 13.648 20.047 16.922 1 96.75 456 HIS B N 1
ATOM 10065 C CA . HIS B 1 456 ? 12.484 20.516 16.172 1 96.75 456 HIS B CA 1
ATOM 10066 C C . HIS B 1 456 ? 11.359 19.484 16.203 1 96.75 456 HIS B C 1
ATOM 10068 O O . HIS B 1 456 ? 10.203 19.844 16.438 1 96.75 456 HIS B O 1
ATOM 10074 N N . THR B 1 457 ? 11.719 18.25 15.953 1 96.38 457 THR B N 1
ATOM 10075 C CA . THR B 1 457 ? 10.734 17.188 15.992 1 96.38 457 THR B CA 1
ATOM 10076 C C . THR B 1 457 ? 10.133 17.047 17.391 1 96.38 457 THR B C 1
ATOM 10078 O O . THR B 1 457 ? 8.93 16.844 17.547 1 96.38 457 THR B O 1
ATOM 10081 N N . LEU B 1 458 ? 10.961 17.188 18.359 1 97.25 458 LEU B N 1
ATOM 10082 C CA . LEU B 1 458 ? 10.516 17.125 19.75 1 97.25 458 LEU B CA 1
ATOM 10083 C C . LEU B 1 458 ? 9.531 18.25 20.062 1 97.25 458 LEU B C 1
ATOM 10085 O O . LEU B 1 458 ? 8.508 18.031 20.703 1 97.25 458 LEU B O 1
ATOM 10089 N N . ALA B 1 459 ? 9.836 19.438 19.609 1 97.25 459 ALA B N 1
ATOM 10090 C CA . ALA B 1 459 ? 8.969 20.594 19.859 1 97.25 459 ALA B CA 1
ATOM 10091 C C . ALA B 1 459 ? 7.578 20.375 19.266 1 97.25 459 ALA B C 1
ATOM 10093 O O . ALA B 1 459 ? 6.57 20.688 19.906 1 97.25 459 ALA B O 1
ATOM 10094 N N . ILE B 1 460 ? 7.523 19.844 18.156 1 94.56 460 ILE B N 1
ATOM 10095 C CA . ILE B 1 460 ? 6.246 19.578 17.5 1 94.56 460 ILE B CA 1
ATOM 10096 C C . ILE B 1 460 ? 5.465 18.547 18.297 1 94.56 460 ILE B C 1
ATOM 10098 O O . ILE B 1 460 ? 4.273 18.719 18.562 1 94.56 460 ILE B O 1
ATOM 10102 N N . ALA B 1 461 ? 6.152 17.438 18.641 1 92.56 461 ALA B N 1
ATOM 10103 C CA . ALA B 1 461 ? 5.5 16.391 19.422 1 92.56 461 ALA B CA 1
ATOM 10104 C C . ALA B 1 461 ? 4.965 16.922 20.734 1 92.56 461 ALA B C 1
ATOM 10106 O O . ALA B 1 461 ? 3.842 16.594 21.141 1 92.56 461 ALA B O 1
ATOM 10107 N N . LEU B 1 462 ? 5.742 17.766 21.391 1 93.81 462 LEU B N 1
ATOM 10108 C CA . LEU B 1 462 ? 5.34 18.344 22.656 1 93.81 462 LEU B CA 1
ATOM 10109 C C . LEU B 1 462 ? 4.094 19.219 22.5 1 93.81 462 LEU B C 1
ATOM 10111 O O . LEU B 1 462 ? 3.176 19.156 23.312 1 93.81 462 LEU B O 1
ATOM 10115 N N . ARG B 1 463 ? 4.047 19.938 21.516 1 90.25 463 ARG B N 1
ATOM 10116 C CA . ARG B 1 463 ? 2.887 20.797 21.25 1 90.25 463 ARG B CA 1
ATOM 10117 C C . ARG B 1 463 ? 1.634 19.953 21.031 1 90.25 463 ARG B C 1
ATOM 10119 O O . ARG B 1 463 ? 0.581 20.219 21.609 1 90.25 463 ARG B O 1
ATOM 10126 N N . LEU B 1 464 ? 1.809 18.969 20.188 1 83.56 464 LEU B N 1
ATOM 10127 C CA . LEU B 1 464 ? 0.668 18.125 19.828 1 83.56 464 LEU B CA 1
ATOM 10128 C C . LEU B 1 464 ? 0.195 17.328 21.047 1 83.56 464 LEU B C 1
ATOM 10130 O O . LEU B 1 464 ? -0.976 16.953 21.125 1 83.56 464 LEU B O 1
ATOM 10134 N N . LEU B 1 465 ? 1.107 17.141 22.016 1 82.94 465 LEU B N 1
ATOM 10135 C CA . LEU B 1 465 ? 0.768 16.406 23.234 1 82.94 465 LEU B CA 1
ATOM 10136 C C . LEU B 1 465 ? 0.227 17.359 24.297 1 82.94 465 LEU B C 1
ATOM 10138 O O . LEU B 1 465 ? -0.223 16.922 25.359 1 82.94 465 LEU B O 1
ATOM 10142 N N . GLY B 1 466 ? 0.323 18.703 24.094 1 79.81 466 GLY B N 1
ATOM 10143 C CA . GLY B 1 466 ? -0.274 19.672 25 1 79.81 466 GLY B CA 1
ATOM 10144 C C . GLY B 1 466 ? 0.729 20.297 25.953 1 79.81 466 GLY B C 1
ATOM 10145 O O . GLY B 1 466 ? 0.355 21.078 26.844 1 79.81 466 GLY B O 1
ATOM 10146 N N . PHE B 1 467 ? 1.977 19.891 25.797 1 88.19 467 PHE B N 1
ATOM 10147 C CA . PHE B 1 467 ? 3.006 20.547 26.594 1 88.19 467 PHE B CA 1
ATOM 10148 C C . PHE B 1 467 ? 3.369 21.891 26 1 88.19 467 PHE B C 1
ATOM 10150 O O . PHE B 1 467 ? 4.512 22.109 25.594 1 88.19 467 PHE B O 1
ATOM 10157 N N . ASN B 1 468 ? 2.496 22.828 26.125 1 88.88 468 ASN B N 1
ATOM 10158 C CA . ASN B 1 468 ? 2.502 24.047 25.328 1 88.88 468 ASN B CA 1
ATOM 10159 C C . ASN B 1 468 ? 3.689 24.938 25.672 1 88.88 468 ASN B C 1
ATOM 10161 O O . ASN B 1 468 ? 4.398 25.406 24.781 1 88.88 468 ASN B O 1
ATOM 10165 N N . GLU B 1 469 ? 3.953 25.141 26.938 1 90.56 469 GLU B N 1
ATOM 10166 C CA . GLU B 1 469 ? 5.023 26.047 27.359 1 90.56 469 GLU B CA 1
ATOM 10167 C C . GLU B 1 469 ? 6.391 25.5 26.969 1 90.56 469 GLU B C 1
ATOM 10169 O O . GLU B 1 469 ? 7.234 26.234 26.438 1 90.56 469 GLU B O 1
ATOM 10174 N N . ARG B 1 470 ? 6.531 24.219 27.281 1 94.5 470 ARG B N 1
ATOM 10175 C CA . ARG B 1 470 ? 7.789 23.578 26.922 1 94.5 470 ARG B CA 1
ATOM 10176 C C . ARG B 1 470 ? 8 23.578 25.406 1 94.5 470 ARG B C 1
ATOM 10178 O O . ARG B 1 470 ? 9.109 23.812 24.922 1 94.5 470 ARG B O 1
ATOM 10185 N N . ALA B 1 471 ? 6.953 23.297 24.656 1 95.88 471 ALA B N 1
ATOM 10186 C CA . ALA B 1 471 ? 7.008 23.266 23.203 1 95.88 471 ALA B CA 1
ATOM 10187 C C . ALA B 1 471 ? 7.395 24.641 22.656 1 95.88 471 ALA B C 1
ATOM 10189 O O . ALA B 1 471 ? 8.25 24.734 21.766 1 95.88 471 ALA B O 1
ATOM 10190 N N . ARG B 1 472 ? 6.805 25.672 23.156 1 95.19 472 ARG B N 1
ATOM 10191 C CA . ARG B 1 472 ? 7.066 27.016 22.688 1 95.19 472 ARG B CA 1
ATOM 10192 C C . ARG B 1 472 ? 8.516 27.422 22.938 1 95.19 472 ARG B C 1
ATOM 10194 O O . ARG B 1 472 ? 9.195 27.922 22.047 1 95.19 472 ARG B O 1
ATOM 10201 N N . ALA B 1 473 ? 8.953 27.188 24.156 1 97 473 ALA B N 1
ATOM 10202 C CA . ALA B 1 473 ? 10.32 27.547 24.516 1 97 473 ALA B CA 1
ATOM 10203 C C . ALA B 1 473 ? 11.328 26.812 23.625 1 97 473 ALA B C 1
ATOM 10205 O O . ALA B 1 473 ? 12.289 27.422 23.141 1 97 473 ALA B O 1
ATOM 10206 N N . LEU B 1 474 ? 11.062 25.578 23.438 1 97.38 474 LEU B N 1
ATOM 10207 C CA . LEU B 1 474 ? 11.969 24.766 22.641 1 97.38 474 LEU B CA 1
ATOM 10208 C C . LEU B 1 474 ? 11.938 25.188 21.172 1 97.38 474 LEU B C 1
ATOM 10210 O O . LEU B 1 474 ? 12.984 25.281 20.531 1 97.38 474 LEU B O 1
ATOM 10214 N N . ALA B 1 475 ? 10.766 25.406 20.625 1 97.56 475 ALA B N 1
ATOM 10215 C CA . ALA B 1 475 ? 10.625 25.812 19.234 1 97.56 475 ALA B CA 1
ATOM 10216 C C . ALA B 1 475 ? 11.359 27.125 18.969 1 97.56 475 ALA B C 1
ATOM 10218 O O . ALA B 1 475 ? 12.047 27.266 17.969 1 97.56 475 ALA B O 1
ATOM 10219 N N . GLU B 1 476 ? 11.227 28.062 19.875 1 96.75 476 GLU B N 1
ATOM 10220 C CA . GLU B 1 476 ? 11.891 29.359 19.734 1 96.75 476 GLU B CA 1
ATOM 10221 C C . GLU B 1 476 ? 13.406 29.219 19.828 1 96.75 476 GLU B C 1
ATOM 10223 O O . GLU B 1 476 ? 14.141 29.844 19.062 1 96.75 476 GLU B O 1
ATOM 10228 N N . ASP B 1 477 ? 13.82 28.406 20.75 1 97.19 477 ASP B N 1
ATOM 10229 C CA . ASP B 1 477 ? 15.25 28.172 20.922 1 97.19 477 ASP B CA 1
ATOM 10230 C C . ASP B 1 477 ? 15.859 27.547 19.672 1 97.19 477 ASP B C 1
ATOM 10232 O O . ASP B 1 477 ? 16.906 28 19.188 1 97.19 477 ASP B O 1
ATOM 10236 N N . ILE B 1 478 ? 15.234 26.531 19.156 1 97.38 478 ILE B N 1
ATOM 10237 C CA . ILE B 1 478 ? 15.719 25.812 17.984 1 97.38 478 ILE B CA 1
ATOM 10238 C C . ILE B 1 478 ? 15.789 26.766 16.781 1 97.38 478 ILE B C 1
ATOM 10240 O O . ILE B 1 478 ? 16.766 26.766 16.047 1 97.38 478 ILE B O 1
ATOM 10244 N N . TYR B 1 479 ? 14.758 27.578 16.594 1 96.88 479 TYR B N 1
ATOM 10245 C CA . TYR B 1 479 ? 14.727 28.531 15.484 1 96.88 479 TYR B CA 1
ATOM 10246 C C . TYR B 1 479 ? 15.875 29.516 15.57 1 96.88 479 TYR B C 1
ATOM 10248 O O . TYR B 1 479 ? 16.578 29.75 14.586 1 96.88 479 TYR B O 1
ATOM 10256 N N . GLN B 1 480 ? 16.047 30.031 16.734 1 96.56 480 GLN B N 1
ATOM 10257 C CA . GLN B 1 480 ? 17.109 31.016 16.922 1 96.56 480 GLN B CA 1
ATOM 10258 C C . GLN B 1 480 ? 18.469 30.391 16.656 1 96.56 480 GLN B C 1
ATOM 10260 O O . GLN B 1 480 ? 19.328 31.016 16.016 1 96.56 480 GLN B O 1
ATOM 10265 N N . ARG B 1 481 ? 18.703 29.219 17.109 1 96.25 481 ARG B N 1
ATOM 10266 C CA . ARG B 1 481 ? 19.984 28.547 16.922 1 96.25 481 ARG B CA 1
ATOM 10267 C C . ARG B 1 481 ? 20.219 28.219 15.453 1 96.25 481 ARG B C 1
ATOM 10269 O O . ARG B 1 481 ? 21.344 28.391 14.953 1 96.25 481 ARG B O 1
ATOM 10276 N N . MET B 1 482 ? 19.188 27.734 14.766 1 95.94 482 MET B N 1
ATOM 10277 C CA . MET B 1 482 ? 19.328 27.453 13.336 1 95.94 482 MET B CA 1
ATOM 10278 C C . MET B 1 482 ? 19.609 28.719 12.547 1 95.94 482 MET B C 1
ATOM 10280 O O . MET B 1 482 ? 20.438 28.734 11.641 1 95.94 482 MET B O 1
ATOM 10284 N N . ARG B 1 483 ? 18.859 29.766 12.875 1 95.31 483 ARG B N 1
ATOM 10285 C CA . ARG B 1 483 ? 19 31.047 12.188 1 95.31 483 ARG B CA 1
ATOM 10286 C C . ARG B 1 483 ? 20.406 31.609 12.352 1 95.31 483 ARG B C 1
ATOM 10288 O O . ARG B 1 483 ? 20.953 32.219 11.422 1 95.31 483 ARG B O 1
ATOM 10295 N N . ASN B 1 484 ? 21 31.375 13.453 1 94.12 484 ASN B N 1
ATOM 10296 C CA . ASN B 1 484 ? 22.312 31.938 13.781 1 94.12 484 ASN B CA 1
ATOM 10297 C C . ASN B 1 484 ? 23.438 30.984 13.453 1 94.12 484 ASN B C 1
ATOM 10299 O O . ASN B 1 484 ? 24.609 31.312 13.648 1 94.12 484 ASN B O 1
ATOM 10303 N N . SER B 1 485 ? 23.078 29.812 13.016 1 92.19 485 SER B N 1
ATOM 10304 C CA . SER B 1 485 ? 24.094 28.812 12.648 1 92.19 485 SER B CA 1
ATOM 10305 C C . SER B 1 485 ? 24.859 29.234 11.398 1 92.19 485 SER B C 1
ATOM 10307 O O . SER B 1 485 ? 24.25 29.719 10.43 1 92.19 485 SER B O 1
ATOM 10309 N N . SER B 1 486 ? 26.172 29.016 11.414 1 87.62 486 SER B N 1
ATOM 10310 C CA . SER B 1 486 ? 26.984 29.344 10.258 1 87.62 486 SER B CA 1
ATOM 10311 C C . SER B 1 486 ? 26.75 28.344 9.125 1 87.62 486 SER B C 1
ATOM 10313 O O . SER B 1 486 ? 26.922 28.688 7.949 1 87.62 486 SER B O 1
ATOM 10315 N N . GLU B 1 487 ? 26.344 27.172 9.516 1 83.5 487 GLU B N 1
ATOM 10316 C CA . GLU B 1 487 ? 26.141 26.125 8.531 1 83.5 487 GLU B CA 1
ATOM 10317 C C . GLU B 1 487 ? 24.766 26.234 7.871 1 83.5 487 GLU B C 1
ATOM 10319 O O . GLU B 1 487 ? 24.625 25.938 6.684 1 83.5 487 GLU B O 1
ATOM 10324 N N . LEU B 1 488 ? 23.75 26.562 8.531 1 88.88 488 LEU B N 1
ATOM 10325 C CA . LEU B 1 488 ? 22.375 26.562 8.016 1 88.88 488 LEU B CA 1
ATOM 10326 C C . LEU B 1 488 ? 21.984 27.969 7.57 1 88.88 488 LEU B C 1
ATOM 10328 O O . LEU B 1 488 ? 21.797 28.219 6.375 1 88.88 488 LEU B O 1
ATOM 10332 N N . GLY B 1 489 ? 22.016 28.953 8.57 1 90.25 489 GLY B N 1
ATOM 10333 C CA . GLY B 1 489 ? 21.672 30.328 8.25 1 90.25 489 GLY B CA 1
ATOM 10334 C C . GLY B 1 489 ? 20.172 30.547 8.156 1 90.25 489 GLY B C 1
ATOM 10335 O O . GLY B 1 489 ? 19.375 29.625 8.391 1 90.25 489 GLY B O 1
ATOM 10336 N N . PRO B 1 490 ? 19.672 31.734 7.789 1 90.25 490 PRO B N 1
ATOM 10337 C CA . PRO B 1 490 ? 18.266 32.125 7.867 1 90.25 490 PRO B CA 1
ATOM 10338 C C . PRO B 1 490 ? 17.438 31.578 6.707 1 90.25 490 PRO B C 1
ATOM 10340 O O . PRO B 1 490 ? 16.219 31.453 6.824 1 90.25 490 PRO B O 1
ATOM 10343 N N . ASP B 1 491 ? 18.094 31.219 5.641 1 87.38 491 ASP B N 1
ATOM 10344 C CA . ASP B 1 491 ? 17.328 30.875 4.457 1 87.38 491 ASP B CA 1
ATOM 10345 C C . ASP B 1 491 ? 17.391 29.375 4.184 1 87.38 491 ASP B C 1
ATOM 10347 O O . ASP B 1 491 ? 16.844 28.891 3.189 1 87.38 491 ASP B O 1
ATOM 10351 N N . HIS B 1 492 ? 18.109 28.656 5.059 1 87.25 492 HIS B N 1
ATOM 10352 C CA . HIS B 1 492 ? 18.188 27.219 4.891 1 87.25 492 HIS B CA 1
ATOM 10353 C C . HIS B 1 492 ? 16.828 26.562 5.09 1 87.25 492 HIS B C 1
ATOM 10355 O O . HIS B 1 492 ? 16.031 27.016 5.91 1 87.25 492 HIS B O 1
ATOM 10361 N N . ASP B 1 493 ? 16.547 25.453 4.434 1 85.69 493 ASP B N 1
ATOM 10362 C CA . ASP B 1 493 ? 15.258 24.766 4.484 1 85.69 493 ASP B CA 1
ATOM 10363 C C . ASP B 1 493 ? 14.891 24.375 5.918 1 85.69 493 ASP B C 1
ATOM 10365 O O . ASP B 1 493 ? 13.742 24.531 6.332 1 85.69 493 ASP B O 1
ATOM 10369 N N . HIS B 1 494 ? 15.836 23.891 6.691 1 90.31 494 HIS B N 1
ATOM 10370 C CA . HIS B 1 494 ? 15.586 23.5 8.07 1 90.31 494 HIS B CA 1
ATOM 10371 C C . HIS B 1 494 ? 15.211 24.703 8.93 1 90.31 494 HIS B C 1
ATOM 10373 O O . HIS B 1 494 ? 14.359 24.609 9.812 1 90.31 494 HIS B O 1
ATOM 10379 N N . THR B 1 495 ? 15.867 25.844 8.609 1 93.69 495 THR B N 1
ATOM 10380 C CA . THR B 1 495 ? 15.586 27.062 9.359 1 93.69 495 THR B CA 1
ATOM 10381 C C . THR B 1 495 ? 14.188 27.578 9.047 1 93.69 495 THR B C 1
ATOM 10383 O O . THR B 1 495 ? 13.461 28.016 9.953 1 93.69 495 THR B O 1
ATOM 10386 N N . LEU B 1 496 ? 13.844 27.5 7.801 1 91.06 496 LEU B N 1
ATOM 10387 C CA . LEU B 1 496 ? 12.516 27.953 7.395 1 91.06 496 LEU B CA 1
ATOM 10388 C C . LEU B 1 496 ? 11.438 27.078 8.031 1 91.06 496 LEU B C 1
ATOM 10390 O O . LEU B 1 496 ? 10.406 27.578 8.492 1 91.06 496 LEU B O 1
ATOM 10394 N N . ALA B 1 497 ? 11.68 25.812 8.055 1 91.44 497 ALA B N 1
ATOM 10395 C CA . ALA B 1 497 ? 10.734 24.891 8.68 1 91.44 497 ALA B CA 1
ATOM 10396 C C . ALA B 1 497 ? 10.594 25.172 10.172 1 91.44 497 ALA B C 1
ATOM 10398 O O . ALA B 1 497 ? 9.492 25.141 10.719 1 91.44 497 ALA B O 1
ATOM 10399 N N . ALA B 1 498 ? 11.719 25.391 10.828 1 94.81 498 ALA B N 1
ATOM 10400 C CA . ALA B 1 498 ? 11.703 25.719 12.25 1 94.81 498 ALA B CA 1
ATOM 10401 C C . ALA B 1 498 ? 10.969 27.031 12.508 1 94.81 498 ALA B C 1
ATOM 10403 O O . ALA B 1 498 ? 10.242 27.156 13.5 1 94.81 498 ALA B O 1
ATOM 10404 N N . ALA B 1 499 ? 11.156 28 11.625 1 95.25 499 ALA B N 1
ATOM 10405 C CA . ALA B 1 499 ? 10.461 29.281 11.75 1 95.25 499 ALA B CA 1
ATOM 10406 C C . ALA B 1 499 ? 8.953 29.094 11.695 1 95.25 499 ALA B C 1
ATOM 10408 O O . ALA B 1 499 ? 8.211 29.703 12.469 1 95.25 499 ALA B O 1
ATOM 10409 N N . ALA B 1 500 ? 8.539 28.266 10.844 1 92.06 500 ALA B N 1
ATOM 10410 C CA . ALA B 1 500 ? 7.109 28 10.664 1 92.06 500 ALA B CA 1
ATOM 10411 C C . ALA B 1 500 ? 6.539 27.219 11.844 1 92.06 500 ALA B C 1
ATOM 10413 O O . ALA B 1 500 ? 5.324 27.203 12.055 1 92.06 500 ALA B O 1
ATOM 10414 N N . GLY B 1 501 ? 7.391 26.656 12.609 1 92.31 501 GLY B N 1
ATOM 10415 C CA . GLY B 1 501 ? 6.961 25.844 13.742 1 92.31 501 GLY B CA 1
ATOM 10416 C C . GLY B 1 501 ? 6.723 26.672 15 1 92.31 501 GLY B C 1
ATOM 10417 O O . GLY B 1 501 ? 6.094 26.203 15.945 1 92.31 501 GLY B O 1
ATOM 10418 N N . VAL B 1 502 ? 7.062 27.938 15.016 1 95.75 502 VAL B N 1
ATOM 10419 C CA . VAL B 1 502 ? 6.992 28.766 16.203 1 95.75 502 VAL B CA 1
ATOM 10420 C C . VAL B 1 502 ? 5.582 29.328 16.359 1 95.75 502 VAL B C 1
ATOM 10422 O O . VAL B 1 502 ? 4.988 29.25 17.438 1 95.75 502 VAL B O 1
ATOM 10425 N N . PRO B 1 503 ? 4.984 29.797 15.273 1 96.19 503 PRO B N 1
ATOM 10426 C CA . PRO B 1 503 ? 3.715 30.531 15.398 1 96.19 503 PRO B CA 1
ATOM 10427 C C . PRO B 1 503 ? 2.594 29.656 15.953 1 96.19 503 PRO B C 1
ATOM 10429 O O . PRO B 1 503 ? 1.797 30.109 16.781 1 96.19 503 PRO B O 1
ATOM 10432 N N . PRO B 1 504 ? 2.502 28.438 15.656 1 94 504 PRO B N 1
ATOM 10433 C CA . PRO B 1 504 ? 1.458 27.609 16.266 1 94 504 PRO B CA 1
ATOM 10434 C C . PRO B 1 504 ? 1.539 27.609 17.797 1 94 504 PRO B C 1
ATOM 10436 O O . PRO B 1 504 ? 0.508 27.609 18.469 1 94 504 PRO B O 1
ATOM 10439 N N . ASN B 1 505 ? 2.711 27.625 18.312 1 94.88 505 ASN B N 1
ATOM 10440 C CA . ASN B 1 505 ? 2.893 27.688 19.766 1 94.88 505 ASN B CA 1
ATOM 10441 C C . ASN B 1 505 ? 2.451 29.031 20.328 1 94.88 505 ASN B C 1
ATOM 10443 O O . ASN B 1 505 ? 1.906 29.109 21.422 1 94.88 505 ASN B O 1
ATOM 10447 N N . LEU B 1 506 ? 2.693 30.047 19.578 1 95.5 506 LEU B N 1
ATOM 10448 C CA . LEU B 1 506 ? 2.271 31.391 19.984 1 95.5 506 LEU B CA 1
ATOM 10449 C C . LEU B 1 506 ? 0.75 31.5 20 1 95.5 506 LEU B C 1
ATOM 10451 O O . LEU B 1 506 ? 0.174 32.094 20.906 1 95.5 506 LEU B O 1
ATOM 10455 N N . ARG B 1 507 ? 0.109 30.922 19.062 1 94.12 507 ARG B N 1
ATOM 10456 C CA . ARG B 1 507 ? -1.35 30.922 19.031 1 94.12 507 ARG B CA 1
ATOM 10457 C C . ARG B 1 507 ? -1.938 30.188 20.219 1 94.12 507 ARG B C 1
ATOM 10459 O O . ARG B 1 507 ? -2.902 30.656 20.828 1 94.12 507 ARG B O 1
ATOM 10466 N N . VAL B 1 508 ? -1.323 29.062 20.562 1 92.06 508 VAL B N 1
ATOM 10467 C CA . VAL B 1 508 ? -1.782 28.281 21.703 1 92.06 508 VAL B CA 1
ATOM 10468 C C . VAL B 1 508 ? -1.629 29.109 22.984 1 92.06 508 VAL B C 1
ATOM 10470 O O . VAL B 1 508 ? -2.451 29 23.891 1 92.06 508 VAL B O 1
ATOM 10473 N N . ALA B 1 509 ? -0.678 29.984 22.984 1 92.62 509 ALA B N 1
ATOM 10474 C CA . ALA B 1 509 ? -0.412 30.828 24.156 1 92.62 509 ALA B CA 1
ATOM 10475 C C . ALA B 1 509 ? -1.282 32.062 24.141 1 92.62 509 ALA B C 1
ATOM 10477 O O . ALA B 1 509 ? -1.254 32.875 25.094 1 92.62 509 ALA B O 1
ATOM 10478 N N . GLY B 1 510 ? -2.037 32.25 23.078 1 92.44 510 GLY B N 1
ATOM 10479 C CA . GLY B 1 510 ? -2.912 33.406 22.984 1 92.44 510 GLY B CA 1
ATOM 10480 C C . GLY B 1 510 ? -2.219 34.656 22.422 1 92.44 510 GLY B C 1
ATOM 10481 O O . GLY B 1 510 ? -2.781 35.75 22.438 1 92.44 510 GLY B O 1
ATOM 10482 N N . LEU B 1 511 ? -1.016 34.5 22 1 94.38 511 LEU B N 1
ATOM 10483 C CA . LEU B 1 511 ? -0.233 35.594 21.438 1 94.38 511 LEU B CA 1
ATOM 10484 C C . LEU B 1 511 ? -0.41 35.688 19.938 1 94.38 511 LEU B C 1
ATOM 10486 O O . LEU B 1 511 ? 0.545 35.469 19.172 1 94.38 511 LEU B O 1
ATOM 10490 N N . PHE B 1 512 ? -1.514 36.125 19.484 1 95.81 512 PHE B N 1
ATOM 10491 C CA . PHE B 1 512 ? -1.932 36.062 18.094 1 95.81 512 PHE B CA 1
ATOM 10492 C C . PHE B 1 512 ? -1.162 37.062 17.25 1 95.81 512 PHE B C 1
ATOM 10494 O O . PHE B 1 512 ? -0.796 36.781 16.109 1 95.81 512 PHE B O 1
ATOM 10501 N N . ARG B 1 513 ? -0.925 38.25 17.75 1 95.38 513 ARG B N 1
ATOM 10502 C CA . ARG B 1 513 ? -0.23 39.312 17 1 95.38 513 ARG B CA 1
ATOM 10503 C C . ARG B 1 513 ? 1.22 38.906 16.734 1 95.38 513 ARG B C 1
ATOM 10505 O O . ARG B 1 513 ? 1.738 39.125 15.633 1 95.38 513 ARG B O 1
ATOM 10512 N N . GLU B 1 514 ? 1.81 38.344 17.797 1 95.94 514 GLU B N 1
ATOM 10513 C CA . GLU B 1 514 ? 3.18 37.875 17.625 1 95.94 514 GLU B CA 1
ATOM 10514 C C . GLU B 1 514 ? 3.256 36.75 16.609 1 95.94 514 GLU B C 1
ATOM 10516 O O . GLU B 1 514 ? 4.199 36.688 15.812 1 95.94 514 GLU B O 1
ATOM 10521 N N . ALA B 1 515 ? 2.305 35.844 16.641 1 97.12 515 ALA B N 1
ATOM 10522 C CA . ALA B 1 515 ? 2.234 34.781 15.664 1 97.12 515 ALA B CA 1
ATOM 10523 C C . ALA B 1 515 ? 2.145 35.312 14.242 1 97.12 515 ALA B C 1
ATOM 10525 O O . ALA B 1 515 ? 2.828 34.812 13.344 1 97.12 515 ALA B O 1
ATOM 10526 N N . LEU B 1 516 ? 1.299 36.312 14.031 1 97.5 516 LEU B N 1
ATOM 10527 C CA . LEU B 1 516 ? 1.117 36.938 12.719 1 97.5 516 LEU B CA 1
ATOM 10528 C C . LEU B 1 516 ? 2.428 37.531 12.219 1 97.5 516 LEU B C 1
ATOM 10530 O O . LEU B 1 516 ? 2.787 37.344 11.055 1 97.5 516 LEU B O 1
ATOM 10534 N N . GLU B 1 517 ? 3.092 38.25 13.086 1 97.06 517 GLU B N 1
ATOM 10535 C CA . GLU B 1 517 ? 4.344 38.906 12.695 1 97.06 517 GLU B CA 1
ATOM 10536 C C . GLU B 1 517 ? 5.371 37.875 12.234 1 97.06 517 GLU B C 1
ATOM 10538 O O . GLU B 1 517 ? 6.043 38.062 11.219 1 97.06 517 GLU B O 1
ATOM 10543 N N . GLN B 1 518 ? 5.43 36.812 12.984 1 96.25 518 GLN B N 1
ATOM 10544 C CA . GLN B 1 518 ? 6.387 35.781 12.656 1 96.25 518 GLN B CA 1
ATOM 10545 C C . GLN B 1 518 ? 6 35.062 11.367 1 96.25 518 GLN B C 1
ATOM 10547 O O . GLN B 1 518 ? 6.855 34.75 10.539 1 96.25 518 GLN B O 1
ATOM 10552 N N . ASP B 1 519 ? 4.734 34.719 11.203 1 97.25 519 ASP B N 1
ATOM 10553 C CA . ASP B 1 519 ? 4.277 34.031 10 1 97.25 519 ASP B CA 1
ATOM 10554 C C . ASP B 1 519 ? 4.441 34.906 8.766 1 97.25 519 ASP B C 1
ATOM 10556 O O . ASP B 1 519 ? 4.734 34.406 7.676 1 97.25 519 ASP B O 1
ATOM 10560 N N . ARG B 1 520 ? 4.238 36.219 8.891 1 97 520 ARG B N 1
ATOM 10561 C CA . ARG B 1 520 ? 4.449 37.125 7.781 1 97 520 ARG B CA 1
ATOM 10562 C C . ARG B 1 520 ? 5.91 37.125 7.348 1 97 520 ARG B C 1
ATOM 10564 O O . ARG B 1 520 ? 6.211 37.125 6.152 1 97 520 ARG B O 1
ATOM 10571 N N . ALA B 1 521 ? 6.746 37.188 8.367 1 95.19 521 ALA B N 1
ATOM 10572 C CA . ALA B 1 521 ? 8.18 37.156 8.07 1 95.19 521 ALA B CA 1
ATOM 10573 C C . ALA B 1 521 ? 8.562 35.875 7.352 1 95.19 521 ALA B C 1
ATOM 10575 O O . ALA B 1 521 ? 9.344 35.906 6.398 1 95.19 521 ALA B O 1
ATOM 10576 N N . SER B 1 522 ? 8.07 34.781 7.852 1 94.44 522 SER B N 1
ATOM 10577 C CA . SER B 1 522 ? 8.336 33.469 7.227 1 94.44 522 SER B CA 1
ATOM 10578 C C . SER B 1 522 ? 7.801 33.438 5.797 1 94.44 522 SER B C 1
ATOM 10580 O O . SER B 1 522 ? 8.477 32.969 4.891 1 94.44 522 SER B O 1
ATOM 10582 N N . ALA B 1 523 ? 6.566 33.875 5.559 1 95.12 523 ALA B N 1
ATOM 10583 C CA . ALA B 1 523 ? 5.957 33.875 4.234 1 95.12 523 ALA B CA 1
ATOM 10584 C C . ALA B 1 523 ? 6.777 34.688 3.246 1 95.12 523 ALA B C 1
ATOM 10586 O O . ALA B 1 523 ? 6.922 34.312 2.082 1 95.12 523 ALA B O 1
ATOM 10587 N N . ASP B 1 524 ? 7.309 35.781 3.721 1 93.81 524 ASP B N 1
ATOM 10588 C CA . ASP B 1 524 ? 8.141 36.625 2.877 1 93.81 524 ASP B CA 1
ATOM 10589 C C . ASP B 1 524 ? 9.422 35.875 2.453 1 93.81 524 ASP B C 1
ATOM 10591 O O . ASP B 1 524 ? 9.859 36 1.308 1 93.81 524 ASP B O 1
ATOM 10595 N N . ARG B 1 525 ? 9.961 35.188 3.34 1 91.69 525 ARG B N 1
ATOM 10596 C CA . ARG B 1 525 ? 11.172 34.438 3.037 1 91.69 525 ARG B CA 1
ATOM 10597 C C . ARG B 1 525 ? 10.883 33.312 2.053 1 91.69 525 ARG B C 1
ATOM 10599 O O . ARG B 1 525 ? 11.68 33.031 1.15 1 91.69 525 ARG B O 1
ATOM 10606 N N . TYR B 1 526 ? 9.766 32.594 2.277 1 90.88 526 TYR B N 1
ATOM 10607 C CA . TYR B 1 526 ? 9.375 31.547 1.347 1 90.88 526 TYR B CA 1
ATOM 10608 C C . TYR B 1 526 ? 9.141 32.094 -0.051 1 90.88 526 TYR B C 1
ATOM 10610 O O . TYR B 1 526 ? 9.531 31.484 -1.047 1 90.88 526 TYR B O 1
ATOM 10618 N N . ARG B 1 527 ? 8.539 33.219 -0.116 1 87.75 527 ARG B N 1
ATOM 10619 C CA . ARG B 1 527 ? 8.258 33.844 -1.402 1 87.75 527 ARG B CA 1
ATOM 10620 C C . ARG B 1 527 ? 9.547 34.188 -2.141 1 87.75 527 ARG B C 1
ATOM 10622 O O . ARG B 1 527 ? 9.633 34.031 -3.361 1 87.75 527 ARG B O 1
ATOM 10629 N N . ARG B 1 528 ? 10.516 34.625 -1.383 1 82.62 528 ARG B N 1
ATOM 10630 C CA . ARG B 1 528 ? 11.797 34.969 -1.986 1 82.62 528 ARG B CA 1
ATOM 10631 C C . ARG B 1 528 ? 12.531 33.719 -2.471 1 82.62 528 ARG B C 1
ATOM 10633 O O . ARG B 1 528 ? 13.234 33.75 -3.48 1 82.62 528 ARG B O 1
ATOM 10640 N N . LYS B 1 529 ? 12.344 32.688 -1.716 1 79.56 529 LYS B N 1
ATOM 10641 C CA . LYS B 1 529 ? 13.094 31.484 -2.006 1 79.56 529 LYS B CA 1
ATOM 10642 C C . LYS B 1 529 ? 12.406 30.656 -3.098 1 79.56 529 LYS B C 1
ATOM 10644 O O . LYS B 1 529 ? 13.078 30.047 -3.934 1 79.56 529 LYS B O 1
ATOM 10649 N N . PHE B 1 530 ? 11.031 30.359 -3.193 1 75 530 PHE B N 1
ATOM 10650 C CA . PHE B 1 530 ? 10.336 29.406 -4.051 1 75 530 PHE B CA 1
ATOM 10651 C C . PHE B 1 530 ? 9.438 30.125 -5.051 1 75 530 PHE B C 1
ATOM 10653 O O . PHE B 1 530 ? 8.883 29.5 -5.953 1 75 530 PHE B O 1
ATOM 10660 N N . ASP B 1 531 ? 9.062 31.219 -5.07 1 74.06 531 ASP B N 1
ATOM 10661 C CA . ASP B 1 531 ? 8.141 32 -5.887 1 74.06 531 ASP B CA 1
ATOM 10662 C C . ASP B 1 531 ? 6.762 32.094 -5.23 1 74.06 531 ASP B C 1
ATOM 10664 O O . ASP B 1 531 ? 6.488 31.375 -4.258 1 74.06 531 ASP B O 1
ATOM 10668 N N . GLU B 1 532 ? 5.906 32.719 -5.785 1 78.38 532 GLU B N 1
ATOM 10669 C CA . GLU B 1 532 ? 4.629 33.094 -5.184 1 78.38 532 GLU B CA 1
ATOM 10670 C C . GLU B 1 532 ? 3.627 31.953 -5.254 1 78.38 532 GLU B C 1
ATOM 10672 O O . GLU B 1 532 ? 2.824 31.766 -4.336 1 78.38 532 GLU B O 1
ATOM 10677 N N . ASP B 1 533 ? 3.697 31.172 -6.281 1 78.19 533 ASP B N 1
ATOM 10678 C CA . ASP B 1 533 ? 2.662 30.156 -6.477 1 78.19 533 ASP B CA 1
ATOM 10679 C C . ASP B 1 533 ? 3.17 28.766 -6.082 1 78.19 533 ASP B C 1
ATOM 10681 O O . ASP B 1 533 ? 2.492 27.766 -6.309 1 78.19 533 ASP B O 1
ATOM 10685 N N . ASP B 1 534 ? 4.363 28.781 -5.492 1 81.69 534 ASP B N 1
ATOM 10686 C CA . ASP B 1 534 ? 4.902 27.5 -5.023 1 81.69 534 ASP B CA 1
ATOM 10687 C C . ASP B 1 534 ? 4.102 26.969 -3.842 1 81.69 534 ASP B C 1
ATOM 10689 O O . ASP B 1 534 ? 3.695 27.719 -2.961 1 81.69 534 ASP B O 1
ATOM 10693 N N . PRO B 1 535 ? 3.863 25.672 -3.812 1 83.25 535 PRO B N 1
ATOM 10694 C CA . PRO B 1 535 ? 3.086 25.078 -2.719 1 83.25 535 PRO B CA 1
ATOM 10695 C C . PRO B 1 535 ? 3.646 25.422 -1.343 1 83.25 535 PRO B C 1
ATOM 10697 O O . PRO B 1 535 ? 2.885 25.609 -0.389 1 83.25 535 PRO B O 1
ATOM 10700 N N . GLU B 1 536 ? 4.914 25.594 -1.208 1 86.12 536 GLU B N 1
ATOM 10701 C CA . GLU B 1 536 ? 5.512 25.953 0.073 1 86.12 536 GLU B CA 1
ATOM 10702 C C . GLU B 1 536 ? 5.172 27.391 0.448 1 86.12 536 GLU B C 1
ATOM 10704 O O . GLU B 1 536 ? 4.879 27.688 1.608 1 86.12 536 GLU B O 1
ATOM 10709 N N . THR B 1 537 ? 5.184 28.234 -0.558 1 90.69 537 THR B N 1
ATOM 10710 C CA . THR B 1 537 ? 4.824 29.641 -0.322 1 90.69 537 THR B CA 1
ATOM 10711 C C . THR B 1 537 ? 3.342 29.766 0.017 1 90.69 537 THR B C 1
ATOM 10713 O O . THR B 1 537 ? 2.969 30.5 0.936 1 90.69 537 THR B O 1
ATOM 10716 N N . LEU B 1 538 ? 2.562 29.031 -0.728 1 91.94 538 LEU B N 1
ATOM 10717 C CA . LEU B 1 538 ? 1.127 29.047 -0.465 1 91.94 538 LEU B CA 1
ATOM 10718 C C . LEU B 1 538 ? 0.826 28.531 0.938 1 91.94 538 LEU B C 1
ATOM 10720 O O . LEU B 1 538 ? -0.063 29.047 1.617 1 91.94 538 LEU B O 1
ATOM 10724 N N . GLY B 1 539 ? 1.56 27.562 1.345 1 93 539 GLY B N 1
ATOM 10725 C CA . GLY B 1 539 ? 1.414 27.047 2.697 1 93 539 GLY B CA 1
ATOM 10726 C C . GLY B 1 539 ? 1.771 28.078 3.764 1 93 539 GLY B C 1
ATOM 10727 O O . GLY B 1 539 ? 1.066 28.203 4.77 1 93 539 GLY B O 1
ATOM 10728 N N . ALA B 1 540 ? 2.842 28.797 3.545 1 94.62 540 ALA B N 1
ATOM 10729 C CA . ALA B 1 540 ? 3.25 29.844 4.48 1 94.62 540 ALA B CA 1
ATOM 10730 C C . ALA B 1 540 ? 2.221 30.969 4.527 1 94.62 540 ALA B C 1
ATOM 10732 O O . ALA B 1 540 ? 1.935 31.516 5.594 1 94.62 540 ALA B O 1
ATOM 10733 N N . GLN B 1 541 ? 1.677 31.281 3.41 1 95.94 541 GLN B N 1
ATOM 10734 C CA . GLN B 1 541 ? 0.644 32.312 3.34 1 95.94 541 GLN B CA 1
ATOM 10735 C C . GLN B 1 541 ? -0.626 31.859 4.059 1 95.94 541 GLN B C 1
ATOM 10737 O O . GLN B 1 541 ? -1.31 32.688 4.684 1 95.94 541 GLN B O 1
ATOM 10742 N N . ASN B 1 542 ? -0.924 30.672 3.926 1 95.62 542 ASN B N 1
ATOM 10743 C CA . ASN B 1 542 ? -2.072 30.125 4.641 1 95.62 542 ASN B CA 1
ATOM 10744 C C . ASN B 1 542 ? -1.929 30.312 6.152 1 95.62 542 ASN B C 1
ATOM 10746 O O . ASN B 1 542 ? -2.91 30.594 6.84 1 95.62 542 ASN B O 1
ATOM 10750 N N . ASN B 1 543 ? -0.741 30.141 6.648 1 95.69 543 ASN B N 1
ATOM 10751 C CA . ASN B 1 543 ? -0.501 30.359 8.07 1 95.69 543 ASN B CA 1
ATOM 10752 C C . ASN B 1 543 ? -0.783 31.812 8.477 1 95.69 543 ASN B C 1
ATOM 10754 O O . ASN B 1 543 ? -1.318 32.062 9.555 1 95.69 543 ASN B O 1
ATOM 10758 N N . VAL B 1 544 ? -0.431 32.656 7.605 1 97.5 544 VAL B N 1
ATOM 10759 C CA . VAL B 1 544 ? -0.721 34.062 7.844 1 97.5 544 VAL B CA 1
ATOM 10760 C C . VAL B 1 544 ? -2.23 34.281 7.926 1 97.5 544 VAL B C 1
ATOM 10762 O O . VAL B 1 544 ? -2.719 34.969 8.82 1 97.5 544 VAL B O 1
ATOM 10765 N N . ALA B 1 545 ? -2.902 33.656 7.016 1 97.62 545 ALA B N 1
ATOM 10766 C CA . ALA B 1 545 ? -4.355 33.781 6.984 1 97.62 545 ALA B CA 1
ATOM 10767 C C . ALA B 1 545 ? -4.98 33.25 8.273 1 97.62 545 ALA B C 1
ATOM 10769 O O . ALA B 1 545 ? -5.965 33.812 8.766 1 97.62 545 ALA B O 1
ATOM 10770 N N . VAL B 1 546 ? -4.449 32.281 8.867 1 96.31 546 VAL B N 1
ATOM 10771 C CA . VAL B 1 546 ? -4.941 31.719 10.125 1 96.31 546 VAL B CA 1
ATOM 10772 C C . VAL B 1 546 ? -4.812 32.781 11.234 1 96.31 546 VAL B C 1
ATOM 10774 O O . VAL B 1 546 ? -5.75 33 12 1 96.31 546 VAL B O 1
ATOM 10777 N N . ASP B 1 547 ? -3.707 33.406 11.273 1 97 547 ASP B N 1
ATOM 10778 C CA . ASP B 1 547 ? -3.467 34.438 12.281 1 97 547 ASP B CA 1
ATOM 10779 C C . ASP B 1 547 ? -4.414 35.594 12.102 1 97 547 ASP B C 1
ATOM 10781 O O . ASP B 1 547 ? -4.926 36.156 13.086 1 97 547 ASP B O 1
ATOM 10785 N N . LEU B 1 548 ? -4.586 35.938 10.875 1 97.56 548 LEU B N 1
ATOM 10786 C CA . LEU B 1 548 ? -5.473 37.031 10.578 1 97.56 548 LEU B CA 1
ATOM 10787 C C . LEU B 1 548 ? -6.902 36.75 11.023 1 97.56 548 LEU B C 1
ATOM 10789 O O . LEU B 1 548 ? -7.582 37.594 11.586 1 97.56 548 LEU B O 1
ATOM 10793 N N . ARG B 1 549 ? -7.324 35.562 10.836 1 96.25 549 ARG B N 1
ATOM 10794 C CA . ARG B 1 549 ? -8.641 35.156 11.305 1 96.25 549 ARG B CA 1
ATOM 10795 C C . ARG B 1 549 ? -8.734 35.219 12.828 1 96.25 549 ARG B C 1
ATOM 10797 O O . ARG B 1 549 ? -9.75 35.656 13.367 1 96.25 549 ARG B O 1
ATOM 10804 N N . MET B 1 550 ? -7.68 34.781 13.461 1 95.38 550 MET B N 1
ATOM 10805 C CA . MET B 1 550 ? -7.672 34.812 14.922 1 95.38 550 MET B CA 1
ATOM 10806 C C . MET B 1 550 ? -7.746 36.25 15.438 1 95.38 550 MET B C 1
ATOM 10808 O O . MET B 1 550 ? -8.266 36.5 16.531 1 95.38 550 MET B O 1
ATOM 10812 N N . LEU B 1 551 ? -7.316 37.125 14.602 1 95.69 551 LEU B N 1
ATOM 10813 C CA . LEU B 1 551 ? -7.336 38.531 14.969 1 95.69 551 LEU B CA 1
ATOM 10814 C C . LEU B 1 551 ? -8.57 39.25 14.398 1 95.69 551 LEU B C 1
ATOM 10816 O O . LEU B 1 551 ? -8.656 40.469 14.406 1 95.69 551 LEU B O 1
ATOM 10820 N N . SER B 1 552 ? -9.508 38.469 13.875 1 95.38 552 SER B N 1
ATOM 10821 C CA . SER B 1 552 ? -10.789 38.938 13.32 1 95.38 552 SER B CA 1
ATOM 10822 C C . SER B 1 552 ? -10.586 39.781 12.086 1 95.38 552 SER B C 1
ATOM 10824 O O . SER B 1 552 ? -11.43 40.625 11.758 1 95.38 552 SER B O 1
ATOM 10826 N N . ASP B 1 553 ? -9.414 39.719 11.523 1 96.25 553 ASP B N 1
ATOM 10827 C CA . ASP B 1 553 ? -9.18 40.406 10.25 1 96.25 553 ASP B CA 1
ATOM 10828 C C . ASP B 1 553 ? -9.531 39.5 9.07 1 96.25 553 ASP B C 1
ATOM 10830 O O . ASP B 1 553 ? -8.656 39.094 8.312 1 96.25 553 ASP B O 1
ATOM 10834 N N . PHE B 1 554 ? -10.789 39.281 8.859 1 96.94 554 PHE B N 1
ATOM 10835 C CA . PHE B 1 554 ? -11.297 38.344 7.867 1 96.94 554 PHE B CA 1
ATOM 10836 C C . PHE B 1 554 ? -11.109 38.875 6.457 1 96.94 554 PHE B C 1
ATOM 10838 O O . PHE B 1 554 ? -10.859 38.125 5.52 1 96.94 554 PHE B O 1
ATOM 10845 N N . PRO B 1 555 ? -11.188 40.219 6.273 1 96.69 555 PRO B N 1
ATOM 10846 C CA . PRO B 1 555 ? -10.961 40.75 4.922 1 96.69 555 PRO B CA 1
ATOM 10847 C C . PRO B 1 555 ? -9.57 40.406 4.395 1 96.69 555 PRO B C 1
ATOM 10849 O O . PRO B 1 555 ? -9.422 39.969 3.254 1 96.69 555 PRO B O 1
ATOM 10852 N N . ALA B 1 556 ? -8.578 40.625 5.273 1 97.38 556 ALA B N 1
ATOM 10853 C CA . ALA B 1 556 ? -7.211 40.344 4.844 1 97.38 556 ALA B CA 1
ATOM 10854 C C . ALA B 1 556 ? -7.027 38.844 4.625 1 97.38 556 ALA B C 1
ATOM 10856 O O . ALA B 1 556 ? -6.352 38.406 3.682 1 97.38 556 ALA B O 1
ATOM 10857 N N . ALA B 1 557 ? -7.566 38 5.488 1 98.06 557 ALA B N 1
ATOM 10858 C CA . ALA B 1 557 ? -7.496 36.531 5.332 1 98.06 557 ALA B CA 1
ATOM 10859 C C . ALA B 1 557 ? -8.164 36.094 4.035 1 98.06 557 ALA B C 1
ATOM 10861 O O . ALA B 1 557 ? -7.66 35.219 3.332 1 98.06 557 ALA B O 1
ATOM 10862 N N . TYR B 1 558 ? -9.297 36.719 3.754 1 98.06 558 TYR B N 1
ATOM 10863 C CA . TYR B 1 558 ? -10.062 36.406 2.551 1 98.06 558 TYR B CA 1
ATOM 10864 C C . TYR B 1 558 ? -9.219 36.625 1.299 1 98.06 558 TYR B C 1
ATOM 10866 O O . TYR B 1 558 ? -9.242 35.812 0.377 1 98.06 558 TYR B O 1
ATOM 10874 N N . GLU B 1 559 ? -8.484 37.688 1.294 1 97.56 559 GLU B N 1
ATOM 10875 C CA . GLU B 1 559 ? -7.68 37.969 0.118 1 97.56 559 GLU B CA 1
ATOM 10876 C C . GLU B 1 559 ? -6.578 36.938 -0.08 1 97.56 559 GLU B C 1
ATOM 10878 O O . GLU B 1 559 ? -6.273 36.562 -1.212 1 97.56 559 GLU B O 1
ATOM 10883 N N . ILE B 1 560 ? -5.973 36.5 0.962 1 97.44 560 ILE B N 1
ATOM 10884 C CA . ILE B 1 560 ? -4.922 35.5 0.895 1 97.44 560 ILE B CA 1
ATOM 10885 C C . ILE B 1 560 ? -5.512 34.188 0.418 1 97.44 560 ILE B C 1
ATOM 10887 O O . ILE B 1 560 ? -4.969 33.531 -0.483 1 97.44 560 ILE B O 1
ATOM 10891 N N . ASP B 1 561 ? -6.625 33.781 1.018 1 97.5 561 ASP B N 1
ATOM 10892 C CA . ASP B 1 561 ? -7.23 32.5 0.681 1 97.5 561 ASP B CA 1
ATOM 10893 C C . ASP B 1 561 ? -7.801 32.5 -0.736 1 97.5 561 ASP B C 1
ATOM 10895 O O . ASP B 1 561 ? -7.785 31.484 -1.43 1 97.5 561 ASP B O 1
ATOM 10899 N N . LYS B 1 562 ? -8.336 33.656 -1.117 1 96.94 562 LYS B N 1
ATOM 10900 C CA . LYS B 1 562 ? -8.82 33.812 -2.488 1 96.94 562 LYS B CA 1
ATOM 10901 C C . LYS B 1 562 ? -7.684 33.625 -3.492 1 96.94 562 LYS B C 1
ATOM 10903 O O . LYS B 1 562 ? -7.852 32.938 -4.504 1 96.94 562 LYS B O 1
ATOM 10908 N N . ALA B 1 563 ? -6.578 34.219 -3.164 1 94.81 563 ALA B N 1
ATOM 10909 C CA . ALA B 1 563 ? -5.406 34.062 -4.02 1 94.81 563 ALA B CA 1
ATOM 10910 C C . ALA B 1 563 ? -4.949 32.594 -4.074 1 94.81 563 ALA B C 1
ATOM 10912 O O . ALA B 1 563 ? -4.535 32.125 -5.129 1 94.81 563 ALA B O 1
ATOM 10913 N N . ALA B 1 564 ? -4.977 31.938 -2.951 1 95 564 ALA B N 1
ATOM 10914 C CA . ALA B 1 564 ? -4.598 30.531 -2.9 1 95 564 ALA B CA 1
ATOM 10915 C C . ALA B 1 564 ? -5.535 29.672 -3.75 1 95 564 ALA B C 1
ATOM 10917 O O . ALA B 1 564 ? -5.09 28.766 -4.465 1 95 564 ALA B O 1
ATOM 10918 N N . VAL B 1 565 ? -6.832 29.891 -3.652 1 94.69 565 VAL B N 1
ATOM 10919 C CA . VAL B 1 565 ? -7.816 29.172 -4.449 1 94.69 565 VAL B CA 1
ATOM 10920 C C . VAL B 1 565 ? -7.547 29.391 -5.934 1 94.69 565 VAL B C 1
ATOM 10922 O O . VAL B 1 565 ? -7.559 28.438 -6.723 1 94.69 565 VAL B O 1
ATOM 10925 N N . HIS B 1 566 ? -7.258 30.594 -6.207 1 90.06 566 HIS B N 1
ATOM 10926 C CA . HIS B 1 566 ? -6.969 30.922 -7.598 1 90.06 566 HIS B CA 1
ATOM 10927 C C . HIS B 1 566 ? -5.723 30.203 -8.086 1 90.06 566 HIS B C 1
ATOM 10929 O O . HIS B 1 566 ? -5.715 29.656 -9.195 1 90.06 566 HIS B O 1
ATOM 10935 N N . ALA B 1 567 ? -4.73 30.219 -7.297 1 87.12 567 ALA B N 1
ATOM 10936 C CA . ALA B 1 567 ? -3.479 29.562 -7.652 1 87.12 567 ALA B CA 1
ATOM 10937 C C . ALA B 1 567 ? -3.691 28.062 -7.871 1 87.12 567 ALA B C 1
ATOM 10939 O O . ALA B 1 567 ? -3.227 27.5 -8.867 1 87.12 567 ALA B O 1
ATOM 10940 N N . TRP B 1 568 ? -4.41 27.391 -6.965 1 87.19 568 TRP B N 1
ATOM 10941 C CA . TRP B 1 568 ? -4.629 25.953 -7.051 1 87.19 568 TRP B CA 1
ATOM 10942 C C . TRP B 1 568 ? -5.543 25.609 -8.227 1 87.19 568 TRP B C 1
ATOM 10944 O O . TRP B 1 568 ? -5.371 24.578 -8.875 1 87.19 568 TRP B O 1
ATOM 10954 N N . GLN B 1 569 ? -6.539 26.469 -8.438 1 80.81 569 GLN B N 1
ATOM 10955 C CA . GLN B 1 569 ? -7.465 26.25 -9.539 1 80.81 569 GLN B CA 1
ATOM 10956 C C . GLN B 1 569 ? -6.73 26.203 -10.883 1 80.81 569 GLN B C 1
ATOM 10958 O O . GLN B 1 569 ? -7.172 25.547 -11.82 1 80.81 569 GLN B O 1
ATOM 10963 N N . GLN B 1 570 ? -5.613 26.875 -10.789 1 73.25 570 GLN B N 1
ATOM 10964 C CA . GLN B 1 570 ? -4.84 26.953 -12.023 1 73.25 570 GLN B CA 1
ATOM 10965 C C . GLN B 1 570 ? -3.947 25.719 -12.188 1 73.25 570 GLN B C 1
ATOM 10967 O O . GLN B 1 570 ? -3.479 25.438 -13.297 1 73.25 570 GLN B O 1
ATOM 10972 N N . THR B 1 571 ? -3.785 25 -11.156 1 73.88 571 THR B N 1
ATOM 10973 C CA . THR B 1 571 ? -2.707 24.031 -11.227 1 73.88 571 THR B CA 1
ATOM 10974 C C . THR B 1 571 ? -3.234 22.625 -10.938 1 73.88 571 THR B C 1
ATOM 10976 O O . THR B 1 571 ? -2.584 21.625 -11.273 1 73.88 571 THR B O 1
ATOM 10979 N N . VAL B 1 572 ? -4.367 22.5 -10.289 1 76.81 572 VAL B N 1
ATOM 10980 C CA . VAL B 1 572 ? -4.832 21.188 -9.898 1 76.81 572 VAL B CA 1
ATOM 10981 C C . VAL B 1 572 ? -6.289 21 -10.32 1 76.81 572 VAL B C 1
ATOM 10983 O O . VAL B 1 572 ? -6.941 21.953 -10.758 1 76.81 572 VAL B O 1
ATOM 10986 N N . SER B 1 573 ? -6.727 19.766 -10.305 1 72.5 573 SER B N 1
ATOM 10987 C CA . SER B 1 573 ? -8.109 19.453 -10.648 1 72.5 573 SER B CA 1
ATOM 10988 C C . SER B 1 573 ? -9.07 19.922 -9.562 1 72.5 573 SER B C 1
ATOM 10990 O O . SER B 1 573 ? -8.648 20.25 -8.453 1 72.5 573 SER B O 1
ATOM 10992 N N . GLU B 1 574 ? -10.281 19.906 -9.859 1 74.88 574 GLU B N 1
ATOM 10993 C CA . GLU B 1 574 ? -11.32 20.453 -8.977 1 74.88 574 GLU B CA 1
ATOM 10994 C C . GLU B 1 574 ? -11.414 19.641 -7.688 1 74.88 574 GLU B C 1
ATOM 10996 O O . GLU B 1 574 ? -11.789 20.172 -6.641 1 74.88 574 GLU B O 1
ATOM 11001 N N . ASN B 1 575 ? -11.07 18.391 -7.766 1 77.19 575 ASN B N 1
ATOM 11002 C CA . ASN B 1 575 ? -11.234 17.562 -6.574 1 77.19 575 ASN B CA 1
ATOM 11003 C C . ASN B 1 575 ? -9.898 17.312 -5.879 1 77.19 575 ASN B C 1
ATOM 11005 O O . ASN B 1 575 ? -9.797 16.438 -5.02 1 77.19 575 ASN B O 1
ATOM 11009 N N . ASP B 1 576 ? -8.961 18.156 -6.289 1 81.94 576 ASP B N 1
ATOM 11010 C CA . ASP B 1 576 ? -7.672 18.031 -5.625 1 81.94 576 ASP B CA 1
ATOM 11011 C C . ASP B 1 576 ? -7.746 18.516 -4.18 1 81.94 576 ASP B C 1
ATOM 11013 O O . ASP B 1 576 ? -8.391 19.531 -3.891 1 81.94 576 ASP B O 1
ATOM 11017 N N . ASN B 1 577 ? -7.129 17.781 -3.301 1 84.31 577 ASN B N 1
ATOM 11018 C CA . ASN B 1 577 ? -7.195 18.062 -1.872 1 84.31 577 ASN B CA 1
ATOM 11019 C C . ASN B 1 577 ? -6.68 19.469 -1.559 1 84.31 577 ASN B C 1
ATOM 11021 O O . ASN B 1 577 ? -7.164 20.109 -0.631 1 84.31 577 ASN B O 1
ATOM 11025 N N . ARG B 1 578 ? -5.746 20 -2.312 1 85.69 578 ARG B N 1
ATOM 11026 C CA . ARG B 1 578 ? -5.152 21.312 -2.049 1 85.69 578 ARG B CA 1
ATOM 11027 C C . ARG B 1 578 ? -6.125 22.438 -2.383 1 85.69 578 ARG B C 1
ATOM 11029 O O . ARG B 1 578 ? -6.219 23.422 -1.648 1 85.69 578 ARG B O 1
ATOM 11036 N N . LEU B 1 579 ? -6.793 22.172 -3.41 1 89.25 579 LEU B N 1
ATOM 11037 C CA . LEU B 1 579 ? -7.812 23.141 -3.799 1 89.25 579 LEU B CA 1
ATOM 11038 C C . LEU B 1 579 ? -9 23.109 -2.84 1 89.25 579 LEU B C 1
ATOM 11040 O O . LEU B 1 579 ? -9.492 24.141 -2.408 1 89.25 579 LEU B O 1
ATOM 11044 N N . LEU B 1 580 ? -9.438 21.891 -2.537 1 91.38 580 LEU B N 1
ATOM 11045 C CA . LEU B 1 580 ? -10.555 21.75 -1.612 1 91.38 580 LEU B CA 1
ATOM 11046 C C . LEU B 1 580 ? -10.234 22.359 -0.258 1 91.38 580 LEU B C 1
ATOM 11048 O O . LEU B 1 580 ? -11.078 23.031 0.344 1 91.38 580 LEU B O 1
ATOM 11052 N N . PHE B 1 581 ? -9.008 22.203 0.185 1 92.81 581 PHE B N 1
ATOM 11053 C CA . PHE B 1 581 ? -8.555 22.781 1.448 1 92.81 581 PHE B CA 1
ATOM 11054 C C . PHE B 1 581 ? -8.578 24.312 1.389 1 92.81 581 PHE B C 1
ATOM 11056 O O . PHE B 1 581 ? -9.07 24.969 2.311 1 92.81 581 PHE B O 1
ATOM 11063 N N . ALA B 1 582 ? -8.078 24.859 0.342 1 95.38 582 ALA B N 1
ATOM 11064 C CA . ALA B 1 582 ? -8.078 26.297 0.168 1 95.38 582 ALA B CA 1
ATOM 11065 C C . ALA B 1 582 ? -9.5 26.859 0.127 1 95.38 582 ALA B C 1
ATOM 11067 O O . ALA B 1 582 ? -9.773 27.922 0.684 1 95.38 582 ALA B O 1
ATOM 11068 N N . GLN B 1 583 ? -10.367 26.125 -0.485 1 96.19 583 GLN B N 1
ATOM 11069 C CA . GLN B 1 583 ? -11.75 26.562 -0.598 1 96.19 583 GLN B CA 1
ATOM 11070 C C . GLN B 1 583 ? -12.461 26.5 0.754 1 96.19 583 GLN B C 1
ATOM 11072 O O . GLN B 1 583 ? -13.32 27.344 1.048 1 96.19 583 GLN B O 1
ATOM 11077 N N . THR B 1 584 ? -12.148 25.609 1.562 1 95.88 584 THR B N 1
ATOM 11078 C CA . THR B 1 584 ? -12.703 25.547 2.91 1 95.88 584 THR B CA 1
ATOM 11079 C C . THR B 1 584 ? -12.258 26.75 3.736 1 95.88 584 THR B C 1
ATOM 11081 O O . THR B 1 584 ? -13.047 27.297 4.516 1 95.88 584 THR B O 1
ATOM 11084 N N . ASN B 1 585 ? -11.023 27.109 3.562 1 96.56 585 ASN B N 1
ATOM 11085 C CA . ASN B 1 585 ? -10.539 28.312 4.238 1 96.56 585 ASN B CA 1
ATOM 11086 C C . ASN B 1 585 ? -11.266 29.562 3.758 1 96.56 585 ASN B C 1
ATOM 11088 O O . ASN B 1 585 ? -11.609 30.438 4.559 1 96.56 585 ASN B O 1
ATOM 11092 N N . LEU B 1 586 ? -11.492 29.562 2.492 1 97.69 586 LEU B N 1
ATOM 11093 C CA . LEU B 1 586 ? -12.219 30.688 1.922 1 97.69 586 LEU B CA 1
ATOM 11094 C C . LEU B 1 586 ? -13.633 30.766 2.486 1 97.69 586 LEU B C 1
ATOM 11096 O O . LEU B 1 586 ? -14.133 31.859 2.76 1 97.69 586 LEU B O 1
ATOM 11100 N N . ALA B 1 587 ? -14.242 29.656 2.645 1 97.56 587 ALA B N 1
ATOM 11101 C CA . ALA B 1 587 ? -15.578 29.609 3.227 1 97.56 587 ALA B CA 1
ATOM 11102 C C . ALA B 1 587 ? -15.578 30.156 4.648 1 97.56 587 ALA B C 1
ATOM 11104 O O . ALA B 1 587 ? -16.531 30.828 5.062 1 97.56 587 ALA B O 1
ATOM 11105 N N . ARG B 1 588 ? -14.594 29.906 5.367 1 96.81 588 ARG B N 1
ATOM 11106 C CA . ARG B 1 588 ? -14.477 30.438 6.723 1 96.81 588 ARG B CA 1
ATOM 11107 C C . ARG B 1 588 ? -14.359 31.953 6.715 1 96.81 588 ARG B C 1
ATOM 11109 O O . ARG B 1 588 ? -14.93 32.625 7.578 1 96.81 588 ARG B O 1
ATOM 11116 N N . ASP B 1 589 ? -13.625 32.438 5.773 1 97.94 589 ASP B N 1
ATOM 11117 C CA . ASP B 1 589 ? -13.5 33.875 5.648 1 97.94 589 ASP B CA 1
ATOM 11118 C C . ASP B 1 589 ? -14.836 34.531 5.277 1 97.94 589 ASP B C 1
ATOM 11120 O O . ASP B 1 589 ? -15.18 35.594 5.797 1 97.94 589 ASP B O 1
ATOM 11124 N N . LEU B 1 590 ? -15.547 33.844 4.367 1 97.94 590 LEU B N 1
ATOM 11125 C CA . LEU B 1 590 ? -16.859 34.344 3.973 1 97.94 590 LEU B CA 1
ATOM 11126 C C . LEU B 1 590 ? -17.797 34.406 5.168 1 97.94 590 LEU B C 1
ATOM 11128 O O . LEU B 1 590 ? -18.547 35.375 5.34 1 97.94 590 LEU B O 1
ATOM 11132 N N . TYR B 1 591 ? -17.719 33.406 5.945 1 97.06 591 TYR B N 1
ATOM 11133 C CA . TYR B 1 591 ? -18.484 33.406 7.195 1 97.06 591 TYR B CA 1
ATOM 11134 C C . TYR B 1 591 ? -18.109 34.594 8.07 1 97.06 591 TYR B C 1
ATOM 11136 O O . TYR B 1 591 ? -18.984 35.312 8.57 1 97.06 591 TYR B O 1
ATOM 11144 N N . GLY B 1 592 ? -16.828 34.844 8.227 1 96.62 592 GLY B N 1
ATOM 11145 C CA . GLY B 1 592 ? -16.359 35.938 9.062 1 96.62 592 GLY B CA 1
ATOM 11146 C C . GLY B 1 592 ? -16.75 37.281 8.531 1 96.62 592 GLY B C 1
ATOM 11147 O O . GLY B 1 592 ? -16.938 38.25 9.305 1 96.62 592 GLY B O 1
ATOM 11148 N N . LEU B 1 593 ? -16.969 37.312 7.234 1 96.94 593 LEU B N 1
ATOM 11149 C CA . LEU B 1 593 ? -17.328 38.594 6.578 1 96.94 593 LEU B CA 1
ATOM 11150 C C . LEU B 1 593 ? -18.828 38.812 6.613 1 96.94 593 LEU B C 1
ATOM 11152 O O . LEU B 1 593 ? -19.312 39.875 6.18 1 96.94 593 LEU B O 1
ATOM 11156 N N . GLY B 1 594 ? -19.547 37.844 7.125 1 96.12 594 GLY B N 1
ATOM 11157 C CA . GLY B 1 594 ? -20.984 37.969 7.199 1 96.12 594 GLY B CA 1
ATOM 11158 C C . GLY B 1 594 ? -21.688 37.562 5.914 1 96.12 594 GLY B C 1
ATOM 11159 O O . GLY B 1 594 ? -22.891 37.781 5.766 1 96.12 594 GLY B O 1
ATOM 11160 N N . ARG B 1 595 ? -20.938 37.094 4.969 1 96.69 595 ARG B N 1
ATOM 11161 C CA . ARG B 1 595 ? -21.5 36.594 3.711 1 96.69 595 ARG B CA 1
ATOM 11162 C C . ARG B 1 595 ? -21.891 35.125 3.816 1 96.69 595 ARG B C 1
ATOM 11164 O O . ARG B 1 595 ? -21.344 34.281 3.096 1 96.69 595 ARG B O 1
ATOM 11171 N N . TYR B 1 596 ? -22.922 34.906 4.629 1 97.38 596 TYR B N 1
ATOM 11172 C CA . TYR B 1 596 ? -23.281 33.562 5.07 1 97.38 596 TYR B CA 1
ATOM 11173 C C . TYR B 1 596 ? -23.828 32.719 3.916 1 97.38 596 TYR B C 1
ATOM 11175 O O . TYR B 1 596 ? -23.516 31.547 3.797 1 97.38 596 TYR B O 1
ATOM 11183 N N . GLY B 1 597 ? -24.594 33.344 3.094 1 95.69 597 GLY B N 1
ATOM 11184 C CA . GLY B 1 597 ? -25.172 32.625 1.963 1 95.69 597 GLY B CA 1
ATOM 11185 C C . GLY B 1 597 ? -24.125 32.094 0.999 1 95.69 597 GLY B C 1
ATOM 11186 O O . GLY B 1 597 ? -24.219 30.953 0.542 1 95.69 597 GLY B O 1
ATOM 11187 N N . GLU B 1 598 ? -23.156 32.969 0.681 1 96.5 598 GLU B N 1
ATOM 11188 C CA . GLU B 1 598 ? -22.062 32.562 -0.205 1 96.5 598 GLU B CA 1
ATOM 11189 C C . GLU B 1 598 ? -21.234 31.453 0.422 1 96.5 598 GLU B C 1
ATOM 11191 O O . GLU B 1 598 ? -20.812 30.516 -0.263 1 96.5 598 GLU B O 1
ATOM 11196 N N . ALA B 1 599 ? -20.984 31.578 1.704 1 97.62 599 ALA B N 1
ATOM 11197 C CA . ALA B 1 599 ? -20.219 30.562 2.422 1 97.62 599 ALA B CA 1
ATOM 11198 C C . ALA B 1 599 ? -20.922 29.203 2.369 1 97.62 599 ALA B C 1
ATOM 11200 O O . ALA B 1 599 ? -20.281 28.188 2.107 1 97.62 599 ALA B O 1
ATOM 11201 N N . LEU B 1 600 ? -22.188 29.203 2.627 1 97.25 600 LEU B N 1
ATOM 11202 C CA . LEU B 1 600 ? -22.953 27.969 2.646 1 97.25 600 LEU B CA 1
ATOM 11203 C C . LEU B 1 600 ? -22.969 27.297 1.271 1 97.25 600 LEU B C 1
ATOM 11205 O O . LEU B 1 600 ? -22.797 26.094 1.159 1 97.25 600 LEU B O 1
ATOM 11209 N N . ALA B 1 601 ? -23.125 28.125 0.248 1 96.38 601 ALA B N 1
ATOM 11210 C CA . ALA B 1 601 ? -23.141 27.609 -1.114 1 96.38 601 ALA B CA 1
ATOM 11211 C C . ALA B 1 601 ? -21.812 26.938 -1.462 1 96.38 601 ALA B C 1
ATOM 11213 O O . ALA B 1 601 ? -21.797 25.859 -2.061 1 96.38 601 ALA B O 1
ATOM 11214 N N . LEU B 1 602 ? -20.766 27.594 -1.076 1 96.06 602 LEU B N 1
ATOM 11215 C CA . LEU B 1 602 ? -19.438 27.062 -1.342 1 96.06 602 LEU B CA 1
ATOM 11216 C C . LEU B 1 602 ? -19.219 25.75 -0.577 1 96.06 602 LEU B C 1
ATOM 11218 O O . LEU B 1 602 ? -18.719 24.781 -1.137 1 96.06 602 LEU B O 1
ATOM 11222 N N . GLN B 1 603 ? -19.625 25.672 0.649 1 96.06 603 GLN B N 1
ATOM 11223 C CA . GLN B 1 603 ? -19.438 24.5 1.494 1 96.06 603 GLN B CA 1
ATOM 11224 C C . GLN B 1 603 ? -20.219 23.312 0.965 1 96.06 603 GLN B C 1
ATOM 11226 O O . GLN B 1 603 ? -19.734 22.172 0.967 1 96.06 603 GLN B O 1
ATOM 11231 N N . GLN B 1 604 ? -21.406 23.547 0.575 1 92.94 604 GLN B N 1
ATOM 11232 C CA . GLN B 1 604 ? -22.266 22.484 0.073 1 92.94 604 GLN B CA 1
ATOM 11233 C C . GLN B 1 604 ? -21.688 21.875 -1.198 1 92.94 604 GLN B C 1
ATOM 11235 O O . GLN B 1 604 ? -21.844 20.672 -1.442 1 92.94 604 GLN B O 1
ATOM 11240 N N . ARG B 1 605 ? -20.938 22.688 -1.866 1 90.88 605 ARG B N 1
ATOM 11241 C CA . ARG B 1 605 ? -20.344 22.219 -3.109 1 90.88 605 ARG B CA 1
ATOM 11242 C C . ARG B 1 605 ? -19.094 21.391 -2.83 1 90.88 605 ARG B C 1
ATOM 11244 O O . ARG B 1 605 ? -18.812 20.406 -3.533 1 90.88 605 ARG B O 1
ATOM 11251 N N . ILE B 1 606 ? -18.375 21.703 -1.814 1 92.38 606 ILE B N 1
ATOM 11252 C CA . ILE B 1 606 ? -17.031 21.156 -1.741 1 92.38 606 ILE B CA 1
ATOM 11253 C C . ILE B 1 606 ? -16.969 20.078 -0.663 1 92.38 606 ILE B C 1
ATOM 11255 O O . ILE B 1 606 ? -16.031 19.281 -0.632 1 92.38 606 ILE B O 1
ATOM 11259 N N . LEU B 1 607 ? -17.875 19.953 0.267 1 93.06 607 LEU B N 1
ATOM 11260 C CA . LEU B 1 607 ? -17.734 19.094 1.438 1 93.06 607 LEU B CA 1
ATOM 11261 C C . LEU B 1 607 ? -17.781 17.625 1.043 1 93.06 607 LEU B C 1
ATOM 11263 O O . LEU B 1 607 ? -17 16.812 1.562 1 93.06 607 LEU B O 1
ATOM 11267 N N . VAL B 1 608 ? -18.594 17.297 0.088 1 86.25 608 VAL B N 1
ATOM 11268 C CA . VAL B 1 608 ? -18.766 15.891 -0.291 1 86.25 608 VAL B CA 1
ATOM 11269 C C . VAL B 1 608 ? -17.5 15.375 -0.957 1 86.25 608 VAL B C 1
ATOM 11271 O O . VAL B 1 608 ? -16.922 14.383 -0.513 1 86.25 608 VAL B O 1
ATOM 11274 N N . PRO B 1 609 ? -17.047 16.094 -1.983 1 82.94 609 PRO B N 1
ATOM 11275 C CA . PRO B 1 609 ? -15.781 15.602 -2.561 1 82.94 609 PRO B CA 1
ATOM 11276 C C . PRO B 1 609 ? -14.633 15.617 -1.557 1 82.94 609 PRO B C 1
ATOM 11278 O O . PRO B 1 609 ? -13.758 14.742 -1.604 1 82.94 609 PRO B O 1
ATOM 11281 N N . PHE B 1 610 ? -14.633 16.531 -0.687 1 87.94 610 PHE B N 1
ATOM 11282 C CA . PHE B 1 610 ? -13.555 16.625 0.291 1 87.94 610 PHE B CA 1
ATOM 11283 C C . PHE B 1 610 ? -13.555 15.414 1.221 1 87.94 610 PHE B C 1
ATOM 11285 O O . PHE B 1 610 ? -12.492 14.867 1.534 1 87.94 610 PHE B O 1
ATOM 11292 N N . ARG B 1 611 ? -14.781 14.977 1.602 1 85.06 611 ARG B N 1
ATOM 11293 C CA . ARG B 1 611 ? -14.945 13.797 2.439 1 85.06 611 ARG B CA 1
ATOM 11294 C C . ARG B 1 611 ? -14.484 12.539 1.711 1 85.06 611 ARG B C 1
ATOM 11296 O O . ARG B 1 611 ? -13.867 11.656 2.312 1 85.06 611 ARG B O 1
ATOM 11303 N N . GLN B 1 612 ? -14.734 12.562 0.483 1 75.94 612 GLN B N 1
ATOM 11304 C CA . GLN B 1 612 ? -14.367 11.398 -0.32 1 75.94 612 GLN B CA 1
ATOM 11305 C C . GLN B 1 612 ? -12.859 11.305 -0.496 1 75.94 612 GLN B C 1
ATOM 11307 O O . GLN B 1 612 ? -12.289 10.211 -0.483 1 75.94 612 GLN B O 1
ATOM 11312 N N . GLN B 1 613 ? -12.289 12.453 -0.63 1 73.12 613 GLN B N 1
ATOM 11313 C CA . GLN B 1 613 ? -10.859 12.477 -0.919 1 73.12 613 GLN B CA 1
ATOM 11314 C C . GLN B 1 613 ? -10.039 12.266 0.349 1 73.12 613 GLN B C 1
ATOM 11316 O O . GLN B 1 613 ? -9.055 11.516 0.342 1 73.12 613 GLN B O 1
ATOM 11321 N N . ARG B 1 614 ? -10.422 12.906 1.433 1 76.56 614 ARG B N 1
ATOM 11322 C CA . ARG B 1 614 ? -9.594 12.922 2.635 1 76.56 614 ARG B CA 1
ATOM 11323 C C . ARG B 1 614 ? -10.133 11.945 3.678 1 76.56 614 ARG B C 1
ATOM 11325 O O . ARG B 1 614 ? -9.406 11.547 4.594 1 76.56 614 ARG B O 1
ATOM 11332 N N . GLY B 1 615 ? -11.43 11.547 3.562 1 74.5 615 GLY B N 1
ATOM 11333 C CA . GLY B 1 615 ? -12.086 10.742 4.582 1 74.5 615 GLY B CA 1
ATOM 11334 C C . GLY B 1 615 ? -12.898 11.562 5.559 1 74.5 615 GLY B C 1
ATOM 11335 O O . GLY B 1 615 ? -12.57 12.727 5.828 1 74.5 615 GLY B O 1
ATOM 11336 N N . PRO B 1 616 ? -13.922 11.125 6.074 1 75.75 616 PRO B N 1
ATOM 11337 C CA . PRO B 1 616 ? -14.883 11.875 6.887 1 75.75 616 PRO B CA 1
ATOM 11338 C C . PRO B 1 616 ? -14.289 12.352 8.211 1 75.75 616 PRO B C 1
ATOM 11340 O O . PRO B 1 616 ? -14.734 13.359 8.766 1 75.75 616 PRO B O 1
ATOM 11343 N N . ARG B 1 617 ? -13.32 11.773 8.773 1 78.88 617 ARG B N 1
ATOM 11344 C CA . ARG B 1 617 ? -12.836 12.188 10.086 1 78.88 617 ARG B CA 1
ATOM 11345 C C . ARG B 1 617 ? -11.438 12.797 9.984 1 78.88 617 ARG B C 1
ATOM 11347 O O . ARG B 1 617 ? -10.75 12.945 10.992 1 78.88 617 ARG B O 1
ATOM 11354 N N . HIS B 1 618 ? -11.156 13.188 8.766 1 79.94 618 HIS B N 1
ATOM 11355 C CA . HIS B 1 618 ? -9.93 13.953 8.609 1 79.94 618 HIS B CA 1
ATOM 11356 C C . HIS B 1 618 ? -10.062 15.344 9.227 1 79.94 618 HIS B C 1
ATOM 11358 O O . HIS B 1 618 ? -11.148 15.93 9.203 1 79.94 618 HIS B O 1
ATOM 11364 N N . GLN B 1 619 ? -9.062 15.867 9.797 1 84.44 619 GLN B N 1
ATOM 11365 C CA . GLN B 1 619 ? -9.078 17.125 10.523 1 84.44 619 GLN B CA 1
ATOM 11366 C C . GLN B 1 619 ? -9.648 18.25 9.664 1 84.44 619 GLN B C 1
ATOM 11368 O O . GLN B 1 619 ? -10.453 19.062 10.133 1 84.44 619 GLN B O 1
ATOM 11373 N N . ASP B 1 620 ? -9.188 18.344 8.414 1 88.06 620 ASP B N 1
ATOM 11374 C CA . ASP B 1 620 ? -9.617 19.406 7.527 1 88.06 620 ASP B CA 1
ATOM 11375 C C . ASP B 1 620 ? -11.102 19.281 7.199 1 88.06 620 ASP B C 1
ATOM 11377 O O . ASP B 1 620 ? -11.797 20.297 7.051 1 88.06 620 ASP B O 1
ATOM 11381 N N . VAL B 1 621 ? -11.578 18.062 7.109 1 89.56 621 VAL B N 1
ATOM 11382 C CA . VAL B 1 621 ? -12.992 17.797 6.828 1 89.56 621 VAL B CA 1
ATOM 11383 C C . VAL B 1 621 ? -13.836 18.172 8.047 1 89.56 621 VAL B C 1
ATOM 11385 O O . VAL B 1 621 ? -14.914 18.75 7.906 1 89.56 621 VAL B O 1
ATOM 11388 N N . LEU B 1 622 ? -13.32 17.875 9.203 1 90.88 622 LEU B N 1
ATOM 11389 C CA . LEU B 1 622 ? -14.023 18.219 10.43 1 90.88 622 LEU B CA 1
ATOM 11390 C C . LEU B 1 622 ? -14.156 19.734 10.57 1 90.88 622 LEU B C 1
ATOM 11392 O O . LEU B 1 622 ? -15.203 20.234 10.984 1 90.88 622 LEU B O 1
ATOM 11396 N N . LEU B 1 623 ? -13.117 20.406 10.242 1 92.88 623 LEU B N 1
ATOM 11397 C CA . LEU B 1 623 ? -13.18 21.875 10.305 1 92.88 623 LEU B CA 1
ATOM 11398 C C . LEU B 1 623 ? -14.195 22.406 9.305 1 92.88 623 LEU B C 1
ATOM 11400 O O . LEU B 1 623 ? -14.898 23.375 9.586 1 92.88 623 LEU B O 1
ATOM 11404 N N . ALA B 1 624 ? -14.172 21.797 8.141 1 94.69 624 ALA B N 1
ATOM 11405 C CA . ALA B 1 624 ? -15.164 22.188 7.137 1 94.69 624 ALA B CA 1
ATOM 11406 C C . ALA B 1 624 ? -16.578 21.906 7.629 1 94.69 624 ALA B C 1
ATOM 11408 O O . ALA B 1 624 ? -17.5 22.688 7.391 1 94.69 624 ALA B O 1
ATOM 11409 N N . GLU B 1 625 ? -16.797 20.844 8.297 1 95.94 625 GLU B N 1
ATOM 11410 C CA . GLU B 1 625 ? -18.094 20.469 8.852 1 95.94 625 GLU B CA 1
ATOM 11411 C C . GLU B 1 625 ? -18.516 21.438 9.961 1 95.94 625 GLU B C 1
ATOM 11413 O O . GLU B 1 625 ? -19.703 21.734 10.102 1 95.94 625 GLU B O 1
ATOM 11418 N N . ARG B 1 626 ? -17.562 21.844 10.695 1 96.69 626 ARG B N 1
ATOM 11419 C CA . ARG B 1 626 ? -17.875 22.875 11.695 1 96.69 626 ARG B CA 1
ATOM 11420 C C . ARG B 1 626 ? -18.391 24.141 11.039 1 96.69 626 ARG B C 1
ATOM 11422 O O . ARG B 1 626 ? -19.391 24.703 11.469 1 96.69 626 ARG B O 1
ATOM 11429 N N . THR B 1 627 ? -17.672 24.578 10.062 1 96.5 627 THR B N 1
ATOM 11430 C CA . THR B 1 627 ? -18.062 25.797 9.352 1 96.5 627 THR B CA 1
ATOM 11431 C C . THR B 1 627 ? -19.453 25.656 8.75 1 96.5 627 THR B C 1
ATOM 11433 O O . THR B 1 627 ? -20.219 26.609 8.711 1 96.5 627 THR B O 1
ATOM 11436 N N . LEU B 1 628 ? -19.75 24.438 8.297 1 97.19 628 LEU B N 1
ATOM 11437 C CA . LEU B 1 628 ? -21.094 24.172 7.766 1 97.19 628 LEU B CA 1
ATOM 11438 C C . LEU B 1 628 ? -22.156 24.359 8.844 1 97.19 628 LEU B C 1
ATOM 11440 O O . LEU B 1 628 ? -23.172 25.016 8.602 1 97.19 628 LEU B O 1
ATOM 11444 N N . ALA B 1 629 ? -21.891 23.828 10 1 97.69 629 ALA B N 1
ATOM 11445 C CA . ALA B 1 629 ? -22.828 23.969 11.102 1 97.69 629 ALA B CA 1
ATOM 11446 C C . ALA B 1 629 ? -23.047 25.438 11.461 1 97.69 629 ALA B C 1
ATOM 11448 O O . ALA B 1 629 ? -24.172 25.875 11.68 1 97.69 629 ALA B O 1
ATOM 11449 N N . MET B 1 630 ? -22.016 26.188 11.477 1 97.88 630 MET B N 1
ATOM 11450 C CA . MET B 1 630 ? -22.078 27.609 11.805 1 97.88 630 MET B CA 1
ATOM 11451 C C . MET B 1 630 ? -22.859 28.375 10.75 1 97.88 630 MET B C 1
ATOM 11453 O O . MET B 1 630 ? -23.734 29.188 11.086 1 97.88 630 MET B O 1
ATOM 11457 N N . THR B 1 631 ? -22.547 28.078 9.539 1 97.62 631 THR B N 1
ATOM 11458 C CA . THR B 1 631 ? -23.172 28.828 8.453 1 97.62 631 THR B CA 1
ATOM 11459 C C . THR B 1 631 ? -24.656 28.484 8.352 1 97.62 631 THR B C 1
ATOM 11461 O O . THR B 1 631 ? -25.484 29.359 8.086 1 97.62 631 THR B O 1
ATOM 11464 N N . LEU B 1 632 ? -25 27.219 8.539 1 97.81 632 LEU B N 1
ATOM 11465 C CA . LEU B 1 632 ? -26.406 26.812 8.555 1 97.81 632 LEU B CA 1
ATOM 11466 C C . LEU B 1 632 ? -27.172 27.578 9.625 1 97.81 632 LEU B C 1
ATOM 11468 O O . LEU B 1 632 ? -28.297 28.016 9.383 1 97.81 632 LEU B O 1
ATOM 11472 N N . ARG B 1 633 ? -26.578 27.688 10.766 1 97.69 633 ARG B N 1
ATOM 11473 C CA . ARG B 1 633 ? -27.219 28.438 11.844 1 97.69 633 ARG B CA 1
ATOM 11474 C C . ARG B 1 633 ? -27.406 29.891 11.461 1 97.69 633 ARG B C 1
ATOM 11476 O O . ARG B 1 633 ? -28.469 30.469 11.688 1 97.69 633 ARG B O 1
ATOM 11483 N N . LYS B 1 634 ? -26.453 30.484 10.82 1 97.69 634 LYS B N 1
ATOM 11484 C CA . LYS B 1 634 ? -26.453 31.906 10.547 1 97.69 634 LYS B CA 1
ATOM 11485 C C . LYS B 1 634 ? -27.391 32.25 9.391 1 97.69 634 LYS B C 1
ATOM 11487 O O . LYS B 1 634 ? -27.859 33.375 9.273 1 97.69 634 LYS B O 1
ATOM 11492 N N . VAL B 1 635 ? -27.656 31.25 8.562 1 97 635 VAL B N 1
ATOM 11493 C CA . VAL B 1 635 ? -28.625 31.5 7.492 1 97 635 VAL B CA 1
ATOM 11494 C C . VAL B 1 635 ? -30.031 31.188 7.984 1 97 635 VAL B C 1
ATOM 11496 O O . VAL B 1 635 ? -31 31.297 7.23 1 97 635 VAL B O 1
ATOM 11499 N N . GLY B 1 636 ? -30.203 30.719 9.203 1 96.5 636 GLY B N 1
ATOM 11500 C CA . GLY B 1 636 ? -31.516 30.562 9.828 1 96.5 636 GLY B CA 1
ATOM 11501 C C . GLY B 1 636 ? -32.031 29.141 9.789 1 96.5 636 GLY B C 1
ATOM 11502 O O . GLY B 1 636 ? -33.188 28.891 10.195 1 96.5 636 GLY B O 1
ATOM 11503 N N . ARG B 1 637 ? -31.281 28.25 9.32 1 97 637 ARG B N 1
ATOM 11504 C CA . ARG B 1 637 ? -31.688 26.844 9.281 1 97 637 ARG B CA 1
ATOM 11505 C C . ARG B 1 637 ? -31.266 26.125 10.555 1 97 637 ARG B C 1
ATOM 11507 O O . ARG B 1 637 ? -30.438 25.203 10.523 1 97 637 ARG B O 1
ATOM 11514 N N . TYR B 1 638 ? -31.984 26.422 11.641 1 97.44 638 TYR B N 1
ATOM 11515 C CA . TYR B 1 638 ? -31.547 26.094 12.992 1 97.44 638 TYR B CA 1
ATOM 11516 C C . TYR B 1 638 ? -31.609 24.594 13.227 1 97.44 638 TYR B C 1
ATOM 11518 O O . TYR B 1 638 ? -30.719 24.016 13.867 1 97.44 638 TYR B O 1
ATOM 11526 N N . ALA B 1 639 ? -32.594 23.906 12.664 1 97 639 ALA B N 1
ATOM 11527 C CA . ALA B 1 639 ? -32.719 22.469 12.875 1 97 639 ALA B CA 1
ATOM 11528 C C . ALA B 1 639 ? -31.578 21.719 12.18 1 97 639 ALA B C 1
ATOM 11530 O O . ALA B 1 639 ? -30.984 20.797 12.766 1 97 639 ALA B O 1
ATOM 11531 N N . GLU B 1 640 ? -31.344 22.125 10.945 1 97.25 640 GLU B N 1
ATOM 11532 C CA . GLU B 1 640 ? -30.25 21.5 10.203 1 97.25 640 GLU B CA 1
ATOM 11533 C C . GLU B 1 640 ? -28.906 21.797 10.852 1 97.25 640 GLU B C 1
ATOM 11535 O O . GLU B 1 640 ? -28.031 20.953 10.883 1 97.25 640 GLU B O 1
ATOM 11540 N N . ALA B 1 641 ? -28.781 23 11.312 1 98.06 641 ALA B N 1
ATOM 11541 C CA . ALA B 1 641 ? -27.547 23.422 11.984 1 98.06 641 ALA B CA 1
ATOM 11542 C C . ALA B 1 641 ? -27.281 22.562 13.227 1 98.06 641 ALA B C 1
ATOM 11544 O O . ALA B 1 641 ? -26.141 22.156 13.477 1 98.06 641 ALA B O 1
ATOM 11545 N N . LEU B 1 642 ? -28.312 22.344 14 1 98.12 642 LEU B N 1
ATOM 11546 C CA . LEU B 1 642 ? -28.188 21.547 15.219 1 98.12 642 LEU B CA 1
ATOM 11547 C C . LEU B 1 642 ? -27.766 20.109 14.898 1 98.12 642 LEU B C 1
ATOM 11549 O O . LEU B 1 642 ? -26.875 19.562 15.547 1 98.12 642 LEU B O 1
ATOM 11553 N N . THR B 1 643 ? -28.391 19.594 13.859 1 97.75 643 THR B N 1
ATOM 11554 C CA . THR B 1 643 ? -28.031 18.234 13.438 1 97.75 643 THR B CA 1
ATOM 11555 C C . THR B 1 643 ? -26.562 18.172 13.008 1 97.75 643 THR B C 1
ATOM 11557 O O . THR B 1 643 ? -25.844 17.266 13.406 1 97.75 643 THR B O 1
ATOM 11560 N N . ALA B 1 644 ? -26.156 19.094 12.227 1 97.44 644 ALA B N 1
ATOM 11561 C CA . ALA B 1 644 ? -24.781 19.141 11.742 1 97.44 644 ALA B CA 1
ATOM 11562 C C . ALA B 1 644 ? -23.797 19.344 12.898 1 97.44 644 ALA B C 1
ATOM 11564 O O . ALA B 1 644 ? -22.719 18.75 12.922 1 97.44 644 ALA B O 1
ATOM 11565 N N . ALA B 1 645 ? -24.156 20.203 13.828 1 98.25 645 ALA B N 1
ATOM 11566 C CA . ALA B 1 645 ? -23.281 20.5 14.969 1 98.25 645 ALA B CA 1
ATOM 11567 C C . ALA B 1 645 ? -23.125 19.281 15.875 1 98.25 645 ALA B C 1
ATOM 11569 O O . ALA B 1 645 ? -22.047 19.031 16.406 1 98.25 645 ALA B O 1
ATOM 11570 N N . GLU B 1 646 ? -24.203 18.578 16.094 1 97.88 646 GLU B N 1
ATOM 11571 C CA . GLU B 1 646 ? -24.156 17.375 16.906 1 97.88 646 GLU B CA 1
ATOM 11572 C C . GLU B 1 646 ? -23.266 16.297 16.281 1 97.88 646 GLU B C 1
ATOM 11574 O O . GLU B 1 646 ? -22.422 15.719 16.969 1 97.88 646 GLU B O 1
ATOM 11579 N N . GLN B 1 647 ? -23.469 16.156 15.047 1 95.31 647 GLN B N 1
ATOM 11580 C CA . GLN B 1 647 ? -22.641 15.188 14.344 1 95.31 647 GLN B CA 1
ATOM 11581 C C . GLN B 1 647 ? -21.172 15.594 14.367 1 95.31 647 GLN B C 1
ATOM 11583 O O . GLN B 1 647 ? -20.297 14.766 14.617 1 95.31 647 GLN B O 1
ATOM 11588 N N . HIS B 1 648 ? -20.922 16.812 14.07 1 95.69 648 HIS B N 1
ATOM 11589 C CA . HIS B 1 648 ? -19.562 17.312 14.078 1 95.69 648 HIS B CA 1
ATOM 11590 C C . HIS B 1 648 ? -18.922 17.156 15.453 1 95.69 648 HIS B C 1
ATOM 11592 O O . HIS B 1 648 ? -17.75 16.781 15.562 1 95.69 648 HIS B O 1
ATOM 11598 N N . HIS B 1 649 ? -19.656 17.5 16.469 1 96.81 649 HIS B N 1
ATOM 11599 C CA . HIS B 1 649 ? -19.141 17.375 17.828 1 96.81 649 HIS B CA 1
ATOM 11600 C C . HIS B 1 649 ? -18.781 15.938 18.156 1 96.81 649 HIS B C 1
ATOM 11602 O O . HIS B 1 649 ? -17.688 15.672 18.656 1 96.81 649 HIS B O 1
ATOM 11608 N N . ASP B 1 650 ? -19.594 15.016 17.797 1 92.44 650 ASP B N 1
ATOM 11609 C CA . ASP B 1 650 ? -19.344 13.602 18.078 1 92.44 650 ASP B CA 1
ATOM 11610 C C . ASP B 1 650 ? -18.125 13.102 17.312 1 92.44 650 ASP B C 1
ATOM 11612 O O . ASP B 1 650 ? -17.266 12.43 17.875 1 92.44 650 ASP B O 1
ATOM 11616 N N . ASP B 1 651 ? -18.094 13.445 16.047 1 87.44 651 ASP B N 1
ATOM 11617 C CA . ASP B 1 651 ? -16.984 13.016 15.211 1 87.44 651 ASP B CA 1
ATOM 11618 C C . ASP B 1 651 ? -15.656 13.586 15.711 1 87.44 651 ASP B C 1
ATOM 11620 O O . ASP B 1 651 ? -14.625 12.906 15.664 1 87.44 651 ASP B O 1
ATOM 11624 N N . THR B 1 652 ? -15.672 14.797 16.188 1 90.69 652 THR B N 1
ATOM 11625 C CA . THR B 1 652 ? -14.461 15.461 16.641 1 90.69 652 THR B CA 1
ATOM 11626 C C . THR B 1 652 ? -13.984 14.867 17.969 1 90.69 652 THR B C 1
ATOM 11628 O O . THR B 1 652 ? -12.789 14.664 18.172 1 90.69 652 THR B O 1
ATOM 11631 N N . VAL B 1 653 ? -14.914 14.617 18.828 1 88.31 653 VAL B N 1
ATOM 11632 C CA . VAL B 1 653 ? -14.57 14.016 20.109 1 88.31 653 VAL B CA 1
ATOM 11633 C C . VAL B 1 653 ? -14.031 12.602 19.891 1 88.31 653 VAL B C 1
ATOM 11635 O O . VAL B 1 653 ? -13.094 12.18 20.562 1 88.31 653 VAL B O 1
ATOM 11638 N N . ASP B 1 654 ? -14.633 11.969 18.906 1 76.38 654 ASP B N 1
ATOM 11639 C CA . ASP B 1 654 ? -14.164 10.625 18.562 1 76.38 654 ASP B CA 1
ATOM 11640 C C . ASP B 1 654 ? -12.734 10.648 18.047 1 76.38 654 ASP B C 1
ATOM 11642 O O . ASP B 1 654 ? -11.938 9.758 18.344 1 76.38 654 ASP B O 1
ATOM 11646 N N . ARG B 1 655 ? -12.43 11.68 17.328 1 76 655 ARG B N 1
ATOM 11647 C CA . ARG B 1 655 ? -11.117 11.758 16.688 1 76 655 ARG B CA 1
ATOM 11648 C C . ARG B 1 655 ? -10.055 12.219 17.688 1 76 655 ARG B C 1
ATOM 11650 O O . ARG B 1 655 ? -8.938 11.711 17.688 1 76 655 ARG B O 1
ATOM 11657 N N . TYR B 1 656 ? -10.422 13.211 18.562 1 78.06 656 TYR B N 1
ATOM 11658 C CA . TYR B 1 656 ? -9.367 13.906 19.297 1 78.06 656 TYR B CA 1
ATOM 11659 C C . TYR B 1 656 ? -9.508 13.688 20.797 1 78.06 656 TYR B C 1
ATOM 11661 O O . TYR B 1 656 ? -8.562 13.906 21.562 1 78.06 656 TYR B O 1
ATOM 11669 N N . GLY B 1 657 ? -10.68 13.328 21.328 1 77.69 657 GLY B N 1
ATOM 11670 C CA . GLY B 1 657 ? -11 13.344 22.75 1 77.69 657 GLY B CA 1
ATOM 11671 C C . GLY B 1 657 ? -11.672 14.625 23.188 1 77.69 657 GLY B C 1
ATOM 11672 O O . GLY B 1 657 ? -11.688 15.617 22.453 1 77.69 657 GLY B O 1
ATOM 11673 N N . ALA B 1 658 ? -12.109 14.727 24.344 1 86.38 658 ALA B N 1
ATOM 11674 C CA . ALA B 1 658 ? -12.984 15.789 24.812 1 86.38 658 ALA B CA 1
ATOM 11675 C C . ALA B 1 658 ? -12.188 17.031 25.188 1 86.38 658 ALA B C 1
ATOM 11677 O O . ALA B 1 658 ? -12.727 18.141 25.172 1 86.38 658 ALA B O 1
ATOM 11678 N N . GLU B 1 659 ? -10.953 16.906 25.516 1 88.25 659 GLU B N 1
ATOM 11679 C CA . GLU B 1 659 ? -10.195 18.047 26.016 1 88.25 659 GLU B CA 1
ATOM 11680 C C . GLU B 1 659 ? -9.367 18.688 24.922 1 88.25 659 GLU B C 1
ATOM 11682 O O . GLU B 1 659 ? -8.703 19.703 25.141 1 88.25 659 GLU B O 1
ATOM 11687 N N . HIS B 1 660 ? -9.453 18.156 23.75 1 86.19 660 HIS B N 1
ATOM 11688 C CA . HIS B 1 660 ? -8.68 18.719 22.641 1 86.19 660 HIS B CA 1
ATOM 11689 C C . HIS B 1 660 ? -9.289 20.031 22.156 1 86.19 660 HIS B C 1
ATOM 11691 O O . HIS B 1 660 ? -10.508 20.219 22.203 1 86.19 660 HIS B O 1
ATOM 11697 N N . GLU B 1 661 ? -8.508 20.906 21.719 1 90.5 661 GLU B N 1
ATOM 11698 C CA . GLU B 1 661 ? -8.945 22.234 21.312 1 90.5 661 GLU B CA 1
ATOM 11699 C C . GLU B 1 661 ? -10.031 22.156 20.234 1 90.5 661 GLU B C 1
ATOM 11701 O O . GLU B 1 661 ? -10.969 22.953 20.234 1 90.5 661 GLU B O 1
ATOM 11706 N N . HIS B 1 662 ? -9.922 21.203 19.297 1 90.56 662 HIS B N 1
ATOM 11707 C CA . HIS B 1 662 ? -10.938 21.031 18.25 1 90.56 662 HIS B CA 1
ATOM 11708 C C . HIS B 1 662 ? -12.266 20.594 18.859 1 90.56 662 HIS B C 1
ATOM 11710 O O . HIS B 1 662 ? -13.328 21.016 18.391 1 90.56 662 HIS B O 1
ATOM 11716 N N . SER B 1 663 ? -12.211 19.797 19.891 1 93.5 663 SER B N 1
ATOM 11717 C CA . SER B 1 663 ? -13.422 19.359 20.578 1 93.5 663 SER B CA 1
ATOM 11718 C C . SER B 1 663 ? -14.062 20.5 21.359 1 93.5 663 SER B C 1
ATOM 11720 O O . SER B 1 663 ? -15.289 20.609 21.438 1 93.5 663 SER B O 1
ATOM 11722 N N . LEU B 1 664 ? -13.234 21.312 21.922 1 95.75 664 LEU B N 1
ATOM 11723 C CA . LEU B 1 664 ? -13.742 22.469 22.656 1 95.75 664 LEU B CA 1
ATOM 11724 C C . LEU B 1 664 ? -14.453 23.438 21.703 1 95.75 664 LEU B C 1
ATOM 11726 O O . LEU B 1 664 ? -15.547 23.922 22.016 1 95.75 664 LEU B O 1
ATOM 11730 N N . ALA B 1 665 ? -13.82 23.656 20.594 1 96.44 665 ALA B N 1
ATOM 11731 C CA . ALA B 1 665 ? -14.445 24.516 19.594 1 96.44 665 ALA B CA 1
ATOM 11732 C C . ALA B 1 665 ? -15.773 23.922 19.125 1 96.44 665 ALA B C 1
ATOM 11734 O O . ALA B 1 665 ? -16.75 24.656 18.938 1 96.44 665 ALA B O 1
ATOM 11735 N N . ALA B 1 666 ? -15.758 22.672 18.922 1 97.06 666 ALA B N 1
ATOM 11736 C CA . ALA B 1 666 ? -16.969 21.969 18.5 1 97.06 666 ALA B CA 1
ATOM 11737 C C . ALA B 1 666 ? -18.062 22.109 19.562 1 97.06 666 ALA B C 1
ATOM 11739 O O . ALA B 1 666 ? -19.234 22.281 19.234 1 97.06 666 ALA B O 1
ATOM 11740 N N . ALA B 1 667 ? -17.703 22.016 20.812 1 97.81 667 ALA B N 1
ATOM 11741 C CA . ALA B 1 667 ? -18.656 22.156 21.922 1 97.81 667 ALA B CA 1
ATOM 11742 C C . ALA B 1 667 ? -19.312 23.531 21.906 1 97.81 667 ALA B C 1
ATOM 11744 O O . ALA B 1 667 ? -20.5 23.656 22.172 1 97.81 667 ALA B O 1
ATOM 11745 N N . MET B 1 668 ? -18.562 24.469 21.656 1 97.5 668 MET B N 1
ATOM 11746 C CA . MET B 1 668 ? -19.109 25.828 21.641 1 97.5 668 MET B CA 1
ATOM 11747 C C . MET B 1 668 ? -20.078 26 20.469 1 97.5 668 MET B C 1
ATOM 11749 O O . MET B 1 668 ? -21.109 26.656 20.609 1 97.5 668 MET B O 1
ATOM 11753 N N . THR B 1 669 ? -19.688 25.484 19.312 1 98.12 669 THR B N 1
ATOM 11754 C CA . THR B 1 669 ? -20.578 25.547 18.156 1 98.12 669 THR B CA 1
ATOM 11755 C C . THR B 1 669 ? -21.875 24.812 18.438 1 98.12 669 THR B C 1
ATOM 11757 O O . THR B 1 669 ? -22.953 25.281 18.078 1 98.12 669 THR B O 1
ATOM 11760 N N . LEU B 1 670 ? -21.75 23.734 19.109 1 98.5 670 LEU B N 1
ATOM 11761 C CA . LEU B 1 670 ? -22.938 22.969 19.484 1 98.5 670 LEU B CA 1
ATOM 11762 C C . LEU B 1 670 ? -23.781 23.734 20.5 1 98.5 670 LEU B C 1
ATOM 11764 O O . LEU B 1 670 ? -25.016 23.781 20.391 1 98.5 670 LEU B O 1
ATOM 11768 N N . ALA B 1 671 ? -23.188 24.328 21.484 1 98.31 671 ALA B N 1
ATOM 11769 C CA . ALA B 1 671 ? -23.906 25.125 22.484 1 98.31 671 ALA B CA 1
ATOM 11770 C C . ALA B 1 671 ? -24.672 26.266 21.812 1 98.31 671 ALA B C 1
ATOM 11772 O O . ALA B 1 671 ? -25.828 26.516 22.156 1 98.31 671 ALA B O 1
ATOM 11773 N N . ASN B 1 672 ? -24.031 26.984 20.953 1 98.12 672 ASN B N 1
ATOM 11774 C CA . ASN B 1 672 ? -24.688 28.062 20.219 1 98.12 672 ASN B CA 1
ATOM 11775 C C . ASN B 1 672 ? -25.859 27.562 19.391 1 98.12 672 ASN B C 1
ATOM 11777 O O . ASN B 1 672 ? -26.891 28.219 19.297 1 98.12 672 ASN B O 1
ATOM 11781 N N . SER B 1 673 ? -25.672 26.375 18.781 1 98.38 673 SER B N 1
ATOM 11782 C CA . SER B 1 673 ? -26.734 25.812 17.953 1 98.38 673 SER B CA 1
ATOM 11783 C C . SER B 1 673 ? -27.922 25.359 18.812 1 98.38 673 SER B C 1
ATOM 11785 O O . SER B 1 673 ? -29.078 25.516 18.422 1 98.38 673 SER B O 1
ATOM 11787 N N . LEU B 1 674 ? -27.609 24.719 19.969 1 98.38 674 LEU B N 1
ATOM 11788 C CA . LEU B 1 674 ? -28.656 24.312 20.906 1 98.38 674 LEU B CA 1
ATOM 11789 C C . LEU B 1 674 ? -29.469 25.516 21.359 1 98.38 674 LEU B C 1
ATOM 11791 O O . LEU B 1 674 ? -30.703 25.469 21.391 1 98.38 674 LEU B O 1
ATOM 11795 N N . ARG B 1 675 ? -28.828 26.578 21.719 1 97.5 675 ARG B N 1
ATOM 11796 C CA . ARG B 1 675 ? -29.5 27.797 22.141 1 97.5 675 ARG B CA 1
ATOM 11797 C C . ARG B 1 675 ? -30.406 28.328 21.031 1 97.5 675 ARG B C 1
ATOM 11799 O O . ARG B 1 675 ? -31.562 28.688 21.297 1 97.5 675 ARG B O 1
ATOM 11806 N N . ALA B 1 676 ? -29.906 28.406 19.797 1 96.62 676 ALA B N 1
ATOM 11807 C CA . ALA B 1 676 ? -30.656 28.938 18.672 1 96.62 676 ALA B CA 1
ATOM 11808 C C . ALA B 1 676 ? -31.875 28.062 18.375 1 96.62 676 ALA B C 1
ATOM 11810 O O . ALA B 1 676 ? -32.938 28.578 17.969 1 96.62 676 ALA B O 1
ATOM 11811 N N . ALA B 1 677 ? -31.719 26.797 18.641 1 96.62 677 ALA B N 1
ATOM 11812 C CA . ALA B 1 677 ? -32.812 25.859 18.391 1 96.62 677 ALA B CA 1
ATOM 11813 C C . ALA B 1 677 ? -33.781 25.797 19.547 1 96.62 677 ALA B C 1
ATOM 11815 O O . ALA B 1 677 ? -34.781 25.062 19.516 1 96.62 677 ALA B O 1
ATOM 11816 N N . GLY B 1 678 ? -33.531 26.5 20.641 1 95.69 678 GLY B N 1
ATOM 11817 C CA . GLY B 1 678 ? -34.469 26.609 21.766 1 95.69 678 GLY B CA 1
ATOM 11818 C C . GLY B 1 678 ? -34.188 25.609 22.859 1 95.69 678 GLY B C 1
ATOM 11819 O O . GLY B 1 678 ? -34.906 25.531 23.844 1 95.69 678 GLY B O 1
ATOM 11820 N N . GLU B 1 679 ? -33.188 24.859 22.688 1 97.31 679 GLU B N 1
ATOM 11821 C CA . GLU B 1 679 ? -32.812 23.906 23.719 1 97.31 679 GLU B CA 1
ATOM 11822 C C . GLU B 1 679 ? -31.797 24.516 24.688 1 97.31 679 GLU B C 1
ATOM 11824 O O . GLU B 1 679 ? -30.688 24.016 24.844 1 97.31 679 GLU B O 1
ATOM 11829 N N . VAL B 1 680 ? -32.281 25.453 25.484 1 97.62 680 VAL B N 1
ATOM 11830 C CA . VAL B 1 680 ? -31.406 26.359 26.25 1 97.62 680 VAL B CA 1
ATOM 11831 C C . VAL B 1 680 ? -30.828 25.625 27.453 1 97.62 680 VAL B C 1
ATOM 11833 O O . VAL B 1 680 ? -29.688 25.891 27.844 1 97.62 680 VAL B O 1
ATOM 11836 N N . ARG B 1 681 ? -31.484 24.672 28.031 1 97.19 681 ARG B N 1
ATOM 11837 C CA . ARG B 1 681 ? -30.984 23.953 29.188 1 97.19 681 ARG B CA 1
ATOM 11838 C C . ARG B 1 681 ? -29.812 23.062 28.797 1 97.19 681 ARG B C 1
ATOM 11840 O O . ARG B 1 681 ? -28.812 23 29.516 1 97.19 681 ARG B O 1
ATOM 11847 N N . ARG B 1 682 ? -30 22.438 27.688 1 97.69 682 ARG B N 1
ATOM 11848 C CA . ARG B 1 682 ? -28.906 21.609 27.172 1 97.69 682 ARG B CA 1
ATOM 11849 C C . ARG B 1 682 ? -27.688 22.469 26.812 1 97.69 682 ARG B C 1
ATOM 11851 O O . ARG B 1 682 ? -26.547 22.062 27.031 1 97.69 682 ARG B O 1
ATOM 11858 N N . ALA B 1 683 ? -27.984 23.609 26.234 1 98.25 683 ALA B N 1
ATOM 11859 C CA . ALA B 1 683 ? -26.922 24.547 25.891 1 98.25 683 ALA B CA 1
ATOM 11860 C C . ALA B 1 683 ? -26.141 24.984 27.141 1 98.25 683 ALA B C 1
ATOM 11862 O O . ALA B 1 683 ? -24.922 25.094 27.109 1 98.25 683 ALA B O 1
ATOM 11863 N N . ASP B 1 684 ? -26.875 25.219 28.188 1 97.88 684 ASP B N 1
ATOM 11864 C CA . ASP B 1 684 ? -26.266 25.672 29.438 1 97.88 684 ASP B CA 1
ATOM 11865 C C . ASP B 1 684 ? -25.344 24.609 30.016 1 97.88 684 ASP B C 1
ATOM 11867 O O . ASP B 1 684 ? -24.219 24.906 30.438 1 97.88 684 ASP B O 1
ATOM 11871 N N . ALA B 1 685 ? -25.797 23.359 30.016 1 97.88 685 ALA B N 1
ATOM 11872 C CA . ALA B 1 685 ? -24.984 22.266 30.516 1 97.88 685 ALA B CA 1
ATOM 11873 C C . ALA B 1 685 ? -23.688 22.109 29.719 1 97.88 685 ALA B C 1
ATOM 11875 O O . ALA B 1 685 ? -22.609 21.969 30.281 1 97.88 685 ALA B O 1
ATOM 11876 N N . LEU B 1 686 ? -23.812 22.156 28.438 1 97.88 686 LEU B N 1
ATOM 11877 C CA . LEU B 1 686 ? -22.672 21.984 27.547 1 97.88 686 LEU B CA 1
ATOM 11878 C C . LEU B 1 686 ? -21.719 23.172 27.656 1 97.88 686 LEU B C 1
ATOM 11880 O O . LEU B 1 686 ? -20.5 22.969 27.672 1 97.88 686 LEU B O 1
ATOM 11884 N N . ALA B 1 687 ? -22.219 24.375 27.703 1 97.88 687 ALA B N 1
ATOM 11885 C CA . ALA B 1 687 ? -21.391 25.578 27.781 1 97.88 687 ALA B CA 1
ATOM 11886 C C . ALA B 1 687 ? -20.641 25.625 29.109 1 97.88 687 ALA B C 1
ATOM 11888 O O . ALA B 1 687 ? -19.469 26.016 29.141 1 97.88 687 ALA B O 1
ATOM 11889 N N . THR B 1 688 ? -21.281 25.219 30.156 1 97.44 688 THR B N 1
ATOM 11890 C CA . THR B 1 688 ? -20.641 25.188 31.469 1 97.44 688 THR B CA 1
ATOM 11891 C C . THR B 1 688 ? -19.453 24.234 31.469 1 97.44 688 THR B C 1
ATOM 11893 O O . THR B 1 688 ? -18.359 24.594 31.906 1 97.44 688 THR B O 1
ATOM 11896 N N . ASP B 1 689 ? -19.734 23.141 30.953 1 97.31 689 ASP B N 1
ATOM 11897 C CA . ASP B 1 689 ? -18.688 22.125 30.859 1 97.31 689 ASP B CA 1
ATOM 11898 C C . ASP B 1 689 ? -17.547 22.578 29.953 1 97.31 689 ASP B C 1
ATOM 11900 O O . ASP B 1 689 ? -16.375 22.391 30.281 1 97.31 689 ASP B O 1
ATOM 11904 N N . ALA B 1 690 ? -17.891 23.141 28.828 1 97.19 690 ALA B N 1
ATOM 11905 C CA . ALA B 1 690 ? -16.906 23.594 27.859 1 97.19 690 ALA B CA 1
ATOM 11906 C C . ALA B 1 690 ? -16.031 24.703 28.438 1 97.19 690 ALA B C 1
ATOM 11908 O O . ALA B 1 690 ? -14.812 24.703 28.25 1 97.19 690 ALA B O 1
ATOM 11909 N N . VAL B 1 691 ? -16.609 25.656 29.109 1 97.38 691 VAL B N 1
ATOM 11910 C CA . VAL B 1 691 ? -15.852 26.766 29.703 1 97.38 691 VAL B CA 1
ATOM 11911 C C . VAL B 1 691 ? -14.852 26.219 30.719 1 97.38 691 VAL B C 1
ATOM 11913 O O . VAL B 1 691 ? -13.703 26.672 30.781 1 97.38 691 VAL B O 1
ATOM 11916 N N . ASP B 1 692 ? -15.258 25.234 31.484 1 97 692 ASP B N 1
ATOM 11917 C CA . ASP B 1 692 ? -14.375 24.609 32.469 1 97 692 ASP B CA 1
ATOM 11918 C C . ASP B 1 692 ? -13.18 23.953 31.781 1 97 692 ASP B C 1
ATOM 11920 O O . ASP B 1 692 ? -12.039 24.094 32.219 1 97 692 ASP B O 1
ATOM 11924 N N . ARG B 1 693 ? -13.43 23.281 30.75 1 95.44 693 ARG B N 1
ATOM 11925 C CA . ARG B 1 693 ? -12.367 22.609 30 1 95.44 693 ARG B CA 1
ATOM 11926 C C . ARG B 1 693 ? -11.445 23.609 29.328 1 95.44 693 ARG B C 1
ATOM 11928 O O . ARG B 1 693 ? -10.227 23.422 29.297 1 95.44 693 ARG B O 1
ATOM 11935 N N . TYR B 1 694 ? -12.031 24.703 28.766 1 96.06 694 TYR B N 1
ATOM 11936 C CA . TYR B 1 694 ? -11.203 25.766 28.203 1 96.06 694 TYR B CA 1
ATOM 11937 C C . TYR B 1 694 ? -10.242 26.328 29.234 1 96.06 694 TYR B C 1
ATOM 11939 O O . TYR B 1 694 ? -9.07 26.578 28.938 1 96.06 694 TYR B O 1
ATOM 11947 N N . GLN B 1 695 ? -10.734 26.484 30.406 1 95.62 695 GLN B N 1
ATOM 11948 C CA . GLN B 1 695 ? -9.922 27.016 31.5 1 95.62 695 GLN B CA 1
ATOM 11949 C C . GLN B 1 695 ? -8.781 26.078 31.844 1 95.62 695 GLN B C 1
ATOM 11951 O O . GLN B 1 695 ? -7.656 26.516 32.094 1 95.62 695 GLN B O 1
ATOM 11956 N N . ARG B 1 696 ? -9.07 24.828 31.781 1 92.19 696 ARG B N 1
ATOM 11957 C CA . ARG B 1 696 ? -8.055 23.828 32.094 1 92.19 696 ARG B CA 1
ATOM 11958 C C . ARG B 1 696 ? -7.004 23.75 31.016 1 92.19 696 ARG B C 1
ATOM 11960 O O . ARG B 1 696 ? -5.82 23.547 31.297 1 92.19 696 ARG B O 1
ATOM 11967 N N . VAL B 1 697 ? -7.449 23.844 29.797 1 89.25 697 VAL B N 1
ATOM 11968 C CA . VAL B 1 697 ? -6.574 23.609 28.656 1 89.25 697 VAL B CA 1
ATOM 11969 C C . VAL B 1 697 ? -5.773 24.859 28.344 1 89.25 697 VAL B C 1
ATOM 11971 O O . VAL B 1 697 ? -4.57 24.797 28.078 1 89.25 697 VAL B O 1
ATOM 11974 N N . PHE B 1 698 ? -6.422 26.094 28.406 1 91.81 698 PHE B N 1
ATOM 11975 C CA . PHE B 1 698 ? -5.785 27.312 27.906 1 91.81 698 PHE B CA 1
ATOM 11976 C C . PHE B 1 698 ? -5.48 28.281 29.047 1 91.81 698 PHE B C 1
ATOM 11978 O O . PHE B 1 698 ? -4.625 29.156 28.906 1 91.81 698 PHE B O 1
ATOM 11985 N N . GLY B 1 699 ? -6.211 28.188 30.156 1 91.38 699 GLY B N 1
ATOM 11986 C CA . GLY B 1 699 ? -6.078 29.141 31.234 1 91.38 699 GLY B CA 1
ATOM 11987 C C . GLY B 1 699 ? -7.215 30.141 31.297 1 91.38 699 GLY B C 1
ATOM 11988 O O . GLY B 1 699 ? -7.992 30.266 30.359 1 91.38 699 GLY B O 1
ATOM 11989 N N . GLU B 1 700 ? -7.262 30.938 32.25 1 93.38 700 GLU B N 1
ATOM 11990 C CA . GLU B 1 700 ? -8.406 31.781 32.594 1 93.38 700 GLU B CA 1
ATOM 11991 C C . GLU B 1 700 ? -8.43 33.031 31.734 1 93.38 700 GLU B C 1
ATOM 11993 O O . GLU B 1 700 ? -9.5 33.531 31.391 1 93.38 700 GLU B O 1
ATOM 11998 N N . ASP B 1 701 ? -7.305 33.5 31.375 1 94.06 701 ASP B N 1
ATOM 11999 C CA . ASP B 1 701 ? -7.25 34.812 30.688 1 94.06 701 ASP B CA 1
ATOM 12000 C C . ASP B 1 701 ? -7.031 34.625 29.188 1 94.06 701 ASP B C 1
ATOM 12002 O O . ASP B 1 701 ? -6.859 35.594 28.469 1 94.06 701 ASP B O 1
ATOM 12006 N N . HIS B 1 702 ? -7 33.375 28.812 1 95 702 HIS B N 1
ATOM 12007 C CA . HIS B 1 702 ? -6.797 33.125 27.391 1 95 702 HIS B CA 1
ATOM 12008 C C . HIS B 1 702 ? -7.977 33.625 26.562 1 95 702 HIS B C 1
ATOM 12010 O O . HIS B 1 702 ? -9.133 33.469 26.969 1 95 702 HIS B O 1
ATOM 12016 N N . PRO B 1 703 ? -7.699 34.219 25.406 1 95.19 703 PRO B N 1
ATOM 12017 C CA . PRO B 1 703 ? -8.773 34.812 24.594 1 95.19 703 PRO B CA 1
ATOM 12018 C C . PRO B 1 703 ? -9.859 33.781 24.25 1 95.19 703 PRO B C 1
ATOM 12020 O O . PRO B 1 703 ? -11.047 34.125 24.219 1 95.19 703 PRO B O 1
ATOM 12023 N N . LEU B 1 704 ? -9.539 32.562 24.078 1 95.75 704 LEU B N 1
ATOM 12024 C CA . LEU B 1 704 ? -10.516 31.562 23.703 1 95.75 704 LEU B CA 1
ATOM 12025 C C . LEU B 1 704 ? -11.367 31.156 24.906 1 95.75 704 LEU B C 1
ATOM 12027 O O . LEU B 1 704 ? -12.555 30.859 24.75 1 95.75 704 LEU B O 1
ATOM 12031 N N . THR B 1 705 ? -10.742 31.141 26.062 1 96.75 705 THR B N 1
ATOM 12032 C CA . THR B 1 705 ? -11.5 30.906 27.281 1 96.75 705 THR B CA 1
ATOM 12033 C C . THR B 1 705 ? -12.5 32.031 27.531 1 96.75 705 THR B C 1
ATOM 12035 O O . THR B 1 705 ? -13.664 31.766 27.859 1 96.75 705 THR B O 1
ATOM 12038 N N . LEU B 1 706 ? -12.016 33.188 27.344 1 97.44 706 LEU B N 1
ATOM 12039 C CA . LEU B 1 706 ? -12.875 34.344 27.547 1 97.44 706 LEU B CA 1
ATOM 12040 C C . LEU B 1 706 ? -14.023 34.344 26.531 1 97.44 706 LEU B C 1
ATOM 12042 O O . LEU B 1 706 ? -15.148 34.719 26.875 1 97.44 706 LEU B O 1
ATOM 12046 N N . SER B 1 707 ? -13.758 33.938 25.344 1 97.19 707 SER B N 1
ATOM 12047 C CA . SER B 1 707 ? -14.789 33.875 24.312 1 97.19 707 SER B CA 1
ATOM 12048 C C . SER B 1 707 ? -15.859 32.844 24.688 1 97.19 707 SER B C 1
ATOM 12050 O O . SER B 1 707 ? -17.047 33.094 24.5 1 97.19 707 SER B O 1
ATOM 12052 N N . ALA B 1 708 ? -15.414 31.734 25.203 1 97.62 708 ALA B N 1
ATOM 12053 C CA . ALA B 1 708 ? -16.344 30.703 25.625 1 97.62 708 ALA B CA 1
ATOM 12054 C C . ALA B 1 708 ? -17.234 31.203 26.781 1 97.62 708 ALA B C 1
ATOM 12056 O O . ALA B 1 708 ? -18.422 30.891 26.828 1 97.62 708 ALA B O 1
ATOM 12057 N N . ALA B 1 709 ? -16.656 31.953 27.609 1 97.69 709 ALA B N 1
ATOM 12058 C CA . ALA B 1 709 ? -17.391 32.5 28.75 1 97.69 709 ALA B CA 1
ATOM 12059 C C . ALA B 1 709 ? -18.438 33.531 28.297 1 97.69 709 ALA B C 1
ATOM 12061 O O . ALA B 1 709 ? -19.531 33.594 28.859 1 97.69 709 ALA B O 1
ATOM 12062 N N . VAL B 1 710 ? -18.094 34.312 27.344 1 97.31 710 VAL B N 1
ATOM 12063 C CA . VAL B 1 710 ? -19.031 35.281 26.797 1 97.31 710 VAL B CA 1
ATOM 12064 C C . VAL B 1 710 ? -20.219 34.531 26.172 1 97.31 710 VAL B C 1
ATOM 12066 O O . VAL B 1 710 ? -21.375 34.938 26.328 1 97.31 710 VAL B O 1
ATOM 12069 N N . ASN B 1 711 ? -19.969 33.469 25.484 1 97.94 711 ASN B N 1
ATOM 12070 C CA . ASN B 1 711 ? -21.047 32.656 24.922 1 97.94 711 ASN B CA 1
ATOM 12071 C C . ASN B 1 711 ? -21.922 32.062 26.016 1 97.94 711 ASN B C 1
ATOM 12073 O O . ASN B 1 711 ? -23.141 31.953 25.859 1 97.94 711 ASN B O 1
ATOM 12077 N N . HIS B 1 712 ? -21.266 31.656 27.078 1 98.12 712 HIS B N 1
ATOM 12078 C CA . HIS B 1 712 ? -22.031 31.125 28.203 1 98.12 712 HIS B CA 1
ATOM 12079 C C . HIS B 1 712 ? -22.969 32.188 28.781 1 98.12 712 HIS B C 1
ATOM 12081 O O . HIS B 1 712 ? -24.094 31.875 29.172 1 98.12 712 HIS B O 1
ATOM 12087 N N . ALA B 1 713 ? -22.547 33.406 28.859 1 98.06 713 ALA B N 1
ATOM 12088 C CA . ALA B 1 713 ? -23.391 34.5 29.328 1 98.06 713 ALA B CA 1
ATOM 12089 C C . ALA B 1 713 ? -24.641 34.656 28.469 1 98.06 713 ALA B C 1
ATOM 12091 O O . ALA B 1 713 ? -25.719 34.938 28.969 1 98.06 713 ALA B O 1
ATOM 12092 N N . ILE B 1 714 ? -24.516 34.469 27.188 1 97.81 714 ILE B N 1
ATOM 12093 C CA . ILE B 1 714 ? -25.641 34.531 26.281 1 97.81 714 ILE B CA 1
ATOM 12094 C C . ILE B 1 714 ? -26.656 33.438 26.625 1 97.81 714 ILE B C 1
ATOM 12096 O O . ILE B 1 714 ? -27.859 33.688 26.641 1 97.81 714 ILE B O 1
ATOM 12100 N N . VAL B 1 715 ? -26.125 32.25 26.891 1 97.94 715 VAL B N 1
ATOM 12101 C CA . VAL B 1 715 ? -26.969 31.125 27.234 1 97.94 715 VAL B CA 1
ATOM 12102 C C . VAL B 1 715 ? -27.688 31.391 28.547 1 97.94 715 VAL B C 1
ATOM 12104 O O . VAL B 1 715 ? -28.875 31.094 28.688 1 97.94 715 VAL B O 1
ATOM 12107 N N . LEU B 1 716 ? -26.984 31.953 29.5 1 97.62 716 LEU B N 1
ATOM 12108 C CA . LEU B 1 716 ? -27.562 32.281 30.812 1 97.62 716 LEU B CA 1
ATOM 12109 C C . LEU B 1 716 ? -28.672 33.312 30.688 1 97.62 716 LEU B C 1
ATOM 12111 O O . LEU B 1 716 ? -29.688 33.219 31.359 1 97.62 716 LEU B O 1
ATOM 12115 N N . ARG B 1 717 ? -28.484 34.312 29.875 1 96.25 717 ARG B N 1
ATOM 12116 C CA . ARG B 1 717 ? -29.516 35.312 29.625 1 96.25 717 ARG B CA 1
ATOM 12117 C C . ARG B 1 717 ? -30.766 34.656 29.031 1 96.25 717 ARG B C 1
ATOM 12119 O O . ARG B 1 717 ? -31.891 35.031 29.391 1 96.25 717 ARG B O 1
ATOM 12126 N N . ALA B 1 718 ? -30.547 33.75 28.141 1 95.62 718 ALA B N 1
ATOM 12127 C CA . ALA B 1 718 ? -31.672 33.031 27.516 1 95.62 718 ALA B CA 1
ATOM 12128 C C . ALA B 1 718 ? -32.438 32.188 28.531 1 95.62 718 ALA B C 1
ATOM 12130 O O . ALA B 1 718 ? -33.625 31.984 28.406 1 95.62 718 ALA B O 1
ATOM 12131 N N . LEU B 1 719 ? -31.75 31.812 29.578 1 95.69 719 LEU B N 1
ATOM 12132 C CA . LEU B 1 719 ? -32.344 30.984 30.625 1 95.69 719 LEU B CA 1
ATOM 12133 C C . LEU B 1 719 ? -33.031 31.859 31.688 1 95.69 719 LEU B C 1
ATOM 12135 O O . LEU B 1 719 ? -33.688 31.359 32.594 1 95.69 719 LEU B O 1
ATOM 12139 N N . GLY B 1 720 ? -32.781 33.188 31.641 1 93.94 720 GLY B N 1
ATOM 12140 C CA . GLY B 1 720 ? -33.375 34.125 32.594 1 93.94 720 GLY B CA 1
ATOM 12141 C C . GLY B 1 720 ? -32.469 34.375 33.781 1 93.94 720 GLY B C 1
ATOM 12142 O O . GLY B 1 720 ? -32.875 35.094 34.719 1 93.94 720 GLY B O 1
ATOM 12143 N N . LYS B 1 721 ? -31.312 33.844 33.719 1 95.81 721 LYS B N 1
ATOM 12144 C CA . LYS B 1 721 ? -30.359 34.062 34.812 1 95.81 721 LYS B CA 1
ATOM 12145 C C . LYS B 1 721 ? -29.547 35.344 34.531 1 95.81 721 LYS B C 1
ATOM 12147 O O . LYS B 1 721 ? -28.328 35.281 34.406 1 95.81 721 LYS B O 1
ATOM 12152 N N . ARG B 1 722 ? -30.172 36.5 34.625 1 94.94 722 ARG B N 1
ATOM 12153 C CA . ARG B 1 722 ? -29.656 37.781 34.156 1 94.94 722 ARG B CA 1
ATOM 12154 C C . ARG B 1 722 ? -28.516 38.281 35.062 1 94.94 722 ARG B C 1
ATOM 12156 O O . ARG B 1 722 ? -27.547 38.844 34.594 1 94.94 722 ARG B O 1
ATOM 12163 N N . ASP B 1 723 ? -28.594 37.938 36.344 1 95.31 723 ASP B N 1
ATOM 12164 C CA . ASP B 1 723 ? -27.562 38.406 37.281 1 95.31 723 ASP B CA 1
ATOM 12165 C C . ASP B 1 723 ? -26.219 37.719 37 1 95.31 723 ASP B C 1
ATOM 12167 O O . ASP B 1 723 ? -25.172 38.375 36.938 1 95.31 723 ASP B O 1
ATOM 12171 N N . ARG B 1 724 ? -26.312 36.469 36.781 1 96.12 724 ARG B N 1
ATOM 12172 C CA . ARG B 1 724 ? -25.094 35.688 36.5 1 96.12 724 ARG B CA 1
ATOM 12173 C C . ARG B 1 724 ? -24.5 36.062 35.156 1 96.12 724 ARG B C 1
ATOM 12175 O O . ARG B 1 724 ? -23.281 36.156 35.031 1 96.12 724 ARG B O 1
ATOM 12182 N N . ALA B 1 725 ? -25.312 36.25 34.188 1 97.31 725 ALA B N 1
ATOM 12183 C CA . ALA B 1 725 ? -24.859 36.688 32.875 1 97.31 725 ALA B CA 1
ATOM 12184 C C . ALA B 1 725 ? -24.125 38.031 32.938 1 97.31 725 ALA B C 1
ATOM 12186 O O . ALA B 1 725 ? -23.062 38.188 32.344 1 97.31 725 ALA B O 1
ATOM 12187 N N . ARG B 1 726 ? -24.734 38.938 33.656 1 96.12 726 ARG B N 1
ATOM 12188 C CA . ARG B 1 726 ? -24.141 40.281 33.812 1 96.12 726 ARG B CA 1
ATOM 12189 C C . ARG B 1 726 ? -22.781 40.188 34.5 1 96.12 726 ARG B C 1
ATOM 12191 O O . ARG B 1 726 ? -21.828 40.844 34.094 1 96.12 726 ARG B O 1
ATOM 12198 N N . GLN B 1 727 ? -22.719 39.344 35.5 1 96.5 727 GLN B N 1
ATOM 12199 C CA . GLN B 1 727 ? -21.453 39.156 36.188 1 96.5 727 GLN B CA 1
ATOM 12200 C C . GLN B 1 727 ? -20.359 38.625 35.25 1 96.5 727 GLN B C 1
ATOM 12202 O O . GLN B 1 727 ? -19.234 39.125 35.281 1 96.5 727 GLN B O 1
ATOM 12207 N N . LEU B 1 728 ? -20.719 37.656 34.469 1 96.31 728 LEU B N 1
ATOM 12208 C CA . LEU B 1 728 ? -19.766 37.062 33.531 1 96.31 728 LEU B CA 1
ATOM 12209 C C . LEU B 1 728 ? -19.297 38.094 32.5 1 96.31 728 LEU B C 1
ATOM 12211 O O . LEU B 1 728 ? -18.109 38.188 32.219 1 96.31 728 LEU B O 1
ATOM 12215 N N . ASP B 1 729 ? -20.203 38.875 31.969 1 96.94 729 ASP B N 1
ATOM 12216 C CA . ASP B 1 729 ? -19.859 39.844 30.953 1 96.94 729 ASP B CA 1
ATOM 12217 C C . ASP B 1 729 ? -19.016 40.969 31.547 1 96.94 729 ASP B C 1
ATOM 12219 O O . ASP B 1 729 ? -18.078 41.469 30.906 1 96.94 729 ASP B O 1
ATOM 12223 N N . GLU B 1 730 ? -19.344 41.438 32.719 1 96.38 730 GLU B N 1
ATOM 12224 C CA . GLU B 1 730 ? -18.594 42.5 33.406 1 96.38 730 GLU B CA 1
ATOM 12225 C C . GLU B 1 730 ? -17.156 42.031 33.688 1 96.38 730 GLU B C 1
ATOM 12227 O O . GLU B 1 730 ? -16.234 42.844 33.625 1 96.38 730 GLU B O 1
ATOM 12232 N N . ASP B 1 731 ? -17.016 40.812 33.938 1 96.5 731 ASP B N 1
ATOM 12233 C CA . ASP B 1 731 ? -15.695 40.281 34.25 1 96.5 731 ASP B CA 1
ATOM 12234 C C . ASP B 1 731 ? -14.883 40.031 33 1 96.5 731 ASP B C 1
ATOM 12236 O O . ASP B 1 731 ? -13.672 40.25 32.969 1 96.5 731 ASP B O 1
ATOM 12240 N N . ASN B 1 732 ? -15.523 39.562 31.969 1 96.56 732 ASN B N 1
ATOM 12241 C CA . ASN B 1 732 ? -14.82 39.062 30.797 1 96.56 732 ASN B CA 1
ATOM 12242 C C . ASN B 1 732 ? -14.547 40.156 29.781 1 96.56 732 ASN B C 1
ATOM 12244 O O . ASN B 1 732 ? -13.523 40.156 29.094 1 96.56 732 ASN B O 1
ATOM 12248 N N . TYR B 1 733 ? -15.414 41.156 29.625 1 96.62 733 TYR B N 1
ATOM 12249 C CA . TYR B 1 733 ? -15.281 42.188 28.594 1 96.62 733 TYR B CA 1
ATOM 12250 C C . TYR B 1 733 ? -13.977 42.969 28.766 1 96.62 733 TYR B C 1
ATOM 12252 O O . TYR B 1 733 ? -13.172 43.031 27.828 1 96.62 733 TYR B O 1
ATOM 12260 N N . PRO B 1 734 ? -13.641 43.531 29.953 1 96.44 734 PRO B N 1
ATOM 12261 C CA . PRO B 1 734 ? -12.383 44.281 30.094 1 96.44 734 PRO B CA 1
ATOM 12262 C C . PRO B 1 734 ? -11.148 43.406 29.844 1 96.44 734 PRO B C 1
ATOM 12264 O O . PRO B 1 734 ? -10.172 43.875 29.266 1 96.44 734 PRO B O 1
ATOM 12267 N N . ARG B 1 735 ? -11.227 42.188 30.281 1 96.25 735 ARG B N 1
ATOM 12268 C CA . ARG B 1 735 ? -10.109 41.25 30.094 1 96.25 735 ARG B CA 1
ATOM 12269 C C . ARG B 1 735 ? -9.891 40.969 28.609 1 96.25 735 ARG B C 1
ATOM 12271 O O . ARG B 1 735 ? -8.758 40.938 28.141 1 96.25 735 ARG B O 1
ATOM 12278 N N . MET B 1 736 ? -10.977 40.75 27.922 1 95.94 736 MET B N 1
ATOM 12279 C CA . MET B 1 736 ? -10.898 40.5 26.484 1 95.94 736 MET B CA 1
ATOM 12280 C C . MET B 1 736 ? -10.367 41.719 25.734 1 95.94 736 MET B C 1
ATOM 12282 O O . MET B 1 736 ? -9.586 41.594 24.797 1 95.94 736 MET B O 1
ATOM 12286 N N . ARG B 1 737 ? -10.867 42.875 26.078 1 95.81 737 ARG B N 1
ATOM 12287 C CA . ARG B 1 737 ? -10.422 44.125 25.469 1 95.81 737 ARG B CA 1
ATOM 12288 C C . ARG B 1 737 ? -8.914 44.312 25.641 1 95.81 737 ARG B C 1
ATOM 12290 O O . ARG B 1 737 ? -8.227 44.75 24.719 1 95.81 737 ARG B O 1
ATOM 12297 N N . ASP B 1 738 ? -8.398 43.938 26.781 1 94.19 738 ASP B N 1
ATOM 12298 C CA . ASP B 1 738 ? -6.98 44.094 27.094 1 94.19 738 ASP B CA 1
ATOM 12299 C C . ASP B 1 738 ? -6.145 43.094 26.281 1 94.19 738 ASP B C 1
ATOM 12301 O O . ASP B 1 738 ? -5.023 43.406 25.875 1 94.19 738 ASP B O 1
ATOM 12305 N N . THR B 1 739 ? -6.699 41.938 26.031 1 92.38 739 THR B N 1
ATOM 12306 C CA . THR B 1 739 ? -5.938 40.844 25.391 1 92.38 739 THR B CA 1
ATOM 12307 C C . THR B 1 739 ? -6.039 40.938 23.875 1 92.38 739 THR B C 1
ATOM 12309 O O . THR B 1 739 ? -5.07 40.688 23.156 1 92.38 739 THR B O 1
ATOM 12312 N N . LEU B 1 740 ? -7.203 41.312 23.328 1 94.69 740 LEU B N 1
ATOM 12313 C CA . LEU B 1 740 ? -7.438 41.25 21.891 1 94.69 740 LEU B CA 1
ATOM 12314 C C . LEU B 1 740 ? -7.48 42.625 21.266 1 94.69 740 LEU B C 1
ATOM 12316 O O . LEU B 1 740 ? -7.332 42.781 20.047 1 94.69 740 LEU B O 1
ATOM 12320 N N . GLY B 1 741 ? -7.648 43.688 22.062 1 92.88 741 GLY B N 1
ATOM 12321 C CA . GLY B 1 741 ? -7.832 45.031 21.547 1 92.88 741 GLY B CA 1
ATOM 12322 C C . GLY B 1 741 ? -9.289 45.438 21.422 1 92.88 741 GLY B C 1
ATOM 12323 O O . GLY B 1 741 ? -10.164 44.562 21.25 1 92.88 741 GLY B O 1
ATOM 12324 N N . HIS B 1 742 ? -9.609 46.625 21.328 1 92.62 742 HIS B N 1
ATOM 12325 C CA . HIS B 1 742 ? -10.969 47.156 21.453 1 92.62 742 HIS B CA 1
ATOM 12326 C C . HIS B 1 742 ? -11.75 46.969 20.156 1 92.62 742 HIS B C 1
ATOM 12328 O O . HIS B 1 742 ? -12.984 46.969 20.172 1 92.62 742 HIS B O 1
ATOM 12334 N N . GLN B 1 743 ? -11.055 46.812 19.094 1 93.88 743 GLN B N 1
ATOM 12335 C CA . GLN B 1 743 ? -11.75 46.75 17.812 1 93.88 743 GLN B CA 1
ATOM 12336 C C . GLN B 1 743 ? -12.023 45.281 17.438 1 93.88 743 GLN B C 1
ATOM 12338 O O . GLN B 1 743 ? -12.797 45 16.516 1 93.88 743 GLN B O 1
ATOM 12343 N N . HIS B 1 744 ? -11.461 44.375 18.172 1 95.75 744 HIS B N 1
ATOM 12344 C CA . HIS B 1 744 ? -11.57 42.969 17.812 1 95.75 744 HIS B CA 1
ATOM 12345 C C . HIS B 1 744 ? -13.031 42.5 17.781 1 95.75 744 HIS B C 1
ATOM 12347 O O . HIS B 1 744 ? -13.828 42.906 18.641 1 95.75 744 HIS B O 1
ATOM 12353 N N . GLY B 1 745 ? -13.352 41.656 16.859 1 95.62 745 GLY B N 1
ATOM 12354 C CA . GLY B 1 745 ? -14.719 41.188 16.672 1 95.62 745 GLY B CA 1
ATOM 12355 C C . GLY B 1 745 ? -15.305 40.531 17.906 1 95.62 745 GLY B C 1
ATOM 12356 O O . GLY B 1 745 ? -16.469 40.75 18.234 1 95.62 745 GLY B O 1
ATOM 12357 N N . TYR B 1 746 ? -14.57 39.781 18.641 1 96.44 746 TYR B N 1
ATOM 12358 C CA . TYR B 1 746 ? -15.039 39.094 19.844 1 96.44 746 TYR B CA 1
ATOM 12359 C C . TYR B 1 746 ? -15.305 40.062 20.969 1 96.44 746 TYR B C 1
ATOM 12361 O O . TYR B 1 746 ? -16.25 39.906 21.734 1 96.44 746 TYR B O 1
ATOM 12369 N N . VAL B 1 747 ? -14.445 41.094 20.984 1 97.06 747 VAL B N 1
ATOM 12370 C CA . VAL B 1 747 ? -14.617 42.125 22 1 97.06 747 VAL B CA 1
ATOM 12371 C C . VAL B 1 747 ? -15.914 42.875 21.75 1 97.06 747 VAL B C 1
ATOM 12373 O O . VAL B 1 747 ? -16.641 43.219 22.688 1 97.06 747 VAL B O 1
ATOM 12376 N N . LEU B 1 748 ? -16.219 43.094 20.5 1 97.19 748 LEU B N 1
ATOM 12377 C CA . LEU B 1 748 ? -17.453 43.781 20.141 1 97.19 748 LEU B CA 1
ATOM 12378 C C . LEU B 1 748 ? -18.672 42.938 20.531 1 97.19 748 LEU B C 1
ATOM 12380 O O . LEU B 1 748 ? -19.703 43.5 20.938 1 97.19 748 LEU B O 1
ATOM 12384 N N . CYS B 1 749 ? -18.578 41.688 20.438 1 97.19 749 CYS B N 1
ATOM 12385 C CA . CYS B 1 749 ? -19.656 40.781 20.859 1 97.19 749 CYS B CA 1
ATOM 12386 C C . CYS B 1 749 ? -19.828 40.844 22.375 1 97.19 749 CYS B C 1
ATOM 12388 O O . CYS B 1 749 ? -20.969 40.906 22.859 1 97.19 749 CYS B O 1
ATOM 12390 N N . ALA B 1 750 ? -18.719 40.875 23.062 1 97.25 750 ALA B N 1
ATOM 12391 C CA . ALA B 1 750 ? -18.766 40.969 24.516 1 97.25 750 ALA B CA 1
ATOM 12392 C C . ALA B 1 750 ? -19.359 42.312 24.953 1 97.25 750 ALA B C 1
ATOM 12394 O O . ALA B 1 750 ? -20.141 42.375 25.906 1 97.25 750 ALA B O 1
ATOM 12395 N N . LEU B 1 751 ? -19 43.344 24.25 1 97.38 751 LEU B N 1
ATOM 12396 C CA . LEU B 1 751 ? -19.516 44.688 24.531 1 97.38 751 LEU B CA 1
ATOM 12397 C C . LEU B 1 751 ? -21.031 44.75 24.312 1 97.38 751 LEU B C 1
ATOM 12399 O O . LEU B 1 751 ? -21.75 45.344 25.125 1 97.38 751 LEU B O 1
ATOM 12403 N N . ASN B 1 752 ? -21.469 44.188 23.266 1 96.69 752 ASN B N 1
ATOM 12404 C CA . ASN B 1 752 ? -22.906 44.125 22.984 1 96.69 752 ASN B CA 1
ATOM 12405 C C . ASN B 1 752 ? -23.641 43.375 24.094 1 96.69 752 ASN B C 1
ATOM 12407 O O . ASN B 1 752 ? -24.734 43.75 24.5 1 96.69 752 ASN B O 1
ATOM 12411 N N . GLY B 1 753 ? -23.078 42.281 24.547 1 96.44 753 GLY B N 1
ATOM 12412 C CA . GLY B 1 753 ? -23.656 41.5 25.641 1 96.44 753 GLY B CA 1
ATOM 12413 C C . GLY B 1 753 ? -23.734 42.281 26.938 1 96.44 753 GLY B C 1
ATOM 12414 O O . GLY B 1 753 ? -24.75 42.219 27.641 1 96.44 753 GLY B O 1
ATOM 12415 N N . LEU B 1 754 ? -22.672 42.969 27.219 1 96.81 754 LEU B N 1
ATOM 12416 C CA . LEU B 1 754 ? -22.656 43.812 28.422 1 96.81 754 LEU B CA 1
ATOM 12417 C C . LEU B 1 754 ? -23.703 44.906 28.359 1 96.81 754 LEU B C 1
ATOM 12419 O O . LEU B 1 754 ? -24.391 45.188 29.359 1 96.81 754 LEU B O 1
ATOM 12423 N N . ALA B 1 755 ? -23.844 45.5 27.188 1 96.38 755 ALA B N 1
ATOM 12424 C CA . ALA B 1 755 ? -24.875 46.531 26.984 1 96.38 755 ALA B CA 1
ATOM 12425 C C . ALA B 1 755 ? -26.266 45.938 27.203 1 96.38 755 ALA B C 1
ATOM 12427 O O . ALA B 1 755 ? -27.125 46.594 27.797 1 96.38 755 ALA B O 1
ATOM 12428 N N . LEU B 1 756 ? -26.484 44.781 26.766 1 95.75 756 LEU B N 1
ATOM 12429 C CA . LEU B 1 756 ? -27.75 44.094 26.922 1 95.75 756 LEU B CA 1
ATOM 12430 C C . LEU B 1 756 ? -28.047 43.844 28.406 1 95.75 756 LEU B C 1
ATOM 12432 O O . LEU B 1 756 ? -29.203 43.969 28.828 1 95.75 756 LEU B O 1
ATOM 12436 N N . ASP B 1 757 ? -27.047 43.469 29.109 1 96 757 ASP B N 1
ATOM 12437 C CA . ASP B 1 757 ? -27.219 43.281 30.547 1 96 757 ASP B CA 1
ATOM 12438 C C . ASP B 1 757 ? -27.703 44.531 31.234 1 96 757 ASP B C 1
ATOM 12440 O O . ASP B 1 757 ? -28.578 44.469 32.094 1 96 757 ASP B O 1
ATOM 12444 N N . HIS B 1 758 ? -27.172 45.656 30.828 1 94.44 758 HIS B N 1
ATOM 12445 C CA . HIS B 1 758 ? -27.594 46.938 31.391 1 94.44 758 HIS B CA 1
ATOM 12446 C C . HIS B 1 758 ? -29.031 47.25 31.016 1 94.44 758 HIS B C 1
ATOM 12448 O O . HIS B 1 758 ? -29.797 47.75 31.844 1 94.44 758 HIS B O 1
ATOM 12454 N N . ALA B 1 759 ? -29.344 47.031 29.828 1 93.56 759 ALA B N 1
ATOM 12455 C CA . ALA B 1 759 ? -30.703 47.281 29.375 1 93.56 759 ALA B CA 1
ATOM 12456 C C . ALA B 1 759 ? -31.719 46.438 30.141 1 93.56 759 ALA B C 1
ATOM 12458 O O . ALA B 1 759 ? -32.812 46.906 30.484 1 93.56 759 ALA B O 1
ATOM 12459 N N . LEU B 1 760 ? -31.391 45.219 30.453 1 92.06 760 LEU B N 1
ATOM 12460 C CA . LEU B 1 760 ? -32.312 44.25 31.062 1 92.06 760 LEU B CA 1
ATOM 12461 C C . LEU B 1 760 ? -32.5 44.562 32.562 1 92.06 760 LEU B C 1
ATOM 12463 O O . LEU B 1 760 ? -33.531 44.188 33.125 1 92.06 760 LEU B O 1
ATOM 12467 N N . VAL B 1 761 ? -31.562 45.281 33.156 1 89.75 761 VAL B N 1
ATOM 12468 C CA . VAL B 1 761 ? -31.719 45.625 34.562 1 89.75 761 VAL B CA 1
ATOM 12469 C C . VAL B 1 761 ? -32.312 47.031 34.688 1 89.75 761 VAL B C 1
ATOM 12471 O O . VAL B 1 761 ? -32.469 47.562 35.781 1 89.75 761 VAL B O 1
ATOM 12474 N N . GLY B 1 762 ? -32.594 47.75 33.531 1 87.56 762 GLY B N 1
ATOM 12475 C CA . GLY B 1 762 ? -33.344 49.031 33.531 1 87.56 762 GLY B CA 1
ATOM 12476 C C . GLY B 1 762 ? -32.438 50.25 33.406 1 87.56 762 GLY B C 1
ATOM 12477 O O . GLY B 1 762 ? -32.906 51.375 33.375 1 87.56 762 GLY B O 1
ATOM 12478 N N . ASP B 1 763 ? -31.172 49.969 33.312 1 90 763 ASP B N 1
ATOM 12479 C CA . ASP B 1 763 ? -30.234 51.094 33.062 1 90 763 ASP B CA 1
ATOM 12480 C C . ASP B 1 763 ? -30.188 51.469 31.594 1 90 763 ASP B C 1
ATOM 12482 O O . ASP B 1 763 ? -29.219 51.156 30.891 1 90 763 ASP B O 1
ATOM 12486 N N . ARG B 1 764 ? -31.141 52.188 31.125 1 84.38 764 ARG B N 1
ATOM 12487 C CA . ARG B 1 764 ? -31.312 52.469 29.703 1 84.38 764 ARG B CA 1
ATOM 12488 C C . ARG B 1 764 ? -30.25 53.438 29.203 1 84.38 764 ARG B C 1
ATOM 12490 O O . ARG B 1 764 ? -29.797 53.312 28.062 1 84.38 764 ARG B O 1
ATOM 12497 N N . ALA B 1 765 ? -29.891 54.375 30.062 1 87.06 765 ALA B N 1
ATOM 12498 C CA . ALA B 1 765 ? -28.875 55.344 29.656 1 87.06 765 ALA B CA 1
ATOM 12499 C C . ALA B 1 765 ? -27.516 54.688 29.453 1 87.06 765 ALA B C 1
ATOM 12501 O O . ALA B 1 765 ? -26.828 54.938 28.469 1 87.06 765 ALA B O 1
ATOM 12502 N N . GLY B 1 766 ? -27.141 53.906 30.453 1 90.5 766 GLY B N 1
ATOM 12503 C CA . GLY B 1 766 ? -25.891 53.156 30.359 1 90.5 766 GLY B CA 1
ATOM 12504 C C . GLY B 1 766 ? -25.859 52.188 29.188 1 90.5 766 GLY B C 1
ATOM 12505 O O . GLY B 1 766 ? -24.844 52.094 28.5 1 90.5 766 GLY B O 1
ATOM 12506 N N . ALA B 1 767 ? -26.906 51.531 28.938 1 94 767 ALA B N 1
ATOM 12507 C CA . ALA B 1 767 ? -27.031 50.594 27.812 1 94 767 ALA B CA 1
ATOM 12508 C C . ALA B 1 767 ? -26.859 51.344 26.484 1 94 767 ALA B C 1
ATOM 12510 O O . ALA B 1 767 ? -26.141 50.844 25.594 1 94 767 ALA B O 1
ATOM 12511 N N . ARG B 1 768 ? -27.5 52.469 26.328 1 89.75 768 ARG B N 1
ATOM 12512 C CA . ARG B 1 768 ? -27.469 53.219 25.094 1 89.75 768 ARG B CA 1
ATOM 12513 C C . ARG B 1 768 ? -26.047 53.656 24.766 1 89.75 768 ARG B C 1
ATOM 12515 O O . ARG B 1 768 ? -25.609 53.594 23.625 1 89.75 768 ARG B O 1
ATOM 12522 N N . GLU B 1 769 ? -25.328 54.094 25.75 1 93.94 769 GLU B N 1
ATOM 12523 C CA . GLU B 1 769 ? -23.938 54.5 25.547 1 93.94 769 GLU B CA 1
ATOM 12524 C C . GLU B 1 769 ? -23.078 53.344 25.047 1 93.94 769 GLU B C 1
ATOM 12526 O O . GLU B 1 769 ? -22.312 53.531 24.094 1 93.94 769 GLU B O 1
ATOM 12531 N N . LEU B 1 770 ? -23.266 52.219 25.656 1 95.56 770 LEU B N 1
ATOM 12532 C CA . LEU B 1 770 ? -22.484 51.031 25.281 1 95.56 770 LEU B CA 1
ATOM 12533 C C . LEU B 1 770 ? -22.875 50.531 23.906 1 95.56 770 LEU B C 1
ATOM 12535 O O . LEU B 1 770 ? -22.016 50.125 23.125 1 95.56 770 LEU B O 1
ATOM 12539 N N . PHE B 1 771 ? -24.141 50.531 23.594 1 95.5 771 PHE B N 1
ATOM 12540 C CA . PHE B 1 771 ? -24.609 50.094 22.281 1 95.5 771 PHE B CA 1
ATOM 12541 C C . PHE B 1 771 ? -24.078 51 21.188 1 95.5 771 PHE B C 1
ATOM 12543 O O . PHE B 1 771 ? -23.656 50.531 20.125 1 95.5 771 PHE B O 1
ATOM 12550 N N . ASP B 1 772 ? -24.125 52.312 21.438 1 94.38 772 ASP B N 1
ATOM 12551 C CA . ASP B 1 772 ? -23.625 53.281 20.453 1 94.38 772 ASP B CA 1
ATOM 12552 C C . ASP B 1 772 ? -22.141 53.094 20.203 1 94.38 772 ASP B C 1
ATOM 12554 O O . ASP B 1 772 ? -21.672 53.219 19.062 1 94.38 772 ASP B O 1
ATOM 12558 N N . GLU B 1 773 ? -21.422 52.812 21.234 1 96.06 773 GLU B N 1
ATOM 12559 C CA . GLU B 1 773 ? -20 52.531 21.078 1 96.06 773 GLU B CA 1
ATOM 12560 C C . GLU B 1 773 ? -19.766 51.281 20.25 1 96.06 773 GLU B C 1
ATOM 12562 O O . GLU B 1 773 ? -18.984 51.281 19.297 1 96.06 773 GLU B O 1
ATOM 12567 N N . ALA B 1 774 ? -20.484 50.219 20.594 1 96.31 774 ALA B N 1
ATOM 12568 C CA . ALA B 1 774 ? -20.359 48.969 19.859 1 96.31 774 ALA B CA 1
ATOM 12569 C C . ALA B 1 774 ? -20.719 49.156 18.391 1 96.31 774 ALA B C 1
ATOM 12571 O O . ALA B 1 774 ? -20.031 48.625 17.5 1 96.31 774 ALA B O 1
ATOM 12572 N N . LEU B 1 775 ? -21.812 49.844 18.125 1 96.38 775 LEU B N 1
ATOM 12573 C CA . LEU B 1 775 ? -22.266 50.094 16.766 1 96.38 775 LEU B CA 1
ATOM 12574 C C . LEU B 1 775 ? -21.25 50.875 15.977 1 96.38 775 LEU B C 1
ATOM 12576 O O . LEU B 1 775 ? -20.938 50.531 14.828 1 96.38 775 LEU B O 1
ATOM 12580 N N . THR B 1 776 ? -20.641 51.906 16.562 1 96.69 776 THR B N 1
ATOM 12581 C CA . THR B 1 776 ? -19.688 52.781 15.891 1 96.69 776 THR B CA 1
ATOM 12582 C C . THR B 1 776 ? -18.422 52 15.516 1 96.69 776 THR B C 1
ATOM 12584 O O . THR B 1 776 ? -17.984 52.031 14.367 1 96.69 776 THR B O 1
ATOM 12587 N N . VAL B 1 777 ? -17.938 51.281 16.469 1 96.94 777 VAL B N 1
ATOM 12588 C CA . VAL B 1 777 ? -16.719 50.531 16.219 1 96.94 777 VAL B CA 1
ATOM 12589 C C . VAL B 1 777 ? -16.984 49.406 15.234 1 96.94 777 VAL B C 1
ATOM 12591 O O . VAL B 1 777 ? -16.156 49.125 14.367 1 96.94 777 VAL B O 1
ATOM 12594 N N . SER B 1 778 ? -18.109 48.719 15.375 1 96.94 778 SER B N 1
ATOM 12595 C CA . SER B 1 778 ? -18.469 47.625 14.477 1 96.94 778 SER B CA 1
ATOM 12596 C C . SER B 1 778 ? -18.594 48.125 13.039 1 96.94 778 SER B C 1
ATOM 12598 O O . SER B 1 778 ? -18.188 47.438 12.102 1 96.94 778 SER B O 1
ATOM 12600 N N . ARG B 1 779 ? -19.203 49.25 12.812 1 96.12 779 ARG B N 1
ATOM 12601 C CA . ARG B 1 779 ? -19.359 49.844 11.484 1 96.12 779 ARG B CA 1
ATOM 12602 C C . ARG B 1 779 ? -18 50.094 10.852 1 96.12 779 ARG B C 1
ATOM 12604 O O . ARG B 1 779 ? -17.812 49.875 9.648 1 96.12 779 ARG B O 1
ATOM 12611 N N . ASP B 1 780 ? -17.109 50.562 11.664 1 94.94 780 ASP B N 1
ATOM 12612 C CA . ASP B 1 780 ? -15.773 50.875 11.172 1 94.94 780 ASP B CA 1
ATOM 12613 C C . ASP B 1 780 ? -14.961 49.625 10.891 1 94.94 780 ASP B C 1
ATOM 12615 O O . ASP B 1 780 ? -14.227 49.562 9.898 1 94.94 780 ASP B O 1
ATOM 12619 N N . PHE B 1 781 ? -15.125 48.688 11.742 1 94.75 781 PHE B N 1
ATOM 12620 C CA . PHE B 1 781 ? -14.266 47.5 11.703 1 94.75 781 PHE B CA 1
ATOM 12621 C C . PHE B 1 781 ? -14.859 46.438 10.789 1 94.75 781 PHE B C 1
ATOM 12623 O O . PHE B 1 781 ? -14.156 45.844 9.961 1 94.75 781 PHE B O 1
ATOM 12630 N N . ARG B 1 782 ? -16.172 46.094 10.898 1 95.38 782 ARG B N 1
ATOM 12631 C CA . ARG B 1 782 ? -16.812 45.031 10.148 1 95.38 782 ARG B CA 1
ATOM 12632 C C . ARG B 1 782 ? -17.484 45.562 8.883 1 95.38 782 ARG B C 1
ATOM 12634 O O . ARG B 1 782 ? -17.672 44.812 7.918 1 95.38 782 ARG B O 1
ATOM 12641 N N . GLY B 1 783 ? -17.875 46.781 8.922 1 94.25 783 GLY B N 1
ATOM 12642 C CA . GLY B 1 783 ? -18.672 47.375 7.844 1 94.25 783 GLY B CA 1
ATOM 12643 C C . GLY B 1 783 ? -20.125 47.531 8.203 1 94.25 783 GLY B C 1
ATOM 12644 O O . GLY B 1 783 ? -20.641 46.844 9.102 1 94.25 783 GLY B O 1
ATOM 12645 N N . PRO B 1 784 ? -20.844 48.312 7.57 1 94.25 784 PRO B N 1
ATOM 12646 C CA . PRO B 1 784 ? -22.219 48.688 7.922 1 94.25 784 PRO B CA 1
ATOM 12647 C C . PRO B 1 784 ? -23.219 47.562 7.582 1 94.25 784 PRO B C 1
ATOM 12649 O O . PRO B 1 784 ? -24.297 47.5 8.172 1 94.25 784 PRO B O 1
ATOM 12652 N N . ARG B 1 785 ? -22.859 46.75 6.672 1 94.62 785 ARG B N 1
ATOM 12653 C CA . ARG B 1 785 ? -23.812 45.75 6.211 1 94.62 785 ARG B CA 1
ATOM 12654 C C . ARG B 1 785 ? -23.578 44.406 6.906 1 94.62 785 ARG B C 1
ATOM 12656 O O . ARG B 1 785 ? -24.312 43.469 6.672 1 94.62 785 ARG B O 1
ATOM 12663 N N . HIS B 1 786 ? -22.531 44.375 7.715 1 97 786 HIS B N 1
ATOM 12664 C CA . HIS B 1 786 ? -22.297 43.125 8.438 1 97 786 HIS B CA 1
ATOM 12665 C C . HIS B 1 786 ? -23.453 42.812 9.375 1 97 786 HIS B C 1
ATOM 12667 O O . HIS B 1 786 ? -23.953 43.688 10.078 1 97 786 HIS B O 1
ATOM 12673 N N . PRO B 1 787 ? -23.844 41.562 9.445 1 97 787 PRO B N 1
ATOM 12674 C CA . PRO B 1 787 ? -25.016 41.219 10.266 1 97 787 PRO B CA 1
ATOM 12675 C C . PRO B 1 787 ? -24.828 41.594 11.734 1 97 787 PRO B C 1
ATOM 12677 O O . PRO B 1 787 ? -25.781 42.031 12.383 1 97 787 PRO B O 1
ATOM 12680 N N . TYR B 1 788 ? -23.672 41.531 12.305 1 97.12 788 TYR B N 1
ATOM 12681 C CA . TYR B 1 788 ? -23.438 41.875 13.703 1 97.12 788 TYR B CA 1
ATOM 12682 C C . TYR B 1 788 ? -23.469 43.375 13.898 1 97.12 788 TYR B C 1
ATOM 12684 O O . TYR B 1 788 ? -23.844 43.844 14.977 1 97.12 788 TYR B O 1
ATOM 12692 N N . THR B 1 789 ? -23.062 44.094 12.836 1 97.25 789 THR B N 1
ATOM 12693 C CA . THR B 1 789 ? -23.234 45.531 12.891 1 97.25 789 THR B CA 1
ATOM 12694 C C . THR B 1 789 ? -24.703 45.906 12.891 1 97.25 789 THR B C 1
ATOM 12696 O O . THR B 1 789 ? -25.125 46.781 13.664 1 97.25 789 THR B O 1
ATOM 12699 N N . LEU B 1 790 ? -25.438 45.219 12.094 1 96.88 790 LEU B N 1
ATOM 12700 C CA . LEU B 1 790 ? -26.875 45.469 12.023 1 96.88 790 LEU B CA 1
ATOM 12701 C C . LEU B 1 790 ? -27.562 45.062 13.32 1 96.88 790 LEU B C 1
ATOM 12703 O O . LEU B 1 790 ? -28.531 45.688 13.75 1 96.88 790 LEU B O 1
ATOM 12707 N N . ALA B 1 791 ? -27.094 44.031 13.969 1 96.31 791 ALA B N 1
ATOM 12708 C CA . ALA B 1 791 ? -27.609 43.656 15.281 1 96.31 791 ALA B CA 1
ATOM 12709 C C . ALA B 1 791 ? -27.359 44.719 16.328 1 96.31 791 ALA B C 1
ATOM 12711 O O . ALA B 1 791 ? -28.234 45.031 17.141 1 96.31 791 ALA B O 1
ATOM 12712 N N . CYS B 1 792 ? -26.156 45.281 16.297 1 95.5 792 CYS B N 1
ATOM 12713 C CA . CYS B 1 792 ? -25.844 46.406 17.188 1 95.5 792 CYS B CA 1
ATOM 12714 C C . CYS B 1 792 ? -26.75 47.594 16.906 1 95.5 792 CYS B C 1
ATOM 12716 O O . CYS B 1 792 ? -27.156 48.281 17.844 1 95.5 792 CYS B O 1
ATOM 12718 N N . ALA B 1 793 ? -27.094 47.75 15.656 1 95.38 793 ALA B N 1
ATOM 12719 C CA . ALA B 1 793 ? -27.969 48.875 15.273 1 95.38 793 ALA B CA 1
ATOM 12720 C C . ALA B 1 793 ? -29.375 48.656 15.82 1 95.38 793 ALA B C 1
ATOM 12722 O O . ALA B 1 793 ? -30.031 49.594 16.266 1 95.38 793 ALA B O 1
ATOM 12723 N N . VAL B 1 794 ? -29.812 47.5 15.758 1 95.25 794 VAL B N 1
ATOM 12724 C CA . VAL B 1 794 ? -31.125 47.156 16.312 1 95.25 794 VAL B CA 1
ATOM 12725 C C . VAL B 1 794 ? -31.141 47.438 17.812 1 95.25 794 VAL B C 1
ATOM 12727 O O . VAL B 1 794 ? -32.062 48.094 18.297 1 95.25 794 VAL B O 1
ATOM 12730 N N . ASN B 1 795 ? -30.156 46.969 18.516 1 95.19 795 ASN B N 1
ATOM 12731 C CA . ASN B 1 795 ? -30.078 47.156 19.969 1 95.19 795 ASN B CA 1
ATOM 12732 C C . ASN B 1 795 ? -29.969 48.625 20.344 1 95.19 795 ASN B C 1
ATOM 12734 O O . ASN B 1 795 ? -30.594 49.094 21.312 1 95.19 795 ASN B O 1
ATOM 12738 N N . ALA B 1 796 ? -29.172 49.375 19.562 1 93.06 796 ALA B N 1
ATOM 12739 C CA . ALA B 1 796 ? -29.031 50.812 19.812 1 93.06 796 ALA B CA 1
ATOM 12740 C C . ALA B 1 796 ? -30.359 51.531 19.625 1 93.06 796 ALA B C 1
ATOM 12742 O O . ALA B 1 796 ? -30.688 52.469 20.375 1 93.06 796 ALA B O 1
ATOM 12743 N N . ALA B 1 797 ? -31.125 51.094 18.641 1 91 797 ALA B N 1
ATOM 12744 C CA . ALA B 1 797 ? -32.406 51.719 18.359 1 91 797 ALA B CA 1
ATOM 12745 C C . ALA B 1 797 ? -33.438 51.375 19.438 1 91 797 ALA B C 1
ATOM 12747 O O . ALA B 1 797 ? -34.281 52.188 19.781 1 91 797 ALA B O 1
ATOM 12748 N N . LEU B 1 798 ? -33.344 50.219 19.984 1 91.06 798 LEU B N 1
ATOM 12749 C CA . LEU B 1 798 ? -34.281 49.75 21 1 91.06 798 LEU B CA 1
ATOM 12750 C C . LEU B 1 798 ? -34 50.406 22.344 1 91.06 798 LEU B C 1
ATOM 12752 O O . LEU B 1 798 ? -34.906 50.594 23.172 1 91.06 798 LEU B O 1
ATOM 12756 N N . ALA B 1 799 ? -32.75 50.656 22.719 1 85.88 799 ALA B N 1
ATOM 12757 C CA . ALA B 1 799 ? -32.344 51.188 24.016 1 85.88 799 ALA B CA 1
ATOM 12758 C C . ALA B 1 799 ? -32.75 52.656 24.141 1 85.88 799 ALA B C 1
ATOM 12760 O O . ALA B 1 799 ? -32.688 53.25 25.219 1 85.88 799 ALA B O 1
ATOM 12761 N N . VAL B 1 800 ? -33.25 53.406 23.047 1 66.75 800 VAL B N 1
ATOM 12762 C CA . VAL B 1 800 ? -33.469 54.875 23.125 1 66.75 800 VAL B CA 1
ATOM 12763 C C . VAL B 1 800 ? -34.812 55.156 23.766 1 66.75 800 VAL B C 1
ATOM 12765 O O . VAL B 1 800 ? -35.781 54.438 23.516 1 66.75 800 VAL B O 1
ATOM 12768 N N . ALA B 1 801 ? -34.781 56.062 24.844 1 55.38 801 ALA B N 1
ATOM 12769 C CA . ALA B 1 801 ? -35.656 56.656 25.844 1 55.38 801 ALA B CA 1
ATOM 12770 C C . ALA B 1 801 ? -36.844 57.344 25.188 1 55.38 801 ALA B C 1
ATOM 12772 O O . ALA B 1 801 ? -36.844 57.625 24 1 55.38 801 ALA B O 1
ATOM 12773 N N . ASP B 1 802 ? -37.969 57.625 25.969 1 54.53 802 ASP B N 1
ATOM 12774 C CA . ASP B 1 802 ? -39.281 58.25 25.828 1 54.53 802 ASP B CA 1
ATOM 12775 C C . ASP B 1 802 ? -39.219 59.469 24.938 1 54.53 802 ASP B C 1
ATOM 12777 O O . ASP B 1 802 ? -40.219 59.781 24.25 1 54.53 802 ASP B O 1
ATOM 12781 N N . ASP B 1 803 ? -38.062 60.219 24.875 1 52.66 803 ASP B N 1
ATOM 12782 C CA . ASP B 1 803 ? -38.219 61.594 24.391 1 52.66 803 ASP B CA 1
ATOM 12783 C C . ASP B 1 803 ? -38.156 61.625 22.859 1 52.66 803 ASP B C 1
ATOM 12785 O O . ASP B 1 803 ? -38.5 62.656 22.25 1 52.66 803 ASP B O 1
ATOM 12789 N N . ASP B 1 804 ? -37.531 60.719 22.141 1 62.69 804 ASP B N 1
ATOM 12790 C CA . ASP B 1 804 ? -37.5 60.875 20.688 1 62.69 804 ASP B CA 1
ATOM 12791 C C . ASP B 1 804 ? -37.938 59.562 20.016 1 62.69 804 ASP B C 1
ATOM 12793 O O . ASP B 1 804 ? -37.188 59 19.203 1 62.69 804 ASP B O 1
ATOM 12797 N N . ALA B 1 805 ? -39.094 59.188 20.312 1 70.81 805 ALA B N 1
ATOM 12798 C CA . ALA B 1 805 ? -39.719 57.906 19.984 1 70.81 805 ALA B CA 1
ATOM 12799 C C . ALA B 1 805 ? -39.812 57.75 18.469 1 70.81 805 ALA B C 1
ATOM 12801 O O . ALA B 1 805 ? -39.562 56.656 17.938 1 70.81 805 ALA B O 1
ATOM 12802 N N . GLU B 1 806 ? -40.031 58.875 17.812 1 77.81 806 GLU B N 1
ATOM 12803 C CA . GLU B 1 806 ? -40.25 58.781 16.375 1 77.81 806 GLU B CA 1
ATOM 12804 C C . GLU B 1 806 ? -38.938 58.5 15.641 1 77.81 806 GLU B C 1
ATOM 12806 O O . GLU B 1 806 ? -38.875 57.688 14.711 1 77.81 806 GLU B O 1
ATOM 12811 N N . ALA B 1 807 ? -37.812 59.219 16.031 1 80.25 807 ALA B N 1
ATOM 12812 C CA . ALA B 1 807 ? -36.5 59.031 15.406 1 80.25 807 ALA B CA 1
ATOM 12813 C C . ALA B 1 807 ? -35.969 57.625 15.688 1 80.25 807 ALA B C 1
ATOM 12815 O O . ALA B 1 807 ? -35.344 57 14.812 1 80.25 807 ALA B O 1
ATOM 12816 N N . ASP B 1 808 ? -36.219 57.188 16.812 1 80.81 808 ASP B N 1
ATOM 12817 C CA . ASP B 1 808 ? -35.75 55.875 17.203 1 80.81 808 ASP B CA 1
ATOM 12818 C C . ASP B 1 808 ? -36.5 54.75 16.453 1 80.81 808 ASP B C 1
ATOM 12820 O O . ASP B 1 808 ? -35.906 53.75 16.094 1 80.81 808 ASP B O 1
ATOM 12824 N N . LEU B 1 809 ? -37.688 54.969 16.25 1 84.88 809 LEU B N 1
ATOM 12825 C CA . LEU B 1 809 ? -38.469 54.031 15.461 1 84.88 809 LEU B CA 1
ATOM 12826 C C . LEU B 1 809 ? -38 54 14.016 1 84.88 809 LEU B C 1
ATOM 12828 O O . LEU B 1 809 ? -38 52.938 13.398 1 84.88 809 LEU B O 1
ATOM 12832 N N . ALA B 1 810 ? -37.562 55.125 13.578 1 88.88 810 ALA B N 1
ATOM 12833 C CA . ALA B 1 810 ? -37.031 55.188 12.219 1 88.88 810 ALA B CA 1
ATOM 12834 C C . ALA B 1 810 ? -35.719 54.438 12.109 1 88.88 810 ALA B C 1
ATOM 12836 O O . ALA B 1 810 ? -35.469 53.75 11.125 1 88.88 810 ALA B O 1
ATOM 12837 N N . ARG B 1 811 ? -34.906 54.594 13.102 1 90.69 811 ARG B N 1
ATOM 12838 C CA . ARG B 1 811 ? -33.625 53.906 13.141 1 90.69 811 ARG B CA 1
ATOM 12839 C C . ARG B 1 811 ? -33.812 52.375 13.227 1 90.69 811 ARG B C 1
ATOM 12841 O O . ARG B 1 811 ? -33.094 51.625 12.602 1 90.69 811 ARG B O 1
ATOM 12848 N N . LEU B 1 812 ? -34.75 52 14.031 1 92.88 812 LEU B N 1
ATOM 12849 C CA . LEU B 1 812 ? -35.062 50.562 14.141 1 92.88 812 LEU B CA 1
ATOM 12850 C C . LEU B 1 812 ? -35.562 50.031 12.805 1 92.88 812 LEU B C 1
ATOM 12852 O O . LEU B 1 812 ? -35.156 48.938 12.398 1 92.88 812 LEU B O 1
ATOM 12856 N N . GLY B 1 813 ? -36.406 50.781 12.133 1 93.5 813 GLY B N 1
ATOM 12857 C CA . GLY B 1 813 ? -36.875 50.375 10.82 1 93.5 813 GLY B CA 1
ATOM 12858 C C . GLY B 1 813 ? -35.75 50.188 9.812 1 93.5 813 GLY B C 1
ATOM 12859 O O . GLY B 1 813 ? -35.781 49.25 9.023 1 93.5 813 GLY B O 1
ATOM 12860 N N . GLN B 1 814 ? -34.812 51.062 9.891 1 94.19 814 GLN B N 1
ATOM 12861 C CA . GLN B 1 814 ? -33.656 50.969 8.992 1 94.19 814 GLN B CA 1
ATOM 12862 C C . GLN B 1 814 ? -32.812 49.75 9.297 1 94.19 814 GLN B C 1
ATOM 12864 O O . GLN B 1 814 ? -32.344 49.062 8.383 1 94.19 814 GLN B O 1
ATOM 12869 N N . ALA B 1 815 ? -32.562 49.531 10.578 1 94.81 815 ALA B N 1
ATOM 12870 C CA . ALA B 1 815 ? -31.781 48.375 10.984 1 94.81 815 ALA B CA 1
ATOM 12871 C C . ALA B 1 815 ? -32.469 47.062 10.578 1 94.81 815 ALA B C 1
ATOM 12873 O O . ALA B 1 815 ? -31.828 46.125 10.102 1 94.81 815 ALA B O 1
ATOM 12874 N N . VAL B 1 816 ? -33.75 46.969 10.758 1 95.94 816 VAL B N 1
ATOM 12875 C CA . VAL B 1 816 ? -34.562 45.812 10.391 1 95.94 816 VAL B CA 1
ATOM 12876 C C . VAL B 1 816 ? -34.5 45.625 8.883 1 95.94 816 VAL B C 1
ATOM 12878 O O . VAL B 1 816 ? -34.375 44.469 8.398 1 95.94 816 VAL B O 1
ATOM 12881 N N . ALA B 1 817 ? -34.594 46.688 8.109 1 95.88 817 ALA B N 1
ATOM 12882 C CA . ALA B 1 817 ? -34.5 46.625 6.652 1 95.88 817 ALA B CA 1
ATOM 12883 C C . ALA B 1 817 ? -33.125 46.094 6.211 1 95.88 817 ALA B C 1
ATOM 12885 O O . ALA B 1 817 ? -33 45.344 5.242 1 95.88 817 ALA B O 1
ATOM 12886 N N . GLY B 1 818 ? -32.125 46.625 6.898 1 95.62 818 GLY B N 1
ATOM 12887 C CA . GLY B 1 818 ? -30.797 46.125 6.617 1 95.62 818 GLY B CA 1
ATOM 12888 C C . GLY B 1 818 ? -30.641 44.625 6.848 1 95.62 818 GLY B C 1
ATOM 12889 O O . GLY B 1 818 ? -30.062 43.938 6.023 1 95.62 818 GLY B O 1
ATOM 12890 N N . LEU B 1 819 ? -31.156 44.125 7.938 1 96.38 819 LEU B N 1
ATOM 12891 C CA . LEU B 1 819 ? -31.125 42.688 8.234 1 96.38 819 LEU B CA 1
ATOM 12892 C C . LEU B 1 819 ? -31.906 41.906 7.191 1 96.38 819 LEU B C 1
ATOM 12894 O O . LEU B 1 819 ? -31.469 40.812 6.77 1 96.38 819 LEU B O 1
ATOM 12898 N N . ALA B 1 820 ? -33 42.406 6.836 1 96.38 820 ALA B N 1
ATOM 12899 C CA . ALA B 1 820 ? -33.844 41.75 5.84 1 96.38 820 ALA B CA 1
ATOM 12900 C C . ALA B 1 820 ? -33.125 41.625 4.5 1 96.38 820 ALA B C 1
ATOM 12902 O O . ALA B 1 820 ? -33.281 40.656 3.771 1 96.38 820 ALA B O 1
ATOM 12903 N N . GLU B 1 821 ? -32.375 42.594 4.207 1 95.19 821 GLU B N 1
ATOM 12904 C CA . GLU B 1 821 ? -31.609 42.625 2.957 1 95.19 821 GLU B CA 1
ATOM 12905 C C . GLU B 1 821 ? -30.484 41.594 2.982 1 95.19 821 GLU B C 1
ATOM 12907 O O . GLU B 1 821 ? -30.234 40.906 1.991 1 95.19 821 GLU B O 1
ATOM 12912 N N . VAL B 1 822 ? -29.812 41.5 4.121 1 95.12 822 VAL B N 1
ATOM 12913 C CA . VAL B 1 822 ? -28.594 40.719 4.184 1 95.12 822 VAL B CA 1
ATOM 12914 C C . VAL B 1 822 ? -28.938 39.281 4.535 1 95.12 822 VAL B C 1
ATOM 12916 O O . VAL B 1 822 ? -28.328 38.344 4.016 1 95.12 822 VAL B O 1
ATOM 12919 N N . LEU B 1 823 ? -29.922 39.031 5.445 1 95.75 823 LEU B N 1
ATOM 12920 C CA . LEU B 1 823 ? -30.234 37.688 5.926 1 95.75 823 LEU B CA 1
ATOM 12921 C C . LEU B 1 823 ? -31.531 37.156 5.312 1 95.75 823 LEU B C 1
ATOM 12923 O O . LEU B 1 823 ? -31.766 35.969 5.258 1 95.75 823 LEU B O 1
ATOM 12927 N N . GLY B 1 824 ? -32.406 38.031 4.82 1 94.44 824 GLY B N 1
ATOM 12928 C CA . GLY B 1 824 ? -33.719 37.688 4.328 1 94.44 824 GLY B CA 1
ATOM 12929 C C . GLY B 1 824 ? -34.844 38.156 5.25 1 94.44 824 GLY B C 1
ATOM 12930 O O . GLY B 1 824 ? -34.656 38.188 6.469 1 94.44 824 GLY B O 1
ATOM 12931 N N . PRO B 1 825 ? -35.969 38.406 4.789 1 93.94 825 PRO B N 1
ATOM 12932 C CA . PRO B 1 825 ? -37.094 38.906 5.582 1 93.94 825 PRO B CA 1
ATOM 12933 C C . PRO B 1 825 ? -37.688 37.875 6.516 1 93.94 825 PRO B C 1
ATOM 12935 O O . PRO B 1 825 ? -38.25 38.188 7.562 1 93.94 825 PRO B O 1
ATOM 12938 N N . GLU B 1 826 ? -37.5 36.656 6.117 1 94.06 826 GLU B N 1
ATOM 12939 C CA . GLU B 1 826 ? -38.094 35.594 6.91 1 94.06 826 GLU B CA 1
ATOM 12940 C C . GLU B 1 826 ? -37.094 35 7.883 1 94.06 826 GLU B C 1
ATOM 12942 O O . GLU B 1 826 ? -37.406 34.062 8.617 1 94.06 826 GLU B O 1
ATOM 12947 N N . HIS B 1 827 ? -35.906 35.562 7.871 1 96.12 827 HIS B N 1
ATOM 12948 C CA . HIS B 1 827 ? -34.875 35.062 8.781 1 96.12 827 HIS B CA 1
ATOM 12949 C C . HIS B 1 827 ? -35.312 35.25 10.234 1 96.12 827 HIS B C 1
ATOM 12951 O O . HIS B 1 827 ? -35.875 36.312 10.586 1 96.12 827 HIS B O 1
ATOM 12957 N N . PRO B 1 828 ? -35 34.312 11.07 1 95.56 828 PRO B N 1
ATOM 12958 C CA . PRO B 1 828 ? -35.438 34.406 12.469 1 95.56 828 PRO B CA 1
ATOM 12959 C C . PRO B 1 828 ? -34.906 35.688 13.156 1 95.56 828 PRO B C 1
ATOM 12961 O O . PRO B 1 828 ? -35.625 36.281 13.953 1 95.56 828 PRO B O 1
ATOM 12964 N N . GLU B 1 829 ? -33.812 36.156 12.906 1 95.44 829 GLU B N 1
ATOM 12965 C CA . GLU B 1 829 ? -33.25 37.344 13.539 1 95.44 829 GLU B CA 1
ATOM 12966 C C . GLU B 1 829 ? -33.906 38.594 13.008 1 95.44 829 GLU B C 1
ATOM 12968 O O . GLU B 1 829 ? -34.062 39.594 13.742 1 95.44 829 GLU B O 1
ATOM 12973 N N . THR B 1 830 ? -34.219 38.562 11.727 1 96.56 830 THR B N 1
ATOM 12974 C CA . THR B 1 830 ? -34.969 39.688 11.164 1 96.56 830 THR B CA 1
ATOM 12975 C C . THR B 1 830 ? -36.375 39.781 11.797 1 96.56 830 THR B C 1
ATOM 12977 O O . THR B 1 830 ? -36.812 40.875 12.164 1 96.56 830 THR B O 1
ATOM 12980 N N . ARG B 1 831 ? -37 38.688 11.961 1 96.12 831 ARG B N 1
ATOM 12981 C CA . ARG B 1 831 ? -38.312 38.656 12.578 1 96.12 831 ARG B CA 1
ATOM 12982 C C . ARG B 1 831 ? -38.25 39.094 14.039 1 96.12 831 ARG B C 1
ATOM 12984 O O . ARG B 1 831 ? -39.156 39.781 14.516 1 96.12 831 ARG B O 1
ATOM 12991 N N . ALA B 1 832 ? -37.281 38.656 14.664 1 95.25 832 ALA B N 1
ATOM 12992 C CA . ALA B 1 832 ? -37.094 39.062 16.062 1 95.25 832 ALA B CA 1
ATOM 12993 C C . ALA B 1 832 ? -36.906 40.562 16.188 1 95.25 832 ALA B C 1
ATOM 12995 O O . ALA B 1 832 ? -37.438 41.219 17.094 1 95.25 832 ALA B O 1
ATOM 12996 N N . ALA B 1 833 ? -36.125 41.125 15.336 1 95.31 833 ALA B N 1
ATOM 12997 C CA . ALA B 1 833 ? -35.906 42.562 15.336 1 95.31 833 ALA B CA 1
ATOM 12998 C C . ALA B 1 833 ? -37.219 43.312 15.055 1 95.31 833 ALA B C 1
ATOM 13000 O O . ALA B 1 833 ? -37.469 44.375 15.641 1 95.31 833 ALA B O 1
ATOM 13001 N N . GLN B 1 834 ? -38 42.75 14.203 1 93.38 834 GLN B N 1
ATOM 13002 C CA . GLN B 1 834 ? -39.312 43.312 13.891 1 93.38 834 GLN B CA 1
ATOM 13003 C C . GLN B 1 834 ? -40.219 43.312 15.109 1 93.38 834 GLN B C 1
ATOM 13005 O O . GLN B 1 834 ? -41.031 44.219 15.297 1 93.38 834 GLN B O 1
ATOM 13010 N N . GLN B 1 835 ? -40.062 42.375 15.906 1 93.25 835 GLN B N 1
ATOM 13011 C CA . GLN B 1 835 ? -40.875 42.25 17.109 1 93.25 835 GLN B CA 1
ATOM 13012 C C . GLN B 1 835 ? -40.25 42.969 18.281 1 93.25 835 GLN B C 1
ATOM 13014 O O . GLN B 1 835 ? -40.656 42.781 19.438 1 93.25 835 GLN B O 1
ATOM 13019 N N . ARG B 1 836 ? -39.219 43.75 18.062 1 91.81 836 ARG B N 1
ATOM 13020 C CA . ARG B 1 836 ? -38.531 44.594 19.031 1 91.81 836 ARG B CA 1
ATOM 13021 C C . ARG B 1 836 ? -37.906 43.781 20.141 1 91.81 836 ARG B C 1
ATOM 13023 O O . ARG B 1 836 ? -38 44.125 21.312 1 91.81 836 ARG B O 1
ATOM 13030 N N . SER B 1 837 ? -37.375 42.688 19.641 1 92.56 837 SER B N 1
ATOM 13031 C CA . SER B 1 837 ? -36.562 41.875 20.547 1 92.56 837 SER B CA 1
ATOM 13032 C C . SER B 1 837 ? -35.094 42.219 20.484 1 92.56 837 SER B C 1
ATOM 13034 O O . SER B 1 837 ? -34.594 42.594 19.406 1 92.56 837 SER B O 1
ATOM 13036 N N . TRP B 1 838 ? -34.406 42.125 21.594 1 93.88 838 TRP B N 1
ATOM 13037 C CA . TRP B 1 838 ? -32.969 42.406 21.641 1 93.88 838 TRP B CA 1
ATOM 13038 C C . TRP B 1 838 ? -32.188 41.375 20.812 1 93.88 838 TRP B C 1
ATOM 13040 O O . TRP B 1 838 ? -32.562 40.188 20.781 1 93.88 838 TRP B O 1
ATOM 13050 N N . ALA B 1 839 ? -31.156 41.812 20.156 1 95 839 ALA B N 1
ATOM 13051 C CA . ALA B 1 839 ? -30.312 40.938 19.328 1 95 839 ALA B CA 1
ATOM 13052 C C . ALA B 1 839 ? -29.062 40.5 20.078 1 95 839 ALA B C 1
ATOM 13054 O O . ALA B 1 839 ? -28.438 41.312 20.766 1 95 839 ALA B O 1
ATOM 13055 N N . GLU B 1 840 ? -28.688 39.25 20 1 95.81 840 GLU B N 1
ATOM 13056 C CA . GLU B 1 840 ? -27.469 38.688 20.594 1 95.81 840 GLU B CA 1
ATOM 13057 C C . GLU B 1 840 ? -26.391 38.469 19.516 1 95.81 840 GLU B C 1
ATOM 13059 O O . GLU B 1 840 ? -26.719 38.219 18.359 1 95.81 840 GLU B O 1
ATOM 13064 N N . CYS B 1 841 ? -25.156 38.625 19.844 1 96.62 841 CYS B N 1
ATOM 13065 C CA . CYS B 1 841 ? -24.016 38.312 19 1 96.62 841 CYS B CA 1
ATOM 13066 C C . CYS B 1 841 ? -23.156 37.219 19.625 1 96.62 841 CYS B C 1
ATOM 13068 O O . CYS B 1 841 ? -22.375 37.5 20.547 1 96.62 841 CYS B O 1
ATOM 13070 N N . ASP B 1 842 ? -23.219 36 19.156 1 96.69 842 ASP B N 1
ATOM 13071 C CA . ASP B 1 842 ? -22.438 34.906 19.719 1 96.69 842 ASP B CA 1
ATOM 13072 C C . ASP B 1 842 ? -21.062 34.812 19.062 1 96.69 842 ASP B C 1
ATOM 13074 O O . ASP B 1 842 ? -20.828 35.406 18 1 96.69 842 ASP B O 1
ATOM 13078 N N . ILE B 1 843 ? -20.125 34.125 19.656 1 97.31 843 ILE B N 1
ATOM 13079 C CA . ILE B 1 843 ? -18.75 33.969 19.203 1 97.31 843 ILE B CA 1
ATOM 13080 C C . ILE B 1 843 ? -18.484 32.5 18.859 1 97.31 843 ILE B C 1
ATOM 13082 O O . ILE B 1 843 ? -19.016 31.609 19.5 1 97.31 843 ILE B O 1
ATOM 13086 N N . GLU B 1 844 ? -17.75 32.219 17.797 1 97.12 844 GLU B N 1
ATOM 13087 C CA . GLU B 1 844 ? -17.25 30.891 17.422 1 97.12 844 GLU B CA 1
ATOM 13088 C C . GLU B 1 844 ? -15.727 30.828 17.547 1 97.12 844 GLU B C 1
ATOM 13090 O O . GLU B 1 844 ? -15.016 31.062 16.578 1 97.12 844 GLU B O 1
ATOM 13095 N N . PRO B 1 845 ? -15.25 30.547 18.75 1 93.25 845 PRO B N 1
ATOM 13096 C CA . PRO B 1 845 ? -13.797 30.453 18.891 1 93.25 845 PRO B CA 1
ATOM 13097 C C . PRO B 1 845 ? -13.188 29.328 18.062 1 93.25 845 PRO B C 1
ATOM 13099 O O . PRO B 1 845 ? -13.609 28.172 18.172 1 93.25 845 PRO B O 1
ATOM 13102 N N . PRO B 1 846 ? -12.164 29.641 17.234 1 91.81 846 PRO B N 1
ATOM 13103 C CA . PRO B 1 846 ? -11.539 28.609 16.406 1 91.81 846 PRO B CA 1
ATOM 13104 C C . PRO B 1 846 ? -10.484 27.797 17.156 1 91.81 846 PRO B C 1
ATOM 13106 O O . PRO B 1 846 ? -9.992 28.25 18.188 1 91.81 846 PRO B O 1
ATOM 13109 N N . PRO B 1 847 ? -10.211 26.578 16.609 1 89.81 847 PRO B N 1
ATOM 13110 C CA . PRO B 1 847 ? -8.984 25.953 17.109 1 89.81 847 PRO B CA 1
ATOM 13111 C C . PRO B 1 847 ? -7.727 26.719 16.688 1 89.81 847 PRO B C 1
ATOM 13113 O O . PRO B 1 847 ? -7.777 27.562 15.797 1 89.81 847 PRO B O 1
ATOM 13116 N N . THR B 1 848 ? -6.707 26.516 17.453 1 86.06 848 THR B N 1
ATOM 13117 C CA . THR B 1 848 ? -5.48 27.281 17.203 1 86.06 848 THR B CA 1
ATOM 13118 C C . THR B 1 848 ? -4.715 26.703 16.016 1 86.06 848 THR B C 1
ATOM 13120 O O . THR B 1 848 ? -4.848 25.516 15.703 1 86.06 848 THR B O 1
#

Sequence (1696 aa):
MTDAQTPRAATTATVAHTDPLRIWAGVPLRNSSFTGREILLSTLRQALDQQSKASVLPHALHGLGGVGKTQLAVEFAYRYADRYDVVWWIPAENQTLVLQSLRDLGRRLGTPETASLQQAARLVLDRLASSRLRWLLIYDNANDPDDVVNFIPSGGGHIILTSRNQTWSELWDPIKVDVFDRDESVELVCKRGSEVSSAEAEQLAIRLDDLPLALDQAAACQAATGMPISQYLIRLDEHIQALSPPEKPRSSRTTVAALVRLTLEQLRIKSPAASELLEMFAFLGAEPISRSLLHKGRDAPVSSALGAALRSQAGLNGAIQELKRYGIANFDAVRRIQVHRLFQLVLRDQIGAEALARSRENVHQVLASANPGYPEDEKTWDGHAEIGPHIVPAGLVDSDVAGARQVVIDQATYLRLIGDLDGSRRLAENAVDVWRKAENLTGLGADGELTLLAGHTLAIALRLLGFNERARALAEDIYQRMRNSSELGPDHDHTLAAAAGVPPNLRVAGLFREALEQDRASADRYRRKFDEDDPETLGAQNNVAVDLRMLSDFPAAYEIDKAAVHAWQQTVSENDNRLLFAQTNLARDLYGLGRYGEALALQQRILVPFRQQRGPRHQDVLLAERTLAMTLRKVGRYAEALTAAEQHHDDTVDRYGAEHEHSLAAAMTLANSLRAAGEVRRADALATDAVDRYQRVFGEDHPLTLSAAVNHAIVLRALGKRDRARQLDEDNYPRMRDTLGHQHGYVLCALNGLALDHALVGDRAGARELFDEALTVSRDFRGPRHPYTLACAVNAALAVADDDAEADLARLGQAVAGLAEVLGPEHPETRAAQQRSWAECDIEPPPTMTDAQTPRAATTATVAHTDPLRIWAGVPLRNSSFTGREILLSTLRQALDQQSKASVLPHALHGLGGVGKTQLAVEFAYRYADRYDVVWWIPAENQTLVLQSLRDLGRRLGTPETASLQQAARLVLDRLASSRLRWLLIYDNANDPDDVVNFIPSGGGHIILTSRNQTWSELWDPIKVDVFDRDESVELVCKRGSEVSSAEAEQLAIRLDDLPLALDQAAACQAATGMPISQYLIRLDEHIQALSPPEKPRSSRTTVAALVRLTLEQLRIKSPAASELLEMFAFLGAEPISRSLLHKGRDAPVSSALGAALRSQAGLNGAIQELKRYGIANFDAVRRIQVHRLFQLVLRDQIGAEALARSRENVHQVLASANPGYPEDEKTWDGHAEIGPHIVPAGLVDSDVAGARQVVIDQATYLRLIGDLDGSRRLAENAVDVWRKAENLTGLGADGELTLLAGHTLAIALRLLGFNERARALAEDIYQRMRNSSELGPDHDHTLAAAAGVPPNLRVAGLFREALEQDRASADRYRRKFDEDDPETLGAQNNVAVDLRMLSDFPAAYEIDKAAVHAWQQTVSENDNRLLFAQTNLARDLYGLGRYGEALALQQRILVPFRQQRGPRHQDVLLAERTLAMTLRKVGRYAEALTAAEQHHDDTVDRYGAEHEHSLAAAMTLANSLRAAGEVRRADALATDAVDRYQRVFGEDHPLTLSAAVNHAIVLRALGKRDRARQLDEDNYPRMRDTLGHQHGYVLCALNGLALDHALVGDRAGARELFDEALTVSRDFRGPRHPYTLACAVNAALAVADDDAEADLARLGQAVAGLAEVLGPEHPETRAAQQRSWAECDIEPPPT

InterPro domains:
  IPR002182 NB-ARC [PF00931] (44-194)
  IPR011990 Tetratricopeptide-like helical domain superfamily [G3DSA:1.25.40.10] (405-560)
  IPR011990 Tetratricopeptide-like helical domain superfamily [G3DSA:1.25.40.10] (561-660)
  IPR011990 Tetratricopeptide-like helical domain superfamily [G3DSA:1.25.40.10] (661-841)
  IPR011990 Tetratricopeptide-like helical domain superfamily [SSF48452] (532-647)
  IPR011990 Tetratricopeptide-like helical domain superfamily [SSF48452] (617-728)
  IPR027417 P-loop containing nucleoside triphosphate hydrolase [G3DSA:3.40.50.300] (15-173)
  IPR027417 P-loop containing nucleoside triphosphate hydrolase [SSF52540] (21-243)
  IPR053137 Nucleotide-binding leucine-rich repeat (NLR)-like [PTHR46082] (561-830)

Organism: NCBI:txid175570

Foldseek 3Di:
DPPDPPPPPPPPPPPPPPPQQAADDDQWDQDPLDFDCPVVLVVLVVVFVPDDQQFAFAEEEEDDFQLCLSNSVSVSCVVCVVVFRAEFEFAQQAQLSNLVSQLVVCVSVVHDDFQASLLSLVSSLVCQSPDQGAYEYEYEANADCVSPVSRHRGGRYYYYYYYHHCVVVVVGPYDYRDADDLVRQLSSLCVLAVPADSVLSSLLCVLLVRRNRLSQLLSLQCVLVVDDSVVSSVQLVVQLCVQDPPPDDDDNLSSLLSSLVVSLVVCVVVQVLLNLVLLLLLQFFQDFAALVLQLLLQVFPADDSVNVQSVDSVSVVVSQVSCVSSVQWDQTPVGTTGGGPSSSNSSCVNPDPVSNVRSLVRNLRSLLSSQPDDLVDVVRLVSLVRSVRRLVSSVLLQDLDPSSLVNLLSNLVNCVSSNVLVVSLVSLVSSLVNQCPVPPHAQGHPLRVSNLSSLLSNLQSCVLVQVLVVSLVSLVVSLVSQCPDPVQHCLRPSNLVSLLSNLVSCVLQQNLVVSLVSLVVSLVSCCVVPNCLDPVSLVSLQSNLVSCVLLLNLVVSLVSLVVQLVSCVVPDDPLDLSNLLSLLSNLVSCVSLQVLVVSLVSLVVRLVSNCVVQNCLDPSSLSSLLSNLVSCVSLQVLVVSLVSLVVSLVSPCSRRNCLALSNLLSLLSNLVSCVSVPVLVVSLVSLVVSLVSCCVSRNCLRLLSLQSLLQNLVSCVSVVVLVVSLVSLVVSLVSNCVSSNCLGPSSLLSLLSNLVSCVVVPNLVSSLVSLVVSLVSCCVRSNCLRLVNLLSQLSNLLSDDPPCVPVSVVSLVVSLVSCCVSSNCPRPQSVCSVVSHRGHDHDRDDRD/DCPDDDDPPPPPPPPPPPPQQAADDDQWDQDPLDFDCPVVLVVQVVVFVPDDQQFAFAEEEEDDFQQCLSNSVSVSCVVCVVVFRAEFEFAQQAQLSNLVSQLVVCVSVVHDDFQASLLSLVSSLVCQSPDQGAYEYEYEANADCVSPVSRHRGGRYYYYYYYHHCVVVVVGPYDYRDADDLVRQLSSLCVLAVPADSVLSSLLCVLLVRRNRLSQLLSLQCVLVVDDSVVSSVQLVVQLCVQDPPPDDDDNLSSLLSSLVVSLVVCVVPAVLLNLVLLLLLQFFQDFAALVLQLLLQVFPADDSVNVQSVDSVSVVVSQVSCVSSVQWDQTPVGTTGGGPSSSNSSCVNPDPVSNVRSLVRNLRSLLSSQPDDLVDVVRLVSLVRSVRRLVSSVLLQDLDPSSLVNLLSNLVNCVSSNVLVVSLVSLVSSLVNQCPVPPHAQGHPLRVSNLSSLLSNLQSCVLVQVLVVSLVSLVVSLVSQCPDPVQHCLRPSNLVSLLSNLLSCVLQQNLVVSLVSLVVSLVSCCVVPNCLDPVSLVSLQSNLVSCVLLLNLVVSLVSLVVQLVSCVVPDDPLDLSNLLSLLSNLVSCVSLQVLVVSLVSLVVRLVSNCVVQNCLDPSSLSSLLSNLVSCVSLQVLVVSLVSLVVSLVSPCSRRNCLALSNLLSLLSNLVSCVSVPVLVVSLVSLVVSLVSCCVSRNCLRLLSLQSLLQNLVSCVSVVVLVVSLVSLVVSLVSNCVSSNCLGPSSLLSLLSNLVSCVVVPNLVSSLVSLVVSLVSCCVRSNCLRLVNLLSQLSNLLSDDPPPVPVSVVSLVVSLVSCCVSSNCPRPQSVCSVVSHRDHDHDRDDRD

Secondary structure (DSSP, 8-state):
----------------------EEESPPPP-TT----HHHHHHHHHHHHTS-TTS-PPEEEE-STTSSHHHHHHHHHHHTGGG-SEEEEEE-SSHHHHHHHHHHHHHHHTPPP-SSHHHHHHHHHHHHHHS---EEEEEET---HHHHGGGS-SSSSEEEEEES-TTHHHHS-EEE--PPPHHHHHHHHHHH-TT--HHHHHHHHHHTTT-HHHHHHHHHHHHHHT--HHHHHHHHHHHHHHHS-TTS---HHHHHHHHHHHHHHHHHHH-HHHHHHHHHTTTS-SS-B-HHHHHGGGGS---HHHHHHHHSHHHHHHHHHHHHHTTSEEE-TT--EEE-HHHHHHHHHHS-HHHHHHHHHHHHHHHHHH----TTSGGGHHHHHHHHHHHHHHT-TT-S-HHHHHHHHHHHHHHHHHT-HHHHHHHHHHHHHHHHH-TTSTT-STT-HHHHHHHHHHHHHHHHHT-HHHHHHHHHHHHHHHHT-TTT-TTSHHHHHHHHHHHHHHHHTT-HHHHHHHHHHHHHHHHHHH-TTSHHHHHHHHHHHHHHHHTT-HHHHHHHHHHHHHHHHTTS-TT-HHHHHHHHHHHHHHHHTT-HHHHHHHHHHHHHHHHHHH-TT-HHHHHHHHHHHHHHHHTT-HHHHHHHHHHHHHHHHHHH-TTSHHHHHHHHHHHHHHHHTT-HHHHHHHHHHHHHHHHHHH-TT-HHHHHHHHHHHHHHHHTT-HHHHHHHHHHHHHHHHHHH-TT-HHHHHHHHHHHHHHHHTT-HHHHHHHHHHHHHHHHHHT-TTSHHHHHHHHHHHHS--TT-HHHHHHHHHHHHHHHHHHH-TTSHHHHHHHTTPPPP----PPP-/----------------------EEESPPPP-TT----HHHHHHHHHHHHTS-TTS-PPEEEE-STTSSHHHHHHHHHHHTGGG-SEEEEEE-SSHHHHHHHHHHHHHHHTPPP-SSHHHHHHHHHHHHHHS---EEEEEET---HHHHGGGS-SSSSEEEEEES-THHHHHS-EEE--PPPHHHHHHHHHHH-TT--HHHHHHHHHHTTT-HHHHHHHHHHHHHHT--HHHHHHHHHHHHHHHS-TTS---HHHHHHHHHHHHHHHHHHH-HHHHHHHHHTTTS-SS-B-HHHHHGGGGS---HHHHHHHHSHHHHHHHHHHHHHTTSEEE-TT--EEE-HHHHHHHHHHS-HHHHHHHHHHHHHHHHHH----TTSGGGHHHHHHHHHHHHHHT-TT-S-HHHHHHHHHHHHHHHHHT-HHHHHHHHHHHHHHHHH-TTSTT-STT-HHHHHHHHHHHHHHHHHT-HHHHHHHHHHHHHHHHT-TTT-TTSHHHHHHHHHHHHHHHHTT-HHHHHHHHHHHHHHHHHHH-TTSHHHHHHHHHHHHHHHHTT-HHHHHHHHHHHHHHHHTTS-TT-HHHHHHHHHHHHHHHHTT-HHHHHHHHHHHHHHHHHHH-TT-HHHHHHHHHHHHHHHHTT-HHHHHHHHHHHHHHHHHHH-TTSHHHHHHHHHHHHHHHHTT-HHHHHHHHHHHHHHHHHHH-TT-HHHHHHHHHHHHHHHHTT-HHHHHHHHHHHHHHHHHHH-TT-HHHHHHHHHHHHHHHHTT-HHHHHHHHHHHHHHHHHHT-TTSHHHHHHHHHHHHT--GGGHHHHHHHHHHHHHHHHHHH-TTSHHHHHHHTTPPPP----PPP-

Solvent-accessible surface area (backbone atoms only — not comparable to full-atom values): 84828 Å² total; per-residue (Å²): 128,84,74,80,75,70,77,75,75,74,74,73,71,72,71,71,73,71,73,77,72,73,46,75,47,72,66,69,62,36,61,82,71,68,61,74,62,60,65,58,52,49,48,54,50,49,56,56,65,70,45,54,56,75,48,37,67,49,37,29,34,33,36,64,85,49,37,43,52,67,56,49,52,46,49,47,51,64,75,51,42,86,74,38,32,29,41,40,42,28,56,25,75,41,41,68,48,33,29,52,43,33,38,55,49,17,60,77,72,65,47,76,75,41,67,26,27,65,42,24,28,50,52,36,33,51,49,46,33,70,37,90,53,38,35,37,41,34,34,42,48,40,54,49,58,88,50,41,65,89,72,55,48,62,20,31,44,43,40,40,30,25,25,68,42,67,69,48,53,76,75,28,64,59,44,79,45,60,56,46,53,68,69,42,33,26,49,38,34,39,71,70,25,91,82,50,49,68,67,56,26,46,53,51,28,58,70,42,66,22,28,48,48,49,46,54,25,48,38,28,31,40,62,62,69,66,52,55,68,71,59,49,50,52,55,43,49,52,38,35,52,71,72,43,60,92,86,53,82,86,45,75,63,49,42,47,38,22,51,51,51,54,52,46,55,51,28,50,71,77,34,46,30,32,31,50,53,55,47,27,41,40,27,42,34,59,62,57,45,49,62,52,50,55,38,46,20,33,64,36,94,44,57,68,50,40,29,59,19,25,61,34,69,66,42,38,50,50,26,52,50,51,35,38,49,36,40,58,36,47,66,48,97,87,57,21,44,28,47,54,59,63,56,22,56,40,43,54,71,68,43,53,70,66,57,43,54,50,23,45,50,35,45,40,38,28,53,25,50,40,49,53,55,64,52,88,39,72,88,31,44,66,52,50,62,60,48,54,66,28,40,70,60,46,41,27,77,77,44,90,46,70,54,21,39,49,43,53,47,41,45,24,50,34,30,42,73,66,18,35,35,67,60,13,28,54,52,18,48,51,38,28,62,55,26,39,69,37,67,88,45,90,46,29,11,76,82,10,60,58,21,40,52,22,42,48,53,23,19,52,27,29,41,78,73,62,42,47,68,63,15,35,56,44,24,48,50,42,26,52,52,34,38,68,30,89,85,55,22,65,80,25,70,68,24,47,53,32,51,65,54,34,31,62,39,29,38,64,70,52,38,42,69,62,19,30,55,50,30,46,54,50,25,52,50,34,32,73,72,64,34,73,80,29,70,69,19,45,50,31,43,49,52,28,28,51,30,28,44,76,60,54,36,23,71,64,20,31,54,50,29,49,49,46,30,52,51,31,62,41,26,46,58,85,76,30,67,68,32,45,52,28,46,46,52,32,30,51,23,29,46,68,58,52,40,29,68,63,18,43,55,51,44,69,65,45,49,59,57,40,28,70,70,65,34,72,62,29,69,71,42,44,53,44,41,45,50,46,17,52,28,32,39,72,60,51,40,32,68,62,11,34,54,39,21,50,51,42,31,53,51,36,28,64,33,63,32,73,78,31,59,61,22,42,29,28,42,49,51,31,20,55,30,28,41,72,58,66,40,40,68,61,16,40,56,46,30,53,52,40,34,53,47,32,33,71,70,60,29,75,82,25,62,60,25,40,44,41,42,47,40,36,22,55,41,29,45,76,70,64,41,48,68,62,19,38,51,46,29,66,61,37,36,62,53,38,27,73,72,65,32,76,75,24,56,65,35,40,29,30,42,45,52,42,19,49,41,31,43,76,74,65,39,40,67,64,13,28,54,39,21,48,50,38,26,54,50,30,32,72,68,67,29,70,78,19,59,66,25,28,35,30,36,36,40,33,24,66,41,60,58,93,89,46,60,69,61,26,51,49,44,30,52,51,23,36,51,51,34,22,70,73,62,30,67,82,21,61,67,28,47,36,45,69,68,71,43,83,62,84,59,81,67,79,58,72,58,117,137,79,81,76,77,75,79,77,78,73,74,73,70,73,69,72,74,72,73,76,71,74,46,76,46,74,65,69,62,37,61,80,71,69,60,74,61,62,66,57,52,49,49,51,50,49,56,56,66,70,45,53,55,76,48,39,66,47,36,31,33,33,35,64,84,50,36,42,52,67,56,49,52,45,50,48,51,64,76,51,41,86,76,38,33,30,40,40,42,28,54,26,75,40,42,67,48,33,28,52,42,34,39,54,49,16,60,75,73,67,47,76,75,43,66,28,28,65,42,24,28,49,52,37,32,51,49,46,33,70,37,90,54,38,35,38,41,36,32,42,48,39,54,49,58,85,51,43,65,87,73,54,47,62,19,30,46,43,40,41,30,24,24,70,42,66,70,49,53,76,76,29,64,59,44,79,45,58,56,47,53,70,67,41,32,28,49,38,34,39,70,70,25,92,82,50,51,68,68,56,26,46,53,52,28,58,70,43,67,23,28,47,48,50,47,56,24,47,36,28,31,41,62,60,70,65,52,55,67,70,58,51,49,51,55,44,48,52,38,37,50,72,72,43,59,91,86,51,84,86,46,75,64,50,43,47,38,18,51,52,50,52,51,46,55,52,28,51,70,77,33,46,32,31,32,49,52,55,48,27,42,40,27,42,33,60,61,59,45,49,63,51,52,55,38,44,19,33,64,35,94,45,56,67,49,39,31,58,19,27,61,33,70,66,41,38,50,52,27,51,49,52,35,38,50,37,41,59,36,46,66,50,97,86,57,21,44,26,47,54,58,64,55,22,55,38,41,54,71,66,45,53,70,67,57,42,54,49,23,43,49,34,45,40,36,27,52,26,50,40,48,54,56,64,52,90,39,72,90,33,45,67,52,50,63,60,48,53,66,27,40,71,57,46,39,28,78,77,44,89,45,69,54,19,38,49,40,52,47,40,46,25,50,33,29,43,74,66,18,35,36,67,61,13,28,53,52,17,46,52,37,29,62,53,29,38,68,37,66,88,45,89,49,30,10,75,84,11,60,57,22,40,51,21,42,49,52,23,18,52,28,28,41,77,72,63,42,47,67,64,14,35,55,43,23,48,50,43,25,53,51,33,38,69,28,89,85,56,21,67,80,25,69,69,24,47,55,34,52,64,55,33,31,62,39,28,38,63,71,53,38,42,70,62,20,30,55,51,29,46,54,50,24,52,50,35,32,73,71,65,34,73,80,28,70,67,18,44,51,30,44,49,52,29,27,53,30,28,44,76,59,55,36,23,71,65,20,31,54,51,29,49,51,46,31,52,52,31,62,43,27,45,58,86,76,30,66,69,32,45,52,29,47,46,52,33,30,49,23,28,44,66,57,52,41,30,67,62,19,44,55,51,46,69,64,45,51,59,58,41,29,69,69,64,33,72,64,29,67,70,42,45,54,44,40,46,50,48,17,52,29,32,40,71,61,51,41,32,68,61,11,34,53,39,20,51,50,43,32,51,53,36,28,63,34,63,34,72,80,31,57,60,22,42,29,30,43,50,50,30,22,55,29,28,42,73,58,65,40,42,69,62,15,42,56,46,30,54,53,42,36,53,48,32,33,71,71,59,28,74,82,25,61,60,25,40,44,41,43,46,41,38,23,54,40,31,44,74,70,64,40,49,68,61,17,37,51,46,28,65,59,37,36,62,53,38,28,72,72,66,34,75,76,24,57,66,34,39,30,31,40,45,51,39,18,47,41,32,43,75,73,64,39,36,69,64,14,30,56,38,20,49,50,36,26,53,50,31,33,72,68,67,29,70,74,19,58,66,24,28,35,30,36,35,40,33,25,66,39,61,61,87,87,51,54,69,63,30,51,50,45,29,51,50,23,36,50,51,34,24,70,70,62,30,66,80,21,62,67,27,47,37,43,69,69,72,43,85,62,85,59,81,68,80,57,72,59,117

Radius of gyration: 39.22 Å; Cα contacts (8 Å, |Δi|>4): 2887; chains: 2; bounding box: 108×128×86 Å

Nearest PDB structures (foldseek):
  7ai4-assembly1_A  TM=6.177E-01  e=3.363E-07  Homo sapiens
  7aie-assembly1_A  TM=6.798E-01  e=3.795E-06  Homo sapiens
  7ai4-assembly2_B  TM=6.249E-01  e=1.085E-06  Homo sapiens
  6swu-assembly2_D  TM=5.839E-01  e=8.515E-07  Mus musculus
  6f9i-assembly1_A  TM=5.741E-01  e=1.382E-05  Mus musculus

pLDDT: mean 88.49, std 12.17, range [20.02, 98.5]